Protein 9D2A (pdb70)

B-factor: mean 49.73, std 14.53, range [18.28, 163.55]

Solvent-accessible surface area: 85827 Å² total; per-residue (Å²): 138,119,196,136,79,58,138,51,65,105,76,7,104,129,6,27,31,50,0,70,89,42,10,80,95,19,38,80,111,97,44,61,8,0,60,99,23,0,37,29,0,16,27,0,43,17,0,4,0,48,52,45,0,129,102,18,12,49,100,2,2,66,28,0,79,168,84,33,108,40,0,16,148,30,0,26,2,0,0,6,0,0,21,6,0,6,38,59,60,39,112,16,56,6,82,15,0,109,152,23,66,21,96,99,30,87,9,101,38,53,121,104,47,57,79,60,98,17,6,25,1,1,4,17,0,12,10,0,4,17,1,6,32,41,157,29,83,4,1,72,53,0,91,61,25,0,47,97,74,0,60,43,17,33,111,111,59,104,49,54,82,42,18,19,84,30,0,118,13,6,41,104,41,20,36,36,24,4,0,45,6,2,20,0,34,36,0,1,48,8,20,30,88,28,68,82,32,29,143,109,62,20,3,76,57,3,1,26,0,0,27,10,7,5,38,31,16,11,67,48,4,82,127,30,7,82,67,2,65,138,29,30,51,90,24,83,1,82,75,6,98,36,26,60,73,13,6,32,37,14,0,0,0,0,2,0,20,1,15,41,51,135,18,124,12,0,0,57,0,0,0,23,0,6,4,0,6,49,13,1,40,40,10,11,85,56,104,25,76,118,60,6,6,58,70,1,40,102,4,1,56,120,36,62,69,69,18,56,122,103,25,57,123,65,10,26,33,2,0,124,5,2,13,100,2,0,32,46,0,5,127,24,0,32,91,55,17,68,83,102,2,45,82,53,0,66,39,2,1,59,74,7,7,96,0,7,27,83,40,17,86,17,70,66,112,35,99,75,0,47,12,139,69,7,23,125,13,0,2,47,2,24,4,0,24,2,4,0,1,1,0,0,1,8,0,83,12,61,0,57,78,121,34,2,49,45,2,0,104,90,15,111,8,3,41,2,0,2,14,1,18,37,1,48,21,27,15,107,136,16,18,24,0,39,22,0,23,52,55,61,84,123,82,24,57,70,79,46,0,50,77,96,0,100,102,27,15,52,44,58,20,45,46,4,2,82,32,19,12,95,107,55,125,8,38,45,57,0,8,44,14,0,4,16,0,2,12,0,14,4,0,12,83,65,18,147,78,25,73,90,6,19,51,62,5,2,91,79,79,6,105,95,135,116,198,133,80,58,131,54,64,105,80,7,107,129,4,28,32,52,0,73,89,44,8,90,98,13,41,78,48,54,24,89,18,0,71,103,17,0,41,25,0,15,32,0,45,16,0,4,0,46,52,49,0,127,106,22,10,50,106,0,1,81,45,0,55,76,93,31,94,78,4,13,47,23,0,27,8,0,0,9,0,0,20,7,0,6,41,60,48,39,93,13,54,7,81,24,0,81,43,0,56,16,97,94,39,87,8,59,30,17,104,100,46,58,77,88,90,16,5,25,1,1,3,17,0,11,10,1,4,17,1,5,31,40,161,28,91,4,1,74,65,0,74,64,29,0,44,94,74,0,68,59,12,54,91,89,51,113,50,46,89,28,10,16,84,28,0,117,12,6,41,99,34,19,37,31,20,4,1,44,6,2,19,0,32,35,0,1,42,7,22,28,90,26,67,70,32,29,142,112,74,15,4,78,58,2,0,25,0,0,25,7,6,5,35,31,15,11,69,45,5,84,133,31,6,81,71,2,51,130,33,23,135,90,23,73,0,79,70,8,90,35,20,75,76,16,6,32,34,18,1,0,0,0,1,0,19,1,15,38,51,127,19,125,12,0,0,54,2,0,0,23,0,6,5,1,5,54,9,1,47,44,7,8,102,86,107,31,75,94,65,24,19,61,76,0,39,95,3,0,49,120,32,64,72,58,15,69,112,114,20,59,126,63,6,27,28,1,0,120,5,1,11,98,3,0,39,45,0,5,126,26,0,28,87,43,6,65,73,104,1,40,81,68,0,66,44,3,0,56,68,7,5,105,0,8,42,76,36,35,99,17,94,87,104,51,100,53,1,31,12,139,58,5,23,121,9,0,1,46,2,22,4,0,22,2,4,0,0,1,0,0,1,10,0,82,11,79,0,36,77,52,0,2,87,50,1,0,98,95,17,102,8,3,41,2,0,2,13,1,18,36,0,49,19,28,15,103,132,60,19,29,1,48,26,0,26,48,103,51,89,117,90,27,60,130,68,44,0,46,81,96,0,94,100,28,10,98,46,59,10,46,44,3,1,83,45,19,9,105,59,39,43,5,41,48,51,0,9,41,14,0,3,16,0,3,12,0,16,4,0,12,81,62,21,150,75,27,68,88,4,18,43,67,6,1,96,91,81,6,107,89,135,120,197,132,73,57,133,51,70,102,75,8,99,125,6,27,31,53,0,71,92,44,5,78,100,16,41,86,118,137,39,72,12,0,71,100,14,0,43,25,0,15,27,0,46,17,0,4,0,48,56,48,0,133,110,19,11,48,98,0,1,53,46,0,51,145,50,36,98,69,2,16,162,38,0,28,4,0,0,7,0,1,18,8,0,6,39,48,30,11,92,17,59,6,83,14,0,105,147,21,74,23,100,115,39,36,8,100,36,52,124,105,49,56,76,92,88,16,2,28,1,1,4,16,0,12,10,0,4,16,0,6,32,43,160,29,85,3,2,70,60,0,85,64,43,0,47,93,68,0,54,47,5,54,154,80,87,110,48,51,89,24,10,21,88,29,0,121,13,5,43,100,35,17,36,32,20,3,0,46,6,5,19,0,25,35,0,2,43,6,19,27,89,25,69,71,30,30,146,121,79,19,2,77,60,2,1,26,0,0,22,3,7,4,28,31,15,12,69,47,4,85,128,33,6,80,64,3,47,126,32,29,128,92,15,78,0,78,70,4,94,29,24,69,67,13,7,30,34,17,1,0,0,0,2,0,20,2,14,43,48,130,18,126,11,0,0,55,1,0,0,7,0,6,4,0,5,51,5,1,40,37,0,10,75,94,96,28,72,87,66,28,11,58,82,1,40,97,4,2,44,124,33,62,70,56,19,65,113,108,16,59,127,44,6,27,31,0,0,110,3,1,19,86,1,0,45,85,0,6,125,23,0,31,84,51,15,67,65,108,1,44,79,63,0,67,44,2,1,58,65,7,6,106,0,6,25,89,32,23,96,22,96,83,116,59,106,68,1,32,14,143,59,5,23,137,15,0,15,44,2,24,4,0,23,3,4,0,0,1,0,0,1,10,0,73,16,75,0,42,84,71,34,2,50,71,0,0,109,97,16,125,6,4,40,3,0,3,28,0,15,37,0,47,24,25,14,64,147,126,30,24,28,1,38,24,0,24,49,104,52,89,127,85,24,57,113,68,44,0,40,85,93,0,98,99,30,6,87,45,65,5,47,34,3,1,79,23,18,14,104,90,56,70,6,40,49,56,0,10,42,13,0,3,16,0,2,10,0,14,4,0,10,78,65,21,162,74,13,75,94,8,15,48,57,5,2,96,85,80,6,106,102,134,124,193,134,76,58,133,54,70,103,78,8,99,129,6,23,31,52,0,72,88,41,6,65,90,17,44,165,116,137,37,71,13,0,69,103,19,0,38,31,0,14,33,0,43,16,0,4,0,50,52,47,0,124,108,22,14,49,110,0,1,82,48,0,81,182,55,34,109,70,2,19,160,37,0,28,4,0,0,8,0,1,19,6,0,8,36,55,58,39,110,14,56,5,82,20,0,97,155,25,72,22,147,103,36,97,8,103,40,48,119,104,47,59,74,87,89,16,5,26,1,2,4,17,0,11,10,0,4,21,2,4,30,44,164,29,86,2,1,74,65,0,89,63,42,0,44,99,73,0,70,57,18,40,86,80,75,95,50,49,83,25,10,22,79,29,0,94,12,6,42,88,37,20,36,34,20,4,1,42,6,3,19,0,32,37,0,3,47,6,22,28,90,27,66,72,27,30,145,111,72,16,4,77,61,2,1,30,0,0,26,9,5,5,35,30,15,11,69,47,4,84,129,34,6,77,71,2,52,129,32,20,136,91,21,83,0,80,63,4,74,46,0,68,42,45,10,28,10,15,1,0,0,0,1,0,18,1,18,39,51,127,18,122,11,0,0,49,0,0,0,8,0,5,0,0,4,30,0,0,39,25,2,12,90,71,81,16,75,91,68,19,12,61,74,1,40,98,5,2,52,120,34,63,66,67,19,52,94,99,15,60,108,48,7,47,28,0,0,117,4,1,17,95,1,0,43,84,0,5,126,25,0,35,91,57,17,70,67,103,2,40,79,57,0,61,42,3,0,57,69,7,6,105,0,7,25,71,36,31,88,19,94,50,34,12,22,21,0,32,15,146,64,6,21,130,11,0,0,46,2,23,5,0,24,3,5,0,0,2,0,0,0,11,0,82,14,59,0,63,64,89,48,1,79,70,1,0,96,92,16,112,5,2,42,2,0,2,15,1,15,35,1,47,20,26,8,51,84,104,121,45,22,26,0,44,24,0,25,46,43,60,80,100,83,28,59,111,70,41,0,41,92,93,0,91,91,26,12,106,44,57,18,48,45,3,2,80,30,18,12,105,106,52,109,5,39,50,58,0,11,42,12,0,3,16,0,2,10,0,12,3,1,9,40,50,36,24,68,20,72,51,67,23,64,77,93,5,63,116,6,14,48,50,6,1,92,87,81,7,102,96

InterPro domains:
  IPR001906 Terpene synthase, N-terminal domain [PF01397] (79-246)
  IPR005630 Terpene synthase, metal-binding domain [PF03936] (308-546)
  IPR008930 Terpenoid cyclases/protein prenyltransferase alpha-alpha toroid [SSF48239] (61-271)
  IPR008949 Isoprenoid synthase domain superfamily [G3DSA:1.10.600.10] (62-592)
  IPR008949 Isoprenoid synthase domain superfamily [SSF48576] (281-602)
  IPR034741 Terpene cyclase-like 1, C-terminal domain [SFLDG01019] (278-603)
  IPR036965 Terpene synthase, N-terminal domain superfamily [G3DSA:1.50.10.130] (103-272)
  IPR044814 Terpene cyclases, class 1, plant [cd00684] (55-601)
  IPR050148 Terpene synthase-like [PTHR31739] (109-601)

Organism: Thuja plicata (NCBI:txid3316)

Foldseek 3Di:
DPDDDDPLRVLLVVLLVVVLVVLVVCVVPDDQPLVVLLVSCVLLQLLPVCVSPVVSNVVSLVSCVVCVVVQLPFLQRVLSNLQVCLVVQHPDDPCSQVVQQDPPLEGDGPPPADPLRVLNSLLSLLLSLLLFAPPPVNSVSSVVNSVVVLVVCVVVPPDDDLSNLSSVVCVQCRDLLDFRNRSSLSVLSSQVVPVVNCPPPSNVSSSSSSLSLLQVQLVLLLVLVVVLVVLCVVLPVVVLVVADPCLLLQLLLLCRYVTDSLLSLLSNLLSQQVSLLVLVLCCLPPVDDPVVLVQLLVCLVVLPLFGPPPDDPSSGSSSNSNSVSLVVLQVLLCVQQVDRCSVVLSVLVSLQSVLSNVVSVCVVVVHAAALVVCLVSQLSPLVLQNSQPSSLSNDNFHQPPVNVCCCHPPHPLSSLLSSLSQLLVLLLPCHGSQNNHCVVPPPQDSVRSSVVSVVVNVNSVSNNSCSLSHDDDHPNVSSVSSSSSSSSSNNVSSPCCSVVSSCSNHNDRDDD/DVDDDDPLRVLLVVLLVVLLVVLVVVVVPPDLPLQVLLVSVVLLQLLVVCVSVVVSNVVSLVSCVVVVVVQLPFLQSVLSNLQVCLVVQNDDDPCSQVVQQDPPLAGDGPPPDDPLRVLNSLLSLCLSLLLFAPPNVNSVSSNVRSLVVLVCCLVPHDDDDLSNLSSVVCNQCHDLLDFSNRSSLSVLCSQVVPVVNCVPPSSVSSSSSSLSLLQVQLVLLLVLVVVVVVLCVVLCVVVQPQADPCLLLQLLLLCRYVGDNLLSLLSNLLSQQVSLLVLVLCCLPPNDDPVRLVQLLVCLVVLPQFGPPPDDDNSGSSSNSNSVSLVVLQVLLCVQQVDRCSVVLSVLVNLLSVLSNVQSVCLVVVHAAALVVLLVSQLSPLVLQNSQPSSLSSDNDHQPPVRVPCCHPPHLLSSLLSLLLQLLVLLLHSHGQQNNPCVVVPPADSVNRSVVSVVVNSNSVSNNSVSLSPDDPRDNVSSVSSSSSSSNSVNVSSPCCSVVSSCSNRNDRDDD/DVDDDDPLRVLLVVLLVVVLVVLVVVVPDPDQDLQVLLVSCVLLQLLPVCVSPVPSNVVSLVSCVVVVVVQLPFLQSVLSNLQVCLVVLHPDDPCSQVVAQDPVGAGDGDPPDDPLRVLNSLLSLCLSLLLFAPPPVNSVSSNVNSVVVLVCCVVVHDDDDLSVLSSVVCVQCRPLLDFSLRSSLSVLSSQVVPPVSCPPPSSVSSSSSSLSLLQVQLVLLLVLVVVVVVLCVVLCVVVQPPADPCLLLQLLLLCRYVGDNLLSLLSNLLSQQVSLLVLVLCCLPPNPDLVRLVQLLVCLVVLPCFTPPPDDPNSRSSSNSNSVSLVVLQVLLCVQQVDRCSVVLSVLVNLQSVLSNVQSVCQVVVHAAALVVLLVSQLSPLCLQNSQPSSLSNDNFYQPPVNVPCCHPPHPLSSLLSLLSQLLVLLFVGCYGQLNNHCVVPPPADSVNRSVVSVVVNVNSVSNNSCSLSHDDPHDNVSSVSSSSSSSSSSNVSSPCCSVVSSCSNHNDRDDD/DPDDDDPLRVLLVVLLVVVLVVLVVVVVDDDQDLQVLLVSCVLLQLLPVCVSPVVSNVVSLVSCVVVVVVQLPFLQSVLSNLQVCLVVLHPDDPCSQVVQADPPLAGDGDPPDDPLVVLNSLLSLLLSLLLFAPPPVNSVSSNVNSVVVLVVCVVVVPDDPLSNLVSVVCVQCHDLLDFRNRSSLSVLSSQVVDVVNCPPPSNVSSSSSSQSLLQVQLVLLLVLVVVVVVLCVVLVVVVVVVLPCQLLLQLLLLCRYVGDSLLSLLSSLLSQQVSLLVVLLCCLPPNPDPVVLVQLLVCLVVLPQFGDPPGDPNSRSSSNSNSVSLVVLQVLLCVQQVDRCSVVLSVLVNLQSVLSVVVSVCQVVVNADALVVLLVSQLSPLCLQNSQPSSLSSDNFHCPDVSCPCCHPPHLLSSLLSSLSQLLVQLFPPGCHGQLNNVCVVVPPDDSVRSSVVSVVVSVNSVSVNSCSLSHDDDHDNVSSVSSSSSSSSSSNQQSQCCDPVGNGRDNVVSSCSNHNDRDDD

Radius of gyration: 47.09 Å; Cα contacts (8 Å, |Δi|>4): 2721; chains: 4; bounding box: 127×117×117 Å

Nearest PDB structures (foldseek):
  9d28-assembly2_A  TM=9.984E-01  e=1.489E-62  Thuja plicata
  9d29-assembly4_D  TM=9.997E-01  e=2.055E-62  Thuja plicata
  9d29-assembly3_C  TM=9.969E-01  e=6.349E-62  Thuja plicata
  7e9r-assembly1_C  TM=9.040E-01  e=6.239E-24  Santalum album
  6a3x-assembly1_A  TM=9.077E-01  e=7.579E-23  Santalum album

Structure (mmCIF, N/CA/C/O backbone):
data_9D2A
#
_entry.id   9D2A
#
_cell.length_a   274.483
_cell.length_b   90.769
_cell.length_c   193.942
_cell.angle_alpha   90.000
_cell.angle_beta   134.790
_cell.angle_gamma   90.000
#
_symmetry.space_group_name_H-M   'C 1 2 1'
#
loop_
_entity.id
_entity.type
_entity.pdbx_description
1 polymer 'Sabinene synthase'
2 non-polymer 1,2-ETHANEDIOL
3 non-polymer 'COBALT (II) ION'
4 water water
#
loop_
_atom_site.group_PDB
_atom_site.id
_atom_site.type_symbol
_atom_site.label_atom_id
_atom_site.label_alt_id
_atom_site.label_comp_id
_atom_site.label_asym_id
_atom_site.label_entity_id
_atom_site.label_seq_id
_atom_site.pdbx_PDB_ins_code
_atom_site.Cartn_x
_atom_site.Cartn_y
_atom_site.Cartn_z
_atom_site.occupancy
_atom_site.B_iso_or_equiv
_atom_site.auth_seq_id
_atom_site.auth_comp_id
_atom_site.auth_asym_id
_atom_site.auth_atom_id
_atom_site.pdbx_PDB_model_num
ATOM 1 N N . GLN A 1 26 ? 67.08400 0.23000 -7.33700 1.000 74.12606 76 GLN C N 1
ATOM 2 C CA . GLN A 1 26 ? 66.97200 0.57800 -8.75600 1.000 76.06382 76 GLN C CA 1
ATOM 3 C C . GLN A 1 26 ? 67.02600 -0.64100 -9.70900 1.000 68.38720 76 GLN C C 1
ATOM 4 O O . GLN A 1 26 ? 66.09500 -0.83700 -10.49800 1.000 66.47368 76 GLN C O 1
ATOM 6 N N . PRO A 1 27 ? 68.08200 -1.47100 -9.64300 1.000 61.49206 77 PRO C N 1
ATOM 7 C CA . PRO A 1 27 ? 68.17400 -2.58600 -10.59900 1.000 57.88650 77 PRO C CA 1
ATOM 8 C C . PRO A 1 27 ? 67.26800 -3.76100 -10.26600 1.000 62.29076 77 PRO C C 1
ATOM 9 O O . PRO A 1 27 ? 66.92900 -4.53800 -11.17500 1.000 60.47677 77 PRO C O 1
ATOM 13 N N . TYR A 1 28 ? 66.89000 -3.93300 -9.00100 1.000 58.12916 78 TYR C N 1
ATOM 14 C CA . TYR A 1 28 ? 65.96000 -4.96500 -8.57900 1.000 48.97408 78 TYR C CA 1
ATOM 15 C C . TYR A 1 28 ? 64.67800 -4.30300 -8.09900 1.000 60.09569 78 TYR C C 1
ATOM 16 O O . TYR A 1 28 ? 64.71500 -3.36100 -7.30100 1.000 60.18961 78 TYR C O 1
ATOM 25 N N . ASP A 1 29 ? 63.55400 -4.76600 -8.62900 1.000 51.40195 79 ASP C N 1
ATOM 26 C CA . ASP A 1 29 ? 62.23900 -4.30900 -8.22200 1.000 52.39952 79 ASP C CA 1
ATOM 27 C C . ASP A 1 29 ? 61.75300 -5.07700 -6.99400 1.000 53.16923 79 ASP C C 1
ATOM 28 O O . ASP A 1 29 ? 62.17600 -6.20500 -6.73000 1.000 50.26076 79 ASP C O 1
ATOM 33 N N . ASP A 1 30 ? 60.81000 -4.47000 -6.27300 1.000 45.88663 80 ASP C N 1
ATOM 34 C CA . ASP A 1 30 ? 60.07900 -5.19800 -5.24700 1.000 49.05862 80 ASP C CA 1
ATOM 35 C C . ASP A 1 30 ? 59.28000 -6.32000 -5.88800 1.000 49.67252 80 ASP C C 1
ATOM 36 O O . ASP A 1 30 ? 58.62100 -6.12700 -6.90900 1.000 58.99302 80 ASP C O 1
ATOM 41 N N . SER A 1 31 ? 59.31800 -7.49200 -5.27200 1.000 46.99703 81 SER C N 1
ATOM 42 C CA . SER A 1 31 ? 58.52800 -8.60500 -5.75800 1.000 43.70524 81 SER C CA 1
ATOM 43 C C . SER A 1 31 ? 57.04200 -8.37200 -5.48600 1.000 56.68440 81 SER C C 1
ATOM 44 O O . SER A 1 31 ? 56.64100 -7.47000 -4.74200 1.000 49.03894 81 SER C O 1
ATOM 47 N N . HIS A 1 32 ? 56.21600 -9.22900 -6.08800 1.000 51.32394 82 HIS C N 1
ATOM 48 C CA . HIS A 1 32 ? 54.77700 -9.11100 -5.89300 1.000 60.13440 82 HIS C CA 1
ATOM 49 C C . HIS A 1 32 ? 54.40100 -9.29400 -4.42600 1.000 60.70943 82 HIS C C 1
ATOM 50 O O . HIS A 1 32 ? 53.53300 -8.58300 -3.90000 1.000 47.98610 82 HIS C O 1
ATOM 57 N N . CYS A 1 33 ? 55.05200 -10.23900 -3.75600 1.000 48.42772 83 CYS C N 1
ATOM 58 C CA . CYS A 1 33 ? 54.68900 -10.51600 -2.34600 1.000 43.93808 83 CYS C CA 1
ATOM 59 C C . CYS A 1 33 ? 55.13200 -9.34500 -1.45700 1.000 46.88601 83 CYS C C 1
ATOM 60 O O . CYS A 1 33 ? 54.40600 -9.03100 -0.51100 1.000 44.66778 83 CYS C O 1
ATOM 63 N N . MET A 1 34 ? 56.27200 -8.72900 -1.76800 1.000 39.78822 84 MET C N 1
ATOM 64 C CA . MET A 1 34 ? 56.72600 -7.60800 -0.95500 1.000 40.08740 84 MET C CA 1
ATOM 65 C C . MET A 1 34 ? 55.70200 -6.49300 -0.98400 1.000 47.57878 84 MET C C 1
ATOM 66 O O . MET A 1 34 ? 55.28700 -5.98400 0.06600 1.000 48.03931 84 MET C O 1
ATOM 71 N N . GLU A 1 35 ? 55.27700 -6.11800 -2.19500 1.000 49.04747 85 GLU C N 1
ATOM 72 C CA . GLU A 1 35 ? 54.27900 -5.07300 -2.37200 1.000 43.96066 85 GLU C CA 1
ATOM 73 C C . GLU A 1 35 ? 53.00100 -5.41600 -1.63300 1.000 40.28736 85 GLU C C 1
ATOM 74 O O . GLU A 1 35 ? 52.39600 -4.55700 -0.98600 1.000 41.88398 85 GLU C O 1
ATOM 80 N N . ARG A 1 36 ? 52.56500 -6.66700 -1.72800 1.000 43.43167 86 ARG C N 1
ATOM 81 C CA . ARG A 1 36 ? 51.37200 -7.07000 -1.00000 1.000 43.11862 86 ARG C CA 1
ATOM 82 C C . ARG A 1 36 ? 51.58700 -6.94200 0.50600 1.000 46.59299 86 ARG C C 1
ATOM 83 O O . ARG A 1 36 ? 50.76800 -6.34400 1.21600 1.000 41.80019 86 ARG C O 1
ATOM 91 N N . ALA A 1 37 ? 52.71100 -7.47300 1.00300 1.000 46.54862 87 ALA C N 1
ATOM 92 C CA . ALA A 1 37 ? 53.03900 -7.35600 2.41900 1.000 42.60897 87 ALA C CA 1
ATOM 93 C C . ALA A 1 37 ? 53.07100 -5.89500 2.85600 1.000 40.70028 87 ALA C C 1
ATOM 94 O O . ALA A 1 37 ? 52.46800 -5.53300 3.86900 1.000 40.65432 87 ALA C O 1
ATOM 96 N N . GLU A 1 38 ? 53.76000 -5.03300 2.09200 1.000 43.01519 88 GLU C N 1
ATOM 97 C CA . GLU A 1 38 ? 53.85500 -3.62500 2.48900 1.000 46.90121 88 GLU C CA 1
ATOM 98 C C . GLU A 1 38 ? 52.48800 -2.95900 2.51700 1.000 51.53831 88 GLU C C 1
ATOM 99 O O . GLU A 1 38 ? 52.22900 -2.10100 3.36900 1.000 49.53999 88 GLU C O 1
ATOM 105 N N . ARG A 1 39 ? 51.59300 -3.34600 1.60500 1.000 45.71263 89 ARG C N 1
ATOM 106 C CA . ARG A 1 39 ? 50.23300 -2.83000 1.67200 1.000 44.02035 89 ARG C CA 1
ATOM 107 C C . ARG A 1 39 ? 49.54200 -3.30400 2.93900 1.000 50.03858 89 ARG C C 1
ATOM 108 O O . ARG A 1 39 ? 48.90800 -2.51000 3.64400 1.000 58.89294 89 ARG C O 1
ATOM 116 N N . LEU A 1 40 ? 49.65800 -4.60000 3.25000 1.000 52.27603 90 LEU C N 1
ATOM 117 C CA . LEU A 1 40 ? 49.02900 -5.12500 4.45800 1.000 40.44743 90 LEU C CA 1
ATOM 118 C C . LEU A 1 40 ? 49.61300 -4.48500 5.71600 1.000 39.28147 90 LEU C C 1
ATOM 119 O O . LEU A 1 40 ? 48.87600 -4.17400 6.65800 1.000 44.50901 90 LEU C O 1
ATOM 124 N N . ILE A 1 41 ? 50.92100 -4.24000 5.74400 1.000 47.19452 91 ILE C N 1
ATOM 125 C CA . ILE A 1 41 ? 51.49600 -3.54300 6.89500 1.000 42.74022 91 ILE C CA 1
ATOM 126 C C . ILE A 1 41 ? 50.80400 -2.20200 7.08800 1.000 48.10158 91 ILE C C 1
ATOM 127 O O . ILE A 1 41 ? 50.40400 -1.84400 8.20000 1.000 54.24955 91 ILE C O 1
ATOM 132 N N . GLY A 1 42 ? 50.60000 -1.46700 5.99400 1.000 54.56918 92 GLY C N 1
ATOM 133 C CA . GLY A 1 42 ? 49.93700 -0.18000 6.09700 1.000 43.36181 92 GLY C CA 1
ATOM 134 C C . GLY A 1 42 ? 48.51600 -0.28500 6.61000 1.000 36.07000 92 GLY C C 1
ATOM 135 O O . GLY A 1 42 ? 48.11200 0.46400 7.49500 1.000 46.67981 92 GLY C O 1
ATOM 136 N N . GLU A 1 43 ? 47.73100 -1.21400 6.06000 1.000 43.04172 93 GLU C N 1
ATOM 137 C CA . GLU A 1 43 ? 46.36100 -1.36500 6.55000 1.000 43.31009 93 GLU C CA 1
ATOM 138 C C . GLU A 1 43 ? 46.32600 -1.74100 8.02600 1.000 52.00574 93 GLU C C 1
ATOM 139 O O . GLU A 1 43 ? 45.39600 -1.35800 8.74600 1.000 54.87955 93 GLU C O 1
ATOM 145 N N . ILE A 1 44 ? 47.30900 -2.50700 8.49500 1.000 51.82486 94 ILE C N 1
ATOM 146 C CA . ILE A 1 44 ? 47.24100 -2.94600 9.88000 1.000 51.46149 94 ILE C CA 1
ATOM 147 C C . ILE A 1 44 ? 47.65900 -1.82500 10.82000 1.000 43.57949 94 ILE C C 1
ATOM 148 O O . ILE A 1 44 ? 47.11200 -1.70400 11.91900 1.000 47.60152 94 ILE C O 1
ATOM 153 N N . LYS A 1 45 ? 48.61200 -0.98400 10.41600 1.000 38.85653 95 LYS C N 1
ATOM 154 C CA . LYS A 1 45 ? 48.92000 0.19700 11.21400 1.000 48.19588 95 LYS C CA 1
ATOM 155 C C . LYS A 1 45 ? 47.67900 1.06200 11.40500 1.000 55.75977 95 LYS C C 1
ATOM 156 O O . LYS A 1 45 ? 47.43100 1.56600 12.50500 1.000 59.39295 95 LYS C O 1
ATOM 162 N N . ASP A 1 46 ? 46.86700 1.21300 10.35000 1.000 59.93613 96 ASP C N 1
ATOM 163 C CA . ASP A 1 46 ? 45.60300 1.93800 10.46800 1.000 54.70765 96 ASP C CA 1
ATOM 164 C C . ASP A 1 46 ? 44.67800 1.26600 11.47200 1.000 58.13458 96 ASP C C 1
ATOM 165 O O . ASP A 1 46 ? 44.00600 1.94500 12.25800 1.000 60.31573 96 ASP C O 1
ATOM 170 N N . MET A 1 47 ? 44.60700 -0.06900 11.44400 1.000 53.17793 97 MET C N 1
ATOM 171 C CA . MET A 1 47 ? 43.82700 -0.77300 12.45600 1.000 52.97006 97 MET C CA 1
ATOM 172 C C . MET A 1 47 ? 44.31400 -0.41800 13.85400 1.000 48.54166 97 MET C C 1
ATOM 173 O O . MET A 1 47 ? 43.50500 -0.23000 14.76400 1.000 53.55118 97 MET C O 1
ATOM 178 N N . PHE A 1 48 ? 45.63200 -0.28900 14.03700 1.000 52.49481 98 PHE C N 1
ATOM 179 C CA . PHE A 1 48 ? 46.15900 0.10000 15.34700 1.000 62.28543 98 PHE C CA 1
ATOM 180 C C . PHE A 1 48 ? 45.77800 1.53600 15.68100 1.000 60.23957 98 PHE C C 1
ATOM 181 O O . PHE A 1 48 ? 45.39800 1.83700 16.81900 1.000 68.72530 98 PHE C O 1
ATOM 189 N N . ASN A 1 49 ? 45.87200 2.43100 14.69600 1.000 61.92190 99 ASN C N 1
ATOM 190 C CA . ASN A 1 49 ? 45.58000 3.84500 14.89700 1.000 59.54554 99 ASN C CA 1
ATOM 191 C C . ASN A 1 49 ? 44.08300 4.08500 15.06200 1.000 56.38979 99 ASN C C 1
ATOM 192 O O . ASN A 1 49 ? 43.66500 4.79100 15.98500 1.000 67.43441 99 ASN C O 1
ATOM 197 N N . GLU A 1 50 ? 43.25800 3.49600 14.18900 1.000 58.16634 100 GLU C N 1
ATOM 198 C CA . GLU A 1 50 ? 41.81000 3.59300 14.36700 1.000 58.55968 100 GLU C CA 1
ATOM 199 C C . GLU A 1 50 ? 41.41000 3.11300 15.74900 1.000 71.52789 100 GLU C C 1
ATOM 200 O O . GLU A 1 50 ? 40.61500 3.76300 16.44000 1.000 83.09630 100 GLU C O 1
ATOM 203 N N . SER A 1 51 ? 42.00700 2.01100 16.20000 1.000 71.48608 101 SER C N 1
ATOM 204 C CA . SER A 1 51 ? 41.69100 1.47600 17.54800 1.000 70.64085 101 SER C CA 1
ATOM 205 C C . SER A 1 51 ? 42.04200 2.51600 18.61300 1.000 73.25418 101 SER C C 1
ATOM 206 O O . SER A 1 51 ? 41.33700 2.58700 19.62600 1.000 74.77909 101 SER C O 1
ATOM 209 N N . GLY A 1 52 ? 43.10500 3.28000 18.38300 1.000 73.90304 102 GLY C N 1
ATOM 210 C CA . GLY A 1 52 ? 43.53600 4.28900 19.36200 1.000 70.17804 102 GLY C CA 1
ATOM 211 C C . GLY A 1 52 ? 42.69600 5.53900 19.25300 1.000 81.93235 102 GLY C C 1
ATOM 212 O O . GLY A 1 52 ? 42.90800 6.46000 20.05500 1.000 89.32406 102 GLY C O 1
ATOM 213 N N . LYS A 1 53 ? 41.79400 5.58500 18.27700 1.000 87.02299 103 LYS C N 1
ATOM 214 C CA . LYS A 1 53 ? 40.89400 6.75500 18.14100 1.000 88.83929 103 LYS C CA 1
ATOM 215 C C . LYS A 1 53 ? 39.59200 6.44400 18.88000 1.000 85.07203 103 LYS C C 1
ATOM 216 O O . LYS A 1 53 ? 38.85900 7.38500 19.21300 1.000 93.51962 103 LYS C O 1
ATOM 218 N N . PHE A 1 54 ? 39.33500 5.16700 19.14000 1.000 82.73492 104 PHE C N 1
ATOM 219 C CA . PHE A 1 54 ? 38.13500 4.79700 19.92200 1.000 76.66582 104 PHE C CA 1
ATOM 220 C C . PHE A 1 54 ? 38.06800 5.65500 21.17600 1.000 86.62126 104 PHE C C 1
ATOM 221 O O . PHE A 1 54 ? 39.02000 5.65300 21.97000 1.000 78.20088 104 PHE C O 1
ATOM 229 N N . CYS A 1 55 ? 36.97300 6.39200 21.32200 1.000 99.42102 105 CYS C N 1
ATOM 230 C CA . CYS A 1 55 ? 36.76900 7.15300 22.56600 1.000 93.65205 105 CYS C CA 1
ATOM 231 C C . CYS A 1 55 ? 36.24400 6.14800 23.57900 1.000 89.02897 105 CYS C C 1
ATOM 232 O O . CYS A 1 55 ? 35.14000 5.62100 23.37100 1.000 87.70793 105 CYS C O 1
ATOM 234 N N . GLY A 1 56 ? 37.03300 5.85400 24.60000 1.000 80.35107 106 GLY C N 1
ATOM 235 C CA . GLY A 1 56 ? 36.61000 4.84100 25.57500 1.000 79.97091 106 GLY C CA 1
ATOM 236 C C . GLY A 1 56 ? 37.73500 3.89600 25.90300 1.000 69.16447 106 GLY C C 1
ATOM 237 O O . GLY A 1 56 ? 38.75100 3.92600 25.19900 1.000 67.98896 106 GLY C O 1
ATOM 238 N N . GLU A 1 57 ? 37.54500 3.09500 26.94700 1.000 77.27505 107 GLU C N 1
ATOM 239 C CA . GLU A 1 57 ? 38.59800 2.13900 27.35900 1.000 74.35149 107 GLU C CA 1
ATOM 240 C C . GLU A 1 57 ? 38.50000 0.89700 26.48100 1.000 70.22777 107 GLU C C 1
ATOM 241 O O . GLU A 1 57 ? 37.58500 0.09100 26.70100 1.000 65.49630 107 GLU C O 1
ATOM 247 N N . ASN A 1 58 ? 39.37400 0.79700 25.48800 1.000 69.00363 108 ASN C N 1
ATOM 248 C CA . ASN A 1 58 ? 39.43400 -0.44600 24.68800 1.000 64.46467 108 ASN C CA 1
ATOM 249 C C . ASN A 1 58 ? 40.76500 -1.14800 24.95700 1.000 61.08597 108 ASN C C 1
ATOM 250 O O . ASN A 1 58 ? 41.38000 -1.60100 23.98600 1.000 58.23253 108 ASN C O 1
ATOM 255 N N . ALA A 1 59 ? 41.18800 -1.24100 26.22300 1.000 57.93216 109 ALA C N 1
ATOM 256 C CA . ALA A 1 59 ? 42.50900 -1.81200 26.47500 1.000 51.75206 109 ALA C CA 1
ATOM 257 C C . ALA A 1 59 ? 42.59600 -3.24200 25.95900 1.000 51.59726 109 ALA C C 1
ATOM 258 O O . ALA A 1 59 ? 43.60200 -3.64000 25.36200 1.000 47.64533 109 ALA C O 1
ATOM 260 N N . PHE A 1 60 ? 41.54200 -4.02400 26.15600 1.000 44.58828 110 PHE C N 1
ATOM 261 C CA . PHE A 1 60 ? 41.60300 -5.41400 25.74500 1.000 49.65723 110 PHE C CA 1
ATOM 262 C C . PHE A 1 60 ? 41.68600 -5.53700 24.22800 1.000 50.75399 110 PHE C C 1
ATOM 263 O O . PHE A 1 60 ? 42.48200 -6.33000 23.71100 1.000 46.60224 110 PHE C O 1
ATOM 271 N N . GLU A 1 61 ? 40.89600 -4.73900 23.50100 1.000 48.91140 111 GLU C N 1
ATOM 272 C CA . GLU A 1 61 ? 40.91300 -4.79200 22.04300 1.000 39.96663 111 GLU C CA 1
ATOM 273 C C . GLU A 1 61 ? 42.30600 -4.55100 21.50600 1.000 40.97946 111 GLU C C 1
ATOM 274 O O . GLU A 1 61 ? 42.73800 -5.20600 20.55000 1.000 47.62982 111 GLU C O 1
ATOM 280 N N . ARG A 1 62 ? 43.02100 -3.60600 22.09300 1.000 39.43302 112 ARG C N 1
ATOM 281 C CA . ARG A 1 62 ? 44.34100 -3.29200 21.57200 1.000 45.99543 112 ARG C CA 1
ATOM 282 C C . ARG A 1 62 ? 45.35700 -4.33800 22.00600 1.000 43.07396 112 ARG C C 1
ATOM 283 O O . ARG A 1 62 ? 46.30400 -4.63400 21.27400 1.000 41.93599 112 ARG C O 1
ATOM 291 N N . LEU A 1 63 ? 45.17100 -4.89400 23.19700 1.000 42.79671 113 LEU C N 1
ATOM 292 C CA . LEU A 1 63 ? 46.01800 -5.97700 23.66700 1.000 47.72478 113 LEU C CA 1
ATOM 293 C C . LEU A 1 63 ? 45.95300 -7.16300 22.71000 1.000 45.83776 113 LEU C C 1
ATOM 294 O O . LEU A 1 63 ? 46.97600 -7.66500 22.24100 1.000 44.11803 113 LEU C O 1
ATOM 299 N N . VAL A 1 64 ? 44.73600 -7.60800 22.41200 1.000 43.11663 114 VAL C N 1
ATOM 300 C CA . VAL A 1 64 ? 44.48200 -8.75200 21.55000 1.000 38.50864 114 VAL C CA 1
ATOM 301 C C . VAL A 1 64 ? 45.05900 -8.55100 20.15400 1.000 45.19055 114 VAL C C 1
ATOM 302 O O . VAL A 1 64 ? 45.56500 -9.50200 19.54300 1.000 45.62701 114 VAL C O 1
ATOM 306 N N . MET A 1 65 ? 45.04100 -7.31900 19.64200 1.000 40.55504 115 MET C N 1
ATOM 307 C CA . MET A 1 65 ? 45.67600 -7.06300 18.35300 1.000 37.30171 115 MET C CA 1
ATOM 308 C C . MET A 1 65 ? 47.18800 -7.21500 18.44300 1.000 47.22659 115 MET C C 1
ATOM 309 O O . MET A 1 65 ? 47.81500 -7.79000 17.54200 1.000 42.99644 115 MET C O 1
ATOM 314 N N . VAL A 1 66 ? 47.79500 -6.68200 19.50700 1.000 36.93454 116 VAL C N 1
ATOM 315 C CA . VAL A 1 66 ? 49.22100 -6.91500 19.74800 1.000 42.83599 116 VAL C CA 1
ATOM 316 C C . VAL A 1 66 ? 49.51500 -8.41000 19.79600 1.000 39.35422 116 VAL C C 1
ATOM 317 O O . VAL A 1 66 ? 50.42800 -8.90300 19.13300 1.000 38.85693 116 VAL C O 1
ATOM 321 N N . ASP A 1 67 ? 48.74500 -9.14300 20.60000 1.000 36.84655 117 ASP C N 1
ATOM 322 C CA . ASP A 1 67 ? 48.88400 -10.59100 20.70900 1.000 45.24789 117 ASP C CA 1
ATOM 323 C C . ASP A 1 67 ? 49.02200 -11.25600 19.34000 1.000 39.54660 117 ASP C C 1
ATOM 324 O O . ASP A 1 67 ? 49.97600 -12.00100 19.08800 1.000 41.60576 117 ASP C O 1
ATOM 329 N N . LYS A 1 68 ? 48.07000 -10.99100 18.44700 1.000 36.91062 118 LYS C N 1
ATOM 330 C CA . LYS A 1 68 ? 48.04200 -11.63600 17.14300 1.000 32.36468 118 LYS C CA 1
ATOM 331 C C . LYS A 1 68 ? 49.30000 -11.33300 16.35200 1.000 34.19841 118 LYS C C 1
ATOM 332 O O . LYS A 1 68 ? 49.94900 -12.23800 15.82700 1.000 36.93309 118 LYS C O 1
ATOM 338 N N . VAL A 1 69 ? 49.67000 -10.05800 16.24600 1.000 35.04237 119 VAL C N 1
ATOM 339 C CA . VAL A 1 69 ? 50.84700 -9.78000 15.44100 1.000 35.72540 119 VAL C CA 1
ATOM 340 C C . VAL A 1 69 ? 52.12100 -10.27600 16.12300 1.000 35.36631 119 VAL C C 1
ATOM 341 O O . VAL A 1 69 ? 53.13200 -10.51300 15.45000 1.000 37.53775 119 VAL C O 1
ATOM 345 N N . GLN A 1 70 ? 52.10300 -10.47800 17.43700 1.000 38.05913 120 GLN C N 1
ATOM 346 C CA . GLN A 1 70 ? 53.30200 -10.99700 18.08900 1.000 37.26260 120 GLN C CA 1
ATOM 347 C C . GLN A 1 70 ? 53.41200 -12.50600 17.92900 1.000 32.08020 120 GLN C C 1
ATOM 348 O O . GLN A 1 70 ? 54.47800 -13.00500 17.58500 1.000 38.19360 120 GLN C O 1
ATOM 354 N N . ARG A 1 71 ? 52.32600 -13.24400 18.17400 1.000 33.43278 121 ARG C N 1
ATOM 355 C CA . ARG A 1 71 ? 52.38400 -14.69100 18.01900 1.000 30.18612 121 ARG C CA 1
ATOM 356 C C . ARG A 1 71 ? 52.79600 -15.06700 16.60700 1.000 36.36452 121 ARG C C 1
ATOM 357 O O . ARG A 1 71 ? 53.52700 -16.04200 16.41400 1.000 34.09563 121 ARG C O 1
ATOM 365 N N . LEU A 1 72 ? 52.34000 -14.30100 15.60500 1.000 36.11308 122 LEU C N 1
ATOM 366 C CA . LEU A 1 72 ? 52.68800 -14.52800 14.21200 1.000 29.80108 122 LEU C CA 1
ATOM 367 C C . LEU A 1 72 ? 54.04400 -13.94300 13.82700 1.000 33.76308 122 LEU C C 1
ATOM 368 O O . LEU A 1 72 ? 54.39700 -13.96900 12.64300 1.000 32.99864 122 LEU C O 1
ATOM 373 N N . ALA A 1 73 ? 54.79800 -13.41700 14.79600 1.000 34.67780 123 ALA C N 1
ATOM 374 C CA . ALA A 1 73 ? 56.15200 -12.89900 14.58400 1.000 28.07925 123 ALA C CA 1
ATOM 375 C C . ALA A 1 73 ? 56.23400 -11.89900 13.43400 1.000 39.31898 123 ALA C C 1
ATOM 376 O O . ALA A 1 73 ? 57.25000 -11.82000 12.72700 1.000 34.03213 123 ALA C O 1
ATOM 378 N N . ILE A 1 74 ? 55.19300 -11.09400 13.24800 1.000 36.23878 124 ILE C N 1
ATOM 379 C CA . ILE A 1 74 ? 55.28700 -9.94500 12.35900 1.000 34.64242 124 ILE C CA 1
ATOM 380 C C . ILE A 1 74 ? 55.33000 -8.64500 13.13700 1.000 40.23537 124 ILE C C 1
ATOM 381 O O . ILE A 1 74 ? 55.14300 -7.57200 12.55600 1.000 44.28753 124 ILE C O 1
ATOM 386 N N . ASP A 1 75 ? 55.58100 -8.71500 14.44500 1.000 40.74797 125 ASP C N 1
ATOM 387 C CA . ASP A 1 75 ? 55.50900 -7.54200 15.29600 1.000 31.76301 125 ASP C CA 1
ATOM 388 C C . ASP A 1 75 ? 56.63000 -6.55000 15.03500 1.000 37.76611 125 ASP C C 1
ATOM 389 O O . ASP A 1 75 ? 56.53000 -5.41000 15.48300 1.000 45.23366 125 ASP C O 1
ATOM 394 N N . ARG A 1 76 ? 57.68700 -6.93400 14.31300 1.000 42.43728 126 ARG C N 1
ATOM 395 C CA . ARG A 1 76 ? 58.79600 -6.01000 14.07000 1.000 39.00747 126 ARG C CA 1
ATOM 396 C C . ARG A 1 76 ? 58.41400 -4.92500 13.07900 1.000 45.29167 126 ARG C C 1
ATOM 397 O O . ARG A 1 76 ? 59.14600 -3.94300 12.94000 1.000 45.27858 126 ARG C O 1
ATOM 405 N N . HIS A 1 77 ? 57.29600 -5.09400 12.38100 1.000 40.48402 127 HIS C N 1
ATOM 406 C CA . HIS A 1 77 ? 56.76800 -4.08300 11.47800 1.000 44.18513 127 HIS C CA 1
ATOM 407 C C . HIS A 1 77 ? 55.89100 -3.05900 12.18500 1.000 43.95167 127 HIS C C 1
ATOM 408 O O . HIS A 1 77 ? 55.45200 -2.10100 11.54800 1.000 48.06300 127 HIS C O 1
ATOM 415 N N . PHE A 1 78 ? 55.60800 -3.24500 13.47100 1.000 49.44178 128 PHE C N 1
ATOM 416 C CA . PHE A 1 78 ? 54.64900 -2.43000 14.20200 1.000 38.70598 128 PHE C CA 1
ATOM 417 C C . PHE A 1 78 ? 55.20200 -1.99200 15.54800 1.000 44.72803 128 PHE C C 1
ATOM 418 O O . PHE A 1 78 ? 54.49400 -2.00500 16.55100 1.000 53.89070 128 PHE C O 1
ATOM 426 N N . GLN A 1 79 ? 56.47100 -1.59300 15.61600 1.000 40.83280 129 GLN C N 1
ATOM 427 C CA . GLN A 1 79 ? 57.03900 -1.28700 16.92500 1.000 41.40773 129 GLN C CA 1
ATOM 428 C C . GLN A 1 79 ? 56.40700 -0.04500 17.54400 1.000 51.88073 129 GLN C C 1
ATOM 429 O O . GLN A 1 79 ? 56.13600 -0.02000 18.75000 1.000 52.69476 129 GLN C O 1
ATOM 435 N N . ASN A 1 80 ? 56.16700 0.99600 16.74300 1.000 56.84415 130 ASN C N 1
ATOM 436 C CA . ASN A 1 80 ? 55.56200 2.21000 17.27500 1.000 50.00204 130 ASN C CA 1
ATOM 437 C C . ASN A 1 80 ? 54.14300 1.94100 17.73600 1.000 47.88795 130 ASN C C 1
ATOM 438 O O . ASN A 1 80 ? 53.74600 2.35700 18.82900 1.000 54.60122 130 ASN C O 1
ATOM 443 N N . GLU A 1 81 ? 53.37000 1.22500 16.91500 1.000 42.04945 131 GLU C N 1
ATOM 444 C CA . GLU A 1 81 ? 51.97100 0.95700 17.22900 1.000 45.58871 131 GLU C CA 1
ATOM 445 C C . GLU A 1 81 ? 51.82800 0.04500 18.44000 1.000 51.36620 131 GLU C C 1
ATOM 446 O O . GLU A 1 81 ? 50.85200 0.16400 19.18900 1.000 55.86306 131 GLU C O 1
ATOM 452 N N . ILE A 1 82 ? 52.76300 -0.88800 18.63600 1.000 46.64442 132 ILE C N 1
ATOM 453 C CA . ILE A 1 82 ? 52.70800 -1.77100 19.80100 1.000 45.15533 132 ILE C CA 1
ATOM 454 C C . ILE A 1 82 ? 53.09300 -1.00500 21.06100 1.000 45.59510 132 ILE C C 1
ATOM 455 O O . ILE A 1 82 ? 52.42600 -1.11900 22.10000 1.000 43.97385 132 ILE C O 1
ATOM 460 N N . ALA A 1 83 ? 54.15200 -0.19300 20.97800 1.000 41.51224 133 ALA C N 1
ATOM 461 C CA . ALA A 1 83 ? 54.53300 0.66500 22.09500 1.000 42.27550 133 ALA C CA 1
ATOM 462 C C . ALA A 1 83 ? 53.36600 1.54400 22.54500 1.000 52.59639 133 ALA C C 1
ATOM 463 O O . ALA A 1 83 ? 53.06300 1.62900 23.74400 1.000 54.43929 133 ALA C O 1
ATOM 465 N N . GLN A 1 84 ? 52.67200 2.17800 21.59300 1.000 46.76958 134 GLN C N 1
ATOM 466 C CA . GLN A 1 84 ? 51.49600 2.97100 21.94100 1.000 49.44279 134 GLN C CA 1
ATOM 467 C C . GLN A 1 84 ? 50.41600 2.10600 22.57600 1.000 52.95254 134 GLN C C 1
ATOM 468 O O . GLN A 1 84 ? 49.85200 2.46200 23.62100 1.000 54.42453 134 GLN C O 1
ATOM 474 N N . ALA A 1 85 ? 50.11500 0.95800 21.96000 1.000 47.48375 135 ALA C N 1
ATOM 475 C CA . ALA A 1 85 ? 49.04000 0.11400 22.47000 1.000 45.44762 135 ALA C CA 1
ATOM 476 C C . ALA A 1 85 ? 49.36600 -0.44300 23.85700 1.000 51.42776 135 ALA C C 1
ATOM 477 O O . ALA A 1 85 ? 48.50000 -0.45500 24.74200 1.000 47.89737 135 ALA C O 1
ATOM 479 N N . LEU A 1 86 ? 50.60300 -0.90400 24.07800 1.000 42.66924 136 LEU C N 1
ATOM 480 C CA . LEU A 1 86 ? 50.91400 -1.44700 25.39800 1.000 48.97335 136 LEU C CA 1
ATOM 481 C C . LEU A 1 86 ? 51.06700 -0.34800 26.45400 1.000 50.25031 136 LEU C C 1
ATOM 482 O O . LEU A 1 86 ? 50.73600 -0.57400 27.62300 1.000 49.60670 136 LEU C O 1
ATOM 487 N N . ASP A 1 87 ? 51.57200 0.83300 26.07800 1.000 56.60047 137 ASP C N 1
ATOM 488 C CA . ASP A 1 87 ? 51.54000 1.97600 26.99200 1.000 51.56145 137 ASP C CA 1
ATOM 489 C C . ASP A 1 87 ? 50.12500 2.23000 27.48900 1.000 52.05121 137 ASP C C 1
ATOM 490 O O . ASP A 1 87 ? 49.89300 2.42500 28.68500 1.000 59.46630 137 ASP C O 1
ATOM 495 N N . TYR A 1 88 ? 49.15900 2.20200 26.57600 1.000 55.98547 138 TYR C N 1
ATOM 496 C CA . TYR A 1 88 ? 47.76000 2.40300 26.93300 1.000 45.35613 138 TYR C CA 1
ATOM 497 C C . TYR A 1 88 ? 47.22800 1.24800 27.77500 1.000 58.76451 138 TYR C C 1
ATOM 498 O O . TYR A 1 88 ? 46.50200 1.46500 28.75500 1.000 57.51719 138 TYR C O 1
ATOM 507 N N . VAL A 1 89 ? 47.54200 0.01000 27.39400 1.000 53.15261 139 VAL C N 1
ATOM 508 C CA . VAL A 1 89 ? 47.08600 -1.12800 28.18500 1.000 54.96371 139 VAL C CA 1
ATOM 509 C C . VAL A 1 89 ? 47.65900 -1.05400 29.59800 1.000 49.84573 139 VAL C C 1
ATOM 510 O O . VAL A 1 89 ? 46.96900 -1.35600 30.58000 1.000 50.21315 139 VAL C O 1
ATOM 514 N N . TYR A 1 90 ? 48.92200 -0.62900 29.72000 1.000 50.00775 140 TYR C N 1
ATOM 515 C CA . TYR A 1 90 ? 49.56600 -0.53400 31.03100 1.000 55.72970 140 TYR C CA 1
ATOM 516 C C . TYR A 1 90 ? 48.89900 0.52200 31.90700 1.000 57.89288 140 TYR C C 1
ATOM 517 O O . TYR A 1 90 ? 48.59800 0.26600 33.07800 1.000 58.90766 140 TYR C O 1
ATOM 526 N N . ARG A 1 91 ? 48.69000 1.72400 31.36000 1.000 56.18535 141 ARG C N 1
ATOM 527 C CA . ARG A 1 91 ? 47.92100 2.77100 32.02300 1.000 52.49390 141 ARG C CA 1
ATOM 528 C C . ARG A 1 91 ? 46.63800 2.22000 32.63300 1.000 66.41237 141 ARG C C 1
ATOM 529 O O . ARG A 1 91 ? 46.34700 2.44600 33.81400 1.000 65.75921 141 ARG C O 1
ATOM 537 N N . TYR A 1 92 ? 45.88400 1.44400 31.84900 1.000 58.14472 142 TYR C N 1
ATOM 538 C CA . TYR A 1 92 ? 44.58000 0.92500 32.24500 1.000 53.94502 142 TYR C CA 1
ATOM 539 C C . TYR A 1 92 ? 44.64900 -0.50100 32.76900 1.000 55.22709 142 TYR C C 1
ATOM 540 O O . TYR A 1 92 ? 43.64900 -1.22600 32.72200 1.000 59.01654 142 TYR C O 1
ATOM 549 N N . TRP A 1 93 ? 45.80500 -0.90600 33.29300 1.000 53.64101 143 TRP C N 1
ATOM 550 C CA . TRP A 1 93 ? 46.02000 -2.30800 33.62100 1.000 52.84585 143 TRP C CA 1
ATOM 551 C C . TRP A 1 93 ? 44.98100 -2.81600 34.62100 1.000 63.14185 143 TRP C C 1
ATOM 552 O O . TRP A 1 93 ? 44.50000 -3.94900 34.49800 1.000 67.36486 143 TRP C O 1
ATOM 563 N N . SER A 1 94 ? 44.57100 -1.97600 35.57800 1.000 66.12046 144 SER C N 1
ATOM 564 C CA . SER A 1 94 ? 43.55100 -2.40000 36.54000 1.000 66.21315 144 SER C CA 1
ATOM 565 C C . SER A 1 94 ? 42.17900 -2.56900 35.89000 1.000 62.33850 144 SER C C 1
ATOM 566 O O . SER A 1 94 ? 41.37300 -3.38400 36.35100 1.000 65.42797 144 SER C O 1
ATOM 569 N N . ASP A 1 95 ? 41.88800 -1.81300 34.83200 1.000 65.91899 145 ASP C N 1
ATOM 570 C CA . ASP A 1 95 ? 40.62600 -1.98000 34.12300 1.000 63.63722 145 ASP C CA 1
ATOM 571 C C . ASP A 1 95 ? 40.70900 -3.09000 33.08800 1.000 66.72011 145 ASP C C 1
ATOM 572 O O . ASP A 1 95 ? 39.69600 -3.73300 32.78800 1.000 71.31374 145 ASP C O 1
ATOM 574 N N . CYS A 1 96 ? 41.90000 -3.33000 32.53600 1.000 72.09211 146 CYS C N 1
ATOM 575 C CA . CYS A 1 96 ? 42.05400 -4.37100 31.52600 1.000 68.63654 146 CYS C CA 1
ATOM 576 C C . CYS A 1 96 ? 42.08800 -5.76400 32.14100 1.000 62.90339 146 CYS C C 1
ATOM 577 O O . CYS A 1 96 ? 41.62400 -6.71800 31.51600 1.000 69.85428 146 CYS C O 1
ATOM 580 N N . SER A 1 97 ? 42.61900 -5.89400 33.35200 1.000 64.14335 147 SER C N 1
ATOM 581 C CA . SER A 1 97 ? 42.77000 -7.23600 33.97100 1.000 57.57331 147 SER C CA 1
ATOM 582 C C . SER A 1 97 ? 41.46900 -7.65600 34.64900 1.000 57.56286 147 SER C C 1
ATOM 583 O O . SER A 1 97 ? 41.53000 -8.06300 35.81300 1.000 66.44899 147 SER C O 1
ATOM 586 N N . ARG A 1 98 ? 40.34900 -7.60800 33.93300 1.000 60.03303 148 ARG C N 1
ATOM 587 C CA . ARG A 1 98 ? 39.05300 -7.87300 34.54600 1.000 51.39730 148 ARG C CA 1
ATOM 588 C C . ARG A 1 98 ? 38.72100 -9.35900 34.67200 1.000 60.41476 148 ARG C C 1
ATOM 589 O O . ARG A 1 98 ? 37.85400 -9.71500 35.48300 1.000 58.89598 148 ARG C O 1
ATOM 597 N N . ASP A 1 99 ? 39.35100 -10.23700 33.89400 1.000 50.51188 149 ASP C N 1
ATOM 598 C CA . ASP A 1 99 ? 39.09000 -11.66200 34.03700 1.000 48.73410 149 ASP C CA 1
ATOM 599 C C . ASP A 1 99 ? 40.38200 -12.44700 33.84900 1.000 48.90765 149 ASP C C 1
ATOM 600 O O . ASP A 1 99 ? 41.43300 -11.89400 33.51200 1.000 45.62769 149 ASP C O 1
ATOM 605 N N . LEU A 1 100 ? 40.28400 -13.76000 34.07200 1.000 47.90234 150 LEU C N 1
ATOM 606 C CA . LEU A 1 100 ? 41.45500 -14.62600 33.98900 1.000 48.13292 150 LEU C CA 1
ATOM 607 C C . LEU A 1 100 ? 42.15800 -14.46600 32.65100 1.000 40.92162 150 LEU C C 1
ATOM 608 O O . LEU A 1 100 ? 43.37800 -14.28500 32.59500 1.000 43.02287 150 LEU C O 1
ATOM 613 N N . ASN A 1 101 ? 41.38700 -14.47500 31.56200 1.000 43.49914 151 ASN C N 1
ATOM 614 C CA . ASN A 1 101 ? 41.97300 -14.40100 30.23100 1.000 35.43998 151 ASN C CA 1
ATOM 615 C C . ASN A 1 101 ? 42.81700 -13.14500 30.04600 1.000 38.32283 151 ASN C C 1
ATOM 616 O O . ASN A 1 101 ? 43.99800 -13.22300 29.68700 1.000 47.70531 151 ASN C O 1
ATOM 621 N N . SER A 1 102 ? 42.21700 -11.96700 30.25200 1.000 47.62923 152 SER C N 1
ATOM 622 C CA . SER A 1 102 ? 42.92300 -10.71300 29.98200 1.000 39.70543 152 SER C CA 1
ATOM 623 C C . SER A 1 102 ? 44.01500 -10.45100 30.99900 1.000 35.42509 152 SER C C 1
ATOM 624 O O . SER A 1 102 ? 45.05600 -9.88100 30.65600 1.000 40.49594 152 SER C O 1
ATOM 627 N N . ALA A 1 103 ? 43.79900 -10.84500 32.25100 1.000 41.84096 153 ALA C N 1
ATOM 628 C CA . ALA A 1 103 ? 44.86100 -10.74100 33.24200 1.000 40.92411 153 ALA C CA 1
ATOM 629 C C . ALA A 1 103 ? 46.07300 -11.55700 32.81700 1.000 40.14390 153 ALA C C 1
ATOM 630 O O . ALA A 1 103 ? 47.20200 -11.05000 32.80400 1.000 43.42263 153 ALA C O 1
ATOM 632 N N . ALA A 1 104 ? 45.85400 -12.82800 32.46000 1.000 39.91285 154 ALA C N 1
ATOM 633 C CA . ALA A 1 104 ? 46.95800 -13.68400 32.01800 1.000 39.04003 154 ALA C CA 1
ATOM 634 C C . ALA A 1 104 ? 47.56000 -13.18000 30.71200 1.000 34.02487 154 ALA C C 1
ATOM 635 O O . ALA A 1 104 ? 48.78400 -13.13000 30.55400 1.000 37.31664 154 ALA C O 1
ATOM 637 N N . LEU A 1 105 ? 46.70800 -12.78200 29.76600 1.000 37.17183 155 LEU C N 1
ATOM 638 C CA . LEU A 1 105 ? 47.21100 -12.29300 28.48700 1.000 36.63088 155 LEU C CA 1
ATOM 639 C C . LEU A 1 105 ? 48.05100 -11.03500 28.67300 1.000 38.10155 155 LEU C C 1
ATOM 640 O O . LEU A 1 105 ? 49.17200 -10.94000 28.16000 1.000 46.03528 155 LEU C O 1
ATOM 645 N N . GLY A 1 106 ? 47.53100 -10.05100 29.40900 1.000 43.52859 156 GLY C N 1
ATOM 646 C CA . GLY A 1 106 ? 48.30000 -8.83800 29.63600 1.000 29.82961 156 GLY C CA 1
ATOM 647 C C . GLY A 1 106 ? 49.50900 -9.04200 30.52200 1.000 30.14021 156 GLY C C 1
ATOM 648 O O . GLY A 1 106 ? 50.52600 -8.36700 30.35100 1.000 35.57551 156 GLY C O 1
ATOM 649 N N . LEU A 1 107 ? 49.42000 -9.95400 31.49100 1.000 36.44098 157 LEU C N 1
ATOM 650 C CA . LEU A 1 107 ? 50.56800 -10.21100 32.35200 1.000 30.45249 157 LEU C CA 1
ATOM 651 C C . LEU A 1 107 ? 51.76500 -10.67600 31.53900 1.000 41.51452 157 LEU C C 1
ATOM 652 O O . LEU A 1 107 ? 52.88300 -10.17600 31.72000 1.000 43.74793 157 LEU C O 1
ATOM 657 N N . ARG A 1 108 ? 51.55100 -11.63500 30.63000 1.000 38.22625 158 ARG C N 1
ATOM 658 C CA . ARG A 1 108 ? 52.65000 -12.15100 29.81700 1.000 34.91657 158 ARG C CA 1
ATOM 659 C C . ARG A 1 108 ? 53.17100 -11.09500 28.86200 1.000 31.62827 158 ARG C C 1
ATOM 660 O O . ARG A 1 108 ? 54.38000 -10.85400 28.78300 1.000 39.65396 158 ARG C O 1
ATOM 668 N N . ILE A 1 109 ? 52.27100 -10.44700 28.12400 1.000 38.13643 159 ILE C N 1
ATOM 669 C CA . ILE A 1 109 ? 52.70400 -9.52200 27.07900 1.000 33.30161 159 ILE C CA 1
ATOM 670 C C . ILE A 1 109 ? 53.35800 -8.29000 27.67800 1.000 32.90360 159 ILE C C 1
ATOM 671 O O . ILE A 1 109 ? 54.37100 -7.80500 27.16900 1.000 42.88209 159 ILE C O 1
ATOM 676 N N . LEU A 1 110 ? 52.80700 -7.76000 28.76900 1.000 38.02276 160 LEU C N 1
ATOM 677 C CA . LEU A 1 110 ? 53.45300 -6.61300 29.40700 1.000 43.37401 160 LEU C CA 1
ATOM 678 C C . LEU A 1 110 ? 54.79200 -7.01000 30.01300 1.000 39.62898 160 LEU C C 1
ATOM 679 O O . LEU A 1 110 ? 55.78200 -6.27700 29.89600 1.000 40.59039 160 LEU C O 1
ATOM 684 N N . ARG A 1 111 ? 54.83800 -8.16400 30.68600 1.000 43.01267 161 ARG C N 1
ATOM 685 C CA . ARG A 1 111 ? 56.10300 -8.62400 31.25000 1.000 39.16231 161 ARG C CA 1
ATOM 686 C C . ARG A 1 111 ? 57.14000 -8.79600 30.15200 1.000 42.91753 161 ARG C C 1
ATOM 687 O O . ARG A 1 111 ? 58.24500 -8.24700 30.23800 1.000 45.21060 161 ARG C O 1
ATOM 695 N N . LEU A 1 112 ? 56.78400 -9.50800 29.07400 1.000 39.90065 162 LEU C N 1
ATOM 696 C CA . LEU A 1 112 ? 57.79400 -9.78700 28.05200 1.000 42.66373 162 LEU C CA 1
ATOM 697 C C . LEU A 1 112 ? 58.27500 -8.52000 27.37200 1.000 38.60430 162 LEU C C 1
ATOM 698 O O . LEU A 1 112 ? 59.38000 -8.51200 26.81600 1.000 39.94631 162 LEU C O 1
ATOM 703 N N . ASN A 1 113 ? 57.47900 -7.44800 27.41200 1.000 45.86731 163 ASN C N 1
ATOM 704 C CA . ASN A 1 113 ? 57.87700 -6.16000 26.85100 1.000 50.93178 163 ASN C CA 1
ATOM 705 C C . ASN A 1 113 ? 58.40400 -5.20600 27.90700 1.000 44.75214 163 ASN C C 1
ATOM 706 O O . ASN A 1 113 ? 58.48200 -4.00200 27.65100 1.000 47.00461 163 ASN C O 1
ATOM 711 N N . ARG A 1 114 ? 58.74600 -5.72500 29.08700 1.000 53.91442 164 ARG C N 1
ATOM 712 C CA . ARG A 1 114 ? 59.52200 -5.00000 30.09300 1.000 49.07111 164 ARG C CA 1
ATOM 713 C C . ARG A 1 114 ? 58.71500 -3.88900 30.77100 1.000 55.09798 164 ARG C C 1
ATOM 714 O O . ARG A 1 114 ? 59.24600 -2.83300 31.11000 1.000 65.72160 164 ARG C O 1
ATOM 722 N N . TYR A 1 115 ? 57.42400 -4.13300 30.97800 1.000 56.91279 165 TYR C N 1
ATOM 723 C CA . TYR A 1 115 ? 56.66400 -3.30400 31.90100 1.000 46.92052 165 TYR C CA 1
ATOM 724 C C . TYR A 1 115 ? 56.66600 -3.95500 33.27200 1.000 53.22863 165 TYR C C 1
ATOM 725 O O . TYR A 1 115 ? 56.57000 -5.17900 33.37600 1.000 56.76508 165 TYR C O 1
ATOM 734 N N . PRO A 1 116 ? 56.77800 -3.18600 34.32700 1.000 58.87809 166 PRO C N 1
ATOM 735 C CA . PRO A 1 116 ? 56.85300 -3.80500 35.66100 1.000 57.02794 166 PRO C CA 1
ATOM 736 C C . PRO A 1 116 ? 55.47700 -4.23600 36.15400 1.000 55.01441 166 PRO C C 1
ATOM 737 O O . PRO A 1 116 ? 54.78500 -3.54800 36.88400 1.000 71.41899 166 PRO C O 1
ATOM 741 N N . VAL A 1 117 ? 55.04000 -5.40600 35.71600 1.000 50.25087 167 VAL C N 1
ATOM 742 C CA . VAL A 1 117 ? 53.75000 -5.92700 36.11900 1.000 41.52327 167 VAL C CA 1
ATOM 743 C C . VAL A 1 117 ? 54.00600 -7.09700 37.04500 1.000 46.33856 167 VAL C C 1
ATOM 744 O O . VAL A 1 117 ? 55.06800 -7.73200 37.01000 1.000 48.35698 167 VAL C O 1
ATOM 748 N N . SER A 1 118 ? 53.02000 -7.38600 37.88200 1.000 40.16440 168 SER C N 1
ATOM 749 C CA . SER A 1 118 ? 53.19100 -8.33500 38.96400 1.000 39.27915 168 SER C CA 1
ATOM 750 C C . SER A 1 118 ? 52.31100 -9.54600 38.72800 1.000 38.45291 168 SER C C 1
ATOM 751 O O . SER A 1 118 ? 51.16500 -9.41000 38.30500 1.000 43.66746 168 SER C O 1
ATOM 754 N N . SER A 1 119 ? 52.84200 -10.72800 39.03200 1.000 42.21480 169 SER C N 1
ATOM 755 C CA . SER A 1 119 ? 52.06300 -11.95700 38.95800 1.000 45.26271 169 SER C CA 1
ATOM 756 C C . SER A 1 119 ? 50.94400 -11.94300 39.98600 1.000 50.31479 169 SER C C 1
ATOM 757 O O . SER A 1 119 ? 50.13400 -12.87300 40.03800 1.000 53.21207 169 SER C O 1
ATOM 760 N N . ASP A 1 120 ? 50.88800 -10.89000 40.80600 1.000 52.84291 170 ASP C N 1
ATOM 761 C CA . ASP A 1 120 ? 49.82000 -10.79200 41.79300 1.000 53.35478 170 ASP C CA 1
ATOM 762 C C . ASP A 1 120 ? 48.46900 -10.67000 41.13200 1.000 47.26320 170 ASP C C 1
ATOM 763 O O . ASP A 1 120 ? 47.47100 -11.14700 41.68800 1.000 51.37913 170 ASP C O 1
ATOM 768 N N . VAL A 1 121 ? 48.42700 -10.08600 39.93000 1.000 47.97744 171 VAL C N 1
ATOM 769 C CA . VAL A 1 121 ? 47.16000 -9.92800 39.22000 1.000 45.83676 171 VAL C CA 1
ATOM 770 C C . VAL A 1 121 ? 46.40700 -11.24300 39.16500 1.000 46.10546 171 VAL C C 1
ATOM 771 O O . VAL A 1 121 ? 45.17100 -11.26400 39.17600 1.000 57.72202 171 VAL C O 1
ATOM 775 N N . LEU A 1 122 ? 47.12800 -12.36200 39.16800 1.000 53.53512 172 LEU C N 1
ATOM 776 C CA . LEU A 1 122 ? 46.47100 -13.65600 39.10800 1.000 52.80574 172 LEU C CA 1
ATOM 777 C C . LEU A 1 122 ? 45.83600 -14.05600 40.43400 1.000 52.90276 172 LEU C C 1
ATOM 778 O O . LEU A 1 122 ? 45.01100 -14.97600 40.44300 1.000 43.05774 172 LEU C O 1
ATOM 783 N N . ARG A 1 123 ? 46.20500 -13.40200 41.54700 1.000 47.89119 173 ARG C N 1
ATOM 784 C CA . ARG A 1 123 ? 45.62600 -13.77700 42.83700 1.000 59.59307 173 ARG C CA 1
ATOM 785 C C . ARG A 1 123 ? 44.12700 -13.50100 42.86700 1.000 47.43462 173 ARG C C 1
ATOM 786 O O . ARG A 1 123 ? 43.36100 -14.28400 43.43100 1.000 53.35564 173 ARG C O 1
ATOM 794 N N . HIS A 1 124 ? 43.68500 -12.42900 42.21000 1.000 50.02670 174 HIS C N 1
ATOM 795 C CA . HIS A 1 124 ? 42.26500 -12.10300 42.09200 1.000 50.58551 174 HIS C CA 1
ATOM 796 C C . HIS A 1 124 ? 41.40700 -13.24100 41.55500 1.000 52.67729 174 HIS C C 1
ATOM 797 O O . HIS A 1 124 ? 40.17900 -13.14300 41.61800 1.000 62.33539 174 HIS C O 1
ATOM 804 N N . PHE A 1 125 ? 42.00200 -14.30100 40.99900 1.000 43.78385 175 PHE C N 1
ATOM 805 C CA . PHE A 1 125 ? 41.21800 -15.40000 40.43800 1.000 44.36744 175 PHE C CA 1
ATOM 806 C C . PHE A 1 125 ? 41.54000 -16.73700 41.07400 1.000 52.06315 175 PHE C C 1
ATOM 807 O O . PHE A 1 125 ? 40.90300 -17.74500 40.73400 1.000 51.38195 175 PHE C O 1
ATOM 815 N N . LYS A 1 126 ? 42.49100 -16.77700 41.99600 1.000 50.52318 176 LYS C N 1
ATOM 816 C CA . LYS A 1 126 ? 42.80200 -18.01500 42.68000 1.000 56.16924 176 LYS C CA 1
ATOM 817 C C . LYS A 1 126 ? 41.71100 -18.27800 43.70700 1.000 72.92181 176 LYS C C 1
ATOM 818 O O . LYS A 1 126 ? 41.52400 -17.48600 44.63800 1.000 69.58921 176 LYS C O 1
ATOM 824 N N . GLY A 1 127 ? 40.97100 -19.36300 43.51800 1.000 72.72392 177 GLY C N 1
ATOM 825 C CA . GLY A 1 127 ? 40.05600 -19.86200 44.52200 1.000 74.88151 177 GLY C CA 1
ATOM 826 C C . GLY A 1 127 ? 40.71100 -20.90900 45.40400 1.000 84.25986 177 GLY C C 1
ATOM 827 O O . GLY A 1 127 ? 41.93800 -20.98500 45.52400 1.000 77.53350 177 GLY C O 1
ATOM 828 N N . ASN A 1 128 ? 39.87000 -21.73000 46.02800 1.000 88.37851 178 ASN C N 1
ATOM 829 C CA . ASN A 1 128 ? 40.34000 -22.78300 46.91600 1.000 95.77743 178 ASN C CA 1
ATOM 830 C C . ASN A 1 128 ? 40.60000 -24.06700 46.13000 1.000 95.07058 178 ASN C C 1
ATOM 831 O O . ASN A 1 128 ? 40.13000 -24.24100 45.00200 1.000 95.14763 178 ASN C O 1
ATOM 836 N N . ASP A 1 129 ? 41.35600 -24.97400 46.75400 1.000 93.43213 179 ASP C N 1
ATOM 837 C CA . ASP A 1 129 ? 41.86800 -26.19200 46.11900 1.000 105.12315 179 ASP C CA 1
ATOM 838 C C . ASP A 1 129 ? 42.82800 -25.87400 44.97400 1.000 109.90236 179 ASP C C 1
ATOM 839 O O . ASP A 1 129 ? 42.99600 -26.68400 44.04800 1.000 99.07107 179 ASP C O 1
ATOM 841 N N . GLY A 1 130 ? 43.46700 -24.70300 45.03100 1.000 101.65930 180 GLY C N 1
ATOM 842 C CA . GLY A 1 130 ? 44.38900 -24.27300 43.99600 1.000 92.73281 180 GLY C CA 1
ATOM 843 C C . GLY A 1 130 ? 43.76600 -23.97800 42.64800 1.000 91.98773 180 GLY C C 1
ATOM 844 O O . GLY A 1 130 ? 44.49900 -23.85600 41.66200 1.000 88.16762 180 GLY C O 1
ATOM 845 N N . GLN A 1 131 ? 42.44600 -23.81300 42.62300 1.000 87.95131 181 GLN C N 1
ATOM 846 C CA . GLN A 1 131 ? 41.74800 -23.61700 41.33300 1.000 79.13568 181 GLN C CA 1
ATOM 847 C C . GLN A 1 131 ? 41.72900 -22.14900 40.92400 1.000 72.22891 181 GLN C C 1
ATOM 848 O O . GLN A 1 131 ? 41.80000 -21.28900 41.80800 1.000 76.18366 181 GLN C O 1
ATOM 854 N N . PHE A 1 132 ? 41.66500 -21.90000 39.62300 1.000 72.31532 182 PHE C N 1
ATOM 855 C CA . PHE A 1 132 ? 41.57400 -20.56200 39.06100 1.000 58.13984 182 PHE C CA 1
ATOM 856 C C . PHE A 1 132 ? 40.23600 -20.43300 38.35500 1.000 59.32027 182 PHE C C 1
ATOM 857 O O . PHE A 1 132 ? 39.76000 -21.38100 37.72500 1.000 54.82274 182 PHE C O 1
ATOM 865 N N . LEU A 1 133 ? 39.64800 -19.23900 38.44200 1.000 67.66017 183 LEU C N 1
ATOM 866 C CA . LEU A 1 133 ? 38.25500 -19.00900 38.07800 1.000 63.36747 183 LEU C CA 1
ATOM 867 C C . LEU A 1 133 ? 38.15200 -18.24400 36.76800 1.000 53.11243 183 LEU C C 1
ATOM 868 O O . LEU A 1 133 ? 38.78800 -17.19600 36.60300 1.000 48.93071 183 LEU C O 1
ATOM 873 N N . CYS A 1 134 ? 37.30000 -18.75800 35.84500 1.000 52.08820 184 CYS C N 1
ATOM 874 C CA . CYS A 1 134 ? 36.87100 -18.16900 34.58800 1.000 52.51437 184 CYS C CA 1
ATOM 875 C C . CYS A 1 134 ? 35.47200 -17.58200 34.73200 1.000 64.31905 184 CYS C C 1
ATOM 876 O O . CYS A 1 134 ? 34.69200 -18.03500 35.57500 1.000 52.67373 184 CYS C O 1
ATOM 879 N N . PRO A 1 135 ? 35.13100 -16.56300 33.94000 1.000 57.40665 185 PRO C N 1
ATOM 880 C CA . PRO A 1 135 ? 33.74600 -16.09100 33.91600 1.000 49.83602 185 PRO C CA 1
ATOM 881 C C . PRO A 1 135 ? 32.79400 -17.25500 33.72100 1.000 61.62208 185 PRO C C 1
ATOM 882 O O . PRO A 1 135 ? 32.98500 -18.09700 32.83800 1.000 63.91336 185 PRO C O 1
ATOM 886 N N . SER A 1 136 ? 31.76400 -17.30500 34.56800 1.000 59.91421 186 SER C N 1
ATOM 887 C CA . SER A 1 136 ? 30.83600 -18.42900 34.53900 1.000 63.96842 186 SER C CA 1
ATOM 888 C C . SER A 1 136 ? 30.10400 -18.53700 33.20600 1.000 58.56988 186 SER C C 1
ATOM 889 O O . SER A 1 136 ? 29.73000 -19.64000 32.79100 1.000 70.38419 186 SER C O 1
ATOM 892 N N . ALA A 1 137 ? 29.89200 -17.42000 32.52300 1.000 54.17743 187 ALA C N 1
ATOM 893 C CA . ALA A 1 137 ? 29.16300 -17.42900 31.25900 1.000 56.26095 187 ALA C CA 1
ATOM 894 C C . ALA A 1 137 ? 29.99300 -17.90600 30.07700 1.000 59.99131 187 ALA C C 1
ATOM 895 O O . ALA A 1 137 ? 29.47800 -17.92200 28.95300 1.000 63.81972 187 ALA C O 1
ATOM 897 N N . GLN A 1 138 ? 31.25800 -18.26800 30.27900 1.000 65.21258 188 GLN C N 1
ATOM 898 C CA . GLN A 1 138 ? 32.11600 -18.59600 29.14800 1.000 60.72220 188 GLN C CA 1
ATOM 899 C C . GLN A 1 138 ? 31.73900 -19.95300 28.56700 1.000 53.78046 188 GLN C C 1
ATOM 900 O O . GLN A 1 138 ? 31.38700 -20.88300 29.29800 1.000 60.20752 188 GLN C O 1
ATOM 906 N N . SER A 1 139 ? 31.78800 -20.05600 27.24100 1.000 52.85459 189 SER C N 1
ATOM 907 C CA . SER A 1 139 ? 31.63500 -21.35400 26.60000 1.000 52.40935 189 SER C CA 1
ATOM 908 C C . SER A 1 139 ? 32.80600 -22.26000 26.97500 1.000 52.39254 189 SER C C 1
ATOM 909 O O . SER A 1 139 ? 33.82100 -21.81900 27.53100 1.000 60.59202 189 SER C O 1
ATOM 912 N N . GLU A 1 140 ? 32.65000 -23.55600 26.70300 1.000 54.94867 190 GLU C N 1
ATOM 913 C CA . GLU A 1 140 ? 33.75800 -24.47400 26.95100 1.000 59.55585 190 GLU C CA 1
ATOM 914 C C . GLU A 1 140 ? 34.99200 -24.03900 26.17000 1.000 52.96661 190 GLU C C 1
ATOM 915 O O . GLU A 1 140 ? 36.09800 -23.97600 26.72000 1.000 56.35400 190 GLU C O 1
ATOM 917 N N . GLU A 1 141 ? 34.80800 -23.68800 24.89700 1.000 52.43914 191 GLU C N 1
ATOM 918 C CA . GLU A 1 141 ? 35.91200 -23.16900 24.09800 1.000 49.26575 191 GLU C CA 1
ATOM 919 C C . GLU A 1 141 ? 36.51500 -21.92200 24.73300 1.000 50.32242 191 GLU C C 1
ATOM 920 O O . GLU A 1 141 ? 37.74100 -21.81000 24.85600 1.000 55.13024 191 GLU C O 1
ATOM 922 N N . GLU A 1 142 ? 35.66600 -20.97800 25.15400 1.000 51.50691 192 GLU C N 1
ATOM 923 C CA . GLU A 1 142 ? 36.14500 -19.74200 25.76700 1.000 45.30070 192 GLU C CA 1
ATOM 924 C C . GLU A 1 142 ? 36.91300 -20.00800 27.05700 1.000 40.25187 192 GLU C C 1
ATOM 925 O O . GLU A 1 142 ? 37.96800 -19.40600 27.29200 1.000 40.68241 192 GLU C O 1
ATOM 931 N N . LYS A 1 143 ? 36.41100 -20.91200 27.89800 1.000 40.75859 193 LYS C N 1
ATOM 932 C CA . LYS A 1 143 ? 37.12200 -21.24100 29.12600 1.000 42.40831 193 LYS C CA 1
ATOM 933 C C . LYS A 1 143 ? 38.49700 -21.82800 28.82600 1.000 52.43396 193 LYS C C 1
ATOM 934 O O . LYS A 1 143 ? 39.48000 -21.50300 29.50600 1.000 45.64695 193 LYS C O 1
ATOM 936 N N . ILE A 1 144 ? 38.58800 -22.69500 27.81200 1.000 47.95521 194 ILE C N 1
ATOM 937 C CA . ILE A 1 144 ? 39.87200 -23.30700 27.46800 1.000 47.80907 194 ILE C CA 1
ATOM 938 C C . ILE A 1 144 ? 40.84600 -22.24300 26.99500 1.000 43.22030 194 ILE C C 1
ATOM 939 O O . ILE A 1 144 ? 42.02300 -22.24000 27.37800 1.000 43.00699 194 ILE C O 1
ATOM 944 N N . GLY A 1 145 ? 40.37300 -21.32400 26.14900 1.000 40.83418 195 GLY C N 1
ATOM 945 C CA . GLY A 1 145 ? 41.19500 -20.18500 25.77600 1.000 40.99079 195 GLY C CA 1
ATOM 946 C C . GLY A 1 145 ? 41.72300 -19.40500 26.96800 1.000 47.57687 195 GLY C C 1
ATOM 947 O O . GLY A 1 145 ? 42.87400 -18.95500 26.95100 1.000 47.26961 195 GLY C O 1
ATOM 948 N N . SER A 1 146 ? 40.90400 -19.24200 28.02000 1.000 36.99851 196 SER C N 1
ATOM 949 C CA . SER A 1 146 ? 41.35800 -18.52300 29.21000 1.000 39.44524 196 SER C CA 1
ATOM 950 C C . SER A 1 146 ? 42.46200 -19.28500 29.93100 1.000 38.27302 196 SER C C 1
ATOM 951 O O . SER A 1 146 ? 43.43900 -18.69000 30.40300 1.000 41.17654 196 SER C O 1
ATOM 954 N N . ILE A 1 147 ? 42.30200 -20.60100 30.06400 1.000 43.09048 197 ILE C N 1
ATOM 955 C CA . ILE A 1 147 ? 43.31000 -21.41200 30.74300 1.000 44.04247 197 ILE C CA 1
ATOM 956 C C . ILE A 1 147 ? 44.59100 -21.47800 29.91900 1.000 42.90297 197 ILE C C 1
ATOM 957 O O . ILE A 1 147 ? 45.69900 -21.53800 30.46900 1.000 43.63012 197 ILE C O 1
ATOM 962 N N . LEU A 1 148 ? 44.46400 -21.47800 28.58900 1.000 39.96601 198 LEU C N 1
ATOM 963 C CA . LEU A 1 148 ? 45.64200 -21.48800 27.72900 1.000 36.97340 198 LEU C CA 1
ATOM 964 C C . LEU A 1 148 ? 46.49300 -20.25600 27.96500 1.000 32.60196 198 LEU C C 1
ATOM 965 O O . LEU A 1 148 ? 47.70800 -20.34800 28.15200 1.000 41.53080 198 LEU C O 1
ATOM 970 N N . ASN A 1 149 ? 45.86200 -19.09000 27.98900 1.000 42.99458 199 ASN C N 1
ATOM 971 C CA . ASN A 1 149 ? 46.58800 -17.86200 28.29400 1.000 38.13692 199 ASN C CA 1
ATOM 972 C C . ASN A 1 149 ? 47.14600 -17.87700 29.71700 1.000 33.81912 199 ASN C C 1
ATOM 973 O O . ASN A 1 149 ? 48.21700 -17.31700 29.97800 1.000 33.14898 199 ASN C O 1
ATOM 978 N N . LEU A 1 150 ? 46.43600 -18.51200 30.65400 1.000 36.59031 200 LEU C N 1
ATOM 979 C CA . LEU A 1 150 ? 46.99000 -18.68100 31.99400 1.000 38.54931 200 LEU C CA 1
ATOM 980 C C . LEU A 1 150 ? 48.24500 -19.54400 31.94600 1.000 37.85543 200 LEU C C 1
ATOM 981 O O . LEU A 1 150 ? 49.30100 -19.17100 32.48200 1.000 37.52989 200 LEU C O 1
ATOM 986 N N . TYR A 1 151 ? 48.14600 -20.70400 31.28600 1.000 42.57050 201 TYR C N 1
ATOM 987 C CA . TYR A 1 151 ? 49.31100 -21.55600 31.07400 1.000 36.92618 201 TYR C CA 1
ATOM 988 C C . TYR A 1 151 ? 50.43900 -20.77800 30.42000 1.000 37.48820 201 TYR C C 1
ATOM 989 O O . TYR A 1 151 ? 51.57200 -20.76700 30.92000 1.000 41.14204 201 TYR C O 1
ATOM 998 N N . ARG A 1 152 ? 50.14000 -20.09400 29.31000 1.000 37.11048 202 ARG C N 1
ATOM 999 C CA . ARG A 1 152 ? 51.16500 -19.31700 28.62300 1.000 30.50635 202 ARG C CA 1
ATOM 1000 C C . ARG A 1 152 ? 51.80700 -18.28400 29.54200 1.000 32.49735 202 ARG C C 1
ATOM 1001 O O . ARG A 1 152 ? 53.01000 -18.03700 29.44400 1.000 38.48247 202 ARG C O 1
ATOM 1009 N N . ALA A 1 153 ? 51.03400 -17.68300 30.45200 1.000 39.27872 203 ALA C N 1
ATOM 1010 C CA . ALA A 1 153 ? 51.58100 -16.65800 31.34300 1.000 37.73337 203 ALA C CA 1
ATOM 1011 C C . ALA A 1 153 ? 52.43400 -17.27300 32.44400 1.000 36.19896 203 ALA C C 1
ATOM 1012 O O . ALA A 1 153 ? 53.47200 -16.72200 32.81200 1.000 37.70708 203 ALA C O 1
ATOM 1014 N N . SER A 1 154 ? 52.02300 -18.43000 32.97400 1.000 47.19837 204 SER C N 1
ATOM 1015 C CA . SER A 1 154 ? 52.76100 -19.06200 34.06900 1.000 36.73682 204 SER C CA 1
ATOM 1016 C C . SER A 1 154 ? 54.17900 -19.47200 33.69300 1.000 48.24182 204 SER C C 1
ATOM 1017 O O . SER A 1 154 ? 54.97100 -19.78900 34.59000 1.000 49.51627 204 SER C O 1
ATOM 1020 N N . LEU A 1 155 ? 54.51000 -19.52300 32.40000 1.000 38.42063 205 LEU C N 1
ATOM 1021 C CA . LEU A 1 155 ? 55.83600 -19.96400 31.97800 1.000 41.52966 205 LEU C CA 1
ATOM 1022 C C . LEU A 1 155 ? 56.88300 -18.87100 32.10900 1.000 40.06256 205 LEU C C 1
ATOM 1023 O O . LEU A 1 155 ? 58.08300 -19.17300 32.07600 1.000 40.45342 205 LEU C O 1
ATOM 1028 N N . ILE A 1 156 ? 56.46300 -17.61400 32.23200 1.000 39.31847 206 ILE C N 1
ATOM 1029 C CA . ILE A 1 156 ? 57.40500 -16.51300 32.38100 1.000 43.64813 206 ILE C CA 1
ATOM 1030 C C . ILE A 1 156 ? 57.43700 -16.10800 33.84800 1.000 46.72212 206 ILE C C 1
ATOM 1031 O O . ILE A 1 156 ? 56.92800 -15.04800 34.21900 1.000 49.84054 206 ILE C O 1
ATOM 1036 N N . ALA A 1 157 ? 58.03500 -16.94400 34.68700 1.000 46.17947 207 ALA C N 1
ATOM 1037 C CA . ALA A 1 157 ? 57.92600 -16.83400 36.13200 1.000 43.70219 207 ALA C CA 1
ATOM 1038 C C . ALA A 1 157 ? 59.22400 -16.29500 36.70800 1.000 44.01623 207 ALA C C 1
ATOM 1039 O O . ALA A 1 157 ? 60.31200 -16.67900 36.26600 1.000 50.95976 207 ALA C O 1
ATOM 1041 N N . PHE A 1 158 ? 59.11500 -15.39900 37.67200 1.000 44.36899 208 PHE C N 1
ATOM 1042 C CA . PHE A 1 158 ? 60.29100 -14.91500 38.37700 1.000 47.50923 208 PHE C CA 1
ATOM 1043 C C . PHE A 1 158 ? 60.47000 -15.71100 39.65800 1.000 42.76251 208 PHE C C 1
ATOM 1044 O O . PHE A 1 158 ? 59.56100 -16.44300 40.08100 1.000 43.49031 208 PHE C O 1
ATOM 1052 N N . PRO A 1 159 ? 61.64900 -15.64500 40.27700 1.000 40.69021 209 PRO C N 1
ATOM 1053 C CA . PRO A 1 159 ? 61.85800 -16.40800 41.51600 1.000 43.82746 209 PRO C CA 1
ATOM 1054 C C . PRO A 1 159 ? 60.88400 -15.96600 42.59400 1.000 48.90553 209 PRO C C 1
ATOM 1055 O O . PRO A 1 159 ? 60.62000 -14.77300 42.77600 1.000 54.22004 209 PRO C O 1
ATOM 1059 N N . GLU A 1 160 ? 60.31100 -16.95200 43.27400 1.000 48.68395 210 GLU C N 1
ATOM 1060 C CA . GLU A 1 160 ? 59.39500 -16.77600 44.39400 1.000 54.62047 210 GLU C CA 1
ATOM 1061 C C . GLU A 1 160 ? 58.02800 -16.23500 44.00500 1.000 60.42399 210 GLU C C 1
ATOM 1062 O O . GLU A 1 160 ? 57.27000 -15.82200 44.88300 1.000 55.10165 210 GLU C O 1
ATOM 1068 N N . GLU A 1 161 ? 57.67400 -16.24200 42.72100 1.000 62.93186 211 GLU C N 1
ATOM 1069 C CA . GLU A 1 161 ? 56.28100 -16.05400 42.33400 1.000 47.60944 211 GLU C CA 1
ATOM 1070 C C . GLU A 1 161 ? 55.61800 -17.42200 42.35800 1.000 59.02697 211 GLU C C 1
ATOM 1071 O O . GLU A 1 161 ? 55.54200 -18.13500 41.35400 1.000 62.15307 211 GLU C O 1
ATOM 1077 N N . ASN A 1 162 ? 55.14100 -17.79600 43.53700 1.000 52.06596 212 ASN C N 1
ATOM 1078 C CA . ASN A 1 162 ? 54.52900 -19.13500 43.70100 1.000 54.83050 212 ASN C CA 1
ATOM 1079 C C . ASN A 1 162 ? 53.18800 -19.18300 42.97500 1.000 53.89355 212 ASN C C 1
ATOM 1080 O O . ASN A 1 162 ? 52.79600 -20.27100 42.53600 1.000 58.09130 212 ASN C O 1
ATOM 1085 N N . ILE A 1 163 ? 52.52500 -18.03800 42.84700 1.000 50.91258 213 ILE C N 1
ATOM 1086 C CA . ILE A 1 163 ? 51.26500 -18.03600 42.10800 1.000 55.23453 213 ILE C CA 1
ATOM 1087 C C . ILE A 1 163 ? 51.48200 -18.59300 40.69600 1.000 52.59318 213 ILE C C 1
ATOM 1088 O O . ILE A 1 163 ? 50.61800 -19.28600 40.14500 1.000 46.65493 213 ILE C O 1
ATOM 1093 N N . MET A 1 164 ? 52.66200 -18.35300 40.12000 1.000 51.51948 214 MET C N 1
ATOM 1094 C CA . MET A 1 164 ? 52.96700 -18.86700 38.79000 1.000 49.00539 214 MET C CA 1
ATOM 1095 C C . MET A 1 164 ? 53.07600 -20.38600 38.80500 1.000 47.23751 214 MET C C 1
ATOM 1096 O O . MET A 1 164 ? 52.50700 -21.07500 37.94900 1.000 45.41613 214 MET C O 1
ATOM 1101 N N . ASP A 1 165 ? 53.77200 -20.93200 39.80200 1.000 56.35337 215 ASP C N 1
ATOM 1102 C CA . ASP A 1 165 ? 53.87400 -22.38300 39.90400 1.000 49.10195 215 ASP C CA 1
ATOM 1103 C C . ASP A 1 165 ? 52.49900 -23.01800 40.04100 1.000 48.36729 215 ASP C C 1
ATOM 1104 O O . ASP A 1 165 ? 52.23300 -24.07300 39.45400 1.000 53.50566 215 ASP C O 1
ATOM 1109 N N . GLU A 1 166 ? 51.59400 -22.36700 40.77700 1.000 50.56935 216 GLU C N 1
ATOM 1110 C CA . GLU A 1 166 ? 50.25700 -22.92500 40.96300 1.000 46.55345 216 GLU C CA 1
ATOM 1111 C C . GLU A 1 166 ? 49.42900 -22.81900 39.69000 1.000 53.41819 216 GLU C C 1
ATOM 1112 O O . GLU A 1 166 ? 48.65500 -23.73300 39.36200 1.000 50.86946 216 GLU C O 1
ATOM 1118 N N . ALA A 1 167 ? 49.55000 -21.69200 38.97800 1.000 52.16325 217 ALA C N 1
ATOM 1119 C CA . ALA A 1 167 ? 48.84100 -21.52500 37.71300 1.000 42.78131 217 ALA C CA 1
ATOM 1120 C C . ALA A 1 167 ? 49.28400 -22.57300 36.70400 1.000 40.72744 217 ALA C C 1
ATOM 1121 O O . ALA A 1 167 ? 48.45200 -23.24700 36.08800 1.000 43.99359 217 ALA C O 1
ATOM 1123 N N . LYS A 1 168 ? 50.60000 -22.73600 36.53700 1.000 43.17936 218 LYS C N 1
ATOM 1124 C CA . LYS A 1 168 ? 51.11200 -23.79500 35.67400 1.000 44.76097 218 LYS C CA 1
ATOM 1125 C C . LYS A 1 168 ? 50.49800 -25.14300 36.02800 1.000 46.27621 218 LYS C C 1
ATOM 1126 O O . LYS A 1 168 ? 49.97300 -25.84500 35.15500 1.000 50.37535 218 LYS C O 1
ATOM 1132 N N . ALA A 1 169 ? 50.54300 -25.51900 37.31200 1.000 45.45110 219 ALA C N 1
ATOM 1133 C CA . ALA A 1 169 ? 50.01700 -26.82100 37.72100 1.000 44.05873 219 ALA C CA 1
ATOM 1134 C C . ALA A 1 169 ? 48.53400 -26.95000 37.40200 1.000 42.94317 219 ALA C C 1
ATOM 1135 O O . ALA A 1 169 ? 48.09000 -27.95400 36.83600 1.000 53.76305 219 ALA C O 1
ATOM 1137 N N . PHE A 1 170 ? 47.74900 -25.93400 37.74700 1.000 50.92168 220 PHE C N 1
ATOM 1138 C CA . PHE A 1 170 ? 46.31800 -25.99000 37.47500 1.000 43.73316 220 PHE C CA 1
ATOM 1139 C C . PHE A 1 170 ? 46.04300 -26.10300 35.97600 1.000 44.39153 220 PHE C C 1
ATOM 1140 O O . PHE A 1 170 ? 45.21000 -26.91100 35.54000 1.000 45.50653 220 PHE C O 1
ATOM 1148 N N . ALA A 1 171 ? 46.74000 -25.30000 35.16800 1.000 45.19697 221 ALA C N 1
ATOM 1149 C CA . ALA A 1 171 ? 46.45600 -25.26300 33.73600 1.000 48.02736 221 ALA C CA 1
ATOM 1150 C C . ALA A 1 171 ? 46.91100 -26.54100 33.04300 1.000 49.24255 221 ALA C C 1
ATOM 1151 O O . ALA A 1 171 ? 46.23700 -27.03600 32.12700 1.000 48.49414 221 ALA C O 1
ATOM 1153 N N . THR A 1 172 ? 48.06000 -27.08200 33.45300 1.000 44.32177 222 THR C N 1
ATOM 1154 C CA . THR A 1 172 ? 48.52600 -28.34300 32.88800 1.000 43.67240 222 THR C CA 1
ATOM 1155 C C . THR A 1 172 ? 47.51000 -29.45600 33.12300 1.000 54.71408 222 THR C C 1
ATOM 1156 O O . THR A 1 172 ? 47.11300 -30.16700 32.19000 1.000 48.69126 222 THR C O 1
ATOM 1160 N N . THR A 1 173 ? 47.06200 -29.60400 34.37000 1.000 52.83351 223 THR C N 1
ATOM 1161 C CA . THR A 1 173 ? 46.03000 -30.58300 34.69000 1.000 50.46731 223 THR C CA 1
ATOM 1162 C C . THR A 1 173 ? 44.77100 -30.34700 33.87200 1.000 56.55603 223 THR C C 1
ATOM 1163 O O . THR A 1 173 ? 44.17900 -31.28500 33.32100 1.000 54.17913 223 THR C O 1
ATOM 1167 N N . TYR A 1 174 ? 44.33900 -29.08700 33.79400 1.000 57.17997 224 TYR C N 1
ATOM 1168 C CA . TYR A 1 174 ? 43.07900 -28.77900 33.13200 1.000 47.45653 224 TYR C CA 1
ATOM 1169 C C . TYR A 1 174 ? 43.15300 -29.08600 31.64400 1.000 47.14180 224 TYR C C 1
ATOM 1170 O O . TYR A 1 174 ? 42.25100 -29.71400 31.08100 1.000 49.34399 224 TYR C O 1
ATOM 1179 N N . LEU A 1 175 ? 44.21100 -28.62800 30.98100 1.000 47.53781 225 LEU C N 1
ATOM 1180 C CA . LEU A 1 175 ? 44.27600 -28.78700 29.53300 1.000 59.29739 225 LEU C CA 1
ATOM 1181 C C . LEU A 1 175 ? 44.47900 -30.24200 29.13700 1.000 53.87387 225 LEU C C 1
ATOM 1182 O O . LEU A 1 175 ? 43.96800 -30.67900 28.09600 1.000 50.84446 225 LEU C O 1
ATOM 1187 N N . ASN A 1 176 ? 45.21200 -31.00300 29.95000 1.000 50.54262 226 ASN C N 1
ATOM 1188 C CA . ASN A 1 176 ? 45.33200 -32.43600 29.71400 1.000 55.23744 226 ASN C CA 1
ATOM 1189 C C . ASN A 1 176 ? 43.98100 -33.12800 29.84000 1.000 62.52653 226 ASN C C 1
ATOM 1190 O O . ASN A 1 176 ? 43.60100 -33.93400 28.98000 1.000 62.89015 226 ASN C O 1
ATOM 1195 N N . GLN A 1 177 ? 43.23800 -32.82700 30.91200 1.000 53.77503 227 GLN C N 1
ATOM 1196 C CA . GLN A 1 177 ? 41.89900 -33.38700 31.04700 1.000 51.17621 227 GLN C CA 1
ATOM 1197 C C . GLN A 1 177 ? 41.05300 -33.05300 29.83000 1.000 61.38424 227 GLN C C 1
ATOM 1198 O O . GLN A 1 177 ? 40.28600 -33.89400 29.34800 1.000 68.84407 227 GLN C O 1
ATOM 1200 N N . VAL A 1 178 ? 41.19300 -31.83300 29.30900 1.000 53.62411 228 VAL C N 1
ATOM 1201 C CA . VAL A 1 178 ? 40.46600 -31.45100 28.10000 1.000 58.55399 228 VAL C CA 1
ATOM 1202 C C . VAL A 1 178 ? 40.86600 -32.35100 26.94100 1.000 60.89489 228 VAL C C 1
ATOM 1203 O O . VAL A 1 178 ? 40.01500 -32.84600 26.19000 1.000 60.42173 228 VAL C O 1
ATOM 1207 N N . LEU A 1 179 ? 42.17500 -32.56600 26.77400 1.000 58.56276 229 LEU C N 1
ATOM 1208 C CA . LEU A 1 179 ? 42.65700 -33.40000 25.67500 1.000 70.40312 229 LEU C CA 1
ATOM 1209 C C . LEU A 1 179 ? 42.20300 -34.84600 25.85700 1.000 76.11978 229 LEU C C 1
ATOM 1210 O O . LEU A 1 179 ? 41.75000 -35.49300 24.90200 1.000 67.83112 229 LEU C O 1
ATOM 1215 N N . GLN A 1 180 ? 42.29400 -35.35700 27.08800 1.000 64.59167 230 GLN C N 1
ATOM 1216 C CA . GLN A 1 180 ? 41.70200 -36.65300 27.40900 1.000 76.44011 230 GLN C CA 1
ATOM 1217 C C . GLN A 1 180 ? 40.23100 -36.70600 27.00700 1.000 75.04736 230 GLN C C 1
ATOM 1218 O O . GLN A 1 180 ? 39.81000 -37.59200 26.25300 1.000 73.57311 230 GLN C O 1
ATOM 1224 N N . ASN A 1 181 ? 39.43500 -35.79900 27.57400 1.000 80.47228 231 ASN C N 1
ATOM 1225 C CA . ASN A 1 181 ? 37.96600 -35.83600 27.35000 1.000 76.03628 231 ASN C CA 1
ATOM 1226 C C . ASN A 1 181 ? 37.63200 -35.55900 25.88600 1.000 79.31199 231 ASN C C 1
ATOM 1227 O O . ASN A 1 181 ? 36.46500 -35.72900 25.51300 1.000 88.37515 231 ASN C O 1
ATOM 1232 N N . ASN A 1 182 ? 38.62400 -35.14900 25.10000 1.000 87.20956 232 ASN C N 1
ATOM 1233 C CA . ASN A 1 182 ? 38.39300 -34.84500 23.66500 1.000 82.62024 232 ASN C CA 1
ATOM 1234 C C . ASN A 1 182 ? 37.13600 -33.98700 23.53700 1.000 87.17818 232 ASN C C 1
ATOM 1235 O O . ASN A 1 182 ? 36.90200 -33.14500 24.42300 1.000 88.98183 232 ASN C O 1
ATOM 1237 N N . ASN A 1 183 ? 36.37100 -34.18900 22.46800 1.000 70.39076 233 ASN C N 1
ATOM 1238 C CA . ASN A 1 183 ? 35.09600 -33.44700 22.29700 1.000 77.04206 233 ASN C CA 1
ATOM 1239 C C . ASN A 1 183 ? 35.38000 -31.96000 22.08200 1.000 70.76756 233 ASN C C 1
ATOM 1240 O O . ASN A 1 183 ? 34.53800 -31.14400 22.48000 1.000 71.91825 233 ASN C O 1
ATOM 1242 N N . ILE A 1 184 ? 36.52300 -31.62100 21.48600 1.000 74.73607 234 ILE C N 1
ATOM 1243 C CA . ILE A 1 184 ? 36.76100 -30.21800 21.17400 1.000 65.52288 234 ILE C CA 1
ATOM 1244 C C . ILE A 1 184 ? 37.20500 -30.14900 19.72400 1.000 59.66737 234 ILE C C 1
ATOM 1245 O O . ILE A 1 184 ? 37.60300 -31.15000 19.12100 1.000 62.10775 234 ILE C O 1
ATOM 1250 N N . SER A 1 185 ? 37.15700 -28.94000 19.17500 1.000 51.49872 235 SER C N 1
ATOM 1251 C CA . SER A 1 185 ? 37.44300 -28.76300 17.76800 1.000 44.48304 235 SER C CA 1
ATOM 1252 C C . SER A 1 185 ? 38.90200 -29.08600 17.45700 1.000 55.76315 235 SER C C 1
ATOM 1253 O O . SER A 1 185 ? 39.76500 -29.17600 18.33900 1.000 56.45405 235 SER C O 1
ATOM 1256 N N . SER A 1 186 ? 39.17000 -29.24900 16.16600 1.000 52.57945 236 SER C N 1
ATOM 1257 C CA . SER A 1 186 ? 40.49600 -29.65700 15.71800 1.000 47.16317 236 SER C CA 1
ATOM 1258 C C . SER A 1 186 ? 41.52500 -28.53600 15.89900 1.000 54.64255 236 SER C C 1
ATOM 1259 O O . SER A 1 186 ? 42.64700 -28.77100 16.36100 1.000 55.58907 236 SER C O 1
ATOM 1262 N N . HIS A 1 187 ? 41.17000 -27.30700 15.52800 1.000 48.50810 237 HIS C N 1
ATOM 1263 C CA . HIS A 1 187 ? 42.12200 -26.21200 15.66100 1.000 51.93939 237 HIS C CA 1
ATOM 1264 C C . HIS A 1 187 ? 42.40500 -25.87300 17.12600 1.000 56.32217 237 HIS C C 1
ATOM 1265 O O . HIS A 1 187 ? 43.53100 -25.48500 17.46000 1.000 53.57292 237 HIS C O 1
ATOM 1272 N N . LEU A 1 188 ? 41.42500 -26.02900 18.02000 1.000 45.63176 238 LEU C N 1
ATOM 1273 C CA . LEU A 1 188 ? 41.69000 -25.74900 19.42900 1.000 44.88594 238 LEU C CA 1
ATOM 1274 C C . LEU A 1 188 ? 42.51700 -26.86100 20.06400 1.000 43.81977 238 LEU C C 1
ATOM 1275 O O . LEU A 1 188 ? 43.40400 -26.59700 20.88900 1.000 41.70246 238 LEU C O 1
ATOM 1280 N N . SER A 1 189 ? 42.25100 -28.11400 19.68300 1.000 52.61134 239 SER C N 1
ATOM 1281 C CA . SER A 1 189 ? 43.10200 -29.22100 20.11000 1.000 45.96124 239 SER C CA 1
ATOM 1282 C C . SER A 1 189 ? 44.53600 -29.03100 19.63700 1.000 40.18586 239 SER C C 1
ATOM 1283 O O . SER A 1 189 ? 45.47900 -29.24500 20.40400 1.000 42.87152 239 SER C O 1
ATOM 1286 N N . LYS A 1 190 ? 44.72200 -28.62200 18.37900 1.000 37.97968 240 LYS C N 1
ATOM 1287 C CA . LYS A 1 190 ? 46.05900 -28.28500 17.90400 1.000 35.67538 240 LYS C CA 1
ATOM 1288 C C . LYS A 1 190 ? 46.72800 -27.27700 18.81500 1.000 40.79297 240 LYS C C 1
ATOM 1289 O O . LYS A 1 190 ? 47.89900 -27.44100 19.18400 1.000 44.21110 240 LYS C O 1
ATOM 1295 N N . GLU A 1 191 ? 45.99600 -26.21600 19.18500 1.000 42.56127 241 GLU C N 1
ATOM 1296 C CA . GLU A 1 191 ? 46.58900 -25.14500 19.98000 1.000 38.19090 241 GLU C CA 1
ATOM 1297 C C . GLU A 1 191 ? 47.02600 -25.64200 21.35500 1.000 37.44442 241 GLU C C 1
ATOM 1298 O O . GLU A 1 191 ? 48.11900 -25.29600 21.82500 1.000 41.18415 241 GLU C O 1
ATOM 1304 N N . ILE A 1 192 ? 46.18700 -26.44000 22.02400 1.000 46.27860 242 ILE C N 1
ATOM 1305 C CA . ILE A 1 192 ? 46.57300 -26.98200 23.32800 1.000 46.87960 242 ILE C CA 1
ATOM 1306 C C . ILE A 1 192 ? 47.83300 -27.82000 23.19600 1.000 45.15299 242 ILE C C 1
ATOM 1307 O O . ILE A 1 192 ? 48.79000 -27.66800 23.96800 1.000 45.49930 242 ILE C O 1
ATOM 1312 N N . LYS A 1 193 ? 47.84700 -28.72600 22.21700 1.000 49.50072 243 LYS C N 1
ATOM 1313 C CA . LYS A 1 193 ? 48.98300 -29.62100 22.04700 1.000 46.14894 243 LYS C CA 1
ATOM 1314 C C . LYS A 1 193 ? 50.26600 -28.84500 21.78900 1.000 40.55815 243 LYS C C 1
ATOM 1315 O O . LYS A 1 193 ? 51.28100 -29.08400 22.44900 1.000 43.36751 243 LYS C O 1
ATOM 1321 N N . TYR A 1 194 ? 50.23500 -27.88400 20.85700 1.000 43.78126 244 TYR C N 1
ATOM 1322 C CA . TYR A 1 194 ? 51.43100 -27.08900 20.59300 1.000 36.92560 244 TYR C CA 1
ATOM 1323 C C . TYR A 1 194 ? 51.91200 -26.38600 21.85800 1.000 41.80287 244 TYR C C 1
ATOM 1324 O O . TYR A 1 194 ? 53.09700 -26.43900 22.19900 1.000 46.67805 244 TYR C O 1
ATOM 1333 N N . ASN A 1 195 ? 51.00700 -25.70400 22.56300 1.000 39.79489 245 ASN C N 1
ATOM 1334 C CA . ASN A 1 195 ? 51.42800 -24.97600 23.75000 1.000 35.72690 245 ASN C CA 1
ATOM 1335 C C . ASN A 1 195 ? 51.95600 -25.92500 24.80800 1.000 37.44006 245 ASN C C 1
ATOM 1336 O O . ASN A 1 195 ? 52.96400 -25.63700 25.45900 1.000 40.95556 245 ASN C O 1
ATOM 1341 N N . LEU A 1 196 ? 51.30300 -27.07000 24.99300 1.000 42.41736 246 LEU C N 1
ATOM 1342 C CA . LEU A 1 196 ? 51.79500 -27.98200 26.01900 1.000 43.36227 246 LEU C CA 1
ATOM 1343 C C . LEU A 1 196 ? 53.15500 -28.55900 25.64400 1.000 43.09210 246 LEU C C 1
ATOM 1344 O O . LEU A 1 196 ? 54.00400 -28.77100 26.51400 1.000 40.93941 246 LEU C O 1
ATOM 1349 N N . GLU A 1 197 ? 53.41100 -28.76000 24.35900 1.000 42.97739 247 GLU C N 1
ATOM 1350 C CA . GLU A 1 197 ? 54.67800 -29.36600 23.98000 1.000 44.52558 247 GLU C CA 1
ATOM 1351 C C . GLU A 1 197 ? 55.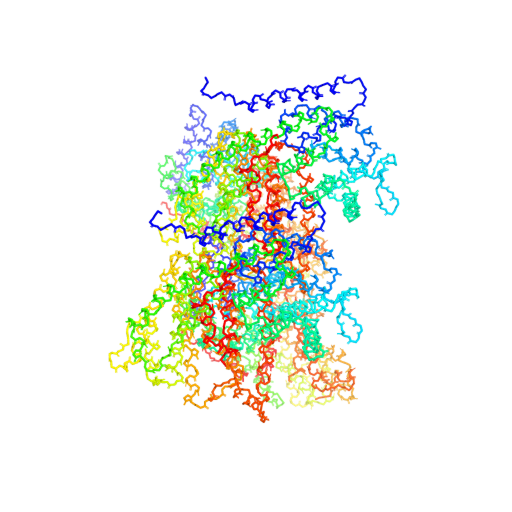82700 -28.36500 23.94800 1.000 45.45202 247 GLU C C 1
ATOM 1352 O O . GLU A 1 197 ? 56.95000 -28.69800 24.34800 1.000 45.89788 247 GLU C O 1
ATOM 1358 N N . TYR A 1 198 ? 55.59500 -27.14200 23.46600 1.000 41.66072 248 TYR C N 1
ATOM 1359 C CA . TYR A 1 198 ? 56.73200 -26.24100 23.31400 1.000 37.13875 248 TYR C CA 1
ATOM 1360 C C . TYR A 1 198 ? 56.97900 -25.34200 24.51000 1.000 41.18550 248 TYR C C 1
ATOM 1361 O O . TYR A 1 198 ? 58.14000 -25.00000 24.77900 1.000 35.88060 248 TYR C O 1
ATOM 1370 N N . GLY A 1 199 ? 55.93000 -24.95600 25.24000 1.000 41.13632 249 GLY C N 1
ATOM 1371 C CA . GLY A 1 199 ? 56.22500 -24.04000 26.32100 1.000 38.84022 249 GLY C CA 1
ATOM 1372 C C . GLY A 1 199 ? 56.93300 -22.81600 25.78400 1.000 30.29549 249 GLY C C 1
ATOM 1373 O O . GLY A 1 199 ? 56.77500 -22.44100 24.62600 1.000 41.13306 249 GLY C O 1
ATOM 1374 N N . TRP A 1 200 ? 57.76900 -22.21300 26.62200 1.000 37.68170 250 TRP C N 1
ATOM 1375 C CA . TRP A 1 200 ? 58.42700 -20.95600 26.28700 1.000 29.17878 250 TRP C CA 1
ATOM 1376 C C . TRP A 1 200 ? 59.92900 -21.09600 26.08600 1.000 36.41291 250 TRP C C 1
ATOM 1377 O O . TRP A 1 200 ? 60.46900 -20.59100 25.09300 1.000 36.74228 250 TRP C O 1
ATOM 1388 N N . HIS A 1 201 ? 60.64100 -21.75700 27.01200 1.000 37.65239 251 HIS C N 1
ATOM 1389 C CA . HIS A 1 201 ? 62.10200 -21.80900 26.92700 1.000 33.14037 251 HIS C CA 1
ATOM 1390 C C . HIS A 1 201 ? 62.60500 -22.72600 25.81500 1.000 35.15464 251 HIS C C 1
ATOM 1391 O O . HIS A 1 201 ? 63.67900 -22.47800 25.25100 1.000 41.74353 251 HIS C O 1
ATOM 1398 N N . THR A 1 202 ? 61.90500 -23.80500 25.51000 1.000 30.61207 252 THR C N 1
ATOM 1399 C CA . THR A 1 202 ? 62.25100 -24.59800 24.33400 1.000 33.86780 252 THR C CA 1
ATOM 1400 C C . THR A 1 202 ? 61.42300 -24.13300 23.13500 1.000 38.84442 252 THR C C 1
ATOM 1401 O O . THR A 1 202 ? 60.57500 -24.84600 22.62300 1.000 41.79829 252 THR C O 1
ATOM 1405 N N . ASN A 1 203 ? 61.64800 -22.89600 22.70500 1.000 33.32382 253 ASN C N 1
ATOM 1406 C CA . ASN A 1 203 ? 60.77300 -22.32000 21.69900 1.000 31.94890 253 ASN C CA 1
ATOM 1407 C C . ASN A 1 203 ? 61.45800 -21.09900 21.12200 1.000 30.54002 253 ASN C C 1
ATOM 1408 O O . ASN A 1 203 ? 62.43400 -20.59200 21.67900 1.000 36.43054 253 ASN C O 1
ATOM 1413 N N . LEU A 1 204 ? 60.93900 -20.63200 19.99000 1.000 30.57643 254 LEU C N 1
ATOM 1414 C CA . LEU A 1 204 ? 61.51400 -19.47800 19.30300 1.000 29.54058 254 LEU C CA 1
ATOM 1415 C C . LEU A 1 204 ? 60.39000 -18.76500 18.57200 1.000 34.46700 254 LEU C C 1
ATOM 1416 O O . LEU A 1 204 ? 59.36500 -19.39200 18.26900 1.000 37.47819 254 LEU C O 1
ATOM 1421 N N . PRO A 1 205 ? 60.53000 -17.45700 18.28600 1.000 30.54907 255 PRO C N 1
ATOM 1422 C CA . PRO A 1 205 ? 59.40500 -16.70400 17.70600 1.000 34.20909 255 PRO C CA 1
ATOM 1423 C C . PRO A 1 205 ? 58.84600 -17.28400 16.41900 1.000 30.57803 255 PRO C C 1
ATOM 1424 O O . PRO A 1 205 ? 57.63800 -17.50600 16.29600 1.000 32.76135 255 PRO C O 1
ATOM 1428 N N . ARG A 1 206 ? 59.70800 -17.56600 15.45100 1.000 37.42747 256 ARG C N 1
ATOM 1429 C CA . ARG A 1 206 ? 59.21200 -18.04600 14.13400 1.000 32.19626 256 ARG C CA 1
ATOM 1430 C C . ARG A 1 206 ? 58.64800 -19.46400 14.28400 1.000 35.98150 256 ARG C C 1
ATOM 1431 O O . ARG A 1 206 ? 57.76200 -19.81600 13.50400 1.000 35.36018 256 ARG C O 1
ATOM 1439 N N . VAL A 1 207 ? 59.13000 -20.23400 15.25600 1.000 31.99330 257 VAL C N 1
ATOM 1440 C CA . VAL A 1 207 ? 58.51400 -21.53300 15.50900 1.000 33.16821 257 VAL C CA 1
ATOM 1441 C C . VAL A 1 207 ? 57.07800 -21.35100 15.98600 1.000 42.29378 257 VAL C C 1
ATOM 1442 O O . VAL A 1 207 ? 56.15000 -22.00000 15.47800 1.000 35.11213 257 VAL C O 1
ATOM 1446 N N . GLU A 1 208 ? 56.86800 -20.47000 16.98200 1.000 41.60371 258 GLU C N 1
ATOM 1447 C CA . GLU A 1 208 ? 55.49800 -20.17100 17.40200 1.000 31.32948 258 GLU C CA 1
ATOM 1448 C C . GLU A 1 208 ? 54.67700 -19.63000 16.24000 1.000 32.72873 258 GLU C C 1
ATOM 1449 O O . GLU A 1 208 ? 53.52500 -20.03800 16.03500 1.000 33.63585 258 GLU C O 1
ATOM 1455 N N . ALA A 1 209 ? 55.24900 -18.68700 15.48600 1.000 30.26069 259 ALA C N 1
ATOM 1456 C CA . ALA A 1 209 ? 54.54800 -18.10600 14.35000 1.000 32.44949 259 ALA C CA 1
ATOM 1457 C C . ALA A 1 209 ? 54.09500 -19.18200 13.37000 1.000 40.06458 259 ALA C C 1
ATOM 1458 O O . ALA A 1 209 ? 52.94000 -19.17800 12.93100 1.000 38.12462 259 ALA C O 1
ATOM 1460 N N . ARG A 1 210 ? 54.98000 -20.13000 13.03400 1.000 36.36184 260 ARG C N 1
ATOM 1461 C CA . ARG A 1 210 ? 54.63000 -21.12700 12.02400 1.000 37.09265 260 ARG C CA 1
ATOM 1462 C C . ARG A 1 210 ? 53.46700 -21.99100 12.49200 1.000 36.83863 260 ARG C C 1
ATOM 1463 O O . ARG A 1 210 ? 52.62400 -22.40000 11.69200 1.000 38.61029 260 ARG C O 1
ATOM 1471 N N . ASN A 1 211 ? 53.39300 -22.26000 13.79300 1.000 37.76784 261 ASN C N 1
ATOM 1472 C CA . ASN A 1 211 ? 52.27800 -23.03400 14.32500 1.000 30.30865 261 ASN C CA 1
ATOM 1473 C C . ASN A 1 211 ? 51.00100 -22.21500 14.33700 1.000 37.48608 261 ASN C C 1
ATOM 1474 O O . ASN A 1 211 ? 49.92700 -22.73400 14.01600 1.000 42.82889 261 ASN C O 1
ATOM 1479 N N . TYR A 1 212 ? 51.08300 -20.94400 14.73400 1.000 34.35339 262 TYR C N 1
ATOM 1480 C CA . TYR A 1 212 ? 49.85900 -20.16500 14.81300 1.000 35.73451 262 TYR C CA 1
ATOM 1481 C C . TYR A 1 212 ? 49.30200 -19.85100 13.43900 1.000 36.99523 262 TYR C C 1
ATOM 1482 O O . TYR A 1 212 ? 48.08600 -19.66900 13.30400 1.000 42.28500 262 TYR C O 1
ATOM 1491 N N . MET A 1 213 ? 50.14900 -19.83500 12.40900 1.000 40.21641 263 MET C N 1
ATOM 1492 C CA . MET A 1 213 ? 49.62900 -19.76100 11.04400 1.000 48.38505 263 MET C CA 1
ATOM 1493 C C . MET A 1 213 ? 48.62200 -20.88200 10.76500 1.000 45.15917 263 MET C C 1
ATOM 1494 O O . MET A 1 213 ? 47.60800 -20.65000 10.09600 1.000 46.06391 263 MET C O 1
ATOM 1499 N N . ASP A 1 214 ? 48.84200 -22.08200 11.33100 1.000 40.12929 264 ASP C N 1
ATOM 1500 C CA . ASP A 1 214 ? 47.87900 -23.18100 11.19800 1.000 44.09654 264 ASP C CA 1
ATOM 1501 C C . ASP A 1 214 ? 46.76000 -23.08800 12.22000 1.000 45.55569 264 ASP C C 1
ATOM 1502 O O . ASP A 1 214 ? 45.60200 -23.38500 11.90900 1.000 46.14585 264 ASP C O 1
ATOM 1507 N N . ILE A 1 215 ? 47.09700 -22.74400 13.46100 1.000 44.01867 265 ILE C N 1
ATOM 1508 C CA . ILE A 1 215 ? 46.09500 -22.70200 14.52200 1.000 37.17135 265 ILE C CA 1
ATOM 1509 C C . ILE A 1 215 ? 45.04000 -21.64100 14.22400 1.000 42.98152 265 ILE C C 1
ATOM 1510 O O . ILE A 1 215 ? 43.83700 -21.87500 14.37600 1.000 40.40902 265 ILE C O 1
ATOM 1515 N N . TYR A 1 216 ? 45.46500 -20.47700 13.75500 1.000 36.20078 266 TYR C N 1
ATOM 1516 C CA . TYR A 1 216 ? 44.50600 -19.41300 13.39600 1.000 36.65245 266 TYR C CA 1
ATOM 1517 C C . TYR A 1 216 ? 43.89100 -19.69200 12.03100 1.000 46.79435 266 TYR C C 1
ATOM 1518 O O . TYR A 1 216 ? 42.67200 -19.54900 11.89800 1.000 43.41231 266 TYR C O 1
ATOM 1527 N N . GLY A 1 217 ? 44.70800 -20.09400 11.05600 1.000 41.08987 267 GLY C N 1
ATOM 1528 C CA . GLY A 1 217 ? 44.20000 -20.21400 9.69600 1.000 36.43537 267 GLY C CA 1
ATOM 1529 C C . GLY A 1 217 ? 43.11400 -21.26100 9.53500 1.000 44.61262 267 GLY C C 1
ATOM 1530 O O . GLY A 1 217 ? 42.25100 -21.13400 8.66100 1.000 52.20736 267 GLY C O 1
ATOM 1531 N N . GLU A 1 218 ? 43.13400 -22.29700 10.36900 1.000 44.79479 268 GLU C N 1
ATOM 1532 C CA . GLU A 1 218 ? 42.13900 -23.36000 10.35300 1.000 47.99349 268 GLU C CA 1
ATOM 1533 C C . GLU A 1 218 ? 40.92300 -23.04900 11.20700 1.000 47.35509 268 GLU C C 1
ATOM 1534 O O . GLU A 1 218 ? 40.01200 -23.87300 11.29600 1.000 55.30043 268 GLU C O 1
ATOM 1540 N N . ASN A 1 219 ? 40.88300 -21.89400 11.83800 1.000 55.68392 269 ASN C N 1
ATOM 1541 C CA . ASN A 1 219 ? 39.76500 -21.50500 12.68600 1.000 57.18132 269 ASN C CA 1
ATOM 1542 C C . ASN A 1 219 ? 38.88300 -20.57000 11.86800 1.000 55.30971 269 ASN C C 1
ATOM 1543 O O . ASN A 1 219 ? 39.17900 -19.37800 11.74400 1.000 55.40455 269 ASN C O 1
ATOM 1548 N N . ARG A 1 220 ? 37.78000 -21.11300 11.33900 1.000 53.64401 270 ARG C N 1
ATOM 1549 C CA . ARG A 1 220 ? 36.91700 -20.33200 10.45600 1.000 56.83256 270 ARG C CA 1
ATOM 1550 C C . ARG A 1 220 ? 36.37600 -19.09500 11.16200 1.000 56.87662 270 ARG C C 1
ATOM 1551 O O . ARG A 1 220 ? 36.35200 -18.00500 10.57900 1.000 58.90320 270 ARG C O 1
ATOM 1553 N N . SER A 1 221 ? 35.98000 -19.24400 12.41600 1.000 51.26369 271 SER C N 1
ATOM 1554 C CA . SER A 1 221 ? 35.42800 -18.09100 13.16000 1.000 53.84948 271 SER C CA 1
ATOM 1555 C C . SER A 1 221 ? 36.51500 -17.02700 13.29000 1.000 57.48218 271 SER C C 1
ATOM 1556 O O . SER A 1 221 ? 36.18000 -15.83800 13.25500 1.000 61.76885 271 SER C O 1
ATOM 1559 N N . TRP A 1 222 ? 37.76900 -17.45500 13.41900 1.000 55.81983 272 TRP C N 1
ATOM 1560 C CA . TRP A 1 222 ? 38.85700 -16.49800 13.58900 1.000 51.95175 272 TRP C CA 1
ATOM 1561 C C . TRP A 1 222 ? 39.11700 -15.74600 12.29000 1.000 44.53199 272 TRP C C 1
ATOM 1562 O O . TRP A 1 222 ? 39.22900 -14.51500 12.28300 1.000 45.41973 272 TRP C O 1
ATOM 1573 N N . THR A 1 223 ? 39.18100 -16.46700 11.17100 1.000 43.86255 273 THR C N 1
ATOM 1574 C CA . THR A 1 223 ? 39.50100 -15.82400 9.90000 1.000 46.43232 273 THR C CA 1
ATOM 1575 C C . THR A 1 223 ? 38.39900 -14.90100 9.41600 1.000 49.85986 273 THR C C 1
ATOM 1576 O O . THR A 1 223 ? 38.68000 -13.99900 8.61900 1.000 46.70670 273 THR C O 1
ATOM 1580 N N . GLU A 1 224 ? 37.16100 -15.09500 9.88200 1.000 47.39322 274 GLU C N 1
ATOM 1581 C CA . GLU A 1 224 ? 36.06200 -14.21400 9.49900 1.000 50.61904 274 GLU C CA 1
ATOM 1582 C C . GLU A 1 224 ? 35.95700 -12.98100 10.37800 1.000 49.48631 274 GLU C C 1
ATOM 1583 O O . GLU A 1 224 ? 35.28900 -12.02300 9.99100 1.000 59.57255 274 GLU C O 1
ATOM 1589 N N . MET A 1 225 ? 36.55600 -13.00100 11.56400 1.000 54.83883 275 MET C N 1
ATOM 1590 C CA . MET A 1 225 ? 36.60000 -11.81600 12.40600 1.000 51.34158 275 MET C CA 1
ATOM 1591 C C . MET A 1 225 ? 37.36800 -10.72200 11.68500 1.000 50.30410 275 MET C C 1
ATOM 1592 O O . MET A 1 225 ? 38.46200 -10.96100 11.17000 1.000 57.89724 275 MET C O 1
ATOM 1597 N N . GLY A 1 226 ? 36.79800 -9.52100 11.65300 1.000 55.59943 276 GLY C N 1
ATOM 1598 C CA . GLY A 1 226 ? 37.33100 -8.48700 10.78200 1.000 45.02175 276 GLY C CA 1
ATOM 1599 C C . GLY A 1 226 ? 38.78300 -8.18000 11.09300 1.000 55.02585 276 GLY C C 1
ATOM 1600 O O . GLY A 1 226 ? 39.19900 -8.13800 12.25300 1.000 73.44219 276 GLY C O 1
ATOM 1601 N N . GLY A 1 227 ? 39.57100 -7.98300 10.04400 1.000 47.06086 277 GLY C N 1
ATOM 1602 C CA . GLY A 1 227 ? 40.96600 -7.63400 10.19900 1.000 44.98158 277 GLY C CA 1
ATOM 1603 C C . GLY A 1 227 ? 41.92000 -8.81100 10.35300 1.000 46.29917 277 GLY C C 1
ATOM 1604 O O . GLY A 1 227 ? 43.08500 -8.69300 9.98200 1.000 47.42932 277 GLY C O 1
ATOM 1605 N N . ASN A 1 228 ? 41.45300 -9.94600 10.88700 1.000 45.94600 278 ASN C N 1
ATOM 1606 C CA . ASN A 1 228 ? 42.34800 -11.06500 11.16700 1.000 42.99902 278 ASN C CA 1
ATOM 1607 C C . ASN A 1 228 ? 42.97400 -11.62000 9.89300 1.000 51.65416 278 ASN C C 1
ATOM 1608 O O . ASN A 1 228 ? 44.15500 -11.98000 9.88400 1.000 43.18651 278 ASN C O 1
ATOM 1613 N N . MET A 1 229 ? 42.19700 -11.70400 8.80900 1.000 49.36115 279 MET C N 1
ATOM 1614 C CA . MET A 1 229 ? 42.71300 -12.29200 7.57900 1.000 37.99914 279 MET C CA 1
ATOM 1615 C C . MET A 1 229 ? 43.86300 -11.47400 7.01000 1.000 40.25526 279 MET C C 1
ATOM 1616 O O . MET A 1 229 ? 44.82300 -12.03300 6.47100 1.000 49.31196 279 MET C O 1
ATOM 1621 N N . GLN A 1 230 ? 43.80100 -10.15200 7.12300 1.000 38.23992 280 GLN C N 1
ATOM 1622 C CA . GLN A 1 230 ? 44.94800 -9.35400 6.70600 1.000 50.04928 280 GLN C CA 1
ATOM 1623 C C . GLN A 1 230 ? 46.14800 -9.63700 7.59000 1.000 46.96160 280 GLN C C 1
ATOM 1624 O O . GLN A 1 230 ? 47.29200 -9.59900 7.12800 1.000 46.82852 280 GLN C O 1
ATOM 1630 N N . ILE A 1 231 ? 45.90800 -9.90200 8.87500 1.000 41.75382 281 ILE C N 1
ATOM 1631 C CA . ILE A 1 231 ? 47.02000 -10.17000 9.77700 1.000 38.42317 281 ILE C CA 1
ATOM 1632 C C . ILE A 1 231 ? 47.66300 -11.50400 9.42800 1.000 37.57039 281 ILE C C 1
ATOM 1633 O O . ILE A 1 231 ? 48.88300 -11.59400 9.25700 1.000 40.18543 281 ILE C O 1
ATOM 1638 N N . LEU A 1 232 ? 46.84000 -12.53500 9.23500 1.000 36.66418 282 LEU C N 1
ATOM 1639 C CA . LEU A 1 232 ? 47.34700 -13.85900 8.90400 1.000 30.42982 282 LEU C CA 1
ATOM 1640 C C . LEU A 1 232 ? 48.06500 -13.86000 7.56500 1.000 44.49092 282 LEU C C 1
ATOM 1641 O O . LEU A 1 232 ? 49.12200 -14.48700 7.42200 1.000 42.59029 282 LEU C O 1
ATOM 1646 N N . ASN A 1 233 ? 47.50800 -13.15600 6.57000 1.000 42.79739 283 ASN C N 1
ATOM 1647 C CA . ASN A 1 233 ? 48.12800 -13.10100 5.25100 1.000 36.11398 283 ASN C CA 1
ATOM 1648 C C . ASN A 1 233 ? 49.46600 -12.39000 5.30500 1.000 34.81972 283 ASN C C 1
ATOM 1649 O O . ASN A 1 233 ? 50.44500 -12.84700 4.70900 1.000 43.50644 283 ASN C O 1
ATOM 1654 N N . LEU A 1 234 ? 49.52800 -11.25300 5.99400 1.000 34.78746 284 LEU C N 1
ATOM 1655 C CA . LEU A 1 234 ? 50.82200 -10.62000 6.22300 1.000 36.73271 284 LEU C CA 1
ATOM 1656 C C . LEU A 1 234 ? 51.81000 -11.59200 6.86200 1.000 37.98727 284 LEU C C 1
ATOM 1657 O O . LEU A 1 234 ? 52.98700 -11.62700 6.48700 1.000 39.76329 284 LEU C O 1
ATOM 1662 N N . ALA A 1 235 ? 51.34800 -12.40200 7.82000 1.000 33.36951 285 ALA C N 1
ATOM 1663 C CA . ALA A 1 235 ? 52.25600 -13.31500 8.50900 1.000 35.34912 285 ALA C CA 1
ATOM 1664 C C . ALA A 1 235 ? 52.79100 -14.37700 7.55800 1.000 39.08784 285 ALA C C 1
ATOM 1665 O O . ALA A 1 235 ? 53.99600 -14.64900 7.54200 1.000 34.80167 285 ALA C O 1
ATOM 1667 N N . LYS A 1 236 ? 51.90700 -14.97400 6.74600 1.000 40.33319 286 LYS C N 1
ATOM 1668 C CA . LYS A 1 236 ? 52.35100 -15.93000 5.73700 1.000 33.33535 286 LYS C CA 1
ATOM 1669 C C . LYS A 1 236 ? 53.28500 -15.26900 4.73800 1.000 38.53852 286 LYS C C 1
ATOM 1670 O O . LYS A 1 236 ? 54.36700 -15.79200 4.45400 1.000 41.06369 286 LYS C O 1
ATOM 1676 N N . LEU A 1 237 ? 52.90300 -14.09600 4.22400 1.000 36.08844 287 LEU C N 1
ATOM 1677 C CA . LEU A 1 237 ? 53.74900 -13.38600 3.27400 1.000 36.12772 287 LEU C CA 1
ATOM 1678 C C . LEU A 1 237 ? 55.12800 -13.09600 3.85700 1.000 40.20312 287 LEU C C 1
ATOM 1679 O O . LEU A 1 237 ? 56.15300 -13.36100 3.21900 1.000 38.29768 287 LEU C O 1
ATOM 1684 N N . ASP A 1 238 ? 55.17800 -12.53200 5.06700 1.000 38.37086 288 ASP C N 1
ATOM 1685 C CA . ASP A 1 238 ? 56.46700 -12.21800 5.67500 1.000 35.93049 288 ASP C CA 1
ATOM 1686 C C . ASP A 1 238 ? 57.29700 -13.47500 5.86300 1.000 40.25719 288 ASP C C 1
ATOM 1687 O O . ASP A 1 238 ? 58.51800 -13.46500 5.68500 1.000 41.23835 288 ASP C O 1
ATOM 1692 N N . PHE A 1 239 ? 56.64800 -14.56600 6.24700 1.000 39.49197 289 PHE C N 1
ATOM 1693 C CA . PHE A 1 239 ? 57.37200 -15.79700 6.48500 1.000 32.54772 289 PHE C CA 1
ATOM 1694 C C . PHE A 1 239 ? 57.98800 -16.32100 5.19600 1.000 39.78614 289 PHE C C 1
ATOM 1695 O O . PHE A 1 239 ? 59.12900 -16.80200 5.19000 1.000 35.83280 289 PHE C O 1
ATOM 1703 N N . ASN A 1 240 ? 57.23000 -16.26600 4.09800 1.000 42.22809 290 ASN C N 1
ATOM 1704 C CA . ASN A 1 240 ? 57.72400 -16.76700 2.82600 1.000 34.78615 290 ASN C CA 1
ATOM 1705 C C . ASN A 1 240 ? 58.75800 -15.80900 2.23900 1.000 32.81764 290 ASN C C 1
ATOM 1706 O O . ASN A 1 240 ? 59.79300 -16.24300 1.72100 1.000 38.32951 290 ASN C O 1
ATOM 1711 N N . ILE A 1 241 ? 58.52400 -14.50500 2.35700 1.000 34.07423 291 ILE C N 1
ATOM 1712 C CA . ILE A 1 241 ? 59.49900 -13.52800 1.86500 1.000 39.00897 291 ILE C CA 1
ATOM 1713 C C . ILE A 1 241 ? 60.84500 -13.70300 2.56400 1.000 39.94201 291 ILE C C 1
ATOM 1714 O O . ILE A 1 241 ? 61.88900 -13.83500 1.91700 1.000 48.04826 291 ILE C O 1
ATOM 1719 N N . MET A 1 242 ? 60.84700 -13.70900 3.89800 1.000 44.07537 292 MET C N 1
ATOM 1720 C CA . MET A 1 242 ? 62.11700 -13.77800 4.62200 1.000 37.68462 292 MET C CA 1
ATOM 1721 C C . MET A 1 242 ? 62.77000 -15.15600 4.51500 1.000 30.73828 292 MET C C 1
ATOM 1722 O O . MET A 1 242 ? 63.99600 -15.26600 4.48400 1.000 37.54950 292 MET C O 1
ATOM 1727 N N . GLN A 1 243 ? 61.98400 -16.21600 4.43500 1.000 35.01346 293 GLN C N 1
ATOM 1728 C CA . GLN A 1 243 ? 62.56100 -17.54600 4.25300 1.000 32.83980 293 GLN C CA 1
ATOM 1729 C C . GLN A 1 243 ? 63.37000 -17.65000 2.96100 1.000 44.89891 293 GLN C C 1
ATOM 1730 O O . GLN A 1 243 ? 64.39100 -18.34800 2.90700 1.000 45.16019 293 GLN C O 1
ATOM 1736 N N . SER A 1 244 ? 62.92500 -16.98300 1.89900 1.000 44.39635 294 SER C N 1
ATOM 1737 C CA . SER A 1 244 ? 63.70000 -17.04900 0.66800 1.000 49.03013 294 SER C CA 1
ATOM 1738 C C . SER A 1 244 ? 64.93400 -16.16400 0.73500 1.000 36.69516 294 SER C C 1
ATOM 1739 O O . SER A 1 244 ? 65.93400 -16.46900 0.08700 1.000 42.97005 294 SER C O 1
ATOM 1742 N N . VAL A 1 245 ? 64.90800 -15.08400 1.51400 1.000 40.30996 295 VAL C N 1
ATOM 1743 C CA . VAL A 1 245 ? 66.16300 -14.38600 1.79000 1.000 39.08963 295 VAL C CA 1
ATOM 1744 C C . VAL A 1 245 ? 67.10800 -15.27800 2.59100 1.000 45.20101 295 VAL C C 1
ATOM 1745 O O . VAL A 1 245 ? 68.31000 -15.33700 2.31000 1.000 46.96673 295 VAL C O 1
ATOM 1749 N N . HIS A 1 246 ? 66.57700 -16.00800 3.57900 1.000 41.33037 296 HIS C N 1
ATOM 1750 C CA . HIS A 1 246 ? 67.42100 -16.84100 4.43700 1.000 39.76228 296 HIS C CA 1
ATOM 1751 C C . HIS A 1 246 ? 67.95200 -18.05700 3.68800 1.000 44.93048 296 HIS C C 1
ATOM 1752 O O . HIS A 1 246 ? 69.11100 -18.44900 3.87500 1.000 40.07238 296 HIS C O 1
ATOM 1759 N N . ARG A 1 247 ? 67.10700 -18.68100 2.86000 1.000 43.33744 297 ARG C N 1
ATOM 1760 C CA . ARG A 1 247 ? 67.54900 -19.78600 2.02000 1.000 42.66303 297 ARG C CA 1
ATOM 1761 C C . ARG A 1 247 ? 68.65300 -19.34600 1.06000 1.000 50.97467 297 ARG C C 1
ATOM 1762 O O . ARG A 1 247 ? 69.55700 -20.12700 0.75000 1.000 50.05234 297 ARG C O 1
ATOM 1770 N N . LEU A 1 248 ? 68.62800 -18.08700 0.61900 1.000 51.02767 298 LEU C N 1
ATOM 1771 C CA . LEU A 1 248 ? 69.71400 -17.57700 -0.21500 1.000 51.73054 298 LEU C CA 1
ATOM 1772 C C . LEU A 1 248 ? 70.99000 -17.40200 0.59500 1.000 58.05577 298 LEU C C 1
ATOM 1773 O O . LEU A 1 248 ? 72.07400 -17.81700 0.16300 1.000 55.19748 298 LEU C O 1
ATOM 1778 N N . GLU A 1 249 ? 70.88200 -16.74500 1.75700 1.000 54.32881 299 GLU C N 1
ATOM 1779 C CA . GLU A 1 249 ? 72.03100 -16.58800 2.64400 1.000 46.37960 299 GLU C CA 1
ATOM 1780 C C . GLU A 1 249 ? 72.67000 -17.92900 2.95900 1.000 38.58511 299 GLU C C 1
ATOM 1781 O O . GLU A 1 249 ? 73.89500 -18.04500 3.00100 1.000 48.79914 299 GLU C O 1
ATOM 1787 N N . LEU A 1 250 ? 71.84800 -18.95300 3.18600 1.000 34.39308 300 LEU C N 1
ATOM 1788 C CA . LEU A 1 250 ? 72.35600 -20.28700 3.45700 1.000 37.28042 300 LEU C CA 1
ATOM 1789 C C . LEU A 1 250 ? 73.35300 -20.73700 2.39900 1.000 50.32965 300 LEU C C 1
ATOM 1790 O O . LEU A 1 250 ? 74.30300 -21.46800 2.71400 1.000 58.51274 300 LEU C O 1
ATOM 1795 N N . GLU A 1 251 ? 73.15300 -20.32600 1.14100 1.000 57.49334 301 GLU C N 1
ATOM 1796 C CA . GLU A 1 251 ? 74.09100 -20.70200 0.08500 1.000 58.60624 301 GLU C CA 1
ATOM 1797 C C . GLU A 1 251 ? 75.51300 -20.27600 0.43900 1.000 47.16804 301 GLU C C 1
ATOM 1798 O O . GLU A 1 251 ? 76.45100 -21.06300 0.29800 1.000 57.81118 301 GLU C O 1
ATOM 1804 N N . SER A 1 252 ? 75.69400 -19.03600 0.90900 1.000 39.90285 302 SER C N 1
ATOM 1805 C CA . SER A 1 252 ? 77.03800 -18.57700 1.25700 1.000 42.82117 302 SER C CA 1
ATOM 1806 C C . SER A 1 252 ? 77.63500 -19.38700 2.40600 1.000 49.68731 302 SER C C 1
ATOM 1807 O O . SER A 1 252 ? 78.86100 -19.48400 2.52400 1.000 56.73673 302 SER C O 1
ATOM 1809 N N . ILE A 1 253 ? 76.79400 -19.99900 3.24400 1.000 50.22194 303 ILE C N 1
ATOM 1810 C CA . ILE A 1 253 ? 77.29800 -20.82900 4.33800 1.000 48.38023 303 ILE C CA 1
ATOM 1811 C C . ILE A 1 253 ? 77.71500 -22.20000 3.82100 1.000 59.15096 303 ILE C C 1
ATOM 1812 O O . ILE A 1 253 ? 78.68800 -22.79500 4.30600 1.000 49.64942 303 ILE C O 1
ATOM 1817 N N . LEU A 1 254 ? 76.96700 -22.73800 2.85300 1.000 56.85867 304 LEU C N 1
ATOM 1818 C CA . LEU A 1 254 ? 77.36500 -23.99700 2.24000 1.000 49.05415 304 LEU C CA 1
ATOM 1819 C C . LEU A 1 254 ? 78.68200 -23.83600 1.49800 1.000 51.28788 304 LEU C C 1
ATOM 1820 O O . LEU A 1 254 ? 79.57400 -24.68900 1.59400 1.000 60.99348 304 LEU C O 1
ATOM 1825 N N . LYS A 1 255 ? 78.83100 -22.73300 0.76900 1.000 49.64211 305 LYS C N 1
ATOM 1826 C CA . LYS A 1 255 ? 80.10100 -22.45000 0.12000 1.000 56.56792 305 LYS C CA 1
ATOM 1827 C C . LYS A 1 255 ? 81.23700 -22.41100 1.14100 1.000 61.34870 305 LYS C C 1
ATOM 1828 O O . LYS A 1 255 ? 82.26900 -23.07300 0.96700 1.000 64.42518 305 LYS C O 1
ATOM 1834 N N . TRP A 1 256 ? 81.05400 -21.65100 2.23000 1.000 70.64319 306 TRP C N 1
ATOM 1835 C CA . TRP A 1 256 ? 82.09100 -21.56200 3.25700 1.000 57.85270 306 TRP C CA 1
ATOM 1836 C C . TRP A 1 256 ? 82.46400 -22.93700 3.79000 1.000 51.76540 306 TRP C C 1
ATOM 1837 O O . TRP A 1 256 ? 83.64400 -23.21300 4.01600 1.000 64.65812 306 TRP C O 1
ATOM 1848 N N . TRP A 1 257 ? 81.49000 -23.82700 3.94500 1.000 57.32658 307 TRP C N 1
ATOM 1849 C CA . TRP A 1 257 ? 81.78800 -25.16300 4.45400 1.000 54.31445 307 TRP C CA 1
ATOM 1850 C C . TRP A 1 257 ? 82.68900 -25.94600 3.51300 1.000 67.56387 307 TRP C C 1
ATOM 1851 O O . TRP A 1 257 ? 83.36200 -26.88800 3.95100 1.000 65.69310 307 TRP C O 1
ATOM 1862 N N . LYS A 1 258 ? 82.68500 -25.60800 2.21900 1.000 66.66112 308 LYS C N 1
ATOM 1863 C CA . LYS A 1 258 ? 83.49000 -26.34400 1.25100 1.000 55.68751 308 LYS C CA 1
ATOM 1864 C C . LYS A 1 258 ? 84.83400 -25.66800 1.02100 1.000 62.30406 308 LYS C C 1
ATOM 1865 O O . LYS A 1 258 ? 85.87300 -26.33700 1.00300 1.000 61.15180 308 LYS C O 1
ATOM 1867 N N . ASP A 1 259 ? 84.82600 -24.34200 0.86800 1.000 52.21108 309 ASP C N 1
ATOM 1868 C CA . ASP A 1 259 ? 86.06600 -23.59100 0.73200 1.000 49.63444 309 ASP C CA 1
ATOM 1869 C C . ASP A 1 259 ? 86.97500 -23.79300 1.94000 1.000 54.70337 309 ASP C C 1
ATOM 1870 O O . ASP A 1 259 ? 88.18000 -24.01800 1.79400 1.000 68.58919 309 ASP C O 1
ATOM 1875 N N . SER A 1 260 ? 86.42000 -23.70800 3.14500 1.000 62.58052 310 SER C N 1
ATOM 1876 C CA . SER A 1 260 ? 87.19400 -23.93500 4.36400 1.000 66.29967 310 SER C CA 1
ATOM 1877 C C . SER A 1 260 ? 87.60500 -25.39200 4.54600 1.000 59.19672 310 SER C C 1
ATOM 1878 O O . SER A 1 260 ? 88.24600 -25.71500 5.54600 1.000 68.35022 310 SER C O 1
ATOM 1881 N N . ASN A 1 261 ? 87.22100 -26.27700 3.63300 1.000 65.40384 311 ASN C N 1
ATOM 1882 C CA . ASN A 1 261 ? 87.58000 -27.69300 3.66400 1.000 62.16394 311 ASN C CA 1
ATOM 1883 C C . ASN A 1 261 ? 87.09900 -28.40300 4.92600 1.000 59.90628 311 ASN C C 1
ATOM 1884 O O . ASN A 1 261 ? 87.58800 -29.48700 5.25700 1.000 71.95016 311 ASN C O 1
ATOM 1889 N N . LEU A 1 262 ? 86.11700 -27.83800 5.63000 1.000 63.10759 312 LEU C N 1
ATOM 1890 C CA . LEU A 1 262 ? 85.58700 -28.51000 6.81000 1.000 53.10102 312 LEU C CA 1
ATOM 1891 C C . LEU A 1 262 ? 84.84500 -29.78800 6.45200 1.000 63.31216 312 LEU C C 1
ATOM 1892 O O . LEU A 1 262 ? 84.78200 -30.71100 7.26700 1.000 68.66818 312 LEU C O 1
ATOM 1897 N N . ASP A 1 263 ? 84.28300 -29.86500 5.24200 1.000 79.02350 313 ASP C N 1
ATOM 1898 C CA . ASP A 1 263 ? 83.62500 -31.08700 4.78400 1.000 73.75896 313 ASP C CA 1
ATOM 1899 C C . ASP A 1 263 ? 84.54600 -32.29700 4.85100 1.000 81.68338 313 ASP C C 1
ATOM 1900 O O . ASP A 1 263 ? 84.05900 -33.43200 4.93800 1.000 88.75095 313 ASP C O 1
ATOM 1905 N N . LYS A 1 264 ? 85.85300 -32.03900 4.89700 1.000 82.57822 314 LYS C N 1
ATOM 1906 C CA . LYS A 1 264 ? 86.84800 -33.13800 4.94800 1.000 82.76961 314 LYS C CA 1
ATOM 1907 C C . LYS A 1 264 ? 87.53000 -33.17400 6.31600 1.000 89.53577 314 LYS C C 1
ATOM 1908 O O . LYS A 1 264 ? 88.66800 -33.65800 6.37600 1.000 99.46324 314 LYS C O 1
ATOM 1910 N N . VAL A 1 265 ? 86.86900 -32.68300 7.36700 1.000 93.83605 315 VAL C N 1
ATOM 1911 C CA . VAL A 1 265 ? 87.45600 -32.76700 8.73900 1.000 85.23330 315 VAL C CA 1
ATOM 1912 C C . VAL A 1 265 ? 87.21000 -34.17600 9.26900 1.000 93.25505 315 VAL C C 1
ATOM 1913 O O . VAL A 1 265 ? 87.94000 -34.58700 10.18400 1.000 104.81708 315 VAL C O 1
ATOM 1915 N N . ASP A 1 266 ? 86.22600 -34.87400 8.71000 1.000 88.23810 316 ASP C N 1
ATOM 1916 C CA . ASP A 1 266 ? 85.94100 -36.28000 9.11100 1.000 88.14586 316 ASP C CA 1
ATOM 1917 C C . ASP A 1 266 ? 85.23200 -36.30500 10.47000 1.000 85.06338 316 ASP C C 1
ATOM 1918 O O . ASP A 1 266 ? 84.15800 -36.92100 10.55500 1.000 91.07348 316 ASP C O 1
ATOM 1920 N N . PHE A 1 267 ? 85.80600 -35.67000 11.48900 1.000 84.80594 317 PHE C N 1
ATOM 1921 C CA . PHE A 1 267 ? 85.19800 -35.74800 12.84300 1.000 92.62385 317 PHE C CA 1
ATOM 1922 C C . PHE A 1 267 ? 84.14300 -34.65400 13.01700 1.000 87.51230 317 PHE C C 1
ATOM 1923 O O . PHE A 1 267 ? 83.52500 -34.61200 14.08800 1.000 82.12175 317 PHE C O 1
ATOM 1925 N N . ALA A 1 268 ? 83.92900 -33.83000 11.99300 1.000 85.68213 318 ALA C N 1
ATOM 1926 C CA . ALA A 1 268 ? 82.99600 -32.68400 12.10700 1.000 86.87662 318 ALA C CA 1
ATOM 1927 C C . ALA A 1 268 ? 81.53700 -33.13900 12.04600 1.000 86.52327 318 ALA C C 1
ATOM 1928 O O . ALA A 1 268 ? 81.23400 -34.22900 12.55800 1.000 89.04995 318 ALA C O 1
ATOM 1930 N N . ARG A 1 269 ? 80.66900 -32.31800 11.45000 1.000 86.83243 319 ARG C N 1
ATOM 1931 C CA . ARG A 1 269 ? 79.23700 -32.69200 11.30200 1.000 81.66446 319 ARG C CA 1
ATOM 1932 C C . ARG A 1 269 ? 78.49900 -31.60300 10.52900 1.000 86.89283 319 ARG C C 1
ATOM 1933 O O . ARG A 1 269 ? 78.95800 -30.45100 10.57300 1.000 91.01927 319 ARG C O 1
ATOM 1935 N N . HIS A 1 270 ? 77.39100 -31.95700 9.87000 1.000 83.90847 320 HIS C N 1
ATOM 1936 C CA . HIS A 1 270 ? 76.59100 -30.97600 9.09100 1.000 82.61882 320 HIS C CA 1
ATOM 1937 C C . HIS A 1 270 ? 75.69500 -30.15100 10.02200 1.000 90.66704 320 HIS C C 1
ATOM 1938 O O . HIS A 1 270 ? 74.51800 -29.94500 9.67200 1.000 79.02606 320 HIS C O 1
ATOM 1940 N N . ARG A 1 271 ? 76.24100 -29.66500 11.13600 1.000 70.28812 321 ARG C N 1
ATOM 1941 C CA . ARG A 1 271 ? 75.42600 -28.93200 12.13500 1.000 67.14401 321 ARG C CA 1
ATOM 1942 C C . ARG A 1 271 ? 75.32900 -27.45100 11.75400 1.000 54.09283 321 ARG C C 1
ATOM 1943 O O . ARG A 1 271 ? 74.55800 -26.73300 12.39500 1.000 60.57540 321 ARG C O 1
ATOM 1945 N N . HIS A 1 272 ? 76.08600 -27.02600 10.74900 1.000 50.37270 322 HIS C N 1
ATOM 1946 C CA . HIS A 1 272 ? 76.09600 -25.59800 10.34900 1.000 49.26152 322 HIS C CA 1
ATOM 1947 C C . HIS A 1 272 ? 74.72100 -25.21200 9.80300 1.000 52.53314 322 HIS C C 1
ATOM 1948 O O . HIS A 1 272 ? 74.32200 -24.05900 9.98300 1.000 51.00315 322 HIS C O 1
ATOM 1955 N N . VAL A 1 273 ? 74.02700 -26.16600 9.18400 1.000 50.91140 323 VAL C N 1
ATOM 1956 C CA . VAL A 1 273 ? 72.70800 -25.85000 8.64400 1.000 50.20763 323 VAL C CA 1
ATOM 1957 C C . VAL A 1 273 ? 71.69800 -25.68900 9.77300 1.000 46.52781 323 VAL C C 1
ATOM 1958 O O . VAL A 1 273 ? 70.91400 -24.73100 9.79000 1.000 47.45232 323 VAL C O 1
ATOM 1962 N N . GLU A 1 274 ? 71.68600 -26.63300 10.72000 1.000 43.96159 324 GLU C N 1
ATOM 1963 C CA . GLU A 1 274 ? 70.81800 -26.52100 11.88600 1.000 40.72074 324 GLU C CA 1
ATOM 1964 C C . GLU A 1 274 ? 71.04900 -25.20100 12.61400 1.000 44.86439 324 GLU C C 1
ATOM 1965 O O . GLU A 1 274 ? 70.09900 -24.48500 12.94700 1.000 44.65142 324 GLU C O 1
ATOM 1971 N N . TYR A 1 275 ? 72.31200 -24.85900 12.86300 1.000 39.99369 325 TYR C N 1
ATOM 1972 C CA . TYR A 1 275 ? 72.61000 -23.65000 13.61600 1.000 39.38806 325 TYR C CA 1
ATOM 1973 C C . TYR A 1 275 ? 72.14900 -22.42000 12.86100 1.000 40.29012 325 TYR C C 1
ATOM 1974 O O . TYR A 1 275 ? 71.74600 -21.42300 13.47100 1.000 42.57890 325 TYR C O 1
ATOM 1983 N N . PHE A 1 276 ? 72.23900 -22.45700 11.53200 1.000 38.57722 326 PHE C N 1
ATOM 1984 C CA . PHE A 1 276 ? 71.73200 -21.35600 10.73100 1.000 33.38416 326 PHE C CA 1
ATOM 1985 C C . PHE A 1 276 ? 70.22200 -21.25000 10.86700 1.000 34.52945 326 PHE C C 1
ATOM 1986 O O . PHE A 1 276 ? 69.67600 -20.15900 11.08400 1.000 42.20003 326 PHE C O 1
ATOM 1994 N N . ALA A 1 277 ? 69.52900 -22.38800 10.78900 1.000 37.24531 327 ALA C N 1
ATOM 1995 C CA . ALA A 1 277 ? 68.07700 -22.37900 10.87800 1.000 39.18435 327 ALA C CA 1
ATOM 1996 C C . ALA A 1 277 ? 67.61000 -21.85600 12.23300 1.000 46.61033 327 ALA C C 1
ATOM 1997 O O . ALA A 1 277 ? 66.60800 -21.13100 12.31600 1.000 44.92573 327 ALA C O 1
ATOM 1999 N N . LEU A 1 278 ? 68.31300 -22.22500 13.30800 1.000 40.94398 328 LEU C N 1
ATOM 2000 C CA . LEU A 1 278 ? 67.97200 -21.72200 14.63600 1.000 35.52933 328 LEU C CA 1
ATOM 2001 C C . LEU A 1 278 ? 68.01000 -20.20200 14.67100 1.000 34.85358 328 LEU C C 1
ATOM 2002 O O . LEU A 1 278 ? 67.06600 -19.56200 15.14000 1.000 38.71656 328 LEU C O 1
ATOM 2007 N N . ALA A 1 279 ? 69.10100 -19.60500 14.18400 1.000 32.94477 329 ALA C N 1
ATOM 2008 C CA . ALA A 1 279 ? 69.22200 -18.15400 14.21200 1.000 28.39880 329 ALA C CA 1
ATOM 2009 C C . ALA A 1 279 ? 68.17200 -17.48200 13.32800 1.000 42.36900 329 ALA C C 1
ATOM 2010 O O . ALA A 1 279 ? 67.70100 -16.38200 13.64000 1.000 38.95539 329 ALA C O 1
ATOM 2012 N N . CYS A 1 280 ? 67.78800 -18.12500 12.22000 1.000 38.41431 330 CYS C N 1
ATOM 2013 C CA . CYS A 1 280 ? 66.71900 -17.57100 11.39200 1.000 37.89898 330 CYS C CA 1
ATOM 2014 C C . CYS A 1 280 ? 65.38000 -17.54200 12.12300 1.000 37.58705 330 CYS C C 1
ATOM 2015 O O . CYS A 1 280 ? 64.50000 -16.74200 11.77700 1.000 39.60744 330 CYS C O 1
ATOM 2018 N N . ALA A 1 281 ? 65.18900 -18.40500 13.11800 1.000 32.58239 331 ALA C N 1
ATOM 2019 C CA . ALA A 1 281 ? 63.87900 -18.44700 13.75300 1.000 31.64650 331 ALA C CA 1
ATOM 2020 C C . ALA A 1 281 ? 63.65000 -17.29600 14.72300 1.000 35.00367 331 ALA C C 1
ATOM 2021 O O . ALA A 1 281 ? 62.55300 -17.21000 15.29400 1.000 33.26154 331 ALA C O 1
ATOM 2023 N N . TYR A 1 282 ? 64.63400 -16.41100 14.92000 1.000 30.35165 332 TYR C N 1
ATOM 2024 C CA . TYR A 1 282 ? 64.37800 -15.19100 15.67800 1.000 31.89546 332 TYR C CA 1
ATOM 2025 C C . TYR A 1 282 ? 65.02500 -13.94700 15.06300 1.000 32.85313 332 TYR C C 1
ATOM 2026 O O . TYR A 1 282 ? 64.46100 -12.85500 15.15900 1.000 40.56508 332 TYR C O 1
ATOM 2035 N N . CYS A 1 283 ? 66.19100 -14.07100 14.43500 1.000 33.39273 333 CYS C N 1
ATOM 2036 C CA . CYS A 1 283 ? 66.85900 -12.92300 13.80700 1.000 34.72428 333 CYS C CA 1
ATOM 2037 C C . CYS A 1 283 ? 66.47200 -12.88100 12.33200 1.000 36.66306 333 CYS C C 1
ATOM 2038 O O . CYS A 1 283 ? 66.95300 -13.69100 11.53600 1.000 44.44107 333 CYS C O 1
ATOM 2041 N N . ILE A 1 284 ? 65.62200 -11.92700 11.95800 1.000 40.99412 334 ILE C N 1
ATOM 2042 C CA . ILE A 1 284 ? 64.81200 -12.02600 10.75100 1.000 32.97458 334 ILE C CA 1
ATOM 2043 C C . ILE A 1 284 ? 65.27500 -11.06200 9.66200 1.000 34.81990 334 ILE C C 1
ATOM 2044 O O . ILE A 1 284 ? 65.51300 -11.48200 8.53100 1.000 40.72920 334 ILE C O 1
ATOM 2049 N N . ASP A 1 285 ? 65.47700 -9.79300 9.99300 1.000 42.59472 335 ASP C N 1
ATOM 2050 C CA . ASP A 1 285 ? 65.68300 -8.76800 8.98000 1.000 42.31929 335 ASP C CA 1
ATOM 2051 C C . ASP A 1 285 ? 66.85900 -9.08900 8.07700 1.000 43.72905 335 ASP C C 1
ATOM 2052 O O . ASP A 1 285 ? 67.86200 -9.67100 8.50800 1.000 45.89036 335 ASP C O 1
ATOM 2057 N N . ALA A 1 286 ? 66.72800 -8.67800 6.81200 1.000 43.40109 336 ALA C N 1
ATOM 2058 C CA . ALA A 1 286 ? 67.74100 -8.99200 5.81500 1.000 44.78758 336 ALA C CA 1
ATOM 2059 C C . ALA A 1 286 ? 69.05300 -8.28300 6.10400 1.000 36.82732 336 ALA C C 1
ATOM 2060 O O . ALA A 1 286 ? 70.11000 -8.79700 5.75700 1.000 41.09362 336 ALA C O 1
ATOM 2062 N N . LYS A 1 287 ? 69.01600 -7.12100 6.75800 1.000 38.36732 337 LYS C N 1
ATOM 2063 C CA . LYS A 1 287 ? 70.25300 -6.41400 7.08000 1.000 46.46955 337 LYS C CA 1
ATOM 2064 C C . LYS A 1 287 ? 71.11600 -7.15700 8.09700 1.000 44.38165 337 LYS C C 1
ATOM 2065 O O . LYS A 1 287 ? 72.33000 -6.95200 8.11800 1.000 47.73667 337 LYS C O 1
ATOM 2071 N N . TYR A 1 288 ? 70.53100 -8.03200 8.91900 1.000 46.98442 338 TYR C N 1
ATOM 2072 C CA . TYR A 1 288 ? 71.28400 -8.80200 9.90500 1.000 42.17441 338 TYR C CA 1
ATOM 2073 C C . TYR A 1 288 ? 71.86700 -10.08700 9.34300 1.000 47.81270 338 TYR C C 1
ATOM 2074 O O . TYR A 1 288 ? 71.87300 -11.10200 10.05100 1.000 46.32031 338 TYR C O 1
ATOM 2083 N N . TYR A 1 289 ? 72.36900 -10.09000 8.10400 1.000 41.83503 339 TYR C N 1
ATOM 2084 C CA . TYR A 1 289 ? 72.89000 -11.34200 7.56500 1.000 45.12580 339 TYR C CA 1
ATOM 2085 C C . TYR A 1 289 ? 74.19300 -11.74400 8.24800 1.000 44.46714 339 TYR C C 1
ATOM 2086 O O . TYR A 1 289 ? 74.53000 -12.93100 8.28800 1.000 44.64235 339 TYR C O 1
ATOM 2095 N N . ALA A 1 290 ? 74.93700 -10.77400 8.78400 1.000 42.98021 340 ALA C N 1
ATOM 2096 C CA . ALA A 1 290 ? 76.15800 -11.08800 9.52400 1.000 48.73349 340 ALA C CA 1
ATOM 2097 C C . ALA A 1 290 ? 75.86100 -11.86300 10.80900 1.000 48.20996 340 ALA C C 1
ATOM 2098 O O . ALA A 1 290 ? 76.58900 -12.80500 11.15000 1.000 47.59215 340 ALA C O 1
ATOM 2100 N N . TYR A 1 291 ? 74.80500 -11.48200 11.54200 1.000 44.72189 341 TYR C N 1
ATOM 2101 C CA . TYR A 1 291 ? 74.45600 -12.21200 12.76000 1.000 41.39415 341 TYR C CA 1
ATOM 2102 C C . TYR A 1 291 ? 74.13600 -13.66400 12.45200 1.000 47.16798 341 TYR C C 1
ATOM 2103 O O . TYR A 1 291 ? 74.61000 -14.57900 13.14000 1.000 45.68950 341 TYR C O 1
ATOM 2112 N N . ARG A 1 292 ? 73.28400 -13.89900 11.45400 1.000 40.15060 342 ARG C N 1
ATOM 2113 C CA . ARG A 1 292 ? 72.90900 -15.26900 11.13800 1.000 36.33197 342 ARG C CA 1
ATOM 2114 C C . ARG A 1 292 ? 74.11100 -16.05500 10.63300 1.000 45.92051 342 ARG C C 1
ATOM 2115 O O . ARG A 1 292 ? 74.28400 -17.23400 10.97400 1.000 40.14460 342 ARG C O 1
ATOM 2123 N N . ARG A 1 293 ? 74.94700 -15.41900 9.80700 1.000 44.45916 343 ARG C N 1
ATOM 2124 C CA . ARG A 1 293 ? 76.10600 -16.10400 9.25100 1.000 48.21048 343 ARG C CA 1
ATOM 2125 C C . ARG A 1 293 ? 77.08000 -16.47700 10.35900 1.000 45.41473 343 ARG C C 1
ATOM 2126 O O . ARG A 1 293 ? 77.49900 -17.63300 10.48000 1.000 41.46317 343 ARG C O 1
ATOM 2134 N N . ASP A 1 294 ? 77.44500 -15.49800 11.18600 1.000 42.76292 344 ASP C N 1
ATOM 2135 C CA . ASP A 1 294 ? 78.47600 -15.74200 12.18400 1.000 45.43404 344 ASP C CA 1
ATOM 2136 C C . ASP A 1 294 ? 77.97400 -16.64100 13.30900 1.000 39.04485 344 ASP C C 1
ATOM 2137 O O . ASP A 1 294 ? 78.73600 -17.45200 13.83700 1.000 47.51056 344 ASP C O 1
ATOM 2142 N N . PHE A 1 295 ? 76.70000 -16.55800 13.68700 1.000 42.78516 345 PHE C N 1
ATOM 2143 C CA . PHE A 1 295 ? 76.24100 -17.53500 14.66500 1.000 39.41548 345 PHE C CA 1
ATOM 2144 C C . PHE A 1 295 ? 76.41600 -18.94700 14.12900 1.000 44.49936 345 PHE C C 1
ATOM 2145 O O . PHE A 1 295 ? 76.93300 -19.82200 14.82800 1.000 45.76254 345 PHE C O 1
ATOM 2153 N N . ALA A 1 296 ? 75.98900 -19.18500 12.88600 1.000 39.75714 346 ALA C N 1
ATOM 2154 C CA . ALA A 1 296 ? 76.15500 -20.50100 12.28200 1.000 38.82443 346 ALA C CA 1
ATOM 2155 C C . ALA A 1 296 ? 77.62100 -20.92500 12.24200 1.000 42.82295 346 ALA C C 1
ATOM 2156 O O . ALA A 1 296 ? 77.94300 -22.07600 12.55300 1.000 44.35590 346 ALA C O 1
ATOM 2158 N N . LYS A 1 297 ? 78.51900 -20.01100 11.86000 1.000 36.56403 347 LYS C N 1
ATOM 2159 C CA . LYS A 1 297 ? 79.93600 -20.34000 11.72600 1.000 46.54461 347 LYS C CA 1
ATOM 2160 C C . LYS A 1 297 ? 80.58600 -20.57400 13.08700 1.000 46.02040 347 LYS C C 1
ATOM 2161 O O . LYS A 1 297 ? 81.18600 -21.62400 13.34000 1.000 46.09438 347 LYS C O 1
ATOM 2167 N N . LEU A 1 298 ? 80.50700 -19.57700 13.96500 1.000 43.45967 348 LEU C N 1
ATOM 2168 C CA . LEU A 1 298 ? 81.22000 -19.65000 15.23000 1.000 40.01664 348 LEU C CA 1
ATOM 2169 C C . LEU A 1 298 ? 80.65700 -20.73600 16.13700 1.000 42.20732 348 LEU C C 1
ATOM 2170 O O . LEU A 1 298 ? 81.39100 -21.27000 16.97200 1.000 45.89166 348 LEU C O 1
ATOM 2175 N N . CYS A 1 299 ? 79.37700 -21.10500 15.97000 1.000 41.13657 349 CYS C N 1
ATOM 2176 C CA . CYS A 1 299 ? 78.80900 -22.19400 16.76000 1.000 34.28596 349 CYS C CA 1
ATOM 2177 C C . CYS A 1 299 ? 79.21700 -23.55700 16.20700 1.000 51.05247 349 CYS C C 1
ATOM 2178 O O . CYS A 1 299 ? 79.46900 -24.49900 16.97700 1.000 43.03434 349 CYS C O 1
ATOM 2181 N N . ALA A 1 300 ? 79.28400 -23.68900 14.87700 1.000 44.69016 350 ALA C N 1
ATOM 2182 C CA . ALA A 1 300 ? 79.82000 -24.91400 14.29300 1.000 43.54431 350 ALA C CA 1
ATOM 2183 C C . ALA A 1 300 ? 81.28400 -25.09700 14.68200 1.000 45.41661 350 ALA C C 1
ATOM 2184 O O . ALA A 1 300 ? 81.70500 -26.18800 15.08600 1.000 44.15581 350 ALA C O 1
ATOM 2186 N N . LEU A 1 301 ? 82.07300 -24.02700 14.56700 1.000 38.97193 351 LEU C N 1
ATOM 2187 C CA . LEU A 1 301 ? 83.47200 -24.05800 14.98900 1.000 47.68317 351 LEU C CA 1
ATOM 2188 C C . LEU A 1 301 ? 83.60800 -24.39200 16.47700 1.000 45.09645 351 LEU C C 1
ATOM 2189 O O . LEU A 1 301 ? 84.34600 -25.30600 16.84700 1.000 48.92049 351 LEU C O 1
ATOM 2194 N N . ALA A 1 302 ? 82.89600 -23.66300 17.34300 1.000 40.47811 352 ALA C N 1
ATOM 2195 C CA . ALA A 1 302 ? 82.94200 -23.94500 18.77600 1.000 44.29255 352 ALA C CA 1
ATOM 2196 C C . ALA A 1 302 ? 82.64300 -25.40700 19.07100 1.000 49.95317 352 ALA C C 1
ATOM 2197 O O . ALA A 1 302 ? 83.24200 -26.00300 19.97700 1.000 51.90875 352 ALA C O 1
ATOM 2199 N N . THR A 1 303 ? 81.70500 -25.99400 18.32200 1.000 53.07812 353 THR C N 1
ATOM 2200 C CA . THR A 1 303 ? 81.38600 -27.41200 18.45900 1.000 46.98596 353 THR C CA 1
ATOM 2201 C C . THR A 1 303 ? 82.56600 -28.27800 18.05100 1.000 61.61775 353 THR C C 1
ATOM 2202 O O . THR A 1 303 ? 82.85800 -29.30000 18.69000 1.000 59.71119 353 THR C O 1
ATOM 2206 N N . ILE A 1 304 ? 83.23800 -27.89600 16.96900 1.000 59.38218 354 ILE C N 1
ATOM 2207 C CA . ILE A 1 304 ? 84.36700 -28.66700 16.47300 1.000 55.74172 354 ILE C CA 1
ATOM 2208 C C . ILE A 1 304 ? 85.52900 -28.57700 17.45200 1.000 60.90124 354 ILE C C 1
ATOM 2209 O O . ILE A 1 304 ? 86.12600 -29.59200 17.83200 1.000 63.63340 354 ILE C O 1
ATOM 2214 N N . VAL A 1 305 ? 85.86100 -27.35800 17.87500 1.000 49.07756 355 VAL C N 1
ATOM 2215 C CA . VAL A 1 305 ? 86.91400 -27.15600 18.86400 1.000 58.70678 355 VAL C CA 1
ATOM 2216 C C . VAL A 1 305 ? 86.65900 -27.99300 20.11000 1.000 53.67348 355 VAL C C 1
ATOM 2217 O O . VAL A 1 305 ? 87.57000 -28.62500 20.65300 1.000 59.21900 355 VAL C O 1
ATOM 2221 N N . ASP A 1 306 ? 85.41400 -28.02300 20.57300 1.000 59.52030 356 ASP C N 1
ATOM 2222 C CA . ASP A 1 306 ? 85.09800 -28.80200 21.76100 1.000 55.62556 356 ASP C CA 1
ATOM 2223 C C . ASP A 1 306 ? 85.35700 -30.28900 21.53400 1.000 68.50723 356 ASP C C 1
ATOM 2224 O O . ASP A 1 306 ? 85.81500 -30.98200 22.45000 1.000 66.05805 356 ASP C O 1
ATOM 2229 N N . ASP A 1 307 ? 85.09600 -30.79200 20.32100 1.000 65.12155 357 ASP C N 1
ATOM 2230 C CA . ASP A 1 307 ? 85.41200 -32.18500 20.01100 1.000 61.44490 357 ASP C CA 1
ATOM 2231 C C . ASP A 1 307 ? 86.91700 -32.42000 19.99600 1.000 58.84693 357 ASP C C 1
ATOM 2232 O O . ASP A 1 307 ? 87.39600 -33.45600 20.47000 1.000 71.90639 357 ASP C O 1
ATOM 2237 N N . ILE A 1 308 ? 87.67400 -31.47500 19.44200 1.000 58.85663 358 ILE C N 1
ATOM 2238 C CA . ILE A 1 308 ? 89.12900 -31.56800 19.44800 1.000 57.95523 358 ILE C CA 1
ATOM 2239 C C . ILE A 1 308 ? 89.65300 -31.69500 20.87300 1.000 66.81774 358 ILE C C 1
ATOM 2240 O O . ILE A 1 308 ? 90.55700 -32.49100 21.14600 1.000 70.04959 358 ILE C O 1
ATOM 2245 N N . TYR A 1 309 ? 89.06500 -30.94900 21.81000 1.000 59.89899 359 TYR C N 1
ATOM 2246 C CA . TYR A 1 309 ? 89.61400 -30.89800 23.15900 1.000 61.39044 359 TYR C CA 1
ATOM 2247 C C . TYR A 1 309 ? 89.16800 -32.07500 24.02400 1.000 56.90770 359 TYR C C 1
ATOM 2248 O O . TYR A 1 309 ? 89.94000 -32.54600 24.86300 1.000 70.68617 359 TYR C O 1
ATOM 2257 N N . ASP A 1 310 ? 87.94000 -32.55500 23.81000 1.000 58.08347 360 ASP C N 1
ATOM 2258 C CA . ASP A 1 310 ? 87.36900 -33.62300 24.67300 1.000 57.73568 360 ASP C CA 1
ATOM 2259 C C . ASP A 1 310 ? 87.37000 -34.97900 23.97700 1.000 68.97257 360 ASP C C 1
ATOM 2260 O O . ASP A 1 310 ? 86.67100 -35.87500 24.47200 1.000 72.14771 360 ASP C O 1
ATOM 2265 N N . THR A 1 311 ? 88.03200 -35.10300 22.82600 1.000 74.26533 361 THR C N 1
ATOM 2266 C CA . THR A 1 311 ? 87.94500 -36.38600 22.08100 1.000 76.75058 361 THR C CA 1
ATOM 2267 C C . THR A 1 311 ? 89.10500 -36.51600 21.09800 1.000 72.92838 361 THR C C 1
ATOM 2268 O O . THR A 1 311 ? 90.02900 -37.30200 21.38000 1.000 77.03572 361 THR C O 1
ATOM 2272 N N . TYR A 1 312 ? 89.08700 -35.79400 19.98500 1.000 79.91469 362 TYR C N 1
ATOM 2273 C CA . TYR A 1 312 ? 90.12300 -36.00900 18.94400 1.000 72.29410 362 TYR C CA 1
ATOM 2274 C C . TYR A 1 312 ? 91.25400 -34.98600 19.04700 1.000 81.74806 362 TYR C C 1
ATOM 2275 O O . TYR A 1 312 ? 91.40800 -34.20000 18.10700 1.000 96.14096 362 TYR C O 1
ATOM 2284 N N . GLY A 1 313 ? 92.05400 -35.01900 20.10600 1.000 75.24348 363 GLY C N 1
ATOM 2285 C CA . GLY A 1 313 ? 93.18200 -34.07300 20.14600 1.000 73.39791 363 GLY C CA 1
ATOM 2286 C C . GLY A 1 313 ? 94.24500 -34.50700 21.13300 1.000 84.64471 363 GLY C C 1
ATOM 2287 O O . GLY A 1 313 ? 93.92500 -34.61400 22.32700 1.000 78.76448 363 GLY C O 1
ATOM 2288 N N . THR A 1 314 ? 95.47100 -34.71900 20.65100 1.000 87.60005 364 THR C N 1
ATOM 2289 C CA . THR A 1 314 ? 96.58500 -35.09900 21.55500 1.000 88.91942 364 THR C CA 1
ATOM 2290 C C . THR A 1 314 ? 96.86500 -33.94600 22.50900 1.000 90.15267 364 THR C C 1
ATOM 2291 O O . THR A 1 314 ? 96.77600 -32.78100 22.08300 1.000 88.67666 364 THR C O 1
ATOM 2295 N N . ILE A 1 315 ? 97.20400 -34.28100 23.74500 1.000 82.21608 365 ILE C N 1
ATOM 2296 C CA . ILE A 1 315 ? 97.42000 -33.25900 24.76100 1.000 81.52475 365 ILE C CA 1
ATOM 2297 C C . ILE A 1 315 ? 98.50500 -32.28700 24.29700 1.000 77.01552 365 ILE C C 1
ATOM 2298 O O . ILE A 1 315 ? 98.52500 -31.11900 24.70300 1.000 76.71796 365 ILE C O 1
ATOM 2303 N N . GLU A 1 316 ? 99.39300 -32.74800 23.41300 1.000 70.22772 366 GLU C N 1
ATOM 2304 C CA . GLU A 1 316 ? 100.37900 -31.84300 22.83200 1.000 74.67443 366 GLU C CA 1
ATOM 2305 C C . GLU A 1 316 ? 99.71100 -30.81000 21.92600 1.000 81.90739 366 GLU C C 1
ATOM 2306 O O . GLU A 1 316 ? 100.04600 -29.62000 21.98000 1.000 75.02016 366 GLU C O 1
ATOM 2308 N N . GLU A 1 317 ? 98.74300 -31.24200 21.10600 1.000 82.61688 367 GLU C N 1
ATOM 2309 C CA . GLU A 1 317 ? 98.09300 -30.33600 20.15600 1.000 80.28200 367 GLU C CA 1
ATOM 2310 C C . GLU A 1 317 ? 97.17000 -29.34600 20.86100 1.000 69.83247 367 GLU C C 1
ATOM 2311 O O . GLU A 1 317 ? 97.12000 -28.16400 20.49500 1.000 59.32647 367 GLU C O 1
ATOM 2317 N N . ILE A 1 318 ? 96.41600 -29.82100 21.86000 1.000 63.92028 368 ILE C N 1
ATOM 2318 C CA . ILE A 1 318 ? 95.65400 -28.92800 22.73000 1.000 58.64757 368 ILE C CA 1
ATOM 2319 C C . ILE A 1 318 ? 96.54600 -27.79900 23.24100 1.000 74.08876 368 ILE C C 1
ATOM 2320 O O . ILE A 1 318 ? 96.11600 -26.64100 23.35000 1.000 70.64419 368 ILE C O 1
ATOM 2324 N N . LYS A 1 319 ? 97.81500 -28.11100 23.53000 1.000 74.74250 369 LYS C N 1
ATOM 2325 C CA . LYS A 1 319 ? 98.76500 -27.07500 23.93000 1.000 66.12038 369 LYS C CA 1
ATOM 2326 C C . LYS A 1 319 ? 99.11900 -26.16500 22.75800 1.000 57.63881 369 LYS C C 1
ATOM 2327 O O . LYS A 1 319 ? 99.14900 -24.93700 22.89600 1.000 63.03533 369 LYS C O 1
ATOM 2329 N N . LEU A 1 320 ? 99.40500 -26.75200 21.59600 1.000 60.71629 370 LEU C N 1
ATOM 2330 C CA . LEU A 1 320 ? 99.75500 -25.95300 20.42400 1.000 63.65117 370 LEU C CA 1
ATOM 2331 C C . LEU A 1 320 ? 98.56700 -25.14900 19.91200 1.000 70.18649 370 LEU C C 1
ATOM 2332 O O . LEU A 1 320 ? 98.74700 -24.04600 19.38200 1.000 65.74288 370 LEU C O 1
ATOM 2337 N N . PHE A 1 321 ? 97.35400 -25.69500 20.03600 1.000 69.49266 371 PHE C N 1
ATOM 2338 C CA . PHE A 1 321 ? 96.14900 -24.92500 19.74400 1.000 64.88627 371 PHE C CA 1
ATOM 2339 C C . PHE A 1 321 ? 96.06900 -23.69100 20.63600 1.000 62.89717 371 PHE C C 1
ATOM 2340 O O . PHE A 1 321 ? 96.03100 -22.55500 20.14800 1.000 59.68602 371 PHE C O 1
ATOM 2348 N N . ASN A 1 322 ? 96.06600 -23.90100 21.96000 1.000 60.48825 372 ASN C N 1
ATOM 2349 C CA . ASN A 1 322 ? 96.00700 -22.78200 22.89600 1.000 57.45081 372 ASN C CA 1
ATOM 2350 C C . ASN A 1 322 ? 97.11400 -21.77700 22.62700 1.000 60.28633 372 ASN C C 1
ATOM 2351 O O . ASN A 1 322 ? 96.87200 -20.56300 22.60000 1.000 62.89573 372 ASN C O 1
ATOM 2356 N N . GLU A 1 323 ? 98.33600 -22.26300 22.41200 1.000 63.29017 373 GLU C N 1
ATOM 2357 C CA . GLU A 1 323 ? 99.43500 -21.35400 22.10300 1.000 69.58134 373 GLU C CA 1
ATOM 2358 C C . GLU A 1 323 ? 99.13700 -20.54900 20.84400 1.000 66.05424 373 GLU C C 1
ATOM 2359 O O . GLU A 1 323 ? 99.26800 -19.31800 20.83500 1.000 64.27301 373 GLU C O 1
ATOM 2365 N N . ALA A 1 324 ? 98.72100 -21.23900 19.77200 1.000 59.06394 374 ALA C N 1
ATOM 2366 C CA . ALA A 1 324 ? 98.38600 -20.57300 18.51300 1.000 59.40578 374 ALA C CA 1
ATOM 2367 C C . ALA A 1 324 ? 97.33800 -19.48500 18.71500 1.000 60.61377 374 ALA C C 1
ATOM 2368 O O . ALA A 1 324 ? 97.46000 -18.37700 18.17000 1.000 55.42075 374 ALA C O 1
ATOM 2370 N N . VAL A 1 325 ? 96.29700 -19.78800 19.48900 1.000 55.26959 375 VAL C N 1
ATOM 2371 C CA . VAL A 1 325 ? 95.26900 -18.79500 19.77300 1.000 56.59176 375 VAL C CA 1
ATOM 2372 C C . VAL A 1 325 ? 95.86700 -17.61800 20.52400 1.000 66.31741 375 VAL C C 1
ATOM 2373 O O . VAL A 1 325 ? 95.65300 -16.45500 20.15900 1.000 64.17934 375 VAL C O 1
ATOM 2377 N N . LYS A 1 326 ? 96.64000 -17.90700 21.58300 1.000 73.52886 376 LYS C N 1
ATOM 2378 C CA . LYS A 1 326 ? 97.25400 -16.84600 22.38100 1.000 62.80160 376 LYS C CA 1
ATOM 2379 C C . LYS A 1 326 ? 98.04000 -15.88100 21.50400 1.000 60.67067 376 LYS C C 1
ATOM 2380 O O . LYS A 1 326 ? 97.96300 -14.66000 21.68000 1.000 64.59184 376 LYS C O 1
ATOM 2382 N N . MET A 1 327 ? 98.77700 -16.41200 20.53100 1.000 66.56750 377 MET C N 1
ATOM 2383 C CA . MET A 1 327 ? 99.53700 -15.58900 19.59800 1.000 74.56118 377 MET C CA 1
ATOM 2384 C C . MET A 1 327 ? 98.71200 -15.07400 18.42100 1.000 76.41316 377 MET C C 1
ATOM 2385 O O . MET A 1 327 ? 99.10400 -14.08000 17.79600 1.000 73.61024 377 MET C O 1
ATOM 2390 N N . TRP A 1 328 ? 97.58400 -15.71100 18.11400 1.000 68.11195 378 TRP C N 1
ATOM 2391 C CA . TRP A 1 328 ? 96.81600 -15.42800 16.90200 1.000 68.29620 378 TRP C CA 1
ATOM 2392 C C . TRP A 1 328 ? 97.65900 -15.69800 15.66000 1.000 73.41083 378 TRP C C 1
ATOM 2393 O O . TRP A 1 328 ? 97.78200 -14.86000 14.76200 1.000 73.58846 378 TRP C O 1
ATOM 2404 N N . ASP A 1 329 ? 98.26000 -16.88800 15.63100 1.000 72.51955 379 ASP C N 1
ATOM 2405 C CA . ASP A 1 329 ? 98.80300 -17.42200 14.39200 1.000 69.31335 379 ASP C CA 1
ATOM 2406 C C . ASP A 1 329 ? 97.66700 -17.73700 13.43400 1.000 74.69702 379 ASP C C 1
ATOM 2407 O O . ASP A 1 329 ? 96.61900 -18.25600 13.83800 1.000 66.85324 379 ASP C O 1
ATOM 2412 N N . SER A 1 330 ? 97.88100 -17.43000 12.15400 1.000 75.79253 380 SER C N 1
ATOM 2413 C CA . SER A 1 330 ? 96.93000 -17.84500 11.13600 1.000 64.07349 380 SER C CA 1
ATOM 2414 C C . SER A 1 330 ? 97.00500 -19.33900 10.83800 1.000 69.97411 380 SER C C 1
ATOM 2415 O O . SER A 1 330 ? 96.12300 -19.86400 10.14600 1.000 62.99283 380 SER C O 1
ATOM 2418 N N . SER A 1 331 ? 98.00400 -20.04400 11.36600 1.000 65.98932 381 SER C N 1
ATOM 2419 C CA . SER A 1 331 ? 98.24300 -21.42500 10.97800 1.000 63.40054 381 SER C CA 1
ATOM 2420 C C . SER A 1 331 ? 98.78500 -22.21600 12.15400 1.000 68.38284 381 SER C C 1
ATOM 2421 O O . SER A 1 331 ? 99.45200 -21.67100 13.03700 1.000 68.97566 381 SER C O 1
ATOM 2424 N N . LEU A 1 332 ? 98.50000 -23.50900 12.15000 1.000 65.47848 382 LEU C N 1
ATOM 2425 C CA . LEU A 1 332 ? 99.13100 -24.42900 13.08000 1.000 67.36619 382 LEU C CA 1
ATOM 2426 C C . LEU A 1 332 ? 100.46600 -24.89300 12.50300 1.000 91.65858 382 LEU C C 1
ATOM 2427 O O . LEU A 1 332 ? 100.79500 -24.59700 11.34700 1.000 91.92916 382 LEU C O 1
ATOM 2432 N N . PRO A 1 333 ? 101.31000 -25.62400 13.27200 1.000 92.70525 383 PRO C N 1
ATOM 2433 C CA . PRO A 1 333 ? 102.54800 -26.15600 12.72000 1.000 87.71806 383 PRO C CA 1
ATOM 2434 C C . PRO A 1 333 ? 102.21900 -27.08900 11.54900 1.000 93.48102 383 PRO C C 1
ATOM 2435 O O . PRO A 1 333 ? 101.30200 -27.87100 11.68300 1.000 88.30605 383 PRO C O 1
ATOM 2439 N N . ASN A 1 334 ? 102.98800 -27.00500 10.46100 1.000 87.31985 384 ASN C N 1
ATOM 2440 C CA . ASN A 1 334 ? 102.69900 -27.79500 9.23400 1.000 88.87756 384 ASN C CA 1
ATOM 2441 C C . ASN A 1 334 ? 102.98100 -29.28600 9.44400 1.000 91.07483 384 ASN C C 1
ATOM 2442 O O . ASN A 1 334 ? 103.35200 -29.94300 8.46000 1.000 87.76106 384 ASN C O 1
ATOM 2444 N N . SER A 1 335 ? 102.77700 -29.80400 10.65500 1.000 88.00379 385 SER C N 1
ATOM 2445 C CA . SER A 1 335 ? 103.12400 -31.22000 10.93200 1.000 96.05643 385 SER C CA 1
ATOM 2446 C C . SER A 1 335 ? 101.96200 -31.93100 11.62000 1.000 100.66509 385 SER C C 1
ATOM 2447 O O . SER A 1 335 ? 101.98000 -33.17400 11.65900 1.000 93.12606 385 SER C O 1
ATOM 2450 N N . LEU A 1 336 ? 100.98900 -31.17700 12.13100 1.000 95.73280 386 LEU C N 1
ATOM 2451 C CA . LEU A 1 336 ? 99.90500 -31.78400 12.89200 1.000 96.46020 386 LEU C CA 1
ATOM 2452 C C . LEU A 1 336 ? 98.97900 -32.58100 11.96800 1.000 92.91837 386 LEU C C 1
ATOM 2453 O O . LEU A 1 336 ? 99.14500 -32.56200 10.74600 1.000 94.99758 386 LEU C O 1
ATOM 2458 N N . PRO A 1 337 ? 98.01000 -33.31900 12.52400 1.000 92.10265 387 PRO C N 1
ATOM 2459 C CA . PRO A 1 337 ? 96.98000 -33.93200 11.67000 1.000 92.27712 387 PRO C CA 1
ATOM 2460 C C . PRO A 1 337 ? 96.30700 -32.89600 10.77500 1.000 103.81243 387 PRO C C 1
ATOM 2461 O O . PRO A 1 337 ? 96.28800 -31.69800 11.07400 1.000 100.10467 387 PRO C O 1
ATOM 2465 N N . GLU A 1 338 ? 95.76900 -33.37100 9.64700 1.000 107.38605 388 GLU C N 1
ATOM 2466 C CA . GLU A 1 338 ? 95.02000 -32.48700 8.75700 1.000 93.44697 388 GLU C CA 1
ATOM 2467 C C . GLU A 1 338 ? 93.74300 -31.99900 9.42300 1.000 87.01853 388 GLU C C 1
ATOM 2468 O O . GLU A 1 338 ? 93.40100 -30.81300 9.33100 1.000 76.93103 388 GLU C O 1
ATOM 2474 N N . ASN A 1 339 ? 93.03700 -32.90600 10.10200 1.000 81.65209 389 ASN C N 1
ATOM 2475 C CA . ASN A 1 339 ? 91.79500 -32.56500 10.78300 1.000 73.35852 389 ASN C CA 1
ATOM 2476 C C . ASN A 1 339 ? 91.98400 -31.36000 11.69200 1.000 83.29015 389 ASN C C 1
ATOM 2477 O O . ASN A 1 339 ? 91.36100 -30.31000 11.50200 1.000 83.26508 389 ASN C O 1
ATOM 2482 N N . ILE A 1 340 ? 92.86600 -31.49200 12.68300 1.000 85.88443 390 ILE C N 1
ATOM 2483 C CA . ILE A 1 340 ? 93.14300 -30.38100 13.58500 1.000 77.73297 390 ILE C CA 1
ATOM 2484 C C . ILE A 1 340 ? 93.65100 -29.16400 12.81400 1.000 71.69169 390 ILE C C 1
ATOM 2485 O O . ILE A 1 340 ? 93.31500 -28.02200 13.14800 1.000 71.59193 390 ILE C O 1
ATOM 2490 N N . LYS A 1 341 ? 94.42900 -29.38100 11.75000 1.000 75.84997 391 LYS C N 1
ATOM 2491 C CA . LYS A 1 341 ? 95.02200 -28.25200 11.03900 1.000 73.06473 391 LYS C CA 1
ATOM 2492 C C . LYS A 1 341 ? 93.96300 -27.42400 10.31900 1.000 75.05860 391 LYS C C 1
ATOM 2493 O O . LYS A 1 341 ? 94.01800 -26.18700 10.34100 1.000 69.14975 391 LYS C O 1
ATOM 2495 N N . ILE A 1 342 ? 92.98400 -28.07700 9.68400 1.000 68.21525 392 ILE C N 1
ATOM 2496 C CA . ILE A 1 342 ? 92.00900 -27.32400 8.89800 1.000 74.07958 392 ILE C CA 1
ATOM 2497 C C . ILE A 1 342 ? 91.02200 -26.59300 9.81200 1.000 75.19988 392 ILE C C 1
ATOM 2498 O O . ILE A 1 342 ? 90.69100 -25.42100 9.57500 1.000 64.45659 392 ILE C O 1
ATOM 2503 N N . ALA A 1 343 ? 90.56000 -27.25700 10.88200 1.000 67.46536 393 ALA C N 1
ATOM 2504 C CA . ALA A 1 343 ? 89.68800 -26.60700 11.86100 1.000 59.78846 393 ALA C CA 1
ATOM 2505 C C . ALA A 1 343 ? 90.30100 -25.31300 12.39000 1.000 58.48615 393 ALA C C 1
ATOM 2506 O O . ALA A 1 343 ? 89.62300 -24.28200 12.48100 1.000 54.89085 393 ALA C O 1
ATOM 2508 N N . TYR A 1 344 ? 91.59000 -25.33700 12.73200 1.000 58.23458 394 TYR C N 1
ATOM 2509 C CA . TYR A 1 344 ? 92.21300 -24.12800 13.25900 1.000 53.17444 394 TYR C CA 1
ATOM 2510 C C . TYR A 1 344 ? 92.20000 -23.01400 12.22600 1.000 46.80315 394 TYR C C 1
ATOM 2511 O O . TYR A 1 344 ? 91.82300 -21.87600 12.52800 1.000 61.37258 394 TYR C O 1
ATOM 2520 N N . LYS A 1 345 ? 92.64000 -23.31700 11.00600 1.000 56.71038 395 LYS C N 1
ATOM 2521 C CA . LYS A 1 345 ? 92.65900 -22.30800 9.95000 1.000 61.68207 395 LYS C CA 1
ATOM 2522 C C . LYS A 1 345 ? 91.26600 -21.73000 9.72700 1.000 59.67749 395 LYS C C 1
ATOM 2523 O O . LYS A 1 345 ? 91.08700 -20.50600 9.70900 1.000 57.35662 395 LYS C O 1
ATOM 2529 N N . ALA A 1 346 ? 90.25900 -22.60500 9.58200 1.000 60.63293 396 ALA C N 1
ATOM 2530 C CA . ALA A 1 346 ? 88.87100 -22.15200 9.47900 1.000 53.45140 396 ALA C CA 1
ATOM 2531 C C . ALA A 1 346 ? 88.47600 -21.30200 10.68400 1.000 54.83148 396 ALA C C 1
ATOM 2532 O O . ALA A 1 346 ? 87.94200 -20.19600 10.52900 1.000 52.78400 396 ALA C O 1
ATOM 2534 N N . PHE A 1 347 ? 88.75600 -21.80000 11.89700 1.000 56.98878 397 PHE C N 1
ATOM 2535 C CA . PHE A 1 347 ? 88.46000 -21.05000 13.11500 1.000 46.08479 397 PHE C CA 1
ATOM 2536 C C . PHE A 1 347 ? 89.06900 -19.66200 13.05800 1.000 46.76097 397 PHE C C 1
ATOM 2537 O O . PHE A 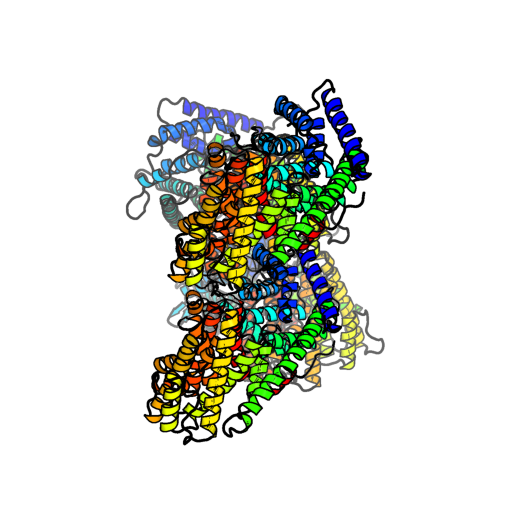1 347 ? 88.40300 -18.66100 13.34200 1.000 46.28924 397 PHE C O 1
ATOM 2545 N N . HIS A 1 348 ? 90.35200 -19.59000 12.70900 1.000 55.34566 398 HIS C N 1
ATOM 2546 C CA . HIS A 1 348 ? 91.03600 -18.30600 12.66800 1.000 49.36105 398 HIS C CA 1
ATOM 2547 C C . HIS A 1 348 ? 90.35200 -17.35200 11.70000 1.000 57.06883 398 HIS C C 1
ATOM 2548 O O . HIS A 1 348 ? 90.19000 -16.16000 11.98800 1.000 58.33791 398 HIS C O 1
ATOM 2555 N N . MET A 1 349 ? 89.94400 -17.85600 10.54100 1.000 53.34246 399 MET C N 1
ATOM 2556 C CA . MET A 1 349 ? 89.40800 -16.96600 9.52200 1.000 60.97319 399 MET C CA 1
ATOM 2557 C C . MET A 1 349 ? 88.04000 -16.43800 9.92500 1.000 55.52840 399 MET C C 1
ATOM 2558 O O . MET A 1 349 ? 87.78500 -15.23000 9.85700 1.000 51.95086 399 MET C O 1
ATOM 2563 N N . ALA A 1 350 ? 87.15600 -17.33200 10.37800 1.000 55.09165 400 ALA C N 1
ATOM 2564 C CA . ALA A 1 350 ? 85.79900 -16.92800 10.72700 1.000 44.59275 400 ALA C CA 1
ATOM 2565 C C . ALA A 1 350 ? 85.79500 -15.90100 11.85600 1.000 48.67649 400 ALA C C 1
ATOM 2566 O O . ALA A 1 350 ? 85.03900 -14.92300 11.81200 1.000 52.05705 400 ALA C O 1
ATOM 2568 N N . VAL A 1 351 ? 86.64800 -16.08800 12.86800 1.000 51.87911 401 VAL C N 1
ATOM 2569 C CA . VAL A 1 351 ? 86.73300 -15.10900 13.95100 1.000 45.86720 401 VAL C CA 1
ATOM 2570 C C . VAL A 1 351 ? 87.12900 -13.73400 13.41400 1.000 52.67278 401 VAL C C 1
ATOM 2571 O O . VAL A 1 351 ? 86.58700 -12.70600 13.84000 1.000 52.16797 401 VAL C O 1
ATOM 2575 N N . ASN A 1 352 ? 88.08400 -13.69100 12.47900 1.000 54.82980 402 ASN C N 1
ATOM 2576 C CA . ASN A 1 352 ? 88.51700 -12.41700 11.90300 1.000 56.24431 402 ASN C CA 1
ATOM 2577 C C . ASN A 1 352 ? 87.41000 -11.77100 11.08400 1.000 60.26865 402 ASN C C 1
ATOM 2578 O O . ASN A 1 352 ? 87.11000 -10.58100 11.25500 1.000 56.94281 402 ASN C O 1
ATOM 2583 N N . GLU A 1 353 ? 86.81200 -12.53500 10.16500 1.000 54.32057 403 GLU C N 1
ATOM 2584 C CA . GLU A 1 353 ? 85.73700 -11.98100 9.35300 1.000 53.58192 403 GLU C CA 1
ATOM 2585 C C . GLU A 1 353 ? 84.61300 -11.46400 10.23900 1.000 57.93446 403 GLU C C 1
ATOM 2586 O O . GLU A 1 353 ? 84.10300 -10.35700 10.02500 1.000 60.43273 403 GLU C O 1
ATOM 2588 N N . SER A 1 354 ? 84.24600 -12.22500 11.27400 1.000 56.61908 404 SER C N 1
ATOM 2589 C CA . SER A 1 354 ? 83.17300 -11.76700 12.15000 1.000 55.73509 404 SER C CA 1
ATOM 2590 C C . SER A 1 354 ? 83.54700 -10.45800 12.83000 1.000 53.37326 404 SER C C 1
ATOM 2591 O O . SER A 1 354 ? 82.72800 -9.53300 12.89600 1.000 50.01378 404 SER C O 1
ATOM 2594 N N . ALA A 1 355 ? 84.79100 -10.35200 13.31800 1.000 59.75083 405 ALA C N 1
ATOM 2595 C CA . ALA A 1 355 ? 85.22200 -9.11800 13.97100 1.000 58.78110 405 ALA C CA 1
ATOM 2596 C C . ALA A 1 355 ? 85.24600 -7.95300 12.99200 1.000 53.00373 405 ALA C C 1
ATOM 2597 O O . ALA A 1 355 ? 84.94500 -6.81700 13.36800 1.000 61.82340 405 ALA C O 1
ATOM 2599 N N . GLU A 1 356 ? 85.60300 -8.21300 11.73200 1.000 62.56007 406 GLU C N 1
ATOM 2600 C CA . GLU A 1 356 ? 85.53500 -7.17500 10.70700 1.000 61.06278 406 GLU C CA 1
ATOM 2601 C C . GLU A 1 356 ? 84.11900 -6.64600 10.57200 1.000 58.17244 406 GLU C C 1
ATOM 2602 O O . GLU A 1 356 ? 83.89800 -5.43500 10.49200 1.000 65.62300 406 GLU C O 1
ATOM 2608 N N . ALA A 1 357 ? 83.14200 -7.54800 10.55600 1.000 63.11363 407 ALA C N 1
ATOM 2609 C CA . ALA A 1 357 ? 81.74700 -7.12800 10.51800 1.000 52.07146 407 ALA C CA 1
ATOM 2610 C C . ALA A 1 357 ? 81.38300 -6.29400 11.74400 1.000 58.59539 407 ALA C C 1
ATOM 2611 O O . ALA A 1 357 ? 80.65400 -5.30100 11.63800 1.000 64.42160 407 ALA C O 1
ATOM 2613 N N . ALA A 1 358 ? 81.88900 -6.66700 12.91500 1.000 59.04385 408 ALA C N 1
ATOM 2614 C CA . ALA A 1 358 ? 81.53400 -5.91200 14.11200 1.000 58.46737 408 ALA C CA 1
ATOM 2615 C C . ALA A 1 358 ? 82.21700 -4.55100 14.14200 1.000 59.80604 408 ALA C C 1
ATOM 2616 O O . ALA A 1 358 ? 81.70200 -3.62100 14.76900 1.000 59.90348 408 ALA C O 1
ATOM 2618 N N . LYS A 1 359 ? 83.36400 -4.40300 13.47300 1.000 70.56733 409 LYS C N 1
ATOM 2619 C CA . LYS A 1 359 ? 83.97800 -3.08100 13.36300 1.000 68.73550 409 LYS C CA 1
ATOM 2620 C C . LYS A 1 359 ? 83.04500 -2.10400 12.64700 1.000 72.26207 409 LYS C C 1
ATOM 2621 O O . LYS A 1 359 ? 82.87200 -0.95800 13.08200 1.000 68.49320 409 LYS C O 1
ATOM 2623 N N . LYS A 1 360 ? 82.40500 -2.55600 11.55900 1.000 67.54349 410 LYS C N 1
ATOM 2624 C CA . LYS A 1 360 ? 81.57200 -1.65700 10.76200 1.000 63.93607 410 LYS C CA 1
ATOM 2625 C C . LYS A 1 360 ? 80.38500 -1.13800 11.56400 1.000 64.71626 410 LYS C C 1
ATOM 2626 O O . LYS A 1 360 ? 79.97800 0.01500 11.40000 1.000 83.66160 410 LYS C O 1
ATOM 2628 N N . THR A 1 361 ? 79.82300 -1.96100 12.44400 1.000 68.02659 411 THR C N 1
ATOM 2629 C CA . THR A 1 361 ? 78.65200 -1.55500 13.21100 1.000 65.03180 411 THR C CA 1
ATOM 2630 C C . THR A 1 361 ? 78.98400 -1.04800 14.60200 1.000 58.94796 411 THR C C 1
ATOM 2631 O O . THR A 1 361 ? 78.24800 -0.21500 15.13300 1.000 63.71808 411 THR C O 1
ATOM 2635 N N . GLN A 1 362 ? 80.05100 -1.54400 15.22300 1.000 61.20437 412 GLN C N 1
ATOM 2636 C CA . GLN A 1 362 ? 80.42400 -1.05900 16.54400 1.000 69.39914 412 GLN C CA 1
ATOM 2637 C C . GLN A 1 362 ? 81.33700 0.15300 16.48500 1.000 71.39535 412 GLN C C 1
ATOM 2638 O O . GLN A 1 362 ? 81.49400 0.84000 17.50100 1.000 73.93277 412 GLN C O 1
ATOM 2644 N N . GLY A 1 363 ? 81.93500 0.42600 15.32700 1.000 77.42688 413 GLY C N 1
ATOM 2645 C CA . GLY A 1 363 ? 82.72700 1.62600 15.15000 1.000 81.05119 413 GLY C CA 1
ATOM 2646 C C . GLY A 1 363 ? 84.02500 1.63000 15.91900 1.000 82.29951 413 GLY C C 1
ATOM 2647 O O . GLY A 1 363 ? 84.46500 2.69200 16.37400 1.000 84.39811 413 GLY C O 1
ATOM 2648 N N . ARG A 1 364 ? 84.64600 0.46600 16.08900 1.000 81.33278 414 ARG C N 1
ATOM 2649 C CA . ARG A 1 364 ? 85.93600 0.36100 16.75100 1.000 75.44652 414 ARG C CA 1
ATOM 2650 C C . ARG A 1 364 ? 86.50700 -1.01300 16.44000 1.000 74.27041 414 ARG C C 1
ATOM 2651 O O . ARG A 1 364 ? 85.89000 -1.82100 15.74000 1.000 74.22957 414 ARG C O 1
ATOM 2659 N N . ASP A 1 365 ? 87.71200 -1.25900 16.93400 1.000 65.71869 415 ASP C N 1
ATOM 2660 C CA . ASP A 1 365 ? 88.29000 -2.58700 16.84400 1.000 68.28384 415 ASP C CA 1
ATOM 2661 C C . ASP A 1 365 ? 87.65500 -3.46200 17.91200 1.000 66.46326 415 ASP C C 1
ATOM 2662 O O . ASP A 1 365 ? 87.46300 -3.03000 19.05000 1.000 66.05627 415 ASP C O 1
ATOM 2667 N N . ILE A 1 366 ? 87.28200 -4.68000 17.53900 1.000 63.10435 416 ILE C N 1
ATOM 2668 C CA . ILE A 1 366 ? 86.74100 -5.58100 18.54900 1.000 72.50497 416 ILE C CA 1
ATOM 2669 C C . ILE A 1 366 ? 87.46700 -6.92200 18.50700 1.000 63.47744 416 ILE C C 1
ATOM 2670 O O . ILE A 1 366 ? 87.25100 -7.77100 19.37900 1.000 62.20542 416 ILE C O 1
ATOM 2675 N N . LEU A 1 367 ? 88.32100 -7.13100 17.50400 1.000 56.29329 417 LEU C N 1
ATOM 2676 C CA . LEU A 1 367 ? 89.11400 -8.35800 17.46300 1.000 51.71467 417 LEU C CA 1
ATOM 2677 C C . LEU A 1 367 ? 89.92700 -8.57800 18.73300 1.000 60.60883 417 LEU C C 1
ATOM 2678 O O . LEU A 1 367 ? 89.97700 -9.72700 19.20200 1.000 61.08931 417 LEU C O 1
ATOM 2683 N N . PRO A 1 368 ? 90.56100 -7.54800 19.35400 1.000 67.08277 418 PRO C N 1
ATOM 2684 C CA . PRO A 1 368 ? 91.22500 -7.76900 20.65000 1.000 65.41386 418 PRO C CA 1
ATOM 2685 C C . PRO A 1 368 ? 90.31500 -8.42000 21.67800 1.000 61.47443 418 PRO C C 1
ATOM 2686 O O . PRO A 1 368 ? 90.62700 -9.49200 22.20800 1.000 62.24624 418 PRO C O 1
ATOM 2690 N N . TYR A 1 369 ? 89.17800 -7.77600 21.94900 1.000 62.65664 419 TYR C N 1
ATOM 2691 C CA . TYR A 1 369 ? 88.21000 -8.30200 22.90900 1.000 58.95594 419 TYR C CA 1
ATOM 2692 C C . TYR A 1 369 ? 87.74300 -9.70200 22.51800 1.000 57.23656 419 TYR C C 1
ATOM 2693 O O . TYR A 1 369 ? 87.61600 -10.58500 23.37400 1.000 58.45711 419 TYR C O 1
ATOM 2702 N N . ALA A 1 370 ? 87.51200 -9.93200 21.22200 1.000 56.02289 420 ALA C N 1
ATOM 2703 C CA . ALA A 1 370 ? 86.99200 -11.22500 20.79400 1.000 53.95255 420 ALA C CA 1
ATOM 2704 C C . ALA A 1 370 ? 87.98100 -12.33500 21.10300 1.000 50.52212 420 ALA C C 1
ATOM 2705 O O . ALA A 1 370 ? 87.58700 -13.41300 21.55800 1.000 58.01532 420 ALA C O 1
ATOM 2707 N N . ARG A 1 371 ? 89.27300 -12.08400 20.88600 1.000 61.72518 421 ARG C N 1
ATOM 2708 C CA . ARG A 1 371 ? 90.27700 -13.09200 21.20500 1.000 56.67009 421 ARG C CA 1
ATOM 2709 C C . ARG A 1 371 ? 90.22900 -13.46400 22.68000 1.000 53.94310 421 ARG C C 1
ATOM 2710 O O . ARG A 1 371 ? 90.39100 -14.63700 23.03900 1.000 52.77099 421 ARG C O 1
ATOM 2718 N N . LYS A 1 372 ? 89.99800 -12.48300 23.55000 1.000 48.80395 422 LYS C N 1
ATOM 2719 C CA . LYS A 1 372 ? 89.91500 -12.78700 24.97200 1.000 53.75550 422 LYS C CA 1
ATOM 2720 C C . LYS A 1 372 ? 88.73800 -13.70800 25.25300 1.000 62.48655 422 LYS C C 1
ATOM 2721 O O . LYS A 1 372 ? 88.84900 -14.63400 26.06800 1.000 60.10232 422 LYS C O 1
ATOM 2723 N N . VAL A 1 373 ? 87.61300 -13.49000 24.55300 1.000 61.95313 423 VAL C N 1
ATOM 2724 C CA . VAL A 1 373 ? 86.41600 -14.31300 24.73900 1.000 45.96873 423 VAL C CA 1
ATOM 2725 C C . VAL A 1 373 ? 86.71100 -15.76600 24.38700 1.000 47.41707 423 VAL C C 1
ATOM 2726 O O . VAL A 1 373 ? 86.33300 -16.69300 25.11500 1.000 46.06040 423 VAL C O 1
ATOM 2730 N N . TRP A 1 374 ? 87.38300 -15.98300 23.25100 1.000 47.86643 424 TRP C N 1
ATOM 2731 C CA . TRP A 1 374 ? 87.74200 -17.33600 22.83700 1.000 53.76159 424 TRP C CA 1
ATOM 2732 C C . TRP A 1 374 ? 88.81800 -17.93300 23.73400 1.000 48.64841 424 TRP C C 1
ATOM 2733 O O . TRP A 1 374 ? 88.86800 -19.15500 23.91900 1.000 49.51541 424 TRP C O 1
ATOM 2744 N N . GLU A 1 375 ? 89.69900 -17.09400 24.27700 1.000 55.60913 425 GLU C N 1
ATOM 2745 C CA . GLU A 1 375 ? 90.69200 -17.58200 25.22600 1.000 54.48328 425 GLU C CA 1
ATOM 2746 C C . GLU A 1 375 ? 90.01700 -18.12200 26.47900 1.000 51.18946 425 GLU C C 1
ATOM 2747 O O . GLU A 1 375 ? 90.30600 -19.24100 26.92000 1.000 51.72185 425 GLU C O 1
ATOM 2753 N N . HIS A 1 376 ? 89.08400 -17.35400 27.04900 1.000 44.67240 426 HIS C N 1
ATOM 2754 C CA . HIS A 1 376 ? 88.34900 -17.84400 28.21100 1.000 45.12715 426 HIS C CA 1
ATOM 2755 C C . HIS A 1 376 ? 87.60800 -19.13200 27.89800 1.000 47.45894 426 HIS C C 1
ATOM 2756 O O . HIS A 1 376 ? 87.40000 -19.96400 28.78800 1.000 55.30358 426 HIS C O 1
ATOM 2763 N N . TYR A 1 377 ? 87.19100 -19.31700 26.64900 1.000 49.02357 427 TYR C N 1
ATOM 2764 C CA . TYR A 1 377 ? 86.54500 -20.57000 26.28000 1.000 46.59516 427 TYR C CA 1
ATOM 2765 C C . TYR A 1 377 ? 87.55000 -21.70700 26.27300 1.000 46.15100 427 TYR C C 1
ATOM 2766 O O . TYR A 1 377 ? 87.27300 -22.80000 26.77500 1.000 51.72395 427 TYR C O 1
ATOM 2775 N N . LEU A 1 378 ? 88.72400 -21.46900 25.69800 1.000 41.02389 428 LEU C N 1
ATOM 2776 C CA . LEU A 1 378 ? 89.74200 -22.50900 25.66100 1.000 50.50334 428 LEU C CA 1
ATOM 2777 C C . LEU A 1 378 ? 90.24200 -22.84500 27.06300 1.000 56.66650 428 LEU C C 1
ATOM 2778 O O . LEU A 1 378 ? 90.43900 -24.02300 27.39000 1.000 49.74086 428 LEU C O 1
ATOM 2783 N N . ILE A 1 379 ? 90.44200 -21.82900 27.90800 1.000 46.50472 429 ILE C N 1
ATOM 2784 C CA . ILE A 1 379 ? 90.78800 -22.09000 29.30600 1.000 44.34758 429 ILE C CA 1
ATOM 2785 C C . ILE A 1 379 ? 89.81900 -23.09900 29.90400 1.000 56.11332 429 ILE C C 1
ATOM 2786 O O . ILE A 1 379 ? 90.22500 -24.10100 30.50200 1.000 58.76802 429 ILE C O 1
ATOM 2791 N N . GLY A 1 380 ? 88.51800 -22.86200 29.71800 1.000 51.89413 430 GLY C N 1
ATOM 2792 C CA . GLY A 1 380 ? 87.52700 -23.74800 30.29700 1.000 41.92477 430 GLY C CA 1
ATOM 2793 C C . GLY A 1 380 ? 87.60100 -25.15500 29.73900 1.000 53.09716 430 GLY C C 1
ATOM 2794 O O . GLY A 1 380 ? 87.43300 -26.12900 30.47800 1.000 54.28707 430 GLY C O 1
ATOM 2795 N N . LEU A 1 381 ? 87.83300 -25.28500 28.42700 1.000 47.88182 431 LEU C N 1
ATOM 2796 C CA . LEU A 1 381 ? 87.93600 -26.61900 27.83100 1.000 56.46337 431 LEU C CA 1
ATOM 2797 C C . LEU A 1 381 ? 89.20900 -27.32900 28.28100 1.000 50.81345 431 LEU C C 1
ATOM 2798 O O . LEU A 1 381 ? 89.20700 -28.54700 28.47700 1.000 50.67042 431 LEU C O 1
ATOM 2803 N N . THR A 1 382 ? 90.31000 -26.58700 28.42600 1.000 52.07333 432 THR C N 1
ATOM 2804 C CA . THR A 1 382 ? 91.56600 -27.19800 28.84900 1.000 56.55633 432 THR C CA 1
ATOM 2805 C C . THR A 1 382 ? 91.47600 -27.72800 30.27200 1.000 59.99122 432 THR C C 1
ATOM 2806 O O . THR A 1 382 ? 91.97000 -28.82500 30.56300 1.000 56.49388 432 THR C O 1
ATOM 2810 N N . LYS A 1 383 ? 90.83600 -26.96800 31.16800 1.000 54.12295 433 LYS C N 1
ATOM 2811 C CA . LYS A 1 383 ? 90.73000 -27.40400 32.55300 1.000 52.25495 433 LYS C CA 1
ATOM 2812 C C . LYS A 1 383 ? 89.94900 -28.70300 32.66300 1.000 57.56385 433 LYS C C 1
ATOM 2813 O O . LYS A 1 383 ? 90.28000 -29.56400 33.49100 1.000 60.03251 433 LYS C O 1
ATOM 2819 N N . GLU A 1 384 ? 88.90400 -28.86600 31.84400 1.000 46.43464 434 GLU C N 1
ATOM 2820 C CA . GLU A 1 384 ? 88.17900 -30.13100 31.85500 1.000 47.42779 434 GLU C CA 1
ATOM 2821 C C . GLU A 1 384 ? 89.04400 -31.25400 31.31500 1.000 53.46110 434 GLU C C 1
ATOM 2822 O O . GLU A 1 384 ? 88.85400 -32.41800 31.68200 1.000 49.15663 434 GLU C O 1
ATOM 2828 N N . ALA A 1 385 ? 89.99400 -30.92300 30.43600 1.000 55.19679 435 ALA C N 1
ATOM 2829 C CA . ALA A 1 385 ? 90.87400 -31.93700 29.87600 1.000 48.32398 435 ALA C CA 1
ATOM 2830 C C . ALA A 1 385 ? 91.87800 -32.39900 30.92100 1.000 58.35735 435 ALA C C 1
ATOM 2831 O O . ALA A 1 385 ? 92.02700 -33.60500 31.15400 1.000 60.18993 435 ALA C O 1
ATOM 2833 N N . GLU A 1 386 ? 92.55100 -31.44600 31.57900 1.000 52.64701 436 GLU C N 1
ATOM 2834 C CA . GLU A 1 386 ? 93.41500 -31.76000 32.71500 1.000 50.39320 436 GLU C CA 1
ATOM 2835 C C . GLU A 1 386 ? 92.69300 -32.61300 33.75000 1.000 58.78771 436 GLU C C 1
ATOM 2836 O O . GLU A 1 386 ? 93.23100 -33.62400 34.21900 1.000 56.54725 436 GLU C O 1
ATOM 2842 N N . TRP A 1 387 ? 91.47700 -32.20600 34.13400 1.000 52.07783 437 TRP C N 1
ATOM 2843 C CA . TRP A 1 387 ? 90.72500 -32.96800 35.12500 1.000 43.50979 437 TRP C CA 1
ATOM 2844 C C . TRP A 1 387 ? 90.57500 -34.41200 34.69700 1.000 50.61411 437 TRP C C 1
ATOM 2845 O O . TRP A 1 387 ? 90.78500 -35.33000 35.49500 1.000 56.14225 437 TRP C O 1
ATOM 2856 N N . LEU A 1 388 ? 90.15900 -34.63900 33.45000 1.000 52.92225 438 LEU C N 1
ATOM 2857 C CA . LEU A 1 388 ? 90.04500 -36.01300 32.98500 1.000 57.96159 438 LEU C CA 1
ATOM 2858 C C . LEU A 1 388 ? 91.41400 -36.67700 32.97900 1.000 48.93149 438 LEU C C 1
ATOM 2859 O O . LEU A 1 388 ? 91.55300 -37.84300 33.37000 1.000 50.10026 438 LEU C O 1
ATOM 2864 N N . ALA A 1 389 ? 92.44200 -35.92600 32.58400 1.000 42.52052 439 ALA C N 1
ATOM 2865 C CA . ALA A 1 389 ? 93.77400 -36.49100 32.45800 1.000 42.73079 439 ALA C CA 1
ATOM 2866 C C . ALA A 1 389 ? 94.36300 -36.83900 33.82500 1.000 52.83435 439 ALA C C 1
ATOM 2867 O O . ALA A 1 389 ? 95.07000 -37.84200 33.96400 1.000 58.55744 439 ALA C O 1
ATOM 2869 N N . ASN A 1 390 ? 94.07100 -36.03100 34.84600 1.000 47.29940 440 ASN C N 1
ATOM 2870 C CA . ASN A 1 390 ? 94.55900 -36.24000 36.20300 1.000 43.91554 440 ASN C CA 1
ATOM 2871 C C . ASN A 1 390 ? 93.63300 -37.09900 37.05900 1.000 50.12111 440 ASN C C 1
ATOM 2872 O O . ASN A 1 390 ? 93.93700 -37.32000 38.23300 1.000 54.37924 440 ASN C O 1
ATOM 2877 N N . GLY A 1 391 ? 92.52400 -37.59600 36.52400 1.000 42.30303 441 GLY C N 1
ATOM 2878 C CA . GLY A 1 391 ? 91.64800 -38.39700 37.36200 1.000 40.85668 441 GLY C CA 1
ATOM 2879 C C . GLY A 1 391 ? 90.95900 -37.60900 38.44800 1.000 51.65114 441 GLY C C 1
ATOM 2880 O O . GLY A 1 391 ? 90.57200 -38.17200 39.48000 1.000 50.00652 441 GLY C O 1
ATOM 2881 N N . TYR A 1 392 ? 90.78600 -36.31000 38.23300 1.000 53.13709 442 TYR C N 1
ATOM 2882 C CA . TYR A 1 392 ? 90.27500 -35.39400 39.23200 1.000 41.82616 442 TYR C CA 1
ATOM 2883 C C . TYR A 1 392 ? 88.79500 -35.13600 38.96800 1.000 52.36211 442 TYR C C 1
ATOM 2884 O O . TYR A 1 392 ? 88.42300 -34.70200 37.87100 1.000 49.83587 442 TYR C O 1
ATOM 2893 N N . ILE A 1 393 ? 87.95900 -35.42700 39.96100 1.000 44.53926 443 ILE C N 1
ATOM 2894 C CA . ILE A 1 393 ? 86.52000 -35.18200 39.90800 1.000 44.52152 443 ILE C CA 1
ATOM 2895 C C . ILE A 1 393 ? 86.20800 -33.95100 40.75300 1.000 58.66692 443 ILE C C 1
ATOM 2896 O O . ILE A 1 393 ? 86.20700 -34.04700 41.98800 1.000 49.72872 443 ILE C O 1
ATOM 2901 N N . PRO A 1 394 ? 85.94100 -32.78600 40.16000 1.000 51.81696 444 PRO C N 1
ATOM 2902 C CA . PRO A 1 394 ? 85.76200 -31.58100 40.97300 1.000 50.82602 444 PRO C CA 1
ATOM 2903 C C . PRO A 1 394 ? 84.42400 -31.59400 41.68400 1.000 47.68006 444 PRO C C 1
ATOM 2904 O O . PRO A 1 394 ? 83.52700 -32.37900 41.37000 1.000 51.59420 444 PRO C O 1
ATOM 2908 N N . SER A 1 395 ? 84.30700 -30.72200 42.67900 1.000 46.25850 445 SER C N 1
ATOM 2909 C CA . SER A 1 395 ? 83.00900 -30.49600 43.29300 1.000 47.70990 445 SER C CA 1
ATOM 2910 C C . SER A 1 395 ? 82.04200 -29.91300 42.26400 1.000 53.42996 445 SER C C 1
ATOM 2911 O O . SER A 1 395 ? 82.44400 -29.25900 41.30000 1.000 43.92628 445 SER C O 1
ATOM 2914 N N . LEU A 1 396 ? 80.74900 -30.15200 42.48400 1.000 47.36856 446 LEU C N 1
ATOM 2915 C CA . LEU A 1 396 ? 79.74700 -29.65100 41.55500 1.000 51.49811 446 LEU C CA 1
ATOM 2916 C C . LEU A 1 396 ? 79.84200 -28.13900 41.41300 1.000 55.01899 446 LEU C C 1
ATOM 2917 O O . LEU A 1 396 ? 79.68600 -27.59900 40.30900 1.000 51.07360 446 LEU C O 1
ATOM 2922 N N . GLU A 1 397 ? 80.11400 -27.44200 42.51800 1.000 47.62510 447 GLU C N 1
ATOM 2923 C CA . GLU A 1 397 ? 80.24300 -25.99300 42.46900 1.000 39.03117 447 GLU C CA 1
ATOM 2924 C C . GLU A 1 397 ? 81.39000 -25.57500 41.56700 1.000 48.12518 447 GLU C C 1
ATOM 2925 O O . GLU A 1 397 ? 81.27000 -24.60700 40.81000 1.000 53.81555 447 GLU C O 1
ATOM 2931 N N . GLU A 1 398 ? 82.51500 -26.28600 41.63800 1.000 53.00643 448 GLU C N 1
ATOM 2932 C CA . GLU A 1 398 ? 83.65700 -25.95900 40.78700 1.000 46.66471 448 GLU C CA 1
ATOM 2933 C C . GLU A 1 398 ? 83.37900 -26.34000 39.33900 1.000 50.68633 448 GLU C C 1
ATOM 2934 O O . GLU A 1 398 ? 83.82600 -25.65200 38.41500 1.000 50.57439 448 GLU C O 1
ATOM 2940 N N . TYR A 1 399 ? 82.61800 -27.41300 39.13600 1.000 44.80454 449 TYR C N 1
ATOM 2941 C CA . TYR A 1 399 ? 82.28600 -27.86400 37.76400 1.000 48.32568 449 TYR C CA 1
ATOM 2942 C C . TYR A 1 399 ? 81.39300 -26.82400 37.08900 1.000 51.26157 449 TYR C C 1
ATOM 2943 O O . TYR A 1 399 ? 81.66800 -26.47400 35.94700 1.000 52.62710 449 TYR C O 1
ATOM 2952 N N . LEU A 1 400 ? 80.36500 -26.35800 37.79600 1.000 49.40493 450 LEU C N 1
ATOM 2953 C CA . LEU A 1 400 ? 79.43600 -25.39000 37.21400 1.000 49.71622 450 LEU C CA 1
ATOM 2954 C C . LEU A 1 400 ? 80.12700 -24.06700 36.92300 1.000 53.89138 450 LEU C C 1
ATOM 2955 O O . LEU A 1 400 ? 79.89600 -23.45700 35.87300 1.000 49.86752 450 LEU C O 1
ATOM 2960 N N . GLU A 1 401 ? 80.99500 -23.62100 37.82700 1.000 43.85487 451 GLU C N 1
ATOM 2961 C CA . GLU A 1 401 ? 81.71400 -22.37600 37.60600 1.000 43.68615 451 GLU C CA 1
ATOM 2962 C C . GLU A 1 401 ? 82.57300 -22.45400 36.35400 1.000 49.44155 451 GLU C C 1
ATOM 2963 O O . GLU A 1 401 ? 82.60400 -21.52000 35.54700 1.000 54.23213 451 GLU C O 1
ATOM 2969 N N . ASN A 1 402 ? 83.30400 -23.55100 36.18400 1.000 48.95480 452 ASN C N 1
ATOM 2970 C CA . ASN A 1 402 ? 84.07300 -23.68100 34.95700 1.000 50.11885 452 ASN C CA 1
ATOM 2971 C C . ASN A 1 402 ? 83.17800 -24.08300 33.79600 1.000 49.18332 452 ASN C C 1
ATOM 2972 O O . ASN A 1 402 ? 83.50200 -23.79700 32.64300 1.000 44.49424 452 ASN C O 1
ATOM 2977 N N . GLY A 1 403 ? 82.05600 -24.74400 34.08600 1.000 51.25452 453 GLY C N 1
ATOM 2978 C CA . GLY A 1 403 ? 81.11900 -25.19300 33.07300 1.000 45.51431 453 GLY C CA 1
ATOM 2979 C C . GLY A 1 403 ? 80.42000 -24.06600 32.35600 1.000 51.32052 453 GLY C C 1
ATOM 2980 O O . GLY A 1 403 ? 79.80300 -24.30400 31.31100 1.000 48.04740 453 GLY C O 1
ATOM 2981 N N . ALA A 1 404 ? 80.50200 -22.85000 32.88400 1.000 42.74502 454 ALA C N 1
ATOM 2982 C CA . ALA A 1 404 ? 79.87100 -21.72900 32.21800 1.000 54.22678 454 ALA C CA 1
ATOM 2983 C C . ALA A 1 404 ? 80.73500 -21.33100 31.02300 1.000 42.79962 454 ALA C C 1
ATOM 2984 O O . ALA A 1 404 ? 80.26400 -21.44300 29.88400 1.000 50.19966 454 ALA C O 1
ATOM 2986 N N . PRO A 1 405 ? 81.99100 -20.89800 31.20100 1.000 48.24288 455 PRO C N 1
ATOM 2987 C CA . PRO A 1 405 ? 82.80300 -20.62600 30.00300 1.000 45.41614 455 PRO C CA 1
ATOM 2988 C C . PRO A 1 405 ? 82.93700 -21.83400 29.09600 1.000 51.63671 455 PRO C C 1
ATOM 2989 O O . PRO A 1 405 ? 82.92100 -21.68000 27.86900 1.000 52.42581 455 PRO C O 1
ATOM 2993 N N . SER A 1 406 ? 83.03200 -23.04200 29.66400 1.000 46.49603 456 SER C N 1
ATOM 2994 C CA . SER A 1 406 ? 83.31600 -24.22700 28.86300 1.000 48.66420 456 SER C CA 1
ATOM 2995 C C . SER A 1 406 ? 82.10600 -24.72000 28.08200 1.000 47.33658 456 SER C C 1
ATOM 2996 O O . SER A 1 406 ? 82.27600 -25.51100 27.15100 1.000 49.83991 456 SER C O 1
ATOM 2999 N N . SER A 1 407 ? 80.89200 -24.30400 28.45600 1.000 42.89347 457 SER C N 1
ATOM 3000 C CA . SER A 1 407 ? 79.71100 -24.69400 27.69500 1.000 43.64659 457 SER C CA 1
ATOM 3001 C C . SER A 1 407 ? 79.75000 -24.13500 26.28700 1.000 42.18835 457 SER C C 1
ATOM 3002 O O . SER A 1 407 ? 79.09900 -24.68800 25.40300 1.000 40.62111 457 SER C O 1
ATOM 3005 N N . GLY A 1 408 ? 80.49100 -23.05000 26.07100 1.000 39.66620 458 GLY C N 1
ATOM 3006 C CA . GLY A 1 408 ? 80.60500 -22.40300 24.78700 1.000 42.05486 458 GLY C CA 1
ATOM 3007 C C . GLY A 1 408 ? 79.47500 -21.46000 24.43600 1.000 42.95963 458 GLY C C 1
ATOM 3008 O O . GLY A 1 408 ? 79.45000 -20.95100 23.30800 1.000 52.84271 458 GLY C O 1
ATOM 3009 N N . TYR A 1 409 ? 78.53400 -21.21800 25.34800 1.000 40.62437 459 TYR C N 1
ATOM 3010 C CA . TYR A 1 409 ? 77.46800 -20.27200 25.06100 1.000 43.86189 459 TYR C CA 1
ATOM 3011 C C . TYR A 1 409 ? 78.04500 -18.93400 24.62700 1.000 41.95397 459 TYR C C 1
ATOM 3012 O O . TYR A 1 409 ? 77.67400 -18.38600 23.58700 1.000 39.86533 459 TYR C O 1
ATOM 3021 N N . ARG A 1 410 ? 78.95800 -18.39100 25.43100 1.000 40.24378 460 ARG C N 1
ATOM 3022 C CA . ARG A 1 410 ? 79.38500 -17.01100 25.23900 1.000 39.23203 460 ARG C CA 1
ATOM 3023 C C . ARG A 1 410 ? 80.05700 -16.80700 23.88800 1.000 42.13449 460 ARG C C 1
ATOM 3024 O O . ARG A 1 410 ? 79.85200 -15.77500 23.24400 1.000 48.09120 460 ARG C O 1
ATOM 3032 N N . VAL A 1 411 ? 80.88400 -17.75800 23.44200 1.000 49.08925 461 VAL C N 1
ATOM 3033 C CA . VAL A 1 411 ? 81.58000 -17.52800 22.18100 1.000 45.65399 461 VAL C CA 1
ATOM 3034 C C . VAL A 1 411 ? 80.62200 -17.57700 21.00500 1.000 53.23579 461 VAL C C 1
ATOM 3035 O O . VAL A 1 411 ? 80.90500 -16.97800 19.95700 1.000 40.35066 461 VAL C O 1
ATOM 3039 N N . THR A 1 412 ? 79.49800 -18.28500 21.13700 1.000 43.89921 462 THR C N 1
ATOM 3040 C CA . THR A 1 412 ? 78.51300 -18.20400 20.07200 1.000 47.64199 462 THR C CA 1
ATOM 3041 C C . THR A 1 412 ? 77.64400 -16.96700 20.19600 1.000 47.59035 462 THR C C 1
ATOM 3042 O O . THR A 1 412 ? 76.94000 -16.62600 19.24100 1.000 45.07350 462 THR C O 1
ATOM 3046 N N . MET A 1 413 ? 77.69600 -16.27500 21.33100 1.000 44.45564 463 MET C N 1
ATOM 3047 C CA . MET A 1 413 ? 76.83800 -15.12100 21.53500 1.000 38.32606 463 MET C CA 1
ATOM 3048 C C . MET A 1 413 ? 77.55500 -13.81400 21.24500 1.000 41.37225 463 MET C C 1
ATOM 3049 O O . MET A 1 413 ? 77.00100 -12.94600 20.57300 1.000 38.19870 463 MET C O 1
ATOM 3054 N N . LEU A 1 414 ? 78.71900 -13.62200 21.86100 1.000 46.28362 464 LEU C N 1
ATOM 3055 C CA . LEU A 1 414 ? 79.37000 -12.28800 21.77900 1.000 46.81737 464 LEU C CA 1
ATOM 3056 C C . LEU A 1 414 ? 79.57500 -11.77900 20.35600 1.000 44.57064 464 LEU C C 1
ATOM 3057 O O . LEU A 1 414 ? 78.95800 -10.75300 20.00600 1.000 45.87597 464 LEU C O 1
ATOM 3062 N N . GLN A 1 415 ? 80.40400 -12.46000 19.56500 1.000 46.15200 465 GLN C N 1
ATOM 3063 C CA . GLN A 1 415 ? 80.78100 -11.86600 18.28600 1.000 41.30712 465 GLN C CA 1
ATOM 3064 C C . GLN A 1 415 ? 79.58200 -11.67200 17.36400 1.000 47.65385 465 GLN C C 1
ATOM 3065 O O . GLN A 1 415 ? 79.45900 -10.58200 16.77300 1.000 43.70018 465 GLN C O 1
ATOM 3071 N N . PRO A 1 416 ? 78.67900 -12.65100 17.18100 1.000 44.70583 466 PRO C N 1
ATOM 3072 C CA . PRO A 1 416 ? 77.49700 -12.38000 16.34400 1.000 40.23607 466 PRO C CA 1
ATOM 3073 C C . PRO A 1 416 ? 76.64800 -11.23800 16.86100 1.000 36.88006 466 PRO C C 1
ATOM 3074 O O . PRO A 1 416 ? 76.15600 -10.44500 16.06600 1.000 47.50805 466 PRO C O 1
ATOM 3078 N N . THR A 1 417 ? 76.46600 -11.11100 18.16800 1.000 40.35209 467 THR C N 1
ATOM 3079 C CA . THR A 1 417 ? 75.63400 -10.02800 18.68400 1.000 48.06129 467 THR C CA 1
ATOM 3080 C C . THR A 1 417 ? 76.27500 -8.66400 18.44300 1.000 44.33989 467 THR C C 1
ATOM 3081 O O . THR A 1 417 ? 75.56700 -7.66200 18.27900 1.000 46.08259 467 THR C O 1
ATOM 3085 N N . LEU A 1 418 ? 77.60500 -8.59900 18.41500 1.000 49.02928 468 LEU C N 1
ATOM 3086 C CA . LEU A 1 418 ? 78.26700 -7.32800 18.14000 1.000 53.36351 468 LEU C CA 1
ATOM 3087 C C . LEU A 1 418 ? 78.06700 -6.86100 16.70100 1.000 59.50349 468 LEU C C 1
ATOM 3088 O O . LEU A 1 418 ? 78.30900 -5.67900 16.41600 1.000 50.97427 468 LEU C O 1
ATOM 3093 N N . THR A 1 419 ? 77.65100 -7.75300 15.79100 1.000 47.93063 469 THR C N 1
ATOM 3094 C CA . THR A 1 419 ? 77.43300 -7.37800 14.40000 1.000 53.31676 469 THR C CA 1
ATOM 3095 C C . THR A 1 419 ? 76.04200 -6.83500 14.14300 1.000 45.33165 469 THR C C 1
ATOM 3096 O O . THR A 1 419 ? 75.73000 -6.51900 12.99700 1.000 55.88136 469 THR C O 1
ATOM 3100 N N . LEU A 1 420 ? 75.18700 -6.77700 15.15600 1.000 51.89012 470 LEU C N 1
ATOM 3101 C CA . LEU A 1 420 ? 73.94100 -6.05200 15.02000 1.000 45.28241 470 LEU C CA 1
ATOM 3102 C C . LEU A 1 420 ? 74.22700 -4.55100 15.02400 1.000 54.25225 470 LEU C C 1
ATOM 3103 O O . LEU A 1 420 ? 75.35000 -4.10200 15.27100 1.000 62.48328 470 LEU C O 1
ATOM 3108 N N . ASP A 1 421 ? 73.19800 -3.76200 14.72900 1.000 55.68063 471 ASP C N 1
ATOM 3109 C CA . ASP A 1 421 ? 73.35500 -2.32000 14.64000 1.000 57.83311 471 ASP C CA 1
ATOM 3110 C C . ASP A 1 421 ? 73.04800 -1.62100 15.95400 1.000 52.89201 471 ASP C C 1
ATOM 3111 O O . ASP A 1 421 ? 72.86700 -0.40400 15.96700 1.000 72.67186 471 ASP C O 1
ATOM 3116 N N . ALA A 1 422 ? 72.98500 -2.35500 17.05400 1.000 54.28304 472 ALA C N 1
ATOM 3117 C CA . ALA A 1 422 ? 72.92600 -1.74400 18.37300 1.000 58.24928 472 ALA C CA 1
ATOM 3118 C C . ALA A 1 422 ? 74.34800 -1.62000 18.89900 1.000 54.18896 472 ALA C C 1
ATOM 3119 O O . ALA A 1 422 ? 75.06300 -2.62100 19.00400 1.000 58.95315 472 ALA C O 1
ATOM 3121 N N . LEU A 1 423 ? 74.76800 -0.39400 19.19400 1.000 62.69354 473 LEU C N 1
ATOM 3122 C CA . LEU A 1 423 ? 76.11400 -0.17300 19.69500 1.000 64.04894 473 LEU C CA 1
ATOM 3123 C C . LEU A 1 423 ? 76.22600 -0.71600 21.11200 1.000 58.22310 473 LEU C C 1
ATOM 3124 O O . LEU A 1 423 ? 75.29500 -0.59400 21.91300 1.000 65.05447 473 LEU C O 1
ATOM 3126 N N . LEU A 1 424 ? 77.36400 -1.33900 21.41700 1.000 62.45726 474 LEU C N 1
ATOM 3127 C CA . LEU A 1 424 ? 77.64200 -1.85900 22.75700 1.000 62.59700 474 LEU C CA 1
ATOM 3128 C C . LEU A 1 424 ? 79.03500 -1.42500 23.20200 1.000 72.05582 474 LEU C C 1
ATOM 3129 O O . LEU A 1 424 ? 80.01700 -2.16400 23.02800 1.000 65.74722 474 LEU C O 1
ATOM 3134 N N . PRO A 1 425 ? 79.15900 -0.23000 23.78900 1.000 81.56891 475 PRO C N 1
ATOM 3135 C CA . PRO A 1 425 ? 80.45300 0.18900 24.34500 1.000 67.44975 475 PRO C CA 1
ATOM 3136 C C . PRO A 1 425 ? 80.82500 -0.65600 25.55400 1.000 66.15785 475 PRO C C 1
ATOM 3137 O O . PRO A 1 425 ? 79.96000 -1.12200 26.30100 1.000 67.48133 475 PRO C O 1
ATOM 3141 N N . ASP A 1 426 ? 82.14000 -0.81900 25.75600 1.000 71.57691 476 ASP C N 1
ATOM 3142 C CA . ASP A 1 426 ? 82.65400 -1.76500 26.74900 1.000 68.22392 476 ASP C CA 1
ATOM 3143 C C . ASP A 1 426 ? 81.97500 -1.64400 28.10400 1.000 64.80591 476 ASP C C 1
ATOM 3144 O O . ASP A 1 426 ? 81.80900 -2.64900 28.80500 1.000 74.79096 476 ASP C O 1
ATOM 3149 N N . ASN A 1 427 ? 81.56400 -0.43800 28.49400 1.000 65.02273 477 ASN C N 1
ATOM 3150 C CA . ASN A 1 427 ? 80.89500 -0.30600 29.78300 1.000 70.83308 477 ASN C CA 1
ATOM 3151 C C . ASN A 1 427 ? 79.47700 -0.86200 29.73000 1.000 77.10340 477 ASN C C 1
ATOM 3152 O O . ASN A 1 427 ? 78.99000 -1.40400 30.73000 1.000 80.28676 477 ASN C O 1
ATOM 3157 N N . ILE A 1 428 ? 78.81300 -0.76000 28.57200 1.000 77.81954 478 ILE C N 1
ATOM 3158 C CA . ILE A 1 428 ? 77.51100 -1.40000 28.38700 1.000 69.49174 478 ILE C CA 1
ATOM 3159 C C . ILE A 1 428 ? 77.67200 -2.90300 28.19500 1.000 64.26043 478 ILE C C 1
ATOM 3160 O O . ILE A 1 428 ? 76.86500 -3.69900 28.69300 1.000 60.14442 478 ILE C O 1
ATOM 3165 N N . LEU A 1 429 ? 78.71000 -3.31200 27.46100 1.000 62.03924 479 LEU C N 1
ATOM 3166 C CA . LEU A 1 429 ? 78.94200 -4.73000 27.20400 1.000 66.70796 479 LEU C CA 1
ATOM 3167 C C . LEU A 1 429 ? 79.09500 -5.51100 28.50400 1.000 61.96229 479 LEU C C 1
ATOM 3168 O O . LEU A 1 429 ? 78.60900 -6.64400 28.61700 1.000 65.95734 479 LEU C O 1
ATOM 3173 N N . LEU A 1 430 ? 79.73500 -4.90400 29.50900 1.000 62.00331 480 LEU C N 1
ATOM 3174 C CA . LEU A 1 430 ? 79.98700 -5.58400 30.77300 1.000 58.11366 480 LEU C CA 1
ATOM 3175 C C . LEU A 1 430 ? 78.70200 -5.86300 31.54800 1.000 63.99775 480 LEU C C 1
ATOM 3176 O O . LEU A 1 430 ? 78.72500 -6.62400 32.52300 1.000 59.56686 480 LEU C O 1
ATOM 3178 N N . GLU A 1 431 ? 77.57900 -5.27200 31.14400 1.000 62.76480 481 GLU C N 1
ATOM 3179 C CA . GLU A 1 431 ? 76.29800 -5.60500 31.75100 1.000 62.76448 481 GLU C CA 1
ATOM 3180 C C . GLU A 1 431 ? 75.54700 -6.68600 30.97900 1.000 56.29877 481 GLU C C 1
ATOM 3181 O O . GLU A 1 431 ? 74.56200 -7.22600 31.49100 1.000 49.13840 481 GLU C O 1
ATOM 3183 N N . MET A 1 432 ? 75.99000 -7.01800 29.76900 1.000 56.17360 482 MET C N 1
ATOM 3184 C CA . MET A 1 432 ? 75.43500 -8.11900 28.99300 1.000 55.80952 482 MET C CA 1
ATOM 3185 C C . MET A 1 432 ? 76.39400 -9.29700 28.88100 1.000 58.40411 482 MET C C 1
ATOM 3186 O O . MET A 1 432 ? 76.01100 -10.44700 29.12300 1.000 44.30975 482 MET C O 1
ATOM 3191 N N . ASP A 1 433 ? 77.64400 -9.03400 28.52400 1.000 53.88127 483 ASP C N 1
ATOM 3192 C CA . ASP A 1 433 ? 78.62800 -10.08800 28.39100 1.000 51.21461 483 ASP C CA 1
ATOM 3193 C C . ASP A 1 433 ? 79.08900 -10.53600 29.77800 1.000 63.06447 483 ASP C C 1
ATOM 3194 O O . ASP A 1 433 ? 78.57800 -10.09500 30.81400 1.000 56.16869 483 ASP C O 1
ATOM 3199 N N . TYR A 1 434 ? 80.03500 -11.46100 29.78400 1.000 56.62733 484 TYR C N 1
ATOM 3200 C CA . TYR A 1 434 ? 80.81400 -11.73600 30.97500 1.000 54.43469 484 TYR C CA 1
ATOM 3201 C C . TYR A 1 434 ? 81.38300 -10.42600 31.51400 1.000 53.15537 484 TYR C C 1
ATOM 3202 O O . TYR A 1 434 ? 81.81900 -9.57800 30.72300 1.000 54.17445 484 TYR C O 1
ATOM 3211 N N . PRO A 1 435 ? 81.40700 -10.21900 32.85200 1.000 61.90857 485 PRO C N 1
ATOM 3212 C CA . PRO A 1 435 ? 81.02900 -11.13400 33.94600 1.000 55.57604 485 PRO C CA 1
ATOM 3213 C C . PRO A 1 435 ? 79.62800 -10.92400 34.49000 1.000 51.37096 485 PRO C C 1
ATOM 3214 O O . PRO A 1 435 ? 79.36700 -11.33900 35.61400 1.000 56.48637 485 PRO C O 1
ATOM 3218 N N . SER A 1 436 ? 78.71900 -10.32300 33.72400 1.000 51.93327 486 SER C N 1
ATOM 3219 C CA . SER A 1 436 ? 77.38700 -10.00500 34.20800 1.000 38.43423 486 SER C CA 1
ATOM 3220 C C . SER A 1 436 ? 76.63100 -11.25500 34.63300 1.000 44.49217 486 SER C C 1
ATOM 3221 O O . SER A 1 436 ? 76.86900 -12.36400 34.14300 1.000 50.91498 486 SER C O 1
ATOM 3224 N N . ARG A 1 437 ? 75.68600 -11.04400 35.55100 1.000 45.02015 487 ARG C N 1
ATOM 3225 C CA . ARG A 1 437 ? 74.73800 -12.08300 35.94000 1.000 50.08731 487 ARG C CA 1
ATOM 3226 C C . ARG A 1 437 ? 73.95600 -12.60600 34.73500 1.000 46.14570 487 ARG C C 1
ATOM 3227 O O . ARG A 1 437 ? 73.61600 -13.79500 34.67800 1.000 50.62277 487 ARG C O 1
ATOM 3235 N N . PHE A 1 438 ? 73.63100 -11.72700 33.78100 1.000 42.05324 488 PHE C N 1
ATOM 3236 C CA . PHE A 1 438 ? 72.88900 -12.14700 32.59100 1.000 45.66689 488 PHE C CA 1
ATOM 3237 C C . PHE A 1 438 ? 73.64600 -13.23700 31.84400 1.000 39.71985 488 PHE C C 1
ATOM 3238 O O . PHE A 1 438 ? 73.13500 -14.34400 31.64700 1.000 40.79618 488 PHE C O 1
ATOM 3246 N N . ASN A 1 439 ? 74.89300 -12.95300 31.46300 1.000 37.47415 489 ASN C N 1
ATOM 3247 C CA . ASN A 1 439 ? 75.68500 -13.94400 30.74800 1.000 38.27522 489 ASN C CA 1
ATOM 3248 C C . ASN A 1 439 ? 75.84700 -15.22500 31.55900 1.000 42.93531 489 ASN C C 1
ATOM 3249 O O . ASN A 1 439 ? 75.77600 -16.33400 31.01100 1.000 48.43495 489 ASN C O 1
ATOM 3254 N N . GLU A 1 440 ? 76.05400 -15.09400 32.86700 1.000 48.58827 490 GLU C N 1
ATOM 3255 C CA . GLU A 1 440 ? 76.25900 -16.27500 33.69800 1.000 39.52016 490 GLU C CA 1
ATOM 3256 C C . GLU A 1 440 ? 75.02900 -17.16400 33.69400 1.000 38.43684 490 GLU C C 1
ATOM 3257 O O . GLU A 1 440 ? 75.14000 -18.38500 33.55700 1.000 45.11121 490 GLU C O 1
ATOM 3263 N N . LEU A 1 441 ? 73.84300 -16.57500 33.83900 1.000 40.11048 491 LEU C N 1
ATOM 3264 C CA . LEU A 1 441 ? 72.62600 -17.38200 33.80200 1.000 39.97881 491 LEU C CA 1
ATOM 3265 C C . LEU A 1 441 ? 72.36500 -17.93900 32.40400 1.000 42.84276 491 LEU C C 1
ATOM 3266 O O . LEU A 1 441 ? 71.73200 -18.99300 32.26900 1.000 35.38457 491 LEU C O 1
ATOM 3271 N N . LEU A 1 442 ? 72.85900 -17.26100 31.36000 1.000 40.07268 492 LEU C N 1
ATOM 3272 C CA . LEU A 1 442 ? 72.71300 -17.78600 30.00400 1.000 44.63360 492 LEU C CA 1
ATOM 3273 C C . LEU A 1 442 ? 73.60200 -19.01000 29.80300 1.000 41.88411 492 LEU C C 1
ATOM 3274 O O . LEU A 1 442 ? 73.16400 -20.02100 29.25000 1.000 39.83168 492 LEU C O 1
ATOM 3279 N N . CYS A 1 443 ? 74.85200 -18.93200 30.26200 1.000 43.13176 493 CYS C N 1
ATOM 3280 C CA . CYS A 1 443 ? 75.76100 -20.07800 30.21800 1.000 42.74339 493 CYS C CA 1
ATOM 3281 C C . CYS A 1 443 ? 75.23600 -21.25300 31.03500 1.000 42.76996 493 CYS C C 1
ATOM 3282 O O . CYS A 1 443 ? 75.28000 -22.39900 30.57800 1.000 47.33016 493 CYS C O 1
ATOM 3285 N N . LEU A 1 444 ? 74.74400 -20.99400 32.25300 1.000 41.58592 494 LEU C N 1
ATOM 3286 C CA . LEU A 1 444 ? 74.24600 -22.08700 33.09100 1.000 37.22207 494 LEU C CA 1
ATOM 3287 C C . LEU A 1 444 ? 73.06500 -22.79200 32.45100 1.000 38.78102 494 LEU C C 1
ATOM 3288 O O . LEU A 1 444 ? 72.89800 -24.00400 32.62000 1.000 45.53994 494 LEU C O 1
ATOM 3293 N N . SER A 1 445 ? 72.21800 -22.05400 31.72700 1.000 44.86413 495 SER C N 1
ATOM 3294 C CA . SER A 1 445 ? 71.07400 -22.69800 31.08900 1.000 44.07996 495 SER C CA 1
ATOM 3295 C C . SER A 1 445 ? 71.53800 -23.75100 30.09400 1.000 39.36089 495 SER C C 1
ATOM 3296 O O . SER A 1 445 ? 70.98000 -24.85000 30.03900 1.000 40.84083 495 SER C O 1
ATOM 3299 N N . LEU A 1 446 ? 72.57700 -23.43900 29.32100 1.000 36.89685 496 LEU C N 1
ATOM 3300 C CA . LEU A 1 446 ? 73.14500 -24.40000 28.38000 1.000 39.98208 496 LEU C CA 1
ATOM 3301 C C . LEU A 1 446 ? 73.78500 -25.58200 29.10700 1.000 42.71293 496 LEU C C 1
ATOM 3302 O O . LEU A 1 446 ? 73.51200 -26.75000 28.79400 1.000 41.69552 496 LEU C O 1
ATOM 3307 N N . ARG A 1 447 ? 74.64300 -25.28800 30.08800 1.000 42.30705 497 ARG C N 1
ATOM 3308 C CA . ARG A 1 447 ? 75.33200 -26.32800 30.84000 1.000 31.79124 497 ARG C CA 1
ATOM 3309 C C . ARG A 1 447 ? 74.34600 -27.24900 31.54500 1.000 43.23439 497 ARG C C 1
ATOM 3310 O O . ARG A 1 447 ? 74.40800 -28.47600 31.39800 1.000 48.82626 497 ARG C O 1
ATOM 3318 N N . LEU A 1 448 ? 73.41600 -26.68200 32.30900 1.000 42.58292 498 LEU C N 1
ATOM 3319 C CA . LEU A 1 448 ? 72.52900 -27.53500 33.09500 1.000 43.26421 498 LEU C CA 1
ATOM 3320 C C . LEU A 1 448 ? 71.57100 -28.30100 32.20600 1.000 41.02295 498 LEU C C 1
ATOM 3321 O O . LEU A 1 448 ? 71.22600 -29.45100 32.49900 1.000 47.71105 498 LEU C O 1
ATOM 3326 N N . LYS A 1 449 ? 71.09800 -27.68000 31.12900 1.000 42.34646 499 LYS C N 1
ATOM 3327 C CA . LYS A 1 449 ? 70.22300 -28.41000 30.22500 1.000 44.01129 499 LYS C CA 1
ATOM 3328 C C . LYS A 1 449 ? 70.98200 -29.56400 29.59200 1.000 51.20125 499 LYS C C 1
ATOM 3329 O O . LYS A 1 449 ? 70.50100 -30.70500 29.56500 1.000 48.24531 499 LYS C O 1
ATOM 3335 N N . GLY A 1 450 ? 72.18200 -29.28000 29.08700 1.000 35.13330 500 GLY C N 1
ATOM 3336 C CA . GLY A 1 450 ? 72.97700 -30.33600 28.48700 1.000 49.41076 500 GLY C CA 1
ATOM 3337 C C . GLY A 1 450 ? 73.25500 -31.46000 29.46200 1.000 52.27954 500 GLY C C 1
ATOM 3338 O O . GLY A 1 450 ? 73.04200 -32.63200 29.15300 1.000 54.72496 500 GLY C O 1
ATOM 3339 N N . ASP A 1 451 ? 73.67900 -31.11300 30.67600 1.000 47.52711 501 ASP C N 1
ATOM 3340 C CA . ASP A 1 451 ? 74.07700 -32.12100 31.64500 1.000 48.81403 501 ASP C CA 1
ATOM 3341 C C . ASP A 1 451 ? 72.90100 -32.87300 32.24700 1.000 54.41811 501 ASP C C 1
ATOM 3342 O O . ASP A 1 451 ? 73.12300 -33.71400 33.12500 1.000 61.63531 501 ASP C O 1
ATOM 3347 N N . THR A 1 452 ? 71.67300 -32.60500 31.80800 1.000 56.51248 502 THR C N 1
ATOM 3348 C CA . THR A 1 452 ? 70.50900 -33.37500 32.22100 1.000 55.25715 502 THR C CA 1
ATOM 3349 C C . THR A 1 452 ? 69.85100 -34.12000 31.06400 1.000 54.26569 502 THR C C 1
ATOM 3350 O O . THR A 1 452 ? 68.86400 -34.82800 31.28400 1.000 59.12165 502 THR C O 1
ATOM 3354 N N . ARG A 1 453 ? 70.38200 -34.00700 29.85100 1.000 60.80941 503 ARG C N 1
ATOM 3355 C CA . ARG A 1 453 ? 69.75900 -34.57100 28.64500 1.000 66.92495 503 ARG C CA 1
ATOM 3356 C C . ARG A 1 453 ? 69.62900 -36.08500 28.73900 1.000 63.83422 503 ARG C C 1
ATOM 3357 O O . ARG A 1 453 ? 70.62700 -36.79500 28.86600 1.000 79.59380 503 ARG C O 1
ATOM 3359 N N . GLU A 1 463 ? 82.58600 -40.87400 30.34600 1.000 39.51262 513 GLU C N 1
ATOM 3360 C CA . GLU A 1 463 ? 82.33700 -39.59400 31.04100 1.000 55.92666 513 GLU C CA 1
ATOM 3361 C C . GLU A 1 463 ? 82.58500 -39.59100 32.55500 1.000 49.55503 513 GLU C C 1
ATOM 3362 O O . GLU A 1 463 ? 81.70800 -39.93000 33.34400 1.000 60.70902 513 GLU C O 1
ATOM 3368 N N . LEU A 1 464 ? 83.76400 -39.14800 32.96600 1.000 48.45112 514 LEU C N 1
ATOM 3369 C CA . LEU A 1 464 ? 84.11700 -39.14400 34.38100 1.000 60.02522 514 LEU C CA 1
ATOM 3370 C C . LEU A 1 464 ? 83.66500 -37.87400 35.09400 1.000 56.43579 514 LEU C C 1
ATOM 3371 O O . LEU A 1 464 ? 83.21300 -37.93700 36.24400 1.000 53.09113 514 LEU C O 1
ATOM 3376 N N . VAL A 1 465 ? 83.76700 -36.72900 34.42300 1.000 50.64055 515 VAL C N 1
ATOM 3377 C CA . VAL A 1 465 ? 83.47700 -35.41900 34.99500 1.000 45.68334 515 VAL C CA 1
ATOM 3378 C C . VAL A 1 465 ? 82.23900 -34.86900 34.28700 1.000 57.20985 515 VAL C C 1
ATOM 3379 O O . VAL A 1 465 ? 82.31900 -34.30500 33.19200 1.000 54.25448 515 VAL C O 1
ATOM 3383 N N . SER A 1 466 ? 81.08100 -35.03200 34.91000 1.000 53.81332 516 SER C N 1
ATOM 3384 C CA . SER A 1 466 ? 79.82800 -34.50700 34.41000 1.000 48.66170 516 SER C CA 1
ATOM 3385 C C . SER A 1 466 ? 79.13100 -33.77400 35.54800 1.000 54.91460 516 SER C C 1
ATOM 3386 O O . SER A 1 466 ? 79.64600 -33.69100 36.66600 1.000 60.13967 516 SER C O 1
ATOM 3389 N N . GLY A 1 467 ? 77.95300 -33.22100 35.27300 1.000 56.00177 517 GLY C N 1
ATOM 3390 C CA . GLY A 1 467 ? 77.17400 -32.64200 36.35100 1.000 41.29263 517 GLY C CA 1
ATOM 3391 C C . GLY A 1 467 ? 76.68300 -33.70500 37.31200 1.000 54.38264 517 GLY C C 1
ATOM 3392 O O . GLY A 1 467 ? 76.70600 -33.51800 38.53100 1.000 54.76319 517 GLY C O 1
ATOM 3393 N N . ILE A 1 468 ? 76.25100 -34.84600 36.77000 1.000 55.40468 518 ILE C N 1
ATOM 3394 C CA . ILE A 1 468 ? 75.73000 -35.93400 37.58700 1.000 45.45705 518 ILE C CA 1
ATOM 3395 C C . ILE A 1 468 ? 76.82400 -36.50000 38.48400 1.000 59.66725 518 ILE C C 1
ATOM 3396 O O . ILE A 1 468 ? 76.61700 -36.73800 39.68000 1.000 70.25258 518 ILE C O 1
ATOM 3401 N N . SER A 1 469 ? 78.00600 -36.73300 37.91400 1.000 58.00506 519 SER C N 1
ATOM 3402 C CA . SER A 1 469 ? 79.07500 -37.37500 38.66900 1.000 53.16790 519 SER C CA 1
ATOM 3403 C C . SER A 1 469 ? 79.61500 -36.45400 39.75700 1.000 54.07731 519 SER C C 1
ATOM 3404 O O . SER A 1 469 ? 79.84100 -36.88700 40.89200 1.000 63.52959 519 SER C O 1
ATOM 3407 N N . CYS A 1 470 ? 79.82000 -35.17300 39.43900 1.000 56.65979 520 CYS C N 1
ATOM 3408 C CA . CYS A 1 470 ? 80.25700 -34.22700 40.46000 1.000 50.48343 520 CYS C CA 1
ATOM 3409 C C . CYS A 1 470 ? 79.25900 -34.11400 41.59600 1.000 58.41547 520 CYS C C 1
ATOM 3410 O O . CYS A 1 470 ? 79.65400 -33.90800 42.75100 1.000 68.03365 520 CYS C O 1
ATOM 3413 N N . TYR A 1 471 ? 77.97100 -34.25400 41.30900 1.000 47.68645 521 TYR C N 1
ATOM 3414 C CA . TYR A 1 471 ? 77.01500 -34.18700 42.40100 1.000 58.13446 521 TYR C CA 1
ATOM 3415 C C . TYR A 1 471 ? 77.13500 -35.40800 43.30100 1.000 74.96592 521 TYR C C 1
ATOM 3416 O O . TYR A 1 471 ? 77.03100 -35.29400 44.53000 1.000 65.57177 521 TYR C O 1
ATOM 3425 N N . ILE A 1 472 ? 77.33500 -36.58800 42.70400 1.000 66.57566 522 ILE C N 1
ATOM 3426 C CA . ILE A 1 472 ? 77.46200 -37.80500 43.49700 1.000 66.97270 522 ILE C CA 1
ATOM 3427 C C . ILE A 1 472 ? 78.74700 -37.77200 44.32000 1.000 59.08199 522 ILE C C 1
ATOM 3428 O O . ILE A 1 472 ? 78.75100 -38.14700 45.49800 1.000 67.43528 522 ILE C O 1
ATOM 3433 N N . LYS A 1 473 ? 79.84100 -37.27300 43.73900 1.000 58.00224 523 LYS C N 1
ATOM 3434 C CA . LYS A 1 473 ? 81.05600 -37.04900 44.52000 1.000 65.05009 523 LYS C CA 1
ATOM 3435 C C . LYS A 1 473 ? 80.80100 -36.09700 45.68200 1.000 66.06352 523 LYS C C 1
ATOM 3436 O O . LYS A 1 473 ? 81.35900 -36.27500 46.76800 1.000 78.11965 523 LYS C O 1
ATOM 3438 N N . ASP A 1 474 ? 79.96100 -35.08000 45.47700 1.000 68.64115 524 ASP C N 1
ATOM 3439 C CA . ASP A 1 474 ? 79.65300 -34.13800 46.55100 1.000 69.21308 524 ASP C CA 1
ATOM 3440 C C . ASP A 1 474 ? 78.71900 -34.73900 47.59700 1.000 65.45257 524 ASP C C 1
ATOM 3441 O O . ASP A 1 474 ? 78.76000 -34.33500 48.76600 1.000 66.62933 524 ASP C O 1
ATOM 3446 N N . HIS A 1 475 ? 77.87600 -35.68900 47.20100 1.000 65.83398 525 HIS C N 1
ATOM 3447 C CA . HIS A 1 475 ? 76.87400 -36.28500 48.07900 1.000 67.40257 525 HIS C CA 1
ATOM 3448 C C . HIS A 1 475 ? 77.06700 -37.79700 48.03000 1.000 75.23918 525 HIS C C 1
ATOM 3449 O O . HIS A 1 475 ? 76.45800 -38.48500 47.19600 1.000 73.51785 525 HIS C O 1
ATOM 3456 N N . PRO A 1 476 ? 77.90300 -38.35000 48.91100 1.000 74.25873 526 PRO C N 1
ATOM 3457 C CA . PRO A 1 476 ? 78.20400 -39.79000 48.85100 1.000 75.93705 526 PRO C CA 1
ATOM 3458 C C . PRO A 1 476 ? 76.96100 -40.64800 49.05300 1.000 70.61576 526 PRO C C 1
ATOM 3459 O O . PRO A 1 476 ? 76.15300 -40.41000 49.95500 1.000 67.11336 526 PRO C O 1
ATOM 3463 N N . GLY A 1 477 ? 76.80800 -41.64900 48.18700 1.000 67.86489 527 GLY C N 1
ATOM 3464 C CA . GLY A 1 477 ? 75.66300 -42.53300 48.21000 1.000 70.30296 527 GLY C CA 1
ATOM 3465 C C . GLY A 1 477 ? 74.44400 -42.04300 47.45900 1.000 81.18951 527 GLY C C 1
ATOM 3466 O O . GLY A 1 477 ? 73.43900 -42.76900 47.40400 1.000 83.02539 527 GLY C O 1
ATOM 3467 N N . SER A 1 478 ? 74.48400 -40.83600 46.89600 1.000 76.36366 528 SER C N 1
ATOM 3468 C CA . SER A 1 478 ? 73.35100 -40.34400 46.12600 1.000 73.13321 528 SER C CA 1
ATOM 3469 C C . SER A 1 478 ? 73.18100 -41.18700 44.87000 1.000 65.71696 528 SER C C 1
ATOM 3470 O O . SER A 1 478 ? 74.15600 -41.52300 44.19900 1.000 65.24024 528 SER C O 1
ATOM 3472 N N . SER A 1 479 ? 71.94300 -41.54800 44.55400 1.000 68.61953 529 SER C N 1
ATOM 3473 C CA . SER A 1 479 ? 71.73100 -42.30000 43.32800 1.000 63.97303 529 SER C CA 1
ATOM 3474 C C . SER A 1 479 ? 71.88500 -41.38700 42.11500 1.000 69.19665 529 SER C C 1
ATOM 3475 O O . SER A 1 479 ? 72.07600 -40.17400 42.23000 1.000 77.14021 529 SER C O 1
ATOM 3478 N N . GLU A 1 480 ? 71.82200 -41.99200 40.92900 1.000 79.71482 530 GLU C N 1
ATOM 3479 C CA . GLU A 1 480 ? 71.73900 -41.20200 39.70300 1.000 73.87528 530 GLU C CA 1
ATOM 3480 C C . GLU A 1 480 ? 70.40200 -40.47500 39.62400 1.000 71.18604 530 GLU C C 1
ATOM 3481 O O . GLU A 1 480 ? 70.34400 -39.28500 39.30100 1.000 67.28282 530 GLU C O 1
ATOM 3487 N N . GLU A 1 481 ? 69.31400 -41.18600 39.91000 1.000 72.75142 531 GLU C N 1
ATOM 3488 C CA . GLU A 1 481 ? 67.99800 -40.56300 39.95100 1.000 75.69512 531 GLU C CA 1
ATOM 3489 C C . GLU A 1 481 ? 68.00200 -39.33000 40.85200 1.000 79.67276 531 GLU C C 1
ATOM 3490 O O . GLU A 1 481 ? 67.46100 -38.27800 40.49100 1.000 81.08574 531 GLU C O 1
ATOM 3496 N N . GLU A 1 482 ? 68.62400 -39.44200 42.03100 1.000 76.42652 532 GLU C N 1
ATOM 3497 C CA . GLU A 1 482 ? 68.67500 -38.30800 42.94800 1.000 68.00220 532 GLU C CA 1
ATOM 3498 C C . GLU A 1 482 ? 69.52600 -37.17400 42.37800 1.000 74.11165 532 GLU C C 1
ATOM 3499 O O . GLU A 1 482 ? 69.15800 -35.99800 42.49400 1.000 71.48756 532 GLU C O 1
ATOM 3501 N N . ALA A 1 483 ? 70.65500 -37.50400 41.74200 1.000 62.96152 533 ALA C N 1
ATOM 3502 C CA . ALA A 1 483 ? 71.48600 -36.47600 41.12100 1.000 53.68699 533 ALA C CA 1
ATOM 3503 C C . ALA A 1 483 ? 70.74800 -35.78800 39.98200 1.000 65.15323 533 ALA C C 1
ATOM 3504 O O . ALA A 1 483 ? 70.69600 -34.55400 39.91200 1.000 64.34593 533 ALA C O 1
ATOM 3506 N N . LEU A 1 484 ? 70.17500 -36.57600 39.07400 1.000 56.42662 534 LEU C N 1
ATOM 3507 C CA . LEU A 1 484 ? 69.50700 -36.00500 37.91200 1.000 62.69304 534 LEU C CA 1
ATOM 3508 C C . LEU A 1 484 ? 68.30000 -35.17300 38.32400 1.000 62.63632 534 LEU C C 1
ATOM 3509 O O . LEU A 1 484 ? 68.03000 -34.12200 37.73400 1.000 61.81537 534 LEU C O 1
ATOM 3514 N N . ASP A 1 485 ? 67.56200 -35.63200 39.33400 1.000 69.17712 535 ASP C N 1
ATOM 3515 C CA . ASP A 1 485 ? 66.43300 -34.86300 39.84200 1.000 62.62361 535 ASP C CA 1
ATOM 3516 C C . ASP A 1 485 ? 66.87500 -33.51300 40.39600 1.000 65.33368 535 ASP C C 1
ATOM 3517 O O . ASP A 1 485 ? 66.14500 -32.52000 40.28900 1.000 68.73391 535 ASP C O 1
ATOM 3522 N N . TYR A 1 486 ? 68.05700 -33.45500 41.01200 1.000 59.23220 536 TYR C N 1
ATOM 3523 C CA . TYR A 1 486 ? 68.52300 -32.19500 41.58300 1.000 52.96737 536 TYR C CA 1
ATOM 3524 C C . TYR A 1 486 ? 68.92900 -31.21900 40.49000 1.000 49.21056 536 TYR C C 1
ATOM 3525 O O . TYR A 1 486 ? 68.58800 -30.03900 40.54600 1.000 54.99757 536 TYR C O 1
ATOM 3534 N N . LEU A 1 487 ? 69.68200 -31.68500 39.49600 1.000 56.22676 537 LEU C N 1
ATOM 3535 C CA . LEU A 1 487 ? 70.13700 -30.77900 38.44800 1.000 55.96419 537 LEU C CA 1
ATOM 3536 C C . LEU A 1 487 ? 68.96700 -30.22300 37.63900 1.000 54.18382 537 LEU C C 1
ATOM 3537 O O . LEU A 1 487 ? 69.04400 -29.10800 37.11800 1.000 47.66482 537 LEU C O 1
ATOM 3542 N N . LYS A 1 488 ? 67.86600 -30.96600 37.55400 1.000 56.97714 538 LYS C N 1
ATOM 3543 C CA . LYS A 1 488 ? 66.69200 -30.46200 36.85300 1.000 51.73898 538 LYS C CA 1
ATOM 3544 C C . LYS A 1 488 ? 66.01900 -29.33700 37.63200 1.000 58.00381 538 LYS C C 1
ATOM 3545 O O . LYS A 1 488 ? 65.59800 -28.33900 37.03900 1.000 62.58460 538 LYS C O 1
ATOM 3551 N N . ASP A 1 489 ? 65.89600 -29.47500 38.95700 1.000 52.82744 539 ASP C N 1
ATOM 3552 C CA . ASP A 1 489 ? 65.35300 -28.37500 39.74900 1.000 53.79693 539 ASP C CA 1
ATOM 3553 C C . ASP A 1 489 ? 66.24400 -27.14700 39.64500 1.000 51.64450 539 ASP C C 1
ATOM 3554 O O . ASP A 1 489 ? 65.75800 -26.02300 39.48600 1.000 53.88366 539 ASP C O 1
ATOM 3559 N N . LEU A 1 490 ? 67.55400 -27.34800 39.71900 1.000 41.78003 540 LEU C N 1
ATOM 3560 C CA . LEU A 1 490 ? 68.47900 -26.23500 39.60400 1.000 44.45490 540 LEU C CA 1
ATOM 3561 C C . LEU A 1 490 ? 68.27700 -25.49100 38.28700 1.000 43.82957 540 LEU C C 1
ATOM 3562 O O . LEU A 1 490 ? 68.31000 -24.25700 38.25700 1.000 52.56370 540 LEU C O 1
ATOM 3567 N N . LEU A 1 491 ? 68.05300 -26.22500 37.19200 1.000 49.47732 541 LEU C N 1
ATOM 3568 C CA . LEU A 1 491 ? 67.82700 -25.58600 35.89900 1.000 45.61614 541 LEU C CA 1
ATOM 3569 C C . LEU A 1 491 ? 66.53800 -24.77900 35.91600 1.000 45.21525 541 LEU C C 1
ATOM 3570 O O . LEU A 1 491 ? 66.50200 -23.63800 35.43500 1.000 48.06302 541 LEU C O 1
ATOM 3575 N N . GLN A 1 492 ? 65.47900 -25.34600 36.49400 1.000 42.82657 542 GLN C N 1
ATOM 3576 C CA . GLN A 1 492 ? 64.21600 -24.63100 36.62100 1.000 46.43764 542 GLN C CA 1
ATOM 3577 C C . GLN A 1 492 ? 64.39200 -23.33600 37.39800 1.000 45.28108 542 GLN C C 1
ATOM 3578 O O . GLN A 1 492 ? 63.88300 -22.28400 36.98900 1.000 50.30513 542 GLN C O 1
ATOM 3580 N N . LYS A 1 493 ? 65.11300 -23.39000 38.51900 1.000 46.54939 543 LYS C N 1
ATOM 3581 C CA . LYS A 1 493 ? 65.36400 -22.17600 39.28200 1.000 42.23456 543 LYS C CA 1
ATOM 3582 C C . LYS A 1 493 ? 66.24500 -21.21100 38.50400 1.000 39.00404 543 LYS C C 1
ATOM 3583 O O . LYS A 1 493 ? 66.02500 -19.99700 38.53200 1.000 45.75237 543 LYS C O 1
ATOM 3585 N N . ARG A 1 494 ? 67.26700 -21.72200 37.82700 1.000 45.11974 544 ARG C N 1
ATOM 3586 C CA . ARG A 1 494 ? 68.14300 -20.83600 37.07100 1.000 41.38125 544 ARG C CA 1
ATOM 3587 C C . ARG A 1 494 ? 67.40800 -20.18800 35.90300 1.000 47.15694 544 ARG C C 1
ATOM 3588 O O . ARG A 1 494 ? 67.70700 -19.04900 35.53800 1.000 37.67815 544 ARG C O 1
ATOM 3596 N N . LEU A 1 495 ? 66.43800 -20.88900 35.30300 1.000 41.12478 545 LEU C N 1
ATOM 3597 C CA . LEU A 1 495 ? 65.68700 -20.26900 34.21400 1.000 47.06800 545 LEU C CA 1
ATOM 3598 C C . LEU A 1 495 ? 64.86500 -19.08900 34.72800 1.000 46.46464 545 LEU C C 1
ATOM 3599 O O . LEU A 1 495 ? 64.83100 -18.02900 34.09000 1.000 45.94011 545 LEU C O 1
ATOM 3604 N N . LYS A 1 496 ? 64.23200 -19.23900 35.89900 1.000 43.17982 546 LYS C N 1
ATOM 3605 C CA . LYS A 1 496 ? 63.46800 -18.13200 36.47800 1.000 40.03426 546 LYS C CA 1
ATOM 3606 C C . LYS A 1 496 ? 64.36700 -16.94200 36.77800 1.000 41.34238 546 LYS C C 1
ATOM 3607 O O . LYS A 1 496 ? 64.01700 -15.79600 36.47800 1.000 43.43299 546 LYS C O 1
ATOM 3613 N N . GLU A 1 497 ? 65.53000 -17.18900 37.37500 1.000 41.58124 547 GLU C N 1
ATOM 3614 C CA . GLU A 1 497 ? 66.48500 -16.10700 37.56000 1.000 38.16441 547 GLU C CA 1
ATOM 3615 C C . GLU A 1 497 ? 66.84700 -15.47500 36.22600 1.000 43.49289 547 GLU C C 1
ATOM 3616 O O . GLU A 1 497 ? 66.93300 -14.24500 36.11100 1.000 42.12952 547 GLU C O 1
ATOM 3622 N N . LEU A 1 498 ? 67.06100 -16.30500 35.20400 1.000 39.91677 548 LEU C N 1
ATOM 3623 C CA . LEU A 1 498 ? 67.41900 -15.78500 33.89300 1.000 38.29109 548 LEU C CA 1
ATOM 3624 C C . LEU A 1 498 ? 66.33200 -14.86500 33.36800 1.000 36.95554 548 LEU C C 1
ATOM 3625 O O . LEU A 1 498 ? 66.60600 -13.74100 32.94100 1.000 42.18619 548 LEU C O 1
ATOM 3630 N N . ASP A 1 499 ? 65.08100 -15.31200 33.43700 1.000 37.22040 549 ASP C N 1
ATOM 3631 C CA . ASP A 1 499 ? 63.99300 -14.51100 32.89000 1.000 47.04427 549 ASP C CA 1
ATOM 3632 C C . ASP A 1 499 ? 63.85600 -13.18800 33.63000 1.000 44.82967 549 ASP C C 1
ATOM 3633 O O . ASP A 1 499 ? 63.67600 -12.13800 33.00200 1.000 40.88804 549 ASP C O 1
ATOM 3638 N N . GLN A 1 500 ? 63.96900 -13.21500 34.96300 1.000 45.89132 550 GLN C N 1
ATOM 3639 C CA . GLN A 1 500 ? 63.92000 -11.97600 35.73300 1.000 40.86508 550 GLN C CA 1
ATOM 3640 C C . GLN A 1 500 ? 65.09800 -11.07400 35.39400 1.000 41.52647 550 GLN C C 1
ATOM 3641 O O . GLN A 1 500 ? 64.93000 -9.86900 35.19300 1.000 49.89704 550 GLN C O 1
ATOM 3647 N N . GLU A 1 501 ? 66.29300 -11.64100 35.28700 1.000 43.51059 551 GLU C N 1
ATOM 3648 C CA . GLU A 1 501 ? 67.43400 -10.84700 34.85000 1.000 47.80481 551 GLU C CA 1
ATOM 3649 C C . GLU A 1 501 ? 67.26200 -10.35200 33.41300 1.000 50.33893 551 GLU C C 1
ATOM 3650 O O . GLU A 1 501 ? 67.63700 -9.21800 33.09100 1.000 54.12464 551 GLU C O 1
ATOM 3656 N N . TYR A 1 502 ? 66.69200 -11.18100 32.53700 1.000 46.89122 552 TYR C N 1
ATOM 3657 C CA . TYR A 1 502 ? 66.52500 -10.79000 31.13900 1.000 37.30408 552 TYR C CA 1
ATOM 3658 C C . TYR A 1 502 ? 65.60700 -9.57600 31.00200 1.000 48.10791 552 TYR C C 1
ATOM 3659 O O . TYR A 1 502 ? 65.90600 -8.64700 30.24400 1.000 42.39006 552 TYR C O 1
ATOM 3668 N N . LEU A 1 503 ? 64.49300 -9.55500 31.73400 1.000 46.65902 553 LEU C N 1
ATOM 3669 C CA . LEU A 1 503 ? 63.52000 -8.47700 31.60100 1.000 45.68988 553 LEU C CA 1
ATOM 3670 C C . LEU A 1 503 ? 63.77600 -7.29300 32.52400 1.000 53.93326 553 LEU C C 1
ATOM 3671 O O . LEU A 1 503 ? 63.05400 -6.29700 32.43500 1.000 61.46938 553 LEU C O 1
ATOM 3676 N N . LYS A 1 504 ? 64.77400 -7.36400 33.39500 1.000 62.80223 554 LYS C N 1
ATOM 3677 C CA . LYS A 1 504 ? 65.09900 -6.22200 34.22700 1.000 51.43973 554 LYS C CA 1
ATOM 3678 C C . LYS A 1 504 ? 65.71800 -5.12600 33.36300 1.000 63.33748 554 LYS C C 1
ATOM 3679 O O . LYS A 1 504 ? 66.57600 -5.40700 32.52100 1.000 75.02419 554 LYS C O 1
ATOM 3685 N N . PRO A 1 505 ? 65.29700 -3.87800 33.53000 1.000 79.76047 555 PRO C N 1
ATOM 3686 C CA . PRO A 1 505 ? 65.75200 -2.82100 32.62500 1.000 67.23926 555 PRO C CA 1
ATOM 3687 C C . PRO A 1 505 ? 67.14100 -2.33600 32.99900 1.000 64.31500 555 PRO C C 1
ATOM 3688 O O . PRO A 1 505 ? 67.56000 -2.39700 34.15700 1.000 65.67660 555 PRO C O 1
ATOM 3692 N N . ASN A 1 506 ? 67.84800 -1.83600 31.99500 1.000 67.92175 556 ASN C N 1
ATOM 3693 C CA . ASN A 1 506 ? 69.20600 -1.32400 32.14700 1.000 52.25722 556 ASN C CA 1
ATOM 3694 C C . ASN A 1 506 ? 69.56700 -0.61700 30.85100 1.000 56.09785 556 ASN C C 1
ATOM 3695 O O . ASN A 1 506 ? 68.72000 -0.44400 29.96800 1.000 66.83151 556 ASN C O 1
ATOM 3700 N N . ASN A 1 507 ? 70.83000 -0.23200 30.71700 1.000 58.77143 557 ASN C N 1
ATOM 3701 C CA . ASN A 1 507 ? 71.25300 0.53200 29.55200 1.000 62.88768 557 ASN C CA 1
ATOM 3702 C C . ASN A 1 507 ? 71.58900 -0.33600 28.36000 1.000 66.00962 557 ASN C C 1
ATOM 3703 O O . ASN A 1 507 ? 72.17200 0.17000 27.39700 1.000 64.15809 557 ASN C O 1
ATOM 3708 N N . VAL A 1 508 ? 71.27200 -1.62500 28.39900 1.000 67.29580 558 VAL C N 1
ATOM 3709 C CA . VAL A 1 508 ? 71.65400 -2.49500 27.29500 1.000 58.29229 558 VAL C CA 1
ATOM 3710 C C . VAL A 1 508 ? 70.55100 -2.44500 26.24700 1.000 48.16008 558 VAL C C 1
ATOM 3711 O O . VAL A 1 508 ? 69.37000 -2.60500 26.58500 1.000 55.12450 558 VAL C O 1
ATOM 3715 N N . PRO A 1 509 ? 70.87800 -2.19900 24.98200 1.000 56.29964 559 PRO C N 1
ATOM 3716 C CA . PRO A 1 509 ? 69.85400 -2.24600 23.93500 1.000 48.02514 559 PRO C CA 1
ATOM 3717 C C . PRO A 1 509 ? 69.11600 -3.57300 23.96800 1.000 53.97140 559 PRO C C 1
ATOM 3718 O O . PRO A 1 509 ? 69.72900 -4.64500 23.97500 1.000 57.46723 559 PRO C O 1
ATOM 3722 N N . ALA A 1 510 ? 67.78600 -3.49000 24.01600 1.000 50.91802 560 ALA C N 1
ATOM 3723 C CA . ALA A 1 510 ? 66.95400 -4.68500 24.08000 1.000 51.77980 560 ALA C CA 1
ATOM 3724 C C . ALA A 1 510 ? 67.24800 -5.65300 22.94300 1.000 50.23219 560 ALA C C 1
ATOM 3725 O O . ALA A 1 510 ? 67.21600 -6.87300 23.14700 1.000 52.76747 560 ALA C O 1
ATOM 3727 N N . ILE A 1 511 ? 67.52400 -5.14300 21.74200 1.000 47.95532 561 ILE C N 1
ATOM 3728 C CA . ILE A 1 511 ? 67.73600 -6.06100 20.62700 1.000 54.05198 561 ILE C CA 1
ATOM 3729 C C . ILE A 1 511 ? 68.95300 -6.94500 20.88500 1.000 51.79350 561 ILE C C 1
ATOM 3730 O O . ILE A 1 511 ? 68.96900 -8.12000 20.49000 1.000 49.22459 561 ILE C O 1
ATOM 3735 N N . SER A 1 512 ? 69.96000 -6.42200 21.58400 1.000 49.53334 562 SER C N 1
ATOM 3736 C CA . SER A 1 512 ? 71.13400 -7.22200 21.90700 1.000 51.69528 562 SER C CA 1
ATOM 3737 C C . SER A 1 512 ? 70.80700 -8.28400 22.95000 1.000 45.18253 562 SER C C 1
ATOM 3738 O O . SER A 1 512 ? 71.20700 -9.44400 22.80800 1.000 49.65043 562 SER C O 1
ATOM 3741 N N . LYS A 1 513 ? 70.08400 -7.90100 24.00700 1.000 44.52549 563 LYS C N 1
ATOM 3742 C CA . LYS A 1 513 ? 69.64500 -8.85900 25.01700 1.000 40.28441 563 LYS C CA 1
ATOM 3743 C C . LYS A 1 513 ? 68.74700 -9.92500 24.41000 1.000 43.65703 563 LYS C C 1
ATOM 3744 O O . LYS A 1 513 ? 68.83200 -11.10300 24.78000 1.000 44.76527 563 LYS C O 1
ATOM 3750 N N . ASP A 1 514 ? 67.84300 -9.52100 23.50800 1.000 45.60255 564 ASP C N 1
ATOM 3751 C CA . ASP A 1 514 ? 66.88100 -10.45700 22.92600 1.000 32.78362 564 ASP C CA 1
ATOM 3752 C C . ASP A 1 514 ? 67.57400 -11.52900 22.10300 1.000 32.13515 564 ASP C C 1
ATOM 3753 O O . ASP A 1 514 ? 67.19500 -12.70200 22.15400 1.000 36.80434 564 ASP C O 1
ATOM 3758 N N . HIS A 1 515 ? 68.58600 -11.15100 21.33200 1.000 35.62028 565 HIS C N 1
ATOM 3759 C CA . HIS A 1 515 ? 69.31500 -12.13900 20.54700 1.000 34.65529 565 HIS C CA 1
ATOM 3760 C C . HIS A 1 515 ? 70.08500 -13.09400 21.45000 1.000 39.74793 565 HIS C C 1
ATOM 3761 O O . HIS A 1 515 ? 70.01600 -14.31500 21.27500 1.000 34.75851 565 HIS C O 1
ATOM 3768 N N . ALA A 1 516 ? 70.82200 -12.55100 22.42600 1.000 40.69899 566 ALA C N 1
ATOM 3769 C CA . ALA A 1 516 ? 71.50000 -13.39100 23.40600 1.000 36.16188 566 ALA C CA 1
ATOM 3770 C C . ALA A 1 516 ? 70.51200 -14.31200 24.10200 1.000 33.77905 566 ALA C C 1
ATOM 3771 O O . ALA A 1 516 ? 70.75300 -15.51600 24.23800 1.000 38.61357 566 ALA C O 1
ATOM 3773 N N . TYR A 1 517 ? 69.38100 -13.76900 24.54000 1.000 36.66274 567 TYR C N 1
ATOM 3774 C CA . TYR A 1 517 ? 68.40100 -14.61800 25.21200 1.000 34.78441 567 TYR C CA 1
ATOM 3775 C C . TYR A 1 517 ? 67.89700 -15.71200 24.28200 1.000 37.61322 567 TYR C C 1
ATOM 3776 O O . TYR A 1 517 ? 67.72500 -16.85700 24.70100 1.000 36.55344 567 TYR C O 1
ATOM 3785 N N . ASN A 1 518 ? 67.67100 -15.39100 23.00900 1.000 36.34825 568 ASN C N 1
ATOM 3786 C CA . ASN A 1 518 ? 67.13300 -16.40200 22.10800 1.000 35.46494 568 ASN C CA 1
ATOM 3787 C C . ASN A 1 518 ? 68.19400 -17.41100 21.67900 1.000 37.12198 568 ASN C C 1
ATOM 3788 O O . ASN A 1 518 ? 67.84100 -18.53200 21.29200 1.000 40.94138 568 ASN C O 1
ATOM 3793 N N . ILE A 1 519 ? 69.48300 -17.06000 21.73500 1.000 32.39801 569 ILE C N 1
ATOM 3794 C CA . ILE A 1 519 ? 70.51000 -18.08800 21.55900 1.000 36.05145 569 ILE C CA 1
ATOM 3795 C C . ILE A 1 519 ? 70.30500 -19.19400 22.57700 1.000 37.46636 569 ILE C C 1
ATOM 3796 O O . ILE A 1 519 ? 70.24800 -20.38100 22.22800 1.000 39.67175 569 ILE C O 1
ATOM 3801 N N . ALA A 1 520 ? 70.13400 -18.80900 23.85200 1.000 35.51298 570 ALA C N 1
ATOM 3802 C CA . ALA A 1 520 ? 69.94300 -19.78900 24.92100 1.000 32.21338 570 ALA C CA 1
ATOM 3803 C C . ALA A 1 520 ? 68.70000 -20.62100 24.68500 1.000 32.33724 570 ALA C C 1
ATOM 3804 O O . ALA A 1 520 ? 68.70500 -21.83300 24.92300 1.000 39.81510 570 ALA C O 1
ATOM 3806 N N . ARG A 1 521 ? 67.61600 -19.99200 24.22700 1.000 35.44128 571 ARG C N 1
ATOM 3807 C CA . ARG A 1 521 ? 66.40600 -20.75500 23.93500 1.000 35.74795 571 ARG C CA 1
ATOM 3808 C C . ARG A 1 521 ? 66.62100 -21.70100 22.78100 1.000 32.08371 571 ARG C C 1
ATOM 3809 O O . ARG A 1 521 ? 66.04100 -22.79000 22.75200 1.000 35.75365 571 ARG C O 1
ATOM 3817 N N . SER A 1 522 ? 67.40700 -21.29500 21.79100 1.000 34.36042 572 SER C N 1
ATOM 3818 C CA . SER A 1 522 ? 67.57400 -22.18400 20.65000 1.000 38.34627 572 SER C CA 1
ATOM 3819 C C . SER A 1 522 ? 68.29000 -23.45300 21.07900 1.000 33.55409 572 SER C C 1
ATOM 3820 O O . SER A 1 522 ? 67.93900 -24.54700 20.62700 1.000 38.20267 572 SER C O 1
ATOM 3823 N N . TYR A 1 523 ? 69.22900 -23.32800 22.02900 1.000 33.95263 573 TYR C N 1
ATOM 3824 C CA . TYR A 1 523 ? 69.91600 -24.49000 22.59700 1.000 32.12248 573 TYR C CA 1
ATOM 3825 C C . TYR A 1 523 ? 68.97300 -25.36000 23.41700 1.000 43.08369 573 TYR C C 1
ATOM 3826 O O . TYR A 1 523 ? 69.03800 -26.59100 23.34100 1.000 44.68382 573 TYR C O 1
ATOM 3835 N N . GLN A 1 524 ? 68.10100 -24.75300 24.22400 1.000 42.89633 574 GLN C N 1
ATOM 3836 C CA . GLN A 1 524 ? 67.07700 -25.54600 24.89600 1.000 32.28368 574 GLN C CA 1
ATOM 3837 C C . GLN A 1 524 ? 66.20800 -26.26400 23.88200 1.000 41.04449 574 GLN C C 1
ATOM 3838 O O . GLN A 1 524 ? 65.90900 -27.45600 24.03100 1.000 40.41988 574 GLN C O 1
ATOM 3844 N N . LEU A 1 525 ? 65.76600 -25.53800 22.85300 1.000 39.56360 575 LEU C N 1
ATOM 3845 C CA . LEU A 1 525 ? 64.94100 -26.15200 21.82100 1.000 34.00002 575 LEU C CA 1
ATOM 3846 C C . LEU A 1 525 ? 65.70700 -27.26100 21.11200 1.000 48.19258 575 LEU C C 1
ATOM 3847 O O . LEU A 1 525 ? 65.17000 -28.34700 20.88200 1.000 43.39757 575 LEU C O 1
ATOM 3852 N N . LEU A 1 526 ? 66.97600 -27.01500 20.79000 1.000 44.68820 576 LEU C N 1
ATOM 3853 C CA . LEU A 1 526 ? 67.79600 -28.04700 20.15700 1.000 48.82946 576 LEU C CA 1
ATOM 3854 C C . LEU A 1 526 ? 67.84300 -29.32400 20.99600 1.000 49.56089 576 LEU C C 1
ATOM 3855 O O . LEU A 1 526 ? 67.68700 -30.42700 20.46300 1.000 56.18219 576 LEU C O 1
ATOM 3860 N N . TYR A 1 527 ? 68.04100 -29.20200 22.31100 1.000 47.77487 577 TYR C N 1
ATOM 3861 C CA . TYR A 1 527 ? 68.07400 -30.40800 23.13500 1.000 44.04606 577 TYR C CA 1
ATOM 3862 C C . TYR A 1 527 ? 66.71000 -31.07800 23.18900 1.000 57.19341 577 TYR C C 1
ATOM 3863 O O . TYR A 1 527 ? 66.61900 -32.31100 23.12300 1.000 71.63242 577 TYR C O 1
ATOM 3872 N N . LYS A 1 528 ? 65.63700 -30.29300 23.30800 1.000 58.23921 578 LYS C N 1
ATOM 3873 C CA . LYS A 1 528 ? 64.30100 -30.86300 23.16400 1.000 57.31702 578 LYS C CA 1
ATOM 3874 C C . LYS A 1 528 ? 64.19100 -31.73800 21.90900 1.000 67.96655 578 LYS C C 1
ATOM 3875 O O . LYS A 1 528 ? 63.67900 -32.86000 21.97600 1.000 69.71347 578 LYS C O 1
ATOM 3881 N N . GLU A 1 529 ? 64.68800 -31.25100 20.75900 1.000 72.13587 579 GLU C N 1
ATOM 3882 C CA . GLU A 1 529 ? 64.45100 -31.93300 19.48200 1.000 72.52443 579 GLU C CA 1
ATOM 3883 C C . GLU A 1 529 ? 65.37000 -33.13900 19.27300 1.000 81.49010 579 GLU C C 1
ATOM 3884 O O . GLU A 1 529 ? 64.97100 -34.10600 18.61300 1.000 73.90301 579 GLU C O 1
ATOM 3890 N N . ARG A 1 530 ? 66.59000 -33.10200 19.80600 1.000 81.43373 580 ARG C N 1
ATOM 3891 C CA . ARG A 1 530 ? 67.45800 -34.28000 19.81000 1.000 82.03328 580 ARG C CA 1
ATOM 3892 C C . ARG A 1 530 ? 67.02400 -35.29500 20.87000 1.000 87.30247 580 ARG C C 1
ATOM 3893 O O . ARG A 1 530 ? 65.84300 -35.63800 20.98700 1.000 93.45631 580 ARG C O 1
ATOM 3901 N N . ASP A 1 539 ? 63.58900 -34.69100 15.54600 1.000 83.00068 589 ASP C N 1
ATOM 3902 C CA . ASP A 1 539 ? 62.59700 -33.73600 15.05600 1.000 83.24704 589 ASP C CA 1
ATOM 3903 C C . ASP A 1 539 ? 63.27400 -32.43000 14.60600 1.000 79.01191 589 ASP C C 1
ATOM 3904 O O . ASP A 1 539 ? 62.61400 -31.50300 14.13600 1.000 73.97243 589 ASP C O 1
ATOM 3906 N N . ILE A 1 540 ? 64.60200 -32.37600 14.74000 1.000 79.36300 590 ILE C N 1
ATOM 3907 C CA . ILE A 1 540 ? 65.36400 -31.18400 14.36600 1.000 71.70164 590 ILE C CA 1
ATOM 3908 C C . ILE A 1 540 ? 65.38500 -30.99000 12.84600 1.000 75.60468 590 ILE C C 1
ATOM 3909 O O . ILE A 1 540 ? 65.47200 -29.85700 12.35400 1.000 66.70367 590 ILE C O 1
ATOM 3914 N N . LYS A 1 541 ? 65.29700 -32.07400 12.07600 1.000 68.74088 591 LYS C N 1
ATOM 3915 C CA . LYS A 1 541 ? 65.19600 -31.93700 10.62800 1.000 63.08029 591 LYS C CA 1
ATOM 3916 C C . LYS A 1 541 ? 63.92600 -31.19400 10.22300 1.000 59.35446 591 LYS C C 1
ATOM 3917 O O . LYS A 1 541 ? 63.91500 -30.49600 9.20200 1.000 51.73197 591 LYS C O 1
ATOM 3919 N N . ASP A 1 542 ? 62.85200 -31.32100 11.01000 1.000 61.63417 592 ASP C N 1
ATOM 3920 C CA . ASP A 1 542 ? 61.62000 -30.59000 10.71700 1.000 59.81919 592 ASP C CA 1
ATOM 3921 C C . ASP A 1 542 ? 61.80700 -29.09100 10.89900 1.000 53.03944 592 ASP C C 1
ATOM 3922 O O . ASP A 1 542 ? 61.30500 -28.29400 10.09700 1.000 52.93495 592 ASP C O 1
ATOM 3927 N N . LEU A 1 543 ? 62.50200 -28.69900 11.96500 1.000 43.70083 593 LEU C N 1
ATOM 3928 C CA . LEU A 1 543 ? 62.81700 -27.30100 12.20000 1.000 44.88227 593 LEU C CA 1
ATOM 3929 C C . LEU A 1 543 ? 63.51500 -26.69300 10.99500 1.000 49.56297 593 LEU C C 1
ATOM 3930 O O . LEU A 1 543 ? 63.15300 -25.59700 10.55000 1.000 46.36916 593 LEU C O 1
ATOM 3935 N N . VAL A 1 544 ? 64.50500 -27.40000 10.43600 1.000 44.98940 594 VAL C N 1
ATOM 3936 C CA . VAL A 1 544 ? 65.23900 -26.86200 9.29000 1.000 41.51814 594 VAL C CA 1
ATOM 3937 C C . VAL A 1 544 ? 64.33200 -26.75100 8.07100 1.000 39.05584 594 VAL C C 1
ATOM 3938 O O . VAL A 1 544 ? 64.35000 -25.74100 7.36200 1.000 38.76620 594 VAL C O 1
ATOM 3942 N N . THR A 1 545 ? 63.50400 -27.77000 7.83000 1.000 44.64511 595 THR C N 1
ATOM 3943 C CA . THR A 1 545 ? 62.53700 -27.71400 6.73800 1.000 41.79218 595 THR C CA 1
ATOM 3944 C C . THR A 1 545 ? 61.58400 -26.53600 6.90500 1.000 46.71250 595 THR C C 1
ATOM 3945 O O . THR A 1 545 ? 61.37100 -25.75500 5.96500 1.000 41.56263 595 THR C O 1
ATOM 3949 N N . GLN A 1 546 ? 60.98200 -26.40900 8.09700 1.000 48.59840 596 GLN C N 1
ATOM 3950 C CA . GLN A 1 546 ? 59.98300 -25.36900 8.33200 1.000 38.37082 596 GLN C CA 1
ATOM 3951 C C . GLN A 1 546 ? 60.57500 -23.98700 8.12500 1.000 43.98261 596 GLN C C 1
ATOM 3952 O O . GLN A 1 546 ? 59.99800 -23.15200 7.41600 1.000 45.90113 596 GLN C O 1
ATOM 3958 N N . ILE A 1 547 ? 61.74500 -23.73700 8.71700 1.000 38.22643 597 ILE C N 1
ATOM 3959 C CA . ILE A 1 547 ? 62.30100 -22.39000 8.73800 1.000 37.08220 597 ILE C CA 1
ATOM 3960 C C . ILE A 1 547 ? 62.92400 -22.01800 7.39800 1.000 36.80270 597 ILE C C 1
ATOM 3961 O O . ILE A 1 547 ? 62.78600 -20.88100 6.94300 1.000 39.84461 597 ILE C O 1
ATOM 3966 N N . LEU A 1 548 ? 63.63800 -22.94100 6.75300 1.000 39.23918 598 LEU C N 1
ATOM 3967 C CA . LEU A 1 548 ? 64.45900 -22.59700 5.59500 1.000 41.04588 598 LEU C CA 1
ATOM 3968 C C . LEU A 1 548 ? 63.95300 -23.13400 4.26800 1.000 43.05691 598 LEU C C 1
ATOM 3969 O O . LEU A 1 548 ? 64.24900 -22.54000 3.24000 1.000 46.70400 598 LEU C O 1
ATOM 3974 N N . LEU A 1 549 ? 63.22200 -24.23700 4.23900 1.000 45.22582 599 LEU C N 1
ATOM 3975 C CA . LEU A 1 549 ? 63.02300 -24.93000 2.97000 1.000 47.36112 599 LEU C CA 1
ATOM 3976 C C . LEU A 1 549 ? 61.58700 -24.93000 2.46800 1.000 58.35181 599 LEU C C 1
ATOM 3977 O O . LEU A 1 549 ? 61.36500 -24.80300 1.25900 1.000 62.37886 599 LEU C O 1
ATOM 3982 N N . GLU A 1 550 ? 60.60600 -25.07900 3.35700 1.000 48.91095 600 GLU C N 1
ATOM 3983 C CA . GLU A 1 550 ? 59.22800 -25.30200 2.95300 1.000 44.94841 600 GLU C CA 1
ATOM 3984 C C . GLU A 1 550 ? 58.45600 -24.01300 3.16900 1.000 54.20090 600 GLU C C 1
ATOM 3985 O O . GLU A 1 550 ? 58.34500 -23.55400 4.31800 1.000 48.54780 600 GLU C O 1
ATOM 3989 N N . PRO A 1 551 ? 57.95800 -23.36900 2.11700 1.000 59.79829 601 PRO C N 1
ATOM 3990 C CA . PRO A 1 551 ? 57.08300 -22.20800 2.30300 1.000 48.49991 601 PRO C CA 1
ATOM 3991 C C . PRO A 1 551 ? 55.72000 -22.64200 2.81400 1.000 45.74054 601 PRO C C 1
ATOM 3992 O O . PRO A 1 551 ? 55.37500 -23.82600 2.81300 1.000 53.99954 601 PRO C O 1
ATOM 3996 N N . ILE A 1 552 ? 54.94100 -21.67400 3.27500 1.000 42.43846 602 ILE C N 1
ATOM 3997 C CA . ILE A 1 552 ? 53.59200 -21.92800 3.77400 1.000 39.95289 602 ILE C CA 1
ATOM 3998 C C . ILE A 1 552 ? 52.59600 -21.49900 2.70700 1.000 48.57040 602 ILE C C 1
ATOM 3999 O O . ILE A 1 552 ? 52.70000 -20.37600 2.19000 1.000 43.56991 602 ILE C O 1
ATOM 4004 N N . PRO A 1 553 ? 51.63400 -22.34600 2.34300 1.000 35.03173 603 PRO C N 1
ATOM 4005 C CA . PRO A 1 553 ? 50.65100 -21.96200 1.32700 1.000 35.79928 603 PRO C CA 1
ATOM 4006 C C . PRO A 1 553 ? 49.73100 -20.88000 1.85600 1.000 41.10548 603 PRO C C 1
ATOM 4007 O O . PRO A 1 553 ? 49.30800 -20.91800 3.01000 1.000 57.41282 603 PRO C O 1
ATOM 4011 N N . LEU A 1 554 ? 49.39700 -19.92900 0.99100 1.000 51.01973 604 LEU C N 1
ATOM 4012 C CA . LEU A 1 554 ? 48.60200 -18.76900 1.38900 1.000 60.39921 604 LEU C CA 1
ATOM 4013 C C . LEU A 1 554 ? 47.13300 -18.92000 1.00000 1.000 57.65999 604 LEU C C 1
ATOM 4014 O O . LEU A 1 554 ? 46.58900 -20.03700 0.96100 1.000 54.12145 604 LEU C O 1
ATOM 4016 N N . GLN B 1 26 ? 75.44900 -45.24800 -3.21200 1.000 71.86594 76 GLN D N 1
ATOM 4017 C CA . GLN B 1 26 ? 75.47500 -44.84000 -4.61600 1.000 74.06947 76 GLN D CA 1
ATOM 4018 C C . GLN B 1 26 ? 75.82200 -46.00200 -5.56200 1.000 76.30795 76 GLN D C 1
ATOM 4019 O O . GLN B 1 26 ? 75.16600 -46.15300 -6.59500 1.000 76.99708 76 GLN D O 1
ATOM 4021 N N . PRO B 1 27 ? 76.86300 -46.82400 -5.23500 1.000 67.80576 77 PRO D N 1
ATOM 4022 C CA . PRO B 1 27 ? 77.14300 -47.99600 -6.07500 1.000 53.58369 77 PRO D CA 1
ATOM 4023 C C . PRO B 1 27 ? 76.31800 -49.21300 -5.68000 1.000 57.37869 77 PRO D C 1
ATOM 4024 O O . PRO B 1 27 ? 76.04800 -50.09000 -6.50900 1.000 58.05660 77 PRO D O 1
ATOM 4028 N N . TYR B 1 28 ? 75.93800 -49.29400 -4.40900 1.000 56.41528 78 TYR D N 1
ATOM 4029 C CA . TYR B 1 28 ? 75.10800 -50.38000 -3.90200 1.000 56.82864 78 TYR D CA 1
ATOM 4030 C C . TYR B 1 28 ? 73.83200 -49.77700 -3.33700 1.000 57.88591 78 TYR D C 1
ATOM 4031 O O . TYR B 1 28 ? 73.88200 -48.98400 -2.39400 1.000 68.28784 78 TYR D O 1
ATOM 4040 N N . ASP B 1 29 ? 72.70100 -50.12900 -3.93700 1.000 62.44356 79 ASP D N 1
ATOM 4041 C CA . ASP B 1 29 ? 71.39800 -49.68300 -3.48000 1.000 54.87090 79 ASP D CA 1
ATOM 4042 C C . ASP B 1 29 ? 70.96600 -50.50200 -2.27500 1.000 56.57415 79 ASP D C 1
ATOM 4043 O O . ASP B 1 29 ? 71.49400 -51.58600 -2.00900 1.000 54.55834 79 ASP D O 1
ATOM 4048 N N . ASP B 1 30 ? 69.97100 -49.98400 -1.55800 1.000 51.08453 80 ASP D N 1
ATOM 4049 C CA . ASP B 1 30 ? 69.32400 -50.77500 -0.52400 1.000 47.05107 80 ASP D CA 1
ATOM 4050 C C . ASP B 1 30 ? 68.58800 -51.95300 -1.14900 1.000 42.82453 80 ASP D C 1
ATOM 4051 O O . ASP B 1 30 ? 67.91000 -51.80900 -2.16600 1.000 51.57978 80 ASP D O 1
ATOM 4056 N N . SER B 1 31 ? 68.70800 -53.12000 -0.53700 1.000 44.51855 81 SER D N 1
ATOM 4057 C CA . SER B 1 31 ? 67.92900 -54.24100 -1.01800 1.000 48.75706 81 SER D CA 1
ATOM 4058 C C . SER B 1 31 ? 66.44600 -54.03300 -0.70700 1.000 50.89512 81 SER D C 1
ATOM 4059 O O . SER B 1 31 ? 66.05900 -53.17400 0.09100 1.000 48.56963 81 SER D O 1
ATOM 4062 N N . HIS B 1 32 ? 65.60600 -54.84600 -1.34900 1.000 52.03603 82 HIS D N 1
ATOM 4063 C CA . HIS B 1 32 ? 64.16900 -54.71500 -1.13100 1.000 59.21479 82 HIS D CA 1
ATOM 4064 C C . HIS B 1 32 ? 63.79400 -55.04200 0.31300 1.000 57.59525 82 HIS D C 1
ATOM 4065 O O . HIS B 1 32 ? 62.90700 -54.39900 0.88600 1.000 52.28945 82 HIS D O 1
ATOM 4072 N N . CYS B 1 33 ? 64.45000 -56.03200 0.90800 1.000 49.32975 83 CYS D N 1
ATOM 4073 C CA . CYS B 1 33 ? 64.13500 -56.38400 2.31200 1.000 48.09712 83 CYS D CA 1
ATOM 4074 C C . CYS B 1 33 ? 64.53700 -55.22400 3.23600 1.000 46.60330 83 CYS D C 1
ATOM 4075 O O . CYS B 1 33 ? 63.82900 -54.99800 4.21900 1.000 51.61658 83 CYS D O 1
ATOM 4078 N N . MET B 1 34 ? 65.61300 -54.50500 2.91000 1.000 50.59333 84 MET D N 1
ATOM 4079 C CA . MET B 1 34 ? 65.99500 -53.35400 3.71700 1.000 49.21114 84 MET D CA 1
ATOM 4080 C C . MET B 1 34 ? 64.94900 -52.26100 3.61300 1.000 53.03092 84 MET D C 1
ATOM 4081 O O . MET B 1 34 ? 64.52200 -51.70100 4.62800 1.000 51.89801 84 MET D O 1
ATOM 4086 N N . GLU B 1 35 ? 64.53000 -51.94500 2.38400 1.000 48.08833 85 GLU D N 1
ATOM 4087 C CA . GLU B 1 35 ? 63.49200 -50.94200 2.18500 1.000 51.91715 85 GLU D CA 1
ATOM 4088 C C . GLU B 1 35 ? 62.25100 -51.27900 2.99200 1.000 43.39898 85 GLU D C 1
ATOM 4089 O O . GLU B 1 35 ? 61.64400 -50.40000 3.61100 1.000 45.42622 85 GLU D O 1
ATOM 4095 N N . ARG B 1 36 ? 61.87300 -52.55300 3.01600 1.000 41.04669 86 ARG D N 1
ATOM 4096 C CA . ARG B 1 36 ? 60.65400 -52.92700 3.71100 1.000 39.24858 86 ARG D CA 1
ATOM 4097 C C . ARG B 1 36 ? 60.83000 -52.81100 5.21900 1.000 47.28492 86 ARG D C 1
ATOM 4098 O O . ARG B 1 36 ? 59.93100 -52.33400 5.92000 1.000 51.35656 86 ARG D O 1
ATOM 4106 N N . ALA B 1 37 ? 61.99000 -53.21300 5.73500 1.000 44.26531 87 ALA D N 1
ATOM 4107 C CA . ALA B 1 37 ? 62.23800 -53.08200 7.16600 1.000 48.89587 87 ALA D CA 1
ATOM 4108 C C . ALA B 1 37 ? 62.24400 -51.61600 7.59600 1.000 42.44092 87 ALA D C 1
ATOM 4109 O O . ALA B 1 37 ? 61.61400 -51.26700 8.59500 1.000 48.11213 87 ALA D O 1
ATOM 4111 N N . GLU B 1 38 ? 62.92900 -50.74100 6.84800 1.000 42.90960 88 GLU D N 1
ATOM 4112 C CA . GLU B 1 38 ? 62.96200 -49.31900 7.19900 1.000 45.32523 88 GLU D CA 1
ATOM 4113 C C . GLU B 1 38 ? 61.56400 -48.71100 7.21800 1.000 58.27934 88 GLU D C 1
ATOM 4114 O O . GLU B 1 38 ? 61.26100 -47.85900 8.06100 1.000 62.05242 88 GLU D O 1
ATOM 4120 N N . ARG B 1 39 ? 60.71300 -49.10400 6.27100 1.000 53.18118 89 ARG D N 1
ATOM 4121 C CA . ARG B 1 39 ? 59.31600 -48.70900 6.33300 1.000 50.52800 89 ARG D CA 1
ATOM 4122 C C . ARG B 1 39 ? 58.67400 -49.20200 7.62200 1.000 54.22579 89 ARG D C 1
ATOM 4123 O O . ARG B 1 39 ? 58.10700 -48.41300 8.38700 1.000 54.19677 89 ARG D O 1
ATOM 4131 N N . LEU B 1 40 ? 58.74100 -50.51600 7.87000 1.000 53.01962 90 LEU D N 1
ATOM 4132 C CA . LEU B 1 40 ? 58.14600 -51.08600 9.07400 1.000 44.91854 90 LEU D CA 1
ATOM 4133 C C . LEU B 1 40 ? 58.67200 -50.41200 10.34200 1.000 51.32901 90 LEU D C 1
ATOM 4134 O O . LEU B 1 40 ? 57.93100 -50.26600 11.32200 1.000 51.83550 90 LEU D O 1
ATOM 4139 N N . ILE B 1 41 ? 59.92700 -49.96700 10.33900 1.000 43.82438 91 ILE D N 1
ATOM 4140 C CA . ILE B 1 41 ? 60.45600 -49.27800 11.50900 1.000 51.50957 91 ILE D CA 1
ATOM 4141 C C . ILE B 1 41 ? 59.70000 -47.97800 11.73600 1.000 57.07983 91 ILE D C 1
ATOM 4142 O O . ILE B 1 41 ? 59.27500 -47.67300 12.85800 1.000 53.32229 91 ILE D O 1
ATOM 4147 N N . GLY B 1 42 ? 59.50100 -47.20100 10.66800 1.000 57.28305 92 GLY D N 1
ATOM 4148 C CA . GLY B 1 42 ? 58.76800 -45.94900 10.80300 1.000 45.90309 92 GLY D CA 1
ATOM 4149 C C . GLY B 1 42 ? 57.34000 -46.15700 11.26400 1.000 42.15536 92 GLY D C 1
ATOM 4150 O O . GLY B 1 42 ? 56.83700 -45.42100 12.11200 1.000 50.54187 92 GLY D O 1
ATOM 4151 N N . GLU B 1 43 ? 56.66900 -47.17000 10.72500 1.000 43.59329 93 GLU D N 1
ATOM 4152 C CA . GLU B 1 43 ? 55.32400 -47.47800 11.19300 1.000 43.38682 93 GLU D CA 1
ATOM 4153 C C . GLU B 1 43 ? 55.33000 -47.83900 12.67400 1.000 58.92231 93 GLU D C 1
ATOM 4154 O O . GLU B 1 43 ? 54.49700 -47.35400 13.44900 1.000 59.56735 93 GLU D O 1
ATOM 4160 N N . ILE B 1 44 ? 56.27100 -48.68800 13.09100 1.000 58.63884 94 ILE D N 1
ATOM 4161 C CA . ILE B 1 44 ? 56.30600 -49.13000 14.48100 1.000 52.85946 94 ILE D CA 1
ATOM 4162 C C . ILE B 1 44 ? 56.71300 -47.98200 15.40600 1.000 50.73195 94 ILE D C 1
ATOM 4163 O O . ILE B 1 44 ? 56.24800 -47.89600 16.54900 1.000 51.19120 94 ILE D O 1
ATOM 4168 N N . LYS B 1 45 ? 57.57700 -47.08100 14.93500 1.000 48.75420 95 LYS D N 1
ATOM 4169 C CA . LYS B 1 45 ? 57.86500 -45.87700 15.70800 1.000 45.91502 95 LYS D CA 1
ATOM 4170 C C . LYS B 1 45 ? 56.60600 -45.03700 15.90700 1.000 61.01341 95 LYS D C 1
ATOM 4171 O O . LYS B 1 45 ? 56.36700 -44.51300 17.00400 1.000 51.47438 95 LYS D O 1
ATOM 4177 N N . ASP B 1 46 ? 55.79300 -44.89700 14.84700 1.000 62.87521 96 ASP D N 1
ATOM 4178 C CA . ASP B 1 46 ? 54.50700 -44.20900 14.95300 1.000 54.46402 96 ASP D CA 1
ATOM 4179 C C . ASP B 1 46 ? 53.62200 -44.85700 16.00700 1.000 55.52979 96 ASP D C 1
ATOM 4180 O O . ASP B 1 46 ? 52.93800 -44.15700 16.76300 1.000 55.85395 96 ASP D O 1
ATOM 4185 N N . MET B 1 47 ? 53.61000 -46.19700 16.05500 1.000 55.54904 97 MET D N 1
ATOM 4186 C CA . MET B 1 47 ? 52.84100 -46.90500 17.07500 1.000 53.28635 97 MET D CA 1
ATOM 4187 C C . MET B 1 47 ? 53.28400 -46.49200 18.47300 1.000 52.63392 97 MET D C 1
ATOM 4188 O O . MET B 1 47 ? 52.45400 -46.33500 19.37400 1.000 58.43793 97 MET D O 1
ATOM 4193 N N . PHE B 1 48 ? 54.58700 -46.29100 18.66800 1.000 51.31106 98 PHE D N 1
ATOM 4194 C CA . PHE B 1 48 ? 55.07600 -45.82500 19.96100 1.000 56.49304 98 PHE D CA 1
ATOM 4195 C C . PHE B 1 48 ? 54.62600 -44.39300 20.24000 1.000 66.11613 98 PHE D C 1
ATOM 4196 O O . PHE B 1 48 ? 54.31800 -44.04400 21.38500 1.000 64.98469 98 PHE D O 1
ATOM 4204 N N . ASN B 1 49 ? 54.60200 -43.54300 19.20900 1.000 68.10802 99 ASN D N 1
ATOM 4205 C CA . ASN B 1 49 ? 54.23500 -42.14500 19.39700 1.000 56.80541 99 ASN D CA 1
ATOM 4206 C C . ASN B 1 49 ? 52.73500 -41.98000 19.58500 1.000 58.07918 99 ASN D C 1
ATOM 4207 O O . ASN B 1 49 ? 52.31000 -41.19100 20.43000 1.000 69.58352 99 ASN D O 1
ATOM 4212 N N . GLU B 1 50 ? 51.91700 -42.70900 18.81500 1.000 58.45029 100 GLU D N 1
ATOM 4213 C CA . GLU B 1 50 ? 50.48800 -42.76200 19.11800 1.000 60.82988 100 GLU D CA 1
ATOM 4214 C C . GLU B 1 50 ? 50.24300 -43.21700 20.54900 1.000 71.10873 100 GLU D C 1
ATOM 4215 O O . GLU B 1 50 ? 49.24100 -42.83700 21.16000 1.000 86.18435 100 GLU D O 1
ATOM 4218 N N . SER B 1 51 ? 51.14500 -44.03000 21.09500 1.000 73.39669 101 SER D N 1
ATOM 4219 C CA . SER B 1 51 ? 51.00700 -44.48400 22.47300 1.000 75.14062 101 SER D CA 1
ATOM 4220 C C . SER B 1 51 ? 51.35100 -43.36500 23.45000 1.000 72.99769 101 SER D C 1
ATOM 4221 O O . SER B 1 51 ? 50.59900 -43.10000 24.39500 1.000 75.69880 101 SER D O 1
ATOM 4224 N N . GLY B 1 52 ? 52.49300 -42.70000 23.23900 1.000 70.31377 102 GLY D N 1
ATOM 4225 C CA . GLY B 1 52 ? 52.89600 -41.58500 24.08100 1.000 76.58318 102 GLY D CA 1
ATOM 4226 C C . GLY B 1 52 ? 51.98000 -40.38500 23.98400 1.000 77.54396 102 GLY D C 1
ATOM 4227 O O . GLY B 1 52 ? 51.95500 -39.56200 24.90500 1.000 73.48059 102 GLY D O 1
ATOM 4228 N N . LYS B 1 53 ? 51.19100 -40.32900 22.91200 1.000 94.64541 103 LYS D N 1
ATOM 4229 C CA . LYS B 1 53 ? 50.21600 -39.22500 22.73600 1.000 87.89942 103 LYS D CA 1
ATOM 4230 C C . LYS B 1 53 ? 48.94700 -39.56400 23.52000 1.000 94.72427 103 LYS D C 1
ATOM 4231 O O . LYS B 1 53 ? 48.34000 -38.63000 24.06400 1.000 104.64940 103 LYS D O 1
ATOM 4233 N N . PHE B 1 54 ? 48.56700 -40.84400 23.58300 1.000 89.25297 104 PHE D N 1
ATOM 4234 C CA . PHE B 1 54 ? 47.40200 -41.23100 24.42100 1.000 77.46176 104 PHE D CA 1
ATOM 4235 C C . PHE B 1 54 ? 47.46400 -40.43000 25.71900 1.000 88.92845 104 PHE D C 1
ATOM 4236 O O . PHE B 1 54 ? 48.37000 -40.68200 26.53200 1.000 87.61580 104 PHE D O 1
ATOM 4238 N N . CYS B 1 55 ? 46.54000 -39.48500 25.89300 1.000 96.48983 105 CYS D N 1
ATOM 4239 C CA . CYS B 1 55 ? 46.55800 -38.59700 27.07700 1.000 103.06646 105 CYS D CA 1
ATOM 4240 C C . CYS B 1 55 ? 46.30100 -39.39600 28.35700 1.000 107.67801 105 CYS D C 1
ATOM 4241 O O . CYS B 1 55 ? 46.72300 -38.93700 29.43200 1.000 103.19412 105 CYS D O 1
ATOM 4243 N N . GLY B 1 56 ? 45.63500 -40.54400 28.24000 1.000 86.99812 106 GLY D N 1
ATOM 4244 C CA . GLY B 1 56 ? 45.30200 -41.34200 29.43000 1.000 78.73568 106 GLY D CA 1
ATOM 4245 C C . GLY B 1 56 ? 46.48800 -42.09000 30.00400 1.000 77.06144 106 GLY D C 1
ATOM 4246 O O . GLY B 1 56 ? 47.59400 -41.93800 29.46800 1.000 78.72933 106 GLY D O 1
ATOM 4247 N N . GLU B 1 57 ? 46.26400 -42.85200 31.07400 1.000 74.47601 107 GLU D N 1
ATOM 4248 C CA . GLU B 1 57 ? 47.32300 -43.68200 31.70600 1.000 74.31671 107 GLU D CA 1
ATOM 4249 C C . GLU B 1 57 ? 47.37100 -45.03200 30.99100 1.000 72.23692 107 GLU D C 1
ATOM 4250 O O . GLU B 1 57 ? 46.50200 -45.86900 31.26900 1.000 69.90201 107 GLU D O 1
ATOM 4256 N N . ASN B 1 58 ? 48.35100 -45.21600 30.10800 1.000 63.09769 108 ASN D N 1
ATOM 4257 C CA . ASN B 1 58 ? 48.45200 -46.45500 29.30100 1.000 57.33802 108 ASN D CA 1
ATOM 4258 C C . ASN B 1 58 ? 49.79700 -47.11600 29.58200 1.000 61.00463 108 ASN D C 1
ATOM 4259 O O . ASN B 1 58 ? 50.39500 -47.64700 28.64400 1.000 59.42741 108 ASN D O 1
ATOM 4264 N N . ALA B 1 59 ? 50.24400 -47.08900 30.83500 1.000 61.50134 109 ALA D N 1
ATOM 4265 C CA . ALA B 1 59 ? 51.57500 -47.60600 31.13400 1.000 55.29231 109 ALA D CA 1
ATOM 4266 C C . ALA B 1 59 ? 51.73700 -49.03600 30.63600 1.000 52.50792 109 ALA D C 1
ATOM 4267 O O . ALA B 1 59 ? 52.70300 -49.35300 29.93400 1.000 54.39633 109 ALA D O 1
ATOM 4269 N N . PHE B 1 60 ? 50.77300 -49.90300 30.95500 1.000 46.27678 110 PHE D N 1
ATOM 4270 C CA . PHE B 1 60 ? 50.87400 -51.30500 30.56400 1.000 53.07796 110 PHE D CA 1
ATOM 4271 C C . PHE B 1 60 ? 50.94700 -51.46700 29.04600 1.000 51.82093 110 PHE D C 1
ATOM 4272 O O . PHE B 1 60 ? 51.78900 -52.21500 28.53700 1.000 55.55342 110 PHE D O 1
ATOM 4280 N N . GLU B 1 61 ? 50.07300 -50.77800 28.30600 1.000 47.07205 111 GLU D N 1
ATOM 4281 C CA . GLU B 1 61 ? 50.09800 -50.86700 26.84600 1.000 50.63857 111 GLU D CA 1
ATOM 4282 C C . GLU B 1 61 ? 51.46700 -50.51100 26.29400 1.000 48.30314 111 GLU D C 1
ATOM 4283 O O . GLU B 1 61 ? 51.92300 -51.09800 25.30700 1.000 45.60774 111 GLU D O 1
ATOM 4289 N N . ARG B 1 62 ? 52.11200 -49.51600 26.88900 1.000 49.27225 112 ARG D N 1
ATOM 4290 C CA . ARG B 1 62 ? 53.42700 -49.12700 26.42000 1.000 47.26408 112 ARG D CA 1
ATOM 4291 C C . ARG B 1 62 ? 54.46500 -50.15200 26.83300 1.000 44.99275 112 ARG D C 1
ATOM 4292 O O . ARG B 1 62 ? 55.42800 -50.38700 26.10200 1.000 45.25934 112 ARG D O 1
ATOM 4300 N N . LEU B 1 63 ? 54.26700 -50.78800 27.98400 1.000 44.13740 113 LEU D N 1
ATOM 4301 C CA . LEU B 1 63 ? 55.18900 -51.82100 28.42800 1.000 42.17756 113 LEU D CA 1
ATOM 4302 C C . LEU B 1 63 ? 55.07600 -53.06200 27.55100 1.000 44.60531 113 LEU D C 1
ATOM 4303 O O . LEU B 1 63 ? 56.07700 -53.70400 27.23200 1.000 42.68461 113 LEU D O 1
ATOM 4308 N N . VAL B 1 64 ? 53.86300 -53.41800 27.16000 1.000 45.64295 114 VAL D N 1
ATOM 4309 C CA . VAL B 1 64 ? 53.66600 -54.58800 26.31500 1.000 37.37106 114 VAL D CA 1
ATOM 4310 C C . VAL B 1 64 ? 54.36400 -54.40400 24.96900 1.000 44.09791 114 VAL D C 1
ATOM 4311 O O . VAL B 1 64 ? 55.04600 -55.31200 24.47800 1.000 43.67256 114 VAL D O 1
ATOM 4315 N N . MET B 1 65 ? 54.28700 -53.20100 24.39800 1.000 44.93463 115 MET D N 1
ATOM 4316 C CA . MET B 1 65 ? 54.93700 -52.94700 23.11500 1.000 38.71041 115 MET D CA 1
ATOM 4317 C C . MET B 1 65 ? 56.45200 -53.03000 23.22400 1.000 47.14801 115 MET D C 1
ATOM 4318 O O . MET B 1 65 ? 57.11000 -53.60900 22.34900 1.000 45.44040 115 MET D O 1
ATOM 4323 N N . VAL B 1 66 ? 57.02400 -52.44800 24.28200 1.000 50.42394 116 VAL D N 1
ATOM 4324 C CA . VAL B 1 66 ? 58.44500 -52.63200 24.57700 1.000 40.89246 116 VAL D CA 1
ATOM 4325 C C . VAL B 1 66 ? 58.79500 -54.11600 24.63000 1.000 39.81796 116 VAL D C 1
ATOM 4326 O O . VAL B 1 66 ? 59.75300 -54.57200 24.00000 1.000 40.96610 116 VAL D O 1
ATOM 4330 N N . ASP B 1 67 ? 58.02400 -54.88500 25.39700 1.000 37.84008 117 ASP D N 1
ATOM 4331 C CA . ASP B 1 67 ? 58.27500 -56.31500 25.55300 1.000 46.40222 117 ASP D CA 1
ATOM 4332 C C . ASP B 1 67 ? 58.46100 -57.00300 24.20200 1.000 42.82688 117 ASP D C 1
ATOM 4333 O O . ASP B 1 67 ? 59.49300 -57.63600 23.94800 1.000 39.78965 117 ASP D O 1
ATOM 4338 N N . LYS B 1 68 ? 57.47200 -56.85300 23.31100 1.000 46.36270 118 LYS D N 1
ATOM 4339 C CA . LYS B 1 68 ? 57.48400 -57.52500 22.01400 1.000 39.31334 118 LYS D CA 1
ATOM 4340 C C . LYS B 1 68 ? 58.72700 -57.17800 21.20600 1.000 44.55344 118 LYS D C 1
ATOM 4341 O O . LYS B 1 68 ? 59.43800 -58.07300 20.73600 1.000 36.53438 118 LYS D O 1
ATOM 4347 N N . VAL B 1 69 ? 58.99800 -55.88200 21.00000 1.000 37.17633 119 VAL D N 1
ATOM 4348 C CA . VAL B 1 69 ? 60.18500 -55.56600 20.22100 1.000 42.07510 119 VAL D CA 1
ATOM 4349 C C . VAL B 1 69 ? 61.46300 -55.93900 20.95900 1.000 43.30286 119 VAL D C 1
ATOM 4350 O O . VAL B 1 69 ? 62.51100 -56.09900 20.31200 1.000 45.56586 119 VAL D O 1
ATOM 4354 N N . GLN B 1 70 ? 61.40600 -56.14100 22.27900 1.000 36.74394 120 GLN D N 1
ATOM 4355 C CA . GLN B 1 70 ? 62.61200 -56.61400 22.95300 1.000 42.32171 120 GLN D CA 1
ATOM 4356 C C . GLN B 1 70 ? 62.81000 -58.11500 22.80700 1.000 34.97198 120 GLN D C 1
ATOM 4357 O O . GLN B 1 70 ? 63.90400 -58.54600 22.45700 1.000 37.56366 120 GLN D O 1
ATOM 4363 N N . ARG B 1 71 ? 61.78700 -58.92700 23.05500 1.000 31.76323 121 ARG D N 1
ATOM 4364 C CA . ARG B 1 71 ? 61.98000 -60.36300 22.91400 1.000 36.33136 121 ARG D CA 1
ATOM 4365 C C . ARG B 1 71 ? 62.39300 -60.71500 21.50200 1.000 38.34741 121 ARG D C 1
ATOM 4366 O O . ARG B 1 71 ? 63.11500 -61.69000 21.30000 1.000 38.58751 121 ARG D O 1
ATOM 4374 N N . LEU B 1 72 ? 61.95900 -59.92900 20.51900 1.000 39.72461 122 LEU D N 1
ATOM 4375 C CA . LEU B 1 72 ? 62.29500 -60.14800 19.12400 1.000 35.62810 122 LEU D CA 1
ATOM 4376 C C . LEU B 1 72 ? 63.59200 -59.46200 18.70700 1.000 42.35537 122 LEU D C 1
ATOM 4377 O O . LEU B 1 72 ? 63.89600 -59.43700 17.51300 1.000 39.15021 122 LEU D O 1
ATOM 4382 N N . ALA B 1 73 ? 64.33700 -58.89000 19.65500 1.000 37.12422 123 ALA D N 1
ATOM 4383 C CA . ALA B 1 73 ? 65.65100 -58.30300 19.43000 1.000 25.26514 123 ALA D CA 1
ATOM 4384 C C . ALA B 1 73 ? 65.66900 -57.29500 18.28500 1.000 42.26286 123 ALA D C 1
ATOM 4385 O O . ALA B 1 73 ? 66.69500 -57.10600 17.61400 1.000 41.15606 123 ALA D O 1
ATOM 4387 N N . ILE B 1 74 ? 64.56800 -56.59200 18.05600 1.000 36.47989 124 ILE D N 1
ATOM 4388 C CA . ILE B 1 74 ? 64.61700 -55.43500 17.17000 1.000 38.42556 124 ILE D CA 1
ATOM 4389 C C . ILE B 1 74 ? 64.61300 -54.13300 17.95800 1.000 45.02609 124 ILE D C 1
ATOM 4390 O O . ILE B 1 74 ? 64.41600 -53.05100 17.37800 1.000 37.54998 124 ILE D O 1
ATOM 4395 N N . ASP B 1 75 ? 64.84100 -54.21200 19.27500 1.000 41.04772 125 ASP D N 1
ATOM 4396 C CA . ASP B 1 75 ? 64.81100 -53.02600 20.11700 1.000 36.92236 125 ASP D CA 1
ATOM 4397 C C . ASP B 1 75 ? 65.90400 -52.02900 19.76500 1.000 39.69295 125 ASP D C 1
ATOM 4398 O O . ASP B 1 75 ? 65.77300 -50.85200 20.10800 1.000 43.29433 125 ASP D O 1
ATOM 4403 N N . ARG B 1 76 ? 66.95700 -52.43900 19.05300 1.000 41.63140 126 ARG D N 1
ATOM 4404 C CA . ARG B 1 76 ? 68.02400 -51.48300 18.75200 1.000 41.47405 126 ARG D CA 1
ATOM 4405 C C . ARG B 1 76 ? 67.57000 -50.38000 17.80200 1.000 45.10236 126 ARG D C 1
ATOM 4406 O O . ARG B 1 76 ? 68.23700 -49.34400 17.71300 1.000 44.31418 126 ARG D O 1
ATOM 4414 N N . HIS B 1 77 ? 66.45300 -50.57400 17.10200 1.000 40.39125 127 HIS D N 1
ATOM 4415 C CA . HIS B 1 77 ? 65.91300 -49.57400 16.18700 1.000 42.80662 127 HIS D CA 1
ATOM 4416 C C . HIS B 1 77 ? 64.96700 -48.58700 16.86000 1.000 55.32230 127 HIS D C 1
ATOM 4417 O O . HIS B 1 77 ? 64.53800 -47.63100 16.20800 1.000 43.99113 127 HIS D O 1
ATOM 4424 N N . PHE B 1 78 ? 64.59800 -48.81800 18.12100 1.000 51.92894 128 PHE D N 1
ATOM 4425 C CA . PHE B 1 78 ? 63.58000 -48.03700 18.80800 1.000 43.91109 128 PHE D CA 1
ATOM 4426 C C . PHE B 1 78 ? 64.08000 -47.57000 20.15900 1.000 46.55041 128 PHE D C 1
ATOM 4427 O O . PHE B 1 78 ? 63.35700 -47.63100 21.15100 1.000 56.45828 128 PHE D O 1
ATOM 4435 N N . GLN B 1 79 ? 65.31700 -47.08800 20.23400 1.000 45.95553 129 GLN D N 1
ATOM 4436 C CA . GLN B 1 79 ? 65.89000 -46.80500 21.54400 1.000 48.47971 129 GLN D CA 1
ATOM 4437 C C . GLN B 1 79 ? 65.36200 -45.51300 22.16600 1.000 47.40174 129 GLN D C 1
ATOM 4438 O O . GLN B 1 79 ? 65.29600 -45.40600 23.39100 1.000 58.07909 129 GLN D O 1
ATOM 4444 N N . ASN B 1 80 ? 64.95600 -44.53000 21.37400 1.000 60.30023 130 ASN D N 1
ATOM 4445 C CA . ASN B 1 80 ? 64.30700 -43.36900 21.97000 1.000 56.68658 130 ASN D CA 1
ATOM 4446 C C . ASN B 1 80 ? 62.89000 -43.70500 22.39700 1.000 47.08043 130 ASN D C 1
ATOM 4447 O O . ASN B 1 80 ? 62.46700 -43.34800 23.49800 1.000 59.57345 130 ASN D O 1
ATOM 4452 N N . GLU B 1 81 ? 62.14400 -44.39100 21.53400 1.000 45.27824 131 GLU D N 1
ATOM 4453 C CA . GLU B 1 81 ? 60.76900 -44.74300 21.85800 1.000 43.65469 131 GLU D CA 1
ATOM 4454 C C . GLU B 1 81 ? 60.71400 -45.58400 23.11500 1.000 42.46997 131 GLU D C 1
ATOM 4455 O O . GLU B 1 81 ? 59.83400 -45.39900 23.95500 1.000 56.27583 131 GLU D O 1
ATOM 4461 N N . ILE B 1 82 ? 61.65400 -46.51400 23.26500 1.000 50.33813 132 ILE D N 1
ATOM 4462 C CA . ILE B 1 82 ? 61.66400 -47.37300 24.44000 1.000 52.74710 132 ILE D CA 1
ATOM 4463 C C . ILE B 1 82 ? 62.07800 -46.58500 25.67500 1.000 45.54842 132 ILE D C 1
ATOM 4464 O O . ILE B 1 82 ? 61.52500 -46.77900 26.76300 1.000 52.15568 132 ILE D O 1
ATOM 4469 N N . ALA B 1 83 ? 63.03500 -45.67000 25.53000 1.000 49.80849 133 ALA D N 1
ATOM 4470 C CA . ALA B 1 83 ? 63.39900 -44.82200 26.66000 1.000 51.35471 133 ALA D CA 1
ATOM 4471 C C . ALA B 1 83 ? 62.20100 -44.00400 27.12900 1.000 54.05827 133 ALA D C 1
ATOM 4472 O O . ALA B 1 83 ? 61.88600 -43.98200 28.32400 1.000 54.67499 133 ALA D O 1
ATOM 4474 N N . GLN B 1 84 ? 61.48300 -43.37400 26.19200 1.000 45.78400 134 GLN D N 1
ATOM 4475 C CA . GLN B 1 84 ? 60.27900 -42.62800 26.55800 1.000 48.15110 134 GLN D CA 1
ATOM 4476 C C . GLN B 1 84 ? 59.23300 -43.52500 27.20000 1.000 53.01890 134 GLN D C 1
ATOM 4477 O O . GLN B 1 84 ? 58.63400 -43.15900 28.22000 1.000 58.47611 134 GLN D O 1
ATOM 4483 N N . ALA B 1 85 ? 58.99800 -44.70500 26.62600 1.000 51.75320 135 ALA D N 1
ATOM 4484 C CA . ALA B 1 85 ? 57.94000 -45.56400 27.14500 1.000 42.92052 135 ALA D CA 1
ATOM 4485 C C . ALA B 1 85 ? 58.27200 -46.07300 28.54100 1.000 41.71503 135 ALA D C 1
ATOM 4486 O O . ALA B 1 85 ? 57.39600 -46.14100 29.40600 1.000 51.29669 135 ALA D O 1
ATOM 4488 N N . LEU B 1 86 ? 59.52800 -46.44000 28.78500 1.000 44.61005 136 LEU D N 1
ATOM 4489 C CA . LEU B 1 86 ? 59.87800 -46.99700 30.08900 1.000 49.89349 136 LEU D CA 1
ATOM 4490 C C . LEU B 1 86 ? 60.00900 -45.90900 31.15900 1.000 48.10075 136 LEU D C 1
ATOM 4491 O O . LEU B 1 86 ? 59.72800 -46.17000 32.33600 1.000 50.41791 136 LEU D O 1
ATOM 4496 N N . ASP B 1 87 ? 60.41200 -44.69200 30.77800 1.000 45.30618 137 ASP D N 1
ATOM 4497 C CA . ASP B 1 87 ? 60.29700 -43.54400 31.68000 1.000 51.04226 137 ASP D CA 1
ATOM 4498 C C . ASP B 1 87 ? 58.85500 -43.33600 32.11400 1.000 45.82778 137 ASP D C 1
ATOM 4499 O O . ASP B 1 87 ? 58.57100 -43.09500 33.28700 1.000 50.88345 137 ASP D O 1
ATOM 4504 N N . TYR B 1 88 ? 57.92900 -43.44300 31.17400 1.000 44.71646 138 TYR D N 1
ATOM 4505 C CA . TYR B 1 88 ? 56.52500 -43.36000 31.52300 1.000 45.00347 138 TYR D CA 1
ATOM 4506 C C . TYR B 1 88 ? 56.13700 -44.50000 32.45100 1.000 56.70643 138 TYR D C 1
ATOM 4507 O O . TYR B 1 88 ? 55.50400 -44.28000 33.48800 1.000 63.00191 138 TYR D O 1
ATOM 4516 N N . VAL B 1 89 ? 56.52000 -45.73300 32.10100 1.000 57.07072 139 VAL D N 1
ATOM 4517 C CA . VAL B 1 89 ? 56.14200 -46.87700 32.92500 1.000 45.55379 139 VAL D CA 1
ATOM 4518 C C . VAL B 1 89 ? 56.76200 -46.75400 34.30400 1.000 47.97207 139 VAL D C 1
ATOM 4519 O O . VAL B 1 89 ? 56.16000 -47.14800 35.31000 1.000 43.79393 139 VAL D O 1
ATOM 4523 N N . TYR B 1 90 ? 57.97200 -46.19700 34.37700 1.000 40.35943 140 TYR D N 1
ATOM 4524 C CA . TYR B 1 90 ? 58.61200 -46.04100 35.67900 1.000 48.90878 140 TYR D CA 1
ATOM 4525 C C . TYR B 1 90 ? 57.90400 -44.98900 36.53300 1.000 51.82264 140 TYR D C 1
ATOM 4526 O O . TYR B 1 90 ? 57.78800 -45.15700 37.75000 1.000 54.62752 140 TYR D O 1
ATOM 4535 N N . ARG B 1 91 ? 57.42900 -43.89300 35.91700 1.000 58.29228 141 ARG D N 1
ATOM 4536 C CA . ARG B 1 91 ? 56.68800 -42.87600 36.66100 1.000 53.01143 141 ARG D CA 1
ATOM 4537 C C . ARG B 1 91 ? 55.41600 -43.45400 37.26500 1.000 53.54886 141 ARG D C 1
ATOM 4538 O O . ARG B 1 91 ? 55.09200 -43.18000 38.42300 1.000 63.11319 141 ARG D O 1
ATOM 4540 N N . TYR B 1 92 ? 54.69000 -44.26900 36.50700 1.000 51.79571 142 TYR D N 1
ATOM 4541 C CA . TYR B 1 92 ? 53.44000 -44.86300 36.97200 1.000 59.44957 142 TYR D CA 1
ATOM 4542 C C . TYR B 1 92 ? 53.63500 -46.30100 37.41100 1.000 63.54170 142 TYR D C 1
ATOM 4543 O O . TYR B 1 92 ? 52.75700 -47.15100 37.22000 1.000 66.92777 142 TYR D O 1
ATOM 4552 N N . TRP B 1 93 ? 54.79200 -46.59400 38.00700 1.000 59.47642 143 TRP D N 1
ATOM 4553 C CA . TRP B 1 93 ? 55.10200 -47.97400 38.35500 1.000 54.84477 143 TRP D CA 1
ATOM 4554 C C . TRP B 1 93 ? 54.04800 -48.55200 39.29100 1.000 63.07026 143 TRP D C 1
ATOM 4555 O O . TRP B 1 93 ? 53.65100 -49.71500 39.14500 1.000 61.02209 143 TRP D O 1
ATOM 4566 N N . SER B 1 94 ? 53.54200 -47.73200 40.22100 1.000 76.01723 144 SER D N 1
ATOM 4567 C CA . SER B 1 94 ? 52.44700 -48.14800 41.09900 1.000 73.41696 144 SER D CA 1
ATOM 4568 C C . SER B 1 94 ? 51.19300 -48.51500 40.30900 1.000 70.53890 144 SER D C 1
ATOM 4569 O O . SER B 1 94 ? 50.51800 -49.50100 40.62500 1.000 65.94312 144 SER D O 1
ATOM 4572 N N . ASP B 1 95 ? 50.84600 -47.72200 39.29500 1.000 71.49758 145 ASP D N 1
ATOM 4573 C CA . ASP B 1 95 ? 49.66800 -48.04400 38.49400 1.000 73.07373 145 ASP D CA 1
ATOM 4574 C C . ASP B 1 95 ? 49.87100 -49.29000 37.65900 1.000 69.65869 145 ASP D C 1
ATOM 4575 O O . ASP B 1 95 ? 48.89200 -49.90900 37.24000 1.000 82.80116 145 ASP D O 1
ATOM 4580 N N . CYS B 1 96 ? 51.11500 -49.66000 37.39700 1.000 76.43451 146 CYS D N 1
ATOM 4581 C CA . CYS B 1 96 ? 51.42900 -50.67100 36.40700 1.000 69.42996 146 CYS D CA 1
ATOM 4582 C C . CYS B 1 96 ? 51.76600 -52.02000 37.02600 1.000 58.77051 146 CYS D C 1
ATOM 4583 O O . CYS B 1 96 ? 52.06300 -52.96200 36.29600 1.000 72.04326 146 CYS D O 1
ATOM 4586 N N . SER B 1 97 ? 51.67300 -52.11800 38.34600 1.000 61.17312 147 SER D N 1
ATOM 4587 C CA . SER B 1 97 ? 51.95000 -53.38800 39.05800 1.000 53.20368 147 SER D CA 1
ATOM 4588 C C . SER B 1 97 ? 50.65400 -53.87000 39.69400 1.000 47.73548 147 SER D C 1
ATOM 4589 O O . SER B 1 97 ? 50.71100 -54.39200 40.81100 1.000 57.53238 147 SER D O 1
ATOM 4592 N N . ARG B 1 98 ? 49.53700 -53.71500 38.98900 1.000 52.77188 148 ARG D N 1
ATOM 4593 C CA . ARG B 1 98 ? 48.24400 -54.04500 39.57200 1.000 45.27051 148 ARG D CA 1
ATOM 4594 C C . ARG B 1 98 ? 48.02600 -55.55000 39.71700 1.000 44.64695 148 ARG D C 1
ATOM 4595 O O . ARG B 1 98 ? 47.33800 -55.96900 40.64900 1.000 58.24879 148 ARG D O 1
ATOM 4597 N N . ASP B 1 99 ? 48.60200 -56.38300 38.85300 1.000 39.90786 149 ASP D N 1
ATOM 4598 C CA . ASP B 1 99 ? 48.45800 -57.82400 39.02100 1.000 48.76888 149 ASP D CA 1
ATOM 4599 C C . ASP B 1 99 ? 49.79900 -58.51500 38.79800 1.000 44.93141 149 ASP D C 1
ATOM 4600 O O . ASP B 1 99 ? 50.79400 -57.89100 38.42200 1.000 47.39417 149 ASP D O 1
ATOM 4605 N N . LEU B 1 100 ? 49.81600 -59.82400 39.05700 1.000 48.00664 150 LEU D N 1
ATOM 4606 C CA . LEU B 1 100 ? 51.06100 -60.59000 38.97900 1.000 48.20912 150 LEU D CA 1
ATOM 4607 C C . LEU B 1 100 ? 51.76400 -60.38900 37.64800 1.000 38.00722 150 LEU D C 1
ATOM 4608 O O . LEU B 1 100 ? 52.98300 -60.20100 37.60900 1.000 43.60158 150 LEU D O 1
ATOM 4613 N N . ASN B 1 101 ? 51.00600 -60.41100 36.55000 1.000 41.65225 151 ASN D N 1
ATOM 4614 C CA . ASN B 1 101 ? 51.58800 -60.37900 35.21400 1.000 36.47554 151 ASN D CA 1
ATOM 4615 C C . ASN B 1 101 ? 52.32700 -59.07900 34.96200 1.000 42.09725 151 ASN D C 1
ATOM 4616 O O . ASN B 1 101 ? 53.48000 -59.07900 34.50500 1.000 38.67586 151 ASN D O 1
ATOM 4621 N N . SER B 1 102 ? 51.65500 -57.94800 35.20800 1.000 40.70624 152 SER D N 1
ATOM 4622 C CA . SER B 1 102 ? 52.29300 -56.66900 34.93000 1.000 40.66554 152 SER D CA 1
ATOM 4623 C C . SER B 1 102 ? 53.38300 -56.35900 35.94300 1.000 41.32784 152 SER D C 1
ATOM 4624 O O . SER B 1 102 ? 54.39200 -55.74400 35.58300 1.000 40.91955 152 SER D O 1
ATOM 4627 N N . ALA B 1 103 ? 53.21800 -56.79100 37.19800 1.000 35.97707 153 ALA D N 1
ATOM 4628 C CA . ALA B 1 103 ? 54.29800 -56.63000 38.16400 1.000 36.14946 153 ALA D CA 1
ATOM 4629 C C . ALA B 1 103 ? 55.54800 -57.34800 37.68600 1.000 45.07023 153 ALA D C 1
ATOM 4630 O O . ALA B 1 103 ? 56.63900 -56.75500 37.62300 1.000 42.03408 153 ALA D O 1
ATOM 4632 N N . ALA B 1 104 ? 55.39400 -58.62200 37.29800 1.000 40.23545 154 ALA D N 1
ATOM 4633 C CA . ALA B 1 104 ? 56.53700 -59.42500 36.87500 1.000 35.51583 154 ALA D CA 1
ATOM 4634 C C . ALA B 1 104 ? 57.11100 -58.91300 35.56700 1.000 31.93100 154 ALA D C 1
ATOM 4635 O O . ALA B 1 104 ? 58.32800 -58.78200 35.42000 1.000 37.63282 154 ALA D O 1
ATOM 4637 N N . LEU B 1 105 ? 56.24300 -58.59000 34.61300 1.000 34.19529 155 LEU D N 1
ATOM 4638 C CA . LEU B 1 105 ? 56.69700 -58.05800 33.33800 1.000 31.60164 155 LEU D CA 1
ATOM 4639 C C . LEU B 1 105 ? 57.51600 -56.79100 33.52200 1.000 37.32644 155 LEU D C 1
ATOM 4640 O O . LEU B 1 105 ? 58.63600 -56.68100 33.00900 1.000 39.70480 155 LEU D O 1
ATOM 4645 N N . GLY B 1 106 ? 56.95700 -55.79900 34.21900 1.000 41.23449 156 GLY D N 1
ATOM 4646 C CA . GLY B 1 106 ? 57.66500 -54.54500 34.40100 1.000 33.26336 156 GLY D CA 1
ATOM 4647 C C . GLY B 1 106 ? 58.85500 -54.64500 35.33800 1.000 38.86246 156 GLY D C 1
ATOM 4648 O O . GLY B 1 106 ? 59.82000 -53.89000 35.19400 1.000 37.25603 156 GLY D O 1
ATOM 4649 N N . LEU B 1 107 ? 58.82200 -55.57100 36.30300 1.000 30.29555 157 LEU D N 1
ATOM 4650 C CA . LEU B 1 107 ? 60.00200 -55.74100 37.14700 1.000 33.55432 157 LEU D CA 1
ATOM 4651 C C . LEU B 1 107 ? 61.21900 -56.13500 36.31000 1.000 42.63566 157 LEU D C 1
ATOM 4652 O O . LEU B 1 107 ? 62.27300 -55.49300 36.38400 1.000 40.46119 157 LEU D O 1
ATOM 4657 N N . ARG B 1 108 ? 61.07500 -57.16800 35.47000 1.000 44.10759 158 ARG D N 1
ATOM 4658 C CA . ARG B 1 108 ? 62.18500 -57.60900 34.62200 1.000 37.15547 158 ARG D CA 1
ATOM 4659 C C . ARG B 1 108 ? 62.59800 -56.53300 33.63200 1.000 30.71626 158 ARG D C 1
ATOM 4660 O O . ARG B 1 108 ? 63.78100 -56.19600 33.52400 1.000 38.93797 158 ARG D O 1
ATOM 4668 N N . ILE B 1 109 ? 61.64100 -55.96700 32.89900 1.000 34.04540 159 ILE D N 1
ATOM 4669 C CA . ILE B 1 109 ? 62.02100 -55.02700 31.84700 1.000 33.49661 159 ILE D CA 1
ATOM 4670 C C . ILE B 1 109 ? 62.63200 -53.75600 32.43300 1.000 37.94232 159 ILE D C 1
ATOM 4671 O O . ILE B 1 109 ? 63.62600 -53.23500 31.91300 1.000 40.67869 159 ILE D O 1
ATOM 4676 N N . LEU B 1 110 ? 62.06800 -53.23200 33.52300 1.000 36.55110 160 LEU D N 1
ATOM 4677 C CA . LEU B 1 110 ? 62.66800 -52.03500 34.10800 1.000 38.07491 160 LEU D CA 1
ATOM 4678 C C . LEU B 1 110 ? 64.02500 -52.35600 34.70900 1.000 35.13787 160 LEU D C 1
ATOM 4679 O O . LEU B 1 110 ? 64.97800 -51.58600 34.54300 1.000 43.61923 160 LEU D O 1
ATOM 4684 N N . ARG B 1 111 ? 64.13700 -53.48800 35.40200 1.000 33.25775 161 ARG D N 1
ATOM 4685 C CA . ARG B 1 111 ? 65.42200 -53.86300 35.98200 1.000 33.03516 161 ARG D CA 1
ATOM 4686 C C . ARG B 1 111 ? 66.47700 -54.06100 34.90500 1.000 35.93557 161 ARG D C 1
ATOM 4687 O O . ARG B 1 111 ? 67.61200 -53.59600 35.04500 1.000 41.96798 161 ARG D O 1
ATOM 4695 N N . LEU B 1 112 ? 66.12700 -54.74200 33.81200 1.000 34.69490 162 LEU D N 1
ATOM 4696 C CA . LEU B 1 112 ? 67.12600 -54.96800 32.77500 1.000 39.72437 162 LEU D CA 1
ATOM 4697 C C . LEU B 1 112 ? 67.57700 -53.66900 32.13200 1.000 39.93916 162 LEU D C 1
ATOM 4698 O O . LEU B 1 112 ? 68.71000 -53.59700 31.65300 1.000 37.21291 162 LEU D O 1
ATOM 4703 N N . ASN B 1 113 ? 66.73000 -52.63900 32.11800 1.000 39.18170 163 ASN D N 1
ATOM 4704 C CA . ASN B 1 113 ? 67.12900 -51.34600 31.57100 1.000 45.89021 163 ASN D CA 1
ATOM 4705 C C . ASN B 1 113 ? 67.62800 -50.39400 32.64500 1.000 34.25329 163 ASN D C 1
ATOM 4706 O O . ASN B 1 113 ? 67.63000 -49.18100 32.43400 1.000 50.29499 163 ASN D O 1
ATOM 4711 N N . ARG B 1 114 ? 68.04000 -50.92500 33.78900 1.000 45.87258 164 ARG D N 1
ATOM 4712 C CA . ARG B 1 114 ? 68.78900 -50.21500 34.83100 1.000 47.46268 164 ARG D CA 1
ATOM 4713 C C . ARG B 1 114 ? 67.96600 -49.18200 35.59800 1.000 42.79041 164 ARG D C 1
ATOM 4714 O O . ARG B 1 114 ? 68.53600 -48.32600 36.27600 1.000 49.53844 164 ARG D O 1
ATOM 4722 N N . TYR B 1 115 ? 66.64000 -49.24800 35.53700 1.000 47.90131 165 TYR D N 1
ATOM 4723 C CA . TYR B 1 115 ? 65.82900 -48.54600 36.52300 1.000 42.03664 165 TYR D CA 1
ATOM 4724 C C . TYR B 1 115 ? 65.95700 -49.24600 37.87600 1.000 50.62933 165 TYR D C 1
ATOM 4725 O O . TYR B 1 115 ? 66.10600 -50.47200 37.92500 1.000 46.18616 165 TYR D O 1
ATOM 4734 N N . PRO B 1 116 ? 65.93300 -48.49500 38.99100 1.000 47.08475 166 PRO D N 1
ATOM 4735 C CA . PRO B 1 116 ? 66.05900 -49.12500 40.31200 1.000 42.72108 166 PRO D CA 1
ATOM 4736 C C . PRO B 1 116 ? 64.72800 -49.57900 40.88200 1.000 46.27461 166 PRO D C 1
ATOM 4737 O O . PRO B 1 116 ? 64.09900 -48.85800 41.65600 1.000 67.84167 166 PRO D O 1
ATOM 4741 N N . VAL B 1 117 ? 64.28800 -50.76700 40.51500 1.000 44.92304 167 VAL D N 1
ATOM 4742 C CA . VAL B 1 117 ? 63.00400 -51.28700 40.94300 1.000 40.37005 167 VAL D CA 1
ATOM 4743 C C . VAL B 1 117 ? 63.27500 -52.41800 41.91500 1.000 38.20150 167 VAL D C 1
ATOM 4744 O O . VAL B 1 117 ? 64.29900 -53.09900 41.82800 1.000 46.93237 167 VAL D O 1
ATOM 4748 N N . SER B 1 118 ? 62.36300 -52.60500 42.85700 1.000 42.48065 168 SER D N 1
ATOM 4749 C CA . SER B 1 118 ? 62.50100 -53.59700 43.91100 1.000 38.32373 168 SER D CA 1
ATOM 4750 C C . SER B 1 118 ? 61.74000 -54.85700 43.53300 1.000 34.73794 168 SER D C 1
ATOM 4751 O O . SER B 1 118 ? 60.64400 -54.78800 42.97500 1.000 44.99129 168 SER D O 1
ATOM 4754 N N . SER B 1 119 ? 62.31800 -56.00800 43.83900 1.000 38.72836 169 SER D N 1
ATOM 4755 C CA . SER B 1 119 ? 61.56900 -57.25000 43.72200 1.000 40.73447 169 SER D CA 1
ATOM 4756 C C . SER B 1 119 ? 60.44400 -57.34200 44.74100 1.000 50.31430 169 SER D C 1
ATOM 4757 O O . SER B 1 119 ? 59.68300 -58.31900 44.71800 1.000 44.91286 169 SER D O 1
ATOM 4760 N N . ASP B 1 120 ? 60.33300 -56.35700 45.63800 1.000 44.16516 170 ASP D N 1
ATOM 4761 C CA . ASP B 1 120 ? 59.26000 -56.34800 46.61700 1.000 44.54862 170 ASP D CA 1
ATOM 4762 C C . ASP B 1 120 ? 57.88600 -56.25800 45.98200 1.000 42.64377 170 ASP D C 1
ATOM 4763 O O . ASP B 1 120 ? 56.91700 -56.69100 46.60200 1.000 48.38601 170 ASP D O 1
ATOM 4768 N N . VAL B 1 121 ? 57.76200 -55.70900 44.77300 1.000 41.10567 171 VAL D N 1
ATOM 4769 C CA . VAL B 1 121 ? 56.43500 -55.65800 44.16200 1.000 40.40209 171 VAL D CA 1
ATOM 4770 C C . VAL B 1 121 ? 55.82300 -57.05200 44.11700 1.000 47.64809 171 VAL D C 1
ATOM 4771 O O . VAL B 1 121 ? 54.60800 -57.21200 44.28500 1.000 52.11515 171 VAL D O 1
ATOM 4775 N N . LEU B 1 122 ? 56.65200 -58.08700 43.96200 1.000 46.52850 172 LEU D N 1
ATOM 4776 C CA . LEU B 1 122 ? 56.12500 -59.44400 43.93700 1.000 45.91556 172 LEU D CA 1
ATOM 4777 C C . LEU B 1 122 ? 55.57700 -59.89800 45.28700 1.000 48.23863 172 LEU D C 1
ATOM 4778 O O . LEU B 1 122 ? 54.79700 -60.85500 45.32600 1.000 53.98646 172 LEU D O 1
ATOM 4783 N N . ARG B 1 123 ? 55.93600 -59.23700 46.37500 1.000 43.06323 173 ARG D N 1
ATOM 4784 C CA . ARG B 1 123 ? 55.49500 -59.71300 47.70800 1.000 46.61045 173 ARG D CA 1
ATOM 4785 C C . ARG B 1 123 ? 53.96900 -59.59900 47.81300 1.000 45.81349 173 ARG D C 1
ATOM 4786 O O . ARG B 1 123 ? 53.35800 -60.47900 48.42500 1.000 40.43246 173 ARG D O 1
ATOM 4794 N N . HIS B 1 124 ? 53.39300 -58.56000 47.21300 1.000 47.88276 174 HIS D N 1
ATOM 4795 C CA . HIS B 1 124 ? 51.95100 -58.35600 47.25000 1.000 47.23328 174 HIS D CA 1
ATOM 4796 C C . HIS B 1 124 ? 51.13900 -59.50200 46.65100 1.000 54.20525 174 HIS D C 1
ATOM 4797 O O . HIS B 1 124 ? 49.92000 -59.52100 46.84000 1.000 58.93899 174 HIS D O 1
ATOM 4804 N N . PHE B 1 125 ? 51.75400 -60.46300 45.95700 1.000 49.07785 175 PHE D N 1
ATOM 4805 C CA . PHE B 1 125 ? 50.99100 -61.53600 45.32100 1.000 42.39540 175 PHE D CA 1
ATOM 4806 C C . PHE B 1 125 ? 51.30500 -62.90100 45.90100 1.000 45.36606 175 PHE D C 1
ATOM 4807 O O . PHE B 1 125 ? 50.80000 -63.90300 45.39100 1.000 51.62666 175 PHE D O 1
ATOM 4815 N N . LYS B 1 126 ? 52.12500 -62.97600 46.94100 1.000 45.98187 176 LYS D N 1
ATOM 4816 C CA . LYS B 1 126 ? 52.40500 -64.24100 47.60100 1.000 49.60903 176 LYS D CA 1
ATOM 4817 C C . LYS B 1 126 ? 51.35100 -64.45800 48.67700 1.000 67.33112 176 LYS D C 1
ATOM 4818 O O . LYS B 1 126 ? 51.33100 -63.75000 49.68900 1.000 73.11370 176 LYS D O 1
ATOM 4824 N N . GLY B 1 127 ? 50.47100 -65.42600 48.45600 1.000 71.32925 177 GLY D N 1
ATOM 4825 C CA . GLY B 1 127 ? 49.49200 -65.79300 49.45500 1.000 77.89420 177 GLY D CA 1
ATOM 4826 C C . GLY B 1 127 ? 50.05000 -66.80400 50.43800 1.000 87.14777 177 GLY D C 1
ATOM 4827 O O . GLY B 1 127 ? 51.26300 -67.00500 50.55400 1.000 78.52148 177 GLY D O 1
ATOM 4828 N N . ASN B 1 128 ? 49.13400 -67.44100 51.16700 1.000 102.43998 178 ASN D N 1
ATOM 4829 C CA . ASN B 1 128 ? 49.49500 -68.55100 52.03400 1.000 97.69973 178 ASN D CA 1
ATOM 4830 C C . ASN B 1 128 ? 49.80300 -69.79100 51.19500 1.000 97.82790 178 ASN D C 1
ATOM 4831 O O . ASN B 1 128 ? 49.38500 -69.91200 50.03700 1.000 98.21423 178 ASN D O 1
ATOM 4833 N N . ASP B 1 129 ? 50.55300 -70.71500 51.79900 1.000 91.94631 179 ASP D N 1
ATOM 4834 C CA . ASP B 1 129 ? 51.06800 -71.90900 51.12700 1.000 96.33029 179 ASP D CA 1
ATOM 4835 C C . ASP B 1 129 ? 52.12400 -71.56000 50.07900 1.000 96.31604 179 ASP D C 1
ATOM 4836 O O . ASP B 1 129 ? 52.32900 -72.31200 49.11900 1.000 101.97291 179 ASP D O 1
ATOM 4838 N N . GLY B 1 130 ? 52.79800 -70.42100 50.25500 1.000 91.70990 180 GLY D N 1
ATOM 4839 C CA . GLY B 1 130 ? 53.87600 -70.01800 49.36500 1.000 87.10526 180 GLY D CA 1
ATOM 4840 C C . GLY B 1 130 ? 53.50100 -69.90700 47.90400 1.000 84.53266 180 GLY D C 1
ATOM 4841 O O . GLY B 1 130 ? 54.37300 -70.01200 47.03900 1.000 81.63055 180 GLY D O 1
ATOM 4842 N N . GLN B 1 131 ? 52.22700 -69.70500 47.60000 1.000 80.50095 181 GLN D N 1
ATOM 4843 C CA . GLN B 1 131 ? 51.75300 -69.59700 46.23300 1.000 65.33874 181 GLN D CA 1
ATOM 4844 C C . GLN B 1 131 ? 51.80200 -68.14800 45.76400 1.000 66.40813 181 GLN D C 1
ATOM 4845 O O . GLN B 1 131 ? 51.90600 -67.21300 46.56300 1.000 75.84792 181 GLN D O 1
ATOM 4851 N N . PHE B 1 132 ? 51.71300 -67.96500 44.45000 1.000 61.83656 182 PHE D N 1
ATOM 4852 C CA . PHE B 1 132 ? 51.56900 -66.64300 43.86300 1.000 51.80672 182 PHE D CA 1
ATOM 4853 C C . PHE B 1 132 ? 50.24700 -66.58400 43.11900 1.000 59.47698 182 PHE D C 1
ATOM 4854 O O . PHE B 1 132 ? 49.87600 -67.53700 42.42900 1.000 61.77796 182 PHE D O 1
ATOM 4862 N N . LEU B 1 133 ? 49.54400 -65.45900 43.25900 1.000 57.49043 183 LEU D N 1
ATOM 4863 C CA . LEU B 1 133 ? 48.13500 -65.35300 42.90400 1.000 53.75620 183 LEU D CA 1
ATOM 4864 C C . LEU B 1 133 ? 47.94400 -64.58000 41.61000 1.000 47.69285 183 LEU D C 1
ATOM 4865 O O . LEU B 1 133 ? 48.50900 -63.49600 41.44500 1.000 49.94095 183 LEU D O 1
ATOM 4870 N N . CYS B 1 134 ? 47.10100 -65.10500 40.72700 1.000 46.32565 184 CYS D N 1
ATOM 4871 C CA . CYS B 1 134 ? 46.68200 -64.39200 39.52900 1.000 47.48887 184 CYS D CA 1
ATOM 4872 C C . CYS B 1 134 ? 45.25900 -63.87800 39.69100 1.000 49.42225 184 CYS D C 1
ATOM 4873 O O . CYS B 1 134 ? 44.50500 -64.36800 40.53100 1.000 54.24972 184 CYS D O 1
ATOM 4876 N N . PRO B 1 135 ? 44.84500 -62.88800 38.90800 1.000 50.51842 185 PRO D N 1
ATOM 4877 C CA . PRO B 1 135 ? 43.43300 -62.49000 38.93900 1.000 43.94567 185 PRO D CA 1
ATOM 4878 C C . PRO B 1 135 ? 42.53100 -63.69500 38.70900 1.000 61.01451 185 PRO D C 1
ATOM 4879 O O . PRO B 1 135 ? 42.75100 -64.48800 37.79200 1.000 60.78953 185 PRO D O 1
ATOM 4883 N N . SER B 1 136 ? 41.52600 -63.85800 39.57700 1.000 62.78175 186 SER D N 1
ATOM 4884 C CA . SER B 1 136 ? 40.64500 -65.02100 39.46700 1.000 62.31797 186 SER D CA 1
ATOM 4885 C C . SER B 1 136 ? 39.90400 -65.05600 38.13500 1.000 60.83976 186 SER D C 1
ATOM 4886 O O . SER B 1 136 ? 39.58600 -66.14000 37.63200 1.000 60.48430 186 SER D O 1
ATOM 4889 N N . ALA B 1 137 ? 39.63200 -63.89100 37.54500 1.000 60.28406 187 ALA D N 1
ATOM 4890 C CA . ALA B 1 137 ? 38.93500 -63.81200 36.27100 1.000 60.73751 187 ALA D CA 1
ATOM 4891 C C . ALA B 1 137 ? 39.79000 -64.23900 35.08000 1.000 69.67116 187 ALA D C 1
ATOM 4892 O O . ALA B 1 137 ? 39.33800 -64.10300 33.93800 1.000 75.57938 187 ALA D O 1
ATOM 4894 N N . GLN B 1 138 ? 41.00200 -64.72900 35.29200 1.000 65.73082 188 GLN D N 1
ATOM 4895 C CA . GLN B 1 138 ? 41.88400 -65.01900 34.17300 1.000 64.78673 188 GLN D CA 1
ATOM 4896 C C . GLN B 1 138 ? 41.61500 -66.41900 33.65600 1.000 57.75645 188 GLN D C 1
ATOM 4897 O O . GLN B 1 138 ? 41.39100 -67.34600 34.43800 1.000 59.50391 188 GLN D O 1
ATOM 4903 N N . SER B 1 139 ? 41.62800 -66.56500 32.33200 1.000 64.77166 189 SER D N 1
ATOM 4904 C CA . SER B 1 139 ? 41.56600 -67.88900 31.73100 1.000 52.38827 189 SER D CA 1
ATOM 4905 C C . SER B 1 139 ? 42.81200 -68.67100 32.10500 1.000 52.82701 189 SER D C 1
ATOM 4906 O O . SER B 1 139 ? 43.83200 -68.09900 32.48900 1.000 61.86856 189 SER D O 1
ATOM 4909 N N . GLU B 1 140 ? 42.71500 -70.00200 32.02100 1.000 60.61535 190 GLU D N 1
ATOM 4910 C CA . GLU B 1 140 ? 43.88500 -70.84100 32.28700 1.000 58.66161 190 GLU D CA 1
ATOM 4911 C C . GLU B 1 140 ? 45.05900 -70.42500 31.41800 1.000 53.98362 190 GLU D C 1
ATOM 4912 O O . GLU B 1 140 ? 46.20900 -70.46600 31.85900 1.000 61.50341 190 GLU D O 1
ATOM 4914 N N . GLU B 1 141 ? 44.78500 -69.98900 30.19100 1.000 56.99256 191 GLU D N 1
ATOM 4915 C CA . GLU B 1 141 ? 45.84700 -69.52500 29.31300 1.000 47.96310 191 GLU D CA 1
ATOM 4916 C C . GLU B 1 141 ? 46.43600 -68.21100 29.80800 1.000 60.95678 191 GLU D C 1
ATOM 4917 O O . GLU B 1 141 ? 47.65100 -67.98200 29.70700 1.000 52.68318 191 GLU D O 1
ATOM 4923 N N . GLU B 1 142 ? 45.58500 -67.32200 30.33200 1.000 62.97310 192 GLU D N 1
ATOM 4924 C CA . GLU B 1 142 ? 46.07500 -66.05000 30.85200 1.000 50.48826 192 GLU D CA 1
ATOM 4925 C C . GLU B 1 142 ? 46.82000 -66.23400 32.16900 1.000 46.11883 192 GLU D C 1
ATOM 4926 O O . GLU B 1 142 ? 47.80700 -65.53900 32.42600 1.000 45.02156 192 GLU D O 1
ATOM 4932 N N . LYS B 1 143 ? 46.37800 -67.16800 33.01100 1.000 41.78291 193 LYS D N 1
ATOM 4933 C CA . LYS B 1 143 ? 47.12000 -67.42500 34.23600 1.000 44.66860 193 LYS D CA 1
ATOM 4934 C C . LYS B 1 143 ? 48.48800 -68.02900 33.92800 1.000 56.23432 193 LYS D C 1
ATOM 4935 O O . LYS B 1 143 ? 49.46700 -67.73800 34.63300 1.000 51.64464 193 LYS D O 1
ATOM 4937 N N . ILE B 1 144 ? 48.58700 -68.83900 32.86800 1.000 50.29407 194 ILE D N 1
ATOM 4938 C CA . ILE B 1 144 ? 49.88400 -69.37900 32.46400 1.000 47.91587 194 ILE D CA 1
ATOM 4939 C C . ILE B 1 144 ? 50.79000 -68.26700 31.95900 1.000 41.73497 194 ILE D C 1
ATOM 4940 O O . ILE B 1 144 ? 51.98200 -68.23500 32.27300 1.000 47.39462 194 ILE D O 1
ATOM 4945 N N . GLY B 1 145 ? 50.24600 -67.33700 31.17600 1.000 42.69503 195 GLY D N 1
ATOM 4946 C CA . GLY B 1 145 ? 51.02900 -66.17600 30.78300 1.000 39.71050 195 GLY D CA 1
ATOM 4947 C C . GLY B 1 145 ? 51.56300 -65.38900 31.97100 1.000 51.82341 195 GLY D C 1
ATOM 4948 O O . GLY B 1 145 ? 52.71100 -64.94600 31.96300 1.000 55.02149 195 GLY D O 1
ATOM 4949 N N . SER B 1 146 ? 50.73800 -65.21100 33.01200 1.000 50.93890 196 SER D N 1
ATOM 4950 C CA . SER B 1 146 ? 51.17800 -64.51800 34.22300 1.000 46.20743 196 SER D CA 1
ATOM 4951 C C . SER B 1 146 ? 52.33200 -65.25600 34.89400 1.000 41.73546 196 SER D C 1
ATOM 4952 O O . SER B 1 146 ? 53.32800 -64.64500 35.30800 1.000 39.81442 196 SER D O 1
ATOM 4955 N N . ILE B 1 147 ? 52.20700 -66.57800 35.02200 1.000 44.44090 197 ILE D N 1
ATOM 4956 C CA . ILE B 1 147 ? 53.24000 -67.36900 35.68200 1.000 45.07845 197 ILE D CA 1
ATOM 4957 C C . ILE B 1 147 ? 54.51200 -67.42800 34.84200 1.000 42.57172 197 ILE D C 1
ATOM 4958 O O . ILE B 1 147 ? 55.62400 -67.51600 35.38100 1.000 43.55005 197 ILE D O 1
ATOM 4963 N N . LEU B 1 148 ? 54.38300 -67.36700 33.52200 1.000 36.41007 198 LEU D N 1
ATOM 4964 C CA . LEU B 1 148 ? 55.56900 -67.30900 32.68200 1.000 38.74412 198 LEU D CA 1
ATOM 4965 C C . LEU B 1 148 ? 56.34400 -66.02900 32.92800 1.000 34.13590 198 LEU D C 1
ATOM 4966 O O . LEU B 1 148 ? 57.56300 -66.04800 33.10400 1.000 38.58261 198 LEU D O 1
ATOM 4971 N N . ASN B 1 149 ? 55.64600 -64.89800 32.94700 1.000 42.00728 199 ASN D N 1
ATOM 4972 C CA . ASN B 1 149 ? 56.30600 -63.63300 33.22800 1.000 35.23614 199 ASN D CA 1
ATOM 4973 C C . ASN B 1 149 ? 56.86300 -63.58000 34.64500 1.000 32.41178 199 ASN D C 1
ATOM 4974 O O . ASN B 1 149 ? 57.91500 -62.97900 34.86800 1.000 32.19813 199 ASN D O 1
ATOM 4979 N N . LEU B 1 150 ? 56.18400 -64.20700 35.60900 1.000 35.35955 200 LEU D N 1
ATOM 4980 C CA . LEU B 1 150 ? 56.76500 -64.36700 36.93500 1.000 33.65144 200 LEU D CA 1
ATOM 4981 C C . LEU B 1 150 ? 58.07400 -65.13300 36.85000 1.000 43.84511 200 LEU D C 1
ATOM 4982 O O . LEU B 1 150 ? 59.10400 -64.69900 37.38600 1.000 44.93679 200 LEU D O 1
ATOM 4987 N N . TYR B 1 151 ? 58.05400 -66.27900 36.16300 1.000 45.76263 201 TYR D N 1
ATOM 4988 C CA . TYR B 1 151 ? 59.27100 -67.06200 35.98200 1.000 44.84199 201 TYR D CA 1
ATOM 4989 C C . TYR B 1 151 ? 60.36100 -66.23200 35.32100 1.000 38.00136 201 TYR D C 1
ATOM 4990 O O . TYR B 1 151 ? 61.49700 -66.18200 35.80600 1.000 35.53447 201 TYR D O 1
ATOM 4999 N N . ARG B 1 152 ? 60.02900 -65.54500 34.22600 1.000 37.86951 202 ARG D N 1
ATOM 5000 C CA . ARG B 1 152 ? 61.05800 -64.77700 33.52800 1.000 35.88646 202 ARG D CA 1
ATOM 5001 C C . ARG B 1 152 ? 61.64300 -63.69400 34.42300 1.000 37.37209 202 ARG D C 1
ATOM 5002 O O . ARG B 1 152 ? 62.84900 -63.43800 34.37100 1.000 39.12814 202 ARG D O 1
ATOM 5010 N N . ALA B 1 153 ? 60.82000 -63.08900 35.28600 1.000 42.15803 203 ALA D N 1
ATOM 5011 C CA . ALA B 1 153 ? 61.29500 -62.06500 36.21400 1.000 34.97656 203 ALA D CA 1
ATOM 5012 C C . ALA B 1 153 ? 62.21300 -62.64700 37.28300 1.000 39.36573 203 ALA D C 1
ATOM 5013 O O . ALA B 1 153 ? 63.24400 -62.05100 37.61600 1.000 35.63486 203 ALA D O 1
ATOM 5015 N N . SER B 1 154 ? 61.86200 -63.81400 37.83200 1.000 41.58760 204 SER D N 1
ATOM 5016 C CA . SER B 1 154 ? 62.61800 -64.36600 38.94900 1.000 35.53160 204 SER D CA 1
ATOM 5017 C C . SER B 1 154 ? 64.05700 -64.67900 38.58300 1.000 41.88823 204 SER D C 1
ATOM 5018 O O . SER B 1 154 ? 64.90200 -64.80600 39.48100 1.000 38.90761 204 SER D O 1
ATOM 5021 N N . LEU B 1 155 ? 64.35500 -64.79400 37.29400 1.000 38.04393 205 LEU D N 1
ATOM 5022 C CA . LEU B 1 155 ? 65.72000 -65.17000 36.83800 1.000 35.86085 205 LEU D CA 1
ATOM 5023 C C . LEU B 1 155 ? 66.70000 -63.98700 36.94300 1.000 41.37170 205 LEU D C 1
ATOM 5024 O O . LEU B 1 155 ? 67.90500 -64.23600 36.95300 1.000 37.14233 205 LEU D O 1
ATOM 5029 N N . ILE B 1 156 ? 66.19900 -62.75300 36.98200 1.000 35.13500 206 ILE D N 1
ATOM 5030 C CA . ILE B 1 156 ? 67.08100 -61.55900 37.13300 1.000 43.67581 206 ILE D CA 1
ATOM 5031 C C . ILE B 1 156 ? 67.10600 -61.20300 38.61700 1.000 44.06667 206 ILE D C 1
ATOM 5032 O O . ILE B 1 156 ? 66.59900 -60.14200 38.98400 1.000 43.04393 206 ILE D O 1
ATOM 5037 N N . ALA B 1 157 ? 67.72300 -62.06200 39.41800 1.000 42.61245 207 ALA D N 1
ATOM 5038 C CA . ALA B 1 157 ? 67.68000 -61.88700 40.88000 1.000 40.39385 207 ALA D CA 1
ATOM 5039 C C . ALA B 1 157 ? 68.96900 -61.31600 41.45200 1.000 43.87939 207 ALA D C 1
ATOM 5040 O O . ALA B 1 157 ? 70.04900 -61.74000 41.04500 1.000 43.40872 207 ALA D O 1
ATOM 5042 N N . PHE B 1 158 ? 68.82400 -60.39000 42.38600 1.000 43.18098 208 PHE D N 1
ATOM 5043 C CA . PHE B 1 158 ? 69.96800 -59.84800 43.09800 1.000 35.07041 208 PHE D CA 1
ATOM 5044 C C . PHE B 1 158 ? 70.15900 -60.59100 44.41300 1.000 34.53775 208 PHE D C 1
ATOM 5045 O O . PHE B 1 158 ? 69.24600 -61.27600 44.87900 1.000 38.40385 208 PHE D O 1
ATOM 5053 N N . PRO B 1 159 ? 71.33400 -60.51000 45.04200 1.000 41.29522 209 PRO D N 1
ATOM 5054 C CA . PRO B 1 159 ? 71.52400 -61.23500 46.30900 1.000 40.93642 209 PRO D CA 1
ATOM 5055 C C . PRO B 1 159 ? 70.55900 -60.74100 47.37600 1.000 46.18828 209 PRO D C 1
ATOM 5056 O O . PRO B 1 159 ? 70.22400 -59.55500 47.44300 1.000 48.74307 209 PRO D O 1
ATOM 5060 N N . GLU B 1 160 ? 70.09200 -61.68300 48.19300 1.000 48.79550 210 GLU D N 1
ATOM 5061 C CA . GLU B 1 160 ? 69.19100 -61.42100 49.31500 1.000 54.94292 210 GLU D CA 1
ATOM 5062 C C . GLU B 1 160 ? 67.79300 -61.01000 48.86500 1.000 49.90574 210 GLU D C 1
ATOM 5063 O O . GLU B 1 160 ? 67.03400 -60.43900 49.64700 1.000 52.89248 210 GLU D O 1
ATOM 5069 N N . GLU B 1 161 ? 67.42800 -61.29000 47.61700 1.000 49.74788 211 GLU D N 1
ATOM 5070 C CA . GLU B 1 161 ? 66.04400 -61.14800 47.16800 1.000 46.01743 211 GLU D CA 1
ATOM 5071 C C . GLU B 1 161 ? 65.39800 -62.52400 47.22600 1.000 44.37953 211 GLU D C 1
ATOM 5072 O O . GLU B 1 161 ? 65.31600 -63.22600 46.22200 1.000 45.43785 211 GLU D O 1
ATOM 5078 N N . ASN B 1 162 ? 64.92600 -62.90700 48.41600 1.000 43.91799 212 ASN D N 1
ATOM 5079 C CA . ASN B 1 162 ? 64.38700 -64.25000 48.60200 1.000 40.05691 212 ASN D CA 1
ATOM 5080 C C . ASN B 1 162 ? 63.05000 -64.42900 47.91100 1.000 41.58173 212 ASN D C 1
ATOM 5081 O O . ASN B 1 162 ? 62.70800 -65.55200 47.52200 1.000 55.00274 212 ASN D O 1
ATOM 5086 N N . ILE B 1 163 ? 62.28800 -63.35100 47.72000 1.000 42.90460 213 ILE D N 1
ATOM 5087 C CA . ILE B 1 163 ? 61.05100 -63.48400 46.95500 1.000 49.51080 213 ILE D CA 1
ATOM 5088 C C . ILE B 1 163 ? 61.35100 -64.00500 45.55500 1.000 44.05125 213 ILE D C 1
ATOM 5089 O O . ILE B 1 163 ? 60.51400 -64.66300 44.93000 1.000 43.74070 213 ILE D O 1
ATOM 5094 N N . MET B 1 164 ? 62.55300 -63.73800 45.04500 1.000 46.48388 214 MET D N 1
ATOM 5095 C CA . MET B 1 164 ? 62.90500 -64.19700 43.70900 1.000 41.49443 214 MET D CA 1
ATOM 5096 C C . MET B 1 164 ? 63.15400 -65.69700 43.71500 1.000 45.05060 214 MET D C 1
ATOM 5097 O O . MET B 1 164 ? 62.70700 -66.40900 42.81500 1.000 44.60297 214 MET D O 1
ATOM 5102 N N . ASP B 1 165 ? 63.84000 -66.20200 44.74700 1.000 45.77256 215 ASP D N 1
ATOM 5103 C CA . ASP B 1 165 ? 63.95300 -67.64800 44.91700 1.000 46.56503 215 ASP D CA 1
ATOM 5104 C C . ASP B 1 165 ? 62.58000 -68.29200 45.04700 1.000 44.53963 215 ASP D C 1
ATOM 5105 O O . ASP B 1 165 ? 62.32300 -69.35000 44.46300 1.000 50.51033 215 ASP D O 1
ATOM 5110 N N . GLU B 1 166 ? 61.67300 -67.65800 45.79900 1.000 49.81953 216 GLU D N 1
ATOM 5111 C CA . GLU B 1 166 ? 60.33900 -68.22900 45.97800 1.000 47.73866 216 GLU D CA 1
ATOM 5112 C C . GLU B 1 166 ? 59.55700 -68.21800 44.67700 1.000 45.91936 216 GLU D C 1
ATOM 5113 O O . GLU B 1 166 ? 58.89900 -69.20700 44.32100 1.000 48.54867 216 GLU D O 1
ATOM 5119 N N . ALA B 1 167 ? 59.60300 -67.09500 43.95800 1.000 45.84264 217 ALA D N 1
ATOM 5120 C CA . ALA B 1 167 ? 58.88800 -66.99400 42.69200 1.000 39.90188 217 ALA D CA 1
ATOM 5121 C C . ALA B 1 167 ? 59.36400 -68.05500 41.71500 1.000 44.58302 217 ALA D C 1
ATOM 5122 O O . ALA B 1 167 ? 58.55600 -68.68700 41.02700 1.000 44.43356 217 ALA D O 1
ATOM 5124 N N . LYS B 1 168 ? 60.68100 -68.27600 41.64700 1.000 45.06151 218 LYS D N 1
ATOM 5125 C CA . LYS B 1 168 ? 61.20500 -69.24100 40.68800 1.000 45.80448 218 LYS D CA 1
ATOM 5126 C C . LYS B 1 168 ? 60.70300 -70.64200 41.00500 1.000 48.64932 218 LYS D C 1
ATOM 5127 O O . LYS B 1 168 ? 60.11200 -71.31100 40.14900 1.000 48.00992 218 LYS D O 1
ATOM 5133 N N . ALA B 1 169 ? 60.92100 -71.09600 42.24500 1.000 45.22376 219 ALA D N 1
ATOM 5134 C CA . ALA B 1 169 ? 60.43800 -72.41400 42.65200 1.000 42.48315 219 ALA D CA 1
ATOM 5135 C C . ALA B 1 169 ? 58.95400 -72.57300 42.34500 1.000 43.08855 219 ALA D C 1
ATOM 5136 O O . ALA B 1 169 ? 58.55100 -73.52800 41.67400 1.000 57.41101 219 ALA D O 1
ATOM 5138 N N . PHE B 1 170 ? 58.12400 -71.62700 42.78600 1.000 41.75553 220 PHE D N 1
ATOM 5139 C CA . PHE B 1 170 ? 56.68900 -71.76600 42.55600 1.000 37.80761 220 PHE D CA 1
ATOM 5140 C C . PHE B 1 170 ? 56.36800 -71.82800 41.07000 1.000 40.53709 220 PHE D C 1
ATOM 5141 O O . PHE B 1 170 ? 55.60700 -72.69100 40.62500 1.000 52.39521 220 PHE D O 1
ATOM 5149 N N . ALA B 1 171 ? 56.92500 -70.91500 40.27900 1.000 51.14340 221 ALA D N 1
ATOM 5150 C CA . ALA B 1 171 ? 56.57800 -70.89800 38.85800 1.000 44.83808 221 ALA D CA 1
ATOM 5151 C C . ALA B 1 171 ? 57.16500 -72.09000 38.11100 1.000 44.86547 221 ALA D C 1
ATOM 5152 O O . ALA B 1 171 ? 56.60700 -72.51900 37.09700 1.000 50.26283 221 ALA D O 1
ATOM 5154 N N . THR B 1 172 ? 58.30500 -72.60700 38.56100 1.000 43.95490 222 THR D N 1
ATOM 5155 C CA . THR B 1 172 ? 58.88400 -73.77900 37.91700 1.000 46.33254 222 THR D CA 1
ATOM 5156 C C . THR B 1 172 ? 57.98400 -74.99000 38.10600 1.000 57.86072 222 THR D C 1
ATOM 5157 O O . THR B 1 172 ? 57.61700 -75.66900 37.13700 1.000 52.96226 222 THR D O 1
ATOM 5161 N N . THR B 1 173 ? 57.60700 -75.25400 39.36000 1.000 63.28861 223 THR D N 1
ATOM 5162 C CA . THR B 1 173 ? 56.64000 -76.29800 39.68000 1.000 50.99188 223 THR D CA 1
ATOM 5163 C C . THR B 1 173 ? 55.33800 -76.11100 38.91100 1.000 55.76704 223 THR D C 1
ATOM 5164 O O . THR B 1 173 ? 54.87500 -77.02100 38.21200 1.000 64.06972 223 THR D O 1
ATOM 5168 N N . TYR B 1 174 ? 54.73300 -74.93200 39.02000 1.000 52.21627 224 TYR D N 1
ATOM 5169 C CA . TYR B 1 174 ? 53.47600 -74.68100 38.33000 1.000 44.53283 224 TYR D CA 1
ATOM 5170 C C . TYR B 1 174 ? 53.59400 -74.94200 36.83400 1.000 51.51679 224 TYR D C 1
ATOM 5171 O O . TYR B 1 174 ? 52.75500 -75.62700 36.24100 1.000 57.06352 224 TYR D O 1
ATOM 5180 N N . LEU B 1 175 ? 54.62500 -74.38500 36.19800 1.000 53.24720 225 LEU D N 1
ATOM 5181 C CA . LEU B 1 175 ? 54.72600 -74.50200 34.74800 1.000 48.74425 225 LEU D CA 1
ATOM 5182 C C . LEU B 1 175 ? 54.97300 -75.94200 34.31100 1.000 55.33710 225 LEU D C 1
ATOM 5183 O O . LEU B 1 175 ? 54.54400 -76.33900 33.22200 1.000 56.74694 225 LEU D O 1
ATOM 5188 N N . ASN B 1 176 ? 55.65200 -76.73900 35.13800 1.000 54.59145 226 ASN D N 1
ATOM 5189 C CA . ASN B 1 176 ? 55.87000 -78.13800 34.78700 1.000 55.33390 226 ASN D CA 1
ATOM 5190 C C . ASN B 1 176 ? 54.57400 -78.93600 34.89300 1.000 61.24234 226 ASN D C 1
ATOM 5191 O O . ASN B 1 176 ? 54.20600 -79.66000 33.96200 1.000 65.72373 226 ASN D O 1
ATOM 5196 N N . GLN B 1 177 ? 53.85100 -78.79000 36.00700 1.000 62.37198 227 GLN D N 1
ATOM 5197 C CA . GLN B 1 177 ? 52.54800 -79.43600 36.13800 1.000 49.71450 227 GLN D CA 1
ATOM 5198 C C . GLN B 1 177 ? 51.60900 -79.03300 35.01000 1.000 55.00316 227 GLN D C 1
ATOM 5199 O O . GLN B 1 177 ? 50.73900 -79.81700 34.61900 1.000 68.68454 227 GLN D O 1
ATOM 5201 N N . VAL B 1 178 ? 51.76000 -77.82300 34.47300 1.000 59.45241 228 VAL D N 1
ATOM 5202 C CA . VAL B 1 178 ? 50.98700 -77.45200 33.29000 1.000 59.57784 228 VAL D CA 1
ATOM 5203 C C . VAL B 1 178 ? 51.31600 -78.37900 32.13000 1.000 60.20310 228 VAL D C 1
ATOM 5204 O O . VAL B 1 178 ? 50.42800 -78.81500 31.39200 1.000 65.37115 228 VAL D O 1
ATOM 5208 N N . LEU B 1 179 ? 52.60800 -78.58100 31.89900 1.000 63.13607 229 LEU D N 1
ATOM 5209 C CA . LEU B 1 179 ? 53.03600 -79.37100 30.71900 1.000 66.67176 229 LEU D CA 1
ATOM 5210 C C . LEU B 1 179 ? 52.57400 -80.81500 30.90300 1.000 68.37062 229 LEU D C 1
ATOM 5211 O O . LEU B 1 179 ? 52.04400 -81.39400 29.94700 1.000 68.33345 229 LEU D O 1
ATOM 5216 N N . GLN B 1 180 ? 52.75000 -81.34400 32.10300 1.000 58.96544 230 GLN D N 1
ATOM 5217 C CA . GLN B 1 180 ? 52.36700 -82.74600 32.36400 1.000 71.86129 230 GLN D CA 1
ATOM 5218 C C . GLN B 1 180 ? 50.84700 -82.86500 32.26400 1.000 75.98207 230 GLN D C 1
ATOM 5219 O O . GLN B 1 180 ? 50.36700 -83.40500 31.26100 1.000 83.86286 230 GLN D O 1
ATOM 5221 N N . ASN B 1 181 ? 50.12200 -82.33200 33.24100 1.000 73.32158 231 ASN D N 1
ATOM 5222 C CA . ASN B 1 181 ? 48.65300 -82.52800 33.27000 1.000 74.37629 231 ASN D CA 1
ATOM 5223 C C . ASN B 1 181 ? 47.91000 -81.28500 32.79200 1.000 74.52532 231 ASN D C 1
ATOM 5224 O O . ASN B 1 181 ? 47.42200 -80.54500 33.65800 1.000 86.51022 231 ASN D O 1
ATOM 5226 N N . ASN B 1 182 ? 47.81100 -81.07800 31.47900 1.000 78.47908 232 ASN D N 1
ATOM 5227 C CA . ASN B 1 182 ? 46.97500 -79.95200 30.98500 1.000 82.01410 232 ASN D CA 1
ATOM 5228 C C . ASN B 1 182 ? 46.87200 -79.93600 29.45800 1.000 82.82356 232 ASN D C 1
ATOM 5229 O O . ASN B 1 182 ? 47.91700 -80.03900 28.80000 1.000 82.57698 232 ASN D O 1
ATOM 5231 N N . ASN B 1 183 ? 45.65100 -79.84600 28.92900 1.000 79.30327 233 ASN D N 1
ATOM 5232 C CA . ASN B 1 183 ? 45.44100 -79.68500 27.49100 1.000 70.08002 233 ASN D CA 1
ATOM 5233 C C . ASN B 1 183 ? 45.77900 -78.23900 27.17900 1.000 73.22179 233 ASN D C 1
ATOM 5234 O O . ASN B 1 183 ? 45.00000 -77.33000 27.47600 1.000 69.76859 233 ASN D O 1
ATOM 5236 N N . ILE B 1 184 ? 46.95400 -78.01400 26.60500 1.000 77.94836 234 ILE D N 1
ATOM 5237 C CA . ILE B 1 184 ? 47.42600 -76.66400 26.33000 1.000 73.73713 234 ILE D CA 1
ATOM 5238 C C . ILE B 1 184 ? 47.67200 -76.52900 24.83400 1.000 60.38818 234 ILE D C 1
ATOM 5239 O O . ILE B 1 184 ? 48.00600 -77.50200 24.15200 1.000 75.32926 234 ILE D O 1
ATOM 5244 N N . SER B 1 185 ? 47.47700 -75.31800 24.32000 1.000 62.82419 235 SER D N 1
ATOM 5245 C CA . SER B 1 185 ? 47.67100 -75.07100 22.90200 1.000 49.60032 235 SER D CA 1
ATOM 5246 C C . SER B 1 185 ? 49.13200 -75.27300 22.51900 1.000 58.28463 235 SER D C 1
ATOM 5247 O O . SER B 1 185 ? 50.02800 -75.35600 23.36400 1.000 59.52022 235 SER D O 1
ATOM 5250 N N . SER B 1 186 ? 49.36900 -75.32500 21.20900 1.000 62.51633 236 SER D N 1
ATOM 5251 C CA . SER B 1 186 ? 50.69700 -75.66800 20.71500 1.000 61.72269 236 SER D CA 1
ATOM 5252 C C . SER B 1 186 ? 51.70300 -74.54900 20.97600 1.000 58.53524 236 SER D C 1
ATOM 5253 O O . SER B 1 186 ? 52.82300 -74.80800 21.43300 1.000 53.92226 236 SER D O 1
ATOM 5256 N N . HIS B 1 187 ? 51.32900 -73.29800 20.67500 1.000 57.15354 237 HIS D N 1
ATOM 5257 C CA . HIS B 1 187 ? 52.26300 -72.19000 20.85000 1.000 54.22677 237 HIS D CA 1
ATOM 5258 C C . HIS B 1 187 ? 52.59200 -71.97000 22.32300 1.000 53.42947 237 HIS D C 1
ATOM 5259 O O . HIS B 1 187 ? 53.75300 -71.74800 22.67800 1.000 52.54506 237 HIS D O 1
ATOM 5266 N N . LEU B 1 188 ? 51.59700 -72.06600 23.20100 1.000 49.59171 238 LEU D N 1
ATOM 5267 C CA . LEU B 1 188 ? 51.85900 -71.85200 24.61700 1.000 44.06045 238 LEU D CA 1
ATOM 5268 C C . LEU B 1 188 ? 52.78100 -72.92900 25.16400 1.000 50.76251 238 LEU D C 1
ATOM 5269 O O . LEU B 1 188 ? 53.71300 -72.63200 25.92000 1.000 53.87769 238 LEU D O 1
ATOM 5274 N N . SER B 1 189 ? 52.55900 -74.18700 24.77300 1.000 60.26993 239 SER D N 1
ATOM 5275 C CA . SER B 1 189 ? 53.46700 -75.25200 25.18900 1.000 52.79544 239 SER D CA 1
ATOM 5276 C C . SER B 1 189 ? 54.87000 -75.00600 24.66100 1.000 43.89577 239 SER D C 1
ATOM 5277 O O . SER B 1 189 ? 55.85900 -75.29300 25.34000 1.000 43.68156 239 SER D O 1
ATOM 5280 N N . LYS B 1 190 ? 54.96900 -74.50000 23.43600 1.000 44.37410 240 LYS D N 1
ATOM 5281 C CA . LYS B 1 190 ? 56.26500 -74.12100 22.89100 1.000 47.69071 240 LYS D CA 1
ATOM 5282 C C . LYS B 1 190 ? 56.93700 -73.09700 23.79000 1.000 56.98574 240 LYS D C 1
ATOM 5283 O O . LYS B 1 190 ? 58.12500 -73.22800 24.11600 1.000 51.99284 240 LYS D O 1
ATOM 5289 N N . GLU B 1 191 ? 56.16500 -72.09700 24.24500 1.000 49.44907 241 GLU D N 1
ATOM 5290 C CA . GLU B 1 191 ? 56.71700 -71.00500 25.03400 1.000 39.82448 241 GLU D CA 1
ATOM 5291 C C . GLU B 1 191 ? 57.16500 -71.47800 26.40700 1.000 37.14765 241 GLU D C 1
ATOM 5292 O O . GLU B 1 191 ? 58.21500 -71.05400 26.90000 1.000 42.46967 241 GLU D O 1
ATOM 5298 N N . ILE B 1 192 ? 56.37600 -72.34000 27.05000 1.000 45.23008 242 ILE D N 1
ATOM 5299 C CA . ILE B 1 192 ? 56.77000 -72.88000 28.34700 1.000 42.18632 242 ILE D CA 1
ATOM 5300 C C . ILE B 1 192 ? 58.07700 -73.64300 28.22300 1.000 42.80911 242 ILE D C 1
ATOM 5301 O O . ILE B 1 192 ? 59.00300 -73.45300 29.02000 1.000 48.03246 242 ILE D O 1
ATOM 5306 N N . LYS B 1 193 ? 58.17300 -74.51900 27.22100 1.000 49.26096 243 LYS D N 1
ATOM 5307 C CA . LYS B 1 193 ? 59.34800 -75.37500 27.10300 1.000 52.56458 243 LYS D CA 1
ATOM 5308 C C . LYS B 1 193 ? 60.59100 -74.55600 26.79500 1.000 44.14513 243 LYS D C 1
ATOM 5309 O O . LYS B 1 193 ? 61.64300 -74.76900 27.40100 1.000 49.01600 243 LYS D O 1
ATOM 5315 N N . TYR B 1 194 ? 60.47700 -73.58700 25.89100 1.000 40.69531 244 TYR D N 1
ATOM 5316 C CA . TYR B 1 194 ? 61.60500 -72.71400 25.60200 1.000 39.96068 244 TYR D CA 1
ATOM 5317 C C . TYR B 1 194 ? 62.08100 -71.96400 26.84800 1.000 46.55619 244 TYR D C 1
ATOM 5318 O O . TYR B 1 194 ? 63.28700 -71.86300 27.10200 1.000 50.78459 244 TYR D O 1
ATOM 5327 N N . ASN B 1 195 ? 61.14800 -71.37700 27.60800 1.000 45.91551 245 ASN D N 1
ATOM 5328 C CA . ASN B 1 195 ? 61.53900 -70.61600 28.79100 1.000 38.94172 245 ASN D CA 1
ATOM 5329 C C . ASN B 1 195 ? 62.11500 -71.52500 29.86700 1.000 36.96229 245 ASN D C 1
ATOM 5330 O O . ASN B 1 195 ? 63.08400 -71.16900 30.53600 1.000 43.00664 245 ASN D O 1
ATOM 5335 N N . LEU B 1 196 ? 61.52400 -72.69600 30.07200 1.000 43.71160 246 LEU D N 1
ATOM 5336 C CA . LEU B 1 196 ? 62.06500 -73.58800 31.08800 1.000 39.07796 246 LEU D CA 1
ATOM 5337 C C . LEU B 1 196 ? 63.45400 -74.07000 30.70000 1.000 48.40038 246 LEU D C 1
ATOM 5338 O O . LEU B 1 196 ? 64.32300 -74.23800 31.56300 1.000 48.79808 246 LEU D O 1
ATOM 5343 N N . GLU B 1 197 ? 63.70400 -74.24600 29.40300 1.000 44.42618 247 GLU D N 1
ATOM 5344 C CA . GLU B 1 197 ? 64.97800 -74.82200 28.98300 1.000 44.05567 247 GLU D CA 1
ATOM 5345 C C . GLU B 1 197 ? 66.10700 -73.79500 29.02500 1.000 50.12652 247 GLU D C 1
ATOM 5346 O O . GLU B 1 197 ? 67.17600 -74.05800 29.58200 1.000 44.87446 247 GLU D O 1
ATOM 5352 N N . TYR B 1 198 ? 65.89900 -72.62800 28.41900 1.000 37.93163 248 TYR D N 1
ATOM 5353 C CA . TYR B 1 198 ? 66.98000 -71.66900 28.26200 1.000 42.07486 248 TYR D CA 1
ATOM 5354 C C . TYR B 1 198 ? 67.17200 -70.74600 29.46300 1.000 50.76918 248 TYR D C 1
ATOM 5355 O O . TYR B 1 198 ? 68.31800 -70.45700 29.83800 1.000 39.86842 248 TYR D O 1
ATOM 5364 N N . GLY B 1 199 ? 66.08500 -70.27000 30.07500 1.000 42.50015 249 GLY D N 1
ATOM 5365 C CA . GLY B 1 199 ? 66.35500 -69.39100 31.18600 1.000 37.79450 249 GLY D CA 1
ATOM 5366 C C . GLY B 1 199 ? 66.96100 -68.08600 30.69600 1.000 39.04246 249 GLY D C 1
ATOM 5367 O O . GLY B 1 199 ? 66.80900 -67.67400 29.54400 1.000 43.55941 249 GLY D O 1
ATOM 5368 N N . TRP B 1 200 ? 67.65600 -67.40800 31.59800 1.000 41.41557 250 TRP D N 1
ATOM 5369 C CA . TRP B 1 200 ? 68.21900 -66.11800 31.21300 1.000 36.79446 250 TRP D CA 1
ATOM 5370 C C . TRP B 1 200 ? 69.72100 -66.19600 30.99000 1.000 35.27815 250 TRP D C 1
ATOM 5371 O O . TRP B 1 200 ? 70.23200 -65.66800 29.99500 1.000 35.46333 250 TRP D O 1
ATOM 5382 N N . HIS B 1 201 ? 70.43500 -66.85700 31.90500 1.000 35.48825 251 HIS D N 1
ATOM 5383 C CA . HIS B 1 201 ? 71.89200 -66.81100 31.89500 1.000 35.39527 251 HIS D CA 1
ATOM 5384 C C . HIS B 1 201 ? 72.47800 -67.67900 30.78800 1.000 34.37195 251 HIS D C 1
ATOM 5385 O O . HIS B 1 201 ? 73.54200 -67.35900 30.26000 1.000 40.17770 251 HIS D O 1
ATOM 5392 N N . THR B 1 202 ? 71.81100 -68.76400 30.42900 1.000 32.28945 252 THR D N 1
ATOM 5393 C CA . THR B 1 202 ? 72.22500 -69.60900 29.30300 1.000 37.24221 252 THR D CA 1
ATOM 5394 C C . THR B 1 202 ? 71.42000 -69.25100 28.05600 1.000 37.56672 252 THR D C 1
ATOM 5395 O O . THR B 1 202 ? 70.68200 -70.06000 27.50600 1.000 37.20510 252 THR D O 1
ATOM 5399 N N . ASN B 1 203 ? 71.57500 -68.01200 27.60200 1.000 36.19804 253 ASN D N 1
ATOM 5400 C CA . ASN B 1 203 ? 70.66600 -67.50100 26.59100 1.000 32.96390 253 ASN D CA 1
ATOM 5401 C C . ASN B 1 203 ? 71.27700 -66.25300 25.98400 1.000 31.96812 253 ASN D C 1
ATOM 5402 O O . ASN B 1 203 ? 72.20000 -65.66000 26.54800 1.000 34.01013 253 ASN D O 1
ATOM 5407 N N . LEU B 1 204 ? 70.77800 -65.87100 24.81500 1.000 29.73495 254 LEU D N 1
ATOM 5408 C CA . LEU B 1 204 ? 71.28800 -64.69000 24.13100 1.000 31.02787 254 LEU D CA 1
ATOM 5409 C C . LEU B 1 204 ? 70.14000 -64.02600 23.40800 1.000 38.58583 254 LEU D C 1
ATOM 5410 O O . LEU B 1 204 ? 69.13600 -64.68500 23.09500 1.000 37.94156 254 LEU D O 1
ATOM 5415 N N . PRO B 1 205 ? 70.21700 -62.72300 23.14700 1.000 29.48259 255 PRO D N 1
ATOM 5416 C CA . PRO B 1 205 ? 69.06900 -62.00900 22.58300 1.000 31.80521 255 PRO D CA 1
ATOM 5417 C C . PRO B 1 205 ? 68.53000 -62.63300 21.29900 1.000 37.16500 255 PRO D C 1
ATOM 5418 O O . PRO B 1 205 ? 67.33900 -62.94400 21.22300 1.000 40.17487 255 PRO D O 1
ATOM 5422 N N . ARG B 1 206 ? 69.38000 -62.85300 20.28600 1.000 42.00777 256 ARG D N 1
ATOM 5423 C CA . ARG B 1 206 ? 68.87700 -63.38400 19.01400 1.000 40.56528 256 ARG D CA 1
ATOM 5424 C C . ARG B 1 206 ? 68.39100 -64.82100 19.13200 1.000 38.32155 256 ARG D C 1
ATOM 5425 O O . ARG B 1 206 ? 67.56800 -65.25900 18.31900 1.000 33.27730 256 ARG D O 1
ATOM 5433 N N . VAL B 1 207 ? 68.87900 -65.56500 20.12200 1.000 35.38141 257 VAL D N 1
ATOM 5434 C CA . VAL B 1 207 ? 68.32400 -66.88600 20.37000 1.000 34.92033 257 VAL D CA 1
ATOM 5435 C C . VAL B 1 207 ? 66.88200 -66.75600 20.83300 1.000 41.09785 257 VAL D C 1
ATOM 5436 O O . VAL B 1 207 ? 65.97800 -67.40200 20.28700 1.000 37.53396 257 VAL D O 1
ATOM 5440 N N . GLU B 1 208 ? 66.64100 -65.90200 21.84500 1.000 40.03887 258 GLU D N 1
ATOM 5441 C CA . GLU B 1 208 ? 65.26200 -65.63800 22.24800 1.000 38.89425 258 GLU D CA 1
ATOM 5442 C C . GLU B 1 208 ? 64.44000 -65.12500 21.07200 1.000 34.56208 258 GLU D C 1
ATOM 5443 O O . GLU B 1 208 ? 63.30300 -65.56300 20.86800 1.000 33.69176 258 GLU D O 1
ATOM 5449 N N . ALA B 1 209 ? 64.99800 -64.19400 20.29500 1.000 27.68383 259 ALA D N 1
ATOM 5450 C CA . ALA B 1 209 ? 64.27300 -63.66000 19.15000 1.000 38.40623 259 ALA D CA 1
ATOM 5451 C C . ALA B 1 209 ? 63.87100 -64.76700 18.17300 1.000 44.59157 259 ALA D C 1
ATOM 5452 O O . ALA B 1 209 ? 62.73600 -64.78300 17.68500 1.000 45.09780 259 ALA D O 1
ATOM 5454 N N . ARG B 1 210 ? 64.77900 -65.70900 17.88900 1.000 41.88863 260 ARG D N 1
ATOM 5455 C CA . ARG B 1 210 ? 64.48100 -66.75200 16.90800 1.000 38.64207 260 ARG D CA 1
ATOM 5456 C C . ARG B 1 210 ? 63.36600 -67.66600 17.39700 1.000 43.40043 260 ARG D C 1
ATOM 5457 O O . ARG B 1 210 ? 62.53500 -68.12300 16.60600 1.000 42.32902 260 ARG D O 1
ATOM 5465 N N . ASN B 1 211 ? 63.32100 -67.93200 18.70000 1.000 39.96626 261 ASN D N 1
ATOM 5466 C CA . ASN B 1 211 ? 62.22100 -68.70900 19.25800 1.000 38.36183 261 ASN D CA 1
ATOM 5467 C C . ASN B 1 211 ? 60.91000 -67.93400 19.25200 1.000 41.89599 261 ASN D C 1
ATOM 5468 O O . ASN B 1 211 ? 59.85400 -68.49400 18.94400 1.000 48.00692 261 ASN D O 1
ATOM 5473 N N . TYR B 1 212 ? 60.94000 -66.66000 19.62100 1.000 41.34236 262 TYR D N 1
ATOM 5474 C CA . TYR B 1 212 ? 59.69000 -65.93500 19.72100 1.000 36.81245 262 TYR D CA 1
ATOM 5475 C C . TYR B 1 212 ? 59.13200 -65.58300 18.35700 1.000 41.22712 262 TYR D C 1
ATOM 5476 O O . TYR B 1 212 ? 57.92700 -65.33500 18.24600 1.000 48.60726 262 TYR D O 1
ATOM 5485 N N . MET B 1 213 ? 59.96200 -65.58700 17.31100 1.000 43.50052 263 MET D N 1
ATOM 5486 C CA . MET B 1 213 ? 59.41100 -65.53700 15.95600 1.000 42.42731 263 MET D CA 1
ATOM 5487 C C . MET B 1 213 ? 58.41500 -66.66800 15.72500 1.000 47.32103 263 MET D C 1
ATOM 5488 O O . MET B 1 213 ? 57.38800 -66.46200 15.06600 1.000 47.23733 263 MET D O 1
ATOM 5493 N N . ASP B 1 214 ? 58.67700 -67.85100 16.29100 1.000 44.00758 264 ASP D N 1
ATOM 5494 C CA . ASP B 1 214 ? 57.76800 -68.97700 16.15100 1.000 38.79345 264 ASP D CA 1
ATOM 5495 C C . ASP B 1 214 ? 56.67900 -68.98500 17.21100 1.000 46.87889 264 ASP D C 1
ATOM 5496 O O . ASP B 1 214 ? 55.54100 -69.35900 16.91600 1.000 51.93286 264 ASP D O 1
ATOM 5501 N N . ILE B 1 215 ? 57.00600 -68.60800 18.44900 1.000 47.21619 265 ILE D N 1
ATOM 5502 C CA . ILE B 1 215 ? 56.01600 -68.64100 19.52300 1.000 43.96373 265 ILE D CA 1
ATOM 5503 C C . ILE B 1 215 ? 54.91600 -67.61900 19.26600 1.000 40.82998 265 ILE D C 1
ATOM 5504 O O . ILE B 1 215 ? 53.74700 -67.85400 19.57700 1.000 44.94244 265 ILE D O 1
ATOM 5509 N N . TYR B 1 216 ? 55.27100 -66.48000 18.67600 1.000 36.92723 266 TYR D N 1
ATOM 5510 C CA . TYR B 1 216 ? 54.29800 -65.46000 18.31100 1.000 37.27750 266 TYR D CA 1
ATOM 5511 C C . TYR B 1 216 ? 53.64100 -65.77100 16.96500 1.000 47.59608 266 TYR D C 1
ATOM 5512 O O . TYR B 1 216 ? 52.42900 -65.60500 16.80500 1.000 44.62678 266 TYR D O 1
ATOM 5521 N N . GLY B 1 217 ? 54.45000 -66.15600 15.96400 1.000 41.96153 267 GLY D N 1
ATOM 5522 C CA . GLY B 1 217 ? 53.94400 -66.32700 14.61300 1.000 42.80571 267 GLY D CA 1
ATOM 5523 C C . GLY B 1 217 ? 52.89500 -67.41700 14.49100 1.000 49.40282 267 GLY D C 1
ATOM 5524 O O . GLY B 1 217 ? 51.95500 -67.29000 13.70800 1.000 60.05635 267 GLY D O 1
ATOM 5525 N N . GLU B 1 218 ? 53.03600 -68.49200 15.26400 1.000 48.69628 268 GLU D N 1
ATOM 5526 C CA . GLU B 1 218 ? 52.10800 -69.61200 15.30000 1.000 49.82395 268 GLU D CA 1
ATOM 5527 C C . GLU B 1 218 ? 50.95800 -69.39300 16.26600 1.000 59.34485 268 GLU D C 1
ATOM 5528 O O . GLU B 1 218 ? 50.31700 -70.36700 16.68800 1.000 55.87279 268 GLU D O 1
ATOM 5534 N N . ASN B 1 219 ? 50.69400 -68.15000 16.64200 1.000 59.52710 269 ASN D N 1
ATOM 5535 C CA . ASN B 1 219 ? 49.58300 -67.81900 17.52600 1.000 53.90814 269 ASN D CA 1
ATOM 5536 C C . ASN B 1 219 ? 48.63600 -66.94600 16.71900 1.000 64.72369 269 ASN D C 1
ATOM 5537 O O . ASN B 1 219 ? 48.94300 -65.77400 16.46900 1.000 59.86318 269 ASN D O 1
ATOM 5542 N N . ARG B 1 220 ? 47.49400 -67.51600 16.30600 1.000 61.65915 270 ARG D N 1
ATOM 5543 C CA . ARG B 1 220 ? 46.57500 -66.76300 15.45600 1.000 62.92603 270 ARG D CA 1
ATOM 5544 C C . ARG B 1 220 ? 46.07800 -65.52200 16.17500 1.000 57.71810 270 ARG D C 1
ATOM 5545 O O . ARG B 1 220 ? 46.03700 -64.43200 15.59000 1.000 56.43586 270 ARG D O 1
ATOM 5547 N N . SER B 1 221 ? 45.71900 -65.65800 17.45400 1.000 55.87434 271 SER D N 1
ATOM 5548 C CA . SER B 1 221 ? 45.20400 -64.50500 18.18000 1.000 51.65689 271 SER D CA 1
ATOM 5549 C C . SER B 1 221 ? 46.25000 -63.40200 18.24600 1.000 60.69967 271 SER D C 1
ATOM 5550 O O . SER B 1 221 ? 45.92600 -62.21500 18.11400 1.000 63.42681 271 SER D O 1
ATOM 5553 N N . TRP B 1 222 ? 47.51900 -63.77800 18.40900 1.000 55.79515 272 TRP D N 1
ATOM 5554 C CA . TRP B 1 222 ? 48.56700 -62.77200 18.50900 1.000 50.50122 272 TRP D CA 1
ATOM 5555 C C . TRP B 1 222 ? 48.75700 -62.05300 17.18500 1.000 43.16725 272 TRP D C 1
ATOM 5556 O O . TRP B 1 222 ? 48.80500 -60.82000 17.13700 1.000 50.76919 272 TRP D O 1
ATOM 5567 N N . THR B 1 223 ? 48.86400 -62.80800 16.09700 1.000 43.77817 273 THR D N 1
ATOM 5568 C CA . THR B 1 223 ? 49.12400 -62.18800 14.80300 1.000 51.36477 273 THR D CA 1
ATOM 5569 C C . THR B 1 223 ? 47.98500 -61.28400 14.36000 1.000 58.68313 273 THR D C 1
ATOM 5570 O O . THR B 1 223 ? 48.22000 -60.34900 13.58500 1.000 57.99761 273 THR D O 1
ATOM 5574 N N . GLU B 1 224 ? 46.76700 -61.50800 14.87100 1.000 58.70520 274 GLU D N 1
ATOM 5575 C CA . GLU B 1 224 ? 45.62200 -60.70700 14.44100 1.000 63.98544 274 GLU D CA 1
ATOM 5576 C C . GLU B 1 224 ? 45.53600 -59.37600 15.17800 1.000 62.31515 274 GLU D C 1
ATOM 5577 O O . GLU B 1 224 ? 44.97600 -58.42100 14.63100 1.000 68.57803 274 GLU D O 1
ATOM 5583 N N . MET B 1 225 ? 46.09300 -59.28500 16.39000 1.000 57.70102 275 MET D N 1
ATOM 5584 C CA . MET B 1 225 ? 46.10700 -58.02800 17.13900 1.000 56.82646 275 MET D CA 1
ATOM 5585 C C . MET B 1 225 ? 46.86100 -56.94000 16.38800 1.000 56.49390 275 MET D C 1
ATOM 5586 O O . MET B 1 225 ? 47.88400 -57.19700 15.75000 1.000 71.15193 275 MET D O 1
ATOM 5591 N N . GLY B 1 226 ? 46.38100 -55.70600 16.51000 1.000 55.11961 276 GLY D N 1
ATOM 5592 C CA . GLY B 1 226 ? 46.83100 -54.64500 15.61600 1.000 53.43366 276 GLY D CA 1
ATOM 5593 C C . GLY B 1 226 ? 48.29200 -54.29400 15.83200 1.000 60.62897 276 GLY D C 1
ATOM 5594 O O . GLY B 1 226 ? 48.73300 -54.06000 16.96200 1.000 67.57767 276 GLY D O 1
ATOM 5595 N N . GLY B 1 227 ? 49.05200 -54.25500 14.74400 1.000 63.71304 277 GLY D N 1
ATOM 5596 C CA . GLY B 1 227 ? 50.45600 -53.93000 14.80500 1.000 57.66626 277 GLY D CA 1
ATOM 5597 C C . GLY B 1 227 ? 51.37500 -55.10100 15.08100 1.000 51.60113 277 GLY D C 1
ATOM 5598 O O . GLY B 1 227 ? 52.55400 -55.04000 14.72000 1.000 60.83136 277 GLY D O 1
ATOM 5599 N N . ASN B 1 228 ? 50.87100 -56.16100 15.71900 1.000 45.45551 278 ASN D N 1
ATOM 5600 C CA . ASN B 1 228 ? 51.72700 -57.29200 16.07000 1.000 48.22591 278 ASN D CA 1
ATOM 5601 C C . ASN B 1 228 ? 52.38600 -57.89100 14.83500 1.000 52.97245 278 ASN D C 1
ATOM 5602 O O . ASN B 1 228 ? 53.54000 -58.33600 14.88900 1.000 50.90614 278 ASN D O 1
ATOM 5607 N N . MET B 1 229 ? 51.66900 -57.90100 13.71000 1.000 48.14716 279 MET D N 1
ATOM 5608 C CA . MET B 1 229 ? 52.19700 -58.50500 12.49800 1.000 44.12318 279 MET D CA 1
ATOM 5609 C C . MET B 1 229 ? 53.27700 -57.64000 11.87100 1.000 44.35467 279 MET D C 1
ATOM 5610 O O . MET B 1 229 ? 54.22900 -58.16700 11.28500 1.000 48.38368 279 MET D O 1
ATOM 5615 N N . GLN B 1 230 ? 53.15900 -56.31900 11.97400 1.000 44.88564 280 GLN D N 1
ATOM 5616 C CA . GLN B 1 230 ? 54.26200 -55.48200 11.51800 1.000 50.53153 280 GLN D CA 1
ATOM 5617 C C . GLN B 1 230 ? 55.48700 -55.68900 12.39100 1.000 48.68869 280 GLN D C 1
ATOM 5618 O O . GLN B 1 230 ? 56.61700 -55.67500 11.89600 1.000 55.30790 280 GLN D O 1
ATOM 5624 N N . ILE B 1 231 ? 55.28400 -55.87100 13.69400 1.000 44.87244 281 ILE D N 1
ATOM 5625 C CA . ILE B 1 231 ? 56.41700 -56.08900 14.58300 1.000 43.95884 281 ILE D CA 1
ATOM 5626 C C . ILE B 1 231 ? 57.12000 -57.38900 14.22600 1.000 40.23089 281 ILE D C 1
ATOM 5627 O O . ILE B 1 231 ? 58.34000 -57.41800 14.05700 1.000 44.41398 281 ILE D O 1
ATOM 5632 N N . LEU B 1 232 ? 56.35200 -58.47000 14.06300 1.000 43.57757 282 LEU D N 1
ATOM 5633 C CA . LEU B 1 232 ? 56.93000 -59.77900 13.76800 1.000 32.42321 282 LEU D CA 1
ATOM 5634 C C . LEU B 1 232 ? 57.66400 -59.77600 12.44000 1.000 39.99762 282 LEU D C 1
ATOM 5635 O O . LEU B 1 232 ? 58.76100 -60.33900 12.31800 1.000 49.07910 282 LEU D O 1
ATOM 5640 N N . ASN B 1 233 ? 57.07400 -59.14100 11.43100 1.000 45.69053 283 ASN D N 1
ATOM 5641 C CA . ASN B 1 233 ? 57.67900 -59.12100 10.11000 1.000 38.47690 283 ASN D CA 1
ATOM 5642 C C . ASN B 1 233 ? 58.95000 -58.30000 10.10500 1.000 38.69071 283 ASN D C 1
ATOM 5643 O O . ASN B 1 233 ? 59.92500 -58.67600 9.45100 1.000 46.02157 283 ASN D O 1
ATOM 5648 N N . LEU B 1 234 ? 58.96300 -57.16500 10.80400 1.000 40.89496 284 LEU D N 1
ATOM 5649 C CA . LEU B 1 234 ? 60.22500 -56.45300 10.98000 1.000 43.12999 284 LEU D CA 1
ATOM 5650 C C . LEU B 1 234 ? 61.27300 -57.35600 11.62100 1.000 41.43721 284 LEU D C 1
ATOM 5651 O O . LEU B 1 234 ? 62.44200 -57.34100 11.22100 1.000 41.92926 284 LEU D O 1
ATOM 5656 N N . ALA B 1 235 ? 60.87500 -58.15600 12.60900 1.000 32.43793 285 ALA D N 1
ATOM 5657 C CA . ALA B 1 235 ? 61.85300 -58.98700 13.30100 1.000 35.13059 285 ALA D CA 1
ATOM 5658 C C . ALA B 1 235 ? 62.43600 -60.02300 12.35600 1.000 41.87694 285 ALA D C 1
ATOM 5659 O O . ALA B 1 235 ? 63.66100 -60.15800 12.24700 1.000 43.03697 285 ALA D O 1
ATOM 5661 N N . LYS B 1 236 ? 61.56200 -60.75100 11.64500 1.000 46.59111 286 LYS D N 1
ATOM 5662 C CA . LYS B 1 236 ? 62.01400 -61.68900 10.62200 1.000 38.12719 286 LYS D CA 1
ATOM 5663 C C . LYS B 1 236 ? 62.89000 -60.99200 9.59900 1.000 37.17792 286 LYS D C 1
ATOM 5664 O O . LYS B 1 236 ? 63.99700 -61.44900 9.29400 1.000 43.87833 286 LYS D O 1
ATOM 5670 N N . LEU B 1 237 ? 62.41400 -59.87400 9.06000 1.000 39.26815 287 LEU D N 1
ATOM 5671 C CA . LEU B 1 237 ? 63.20500 -59.13800 8.08400 1.000 36.62625 287 LEU D CA 1
ATOM 5672 C C . LEU B 1 237 ? 64.56500 -58.76500 8.65100 1.000 41.58372 287 LEU D C 1
ATOM 5673 O O . LEU B 1 237 ? 65.60100 -58.99700 8.01900 1.000 44.42646 287 LEU D O 1
ATOM 5678 N N . ASP B 1 238 ? 64.58600 -58.19400 9.85200 1.000 39.92418 288 ASP D N 1
ATOM 5679 C CA . ASP B 1 238 ? 65.85500 -57.78200 10.44000 1.000 39.99421 288 ASP D CA 1
ATOM 5680 C C . ASP B 1 238 ? 66.76100 -58.97900 10.68600 1.000 35.87367 288 ASP D C 1
ATOM 5681 O O . ASP B 1 238 ? 67.97200 -58.90500 10.46900 1.000 39.64117 288 ASP D O 1
ATOM 5686 N N . PHE B 1 239 ? 66.19000 -60.09000 11.13500 1.000 36.95902 289 PHE D N 1
ATOM 5687 C CA . PHE B 1 239 ? 66.97700 -61.30000 11.33800 1.000 35.58599 289 PHE D CA 1
ATOM 5688 C C . PHE B 1 239 ? 67.63400 -61.76800 10.04100 1.000 44.55610 289 PHE D C 1
ATOM 5689 O O . PHE B 1 239 ? 68.81600 -62.13600 10.02600 1.000 39.57277 289 PHE D O 1
ATOM 5697 N N . ASN B 1 240 ? 66.88600 -61.76900 8.94000 1.000 43.24119 290 ASN D N 1
ATOM 5698 C CA . ASN B 1 240 ? 67.44000 -62.24300 7.68000 1.000 44.25623 290 ASN D CA 1
ATOM 5699 C C . ASN B 1 240 ? 68.42900 -61.26400 7.08300 1.000 36.79399 290 ASN D C 1
ATOM 5700 O O . ASN B 1 240 ? 69.43400 -61.69500 6.51300 1.000 45.95029 290 ASN D O 1
ATOM 5705 N N . ILE B 1 241 ? 68.16100 -59.96200 7.19300 1.000 43.74152 291 ILE D N 1
ATOM 5706 C CA . ILE B 1 241 ? 69.07200 -58.96100 6.64700 1.000 36.47772 291 ILE D CA 1
ATOM 5707 C C . ILE B 1 241 ? 70.43000 -59.03200 7.33800 1.000 41.02124 291 ILE D C 1
ATOM 5708 O O . ILE B 1 241 ? 71.48000 -58.94600 6.69300 1.000 45.47121 291 ILE D O 1
ATOM 5713 N N . MET B 1 242 ? 70.43200 -59.18600 8.66600 1.000 47.79842 292 MET D N 1
ATOM 5714 C CA . MET B 1 242 ? 71.69900 -59.16700 9.39700 1.000 39.93027 292 MET D CA 1
ATOM 5715 C C . MET B 1 242 ? 72.38500 -60.52800 9.36000 1.000 36.22764 292 MET D C 1
ATOM 5716 O O . MET B 1 242 ? 73.61700 -60.60200 9.33800 1.000 41.71585 292 MET D O 1
ATOM 5721 N N . GLN B 1 243 ? 71.61700 -61.61500 9.34200 1.000 33.19543 293 GLN D N 1
ATOM 5722 C CA . GLN B 1 243 ? 72.22400 -62.92700 9.14400 1.000 34.52139 293 GLN D CA 1
ATOM 5723 C C . GLN B 1 243 ? 73.02000 -62.97800 7.84300 1.000 47.02592 293 GLN D C 1
ATOM 5724 O O . GLN B 1 243 ? 74.05800 -63.64900 7.75800 1.000 42.60151 293 GLN D O 1
ATOM 5730 N N . SER B 1 244 ? 72.55500 -62.28200 6.81000 1.000 39.59794 294 SER D N 1
ATOM 5731 C CA . SER B 1 244 ? 73.29700 -62.36300 5.56000 1.000 47.04353 294 SER D CA 1
ATOM 5732 C C . SER B 1 244 ? 74.51600 -61.45300 5.59200 1.000 37.49186 294 SER D C 1
ATOM 5733 O O . SER B 1 244 ? 75.52600 -61.77500 4.96600 1.000 48.05871 294 SER D O 1
ATOM 5736 N N . VAL B 1 245 ? 74.46700 -60.34500 6.33500 1.000 37.91656 295 VAL D N 1
ATOM 5737 C CA . VAL B 1 245 ? 75.69100 -59.60200 6.63400 1.000 34.40934 295 VAL D CA 1
ATOM 5738 C C . VAL B 1 245 ? 76.67000 -60.47200 7.43000 1.000 42.06940 295 VAL D C 1
ATOM 5739 O O . VAL B 1 245 ? 77.86000 -60.54900 7.10600 1.000 40.40825 295 VAL D O 1
ATOM 5743 N N . HIS B 1 246 ? 76.18300 -61.15100 8.47200 1.000 34.59437 296 HIS D N 1
ATOM 5744 C CA . HIS B 1 246 ? 77.06400 -61.99800 9.27700 1.000 43.72918 296 HIS D CA 1
ATOM 5745 C C . HIS B 1 246 ? 77.58500 -63.18000 8.47500 1.000 41.87937 296 HIS D C 1
ATOM 5746 O O . HIS B 1 246 ? 78.70100 -63.65300 8.71500 1.000 42.65985 296 HIS D O 1
ATOM 5753 N N . ARG B 1 247 ? 76.78500 -63.72000 7.56700 1.000 51.58875 297 ARG D N 1
ATOM 5754 C CA . ARG B 1 247 ? 77.25600 -64.85600 6.73300 1.000 47.65538 297 ARG D CA 1
ATOM 5755 C C . ARG B 1 247 ? 78.41400 -64.37200 5.86600 1.000 45.81246 297 ARG D C 1
ATOM 5756 O O . ARG B 1 247 ? 79.42200 -65.07200 5.79600 1.000 49.70021 297 ARG D O 1
ATOM 5764 N N . LEU B 1 248 ? 78.26200 -63.20800 5.24500 1.000 41.02907 298 LEU D N 1
ATOM 5765 C CA . LEU B 1 248 ? 79.38800 -62.66000 4.49900 1.000 48.00373 298 LEU D CA 1
ATOM 5766 C C . LEU B 1 248 ? 80.61500 -62.53100 5.38800 1.000 44.58512 298 LEU D C 1
ATOM 5767 O O . LEU B 1 248 ? 81.69200 -63.02100 5.04100 1.000 55.42967 298 LEU D O 1
ATOM 5772 N N . GLU B 1 249 ? 80.46500 -61.88400 6.54800 1.000 49.81545 299 GLU D N 1
ATOM 5773 C CA . GLU B 1 249 ? 81.61000 -61.64100 7.42500 1.000 51.76689 299 GLU D CA 1
ATOM 5774 C C . GLU B 1 249 ? 82.30600 -62.94100 7.78200 1.000 38.10115 299 GLU D C 1
ATOM 5775 O O . GLU B 1 249 ? 83.53400 -62.99500 7.85700 1.000 44.37860 299 GLU D O 1
ATOM 5781 N N . LEU B 1 250 ? 81.53200 -64.00500 7.97600 1.000 35.75033 300 LEU D N 1
ATOM 5782 C CA . LEU B 1 250 ? 82.10600 -65.30600 8.27600 1.000 36.38398 300 LEU D CA 1
ATOM 5783 C C . LEU B 1 250 ? 83.15800 -65.71600 7.24900 1.000 55.74477 300 LEU D C 1
ATOM 5784 O O . LEU B 1 250 ? 84.09600 -66.45000 7.59100 1.000 59.10776 300 LEU D O 1
ATOM 5789 N N . GLU B 1 251 ? 83.03500 -65.25100 5.99400 1.000 54.19658 301 GLU D N 1
ATOM 5790 C CA . GLU B 1 251 ? 83.99900 -65.65200 4.97000 1.000 50.76302 301 GLU D CA 1
ATOM 5791 C C . GLU B 1 251 ? 85.40200 -65.16000 5.31000 1.000 45.53539 301 GLU D C 1
ATOM 5792 O O . GLU B 1 251 ? 86.38400 -65.87100 5.08300 1.000 56.36651 301 GLU D O 1
ATOM 5798 N N . SER B 1 252 ? 85.52200 -63.94700 5.84700 1.000 45.34314 302 SER D N 1
ATOM 5799 C CA . SER B 1 252 ? 86.83300 -63.48200 6.30200 1.000 40.89151 302 SER D CA 1
ATOM 5800 C C . SER B 1 252 ? 87.36700 -64.32900 7.44700 1.000 41.00443 302 SER D C 1
ATOM 5801 O O . SER B 1 252 ? 88.57300 -64.54100 7.54400 1.000 48.74065 302 SER D O 1
ATOM 5804 N N . ILE B 1 253 ? 86.49500 -64.82700 8.32200 1.000 52.30919 303 ILE D N 1
ATOM 5805 C CA . ILE B 1 253 ? 86.96600 -65.72400 9.37300 1.000 48.87143 303 ILE D CA 1
ATOM 5806 C C . ILE B 1 253 ? 87.47900 -67.02100 8.76000 1.000 57.04942 303 ILE D C 1
ATOM 5807 O O . ILE B 1 253 ? 88.52800 -67.54500 9.15700 1.000 56.28121 303 ILE D O 1
ATOM 5812 N N . LEU B 1 254 ? 86.74700 -67.56300 7.78400 1.000 57.36371 304 LEU D N 1
ATOM 5813 C CA . LEU B 1 254 ? 87.18500 -68.79200 7.13300 1.000 48.97166 304 LEU D CA 1
ATOM 5814 C C . LEU B 1 254 ? 88.47800 -68.57300 6.35900 1.000 49.58098 304 LEU D C 1
ATOM 5815 O O . LEU B 1 254 ? 89.37300 -69.42500 6.37400 1.000 48.62774 304 LEU D O 1
ATOM 5820 N N . LYS B 1 255 ? 88.59300 -67.43100 5.68000 1.000 43.26408 305 LYS D N 1
ATOM 5821 C CA . LYS B 1 255 ? 89.83400 -67.08400 5.00500 1.000 46.25708 305 LYS D CA 1
ATOM 5822 C C . LYS B 1 255 ? 90.98700 -67.00700 5.99700 1.000 59.41735 305 LYS D C 1
ATOM 5823 O O . LYS B 1 255 ? 92.04700 -67.60500 5.77800 1.000 59.57597 305 LYS D O 1
ATOM 5829 N N . TRP B 1 256 ? 90.78800 -66.27600 7.10400 1.000 64.14241 306 TRP D N 1
ATOM 5830 C CA . TRP B 1 256 ? 91.83200 -66.12200 8.11700 1.000 47.80076 306 TRP D CA 1
ATOM 5831 C C . TRP B 1 256 ? 92.31100 -67.47200 8.63900 1.000 46.34404 306 TRP D C 1
ATOM 5832 O O . TRP B 1 256 ? 93.50900 -67.66400 8.86400 1.000 50.85813 306 TRP D O 1
ATOM 5843 N N . TRP B 1 257 ? 91.39600 -68.42700 8.81900 1.000 46.98850 307 TRP D N 1
ATOM 5844 C CA . TRP B 1 257 ? 91.78000 -69.73800 9.33000 1.000 44.34619 307 TRP D CA 1
ATOM 5845 C C . TRP B 1 257 ? 92.61100 -70.52600 8.32700 1.000 59.70730 307 TRP D C 1
ATOM 5846 O O . TRP B 1 257 ? 93.38900 -71.39700 8.73500 1.000 61.49012 307 TRP D O 1
ATOM 5857 N N . LYS B 1 258 ? 92.46500 -70.24100 7.03000 1.000 68.50061 308 LYS D N 1
ATOM 5858 C CA . LYS B 1 258 ? 93.30000 -70.87300 6.00900 1.000 63.48119 308 LYS D CA 1
ATOM 5859 C C . LYS B 1 258 ? 94.67800 -70.22300 5.95800 1.000 51.80034 308 LYS D C 1
ATOM 5860 O O . LYS B 1 258 ? 95.69700 -70.89500 6.13900 1.000 56.02354 308 LYS D O 1
ATOM 5866 N N . ASP B 1 259 ? 94.71700 -68.90600 5.72800 1.000 42.48054 309 ASP D N 1
ATOM 5867 C CA . ASP B 1 259 ? 95.98600 -68.19200 5.60500 1.000 55.20287 309 ASP D CA 1
ATOM 5868 C C . ASP B 1 259 ? 96.87000 -68.35700 6.84000 1.000 67.20251 309 ASP D C 1
ATOM 5869 O O . ASP B 1 259 ? 98.08600 -68.53000 6.71900 1.000 77.81399 309 ASP D O 1
ATOM 5874 N N . SER B 1 260 ? 96.28900 -68.28300 8.03600 1.000 66.35008 310 SER D N 1
ATOM 5875 C CA . SER B 1 260 ? 97.07100 -68.40800 9.25800 1.000 59.28444 310 SER D CA 1
ATOM 5876 C C . SER B 1 260 ? 97.60700 -69.81900 9.48100 1.000 56.94993 310 SER D C 1
ATOM 5877 O O . SER B 1 260 ? 98.38400 -70.02200 10.41700 1.000 69.72894 310 SER D O 1
ATOM 5880 N N . ASN B 1 261 ? 97.20400 -70.79100 8.66700 1.000 61.01418 311 ASN D N 1
ATOM 5881 C CA . ASN B 1 261 ? 97.65800 -72.18000 8.71600 1.000 51.81992 311 ASN D CA 1
ATOM 5882 C C . ASN B 1 261 ? 97.13300 -72.92300 9.93000 1.000 54.65646 311 ASN D C 1
ATOM 5883 O O . ASN B 1 261 ? 97.57000 -74.05000 10.19700 1.000 65.65462 311 ASN D O 1
ATOM 5888 N N . LEU B 1 262 ? 96.17300 -72.34200 10.65000 1.000 58.36335 312 LEU D N 1
ATOM 5889 C CA . LEU B 1 262 ? 95.58900 -73.00300 11.81300 1.000 55.04344 312 LEU D CA 1
ATOM 5890 C C . LEU B 1 262 ? 94.84400 -74.28100 11.43900 1.000 59.71538 312 LEU D C 1
ATOM 5891 O O . LEU B 1 262 ? 94.69700 -75.17800 12.27600 1.000 61.89074 312 LEU D O 1
ATOM 5896 N N . ASP B 1 263 ? 94.37200 -74.39600 10.19500 1.000 70.76334 313 ASP D N 1
ATOM 5897 C CA . ASP B 1 263 ? 93.75700 -75.65100 9.76900 1.000 74.33951 313 ASP D CA 1
ATOM 5898 C C . ASP B 1 263 ? 94.74700 -76.80600 9.80300 1.000 76.86100 313 ASP D C 1
ATOM 5899 O O . ASP B 1 263 ? 94.32700 -77.96600 9.89300 1.000 81.06160 313 ASP D O 1
ATOM 5904 N N . LYS B 1 264 ? 96.05100 -76.50600 9.75800 1.000 74.16810 314 LYS D N 1
ATOM 5905 C CA . LYS B 1 264 ? 97.09200 -77.52800 9.78600 1.000 79.16261 314 LYS D CA 1
ATOM 5906 C C . LYS B 1 264 ? 97.44500 -77.97000 11.20100 1.000 84.70735 314 LYS D C 1
ATOM 5907 O O . LYS B 1 264 ? 98.05200 -79.03300 11.37100 1.000 90.94791 314 LYS D O 1
ATOM 5909 N N . VAL B 1 265 ? 97.09700 -77.18200 12.21600 1.000 84.89577 315 VAL D N 1
ATOM 5910 C CA . VAL B 1 265 ? 97.37200 -77.58900 13.58900 1.000 82.09795 315 VAL D CA 1
ATOM 5911 C C . VAL B 1 265 ? 96.51700 -78.80700 13.89800 1.000 85.59188 315 VAL D C 1
ATOM 5912 O O . VAL B 1 265 ? 95.28200 -78.73700 13.86600 1.000 86.16149 315 VAL D O 1
ATOM 5916 N N . ASP B 1 266 ? 97.17100 -79.94000 14.17000 1.000 85.89338 316 ASP D N 1
ATOM 5917 C CA . ASP B 1 266 ? 96.42500 -81.14300 14.52400 1.000 85.62817 316 ASP D CA 1
ATOM 5918 C C . ASP B 1 266 ? 95.64900 -80.93000 15.81600 1.000 85.71595 316 ASP D C 1
ATOM 5919 O O . ASP B 1 266 ? 94.46100 -81.26300 15.90000 1.000 84.14998 316 ASP D O 1
ATOM 5921 N N . PHE B 1 267 ? 96.30400 -80.33700 16.82400 1.000 99.47278 317 PHE D N 1
ATOM 5922 C CA . PHE B 1 267 ? 95.68100 -80.14100 18.13400 1.000 96.70883 317 PHE D CA 1
ATOM 5923 C C . PHE B 1 267 ? 94.36000 -79.38300 18.02200 1.000 87.60010 317 PHE D C 1
ATOM 5924 O O . PHE B 1 267 ? 93.35400 -79.78300 18.62200 1.000 76.17988 317 PHE D O 1
ATOM 5926 N N . ALA B 1 268 ? 94.33900 -78.31500 17.22300 1.000 88.02367 318 ALA D N 1
ATOM 5927 C CA . ALA B 1 268 ? 93.20100 -77.40400 17.17900 1.000 88.93466 318 ALA D CA 1
ATOM 5928 C C . ALA B 1 268 ? 91.92500 -78.10900 16.74000 1.000 87.24759 318 ALA D C 1
ATOM 5929 O O . ALA B 1 268 ? 91.94100 -78.97000 15.85200 1.000 89.75350 318 ALA D O 1
ATOM 5931 N N . ARG B 1 269 ? 90.82100 -77.74600 17.38800 1.000 84.23114 319 ARG D N 1
ATOM 5932 C CA . ARG B 1 269 ? 89.48300 -78.03800 16.90300 1.000 83.11866 319 ARG D CA 1
ATOM 5933 C C . ARG B 1 269 ? 88.99500 -76.87000 16.05000 1.000 76.81173 319 ARG D C 1
ATOM 5934 O O . ARG B 1 269 ? 89.49500 -75.74600 16.15100 1.000 75.60905 319 ARG D O 1
ATOM 5936 N N . HIS B 1 270 ? 88.02800 -77.15200 15.17900 1.000 73.49863 320 HIS D N 1
ATOM 5937 C CA . HIS B 1 270 ? 87.45600 -76.11500 14.31700 1.000 71.56953 320 HIS D CA 1
ATOM 5938 C C . HIS B 1 270 ? 86.24800 -75.48900 15.02200 1.000 87.54312 320 HIS D C 1
ATOM 5939 O O . HIS B 1 270 ? 85.08400 -75.71500 14.66400 1.000 90.37737 320 HIS D O 1
ATOM 5941 N N . ARG B 1 271 ? 86.55400 -74.67000 16.04100 1.000 71.44083 321 ARG D N 1
ATOM 5942 C CA . ARG B 1 271 ? 85.55900 -74.05400 16.91400 1.000 61.42492 321 ARG D CA 1
ATOM 5943 C C . ARG B 1 271 ? 85.38800 -72.55000 16.68800 1.000 61.91041 321 ARG D C 1
ATOM 5944 O O . ARG B 1 271 ? 84.52500 -71.93500 17.32500 1.000 57.83716 321 ARG D O 1
ATOM 5946 N N . HIS B 1 272 ? 86.16500 -71.94700 15.78800 1.000 53.93622 322 HIS D N 1
ATOM 5947 C CA . HIS B 1 272 ? 86.06100 -70.52100 15.50500 1.000 46.04392 322 HIS D CA 1
ATOM 5948 C C . HIS B 1 272 ? 84.72500 -70.12800 14.87900 1.000 55.24783 322 HIS D C 1
ATOM 5949 O O . HIS B 1 272 ? 84.36300 -68.95000 14.91300 1.000 52.16450 322 HIS D O 1
ATOM 5956 N N . VAL B 1 273 ? 83.99600 -71.06500 14.27700 1.000 50.28282 323 VAL D N 1
ATOM 5957 C CA . VAL B 1 273 ? 82.72400 -70.69200 13.68300 1.000 44.52120 323 VAL D CA 1
ATOM 5958 C C . VAL B 1 273 ? 81.66600 -70.60500 14.75900 1.000 50.79520 323 VAL D C 1
ATOM 5959 O O . VAL B 1 273 ? 80.80800 -69.71400 14.73000 1.000 49.72730 323 VAL D O 1
ATOM 5963 N N . GLU B 1 274 ? 81.72100 -71.51900 15.72800 1.000 44.35962 324 GLU D N 1
ATOM 5964 C CA . GLU B 1 274 ? 80.85700 -71.42500 16.89500 1.000 48.25957 324 GLU D CA 1
ATOM 5965 C C . GLU B 1 274 ? 81.03400 -70.09100 17.60100 1.000 42.95492 324 GLU D C 1
ATOM 5966 O O . GLU B 1 274 ? 80.05400 -69.41300 17.92000 1.000 46.73166 324 GLU D O 1
ATOM 5972 N N . TYR B 1 275 ? 82.28100 -69.69600 17.85700 1.000 45.25559 325 TYR D N 1
ATOM 5973 C CA . TYR B 1 275 ? 82.51200 -68.45600 18.58700 1.000 40.17946 325 TYR D CA 1
ATOM 5974 C C . TYR B 1 275 ? 82.00300 -67.26100 17.80700 1.000 44.33892 325 TYR D C 1
ATOM 5975 O O . TYR B 1 275 ? 81.55200 -66.27200 18.39800 1.000 42.28798 325 TYR D O 1
ATOM 5984 N N . PHE B 1 276 ? 82.12600 -67.30400 16.47800 1.000 44.13373 326 PHE D N 1
ATOM 5985 C CA . PHE B 1 276 ? 81.63200 -66.19300 15.67700 1.000 39.66728 326 PHE D CA 1
ATOM 5986 C C . PHE B 1 276 ? 80.11600 -66.13500 15.73500 1.000 38.74942 326 PHE D C 1
ATOM 5987 O O . PHE B 1 276 ? 79.53400 -65.05200 15.87100 1.000 39.50106 326 PHE D O 1
ATOM 5995 N N . ALA B 1 277 ? 79.46600 -67.30200 15.67500 1.000 36.65017 327 ALA D N 1
ATOM 5996 C CA . ALA B 1 277 ? 78.01500 -67.37600 15.78500 1.000 37.82940 327 ALA D CA 1
ATOM 5997 C C . ALA B 1 277 ? 77.51700 -66.83800 17.13000 1.000 40.16796 327 ALA D C 1
ATOM 5998 O O . ALA B 1 277 ? 76.49700 -66.14200 17.18500 1.000 43.40475 327 ALA D O 1
ATOM 6000 N N . LEU B 1 278 ? 78.21300 -67.15400 18.22600 1.000 43.51268 328 LEU D N 1
ATOM 6001 C CA . LEU B 1 278 ? 77.81200 -66.63000 19.53200 1.000 37.81321 328 LEU D CA 1
ATOM 6002 C C . LEU B 1 278 ? 77.83700 -65.10500 19.54500 1.000 33.88751 328 LEU D C 1
ATOM 6003 O O . LEU B 1 278 ? 76.91300 -64.46300 20.05100 1.000 40.92400 328 LEU D O 1
ATOM 6008 N N . ALA B 1 279 ? 78.89800 -64.50600 19.00200 1.000 30.10377 329 ALA D N 1
ATOM 6009 C CA . ALA B 1 279 ? 78.98600 -63.04900 18.98400 1.000 31.49162 329 ALA D CA 1
ATOM 6010 C C . ALA B 1 279 ? 77.86800 -62.43700 18.15000 1.000 36.09555 329 ALA D C 1
ATOM 6011 O O . ALA B 1 279 ? 77.35800 -61.36100 18.48400 1.000 39.08448 329 ALA D O 1
ATOM 6013 N N . CYS B 1 280 ? 77.49600 -63.09600 17.04300 1.000 36.96416 330 CYS D N 1
ATOM 6014 C CA . CYS B 1 280 ? 76.42200 -62.61100 16.17900 1.000 40.06174 330 CYS D CA 1
ATOM 6015 C C . CYS B 1 280 ? 75.06500 -62.61200 16.87800 1.000 31.69461 330 CYS D C 1
ATOM 6016 O O . CYS B 1 280 ? 74.21100 -61.78800 16.55200 1.000 38.30086 330 CYS D O 1
ATOM 6019 N N . ALA B 1 281 ? 74.83200 -63.54000 17.79900 1.000 26.62617 331 ALA D N 1
ATOM 6020 C CA . ALA B 1 281 ? 73.56000 -63.62500 18.51500 1.000 32.59365 331 ALA D CA 1
ATOM 6021 C C . ALA B 1 281 ? 73.32600 -62.47800 19.51700 1.000 32.96447 331 ALA D C 1
ATOM 6022 O O . ALA B 1 281 ? 72.30400 -62.50800 20.20300 1.000 34.83870 331 ALA D O 1
ATOM 6024 N N . TYR B 1 282 ? 74.24100 -61.50900 19.65700 1.000 29.97263 332 TYR D N 1
ATOM 6025 C CA . TYR B 1 282 ? 73.95700 -60.26600 20.37600 1.000 31.53647 332 TYR D CA 1
ATOM 6026 C C . TYR B 1 282 ? 74.62200 -59.03000 19.78200 1.000 28.65727 332 TYR D C 1
ATOM 6027 O O . TYR B 1 282 ? 74.08200 -57.93600 19.93900 1.000 39.48327 332 TYR D O 1
ATOM 6036 N N . CYS B 1 283 ? 75.78000 -59.13500 19.14300 1.000 32.61571 333 CYS D N 1
ATOM 6037 C CA . CYS B 1 283 ? 76.43700 -57.97600 18.53300 1.000 34.54549 333 CYS D CA 1
ATOM 6038 C C . CYS B 1 283 ? 76.00800 -57.93800 17.07400 1.000 45.25138 333 CYS D C 1
ATOM 6039 O O . CYS B 1 283 ? 76.56700 -58.64300 16.22800 1.000 41.84882 333 CYS D O 1
ATOM 6042 N N . ILE B 1 284 ? 75.01600 -57.11100 16.77300 1.000 41.02495 334 ILE D N 1
ATOM 6043 C CA . ILE B 1 284 ? 74.24300 -57.25300 15.55200 1.000 38.59778 334 ILE D CA 1
ATOM 6044 C C . ILE B 1 284 ? 74.70900 -56.30800 14.46100 1.000 40.32278 334 ILE D C 1
ATOM 6045 O O . ILE B 1 284 ? 74.97100 -56.73800 13.34000 1.000 41.08371 334 ILE D O 1
ATOM 6050 N N . ASP B 1 285 ? 74.84400 -55.02400 14.78200 1.000 44.20742 335 ASP D N 1
ATOM 6051 C CA . ASP B 1 285 ? 75.01200 -53.99300 13.76700 1.000 35.45461 335 ASP D CA 1
ATOM 6052 C C . ASP B 1 285 ? 76.20500 -54.27800 12.87900 1.000 44.02043 335 ASP D C 1
ATOM 6053 O O . ASP B 1 285 ? 77.21900 -54.83400 13.31400 1.000 42.65443 335 ASP D O 1
ATOM 6058 N N . ALA B 1 286 ? 76.06900 -53.84600 11.62700 1.000 40.17557 336 ALA D N 1
ATOM 6059 C CA . ALA B 1 286 ? 77.07900 -54.09400 10.61800 1.000 42.39628 336 ALA D CA 1
ATOM 6060 C C . ALA B 1 286 ? 78.35200 -53.31800 10.90500 1.000 37.54496 336 ALA D C 1
ATOM 6061 O O . ALA B 1 286 ? 79.44200 -53.79000 10.58000 1.000 39.55717 336 ALA D O 1
ATOM 6063 N N . LYS B 1 287 ? 78.24400 -52.14700 11.53000 1.000 40.20985 337 LYS D N 1
ATOM 6064 C CA . LYS B 1 287 ? 79.44500 -51.37700 11.83400 1.000 38.55622 337 LYS D CA 1
ATOM 6065 C C . LYS B 1 287 ? 80.36300 -52.08400 12.82700 1.000 42.81631 337 LYS D C 1
ATOM 6066 O O . LYS B 1 287 ? 81.56000 -51.78200 12.84500 1.000 46.86090 337 LYS D O 1
ATOM 6072 N N . TYR B 1 288 ? 79.85600 -53.04600 13.60700 1.000 38.28203 338 TYR D N 1
ATOM 6073 C CA . TYR B 1 288 ? 80.65400 -53.76100 14.60900 1.000 42.49343 338 TYR D CA 1
ATOM 6074 C C . TYR B 1 288 ? 81.25200 -55.04400 14.07200 1.000 48.18260 338 TYR D C 1
ATOM 6075 O O . TYR B 1 288 ? 81.18900 -56.08300 14.74200 1.000 44.71802 338 TYR D O 1
ATOM 6084 N N . TYR B 1 289 ? 81.84400 -55.02200 12.87600 1.000 44.72482 339 TYR D N 1
ATOM 6085 C CA . TYR B 1 289 ? 82.42600 -56.24800 12.34000 1.000 41.41715 339 TYR D CA 1
ATOM 6086 C C . TYR B 1 289 ? 83.74500 -56.60300 13.03200 1.000 39.82976 339 TYR D C 1
ATOM 6087 O O . TYR B 1 289 ? 84.07300 -57.78900 13.17400 1.000 39.65635 339 TYR D O 1
ATOM 6096 N N . ALA B 1 290 ? 84.50700 -55.60100 13.47300 1.000 37.89987 340 ALA D N 1
ATOM 6097 C CA . ALA B 1 290 ? 85.70700 -55.87400 14.25900 1.000 40.99583 340 ALA D CA 1
ATOM 6098 C C . ALA B 1 290 ? 85.37400 -56.67900 15.51100 1.000 47.05680 340 ALA D C 1
ATOM 6099 O O . ALA B 1 290 ? 86.01900 -57.69600 15.79700 1.000 38.51117 340 ALA D O 1
ATOM 6101 N N . TYR B 1 291 ? 84.35100 -56.24900 16.26100 1.000 41.16973 341 TYR D N 1
ATOM 6102 C CA . TYR B 1 291 ? 83.98300 -56.96100 17.48000 1.000 41.09365 341 TYR D CA 1
ATOM 6103 C C . TYR B 1 291 ? 83.72400 -58.44200 17.20700 1.000 40.39126 341 TYR D C 1
ATOM 6104 O O . TYR B 1 291 ? 84.31300 -59.31400 17.85700 1.000 44.77811 341 TYR D O 1
ATOM 6113 N N . ARG B 1 292 ? 82.81000 -58.74800 16.28300 1.000 36.53526 342 ARG D N 1
ATOM 6114 C CA . ARG B 1 292 ? 82.52900 -60.14600 15.94300 1.000 43.28537 342 ARG D CA 1
ATOM 6115 C C . ARG B 1 292 ? 83.77400 -60.87700 15.43300 1.000 39.88326 342 ARG D C 1
ATOM 6116 O O . ARG B 1 292 ? 83.98900 -62.05300 15.75300 1.000 42.51848 342 ARG D O 1
ATOM 6124 N N . ARG B 1 293 ? 84.57800 -60.22300 14.59400 1.000 38.90663 343 ARG D N 1
ATOM 6125 C CA . ARG B 1 293 ? 85.78000 -60.86900 14.08100 1.000 39.25928 343 ARG D CA 1
ATOM 6126 C C . ARG B 1 293 ? 86.76000 -61.15900 15.20800 1.000 40.92154 343 ARG D C 1
ATOM 6127 O O . ARG B 1 293 ? 87.18000 -62.30300 15.41000 1.000 42.52283 343 ARG D O 1
ATOM 6135 N N . ASP B 1 294 ? 87.13500 -60.12100 15.95700 1.000 38.13263 344 ASP D N 1
ATOM 6136 C CA . ASP B 1 294 ? 88.16500 -60.27500 16.97800 1.000 31.89578 344 ASP D CA 1
ATOM 6137 C C . ASP B 1 294 ? 87.70200 -61.15300 18.12600 1.000 34.60100 344 ASP D C 1
ATOM 6138 O O . ASP B 1 294 ? 88.51800 -61.85000 18.73000 1.000 43.35477 344 ASP D O 1
ATOM 6143 N N . PHE B 1 295 ? 86.40700 -61.17700 18.43400 1.000 40.30215 345 PHE D N 1
ATOM 6144 C CA . PHE B 1 295 ? 85.96300 -62.14900 19.42200 1.000 30.86024 345 PHE D CA 1
ATOM 6145 C C . PHE B 1 295 ? 86.22000 -63.56700 18.93100 1.000 46.54332 345 PHE D C 1
ATOM 6146 O O . PHE B 1 295 ? 86.76000 -64.40700 19.66400 1.000 40.29466 345 PHE D O 1
ATOM 6154 N N . ALA B 1 296 ? 85.82000 -63.85700 17.68900 1.000 39.13305 346 ALA D N 1
ATOM 6155 C CA . ALA B 1 296 ? 86.00000 -65.20000 17.15300 1.000 38.27615 346 ALA D CA 1
ATOM 6156 C C . ALA B 1 296 ? 87.47600 -65.57900 17.08000 1.000 36.44251 346 ALA D C 1
ATOM 6157 O O . ALA B 1 296 ? 87.84900 -66.71300 17.40600 1.000 40.05327 346 ALA D O 1
ATOM 6159 N N . LYS B 1 297 ? 88.33000 -64.64700 16.65300 1.000 34.17681 347 LYS D N 1
ATOM 6160 C CA . LYS B 1 297 ? 89.75400 -64.94300 16.51000 1.000 45.72299 347 LYS D CA 1
ATOM 6161 C C . LYS B 1 297 ? 90.41800 -65.13100 17.87500 1.000 51.15462 347 LYS D C 1
ATOM 6162 O O . LYS B 1 297 ? 91.03100 -66.17400 18.15100 1.000 40.34055 347 LYS D O 1
ATOM 6168 N N . LEU B 1 298 ? 90.31700 -64.10900 18.73800 1.000 43.14692 348 LEU D N 1
ATOM 6169 C CA . LEU B 1 298 ? 90.97400 -64.15300 20.04000 1.000 38.55789 348 LEU D CA 1
ATOM 6170 C C . LEU B 1 298 ? 90.40800 -65.25500 20.91900 1.000 41.98471 348 LEU D C 1
ATOM 6171 O O . LEU B 1 298 ? 91.15300 -65.85100 21.70500 1.000 44.10278 348 LEU D O 1
ATOM 6176 N N . CYS B 1 299 ? 89.11300 -65.57200 20.78600 1.000 36.52791 349 CYS D N 1
ATOM 6177 C CA . CYS B 1 299 ? 88.57300 -66.66600 21.57600 1.000 30.29537 349 CYS D CA 1
ATOM 6178 C C . CYS B 1 299 ? 89.10100 -68.00600 21.09200 1.000 40.21597 349 CYS D C 1
ATOM 6179 O O . CYS B 1 299 ? 89.44000 -68.87400 21.90400 1.000 45.67781 349 CYS D O 1
ATOM 6182 N N . ALA B 1 300 ? 89.17400 -68.20300 19.77400 1.000 49.12767 350 ALA D N 1
ATOM 6183 C CA . ALA B 1 300 ? 89.74300 -69.44400 19.24900 1.000 41.60197 350 ALA D CA 1
ATOM 6184 C C . ALA B 1 300 ? 91.22600 -69.56000 19.60200 1.000 40.42256 350 ALA D C 1
ATOM 6185 O O . ALA B 1 300 ? 91.68900 -70.60900 20.05600 1.000 42.94745 350 ALA D O 1
ATOM 6187 N N . LEU B 1 301 ? 91.99000 -68.48600 19.39900 1.000 40.64740 351 LEU D N 1
ATOM 6188 C CA . LEU B 1 301 ? 93.39700 -68.49800 19.79600 1.000 44.79078 351 LEU D CA 1
ATOM 6189 C C . LEU B 1 301 ? 93.55400 -68.77900 21.29000 1.000 44.54325 351 LEU D C 1
ATOM 6190 O O . LEU B 1 301 ? 94.34400 -69.64100 21.68500 1.000 52.08311 351 LEU D O 1
ATOM 6195 N N . ALA B 1 302 ? 92.79200 -68.08300 22.13600 1.000 38.07005 352 ALA D N 1
ATOM 6196 C CA . ALA B 1 302 ? 92.89800 -68.31000 23.57400 1.000 37.93832 352 ALA D CA 1
ATOM 6197 C C . ALA B 1 302 ? 92.63700 -69.76600 23.92200 1.000 41.53281 352 ALA D C 1
ATOM 6198 O O . ALA B 1 302 ? 93.25300 -70.31500 24.84500 1.000 43.90469 352 ALA D O 1
ATOM 6200 N N . THR B 1 303 ? 91.70700 -70.39900 23.20700 1.000 43.46566 353 THR D N 1
ATOM 6201 C CA . THR B 1 303 ? 91.43800 -71.81900 23.39300 1.000 44.48000 353 THR D CA 1
ATOM 6202 C C . THR B 1 303 ? 92.63700 -72.65900 22.98700 1.000 51.07184 353 THR D C 1
ATOM 6203 O O . THR B 1 303 ? 92.96000 -73.65700 23.63700 1.000 53.28221 353 THR D O 1
ATOM 6207 N N . ILE B 1 304 ? 93.30200 -72.26900 21.90600 1.000 49.22679 354 ILE D N 1
ATOM 6208 C CA . ILE B 1 304 ? 94.48700 -72.98400 21.45800 1.000 49.66521 354 ILE D CA 1
ATOM 6209 C C . ILE B 1 304 ? 95.63600 -72.79200 22.44200 1.000 61.13106 354 ILE D C 1
ATOM 6210 O O . ILE B 1 304 ? 96.32800 -73.75400 22.80200 1.000 57.80964 354 ILE D O 1
ATOM 6215 N N . VAL B 1 305 ? 95.86300 -71.55100 22.89100 1.000 50.10816 355 VAL D N 1
ATOM 6216 C CA . VAL B 1 305 ? 96.90300 -71.30500 23.88500 1.000 47.11930 355 VAL D CA 1
ATOM 6217 C C . VAL B 1 305 ? 96.62700 -72.08800 25.16300 1.000 45.43106 355 VAL D C 1
ATOM 6218 O O . VAL B 1 305 ? 97.54300 -72.65500 25.76700 1.000 59.03393 355 VAL D O 1
ATOM 6222 N N . ASP B 1 306 ? 95.36900 -72.13800 25.60200 1.000 51.39948 356 ASP D N 1
ATOM 6223 C CA . ASP B 1 306 ? 95.02600 -73.00400 26.72900 1.000 47.36646 356 ASP D CA 1
ATOM 6224 C C . ASP B 1 306 ? 95.49300 -74.43600 26.47700 1.000 59.84450 356 ASP D C 1
ATOM 6225 O O . ASP B 1 306 ? 96.22300 -75.01200 27.29200 1.000 62.38894 356 ASP D O 1
ATOM 6230 N N . ASP B 1 307 ? 95.10300 -75.01400 25.33100 1.000 56.43322 357 ASP D N 1
ATOM 6231 C CA . ASP B 1 307 ? 95.46900 -76.39500 25.00300 1.000 55.48919 357 ASP D CA 1
ATOM 6232 C C . ASP B 1 307 ? 96.97700 -76.58300 24.95700 1.000 53.78942 357 ASP D C 1
ATOM 6233 O O . ASP B 1 307 ? 97.48400 -77.66400 25.27200 1.000 65.41039 357 ASP D O 1
ATOM 6238 N N . ILE B 1 308 ? 97.71200 -75.55800 24.54100 1.000 53.67284 358 ILE D N 1
ATOM 6239 C CA . ILE B 1 308 ? 99.16500 -75.67900 24.51000 1.000 51.90414 358 ILE D CA 1
ATOM 6240 C C . ILE B 1 308 ? 99.72700 -75.68800 25.92700 1.000 67.53046 358 ILE D C 1
ATOM 6241 O O . ILE B 1 308 ? 100.48200 -76.58900 26.30200 1.000 73.56562 358 ILE D O 1
ATOM 6246 N N . TYR B 1 309 ? 99.34300 -74.70700 26.75000 1.000 59.00504 359 TYR D N 1
ATOM 6247 C CA . TYR B 1 309 ? 99.84800 -74.66800 28.11700 1.000 53.84925 359 TYR D CA 1
ATOM 6248 C C . TYR B 1 309 ? 99.35200 -75.83100 28.95500 1.000 54.59661 359 TYR D C 1
ATOM 6249 O O . TYR B 1 309 ? 99.95200 -76.13100 29.98900 1.000 64.91011 359 TYR D O 1
ATOM 6258 N N . ASP B 1 310 ? 98.28800 -76.49800 28.53500 1.000 58.02523 360 ASP D N 1
ATOM 6259 C CA . ASP B 1 310 ? 97.70900 -77.58300 29.31700 1.000 59.76155 360 ASP D CA 1
ATOM 6260 C C . ASP B 1 310 ? 98.20400 -78.91900 28.78100 1.000 72.62513 360 ASP D C 1
ATOM 6261 O O . ASP B 1 310 ? 99.06100 -79.57400 29.38200 1.000 76.63494 360 ASP D O 1
ATOM 6266 N N . THR B 1 311 ? 97.66200 -79.32600 27.64400 1.000 75.69311 361 THR D N 1
ATOM 6267 C CA . THR B 1 311 ? 97.85000 -80.68700 27.14300 1.000 71.89969 361 THR D CA 1
ATOM 6268 C C . THR B 1 311 ? 99.15400 -80.81700 26.36200 1.000 65.91236 361 THR D C 1
ATOM 6269 O O . THR B 1 311 ? 100.06700 -81.53300 26.77900 1.000 79.88382 361 THR D O 1
ATOM 6273 N N . TYR B 1 312 ? 99.25600 -80.12700 25.23400 1.000 66.94476 362 TYR D N 1
ATOM 6274 C CA . TYR B 1 312 ? 100.39800 -80.27300 24.34200 1.000 62.16899 362 TYR D CA 1
ATOM 6275 C C . TYR B 1 312 ? 101.52800 -79.39800 24.87200 1.000 68.88304 362 TYR D C 1
ATOM 6276 O O . TYR B 1 312 ? 101.49800 -78.96100 26.02400 1.000 83.38647 362 TYR D O 1
ATOM 6285 N N . GLY B 1 313 ? 102.55500 -79.15500 24.06300 1.000 65.07563 363 GLY D N 1
ATOM 6286 C CA . GLY B 1 313 ? 103.62300 -78.25300 24.46500 1.000 69.70620 363 GLY D CA 1
ATOM 6287 C C . GLY B 1 313 ? 104.47100 -78.66900 25.65900 1.000 73.28508 363 GLY D C 1
ATOM 6288 O O . GLY B 1 313 ? 103.95500 -79.02500 26.72500 1.000 68.63962 363 GLY D O 1
ATOM 6289 N N . THR B 1 314 ? 105.78900 -78.58600 25.50200 1.000 77.85268 364 THR D N 1
ATOM 6290 C CA . THR B 1 314 ? 106.70100 -78.97300 26.56800 1.000 81.98904 364 THR D CA 1
ATOM 6291 C C . THR B 1 314 ? 106.91100 -77.82200 27.54700 1.000 79.44127 364 THR D C 1
ATOM 6292 O O . THR B 1 314 ? 106.70200 -76.64500 27.22400 1.000 76.69148 364 THR D O 1
ATOM 6296 N N . ILE B 1 315 ? 107.34500 -78.18100 28.76300 1.000 78.82474 365 ILE D N 1
ATOM 6297 C CA . ILE B 1 315 ? 107.73600 -77.17900 29.75300 1.000 63.13787 365 ILE D CA 1
ATOM 6298 C C . ILE B 1 315 ? 108.70600 -76.18600 29.13900 1.000 63.27890 365 ILE D C 1
ATOM 6299 O O . ILE B 1 315 ? 108.68600 -74.99200 29.46800 1.000 69.07147 365 ILE D O 1
ATOM 6301 N N . GLU B 1 316 ? 109.54600 -76.64900 28.21300 1.000 62.02216 366 GLU D N 1
ATOM 6302 C CA . GLU B 1 316 ? 110.49300 -75.75800 27.55300 1.000 73.79406 366 GLU D CA 1
ATOM 6303 C C . GLU B 1 316 ? 109.79000 -74.85100 26.54800 1.000 82.72186 366 GLU D C 1
ATOM 6304 O O . GLU B 1 316 ? 110.14600 -73.67300 26.40200 1.000 79.69914 366 GLU D O 1
ATOM 6306 N N . GLU B 1 317 ? 108.79600 -75.38600 25.83400 1.000 82.90417 367 GLU D N 1
ATOM 6307 C CA . GLU B 1 317 ? 108.06800 -74.57400 24.86500 1.000 77.43800 367 GLU D CA 1
ATOM 6308 C C . GLU B 1 317 ? 107.22000 -73.51800 25.56400 1.000 65.73357 367 GLU D C 1
ATOM 6309 O O . GLU B 1 317 ? 107.12000 -72.37900 25.09100 1.000 65.45335 367 GLU D O 1
ATOM 6315 N N . ILE B 1 318 ? 106.61900 -73.87500 26.70000 1.000 64.01041 368 ILE D N 1
ATOM 6316 C CA . ILE B 1 318 ? 105.83000 -72.91600 27.46700 1.000 62.39737 368 ILE D CA 1
ATOM 6317 C C . ILE B 1 318 ? 106.69600 -71.74600 27.91700 1.000 70.22012 368 ILE D C 1
ATOM 6318 O O . ILE B 1 318 ? 106.30400 -70.57600 27.78900 1.000 75.08914 368 ILE D O 1
ATOM 6322 N N . LYS B 1 319 ? 107.88700 -72.03700 28.45500 1.000 72.08556 369 LYS D N 1
ATOM 6323 C CA . LYS B 1 319 ? 108.77900 -70.95700 28.86800 1.000 62.65825 369 LYS D CA 1
ATOM 6324 C C . LYS B 1 319 ? 109.14200 -70.08000 27.68200 1.000 57.95377 369 LYS D C 1
ATOM 6325 O O . LYS B 1 319 ? 109.17600 -68.84700 27.79300 1.000 61.47508 369 LYS D O 1
ATOM 6327 N N . LEU B 1 320 ? 109.38700 -70.69800 26.52800 1.000 65.11244 370 LEU D N 1
ATOM 6328 C CA . LEU B 1 320 ? 109.68400 -69.92700 25.32400 1.000 69.90355 370 LEU D CA 1
ATOM 6329 C C . LEU B 1 320 ? 108.48100 -69.11200 24.86500 1.000 60.62997 370 LEU D C 1
ATOM 6330 O O . LEU B 1 320 ? 108.63300 -67.96700 24.41900 1.000 59.33159 370 LEU D O 1
ATOM 6335 N N . PHE B 1 321 ? 107.28000 -69.68500 24.95500 1.000 58.15596 371 PHE D N 1
ATOM 6336 C CA . PHE B 1 321 ? 106.07700 -68.94000 24.59300 1.000 58.50655 371 PHE D CA 1
ATOM 6337 C C . PHE B 1 321 ? 105.90400 -67.72700 25.50100 1.000 58.54107 371 PHE D C 1
ATOM 6338 O O . PHE B 1 321 ? 105.76000 -66.59200 25.02700 1.000 55.76154 371 PHE D O 1
ATOM 6346 N N . ASN B 1 322 ? 105.96100 -67.94600 26.81700 1.000 56.87042 372 ASN D N 1
ATOM 6347 C CA . ASN B 1 322 ? 105.90100 -66.83800 27.76400 1.000 49.10962 372 ASN D CA 1
ATOM 6348 C C . ASN B 1 322 ? 106.96100 -65.78300 27.47000 1.000 57.67781 372 ASN D C 1
ATOM 6349 O O . ASN B 1 322 ? 106.69200 -64.57700 27.55100 1.000 62.72221 372 ASN D O 1
ATOM 6354 N N . GLU B 1 323 ? 108.17000 -66.21300 27.09900 1.000 65.32884 373 GLU D N 1
ATOM 6355 C CA . GLU B 1 323 ? 109.24400 -65.25500 26.85400 1.000 56.82117 373 GLU D CA 1
ATOM 6356 C C . GLU B 1 323 ? 108.96000 -64.41600 25.62100 1.000 53.46963 373 GLU D C 1
ATOM 6357 O O . GLU B 1 323 ? 109.12800 -63.19100 25.63400 1.000 56.94949 373 GLU D O 1
ATOM 6363 N N . ALA B 1 324 ? 108.52200 -65.06800 24.53900 1.000 68.29423 374 ALA D N 1
ATOM 6364 C CA . ALA B 1 324 ? 108.17600 -64.35400 23.31300 1.000 54.39320 374 ALA D CA 1
ATOM 6365 C C . ALA B 1 324 ? 107.07500 -63.33400 23.55800 1.000 53.98602 374 ALA D C 1
ATOM 6366 O O . ALA B 1 324 ? 107.14700 -62.20100 23.07000 1.000 57.96647 374 ALA D O 1
ATOM 6368 N N . VAL B 1 325 ? 106.04800 -63.71500 24.31900 1.000 58.86721 375 VAL D N 1
ATOM 6369 C CA . VAL B 1 325 ? 104.97500 -62.77700 24.63400 1.000 53.39121 375 VAL D CA 1
ATOM 6370 C C . VAL B 1 325 ? 105.52300 -61.58400 25.39900 1.000 61.50969 375 VAL D C 1
ATOM 6371 O O . VAL B 1 325 ? 105.19300 -60.43000 25.09700 1.000 55.53628 375 VAL D O 1
ATOM 6375 N N . LYS B 1 326 ? 106.37500 -61.84400 26.40200 1.000 60.47855 376 LYS D N 1
ATOM 6376 C CA . LYS B 1 326 ? 106.95400 -60.75900 27.18400 1.000 48.23389 376 LYS D CA 1
ATOM 6377 C C . LYS B 1 326 ? 107.75300 -59.81000 26.30000 1.000 56.03878 376 LYS D C 1
ATOM 6378 O O . LYS B 1 326 ? 107.66700 -58.58500 26.44700 1.000 57.96273 376 LYS D O 1
ATOM 6380 N N . MET B 1 327 ? 108.52300 -60.35200 25.36400 1.000 58.78973 377 MET D N 1
ATOM 6381 C CA . MET B 1 327 ? 109.28300 -59.52900 24.43300 1.000 59.33797 377 MET D CA 1
ATOM 6382 C C . MET B 1 327 ? 108.46600 -59.08500 23.23000 1.000 56.20825 377 MET D C 1
ATOM 6383 O O . MET B 1 327 ? 108.89700 -58.18200 22.51000 1.000 59.41561 377 MET D O 1
ATOM 6388 N N . TRP B 1 328 ? 107.29900 -59.68700 23.01200 1.000 59.82897 378 TRP D N 1
ATOM 6389 C CA . TRP B 1 328 ? 106.46800 -59.43900 21.83300 1.000 59.38079 378 TRP D CA 1
ATOM 6390 C C . TRP B 1 328 ? 107.24900 -59.71400 20.54800 1.000 64.97468 378 TRP D C 1
ATOM 6391 O O . TRP B 1 328 ? 107.21500 -58.94000 19.58900 1.000 58.20583 378 TRP D O 1
ATOM 6402 N N . ASP B 1 329 ? 107.96200 -60.84200 20.54300 1.000 65.37736 379 ASP D N 1
ATOM 6403 C CA . ASP B 1 329 ? 108.54400 -61.36100 19.31400 1.000 60.82856 379 ASP D CA 1
ATOM 6404 C C . ASP B 1 329 ? 107.43700 -61.69100 18.31900 1.000 59.35414 379 ASP D C 1
ATOM 6405 O O . ASP B 1 329 ? 106.29600 -61.96100 18.70000 1.000 60.03606 379 ASP D O 1
ATOM 6410 N N . SER B 1 330 ? 107.79100 -61.70200 17.03300 1.000 67.53463 380 SER D N 1
ATOM 6411 C CA . SER B 1 330 ? 106.84700 -62.05300 15.98200 1.000 54.69994 380 SER D CA 1
ATOM 6412 C C . SER B 1 330 ? 106.86200 -63.53700 15.63900 1.000 61.30447 380 SER D C 1
ATOM 6413 O O . SER B 1 330 ? 105.93100 -64.02000 14.98600 1.000 71.73738 380 SER D O 1
ATOM 6416 N N . SER B 1 331 ? 107.87000 -64.28100 16.08000 1.000 66.50697 381 SER D N 1
ATOM 6417 C CA . SER B 1 331 ? 107.92600 -65.71300 15.82500 1.000 51.72000 381 SER D CA 1
ATOM 6418 C C . SER B 1 331 ? 108.50200 -66.40400 17.04400 1.000 59.64115 381 SER D C 1
ATOM 6419 O O . SER B 1 331 ? 109.08000 -65.77100 17.93000 1.000 65.24893 381 SER D O 1
ATOM 6421 N N . LEU B 1 332 ? 108.31500 -67.70700 17.09000 1.000 64.16900 382 LEU D N 1
ATOM 6422 C CA . LEU B 1 332 ? 109.07300 -68.54600 18.00400 1.000 69.88361 382 LEU D CA 1
ATOM 6423 C C . LEU B 1 332 ? 110.37000 -68.94300 17.29400 1.000 85.29412 382 LEU D C 1
ATOM 6424 O O . LEU B 1 332 ? 110.54500 -68.60500 16.11300 1.000 87.09237 382 LEU D O 1
ATOM 6429 N N . PRO B 1 333 ? 111.31800 -69.61300 17.95800 1.000 82.01924 383 PRO D N 1
ATOM 6430 C CA . PRO B 1 333 ? 112.54600 -69.99900 17.25300 1.000 86.51058 383 PRO D CA 1
ATOM 6431 C C . PRO B 1 333 ? 112.26900 -71.11100 16.25300 1.000 87.99512 383 PRO D C 1
ATOM 6432 O O . PRO B 1 333 ? 111.48400 -72.02500 16.52200 1.000 79.96246 383 PRO D O 1
ATOM 6436 N N . ASN B 1 334 ? 112.93500 -71.02300 15.09100 1.000 94.05898 384 ASN D N 1
ATOM 6437 C CA . ASN B 1 334 ? 112.66300 -71.91800 13.96400 1.000 87.68035 384 ASN D CA 1
ATOM 6438 C C . ASN B 1 334 ? 112.75000 -73.39300 14.34100 1.000 85.46647 384 ASN D C 1
ATOM 6439 O O . ASN B 1 334 ? 112.21500 -74.24400 13.61600 1.000 77.40483 384 ASN D O 1
ATOM 6441 N N . SER B 1 335 ? 113.34200 -73.67300 15.49800 1.000 85.04700 385 SER D N 1
ATOM 6442 C CA . SER B 1 335 ? 113.55900 -75.07600 15.91900 1.000 89.07649 385 SER D CA 1
ATOM 6443 C C . SER B 1 335 ? 112.31000 -75.66600 16.56900 1.000 89.05914 385 SER D C 1
ATOM 6444 O O . SER B 1 335 ? 112.14900 -76.89600 16.51000 1.000 85.03872 385 SER D O 1
ATOM 6447 N N . LEU B 1 336 ? 111.47100 -74.83500 17.18400 1.000 87.63507 386 LEU D N 1
ATOM 6448 C CA . LEU B 1 336 ? 110.31900 -75.40300 17.93300 1.000 78.97834 386 LEU D CA 1
ATOM 6449 C C . LEU B 1 336 ? 109.36200 -76.06300 16.94300 1.000 79.13630 386 LEU D C 1
ATOM 6450 O O . LEU B 1 336 ? 109.50800 -75.82600 15.73300 1.000 79.51630 386 LEU D O 1
ATOM 6452 N N . PRO B 1 337 ? 108.41000 -76.89700 17.40300 1.000 83.63717 387 PRO D N 1
ATOM 6453 C CA . PRO B 1 337 ? 107.51700 -77.61300 16.49800 1.000 79.89388 387 PRO D CA 1
ATOM 6454 C C . PRO B 1 337 ? 106.70300 -76.68700 15.58700 1.000 86.79528 387 PRO D C 1
ATOM 6455 O O . PRO B 1 337 ? 106.75800 -75.48800 15.75600 1.000 81.46344 387 PRO D O 1
ATOM 6459 N N . GLU B 1 338 ? 105.95200 -77.27700 14.65900 1.000 93.19299 388 GLU D N 1
ATOM 6460 C CA . GLU B 1 338 ? 105.11400 -76.48200 13.72700 1.000 92.31938 388 GLU D CA 1
ATOM 6461 C C . GLU B 1 338 ? 103.78200 -76.14700 14.40600 1.000 85.16357 388 GLU D C 1
ATOM 6462 O O . GLU B 1 338 ? 103.41900 -74.96200 14.40500 1.000 71.76296 388 GLU D O 1
ATOM 6468 N N . ASN B 1 339 ? 103.09600 -77.14200 14.98200 1.000 83.53981 389 ASN D N 1
ATOM 6469 C CA . ASN B 1 339 ? 101.86500 -76.79500 15.68700 1.000 86.03589 389 ASN D CA 1
ATOM 6470 C C . ASN B 1 339 ? 102.03800 -75.53200 16.52900 1.000 86.80282 389 ASN D C 1
ATOM 6471 O O . ASN B 1 339 ? 101.23900 -74.59400 16.43300 1.000 83.94447 389 ASN D O 1
ATOM 6476 N N . ILE B 1 340 ? 103.09000 -75.48300 17.35100 1.000 79.11464 390 ILE D N 1
ATOM 6477 C CA . ILE B 1 340 ? 103.23100 -74.37300 18.28700 1.000 66.62289 390 ILE D CA 1
ATOM 6478 C C . ILE B 1 340 ? 103.66400 -73.10400 17.56500 1.000 66.31862 390 ILE D C 1
ATOM 6479 O O . ILE B 1 340 ? 103.22300 -72.00100 17.90700 1.000 71.68722 390 ILE D O 1
ATOM 6484 N N . LYS B 1 341 ? 104.53100 -73.23000 16.55900 1.000 72.22857 391 LYS D N 1
ATOM 6485 C CA . LYS B 1 341 ? 105.06800 -72.04200 15.90300 1.000 58.96519 391 LYS D CA 1
ATOM 6486 C C . LYS B 1 341 ? 103.99800 -71.29100 15.11500 1.000 68.91932 391 LYS D C 1
ATOM 6487 O O . LYS B 1 341 ? 104.05300 -70.05900 15.03200 1.000 66.15827 391 LYS D O 1
ATOM 6489 N N . ILE B 1 342 ? 103.02200 -71.99500 14.53200 1.000 61.28331 392 ILE D N 1
ATOM 6490 C CA . ILE B 1 342 ? 102.00500 -71.28900 13.75400 1.000 68.75559 392 ILE D CA 1
ATOM 6491 C C . ILE B 1 342 ? 100.92400 -70.72700 14.67100 1.000 71.99992 392 ILE D C 1
ATOM 6492 O O . ILE B 1 342 ? 100.43200 -69.61300 14.44800 1.000 62.83141 392 ILE D O 1
ATOM 6497 N N . ALA B 1 343 ? 100.54900 -71.46900 15.72100 1.000 59.80644 393 ALA D N 1
ATOM 6498 C CA . ALA B 1 343 ? 99.71200 -70.88500 16.76500 1.000 56.11285 393 ALA D CA 1
ATOM 6499 C C . ALA B 1 343 ? 100.29300 -69.55700 17.23800 1.000 55.52905 393 ALA D C 1
ATOM 6500 O O . ALA B 1 343 ? 99.60500 -68.53000 17.22800 1.000 54.90984 393 ALA D O 1
ATOM 6502 N N . TYR B 1 344 ? 101.58200 -69.54300 17.59300 1.000 48.98669 394 TYR D N 1
ATOM 6503 C CA . TYR B 1 344 ? 102.18000 -68.30700 18.08700 1.000 52.33101 394 TYR D CA 1
ATOM 6504 C C . TYR B 1 344 ? 102.08300 -67.19500 17.05400 1.000 49.70490 394 TYR D C 1
ATOM 6505 O O . TYR B 1 344 ? 101.74700 -66.05000 17.38700 1.000 52.11988 394 TYR D O 1
ATOM 6514 N N . LYS B 1 345 ? 102.42000 -67.49800 15.80000 1.000 60.25370 395 LYS D N 1
ATOM 6515 C CA . LYS B 1 345 ? 102.42100 -66.46100 14.77400 1.000 52.30285 395 LYS D CA 1
ATOM 6516 C C . LYS B 1 345 ? 101.02600 -65.87500 14.60600 1.000 53.35176 395 LYS D C 1
ATOM 6517 O O . LYS B 1 345 ? 100.84100 -64.65300 14.63100 1.000 50.18735 395 LYS D O 1
ATOM 6523 N N . ALA B 1 346 ? 100.02300 -66.73800 14.46600 1.000 50.76484 396 ALA D N 1
ATOM 6524 C CA . ALA B 1 346 ? 98.65300 -66.25800 14.30700 1.000 51.22167 396 ALA D CA 1
ATOM 6525 C C . ALA B 1 346 ? 98.21100 -65.45700 15.53000 1.000 47.57987 396 ALA D C 1
ATOM 6526 O O . ALA B 1 346 ? 97.62700 -64.37100 15.40200 1.000 43.67966 396 ALA D O 1
ATOM 6528 N N . PHE B 1 347 ? 98.49200 -65.98400 16.72700 1.000 45.53368 397 PHE D N 1
ATOM 6529 C CA . PHE B 1 347 ? 98.22800 -65.25900 17.96600 1.000 42.74224 397 PHE D CA 1
ATOM 6530 C C . PHE B 1 347 ? 98.78900 -63.84700 17.90900 1.000 37.93686 397 PHE D C 1
ATOM 6531 O O . PHE B 1 347 ? 98.07300 -62.86600 18.11500 1.000 49.27186 397 PHE D O 1
ATOM 6539 N N . HIS B 1 348 ? 100.08000 -63.73300 17.60900 1.000 48.61409 398 HIS D N 1
ATOM 6540 C CA . HIS B 1 348 ? 100.73100 -62.43100 17.55300 1.000 44.38329 398 HIS D CA 1
ATOM 6541 C C . HIS B 1 348 ? 100.08800 -61.53700 16.49800 1.000 49.36634 398 HIS D C 1
ATOM 6542 O O . HIS B 1 348 ? 100.00700 -60.31600 16.67300 1.000 49.52066 398 HIS D O 1
ATOM 6549 N N . MET B 1 349 ? 99.64500 -62.12500 15.38400 1.000 50.28121 399 MET D N 1
ATOM 6550 C CA . MET B 1 349 ? 99.03500 -61.32600 14.32600 1.000 54.17149 399 MET D CA 1
ATOM 6551 C C . MET B 1 349 ? 97.65000 -60.85800 14.73800 1.000 41.45233 399 MET D C 1
ATOM 6552 O O . MET B 1 349 ? 97.30700 -59.68500 14.57500 1.000 40.91001 399 MET D O 1
ATOM 6557 N N . ALA B 1 350 ? 96.84200 -61.76600 15.28400 1.000 46.39022 400 ALA D N 1
ATOM 6558 C CA . ALA B 1 350 ? 95.47400 -61.41300 15.64500 1.000 37.10019 400 ALA D CA 1
ATOM 6559 C C . ALA B 1 350 ? 95.44300 -60.32700 16.71200 1.000 45.20344 400 ALA D C 1
ATOM 6560 O O . ALA B 1 350 ? 94.66100 -59.37400 16.61800 1.000 50.20156 400 ALA D O 1
ATOM 6562 N N . VAL B 1 351 ? 96.30400 -60.43700 17.72600 1.000 53.64235 401 VAL D N 1
ATOM 6563 C CA . VAL B 1 351 ? 96.33000 -59.42500 18.77900 1.000 35.81090 401 VAL D CA 1
ATOM 6564 C C . VAL B 1 351 ? 96.66700 -58.05400 18.20100 1.000 48.57081 401 VAL D C 1
ATOM 6565 O O . VAL B 1 351 ? 96.04100 -57.04400 18.55900 1.000 50.69513 401 VAL D O 1
ATOM 6569 N N . ASN B 1 352 ? 97.65600 -57.99400 17.29300 1.000 46.81054 402 ASN D N 1
ATOM 6570 C CA . ASN B 1 352 ? 98.09700 -56.71300 16.73100 1.000 48.58101 402 ASN D CA 1
ATOM 6571 C C . ASN B 1 352 ? 97.00400 -56.06100 15.89000 1.000 52.30582 402 ASN D C 1
ATOM 6572 O O . ASN B 1 352 ? 96.78600 -54.84400 15.96700 1.000 49.15253 402 ASN D O 1
ATOM 6577 N N . GLU B 1 353 ? 96.33700 -56.85200 15.04100 1.000 50.22855 403 GLU D N 1
ATOM 6578 C CA . GLU B 1 353 ? 95.29600 -56.30200 14.18000 1.000 47.36349 403 GLU D CA 1
ATOM 6579 C C . GLU B 1 353 ? 94.12500 -55.79100 15.00500 1.000 47.22375 403 GLU D C 1
ATOM 6580 O O . GLU B 1 353 ? 93.54400 -54.75000 14.68300 1.000 56.11819 403 GLU D O 1
ATOM 6582 N N . SER B 1 354 ? 93.77900 -56.49000 16.08900 1.000 45.93956 404 SER D N 1
ATOM 6583 C CA . SER B 1 354 ? 92.70200 -56.01100 16.95100 1.000 39.58664 404 SER D CA 1
ATOM 6584 C C . SER B 1 354 ? 93.08600 -54.71000 17.64200 1.000 48.89817 404 SER D C 1
ATOM 6585 O O . SER B 1 354 ? 92.26000 -53.80000 17.75900 1.000 45.75070 404 SER D O 1
ATOM 6588 N N . ALA B 1 355 ? 94.33800 -54.60000 18.10200 1.000 50.12074 405 ALA D N 1
ATOM 6589 C CA . ALA B 1 355 ? 94.79100 -53.35800 18.71600 1.000 46.59367 405 ALA D CA 1
ATOM 6590 C C . ALA B 1 355 ? 94.69200 -52.20000 17.73600 1.000 55.55883 405 ALA D C 1
ATOM 6591 O O . ALA B 1 355 ? 94.25100 -51.10200 18.10000 1.000 59.03406 405 ALA D O 1
ATOM 6593 N N . GLU B 1 356 ? 95.09400 -52.42600 16.48400 1.000 56.70343 406 GLU D N 1
ATOM 6594 C CA . GLU B 1 356 ? 94.96600 -51.38100 15.47600 1.000 58.61065 406 GLU D CA 1
ATOM 6595 C C . GLU B 1 356 ? 93.51100 -50.96700 15.30000 1.000 53.40227 406 GLU D C 1
ATOM 6596 O O . GLU B 1 356 ? 93.20100 -49.77500 15.22900 1.000 62.77586 406 GLU D O 1
ATOM 6602 N N . ALA B 1 357 ? 92.59900 -51.93100 15.25900 1.000 60.34773 407 ALA D N 1
ATOM 6603 C CA . ALA B 1 357 ? 91.19000 -51.58900 15.12000 1.000 54.68405 407 ALA D CA 1
ATOM 6604 C C . ALA B 1 357 ? 90.69400 -50.79000 16.32600 1.000 59.67701 407 ALA D C 1
ATOM 6605 O O . ALA B 1 357 ? 89.90900 -49.84600 16.17500 1.000 60.97074 407 ALA D O 1
ATOM 6607 N N . ALA B 1 358 ? 91.16400 -51.13200 17.53000 1.000 56.19607 408 ALA D N 1
ATOM 6608 C CA . ALA B 1 358 ? 90.78400 -50.36600 18.71600 1.000 50.52216 408 ALA D CA 1
ATOM 6609 C C . ALA B 1 358 ? 91.45400 -49.00000 18.73300 1.000 59.08441 408 ALA D C 1
ATOM 6610 O O . ALA B 1 358 ? 90.88700 -48.03300 19.25700 1.000 55.04131 408 ALA D O 1
ATOM 6612 N N . LYS B 1 359 ? 92.67400 -48.90200 18.18900 1.000 68.15884 409 LYS D N 1
ATOM 6613 C CA . LYS B 1 359 ? 93.30300 -47.59500 18.04100 1.000 58.31825 409 LYS D CA 1
ATOM 6614 C C . LYS B 1 359 ? 92.38400 -46.64300 17.29100 1.000 58.36462 409 LYS D C 1
ATOM 6615 O O . LYS B 1 359 ? 92.19000 -45.49600 17.70500 1.000 64.19945 409 LYS D O 1
ATOM 6617 N N . LYS B 1 360 ? 91.77000 -47.12300 16.20700 1.000 65.53661 410 LYS D N 1
ATOM 6618 C CA . LYS B 1 360 ? 90.89100 -46.27600 15.40800 1.000 59.88654 410 LYS D CA 1
ATOM 6619 C C . LYS B 1 360 ? 89.79500 -45.65900 16.26600 1.000 65.50451 410 LYS D C 1
ATOM 6620 O O . LYS B 1 360 ? 89.60700 -44.43900 16.26400 1.000 76.08938 410 LYS D O 1
ATOM 6622 N N . THR B 1 361 ? 89.08000 -46.48400 17.03300 1.000 67.38247 411 THR D N 1
ATOM 6623 C CA . THR B 1 361 ? 87.89300 -46.01700 17.74000 1.000 62.45901 411 THR D CA 1
ATOM 6624 C C . THR B 1 361 ? 88.17600 -45.52100 19.15000 1.000 58.78338 411 THR D C 1
ATOM 6625 O O . THR B 1 361 ? 87.36200 -44.76900 19.69500 1.000 69.20527 411 THR D O 1
ATOM 6629 N N . GLN B 1 362 ? 89.28600 -45.92900 19.76900 1.000 64.54044 412 GLN D N 1
ATOM 6630 C CA . GLN B 1 362 ? 89.60000 -45.45600 21.11400 1.000 67.37102 412 GLN D CA 1
ATOM 6631 C C . GLN B 1 362 ? 90.40900 -44.16800 21.12600 1.000 62.64260 412 GLN D C 1
ATOM 6632 O O . GLN B 1 362 ? 90.42100 -43.47200 22.14900 1.000 67.13398 412 GLN D O 1
ATOM 6638 N N . GLY B 1 363 ? 91.09700 -43.84600 20.03300 1.000 63.54288 413 GLY D N 1
ATOM 6639 C CA . GLY B 1 363 ? 91.89800 -42.63900 19.97800 1.000 62.89087 413 GLY D CA 1
ATOM 6640 C C . GLY B 1 363 ? 93.23400 -42.71100 20.68100 1.000 65.61875 413 GLY D C 1
ATOM 6641 O O . GLY B 1 363 ? 93.79500 -41.66400 21.02100 1.000 66.50861 413 GLY D O 1
ATOM 6642 N N . ARG B 1 364 ? 93.76200 -43.91000 20.92400 1.000 60.81014 414 ARG D N 1
ATOM 6643 C CA . ARG B 1 364 ? 95.05900 -44.04900 21.57200 1.000 46.85937 414 ARG D CA 1
ATOM 6644 C C . ARG B 1 364 ? 95.62200 -45.41900 21.24100 1.000 56.69966 414 ARG D C 1
ATOM 6645 O O . ARG B 1 364 ? 94.93100 -46.29200 20.71700 1.000 67.40517 414 ARG D O 1
ATOM 6653 N N . ASP B 1 365 ? 96.90100 -45.59100 21.53500 1.000 61.59111 415 ASP D N 1
ATOM 6654 C CA . ASP B 1 365 ? 97.49300 -46.90200 21.38400 1.000 62.70279 415 ASP D CA 1
ATOM 6655 C C . ASP B 1 365 ? 96.97700 -47.77300 22.50600 1.000 52.12126 415 ASP D C 1
ATOM 6656 O O . ASP B 1 365 ? 97.02300 -47.38000 23.67200 1.000 64.38142 415 ASP D O 1
ATOM 6661 N N . ILE B 1 366 ? 96.45600 -48.94300 22.16500 1.000 51.32320 416 ILE D N 1
ATOM 6662 C CA . ILE B 1 366 ? 96.01500 -49.88400 23.18500 1.000 55.77177 416 ILE D CA 1
ATOM 6663 C C . ILE B 1 366 ? 96.81200 -51.17900 23.18000 1.000 43.65849 416 ILE D C 1
ATOM 6664 O O . ILE B 1 366 ? 96.61600 -52.00300 24.08200 1.000 57.05446 416 ILE D O 1
ATOM 6669 N N . LEU B 1 367 ? 97.72300 -51.38600 22.22900 1.000 45.24779 417 LEU D N 1
ATOM 6670 C CA . LEU B 1 367 ? 98.52100 -52.61100 22.24200 1.000 48.97609 417 LEU D CA 1
ATOM 6671 C C . LEU B 1 367 ? 99.33300 -52.77700 23.52300 1.000 53.47647 417 LEU D C 1
ATOM 6672 O O . LEU B 1 367 ? 99.41600 -53.91100 24.02300 1.000 52.12783 417 LEU D O 1
ATOM 6677 N N . PRO B 1 368 ? 99.94700 -51.74100 24.10000 1.000 50.98535 418 PRO D N 1
ATOM 6678 C CA . PRO B 1 368 ? 100.60700 -51.95600 25.39900 1.000 54.77772 418 PRO D CA 1
ATOM 6679 C C . PRO B 1 368 ? 99.64900 -52.47700 26.45900 1.000 51.05766 418 PRO D C 1
ATOM 6680 O O . PRO B 1 368 ? 99.96700 -53.44300 27.15900 1.000 56.51376 418 PRO D O 1
ATOM 6684 N N . TYR B 1 369 ? 98.46100 -51.88300 26.57000 1.000 53.97991 419 TYR D N 1
ATOM 6685 C CA . TYR B 1 369 ? 97.46000 -52.38500 27.50900 1.000 50.63798 419 TYR D CA 1
ATOM 6686 C C . TYR B 1 369 ? 97.09000 -53.83500 27.19600 1.000 49.59627 419 TYR D C 1
ATOM 6687 O O . TYR B 1 369 ? 97.09400 -54.69100 28.08400 1.000 50.08465 419 TYR D O 1
ATOM 6696 N N . ALA B 1 370 ? 96.79900 -54.13000 25.92500 1.000 44.62321 420 ALA D N 1
ATOM 6697 C CA . ALA B 1 370 ? 96.37400 -55.47300 25.54500 1.000 49.10713 420 ALA D CA 1
ATOM 6698 C C . ALA B 1 370 ? 97.43800 -56.51100 25.86300 1.000 40.15656 420 ALA D C 1
ATOM 6699 O O . ALA B 1 370 ? 97.12000 -57.63800 26.25700 1.000 45.42979 420 ALA D O 1
ATOM 6701 N N . ARG B 1 371 ? 98.70700 -56.16200 25.68700 1.000 50.75298 421 ARG D N 1
ATOM 6702 C CA . ARG B 1 371 ? 99.76200 -57.12300 25.99100 1.000 57.13828 421 ARG D CA 1
ATOM 6703 C C . ARG B 1 371 ? 99.74800 -57.50700 27.46200 1.000 54.57187 421 ARG D C 1
ATOM 6704 O O . ARG B 1 371 ? 99.91400 -58.68500 27.80500 1.000 53.78624 421 ARG D O 1
ATOM 6712 N N . LYS B 1 372 ? 99.52100 -56.53500 28.34600 1.000 49.26713 422 LYS D N 1
ATOM 6713 C CA . LYS B 1 372 ? 99.45400 -56.85700 29.76500 1.000 47.69903 422 LYS D CA 1
ATOM 6714 C C . LYS B 1 372 ? 98.25900 -57.76000 30.04900 1.000 45.65079 422 LYS D C 1
ATOM 6715 O O . LYS B 1 372 ? 98.34100 -58.69500 30.85700 1.000 45.42430 422 LYS D O 1
ATOM 6717 N N . VAL B 1 373 ? 97.14500 -57.50300 29.37000 1.000 47.91635 423 VAL D N 1
ATOM 6718 C CA . VAL B 1 373 ? 95.96500 -58.35500 29.49500 1.000 42.40952 423 VAL D CA 1
ATOM 6719 C C . VAL B 1 373 ? 96.31600 -59.80300 29.17000 1.000 41.27488 423 VAL D C 1
ATOM 6720 O O . VAL B 1 373 ? 96.00800 -60.72700 29.93600 1.000 40.70101 423 VAL D O 1
ATOM 6724 N N . TRP B 1 374 ? 96.99500 -60.01400 28.03500 1.000 42.44230 424 TRP D N 1
ATOM 6725 C CA . TRP B 1 374 ? 97.39500 -61.35700 27.61200 1.000 44.67949 424 TRP D CA 1
ATOM 6726 C C . TRP B 1 374 ? 98.46400 -61.94900 28.53300 1.000 52.85090 424 TRP D C 1
ATOM 6727 O O . TRP B 1 374 ? 98.42900 -63.15100 28.85000 1.000 45.91844 424 TRP D O 1
ATOM 6738 N N . GLU B 1 375 ? 99.39600 -61.12100 28.99000 1.000 41.38418 425 GLU D N 1
ATOM 6739 C CA . GLU B 1 375 ? 100.42700 -61.61300 29.93500 1.000 38.16508 425 GLU D CA 1
ATOM 6740 C C . GLU B 1 375 ? 99.75200 -62.18100 31.18700 1.000 47.77867 425 GLU D C 1
ATOM 6741 O O . GLU B 1 375 ? 100.20700 -63.22200 31.67100 1.000 54.35390 425 GLU D O 1
ATOM 6747 N N . HIS B 1 376 ? 98.70100 -61.52600 31.67700 1.000 42.76111 426 HIS D N 1
ATOM 6748 C CA . HIS B 1 376 ? 98.01300 -61.98300 32.91100 1.000 38.73715 426 HIS D CA 1
ATOM 6749 C C . HIS B 1 376 ? 97.33600 -63.32800 32.65600 1.000 39.95732 426 HIS D C 1
ATOM 6750 O O . HIS B 1 376 ? 97.28200 -64.13500 33.58000 1.000 44.39419 426 HIS D O 1
ATOM 6757 N N . TYR B 1 377 ? 96.83300 -63.54100 31.44200 1.000 44.89044 427 TYR D N 1
ATOM 6758 C CA . TYR B 1 377 ? 96.21600 -64.84500 31.08900 1.000 48.84443 427 TYR D CA 1
ATOM 6759 C C . TYR B 1 377 ? 97.30300 -65.91300 31.16200 1.000 41.41066 427 TYR D C 1
ATOM 6760 O O . TYR B 1 377 ? 97.07400 -66.95900 31.77100 1.000 42.14421 427 TYR D O 1
ATOM 6769 N N . LEU B 1 378 ? 98.45800 -65.62900 30.56000 1.000 46.04163 428 LEU D N 1
ATOM 6770 C CA . LEU B 1 378 ? 99.48600 -66.66300 30.55200 1.000 44.98795 428 LEU D CA 1
ATOM 6771 C C . LEU B 1 378 ? 99.99400 -66.94200 31.95900 1.000 48.03607 428 LEU D C 1
ATOM 6772 O O . LEU B 1 378 ? 100.19400 -68.10300 32.32800 1.000 50.16950 428 LEU D O 1
ATOM 6777 N N . ILE B 1 379 ? 100.18400 -65.89500 32.76800 1.000 44.96621 429 ILE D N 1
ATOM 6778 C CA . ILE B 1 379 ? 100.56100 -66.09300 34.17200 1.000 43.80145 429 ILE D CA 1
ATOM 6779 C C . ILE B 1 379 ? 99.61600 -67.06800 34.84900 1.000 45.90611 429 ILE D C 1
ATOM 6780 O O . ILE B 1 379 ? 100.04100 -67.93500 35.62100 1.000 51.35907 429 ILE D O 1
ATOM 6785 N N . GLY B 1 380 ? 98.31700 -66.94800 34.56800 1.000 49.92635 430 GLY D N 1
ATOM 6786 C CA . GLY B 1 380 ? 97.35300 -67.84200 35.19000 1.000 43.63983 430 GLY D CA 1
ATOM 6787 C C . GLY B 1 380 ? 97.42400 -69.26100 34.65400 1.000 42.33548 430 GLY D C 1
ATOM 6788 O O . GLY B 1 380 ? 97.31200 -70.22500 35.41300 1.000 44.46546 430 GLY D O 1
ATOM 6789 N N . LEU B 1 381 ? 97.59100 -69.41300 33.33600 1.000 44.29099 431 LEU D N 1
ATOM 6790 C CA . LEU B 1 381 ? 97.75700 -70.75000 32.76600 1.000 47.45468 431 LEU D CA 1
ATOM 6791 C C . LEU B 1 381 ? 99.05200 -71.39500 33.24700 1.000 48.05131 431 LEU D C 1
ATOM 6792 O O . LEU B 1 381 ? 99.07500 -72.58700 33.58000 1.000 43.88217 431 LEU D O 1
ATOM 6797 N N . THR B 1 382 ? 100.13500 -70.60700 33.29000 1.000 44.65701 432 THR D N 1
ATOM 6798 C CA . THR B 1 382 ? 101.42600 -71.06900 33.79700 1.000 51.16856 432 THR D CA 1
ATOM 6799 C C . THR B 1 382 ? 101.31800 -71.55200 35.23800 1.000 56.28426 432 THR D C 1
ATOM 6800 O O . THR B 1 382 ? 101.73800 -72.66900 35.57200 1.000 47.47854 432 THR D O 1
ATOM 6804 N N . LYS B 1 383 ? 100.75100 -70.71600 36.10900 1.000 53.06130 433 LYS D N 1
ATOM 6805 C CA . LYS B 1 383 ? 100.58800 -71.09900 37.50400 1.000 49.55209 433 LYS D CA 1
ATOM 6806 C C . LYS B 1 383 ? 99.82600 -72.41100 37.63900 1.000 48.73618 433 LYS D C 1
ATOM 6807 O O . LYS B 1 383 ? 100.08600 -73.18700 38.56600 1.000 51.33412 433 LYS D O 1
ATOM 6813 N N . GLU B 1 384 ? 98.88200 -72.67700 36.73600 1.000 47.87579 434 GLU D N 1
ATOM 6814 C CA . GLU B 1 384 ? 98.12200 -73.92300 36.81900 1.000 48.74502 434 GLU D CA 1
ATOM 6815 C C . GLU B 1 384 ? 98.95500 -75.10600 36.34400 1.000 48.69633 434 GLU D C 1
ATOM 6816 O O . GLU B 1 384 ? 98.80200 -76.22400 36.84700 1.000 44.71481 434 GLU D O 1
ATOM 6822 N N . ALA B 1 385 ? 99.83200 -74.88200 35.36600 1.000 45.87360 435 ALA D N 1
ATOM 6823 C CA . ALA B 1 385 ? 100.70500 -75.95100 34.90500 1.000 44.30756 435 ALA D CA 1
ATOM 6824 C C . ALA B 1 385 ? 101.77400 -76.25100 35.94300 1.000 46.14595 435 ALA D C 1
ATOM 6825 O O . ALA B 1 385 ? 102.08900 -77.41700 36.20300 1.000 49.89176 435 ALA D O 1
ATOM 6827 N N . GLU B 1 386 ? 102.32100 -75.20500 36.55700 1.000 45.88194 436 GLU D N 1
ATOM 6828 C CA . GLU B 1 386 ? 103.23900 -75.34500 37.67900 1.000 44.70254 436 GLU D CA 1
ATOM 6829 C C . GLU B 1 386 ? 102.64100 -76.19800 38.79300 1.000 56.71966 436 GLU D C 1
ATOM 6830 O O . GLU B 1 386 ? 103.23700 -77.19300 39.22700 1.000 58.81274 436 GLU D O 1
ATOM 6836 N N . TRP B 1 387 ? 101.46000 -75.81000 39.28100 1.000 54.50893 437 TRP D N 1
ATOM 6837 C CA . TRP B 1 387 ? 100.78200 -76.60000 40.30200 1.000 53.98627 437 TRP D CA 1
ATOM 6838 C C . TRP B 1 387 ? 100.67600 -78.06100 39.89200 1.000 55.59276 437 TRP D C 1
ATOM 6839 O O . TRP B 1 387 ? 100.95000 -78.96800 40.69100 1.000 59.23363 437 TRP D O 1
ATOM 6850 N N . LEU B 1 388 ? 100.24200 -78.30800 38.65500 1.000 54.21920 438 LEU D N 1
ATOM 6851 C CA . LEU B 1 388 ? 100.08900 -79.68700 38.19600 1.000 65.15350 438 LEU D CA 1
ATOM 6852 C C . LEU B 1 388 ? 101.42500 -80.41000 38.21600 1.000 49.69497 438 LEU D C 1
ATOM 6853 O O . LEU B 1 388 ? 101.51600 -81.56200 38.65200 1.000 48.24501 438 LEU D O 1
ATOM 6858 N N . ALA B 1 389 ? 102.47000 -79.73800 37.73400 1.000 45.05375 439 ALA D N 1
ATOM 6859 C CA . ALA B 1 389 ? 103.79700 -80.32600 37.71800 1.000 48.80148 439 ALA D CA 1
ATOM 6860 C C . ALA B 1 389 ? 104.21000 -80.77100 39.11500 1.000 48.93248 439 ALA D C 1
ATOM 6861 O O . ALA B 1 389 ? 104.74300 -81.87000 39.29500 1.000 52.72395 439 ALA D O 1
ATOM 6863 N N . ASN B 1 390 ? 103.92400 -79.95000 40.12300 1.000 48.19387 440 ASN D N 1
ATOM 6864 C CA . ASN B 1 390 ? 104.39700 -80.19300 41.48500 1.000 47.48816 440 ASN D CA 1
ATOM 6865 C C . ASN B 1 390 ? 103.47300 -81.07700 42.30900 1.000 52.50656 440 ASN D C 1
ATOM 6866 O O . ASN B 1 390 ? 103.80000 -81.35900 43.46300 1.000 47.76945 440 ASN D O 1
ATOM 6871 N N . GLY B 1 391 ? 102.33500 -81.51200 41.77300 1.000 41.07412 441 GLY D N 1
ATOM 6872 C CA . GLY B 1 391 ? 101.40700 -82.22600 42.62200 1.000 33.57029 441 GLY D CA 1
ATOM 6873 C C . GLY B 1 391 ? 100.76000 -81.36900 43.68200 1.000 43.83481 441 GLY D C 1
ATOM 6874 O O . GLY B 1 391 ? 100.25500 -81.89800 44.67200 1.000 54.70070 441 GLY D O 1
ATOM 6875 N N . TYR B 1 392 ? 100.72300 -80.05600 43.47500 1.000 48.62008 442 TYR D N 1
ATOM 6876 C CA . TYR B 1 392 ? 100.20400 -79.09500 44.44000 1.000 44.24617 442 TYR D CA 1
ATOM 6877 C C . TYR B 1 392 ? 98.72400 -78.81300 44.16100 1.000 48.53569 442 TYR D C 1
ATOM 6878 O O . TYR B 1 392 ? 98.37500 -78.27700 43.10000 1.000 43.31938 442 TYR D O 1
ATOM 6887 N N . ILE B 1 393 ? 97.86300 -79.14800 45.11800 1.000 49.99946 443 ILE D N 1
ATOM 6888 C CA . ILE B 1 393 ? 96.43300 -78.85200 45.04500 1.000 47.95636 443 ILE D CA 1
ATOM 6889 C C . ILE B 1 393 ? 96.15900 -77.61600 45.89400 1.000 49.21844 443 ILE D C 1
ATOM 6890 O O . ILE B 1 393 ? 96.15200 -77.71700 47.13500 1.000 45.01006 443 ILE D O 1
ATOM 6895 N N . PRO B 1 394 ? 95.86400 -76.45900 45.29600 1.000 48.49168 444 PRO D N 1
ATOM 6896 C CA . PRO B 1 394 ? 95.66900 -75.24000 46.08400 1.000 58.83709 444 PRO D CA 1
ATOM 6897 C C . PRO B 1 394 ? 94.32600 -75.22400 46.80300 1.000 59.08057 444 PRO D C 1
ATOM 6898 O O . PRO B 1 394 ? 93.40800 -75.99100 46.50200 1.000 49.79426 444 PRO D O 1
ATOM 6902 N N . SER B 1 395 ? 94.24500 -74.35700 47.81200 1.000 57.80265 445 SER D N 1
ATOM 6903 C CA . SER B 1 395 ? 92.96500 -74.08700 48.45500 1.000 53.37508 445 SER D CA 1
ATOM 6904 C C . SER B 1 395 ? 92.00700 -73.47200 47.44300 1.000 53.89088 445 SER D C 1
ATOM 6905 O O . SER B 1 395 ? 92.42100 -72.73700 46.54400 1.000 54.46092 445 SER D O 1
ATOM 6908 N N . LEU B 1 396 ? 90.71500 -73.77600 47.59600 1.000 51.01442 446 LEU D N 1
ATOM 6909 C CA . LEU B 1 396 ? 89.71900 -73.26100 46.66100 1.000 49.44598 446 LEU D CA 1
ATOM 6910 C C . LEU B 1 396 ? 89.85400 -71.75700 46.48100 1.000 51.54555 446 LEU D C 1
ATOM 6911 O O . LEU B 1 396 ? 89.80000 -71.25200 45.35600 1.000 56.05001 446 LEU D O 1
ATOM 6916 N N . GLU B 1 397 ? 90.08300 -71.02900 47.57000 1.000 53.73082 447 GLU D N 1
ATOM 6917 C CA . GLU B 1 397 ? 90.20700 -69.58100 47.46700 1.000 59.16155 447 GLU D CA 1
ATOM 6918 C C . GLU B 1 397 ? 91.36000 -69.19100 46.55000 1.000 57.72764 447 GLU D C 1
ATOM 6919 O O . GLU B 1 397 ? 91.23200 -68.27800 45.72100 1.000 53.60229 447 GLU D O 1
ATOM 6925 N N . GLU B 1 398 ? 92.49500 -69.87300 46.69300 1.000 48.77345 448 GLU D N 1
ATOM 6926 C CA . GLU B 1 398 ? 93.66200 -69.59300 45.86800 1.000 48.93432 448 GLU D CA 1
ATOM 6927 C C . GLU B 1 398 ? 93.40800 -69.98000 44.41700 1.000 47.21229 448 GLU D C 1
ATOM 6928 O O . GLU B 1 398 ? 93.85500 -69.29100 43.49300 1.000 41.29132 448 GLU D O 1
ATOM 6934 N N . TYR B 1 399 ? 92.69000 -71.08500 44.21200 1.000 40.19104 449 TYR D N 1
ATOM 6935 C CA . TYR B 1 399 ? 92.37200 -71.56600 42.87700 1.000 48.06547 449 TYR D CA 1
ATOM 6936 C C . TYR B 1 399 ? 91.51700 -70.55800 42.11300 1.000 43.39012 449 TYR D C 1
ATOM 6937 O O . TYR B 1 399 ? 91.88100 -70.11400 41.01900 1.000 46.70821 449 TYR D O 1
ATOM 6946 N N . LEU B 1 400 ? 90.36900 -70.18900 42.68200 1.000 44.57072 450 LEU D N 1
ATOM 6947 C CA . LEU B 1 400 ? 89.48700 -69.21800 42.04100 1.000 48.53558 450 LEU D CA 1
ATOM 6948 C C . LEU B 1 400 ? 90.17500 -67.88000 41.83200 1.000 45.07964 450 LEU D C 1
ATOM 6949 O O . LEU B 1 400 ? 89.90000 -67.18900 40.84200 1.000 50.11588 450 LEU D O 1
ATOM 6954 N N . GLU B 1 401 ? 91.09400 -67.50800 42.72100 1.000 42.32098 451 GLU D N 1
ATOM 6955 C CA . GLU B 1 401 ? 91.81100 -66.25500 42.51800 1.000 46.29846 451 GLU D CA 1
ATOM 6956 C C . GLU B 1 401 ? 92.70800 -66.32600 41.28500 1.000 52.66459 451 GLU D C 1
ATOM 6957 O O . GLU B 1 401 ? 92.79000 -65.36300 40.50800 1.000 46.23496 451 GLU D O 1
ATOM 6963 N N . ASN B 1 402 ? 93.39300 -67.45200 41.08500 1.000 44.59818 452 ASN D N 1
ATOM 6964 C CA . ASN B 1 402 ? 94.12200 -67.62000 39.83600 1.000 46.97571 452 ASN D CA 1
ATOM 6965 C C . ASN B 1 402 ? 93.18100 -67.97100 38.69300 1.000 44.81176 452 ASN D C 1
ATOM 6966 O O . ASN B 1 402 ? 93.46500 -67.63700 37.54000 1.000 45.30212 452 ASN D O 1
ATOM 6971 N N . GLY B 1 403 ? 92.06100 -68.63000 39.00000 1.000 44.62296 453 GLY D N 1
ATOM 6972 C CA . GLY B 1 403 ? 91.15000 -69.11900 37.98200 1.000 41.77815 453 GLY D CA 1
ATOM 6973 C C . GLY B 1 403 ? 90.39100 -68.03300 37.26600 1.000 42.98970 453 GLY D C 1
ATOM 6974 O O . GLY B 1 403 ? 89.89900 -68.26400 36.15400 1.000 46.26273 453 GLY D O 1
ATOM 6975 N N . ALA B 1 404 ? 90.29100 -66.84600 37.86800 1.000 49.27413 454 ALA D N 1
ATOM 6976 C CA . ALA B 1 404 ? 89.70800 -65.71600 37.14300 1.000 51.43892 454 ALA D CA 1
ATOM 6977 C C . ALA B 1 404 ? 90.53300 -65.38200 35.91000 1.000 46.18207 454 ALA D C 1
ATOM 6978 O O . ALA B 1 404 ? 90.03000 -65.58700 34.78900 1.000 47.48769 454 ALA D O 1
ATOM 6980 N N . PRO B 1 405 ? 91.80000 -64.94100 36.01100 1.000 45.54406 455 PRO D N 1
ATOM 6981 C CA . PRO B 1 405 ? 92.56100 -64.71800 34.77100 1.000 38.33823 455 PRO D CA 1
ATOM 6982 C C . PRO B 1 405 ? 92.81000 -65.98900 33.97200 1.000 50.43629 455 PRO D C 1
ATOM 6983 O O . PRO B 1 405 ? 92.88400 -65.92000 32.73600 1.000 50.54648 455 PRO D O 1
ATOM 6987 N N . SER B 1 406 ? 92.91300 -67.15400 34.61900 1.000 43.96752 456 SER D N 1
ATOM 6988 C CA . SER B 1 406 ? 93.26000 -68.35300 33.86400 1.000 40.92006 456 SER D CA 1
ATOM 6989 C C . SER B 1 406 ? 92.09400 -68.88200 33.03900 1.000 49.62783 456 SER D C 1
ATOM 6990 O O . SER B 1 406 ? 92.32100 -69.66400 32.10800 1.000 52.55021 456 SER D O 1
ATOM 6993 N N . SER B 1 407 ? 90.85800 -68.49000 33.35900 1.000 44.38547 457 SER D N 1
ATOM 6994 C CA . SER B 1 407 ? 89.71800 -68.91000 32.55300 1.000 39.04071 457 SER D CA 1
ATOM 6995 C C . SER B 1 407 ? 89.76900 -68.31600 31.15700 1.000 37.29881 457 SER D C 1
ATOM 6996 O O . SER B 1 407 ? 89.10000 -68.82500 30.25600 1.000 38.03003 457 SER D O 1
ATOM 6999 N N . GLY B 1 408 ? 90.54000 -67.25300 30.96300 1.000 38.33714 458 GLY D N 1
ATOM 7000 C CA . GLY B 1 408 ? 90.59400 -66.61000 29.66900 1.000 42.32103 458 GLY D CA 1
ATOM 7001 C C . GLY B 1 408 ? 89.37800 -65.79900 29.28900 1.000 42.95966 458 GLY D C 1
ATOM 7002 O O . GLY B 1 408 ? 89.31300 -65.32000 28.15200 1.000 46.18358 458 GLY D O 1
ATOM 7003 N N . TYR B 1 409 ? 88.40400 -65.63400 30.18800 1.000 41.21519 459 TYR D N 1
ATOM 7004 C CA . TYR B 1 409 ? 87.31000 -64.71000 29.91400 1.000 35.82119 459 TYR D CA 1
ATOM 7005 C C . TYR B 1 409 ? 87.85600 -63.37300 29.44600 1.000 40.02380 459 TYR D C 1
ATOM 7006 O O . TYR B 1 409 ? 87.53400 -62.88900 28.35300 1.000 43.34613 459 TYR D O 1
ATOM 7015 N N . ARG B 1 410 ? 88.71300 -62.77400 30.26600 1.000 33.91998 460 ARG D N 1
ATOM 7016 C CA . ARG B 1 410 ? 89.10700 -61.39100 30.04200 1.000 34.92680 460 ARG D CA 1
ATOM 7017 C C . ARG B 1 410 ? 89.79700 -61.18600 28.70100 1.000 34.89741 460 ARG D C 1
ATOM 7018 O O . ARG B 1 410 ? 89.59200 -60.15300 28.05300 1.000 34.42617 460 ARG D O 1
ATOM 7026 N N . VAL B 1 411 ? 90.66500 -62.11600 28.28600 1.000 33.63883 461 VAL D N 1
ATOM 7027 C CA . VAL B 1 411 ? 91.34400 -61.88300 27.00700 1.000 33.11962 461 VAL D CA 1
ATOM 7028 C C . VAL B 1 411 ? 90.36600 -61.93500 25.83100 1.000 41.19151 461 VAL D C 1
ATOM 7029 O O . VAL B 1 411 ? 90.60400 -61.28700 24.79900 1.000 39.14337 461 VAL D O 1
ATOM 7033 N N . THR B 1 412 ? 89.25100 -62.66000 25.95900 1.000 40.23870 462 THR D N 1
ATOM 7034 C CA . THR B 1 412 ? 88.25300 -62.61000 24.89700 1.000 4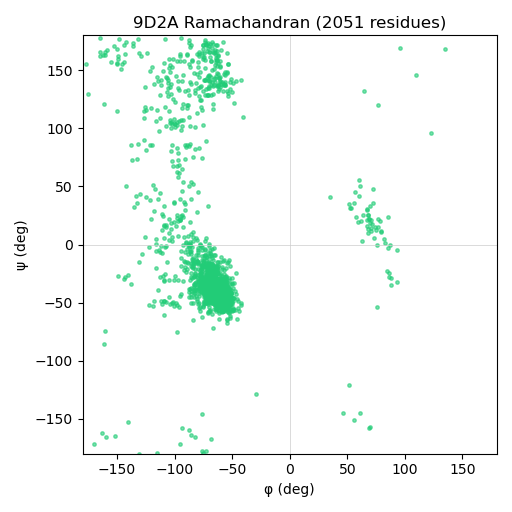3.69694 462 THR D CA 1
ATOM 7035 C C . THR B 1 412 ? 87.36000 -61.37500 24.97300 1.000 39.16070 462 THR D C 1
ATOM 7036 O O . THR B 1 412 ? 86.68800 -61.06800 23.98300 1.000 39.85711 462 THR D O 1
ATOM 7040 N N . MET B 1 413 ? 87.35800 -60.64700 26.09400 1.000 34.19647 463 MET D N 1
ATOM 7041 C CA . MET B 1 413 ? 86.46300 -59.50600 26.28200 1.000 35.39427 463 MET D CA 1
ATOM 7042 C C . MET B 1 413 ? 87.11200 -58.16500 25.96200 1.000 42.03239 463 MET D C 1
ATOM 7043 O O . MET B 1 413 ? 86.50600 -57.33400 25.27000 1.000 39.43001 463 MET D O 1
ATOM 7048 N N . LEU B 1 414 ? 88.25800 -57.88600 26.57800 1.000 34.15218 464 LEU D N 1
ATOM 7049 C CA . LEU B 1 414 ? 88.82700 -56.51600 26.45600 1.000 43.97198 464 LEU D CA 1
ATOM 7050 C C . LEU B 1 414 ? 89.02100 -56.05700 25.01300 1.000 34.20997 464 LEU D C 1
ATOM 7051 O O . LEU B 1 414 ? 88.35200 -55.08200 24.61500 1.000 50.03856 464 LEU D O 1
ATOM 7056 N N . GLN B 1 415 ? 89.89200 -56.72500 24.25900 1.000 44.95430 465 GLN D N 1
ATOM 7057 C CA . GLN B 1 415 ? 90.24900 -56.18800 22.95100 1.000 38.35823 465 GLN D CA 1
ATOM 7058 C C . GLN B 1 415 ? 89.04600 -56.07800 22.03000 1.000 41.54570 465 GLN D C 1
ATOM 7059 O O . GLN B 1 415 ? 88.89100 -55.02700 21.38300 1.000 40.36818 465 GLN D O 1
ATOM 7065 N N . PRO B 1 416 ? 88.16700 -57.08300 21.91700 1.000 35.54855 466 PRO D N 1
ATOM 7066 C CA . PRO B 1 416 ? 86.94600 -56.87300 21.11800 1.000 40.99512 466 PRO D CA 1
ATOM 7067 C C . PRO B 1 416 ? 86.10800 -55.69600 21.59400 1.000 43.77429 466 PRO D C 1
ATOM 7068 O O . PRO B 1 416 ? 85.68300 -54.88500 20.76700 1.000 40.38215 466 PRO D O 1
ATOM 7072 N N . THR B 1 417 ? 85.87500 -55.55800 22.90600 1.000 44.59674 467 THR D N 1
ATOM 7073 C CA . THR B 1 417 ? 84.99700 -54.49400 23.38300 1.000 35.86504 467 THR D CA 1
ATOM 7074 C C . THR B 1 417 ? 85.59100 -53.12600 23.06500 1.000 44.65868 467 THR D C 1
ATOM 7075 O O . THR B 1 417 ? 84.85600 -52.15900 22.83800 1.000 38.48710 467 THR D O 1
ATOM 7079 N N . LEU B 1 418 ? 86.91400 -53.02600 23.00300 1.000 39.46428 468 LEU D N 1
ATOM 7080 C CA . LEU B 1 418 ? 87.50500 -51.74400 22.64700 1.000 40.81981 468 LEU D CA 1
ATOM 7081 C C . LEU B 1 418 ? 87.32400 -51.40500 21.17700 1.000 42.55197 468 LEU D C 1
ATOM 7082 O O . LEU B 1 418 ? 87.48700 -50.23700 20.81000 1.000 50.02453 468 LEU D O 1
ATOM 7087 N N . THR B 1 419 ? 86.99300 -52.38000 20.32200 1.000 39.16344 469 THR D N 1
ATOM 7088 C CA . THR B 1 419 ? 86.72800 -52.03700 18.92400 1.000 43.13044 469 THR D CA 1
ATOM 7089 C C . THR B 1 419 ? 85.36200 -51.38700 18.72200 1.000 40.26798 469 THR D C 1
ATOM 7090 O O . THR B 1 419 ? 85.11100 -50.82300 17.65300 1.000 50.10894 469 THR D O 1
ATOM 7094 N N . LEU B 1 420 ? 84.48000 -51.45000 19.71300 1.000 43.04138 470 LEU D N 1
ATOM 7095 C CA . LEU B 1 420 ? 83.19700 -50.77500 19.63900 1.000 39.86096 470 LEU D CA 1
ATOM 7096 C C . LEU B 1 420 ? 83.39600 -49.26500 19.70700 1.000 45.86553 470 LEU D C 1
ATOM 7097 O O . LEU B 1 420 ? 84.43500 -48.76400 20.14100 1.000 48.85673 470 LEU D O 1
ATOM 7102 N N . ASP B 1 421 ? 82.38100 -48.52800 19.27100 1.000 40.69231 471 ASP D N 1
ATOM 7103 C CA . ASP B 1 421 ? 82.48800 -47.07900 19.19300 1.000 46.41913 471 ASP D CA 1
ATOM 7104 C C . ASP B 1 421 ? 82.01600 -46.39900 20.47100 1.000 47.61444 471 ASP D C 1
ATOM 7105 O O . ASP B 1 421 ? 81.42400 -45.31900 20.42400 1.000 57.01457 471 ASP D O 1
ATOM 7110 N N . ALA B 1 422 ? 82.25700 -47.01800 21.61400 1.000 46.47524 472 ALA D N 1
ATOM 7111 C CA . ALA B 1 422 ? 82.10000 -46.35300 22.89100 1.000 43.19791 472 ALA D CA 1
ATOM 7112 C C . ALA B 1 422 ? 83.49900 -46.12800 23.43700 1.000 46.31056 472 ALA D C 1
ATOM 7113 O O . ALA B 1 422 ? 84.25000 -47.08800 23.62200 1.000 44.18995 472 ALA D O 1
ATOM 7115 N N . LEU B 1 423 ? 83.86100 -44.86000 23.63600 1.000 54.68333 473 LEU D N 1
ATOM 7116 C CA . LEU B 1 423 ? 85.17700 -44.53200 24.17400 1.000 59.34173 473 LEU D CA 1
ATOM 7117 C C . LEU B 1 423 ? 85.25900 -44.91400 25.63900 1.000 48.43751 473 LEU D C 1
ATOM 7118 O O . LEU B 1 423 ? 84.39200 -44.54700 26.43800 1.000 52.39477 473 LEU D O 1
ATOM 7123 N N . LEU B 1 424 ? 86.30700 -45.65400 25.99000 1.000 52.20534 474 LEU D N 1
ATOM 7124 C CA . LEU B 1 424 ? 86.55900 -46.06800 27.36800 1.000 47.06535 474 LEU D CA 1
ATOM 7125 C C . LEU B 1 424 ? 87.90700 -45.49700 27.78700 1.000 57.89371 474 LEU D C 1
ATOM 7126 O O . LEU B 1 424 ? 88.94400 -46.17000 27.66200 1.000 59.64654 474 LEU D O 1
ATOM 7131 N N . PRO B 1 425 ? 87.94900 -44.24800 28.26500 1.000 54.75556 475 PRO D N 1
ATOM 7132 C CA . PRO B 1 425 ? 89.19700 -43.72400 28.83300 1.000 51.19868 475 PRO D CA 1
ATOM 7133 C C . PRO B 1 425 ? 89.72600 -44.64700 29.91300 1.000 50.19925 475 PRO D C 1
ATOM 7134 O O . PRO B 1 425 ? 88.95200 -45.40900 30.49700 1.000 54.58223 475 PRO D O 1
ATOM 7138 N N . ASP B 1 426 ? 91.03500 -44.60800 30.17600 1.000 55.64284 476 ASP D N 1
ATOM 7139 C CA . ASP B 1 426 ? 91.61000 -45.50500 31.17200 1.000 57.63221 476 ASP D CA 1
ATOM 7140 C C . ASP B 1 426 ? 90.87800 -45.40000 32.49900 1.000 58.49837 476 ASP D C 1
ATOM 7141 O O . ASP B 1 426 ? 90.59300 -46.42000 33.14300 1.000 58.20715 476 ASP D O 1
ATOM 7146 N N . ASN B 1 427 ? 90.54400 -44.18300 32.92000 1.000 53.70676 477 ASN D N 1
ATOM 7147 C CA . ASN B 1 427 ? 89.92600 -44.05000 34.23300 1.000 60.28018 477 ASN D CA 1
ATOM 7148 C C . ASN B 1 427 ? 88.44000 -44.39100 34.22500 1.000 58.12223 477 ASN D C 1
ATOM 7149 O O . ASN B 1 427 ? 87.84200 -44.49700 35.29900 1.000 68.45122 477 ASN D O 1
ATOM 7154 N N . ILE B 1 428 ? 87.84400 -44.58500 33.05100 1.000 48.83719 478 ILE D N 1
ATOM 7155 C CA . ILE B 1 428 ? 86.56600 -45.27800 32.93200 1.000 51.67995 478 ILE D CA 1
ATOM 7156 C C . ILE B 1 428 ? 86.77300 -46.78000 32.80300 1.000 54.24322 478 ILE D C 1
ATOM 7157 O O . ILE B 1 428 ? 86.09000 -47.57700 33.44500 1.000 45.59675 478 ILE D O 1
ATOM 7162 N N . LEU B 1 429 ? 87.72000 -47.17900 31.95200 1.000 50.47911 479 LEU D N 1
ATOM 7163 C CA . LEU B 1 429 ? 87.87700 -48.58100 31.59800 1.000 53.99657 479 LEU D CA 1
ATOM 7164 C C . LEU B 1 429 ? 88.07200 -49.46400 32.82300 1.000 43.69015 479 LEU D C 1
ATOM 7165 O O . LEU B 1 429 ? 87.70800 -50.64500 32.80800 1.000 44.76091 479 LEU D O 1
ATOM 7170 N N . LEU B 1 430 ? 88.61100 -48.90700 33.90000 1.000 53.40116 480 LEU D N 1
ATOM 7171 C CA . LEU B 1 430 ? 88.96100 -49.71100 35.06300 1.000 47.09410 480 LEU D CA 1
ATOM 7172 C C . LEU B 1 430 ? 87.77800 -50.04300 35.96100 1.000 50.08346 480 LEU D C 1
ATOM 7173 O O . LEU B 1 430 ? 87.96700 -50.75900 36.95000 1.000 50.50373 480 LEU D O 1
ATOM 7178 N N . GLU B 1 431 ? 86.57300 -49.54300 35.67800 1.000 45.14763 481 GLU D N 1
ATOM 7179 C CA . GLU B 1 431 ? 85.39700 -50.00200 36.40600 1.000 45.19733 481 GLU D CA 1
ATOM 7180 C C . GLU B 1 431 ? 84.57500 -50.99100 35.60300 1.000 40.15078 481 GLU D C 1
ATOM 7181 O O . GLU B 1 431 ? 83.48800 -51.37800 36.04300 1.000 41.64733 481 GLU D O 1
ATOM 7187 N N . MET B 1 432 ? 85.07400 -51.40700 34.43800 1.000 44.12718 482 MET D N 1
ATOM 7188 C CA . MET B 1 432 ? 84.51800 -52.51700 33.67100 1.000 50.16893 482 MET D CA 1
ATOM 7189 C C . MET B 1 432 ? 85.52000 -53.64500 33.48400 1.000 42.75151 482 MET D C 1
ATOM 7190 O O . MET B 1 432 ? 85.21200 -54.79600 33.79400 1.000 35.75877 482 MET D O 1
ATOM 7195 N N . ASP B 1 433 ? 86.70800 -53.33800 32.97300 1.000 41.47286 483 ASP D N 1
ATOM 7196 C CA . ASP B 1 433 ? 87.81600 -54.27300 32.90400 1.000 40.56809 483 ASP D CA 1
ATOM 7197 C C . ASP B 1 433 ? 88.32400 -54.59600 34.31300 1.000 47.05276 483 ASP D C 1
ATOM 7198 O O . ASP B 1 433 ? 87.87600 -54.03400 35.32000 1.000 45.41314 483 ASP D O 1
ATOM 7203 N N . TYR B 1 434 ? 89.26000 -55.52800 34.36900 1.000 49.82430 484 TYR D N 1
ATOM 7204 C CA . TYR B 1 434 ? 90.06500 -55.74200 35.55800 1.000 41.36840 484 TYR D CA 1
ATOM 7205 C C . TYR B 1 434 ? 90.66900 -54.41500 36.01000 1.000 42.15307 484 TYR D C 1
ATOM 7206 O O . TYR B 1 434 ? 91.07400 -53.60700 35.16500 1.000 48.83386 484 TYR D O 1
ATOM 7215 N N . PRO B 1 435 ? 90.77800 -54.15800 37.32300 1.000 44.38801 485 PRO D N 1
ATOM 7216 C CA . PRO B 1 435 ? 90.45000 -55.03700 38.45600 1.000 47.36145 485 PRO D CA 1
ATOM 7217 C C . PRO B 1 435 ? 89.06000 -54.85700 39.01700 1.000 42.67049 485 PRO D C 1
ATOM 7218 O O . PRO B 1 435 ? 88.86500 -55.20000 40.16500 1.000 44.54586 485 PRO D O 1
ATOM 7222 N N . SER B 1 436 ? 88.07900 -54.36100 38.26100 1.000 45.29501 486 SER D N 1
ATOM 7223 C CA . SER B 1 436 ? 86.75900 -54.11500 38.81800 1.000 34.82855 486 SER D CA 1
ATOM 7224 C C . SER B 1 436 ? 86.09900 -55.41400 39.27000 1.000 40.23474 486 SER D C 1
ATOM 7225 O O . SER B 1 436 ? 86.46300 -56.51200 38.84300 1.000 44.34226 486 SER D O 1
ATOM 7228 N N . ARG B 1 437 ? 85.10000 -55.27000 40.14000 1.000 36.97459 487 ARG D N 1
ATOM 7229 C CA . ARG B 1 437 ? 84.30900 -56.41800 40.56900 1.000 36.93679 487 ARG D CA 1
ATOM 7230 C C . ARG B 1 437 ? 83.53600 -57.00600 39.40100 1.000 41.77405 487 ARG D C 1
ATOM 7231 O O . ARG B 1 437 ? 83.29800 -58.22200 39.34600 1.000 41.82338 487 ARG D O 1
ATOM 7239 N N . PHE B 1 438 ? 83.08800 -56.14400 38.48200 1.000 42.90677 488 PHE D N 1
ATOM 7240 C CA . PHE B 1 438 ? 82.35600 -56.60300 37.30700 1.000 37.93958 488 PHE D CA 1
ATOM 7241 C C . PHE B 1 438 ? 83.16500 -57.66400 36.57600 1.000 35.71295 488 PHE D C 1
ATOM 7242 O O . PHE B 1 438 ? 82.73200 -58.81200 36.44500 1.000 37.13739 488 PHE D O 1
ATOM 7250 N N . ASN B 1 439 ? 84.38500 -57.30800 36.16100 1.000 39.55813 489 ASN D N 1
ATOM 7251 C CA . ASN B 1 439 ? 85.25700 -58.26000 35.48400 1.000 35.32900 489 ASN D CA 1
ATOM 7252 C C . ASN B 1 439 ? 85.44600 -59.53100 36.30600 1.000 42.29781 489 ASN D C 1
ATOM 7253 O O . ASN B 1 439 ? 85.33200 -60.64300 35.77600 1.000 42.26466 489 ASN D O 1
ATOM 7258 N N . GLU B 1 440 ? 85.71400 -59.39500 37.60800 1.000 41.79463 490 GLU D N 1
ATOM 7259 C CA . GLU B 1 440 ? 85.96400 -60.58600 38.41700 1.000 38.27350 490 GLU D CA 1
ATOM 7260 C C . GLU B 1 440 ? 84.76300 -61.50900 38.42500 1.000 36.53484 490 GLU D C 1
ATOM 7261 O O . GLU B 1 440 ? 84.91400 -62.73100 38.34400 1.000 46.45126 490 GLU D O 1
ATOM 7267 N N . LEU B 1 441 ? 83.55800 -60.94900 38.54300 1.000 40.25437 491 LEU D N 1
ATOM 7268 C CA . LEU B 1 441 ? 82.36800 -61.79400 38.52900 1.000 39.23365 491 LEU D CA 1
ATOM 7269 C C . LEU B 1 441 ? 82.13600 -62.40800 37.14800 1.000 34.90572 491 LEU D C 1
ATOM 7270 O O . LEU B 1 441 ? 81.66900 -63.54500 37.04100 1.000 36.92351 491 LEU D O 1
ATOM 7275 N N . LEU B 1 442 ? 82.46900 -61.69100 36.07300 1.000 36.22903 492 LEU D N 1
ATOM 7276 C CA . LEU B 1 442 ? 82.35200 -62.29900 34.74600 1.000 37.99144 492 LEU D CA 1
ATOM 7277 C C . LEU B 1 442 ? 83.31700 -63.46900 34.59700 1.000 36.52901 492 LEU D C 1
ATOM 7278 O O . LEU B 1 442 ? 82.93200 -64.53400 34.11400 1.000 37.58972 492 LEU D O 1
ATOM 7283 N N . CYS B 1 443 ? 84.57900 -63.28900 35.01300 1.000 44.63788 493 CYS D N 1
ATOM 7284 C CA . CYS B 1 443 ? 85.55500 -64.38300 34.98700 1.000 38.61107 493 CYS D CA 1
ATOM 7285 C C . CYS B 1 443 ? 85.07800 -65.57200 35.80800 1.000 39.10009 493 CYS D C 1
ATOM 7286 O O . CYS B 1 443 ? 85.12800 -66.71900 35.35400 1.000 40.74608 493 CYS D O 1
ATOM 7289 N N . LEU B 1 444 ? 84.62300 -65.30800 37.03300 1.000 41.37613 494 LEU D N 1
ATOM 7290 C CA . LEU B 1 444 ? 84.17200 -66.37300 37.91700 1.000 41.55793 494 LEU D CA 1
ATOM 7291 C C . LEU B 1 444 ? 83.01900 -67.15400 37.30900 1.000 44.53722 494 LEU D C 1
ATOM 7292 O O . LEU B 1 444 ? 82.89900 -68.36500 37.52700 1.000 45.26750 494 LEU D O 1
ATOM 7297 N N . SER B 1 445 ? 82.14500 -66.47900 36.55900 1.000 42.52830 495 SER D N 1
ATOM 7298 C CA . SER B 1 445 ? 80.99300 -67.17400 35.99600 1.000 46.15122 495 SER D CA 1
ATOM 7299 C C . SER B 1 445 ? 81.43000 -68.19200 34.95800 1.000 37.11130 495 SER D C 1
ATOM 7300 O O . SER B 1 445 ? 80.87600 -69.29200 34.89800 1.000 44.40048 495 SER D O 1
ATOM 7303 N N . LEU B 1 446 ? 82.43000 -67.84400 34.14100 1.000 37.27949 496 LEU D N 1
ATOM 7304 C CA . LEU B 1 446 ? 83.04400 -68.80800 33.22300 1.000 39.16827 496 LEU D CA 1
ATOM 7305 C C . LEU B 1 446 ? 83.75200 -69.93000 33.98100 1.000 44.03810 496 LEU D C 1
ATOM 7306 O O . LEU B 1 446 ? 83.51600 -71.12000 33.72100 1.000 41.76274 496 LEU D O 1
ATOM 7311 N N . ARG B 1 447 ? 84.63500 -69.55900 34.92100 1.000 43.11426 497 ARG D N 1
ATOM 7312 C CA . ARG B 1 447 ? 85.39600 -70.53300 35.70400 1.000 37.02452 497 ARG D CA 1
ATOM 7313 C C . ARG B 1 447 ? 84.48200 -71.52800 36.40500 1.000 43.02201 497 ARG D C 1
ATOM 7314 O O . ARG B 1 447 ? 84.67100 -72.74800 36.29600 1.000 44.52542 497 ARG D O 1
ATOM 7322 N N . LEU B 1 448 ? 83.47900 -71.02500 37.12600 1.000 39.73369 498 LEU D N 1
ATOM 7323 C CA . LEU B 1 448 ? 82.64500 -71.90900 37.92900 1.000 42.50755 498 LEU D CA 1
ATOM 7324 C C . LEU B 1 448 ? 81.72100 -72.75200 37.06600 1.000 41.97036 498 LEU D C 1
ATOM 7325 O O . LEU B 1 448 ? 81.39100 -73.88500 37.43200 1.000 51.50492 498 LEU D O 1
ATOM 7330 N N . LYS B 1 449 ? 81.24900 -72.21200 35.94200 1.000 42.54067 499 LYS D N 1
ATOM 7331 C CA . LYS B 1 449 ? 80.38500 -73.01100 35.08000 1.000 48.45071 499 LYS D CA 1
ATOM 7332 C C . LYS B 1 449 ? 81.17300 -74.14100 34.43500 1.000 42.56828 499 LYS D C 1
ATOM 7333 O O . LYS B 1 449 ? 80.73200 -75.29500 34.43500 1.000 50.13650 499 LYS D O 1
ATOM 7339 N N . GLY B 1 450 ? 82.34500 -73.82200 33.88200 1.000 44.94809 500 GLY D N 1
ATOM 7340 C CA . GLY B 1 450 ? 83.20400 -74.86300 33.34100 1.000 48.53720 500 GLY D CA 1
ATOM 7341 C C . GLY B 1 450 ? 83.53500 -75.92400 34.37300 1.000 53.97847 500 GLY D C 1
ATOM 7342 O O . GLY B 1 450 ? 83.37000 -77.12000 34.12500 1.000 53.37292 500 GLY D O 1
ATOM 7343 N N . ASP B 1 451 ? 83.94600 -75.49600 35.57200 1.000 56.83422 501 ASP D N 1
ATOM 7344 C CA . ASP B 1 451 ? 84.36100 -76.44500 36.59800 1.000 50.37125 501 ASP D CA 1
ATOM 7345 C C . ASP B 1 451 ? 83.22300 -77.29300 37.13700 1.000 53.33513 501 ASP D C 1
ATOM 7346 O O . ASP B 1 451 ? 83.49000 -78.23000 37.89500 1.000 54.73325 501 ASP D O 1
ATOM 7351 N N . THR B 1 452 ? 81.97600 -76.99400 36.77600 1.000 57.45952 502 THR D N 1
ATOM 7352 C CA . THR B 1 452 ? 80.84000 -77.84500 37.09700 1.000 50.10445 502 THR D CA 1
ATOM 7353 C C . THR B 1 452 ? 80.24800 -78.50400 35.85600 1.000 58.88196 502 THR D C 1
ATOM 7354 O O . THR B 1 452 ? 79.16000 -79.08000 35.93500 1.000 62.77559 502 THR D O 1
ATOM 7358 N N . ARG B 1 453 ? 80.94600 -78.45200 34.72000 1.000 59.91774 503 ARG D N 1
ATOM 7359 C CA . ARG B 1 453 ? 80.43400 -78.99000 33.45500 1.000 60.53472 503 ARG D CA 1
ATOM 7360 C C . ARG B 1 453 ? 80.32000 -80.50400 33.50600 1.000 58.74604 503 ARG D C 1
ATOM 7361 O O . ARG B 1 453 ? 80.60700 -81.11500 34.53500 1.000 65.69750 503 ARG D O 1
ATOM 7363 N N . GLU B 1 463 ? 91.68600 -83.77900 35.67800 1.000 89.15269 513 GLU D N 1
ATOM 7364 C CA . GLU B 1 463 ? 92.82400 -82.97900 36.11300 1.000 82.74210 513 GLU D CA 1
ATOM 7365 C C . GLU B 1 463 ? 93.00200 -83.06700 37.63200 1.000 77.89451 513 GLU D C 1
ATOM 7366 O O . GLU B 1 463 ? 92.14300 -83.58900 38.34400 1.000 72.09468 513 GLU D O 1
ATOM 7368 N N . LEU B 1 464 ? 94.13600 -82.56000 38.11600 1.000 69.78035 514 LEU D N 1
ATOM 7369 C CA . LEU B 1 464 ? 94.45200 -82.54600 39.54100 1.000 71.47692 514 LEU D CA 1
ATOM 7370 C C . LEU B 1 464 ? 94.05800 -81.23400 40.19900 1.000 69.13960 514 LEU D C 1
ATOM 7371 O O . LEU B 1 464 ? 93.55100 -81.23500 41.32400 1.000 67.49123 514 LEU D O 1
ATOM 7376 N N . VAL B 1 465 ? 94.33100 -80.11600 39.52400 1.000 64.01204 515 VAL D N 1
ATOM 7377 C CA . VAL B 1 465 ? 93.92400 -78.78800 39.96800 1.000 55.12474 515 VAL D CA 1
ATOM 7378 C C . VAL B 1 465 ? 92.58800 -78.49400 39.28500 1.000 65.76186 515 VAL D C 1
ATOM 7379 O O . VAL B 1 465 ? 92.52300 -78.18300 38.09600 1.000 56.31100 515 VAL D O 1
ATOM 7381 N N . SER B 1 466 ? 91.50800 -78.62800 40.03500 1.000 61.47215 516 SER D N 1
ATOM 7382 C CA . SER B 1 466 ? 90.18800 -78.32800 39.51800 1.000 53.30436 516 SER D CA 1
ATOM 7383 C C . SER B 1 466 ? 89.38600 -77.71700 40.65300 1.000 57.32533 516 SER D C 1
ATOM 7384 O O . SER B 1 466 ? 89.82900 -77.69000 41.80300 1.000 58.43924 516 SER D O 1
ATOM 7387 N N . GLY B 1 467 ? 88.19700 -77.21800 40.32300 1.000 55.40962 517 GLY D N 1
ATOM 7388 C CA . GLY B 1 467 ? 87.34000 -76.67700 41.35900 1.000 45.08453 517 GLY D CA 1
ATOM 7389 C C . GLY B 1 467 ? 86.91700 -77.73900 42.35200 1.000 49.65890 517 GLY D C 1
ATOM 7390 O O . GLY B 1 467 ? 86.86600 -77.49300 43.55900 1.000 55.72042 517 GLY D O 1
ATOM 7391 N N . ILE B 1 468 ? 86.62000 -78.94000 41.85600 1.000 54.97580 518 ILE D N 1
ATOM 7392 C CA . ILE B 1 468 ? 86.17900 -80.02400 42.72600 1.000 62.10576 518 ILE D CA 1
ATOM 7393 C C . ILE B 1 468 ? 87.29200 -80.40600 43.70000 1.000 65.59564 518 ILE D C 1
ATOM 7394 O O . ILE B 1 468 ? 87.12400 -80.34100 44.92400 1.000 65.37531 518 ILE D O 1
ATOM 7399 N N . SER B 1 469 ? 88.45600 -80.77900 43.17300 1.000 56.78847 519 SER D N 1
ATOM 7400 C CA . SER B 1 469 ? 89.50200 -81.29400 44.04800 1.000 57.80685 519 SER D CA 1
ATOM 7401 C C . SER B 1 469 ? 89.97500 -80.23500 45.04100 1.000 65.13868 519 SER D C 1
ATOM 7402 O O . SER B 1 469 ? 90.20600 -80.54400 46.21600 1.000 72.18892 519 SER D O 1
ATOM 7405 N N . CYS B 1 470 ? 90.10800 -78.97800 44.60100 1.000 58.00145 520 CYS D N 1
ATOM 7406 C CA . CYS B 1 470 ? 90.50300 -77.91300 45.52300 1.000 61.44661 520 CYS D CA 1
ATOM 7407 C C . CYS B 1 470 ? 89.50800 -77.74200 46.66300 1.000 72.14932 520 CYS D C 1
ATOM 7408 O O . CYS B 1 470 ? 89.89600 -77.36200 47.77600 1.000 68.34296 520 CYS D O 1
ATOM 7411 N N . TYR B 1 471 ? 88.22200 -77.98000 46.40600 1.000 64.54271 521 TYR D N 1
ATOM 7412 C CA . TYR B 1 471 ? 87.25900 -77.92800 47.49600 1.000 60.30892 521 TYR D CA 1
ATOM 7413 C C . TYR B 1 471 ? 87.48500 -79.08200 48.45200 1.000 70.29922 521 TYR D C 1
ATOM 7414 O O . TYR B 1 471 ? 87.42900 -78.90500 49.67400 1.000 71.08132 521 TYR D O 1
ATOM 7423 N N . ILE B 1 472 ? 87.75300 -80.26900 47.90200 1.000 67.29823 522 ILE D N 1
ATOM 7424 C CA . ILE B 1 472 ? 87.92300 -81.46900 48.71300 1.000 70.72969 522 ILE D CA 1
ATOM 7425 C C . ILE B 1 472 ? 89.19600 -81.38300 49.55500 1.000 59.94114 522 ILE D C 1
ATOM 7426 O O . ILE B 1 472 ? 89.21300 -81.79600 50.71700 1.000 66.63420 522 ILE D O 1
ATOM 7431 N N . LYS B 1 473 ? 90.27100 -80.82700 48.99500 1.000 60.38147 523 LYS D N 1
ATOM 7432 C CA . LYS B 1 473 ? 91.43700 -80.50700 49.80800 1.000 59.94698 523 LYS D CA 1
ATOM 7433 C C . LYS B 1 473 ? 91.07300 -79.55800 50.93400 1.000 64.78122 523 LYS D C 1
ATOM 7434 O O . LYS B 1 473 ? 91.66100 -79.62700 52.01800 1.000 78.41972 523 LYS D O 1
ATOM 7440 N N . ASP B 1 474 ? 90.11900 -78.65700 50.68800 1.000 77.98656 524 ASP D N 1
ATOM 7441 C CA . ASP B 1 474 ? 89.73600 -77.63900 51.66500 1.000 80.14484 524 ASP D CA 1
ATOM 7442 C C . ASP B 1 474 ? 88.83600 -78.22000 52.75100 1.000 80.07828 524 ASP D C 1
ATOM 7443 O O . ASP B 1 474 ? 88.93400 -77.82700 53.92000 1.000 75.52567 524 ASP D O 1
ATOM 7448 N N . HIS B 1 475 ? 87.95600 -79.15400 52.37700 1.000 75.68467 525 HIS D N 1
ATOM 7449 C CA . HIS B 1 475 ? 87.00600 -79.79400 53.28300 1.000 69.36106 525 HIS D CA 1
ATOM 7450 C C . HIS B 1 475 ? 87.28400 -81.28800 53.22600 1.000 77.30978 525 HIS D C 1
ATOM 7451 O O . HIS B 1 475 ? 86.63900 -82.02100 52.45500 1.000 70.08311 525 HIS D O 1
ATOM 7458 N N . PRO B 1 476 ? 88.23900 -81.78000 54.02200 1.000 83.35293 526 PRO D N 1
ATOM 7459 C CA . PRO B 1 476 ? 88.64700 -83.19000 53.91500 1.000 76.93181 526 PRO D CA 1
ATOM 7460 C C . PRO B 1 476 ? 87.50900 -84.12900 54.29000 1.000 72.03941 526 PRO D C 1
ATOM 7461 O O . PRO B 1 476 ? 86.69000 -83.83100 55.16100 1.000 84.07723 526 PRO D O 1
ATOM 7465 N N . GLY B 1 477 ? 87.45200 -85.26500 53.61000 1.000 63.21264 527 GLY D N 1
ATOM 7466 C CA . GLY B 1 477 ? 86.33800 -86.17700 53.78300 1.000 62.73966 527 GLY D CA 1
ATOM 7467 C C . GLY B 1 477 ? 85.06800 -85.64500 53.15400 1.000 77.40313 527 GLY D C 1
ATOM 7468 O O . GLY B 1 477 ? 84.00800 -85.65100 53.79000 1.000 83.56776 527 GLY D O 1
ATOM 7469 N N . SER B 1 478 ? 85.16900 -85.17100 51.90900 1.000 73.74114 528 SER D N 1
ATOM 7470 C CA . SER B 1 478 ? 84.05300 -84.60000 51.16900 1.000 67.94841 528 SER D CA 1
ATOM 7471 C C . SER B 1 478 ? 83.68100 -85.50800 50.00700 1.000 66.74447 528 SER D C 1
ATOM 7472 O O . SER B 1 478 ? 84.55300 -86.02800 49.31200 1.000 71.57948 528 SER D O 1
ATOM 7474 N N . SER B 1 479 ? 82.38600 -85.71100 49.79700 1.000 77.84247 529 SER D N 1
ATOM 7475 C CA . SER B 1 479 ? 81.96000 -86.42400 48.60400 1.000 66.20602 529 SER D CA 1
ATOM 7476 C C . SER B 1 479 ? 82.35900 -85.62800 47.36600 1.000 86.63476 529 SER D C 1
ATOM 7477 O O . SER B 1 479 ? 82.61300 -84.42100 47.42600 1.000 85.87257 529 SER D O 1
ATOM 7479 N N . GLU B 1 480 ? 82.44900 -86.32300 46.23100 1.000 93.15350 530 GLU D N 1
ATOM 7480 C CA . GLU B 1 480 ? 82.67400 -85.61800 44.97300 1.000 79.32316 530 GLU D CA 1
ATOM 7481 C C . GLU B 1 480 ? 81.41300 -84.89700 44.53100 1.000 84.73214 530 GLU D C 1
ATOM 7482 O O . GLU B 1 480 ? 81.47600 -83.75600 44.05800 1.000 90.27896 530 GLU D O 1
ATOM 7488 N N . GLU B 1 481 ? 80.25700 -85.55200 44.67000 1.000 92.57519 531 GLU D N 1
ATOM 7489 C CA . GLU B 1 481 ? 78.98900 -84.85400 44.48700 1.000 87.93951 531 GLU D CA 1
ATOM 7490 C C . GLU B 1 481 ? 78.88300 -83.66200 45.43200 1.000 79.61856 531 GLU D C 1
ATOM 7491 O O . GLU B 1 481 ? 78.51600 -82.56200 45.01000 1.000 83.41511 531 GLU D O 1
ATOM 7493 N N . GLU B 1 482 ? 79.23200 -83.85300 46.70900 1.000 74.79622 532 GLU D N 1
ATOM 7494 C CA . GLU B 1 482 ? 79.14300 -82.76800 47.68000 1.000 78.46840 532 GLU D CA 1
ATOM 7495 C C . GLU B 1 482 ? 79.98700 -81.55800 47.29300 1.000 86.49373 532 GLU D C 1
ATOM 7496 O O . GLU B 1 482 ? 79.73800 -80.45400 47.79300 1.000 81.87585 532 GLU D O 1
ATOM 7498 N N . ALA B 1 483 ? 80.98800 -81.73600 46.43100 1.000 86.92529 533 ALA D N 1
ATOM 7499 C CA . ALA B 1 483 ? 81.78000 -80.60400 45.96900 1.000 74.88177 533 ALA D CA 1
ATOM 7500 C C . ALA B 1 483 ? 81.12100 -79.93400 44.77400 1.000 69.95879 533 ALA D C 1
ATOM 7501 O O . ALA B 1 483 ? 81.02600 -78.70400 44.72500 1.000 76.78777 533 ALA D O 1
ATOM 7503 N N . LEU B 1 484 ? 80.65800 -80.73000 43.80900 1.000 67.18612 534 LEU D N 1
ATOM 7504 C CA . LEU B 1 484 ? 79.94000 -80.16900 42.67300 1.000 69.04083 534 LEU D CA 1
ATOM 7505 C C . LEU B 1 484 ? 78.75600 -79.32800 43.13900 1.000 75.84147 534 LEU D C 1
ATOM 7506 O O . LEU B 1 484 ? 78.47800 -78.26000 42.57600 1.000 61.65039 534 LEU D O 1
ATOM 7511 N N . ASP B 1 485 ? 78.06800 -79.77900 44.19300 1.000 82.60567 535 ASP D N 1
ATOM 7512 C CA . ASP B 1 485 ? 76.91700 -79.04100 44.70400 1.000 75.61220 535 ASP D CA 1
ATOM 7513 C C . ASP B 1 485 ? 77.33500 -77.70300 45.29400 1.000 69.45045 535 ASP D C 1
ATOM 7514 O O . ASP B 1 485 ? 76.69400 -76.67900 45.03700 1.000 71.66314 535 ASP D O 1
ATOM 7519 N N . TYR B 1 486 ? 78.40500 -77.68800 46.09600 1.000 60.82248 536 TYR D N 1
ATOM 7520 C CA . TYR B 1 486 ? 78.88600 -76.41100 46.61300 1.000 62.13320 536 TYR D CA 1
ATOM 7521 C C . TYR B 1 486 ? 79.29800 -75.48100 45.47900 1.000 68.09085 536 TYR D C 1
ATOM 7522 O O . TYR B 1 486 ? 79.04900 -74.26900 45.54100 1.000 70.29367 536 TYR D O 1
ATOM 7531 N N . LEU B 1 487 ? 79.92200 -76.02400 44.42900 1.000 62.78078 537 LEU D N 1
ATOM 7532 C CA . LEU B 1 487 ? 80.36500 -75.16600 43.33500 1.000 59.54412 537 LEU D CA 1
ATOM 7533 C C . LEU B 1 487 ? 79.19700 -74.71400 42.46600 1.000 61.05985 537 LEU D C 1
ATOM 7534 O O . LEU B 1 487 ? 79.23600 -73.61600 41.89900 1.000 54.02634 537 LEU D O 1
ATOM 7539 N N . LYS B 1 488 ? 78.14400 -75.52300 42.36800 1.000 56.02642 538 LYS D N 1
ATOM 7540 C CA . LYS B 1 488 ? 76.94900 -75.07600 41.66200 1.000 58.59553 538 LYS D CA 1
ATOM 7541 C C . LYS B 1 488 ? 76.23000 -73.97800 42.43500 1.000 58.55967 538 LYS D C 1
ATOM 7542 O O . LYS B 1 488 ? 75.70700 -73.03000 41.83600 1.000 65.22658 538 LYS D O 1
ATOM 7548 N N . ASP B 1 489 ? 76.19300 -74.08100 43.76400 1.000 54.90766 539 ASP D N 1
ATOM 7549 C CA . ASP B 1 489 ? 75.57600 -73.01800 44.54700 1.000 55.28998 539 ASP D CA 1
ATOM 7550 C C . ASP B 1 489 ? 76.43600 -71.76700 44.53800 1.000 53.41776 539 ASP D C 1
ATOM 7551 O O . ASP B 1 489 ? 75.91900 -70.64200 44.53000 1.000 58.72596 539 ASP D O 1
ATOM 7556 N N . LEU B 1 490 ? 77.75100 -71.93800 44.53500 1.000 49.81321 540 LEU D N 1
ATOM 7557 C CA . LEU B 1 490 ? 78.61800 -70.77600 44.46700 1.000 50.98860 540 LEU D CA 1
ATOM 7558 C C . LEU B 1 490 ? 78.40000 -70.01400 43.16000 1.000 46.40249 540 LEU D C 1
ATOM 7559 O O . LEU B 1 490 ? 78.38200 -68.77700 43.15400 1.000 53.39473 540 LEU D O 1
ATOM 7564 N N . LEU B 1 491 ? 78.20500 -70.73200 42.04700 1.000 47.76144 541 LEU D N 1
ATOM 7565 C CA . LEU B 1 491 ? 77.93700 -70.06400 40.77000 1.000 52.89724 541 LEU D CA 1
ATOM 7566 C C . LEU B 1 491 ? 76.63400 -69.26900 40.82700 1.000 49.96040 541 LEU D C 1
ATOM 7567 O O . LEU B 1 491 ? 76.59600 -68.09000 40.45100 1.000 41.34601 541 LEU D O 1
ATOM 7572 N N . GLN B 1 492 ? 75.56200 -69.89400 41.32900 1.000 49.94637 542 GLN D N 1
ATOM 7573 C CA . GLN B 1 492 ? 74.27300 -69.21500 41.42200 1.000 48.24692 542 GLN D CA 1
ATOM 7574 C C . GLN B 1 492 ? 74.38200 -67.93600 42.24100 1.000 50.72914 542 GLN D C 1
ATOM 7575 O O . GLN B 1 492 ? 73.82000 -66.89300 41.86900 1.000 45.31873 542 GLN D O 1
ATOM 7581 N N . LYS B 1 493 ? 75.12300 -67.98800 43.35100 1.000 46.95283 543 LYS D N 1
ATOM 7582 C CA . LYS B 1 493 ? 75.32400 -66.78800 44.15800 1.000 37.98127 543 LYS D CA 1
ATOM 7583 C C . LYS B 1 493 ? 76.14100 -65.76100 43.39900 1.000 38.89326 543 LYS D C 1
ATOM 7584 O O . LYS B 1 493 ? 75.86900 -64.55600 43.46900 1.000 43.05450 543 LYS D O 1
ATOM 7586 N N . ARG B 1 494 ? 77.12900 -66.21600 42.64600 1.000 49.44786 544 ARG D N 1
ATOM 7587 C CA . ARG B 1 494 ? 78.00100 -65.24500 41.94600 1.000 44.31761 544 ARG D CA 1
ATOM 7588 C C . ARG B 1 494 ? 77.24500 -64.66800 40.74800 1.000 41.45763 544 ARG D C 1
ATOM 7589 O O . ARG B 1 494 ? 77.52700 -63.52000 40.39100 1.000 45.30354 544 ARG D O 1
ATOM 7597 N N . LEU B 1 495 ? 76.31000 -65.43200 40.17300 1.000 42.06175 545 LEU D N 1
ATOM 7598 C CA . LEU B 1 495 ? 75.50600 -64.90200 39.07200 1.000 42.19258 545 LEU D CA 1
ATOM 7599 C C . LEU B 1 495 ? 74.58800 -63.78200 39.55100 1.000 37.18909 545 LEU D C 1
ATOM 7600 O O . LEU B 1 495 ? 74.40300 -62.78000 38.85000 1.000 38.10198 545 LEU D O 1
ATOM 7605 N N . LYS B 1 496 ? 74.03100 -63.91800 40.75600 1.000 40.31703 546 LYS D N 1
ATOM 7606 C CA . LYS B 1 496 ? 73.20700 -62.84600 41.31500 1.000 38.65768 546 LYS D CA 1
ATOM 7607 C C . LYS B 1 496 ? 74.03100 -61.59100 41.56200 1.000 43.55641 546 LYS D C 1
ATOM 7608 O O . LYS B 1 496 ? 73.60200 -60.47900 41.23300 1.000 43.75414 546 LYS D O 1
ATOM 7614 N N . GLU B 1 497 ? 75.22700 -61.74600 42.14100 1.000 41.03576 547 GLU D N 1
ATOM 7615 C CA . GLU B 1 497 ? 76.09600 -60.59100 42.31000 1.000 37.79277 547 GLU D CA 1
ATOM 7616 C C . GLU B 1 497 ? 76.48700 -60.00500 40.96600 1.000 42.32215 547 GLU D C 1
ATOM 7617 O O . GLU B 1 497 ? 76.62500 -58.78300 40.82800 1.000 36.96619 547 GLU D O 1
ATOM 7623 N N . LEU B 1 498 ? 76.72100 -60.86900 39.97500 1.000 48.24879 548 LEU D N 1
ATOM 7624 C CA . LEU B 1 498 ? 77.03400 -60.37900 38.63600 1.000 42.70579 548 LEU D CA 1
ATOM 7625 C C . LEU B 1 498 ? 75.90000 -59.51800 38.11300 1.000 38.86557 548 LEU D C 1
ATOM 7626 O O . LEU B 1 498 ? 76.11800 -58.37300 37.69500 1.000 39.33054 548 LEU D O 1
ATOM 7631 N N . ASP B 1 499 ? 74.66600 -60.03100 38.19300 1.000 37.82442 549 ASP D N 1
ATOM 7632 C CA . ASP B 1 499 ? 73.53100 -59.27800 37.67700 1.000 39.49265 549 ASP D CA 1
ATOM 7633 C C . ASP B 1 499 ? 73.36200 -57.96200 38.41700 1.000 39.86295 549 ASP D C 1
ATOM 7634 O O . ASP B 1 499 ? 73.15000 -56.91600 37.78700 1.000 39.63584 549 ASP D O 1
ATOM 7639 N N . GLN B 1 500 ? 73.50100 -57.98100 39.74900 1.000 44.93638 550 GLN D N 1
ATOM 7640 C CA . GLN B 1 500 ? 73.41200 -56.73800 40.51100 1.000 35.94691 550 GLN D CA 1
ATOM 7641 C C . GLN B 1 500 ? 74.48300 -55.75400 40.06500 1.000 37.97477 550 GLN D C 1
ATOM 7642 O O . GLN B 1 500 ? 74.20600 -54.56800 39.85400 1.000 46.96374 550 GLN D O 1
ATOM 7648 N N . GLU B 1 501 ? 75.71300 -56.24200 39.89400 1.000 41.28882 551 GLU D N 1
ATOM 7649 C CA . GLU B 1 501 ? 76.82300 -55.39700 39.46400 1.000 45.43107 551 GLU D CA 1
ATOM 7650 C C . GLU B 1 501 ? 76.61800 -54.89400 38.03900 1.000 47.27773 551 GLU D C 1
ATOM 7651 O O . GLU B 1 501 ? 76.76400 -53.69800 37.76400 1.000 44.41774 551 GLU D O 1
ATOM 7657 N N . TYR B 1 502 ? 76.28300 -55.80900 37.12200 1.000 48.44428 552 TYR D N 1
ATOM 7658 C CA . TYR B 1 502 ? 75.99400 -55.46000 35.73300 1.000 34.34256 552 TYR D CA 1
ATOM 7659 C C . TYR B 1 502 ? 74.96600 -54.34300 35.63200 1.000 39.45768 552 TYR D C 1
ATOM 7660 O O . TYR B 1 502 ? 75.11000 -53.43400 34.81100 1.000 40.42024 552 TYR D O 1
ATOM 7669 N N . LEU B 1 503 ? 73.92200 -54.38100 36.45800 1.000 38.06401 553 LEU D N 1
ATOM 7670 C CA . LEU B 1 503 ? 72.83600 -53.42100 36.30100 1.000 41.65707 553 LEU D CA 1
ATOM 7671 C C . LEU B 1 503 ? 72.98200 -52.18100 37.18500 1.000 49.95248 553 LEU D C 1
ATOM 7672 O O . LEU B 1 503 ? 72.17200 -51.25400 37.06400 1.000 48.76504 553 LEU D O 1
ATOM 7677 N N . LYS B 1 504 ? 73.98100 -52.14500 38.06200 1.000 55.19952 554 LYS D N 1
ATOM 7678 C CA . LYS B 1 504 ? 74.23400 -50.96300 38.87800 1.000 56.57156 554 LYS D CA 1
ATOM 7679 C C . LYS B 1 504 ? 74.71600 -49.83100 37.98400 1.000 61.36885 554 LYS D C 1
ATOM 7680 O O . LYS B 1 504 ? 75.63300 -50.03300 37.18000 1.000 64.52222 554 LYS D O 1
ATOM 7686 N N . PRO B 1 505 ? 74.12400 -48.64700 38.06300 1.000 77.13031 555 PRO D N 1
ATOM 7687 C CA . PRO B 1 505 ? 74.57400 -47.56400 37.18500 1.000 71.22340 555 PRO D CA 1
ATOM 7688 C C . PRO B 1 505 ? 75.99400 -47.16000 37.52800 1.000 63.63610 555 PRO D C 1
ATOM 7689 O O . PRO B 1 505 ? 76.46100 -47.34000 38.65600 1.000 61.41422 555 PRO D O 1
ATOM 7693 N N . ASN B 1 506 ? 76.69700 -46.67300 36.51200 1.000 50.74159 556 ASN D N 1
ATOM 7694 C CA . ASN B 1 506 ? 78.00900 -46.06600 36.65400 1.000 43.96372 556 ASN D CA 1
ATOM 7695 C C . ASN B 1 506 ? 78.24100 -45.28300 35.36700 1.000 50.37227 556 ASN D C 1
ATOM 7696 O O . ASN B 1 506 ? 77.28800 -44.98500 34.64200 1.000 60.19987 556 ASN D O 1
ATOM 7701 N N . ASN B 1 507 ? 79.49000 -44.93900 35.07300 1.000 45.58141 557 ASN D N 1
ATOM 7702 C CA . ASN B 1 507 ? 79.73500 -44.13700 33.88300 1.000 50.97908 557 ASN D CA 1
ATOM 7703 C C . ASN B 1 507 ? 80.43000 -44.92100 32.78500 1.000 48.23978 557 ASN D C 1
ATOM 7704 O O . ASN B 1 507 ? 80.98000 -44.31400 31.85900 1.000 51.04406 557 ASN D O 1
ATOM 7709 N N . VAL B 1 508 ? 80.41400 -46.24800 32.87000 1.000 55.26593 558 VAL D N 1
ATOM 7710 C CA . VAL B 1 508 ? 80.77100 -47.08600 31.72300 1.000 44.54663 558 VAL D CA 1
ATOM 7711 C C . VAL B 1 508 ? 79.59600 -47.10300 30.74400 1.000 47.52525 558 VAL D C 1
ATOM 7712 O O . VAL B 1 508 ? 78.46800 -47.42300 31.15300 1.000 48.88161 558 VAL D O 1
ATOM 7716 N N . PRO B 1 509 ? 79.81400 -46.74200 29.48000 1.000 39.99386 559 PRO D N 1
ATOM 7717 C CA . PRO B 1 509 ? 78.75200 -46.84800 28.47900 1.000 34.69935 559 PRO D CA 1
ATOM 7718 C C . PRO B 1 509 ? 78.08800 -48.21100 28.50700 1.000 41.36818 559 PRO D C 1
ATOM 7719 O O . PRO B 1 509 ? 78.75500 -49.24100 28.63000 1.000 46.60526 559 PRO D O 1
ATOM 7723 N N . ALA B 1 510 ? 76.75800 -48.21000 28.36800 1.000 37.10807 560 ALA D N 1
ATOM 7724 C CA . ALA B 1 510 ? 76.00200 -49.45300 28.47200 1.000 44.38179 560 ALA D CA 1
ATOM 7725 C C . ALA B 1 510 ? 76.40400 -50.46600 27.40600 1.000 39.18644 560 ALA D C 1
ATOM 7726 O O . ALA B 1 510 ? 76.38300 -51.67300 27.67100 1.000 46.71408 560 ALA D O 1
ATOM 7728 N N . ILE B 1 511 ? 76.76600 -50.01400 26.20800 1.000 36.82153 561 ILE D N 1
ATOM 7729 C CA . ILE B 1 511 ? 77.01400 -50.95800 25.13300 1.000 35.78408 561 ILE D CA 1
ATOM 7730 C C . ILE B 1 511 ? 78.24000 -51.81900 25.44200 1.000 45.75660 561 ILE D C 1
ATOM 7731 O O . ILE B 1 511 ? 78.23800 -53.03800 25.20700 1.000 42.22733 561 ILE D O 1
ATOM 7736 N N . SER B 1 512 ? 79.28500 -51.21700 26.01500 1.000 43.61047 562 SER D N 1
ATOM 7737 C CA . SER B 1 512 ? 80.45500 -51.98900 26.42900 1.000 37.64837 562 SER D CA 1
ATOM 7738 C C . SER B 1 512 ? 80.10200 -53.00700 27.51400 1.000 36.63918 562 SER D C 1
ATOM 7739 O O . SER B 1 512 ? 80.49600 -54.17600 27.42900 1.000 42.31966 562 SER D O 1
ATOM 7742 N N . LYS B 1 513 ? 79.35400 -52.59200 28.53400 1.000 34.85923 563 LYS D N 1
ATOM 7743 C CA . LYS B 1 513 ? 78.96600 -53.52700 29.58700 1.000 38.54046 563 LYS D CA 1
ATOM 7744 C C . LYS B 1 513 ? 78.10900 -54.66000 29.03400 1.000 35.31989 563 LYS D C 1
ATOM 7745 O O . LYS B 1 513 ? 78.25900 -55.82400 29.43600 1.000 40.39276 563 LYS D O 1
ATOM 7751 N N . ASP B 1 514 ? 77.20000 -54.33700 28.11200 1.000 37.14485 564 ASP D N 1
ATOM 7752 C CA . ASP B 1 514 ? 76.28300 -55.33400 27.57300 1.000 29.98868 564 ASP D CA 1
ATOM 7753 C C . ASP B 1 514 ? 77.01900 -56.39700 26.76300 1.000 34.36100 564 ASP D C 1
ATOM 7754 O O . ASP B 1 514 ? 76.67700 -57.58500 26.83500 1.000 31.84068 564 ASP D O 1
ATOM 7759 N N . HIS B 1 515 ? 78.03400 -55.99800 25.99100 1.000 28.53417 565 HIS D N 1
ATOM 7760 C CA . HIS B 1 515 ? 78.83000 -56.98100 25.26000 1.000 30.85224 565 HIS D CA 1
ATOM 7761 C C . HIS B 1 515 ? 79.63600 -57.85200 26.21800 1.000 36.21852 565 HIS D C 1
ATOM 7762 O O . HIS B 1 515 ? 79.61000 -59.08500 26.13000 1.000 37.07087 565 HIS D O 1
ATOM 7769 N N . ALA B 1 516 ? 80.33300 -57.23000 27.16900 1.000 35.82917 566 ALA D N 1
ATOM 7770 C CA . ALA B 1 516 ? 81.03700 -58.01100 28.17800 1.000 31.80345 566 ALA D CA 1
ATOM 7771 C C . ALA B 1 516 ? 80.08400 -58.97500 28.87800 1.000 31.50154 566 ALA D C 1
ATOM 7772 O O . ALA B 1 516 ? 80.40300 -60.15300 29.06200 1.000 34.69592 566 ALA D O 1
ATOM 7774 N N . TYR B 1 517 ? 78.89400 -58.50500 29.24500 1.000 34.16275 567 TYR D N 1
ATOM 7775 C CA . TYR B 1 517 ? 77.94400 -59.39400 29.91200 1.000 29.60310 567 TYR D CA 1
ATOM 7776 C C . TYR B 1 517 ? 77.49600 -60.52200 28.99000 1.000 32.13963 567 TYR D C 1
ATOM 7777 O O . TYR B 1 517 ? 77.34900 -61.66800 29.43200 1.000 35.15821 567 TYR D O 1
ATOM 7786 N N . ASN B 1 518 ? 77.29000 -60.23000 27.70000 1.000 36.38750 568 ASN D N 1
ATOM 7787 C CA . ASN B 1 518 ? 76.76100 -61.25700 26.80800 1.000 35.52929 568 ASN D CA 1
ATOM 7788 C C . ASN B 1 518 ? 77.84600 -62.24500 26.38600 1.000 33.73225 568 ASN D C 1
ATOM 7789 O O . ASN B 1 518 ? 77.52900 -63.39700 26.07100 1.000 39.59907 568 ASN D O 1
ATOM 7794 N N . ILE B 1 519 ? 79.12300 -61.84600 26.41100 1.000 34.72964 569 ILE D N 1
ATOM 7795 C CA . ILE B 1 519 ? 80.20200 -62.83500 26.33000 1.000 33.53093 569 ILE D CA 1
ATOM 7796 C C . ILE B 1 519 ? 80.01400 -63.90800 27.39200 1.000 36.01128 569 ILE D C 1
ATOM 7797 O O . ILE B 1 519 ? 80.00300 -65.10700 27.09400 1.000 38.48705 569 ILE D O 1
ATOM 7802 N N . ALA B 1 520 ? 79.84100 -63.49100 28.65000 1.000 32.51508 570 ALA D N 1
ATOM 7803 C CA . ALA B 1 520 ? 79.72500 -64.45500 29.74400 1.000 36.92882 570 ALA D CA 1
ATOM 7804 C C . ALA B 1 520 ? 78.50400 -65.34700 29.58200 1.000 33.56336 570 ALA D C 1
ATOM 7805 O O . ALA B 1 520 ? 78.56500 -66.54800 29.87100 1.000 38.04611 570 ALA D O 1
ATOM 7807 N N . ARG B 1 521 ? 77.37600 -64.78500 29.13800 1.000 38.81334 571 ARG D N 1
ATOM 7808 C CA . ARG B 1 521 ? 76.21400 -65.63800 28.87000 1.000 40.59874 571 ARG D CA 1
ATOM 7809 C C . ARG B 1 521 ? 76.47800 -66.60200 27.72900 1.000 36.55063 571 ARG D C 1
ATOM 7810 O O . ARG B 1 521 ? 75.99700 -67.73900 27.75700 1.000 41.98459 571 ARG D O 1
ATOM 7818 N N . SER B 1 522 ? 77.20300 -66.16500 26.69500 1.000 33.04952 572 SER D N 1
ATOM 7819 C CA . SER B 1 522 ? 77.41400 -67.05800 25.56000 1.000 40.35650 572 SER D CA 1
ATOM 7820 C C . SER B 1 522 ? 78.21100 -68.28400 25.97900 1.000 35.44972 572 SER D C 1
ATOM 7821 O O . SER B 1 522 ? 77.89000 -69.40300 25.56900 1.000 41.91950 572 SER D O 1
ATOM 7824 N N . TYR B 1 523 ? 79.21000 -68.09900 26.84900 1.000 34.83827 573 TYR D N 1
ATOM 7825 C CA . TYR B 1 523 ? 79.91300 -69.22700 27.44800 1.000 31.58835 573 TYR D CA 1
ATOM 7826 C C . TYR B 1 523 ? 78.97300 -70.11200 28.26400 1.000 40.10873 573 TYR D C 1
ATOM 7827 O O . TYR B 1 523 ? 79.09900 -71.34100 28.24200 1.000 42.31935 573 TYR D O 1
ATOM 7836 N N . GLN B 1 524 ? 78.04600 -69.50800 29.01800 1.000 37.01957 574 GLN D N 1
ATOM 7837 C CA . GLN B 1 524 ? 77.06700 -70.29900 29.75200 1.000 35.17942 574 GLN D CA 1
ATOM 7838 C C . GLN B 1 524 ? 76.16300 -71.05800 28.80400 1.000 35.51947 574 GLN D C 1
ATOM 7839 O O . GLN B 1 524 ? 75.79500 -72.20300 29.07800 1.000 40.16470 574 GLN D O 1
ATOM 7845 N N . LEU B 1 525 ? 75.73100 -70.40500 27.72400 1.000 36.07779 575 LEU D N 1
ATOM 7846 C CA . LEU B 1 525 ? 74.94800 -71.08700 26.70100 1.000 36.17559 575 LEU D CA 1
ATOM 7847 C C . LEU B 1 525 ? 75.77700 -72.17300 26.03500 1.000 48.47156 575 LEU D C 1
ATOM 7848 O O . LEU B 1 525 ? 75.29100 -73.28800 25.79700 1.000 45.23964 575 LEU D O 1
ATOM 7853 N N . LEU B 1 526 ? 77.03700 -71.86800 25.73300 1.000 38.95971 576 LEU D N 1
ATOM 7854 C CA . LEU B 1 526 ? 77.87900 -72.85600 25.07300 1.000 49.61730 576 LEU D CA 1
ATOM 7855 C C . LEU B 1 526 ? 78.03700 -74.10500 25.93800 1.000 47.79072 576 LEU D C 1
ATOM 7856 O O . LEU B 1 526 ? 77.89200 -75.22700 25.44700 1.000 57.65845 576 LEU D O 1
ATOM 7861 N N . TYR B 1 527 ? 78.28600 -73.93100 27.23700 1.000 46.07294 577 TYR D N 1
ATOM 7862 C CA . TYR B 1 527 ? 78.37100 -75.08400 28.12100 1.000 47.13281 577 TYR D CA 1
ATOM 7863 C C . TYR B 1 527 ? 77.04100 -75.81100 28.21200 1.000 56.83572 577 TYR D C 1
ATOM 7864 O O . TYR B 1 527 ? 77.01300 -77.04500 28.26200 1.000 69.82177 577 TYR D O 1
ATOM 7873 N N . LYS B 1 528 ? 75.92700 -75.07500 28.23800 1.000 56.23673 578 LYS D N 1
ATOM 7874 C CA . LYS B 1 528 ? 74.62900 -75.74500 28.24300 1.000 62.29566 578 LYS D CA 1
ATOM 7875 C C . LYS B 1 528 ? 74.45100 -76.62000 27.00000 1.000 65.34578 578 LYS D C 1
ATOM 7876 O O . LYS B 1 528 ? 74.04300 -77.78200 27.10900 1.000 74.27670 578 LYS D O 1
ATOM 7882 N N . GLU B 1 529 ? 74.77300 -76.09000 25.81300 1.000 62.29676 579 GLU D N 1
ATOM 7883 C CA . GLU B 1 529 ? 74.50100 -76.78300 24.55200 1.000 72.40171 579 GLU D CA 1
ATOM 7884 C C . GLU B 1 529 ? 75.46500 -77.93500 24.25900 1.000 77.63960 579 GLU D C 1
ATOM 7885 O O . GLU B 1 529 ? 75.16600 -78.75200 23.38000 1.000 76.97045 579 GLU D O 1
ATOM 7891 N N . ARG B 1 530 ? 76.59300 -78.03700 24.96400 1.000 81.61522 580 ARG D N 1
ATOM 7892 C CA . ARG B 1 530 ? 77.51200 -79.17300 24.78700 1.000 73.38795 580 ARG D CA 1
ATOM 7893 C C . ARG B 1 530 ? 77.10500 -80.42500 25.58000 1.000 77.12986 580 ARG D C 1
ATOM 7894 O O . ARG B 1 530 ? 76.25100 -80.38400 26.48000 1.000 86.07242 580 ARG D O 1
ATOM 7902 N N . ASP B 1 539 ? 73.51400 -79.92200 19.44500 1.000 86.63744 589 ASP D N 1
ATOM 7903 C CA . ASP B 1 539 ? 72.81000 -78.73500 19.91800 1.000 87.87385 589 ASP D CA 1
ATOM 7904 C C . ASP B 1 539 ? 73.60300 -77.45900 19.60300 1.000 85.17568 589 ASP D C 1
ATOM 7905 O O . ASP B 1 539 ? 73.01900 -76.38700 19.41800 1.000 77.50601 589 ASP D O 1
ATOM 7907 N N . ILE B 1 540 ? 74.93200 -77.56900 19.53200 1.000 88.85933 590 ILE D N 1
ATOM 7908 C CA . ILE B 1 540 ? 75.72900 -76.38500 19.22000 1.000 79.51261 590 ILE D CA 1
ATOM 7909 C C . ILE B 1 540 ? 75.79100 -76.14300 17.71300 1.000 81.40896 590 ILE D C 1
ATOM 7910 O O . ILE B 1 540 ? 75.96900 -74.99900 17.27500 1.000 73.89447 590 ILE D O 1
ATOM 7915 N N . LYS B 1 541 ? 75.65400 -77.19500 16.89600 1.000 84.07952 591 LYS D N 1
ATOM 7916 C CA . LYS B 1 541 ? 75.54800 -76.98600 15.45300 1.000 66.71458 591 LYS D CA 1
ATOM 7917 C C . LYS B 1 541 ? 74.20800 -76.35300 15.10100 1.000 52.69193 591 LYS D C 1
ATOM 7918 O O . LYS B 1 541 ? 74.12800 -75.53200 14.18000 1.000 51.30040 591 LYS D O 1
ATOM 7920 N N . ASP B 1 542 ? 73.15100 -76.71300 15.83900 1.000 58.89130 592 ASP D N 1
ATOM 7921 C CA . ASP B 1 542 ? 71.87000 -76.01200 15.74600 1.000 60.26349 592 ASP D CA 1
ATOM 7922 C C . ASP B 1 542 ? 72.04100 -74.50800 15.90700 1.000 58.72208 592 ASP D C 1
ATOM 7923 O O . ASP B 1 542 ? 71.46200 -73.72400 15.14700 1.000 62.03382 592 ASP D O 1
ATOM 7928 N N . LEU B 1 543 ? 72.84200 -74.09000 16.88600 1.000 48.70840 593 LEU D N 1
ATOM 7929 C CA . LEU B 1 543 ? 73.06400 -72.66900 17.12900 1.000 47.14660 593 LEU D CA 1
ATOM 7930 C C . LEU B 1 543 ? 73.66000 -71.99000 15.90200 1.000 48.97239 593 LEU D C 1
ATOM 7931 O O . LEU B 1 543 ? 73.18000 -70.93700 15.46400 1.000 43.96752 593 LEU D O 1
ATOM 7936 N N . VAL B 1 544 ? 74.72800 -72.57000 15.34800 1.000 46.37914 594 VAL D N 1
ATOM 7937 C CA . VAL B 1 544 ? 75.35600 -71.99300 14.16300 1.000 46.71235 594 VAL D CA 1
ATOM 7938 C C . VAL B 1 544 ? 74.37800 -71.98900 12.99200 1.000 46.26861 594 VAL D C 1
ATOM 7939 O O . VAL B 1 544 ? 74.32000 -71.03400 12.21200 1.000 39.90404 594 VAL D O 1
ATOM 7943 N N . THR B 1 545 ? 73.57400 -73.04200 12.87800 1.000 40.25343 595 THR D N 1
ATOM 7944 C CA . THR B 1 545 ? 72.59500 -73.11600 11.80200 1.000 51.74397 595 THR D CA 1
ATOM 7945 C C . THR B 1 545 ? 71.57500 -71.99400 11.91500 1.000 48.25846 595 THR D C 1
ATOM 7946 O O . THR B 1 545 ? 71.33300 -71.25600 10.95100 1.000 43.98903 595 THR D O 1
ATOM 7950 N N . GLN B 1 546 ? 70.96600 -71.85700 13.09600 1.000 46.42557 596 GLN D N 1
ATOM 7951 C CA . GLN B 1 546 ? 69.92600 -70.85500 13.29100 1.000 40.21478 596 GLN D CA 1
ATOM 7952 C C . GLN B 1 546 ? 70.46900 -69.44800 13.12300 1.000 44.27708 596 GLN D C 1
ATOM 7953 O O . GLN B 1 546 ? 69.83600 -68.61300 12.46400 1.000 47.76578 596 GLN D O 1
ATOM 7959 N N . ILE B 1 547 ? 71.64400 -69.16600 13.69600 1.000 36.55056 597 ILE D N 1
ATOM 7960 C CA . ILE B 1 547 ? 72.12500 -67.78800 13.72800 1.000 34.39521 597 ILE D CA 1
ATOM 7961 C C . ILE B 1 547 ? 72.72400 -67.37900 12.38600 1.000 36.28071 597 ILE D C 1
ATOM 7962 O O . ILE B 1 547 ? 72.49600 -66.25800 11.91900 1.000 39.81224 597 ILE D O 1
ATOM 7967 N N . LEU B 1 548 ? 73.49900 -68.25900 11.74500 1.000 35.62612 598 LEU D N 1
ATOM 7968 C CA . LEU B 1 548 ? 74.25400 -67.88200 10.55000 1.000 38.49722 598 LEU D CA 1
ATOM 7969 C C . LEU B 1 548 ? 73.75000 -68.48800 9.25200 1.000 46.28070 598 LEU D C 1
ATOM 7970 O O . LEU B 1 548 ? 73.90500 -67.86200 8.20400 1.000 42.18361 598 LEU D O 1
ATOM 7975 N N . LEU B 1 549 ? 73.16600 -69.68200 9.27700 1.000 40.99033 599 LEU D N 1
ATOM 7976 C CA . LEU B 1 549 ? 73.02000 -70.43300 8.03600 1.000 45.36075 599 LEU D CA 1
ATOM 7977 C C . LEU B 1 549 ? 71.61400 -70.43800 7.46700 1.000 49.97483 599 LEU D C 1
ATOM 7978 O O . LEU B 1 549 ? 71.45600 -70.51600 6.24700 1.000 55.73957 599 LEU D O 1
ATOM 7983 N N . GLU B 1 550 ? 70.59800 -70.36200 8.30600 1.000 48.49444 600 GLU D N 1
ATOM 7984 C CA . GLU B 1 550 ? 69.22000 -70.58500 7.87900 1.000 49.47977 600 GLU D CA 1
ATOM 7985 C C . GLU B 1 550 ? 68.37800 -69.32500 8.03200 1.000 55.11404 600 GLU D C 1
ATOM 7986 O O . GLU B 1 550 ? 68.18100 -68.85200 9.16700 1.000 51.96190 600 GLU D O 1
ATOM 7992 N N . PRO B 1 551 ? 67.86900 -68.73200 6.95600 1.000 49.33639 601 PRO D N 1
ATOM 7993 C CA . PRO B 1 551 ? 66.94100 -67.61400 7.11600 1.000 39.34293 601 PRO D CA 1
ATOM 7994 C C . PRO B 1 551 ? 65.62200 -68.10000 7.68500 1.000 50.22902 601 PRO D C 1
ATOM 7995 O O . PRO B 1 551 ? 65.33300 -69.30000 7.73900 1.000 48.11637 601 PRO D O 1
ATOM 7999 N N . ILE B 1 552 ? 64.82000 -67.14800 8.14600 1.000 49.53903 602 ILE D N 1
ATOM 8000 C CA . ILE B 1 552 ? 63.51200 -67.54300 8.65900 1.000 45.81701 602 ILE D CA 1
ATOM 8001 C C . ILE B 1 552 ? 62.46600 -67.18600 7.61200 1.000 45.92983 602 ILE D C 1
ATOM 8002 O O . ILE B 1 552 ? 62.53100 -66.09900 7.02500 1.000 52.43616 602 ILE D O 1
ATOM 8007 N N . PRO B 1 553 ? 61.51500 -68.07000 7.31300 1.000 42.11737 603 PRO D N 1
ATOM 8008 C CA . PRO B 1 553 ? 60.51100 -67.75500 6.28700 1.000 45.08452 603 PRO D CA 1
ATOM 8009 C C . PRO B 1 553 ? 59.53500 -66.70800 6.79500 1.000 46.88014 603 PRO D C 1
ATOM 8010 O O . PRO B 1 553 ? 58.95400 -66.86100 7.87400 1.000 56.21344 603 PRO D O 1
ATOM 8014 N N . LEU B 1 554 ? 59.35200 -65.65100 6.00500 1.000 58.14652 604 LEU D N 1
ATOM 8015 C CA . LEU B 1 554 ? 58.45100 -64.53300 6.33700 1.000 68.42743 604 LEU D CA 1
ATOM 8016 C C . LEU B 1 554 ? 57.02500 -64.80400 5.85800 1.000 57.75004 604 LEU D C 1
ATOM 8017 O O . LEU B 1 554 ? 56.55100 -65.94100 5.89400 1.000 58.03476 604 LEU D O 1
ATOM 8019 N N . GLN C 1 26 ? -10.59800 -67.72200 63.51800 1.000 66.01800 76 GLN A N 1
ATOM 8020 C CA . GLN C 1 26 ? -12.05900 -67.71800 63.61600 1.000 69.53344 76 GLN A CA 1
ATOM 8021 C C . GLN C 1 26 ? -12.69600 -69.10000 63.33300 1.000 64.19165 76 GLN A C 1
ATOM 8022 O O . GLN C 1 26 ? -13.49700 -69.57700 64.14100 1.000 64.36264 76 GLN A O 1
ATOM 8024 N N . PRO C 1 27 ? -12.35900 -69.74500 62.20400 1.000 56.36631 77 PRO A N 1
ATOM 8025 C CA . PRO C 1 27 ? -13.02900 -71.01800 61.88700 1.000 47.80166 77 PRO A CA 1
ATOM 8026 C C . PRO C 1 27 ? -12.64300 -72.14200 62.82900 1.000 56.59166 77 PRO A C 1
ATOM 8027 O O . PRO C 1 27 ? -13.46400 -73.03400 63.08700 1.000 47.13113 77 PRO A O 1
ATOM 8031 N N . TYR C 1 28 ? -11.41400 -72.12200 63.34500 1.000 51.79963 78 TYR A N 1
ATOM 8032 C CA . TYR C 1 28 ? -10.88100 -73.17200 64.19900 1.000 46.27478 78 TYR A CA 1
ATOM 8033 C C . TYR C 1 28 ? -10.36900 -72.52600 65.48000 1.000 56.05371 78 TYR A C 1
ATOM 8034 O O . TYR C 1 28 ? -9.42500 -71.73000 65.44800 1.000 62.99743 78 TYR A O 1
ATOM 8043 N N . ASP C 1 29 ? -11.01100 -72.84800 66.59600 1.000 45.00795 79 ASP A N 1
ATOM 8044 C CA . ASP C 1 29 ? -10.56700 -72.38800 67.89700 1.000 45.07880 79 ASP A CA 1
ATOM 8045 C C . ASP C 1 29 ? -9.33600 -73.16200 68.35000 1.000 47.16656 79 ASP A C 1
ATOM 8046 O O . ASP C 1 29 ? -9.06100 -74.27900 67.89900 1.000 48.62279 79 ASP A O 1
ATOM 8051 N N . ASP C 1 30 ? -8.61500 -72.56800 69.29100 1.000 43.93359 80 ASP A N 1
ATOM 8052 C CA . ASP C 1 30 ? -7.60500 -73.30500 70.03300 1.000 46.62748 80 ASP A CA 1
ATOM 8053 C C . ASP C 1 30 ? -8.25500 -74.4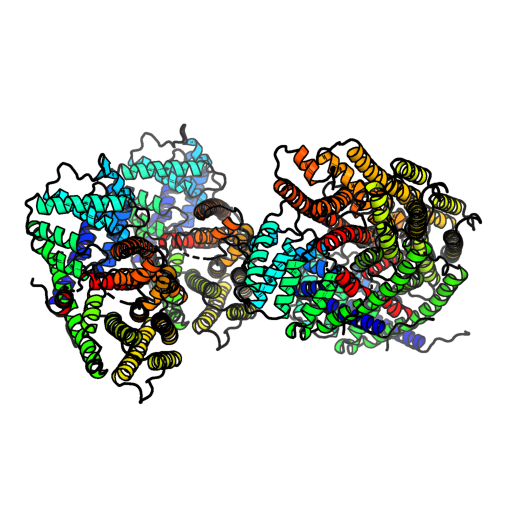0200 70.86300 1.000 49.11014 80 ASP A C 1
ATOM 8054 O O . ASP C 1 30 ? -9.30400 -74.19800 71.47800 1.000 47.68495 80 ASP A O 1
ATOM 8059 N N . SER C 1 31 ? -7.60500 -75.55900 70.90000 1.000 36.92730 81 SER A N 1
ATOM 8060 C CA . SER C 1 31 ? -8.10400 -76.67900 71.66600 1.000 41.36045 81 SER A CA 1
ATOM 8061 C C . SER C 1 31 ? -7.86200 -76.45800 73.15200 1.000 42.86820 81 SER A C 1
ATOM 8062 O O . SER C 1 31 ? -7.16600 -75.53000 73.57100 1.000 48.28308 81 SER A O 1
ATOM 8065 N N . HIS C 1 32 ? -8.42000 -77.33400 73.96700 1.000 40.32953 82 HIS A N 1
ATOM 8066 C CA . HIS C 1 32 ? -8.20100 -77.22400 75.42600 1.000 49.12189 82 HIS A CA 1
ATOM 8067 C C . HIS C 1 32 ? -6.72400 -77.45600 75.72800 1.000 45.70368 82 HIS A C 1
ATOM 8068 O O . HIS C 1 32 ? -6.17600 -76.74000 76.56900 1.000 45.42665 82 HIS A O 1
ATOM 8075 N N . CYS C 1 33 ? -6.11700 -78.42000 75.04400 1.000 45.06943 83 CYS A N 1
ATOM 8076 C CA . CYS C 1 33 ? -4.70800 -78.75000 75.37100 1.000 37.05584 83 CYS A CA 1
ATOM 8077 C C . CYS C 1 33 ? -3.79500 -77.58200 74.97700 1.000 32.89739 83 CYS A C 1
ATOM 8078 O O . CYS C 1 33 ? -2.88600 -77.27800 75.75000 1.000 37.48390 83 CYS A O 1
ATOM 8081 N N . MET C 1 34 ? -4.06000 -76.92700 73.84700 1.000 38.34291 84 MET A N 1
ATOM 8082 C CA . MET C 1 34 ? -3.27300 -75.75500 73.48500 1.000 37.07356 84 MET A CA 1
ATOM 8083 C C . MET C 1 34 ? -3.41000 -74.66100 74.53500 1.000 44.58550 84 MET A C 1
ATOM 8084 O O . MET C 1 34 ? -2.40900 -74.06000 74.94400 1.000 48.17859 84 MET A O 1
ATOM 8089 N N . GLU C 1 35 ? -4.63900 -74.41100 75.00400 1.000 43.97563 85 GLU A N 1
ATOM 8090 C CA . GLU C 1 35 ? -4.86800 -73.36600 76.00200 1.000 38.37720 85 GLU A CA 1
ATOM 8091 C C . GLU C 1 35 ? -4.12100 -73.66000 77.29400 1.000 34.45698 85 GLU A C 1
ATOM 8092 O O . GLU C 1 35 ? -3.48900 -72.77300 77.87400 1.000 35.02911 85 GLU A O 1
ATOM 8098 N N . ARG C 1 36 ? -4.20100 -74.90100 77.77000 1.000 30.60049 86 ARG A N 1
ATOM 8099 C CA . ARG C 1 36 ? -3.44600 -75.29700 78.95000 1.000 31.29136 86 ARG A CA 1
ATOM 8100 C C . ARG C 1 36 ? -1.94000 -75.10300 78.73800 1.000 40.74445 86 ARG A C 1
ATOM 8101 O O . ARG C 1 36 ? -1.22600 -74.65000 79.64200 1.000 37.15298 86 ARG A O 1
ATOM 8109 N N . ALA C 1 37 ? -1.44500 -75.43500 77.54200 1.000 36.60477 87 ALA A N 1
ATOM 8110 C CA . ALA C 1 37 ? -0.01900 -75.34000 77.25900 1.000 33.58548 87 ALA A CA 1
ATOM 8111 C C . ALA C 1 37 ? 0.42700 -73.88900 77.20400 1.000 35.65644 87 ALA A C 1
ATOM 8112 O O . ALA C 1 37 ? 1.44600 -73.52700 77.79400 1.000 41.99726 87 ALA A O 1
ATOM 8114 N N . GLU C 1 38 ? -0.31700 -73.04100 76.48900 1.000 37.20277 88 GLU A N 1
ATOM 8115 C CA . GLU C 1 38 ? 0.03800 -71.62600 76.45800 1.000 36.44559 88 GLU A CA 1
ATOM 8116 C C . GLU C 1 38 ? 0.07300 -71.04100 77.86700 1.000 44.08866 88 GLU A C 1
ATOM 8117 O O . GLU C 1 38 ? 1.03000 -70.34600 78.23000 1.000 46.49161 88 GLU A O 1
ATOM 8123 N N . ARG C 1 39 ? -0.92300 -71.35700 78.69900 1.000 39.89059 89 ARG A N 1
ATOM 8124 C CA . ARG C 1 39 ? -0.88000 -70.88100 80.07600 1.000 33.93650 89 ARG A CA 1
ATOM 8125 C C . ARG C 1 39 ? 0.38000 -71.36100 80.78300 1.000 37.00416 89 ARG A C 1
ATOM 8126 O O . ARG C 1 39 ? 1.05200 -70.58600 81.46100 1.000 49.16671 89 ARG A O 1
ATOM 8134 N N . LEU C 1 40 ? 0.71900 -72.64000 80.64600 1.000 47.25683 90 LEU A N 1
ATOM 8135 C CA . LEU C 1 40 ? 1.92000 -73.14000 81.30300 1.000 38.36895 90 LEU A CA 1
ATOM 8136 C C . LEU C 1 40 ? 3.17600 -72.46100 80.77000 1.000 40.67672 90 LEU A C 1
ATOM 8137 O O . LEU C 1 40 ? 4.11900 -72.21300 81.53400 1.000 41.27382 90 LEU A O 1
ATOM 8142 N N . ILE C 1 41 ? 3.20600 -72.13900 79.47400 1.000 39.79638 91 ILE A N 1
ATOM 8143 C CA . ILE C 1 41 ? 4.35400 -71.42500 78.92200 1.000 38.18677 91 ILE A CA 1
ATOM 8144 C C . ILE C 1 41 ? 4.54400 -70.09600 79.65000 1.000 45.65890 91 ILE A C 1
ATOM 8145 O O . ILE C 1 41 ? 5.66000 -69.73900 80.04400 1.000 39.96066 91 ILE A O 1
ATOM 8150 N N . GLY C 1 42 ? 3.45300 -69.35400 79.85300 1.000 44.35526 92 GLY A N 1
ATOM 8151 C CA . GLY C 1 42 ? 3.52800 -68.13800 80.64200 1.000 39.89095 92 GLY A CA 1
ATOM 8152 C C . GLY C 1 42 ? 4.06500 -68.38500 82.03900 1.000 41.35084 92 GLY A C 1
ATOM 8153 O O . GLY C 1 42 ? 5.01100 -67.72800 82.47700 1.000 47.15023 92 GLY A O 1
ATOM 8154 N N . GLU C 1 43 ? 3.48700 -69.35200 82.75000 1.000 35.28347 93 GLU A N 1
ATOM 8155 C CA . GLU C 1 43 ? 3.90700 -69.57200 84.12900 1.000 41.21782 93 GLU A CA 1
ATOM 8156 C C . GLU C 1 43 ? 5.37400 -69.97700 84.22100 1.000 44.41258 93 GLU A C 1
ATOM 8157 O O . GLU C 1 43 ? 6.03500 -69.69300 85.22600 1.000 47.92419 93 GLU A O 1
ATOM 8163 N N . ILE C 1 44 ? 5.90500 -70.64300 83.19700 1.000 46.33522 94 ILE A N 1
ATOM 8164 C CA . ILE C 1 44 ? 7.30200 -71.06200 83.25400 1.000 43.92686 94 ILE A CA 1
ATOM 8165 C C . ILE C 1 44 ? 8.21600 -69.90200 82.85000 1.000 42.08949 94 ILE A C 1
ATOM 8166 O O . ILE C 1 44 ? 9.31300 -69.73600 83.38900 1.000 38.79127 94 ILE A O 1
ATOM 8171 N N . LYS C 1 45 ? 7.76700 -69.07400 81.90800 1.000 37.01250 95 LYS A N 1
ATOM 8172 C CA . LYS C 1 45 ? 8.44700 -67.81400 81.65100 1.000 38.67701 95 LYS A CA 1
ATOM 8173 C C . LYS C 1 45 ? 8.58900 -66.99700 82.92800 1.000 52.97120 95 LYS A C 1
ATOM 8174 O O . LYS C 1 45 ? 9.68800 -66.52300 83.24500 1.000 54.61129 95 LYS A O 1
ATOM 8180 N N . ASP C 1 46 ? 7.50000 -66.85300 83.69800 1.000 44.62561 96 ASP A N 1
ATOM 8181 C CA . ASP C 1 46 ? 7.59200 -66.14000 84.96600 1.000 44.39969 96 ASP A CA 1
ATOM 8182 C C . ASP C 1 46 ? 8.59300 -66.80500 85.90100 1.000 42.47575 96 ASP A C 1
ATOM 8183 O O . ASP C 1 46 ? 9.30400 -66.12000 86.64200 1.000 51.24702 96 ASP A O 1
ATOM 8188 N N . MET C 1 47 ? 8.67800 -68.13700 85.87100 1.000 44.48251 97 MET A N 1
ATOM 8189 C CA . MET C 1 47 ? 9.69200 -68.82500 86.66500 1.000 47.34147 97 MET A CA 1
ATOM 8190 C C . MET C 1 47 ? 11.09400 -68.39700 86.24700 1.000 48.25967 97 MET A C 1
ATOM 8191 O O . MET C 1 47 ? 11.99300 -68.27500 87.08900 1.000 46.87940 97 MET A O 1
ATOM 8196 N N . PHE C 1 48 ? 11.30300 -68.18500 84.94500 1.000 43.03445 98 PHE A N 1
ATOM 8197 C CA . PHE C 1 48 ? 12.62000 -67.79800 84.45900 1.000 49.95006 98 PHE A CA 1
ATOM 8198 C C . PHE C 1 48 ? 12.94300 -66.37400 84.87200 1.000 57.22085 98 PHE A C 1
ATOM 8199 O O . PHE C 1 48 ? 14.09200 -66.05800 85.20100 1.000 56.43264 98 PHE A O 1
ATOM 8207 N N . ASN C 1 49 ? 11.93300 -65.50300 84.83900 1.000 53.20324 99 ASN A N 1
ATOM 8208 C CA . ASN C 1 49 ? 12.07900 -64.08700 85.15100 1.000 60.41523 99 ASN A CA 1
ATOM 8209 C C . ASN C 1 49 ? 12.26400 -63.84900 86.64600 1.000 54.35834 99 ASN A C 1
ATOM 8210 O O . ASN C 1 49 ? 13.04500 -62.97700 87.04400 1.000 54.12991 99 ASN A O 1
ATOM 8215 N N . GLU C 1 50 ? 11.55200 -64.60300 87.48600 1.000 51.51317 100 GLU A N 1
ATOM 8216 C CA . GLU C 1 50 ? 11.82700 -64.55200 88.91600 1.000 51.74163 100 GLU A CA 1
ATOM 8217 C C . GLU C 1 50 ? 13.27700 -64.92400 89.19700 1.000 59.98036 100 GLU A C 1
ATOM 8218 O O . GLU C 1 50 ? 13.89200 -64.37900 90.11800 1.000 68.95327 100 GLU A O 1
ATOM 8221 N N . SER C 1 51 ? 13.83700 -65.81100 88.38800 1.000 60.68654 101 SER A N 1
ATOM 8222 C CA . SER C 1 51 ? 15.25200 -66.20000 88.57800 1.000 67.76445 101 SER A CA 1
ATOM 8223 C C . SER C 1 51 ? 16.16200 -65.03000 88.18100 1.000 64.80596 101 SER A C 1
ATOM 8224 O O . SER C 1 51 ? 17.07700 -64.71700 88.95000 1.000 66.16710 101 SER A O 1
ATOM 8227 N N . GLY C 1 52 ? 15.90500 -64.40600 87.03300 1.000 56.88009 102 GLY A N 1
ATOM 8228 C CA . GLY C 1 52 ? 16.74600 -63.29700 86.61500 1.000 69.47955 102 GLY A CA 1
ATOM 8229 C C . GLY C 1 52 ? 16.78800 -62.17400 87.63100 1.000 74.85864 102 GLY A C 1
ATOM 8230 O O . GLY C 1 52 ? 17.80400 -61.48700 87.76400 1.000 78.08856 102 GLY A O 1
ATOM 8231 N N . LYS C 1 53 ? 15.69300 -61.98200 88.36900 1.000 78.52318 103 LYS A N 1
ATOM 8232 C CA . LYS C 1 53 ? 15.56300 -60.93300 89.37100 1.000 76.41456 103 LYS A CA 1
ATOM 8233 C C . LYS C 1 53 ? 15.96600 -61.40300 90.77200 1.000 70.05100 103 LYS A C 1
ATOM 8234 O O . LYS C 1 53 ? 15.51300 -60.82900 91.76500 1.000 81.34146 103 LYS A O 1
ATOM 8236 N N . PHE C 1 54 ? 16.80000 -62.43000 90.87700 1.000 73.39234 104 PHE A N 1
ATOM 8237 C CA . PHE C 1 54 ? 17.35500 -62.82300 92.16800 1.000 75.97299 104 PHE A CA 1
ATOM 8238 C C . PHE C 1 54 ? 18.51000 -61.89100 92.53600 1.000 85.62336 104 PHE A C 1
ATOM 8239 O O . PHE C 1 54 ? 19.43200 -61.68500 91.73700 1.000 79.65652 104 PHE A O 1
ATOM 8247 N N . CYS C 1 55 ? 18.46000 -61.31700 93.73600 1.000 88.87336 105 CYS A N 1
ATOM 8248 C CA . CYS C 1 55 ? 19.54100 -60.40100 94.18200 1.000 91.88523 105 CYS A CA 1
ATOM 8249 C C . CYS C 1 55 ? 20.87200 -61.15500 94.17400 1.000 77.11943 105 CYS A C 1
ATOM 8250 O O . CYS C 1 55 ? 21.82600 -60.65900 93.55800 1.000 84.73971 105 CYS A O 1
ATOM 8253 N N . GLY C 1 56 ? 20.92000 -62.31600 94.82000 1.000 72.47781 106 GLY A N 1
ATOM 8254 C CA . GLY C 1 56 ? 22.14900 -63.07900 94.85000 1.000 75.59652 106 GLY A CA 1
ATOM 8255 C C . GLY C 1 56 ? 22.53900 -63.66500 93.49400 1.000 79.46904 106 GLY A C 1
ATOM 8256 O O . GLY C 1 56 ? 22.02300 -63.30900 92.43200 1.000 83.75485 106 GLY A O 1
ATOM 8257 N N . GLU C 1 57 ? 23.50100 -64.58400 93.55500 1.000 72.31726 107 GLU A N 1
ATOM 8258 C CA . GLU C 1 57 ? 24.05400 -65.25400 92.38500 1.000 68.20367 107 GLU A CA 1
ATOM 8259 C C . GLU C 1 57 ? 23.47100 -66.65900 92.32800 1.000 68.17656 107 GLU A C 1
ATOM 8260 O O . GLU C 1 57 ? 23.84600 -67.52800 93.12400 1.000 70.42704 107 GLU A O 1
ATOM 8266 N N . ASN C 1 58 ? 22.55800 -66.88500 91.38900 1.000 60.23784 108 ASN A N 1
ATOM 8267 C CA . ASN C 1 58 ? 21.91600 -68.18700 91.28700 1.000 63.96444 108 ASN A CA 1
ATOM 8268 C C . ASN C 1 58 ? 22.19300 -68.83300 89.93400 1.000 55.13933 108 ASN A C 1
ATOM 8269 O O . ASN C 1 58 ? 21.25700 -69.26100 89.25900 1.000 53.40540 108 ASN A O 1
ATOM 8274 N N . ALA C 1 59 ? 23.46300 -68.90700 89.51700 1.000 51.62527 109 ALA A N 1
ATOM 8275 C CA . ALA C 1 59 ? 23.76200 -69.39200 88.17300 1.000 52.13213 109 ALA A CA 1
ATOM 8276 C C . ALA C 1 59 ? 23.30400 -70.83400 87.99800 1.000 52.83527 109 ALA A C 1
ATOM 8277 O O . ALA C 1 59 ? 22.71000 -71.18600 86.97700 1.000 47.36576 109 ALA A O 1
ATOM 8279 N N . PHE C 1 60 ? 23.55100 -71.67700 88.99900 1.000 45.70551 110 PHE A N 1
ATOM 8280 C CA . PHE C 1 60 ? 23.18800 -73.08100 88.87100 1.000 46.16205 110 PHE A CA 1
ATOM 8281 C C . PHE C 1 60 ? 21.67900 -73.26700 88.77000 1.000 53.23766 110 PHE A C 1
ATOM 8282 O O . PHE C 1 60 ? 21.19500 -74.09000 87.98300 1.000 45.84773 110 PHE A O 1
ATOM 8290 N N . GLU C 1 61 ? 20.91900 -72.52400 89.57000 1.000 46.83392 111 GLU A N 1
ATOM 8291 C CA . GLU C 1 61 ? 19.47300 -72.65800 89.51600 1.000 40.76099 111 GLU A CA 1
ATOM 8292 C C . GLU C 1 61 ? 18.94300 -72.28800 88.13900 1.000 42.85956 111 GLU A C 1
ATOM 8293 O O . GLU C 1 61 ? 18.03800 -72.94700 87.61700 1.000 41.92330 111 GLU A O 1
ATOM 8299 N N . ARG C 1 62 ? 19.48400 -71.22900 87.53800 1.000 44.84059 112 ARG A N 1
ATOM 8300 C CA . ARG C 1 62 ? 19.03800 -70.84700 86.20900 1.000 44.68417 112 ARG A CA 1
ATOM 8301 C C . ARG C 1 62 ? 19.46800 -71.88300 85.18800 1.000 40.51359 112 ARG A C 1
ATOM 8302 O O . ARG C 1 62 ? 18.78300 -72.08800 84.18200 1.000 41.03541 112 ARG A O 1
ATOM 8310 N N . LEU C 1 63 ? 20.60200 -72.53300 85.43500 1.000 37.86304 113 LEU A N 1
ATOM 8311 C CA . LEU C 1 63 ? 21.12400 -73.53300 84.51600 1.000 37.96514 113 LEU A CA 1
ATOM 8312 C C . LEU C 1 63 ? 20.31900 -74.82500 84.59600 1.000 39.12518 113 LEU A C 1
ATOM 8313 O O . LEU C 1 63 ? 20.13000 -75.51100 83.59300 1.000 37.88750 113 LEU A O 1
ATOM 8318 N N . VAL C 1 64 ? 19.86300 -75.18200 85.79000 1.000 40.11570 114 VAL A N 1
ATOM 8319 C CA . VAL C 1 64 ? 19.07100 -76.39000 85.98000 1.000 39.13828 114 VAL A CA 1
ATOM 8320 C C . VAL C 1 64 ? 17.69100 -76.23400 85.34900 1.000 37.46507 114 VAL A C 1
ATOM 8321 O O . VAL C 1 64 ? 17.11400 -77.19500 84.83800 1.000 43.17601 114 VAL A O 1
ATOM 8325 N N . MET C 1 65 ? 17.15400 -75.02600 85.33300 1.000 42.31308 115 MET A N 1
ATOM 8326 C CA . MET C 1 65 ? 15.86300 -74.82000 84.70800 1.000 33.15400 115 MET A CA 1
ATOM 8327 C C . MET C 1 65 ? 15.97400 -74.91000 83.19300 1.000 42.05091 115 MET A C 1
ATOM 8328 O O . MET C 1 65 ? 15.08900 -75.46900 82.53600 1.000 34.17291 115 MET A O 1
ATOM 8333 N N . VAL C 1 66 ? 17.05400 -74.36500 82.62100 1.000 37.42012 116 VAL A N 1
ATOM 8334 C CA . VAL C 1 66 ? 17.32900 -74.56400 81.19800 1.000 37.99274 116 VAL A CA 1
ATOM 8335 C C . VAL C 1 66 ? 17.44400 -76.04800 80.88200 1.000 32.52614 116 VAL A C 1
ATOM 8336 O O . VAL C 1 66 ? 16.91800 -76.52300 79.86900 1.000 39.18987 116 VAL A O 1
ATOM 8340 N N . ASP C 1 67 ? 18.16200 -76.79100 81.72200 1.000 31.49094 117 ASP A N 1
ATOM 8341 C CA . ASP C 1 67 ? 18.36000 -78.22200 81.50900 1.000 34.69996 117 ASP A CA 1
ATOM 8342 C C . ASP C 1 67 ? 17.02700 -78.94600 81.32300 1.000 31.36056 117 ASP A C 1
ATOM 8343 O O . ASP C 1 67 ? 16.84000 -79.67400 80.34600 1.000 35.73959 117 ASP A O 1
ATOM 8348 N N . LYS C 1 68 ? 16.08300 -78.72300 82.23600 1.000 32.37003 118 LYS A N 1
ATOM 8349 C CA . LYS C 1 68 ? 14.81300 -79.44000 82.22400 1.000 28.60682 118 LYS A CA 1
ATOM 8350 C C . LYS C 1 68 ? 14.01400 -79.14300 80.97200 1.000 37.78257 118 LYS A C 1
ATOM 8351 O O . LYS C 1 68 ? 13.50000 -80.06200 80.32600 1.000 37.25295 118 LYS A O 1
ATOM 8357 N N . VAL C 1 69 ? 13.87300 -77.86400 80.61300 1.000 28.95076 119 VAL A N 1
ATOM 8358 C CA . VAL C 1 69 ? 13.04200 -77.59300 79.46100 1.000 35.57879 119 VAL A CA 1
ATOM 8359 C C . VAL C 1 69 ? 13.73400 -78.04600 78.19000 1.000 29.73658 119 VAL A C 1
ATOM 8360 O O . VAL C 1 69 ? 13.07100 -78.24800 77.16800 1.000 34.89874 119 VAL A O 1
ATOM 8364 N N . GLN C 1 70 ? 15.05000 -78.21900 78.21900 1.000 31.13880 120 GLN A N 1
ATOM 8365 C CA . GLN C 1 70 ? 15.77500 -78.70600 77.05200 1.000 32.76491 120 GLN A CA 1
ATOM 8366 C C . GLN C 1 70 ? 15.65300 -80.22300 76.90000 1.000 31.61274 120 GLN A C 1
ATOM 8367 O O . GLN C 1 70 ? 15.29000 -80.69600 75.82600 1.000 32.09860 120 GLN A O 1
ATOM 8373 N N . ARG C 1 71 ? 15.93300 -80.99900 77.95600 1.000 31.27975 121 ARG A N 1
ATOM 8374 C CA . ARG C 1 71 ? 15.78900 -82.44500 77.84500 1.000 27.47294 121 ARG A CA 1
ATOM 8375 C C . ARG C 1 71 ? 14.36600 -82.83000 77.44800 1.000 36.07150 121 ARG A C 1
ATOM 8376 O O . ARG C 1 71 ? 14.17200 -83.81500 76.72500 1.000 30.85755 121 ARG A O 1
ATOM 8384 N N . LEU C 1 72 ? 13.34700 -82.06600 77.91600 1.000 35.99419 122 LEU A N 1
ATOM 8385 C CA . LEU C 1 72 ? 11.94000 -82.28800 77.56600 1.000 32.21676 122 LEU A CA 1
ATOM 8386 C C . LEU C 1 72 ? 11.54300 -81.63300 76.24900 1.000 33.44273 122 LEU A C 1
ATOM 8387 O O . LEU C 1 72 ? 10.35300 -81.64000 75.90100 1.000 29.61923 122 LEU A O 1
ATOM 8392 N N . ALA C 1 73 ? 12.51600 -81.06600 75.53000 1.000 30.80098 123 ALA A N 1
ATOM 8393 C CA . ALA C 1 73 ? 12.33900 -80.51900 74.18600 1.000 25.10751 123 ALA A CA 1
ATOM 8394 C C . ALA C 1 73 ? 11.19200 -79.51800 74.08700 1.000 34.46409 123 ALA A C 1
ATOM 8395 O O . ALA C 1 73 ? 10.58100 -79.35700 73.01600 1.000 34.32406 123 ALA A O 1
ATOM 8397 N N . ILE C 1 74 ? 10.92200 -78.78200 75.16400 1.000 32.08454 124 ILE A N 1
ATOM 8398 C CA . ILE C 1 74 ? 10.01600 -77.64300 75.08400 1.000 32.27901 124 ILE A CA 1
ATOM 8399 C C . ILE C 1 74 ? 10.77800 -76.32000 75.07900 1.000 35.77176 124 ILE A C 1
ATOM 8400 O O . ILE C 1 74 ? 10.19400 -75.27600 75.35100 1.000 40.71993 124 ILE A O 1
ATOM 8405 N N . ASP C 1 75 ? 12.08000 -76.34600 74.77300 1.000 35.69178 125 ASP A N 1
ATOM 8406 C CA . ASP C 1 75 ? 12.88900 -75.13800 74.84000 1.000 31.12611 125 ASP A CA 1
ATOM 8407 C C . ASP C 1 75 ? 12.59200 -74.14500 73.72600 1.000 38.02778 125 ASP A C 1
ATOM 8408 O O . ASP C 1 75 ? 12.91700 -72.96200 73.89400 1.000 34.36551 125 ASP A O 1
ATOM 8413 N N . ARG C 1 76 ? 11.94300 -74.56100 72.62800 1.000 30.43745 126 ARG A N 1
ATOM 8414 C CA . ARG C 1 76 ? 11.62300 -73.60100 71.57300 1.000 31.18983 126 ARG A CA 1
ATOM 8415 C C . ARG C 1 76 ? 10.66800 -72.51400 72.04600 1.000 38.74842 126 ARG A C 1
ATOM 8416 O O . ARG C 1 76 ? 10.60500 -71.45600 71.41000 1.000 36.77522 126 ARG A O 1
ATOM 8424 N N . HIS C 1 77 ? 9.92700 -72.74500 73.14100 1.000 33.78185 127 HIS A N 1
ATOM 8425 C CA . HIS C 1 77 ? 8.99700 -71.75600 73.67800 1.000 38.57917 127 HIS A CA 1
ATOM 8426 C C . HIS C 1 77 ? 9.66800 -70.75300 74.61000 1.000 42.58829 127 HIS A C 1
ATOM 8427 O O . HIS C 1 77 ? 8.99900 -69.84300 75.09600 1.000 41.19302 127 HIS A O 1
ATOM 8434 N N . PHE C 1 78 ? 10.96500 -70.89400 74.86800 1.000 38.81561 128 PHE A N 1
ATOM 8435 C CA . PHE C 1 78 ? 11.62400 -70.09400 75.88300 1.000 36.47364 128 PHE A CA 1
ATOM 8436 C C . PHE C 1 78 ? 12.96300 -69.55200 75.39800 1.000 36.92338 128 PHE A C 1
ATOM 8437 O O . PHE C 1 78 ? 13.88600 -69.38600 76.19700 1.000 40.73427 128 PHE A O 1
ATOM 8445 N N . GLN C 1 79 ? 13.08100 -69.26100 74.10200 1.000 40.13771 129 GLN A N 1
ATOM 8446 C CA . GLN C 1 79 ? 14.37100 -68.87100 73.53200 1.000 44.58666 129 GLN A CA 1
ATOM 8447 C C . GLN C 1 79 ? 14.96200 -67.63700 74.21000 1.000 43.07055 129 GLN A C 1
ATOM 8448 O O . GLN C 1 79 ? 16.15900 -67.61100 74.51200 1.000 46.31865 129 GLN A O 1
ATOM 8454 N N . ASN C 1 80 ? 14.15000 -66.60500 74.45300 1.000 44.53736 130 ASN A N 1
ATOM 8455 C CA . ASN C 1 80 ? 14.66000 -65.40900 75.12100 1.000 41.03911 130 ASN A CA 1
ATOM 8456 C C . ASN C 1 80 ? 15.06100 -65.70300 76.55500 1.000 36.18096 130 ASN A C 1
ATOM 8457 O O . ASN C 1 80 ? 16.12300 -65.27400 77.00400 1.000 47.77077 130 ASN A O 1
ATOM 8462 N N . GLU C 1 81 ? 14.21600 -66.41900 77.29900 1.000 41.48123 131 GLU A N 1
ATOM 8463 C CA . GLU C 1 81 ? 14.52600 -66.70400 78.69500 1.000 35.42204 131 GLU A CA 1
ATOM 8464 C C . GLU C 1 81 ? 15.78300 -67.55000 78.82000 1.000 38.62935 131 GLU A C 1
ATOM 8465 O O . GLU C 1 81 ? 16.55500 -67.39200 79.76800 1.000 47.37281 131 GLU A O 1
ATOM 8471 N N . ILE C 1 82 ? 15.98600 -68.47500 77.88500 1.000 41.39891 132 ILE A N 1
ATOM 8472 C CA . ILE C 1 82 ? 17.14700 -69.35300 77.93200 1.000 45.85074 132 ILE A CA 1
ATOM 8473 C C . ILE C 1 82 ? 18.40900 -68.57200 77.59500 1.000 40.40635 132 ILE A C 1
ATOM 8474 O O . ILE C 1 82 ? 19.45700 -68.75400 78.22200 1.000 40.06756 132 ILE A O 1
ATOM 8479 N N . ALA C 1 83 ? 18.32500 -67.70500 76.58500 1.000 37.03380 133 ALA A N 1
ATOM 8480 C CA . ALA C 1 83 ? 19.47300 -66.90000 76.19300 1.000 38.72648 133 ALA A CA 1
ATOM 8481 C C . ALA C 1 83 ? 19.93300 -66.01900 77.34600 1.000 49.15024 133 ALA A C 1
ATOM 8482 O O . ALA C 1 83 ? 21.13500 -65.90600 77.61100 1.000 45.85235 133 ALA A O 1
ATOM 8484 N N . GLN C 1 84 ? 18.98000 -65.42200 78.07400 1.000 47.04947 134 GLN A N 1
ATOM 8485 C CA . GLN C 1 84 ? 19.33000 -64.61300 79.23600 1.000 40.54440 134 GLN A CA 1
ATOM 8486 C C . GLN C 1 84 ? 19.92800 -65.45800 80.33900 1.000 49.05171 134 GLN A C 1
ATOM 8487 O O . GLN C 1 84 ? 20.85000 -65.01800 81.04600 1.000 51.04412 134 GLN A O 1
ATOM 8493 N N . ALA C 1 85 ? 19.36500 -66.64500 80.55500 1.000 41.00889 135 ALA A N 1
ATOM 8494 C CA . ALA C 1 85 ? 19.84300 -67.49200 81.63200 1.000 40.02452 135 ALA A CA 1
ATOM 8495 C C . ALA C 1 85 ? 21.23600 -68.02400 81.33100 1.000 43.79408 135 ALA A C 1
ATOM 8496 O O . ALA C 1 85 ? 22.09800 -68.05800 82.21800 1.000 39.28462 135 ALA A O 1
ATOM 8498 N N . LEU C 1 86 ? 21.48100 -68.43400 80.08400 1.000 36.43145 136 LEU A N 1
ATOM 8499 C CA . LEU C 1 86 ? 22.79400 -68.96200 79.72500 1.000 43.27044 136 LEU A CA 1
ATOM 8500 C C . LEU C 1 86 ? 23.84900 -67.85800 79.58600 1.000 46.60344 136 LEU A C 1
ATOM 8501 O O . LEU C 1 86 ? 25.03100 -68.10100 79.86400 1.000 36.12627 136 LEU A O 1
ATOM 8506 N N . ASP C 1 87 ? 23.45200 -66.65200 79.14300 1.000 42.77685 137 ASP A N 1
ATOM 8507 C CA . ASP C 1 87 ? 24.37300 -65.51500 79.13100 1.000 35.38618 137 ASP A CA 1
ATOM 8508 C C . ASP C 1 87 ? 24.84200 -65.18300 80.53700 1.000 35.74343 137 ASP A C 1
ATOM 8509 O O . ASP C 1 87 ? 25.99600 -64.80700 80.74200 1.000 42.72548 137 ASP A O 1
ATOM 8514 N N . TYR C 1 88 ? 23.95500 -65.31200 81.51700 1.000 35.23465 138 TYR A N 1
ATOM 8515 C CA . TYR C 1 88 ? 24.32100 -65.09100 82.90800 1.000 34.65328 138 TYR A CA 1
ATOM 8516 C C . TYR C 1 88 ? 25.17600 -66.23100 83.43600 1.000 45.93582 138 TYR A C 1
ATOM 8517 O O . TYR C 1 88 ? 26.11100 -66.00100 84.20800 1.000 43.58362 138 TYR A O 1
ATOM 8526 N N . VAL C 1 89 ? 24.85800 -67.47500 83.05500 1.000 42.61028 139 VAL A N 1
ATOM 8527 C CA . VAL C 1 89 ? 25.67900 -68.60500 83.48300 1.000 44.48621 139 VAL A CA 1
ATOM 8528 C C . VAL C 1 89 ? 27.05900 -68.49200 82.86600 1.000 41.36014 139 VAL A C 1
ATOM 8529 O O . VAL C 1 89 ? 28.06800 -68.81900 83.49200 1.000 44.06261 139 VAL A O 1
ATOM 8533 N N . TYR C 1 90 ? 27.12500 -68.01600 81.62800 1.000 42.81312 140 TYR A N 1
ATOM 8534 C CA . TYR C 1 90 ? 28.41500 -67.81600 80.98400 1.000 46.50189 140 TYR A CA 1
ATOM 8535 C C . TYR C 1 90 ? 29.21200 -66.71000 81.67100 1.000 51.13035 140 TYR A C 1
ATOM 8536 O O . TYR C 1 90 ? 30.41900 -66.84500 81.91100 1.000 37.45648 140 TYR A O 1
ATOM 8545 N N . ARG C 1 91 ? 28.55000 -65.58600 81.95900 1.000 54.94731 141 ARG A N 1
ATOM 8546 C CA . ARG C 1 91 ? 29.23500 -64.46600 82.58400 1.000 43.94110 141 ARG A CA 1
ATOM 8547 C C . ARG C 1 91 ? 29.82500 -64.88000 83.92500 1.000 50.82627 141 ARG A C 1
ATOM 8548 O O . ARG C 1 91 ? 30.94400 -64.48200 84.26200 1.000 46.13197 141 ARG A O 1
ATOM 8556 N N . TYR C 1 92 ? 29.11800 -65.73900 84.66900 1.000 49.67100 142 TYR A N 1
ATOM 8557 C CA . TYR C 1 92 ? 29.51300 -66.19900 86.00000 1.000 47.42857 142 TYR A CA 1
ATOM 8558 C C . TYR C 1 92 ? 29.94800 -67.66400 85.99600 1.000 46.78552 142 TYR A C 1
ATOM 8559 O O . TYR C 1 92 ? 29.76000 -68.39500 86.96900 1.000 49.48233 142 TYR A O 1
ATOM 8568 N N . TRP C 1 93 ? 30.55400 -68.10100 84.89400 1.000 45.91860 143 TRP A N 1
ATOM 8569 C CA . TRP C 1 93 ? 30.89500 -69.50600 84.71900 1.000 42.99106 143 TRP A CA 1
ATOM 8570 C C . TRP C 1 93 ? 31.96200 -69.97900 85.70900 1.000 58.13747 143 TRP A C 1
ATOM 8571 O O . TRP C 1 93 ? 31.98300 -71.16200 86.06700 1.000 58.47261 143 TRP A O 1
ATOM 8582 N N . SER C 1 94 ? 32.82300 -69.08300 86.19500 1.000 58.28092 144 SER A N 1
ATOM 8583 C CA . SER C 1 94 ? 33.83200 -69.49600 87.17000 1.000 55.98596 144 SER A CA 1
ATOM 8584 C C . SER C 1 94 ? 33.19300 -69.91900 88.49200 1.000 55.77152 144 SER A C 1
ATOM 8585 O O . SER C 1 94 ? 33.62600 -70.89600 89.11300 1.000 55.16846 144 SER A O 1
ATOM 8588 N N . ASP C 1 95 ? 32.16600 -69.19100 88.93800 1.000 59.26075 145 ASP A N 1
ATOM 8589 C CA . ASP C 1 95 ? 31.46400 -69.51200 90.17700 1.000 60.57164 145 ASP A CA 1
ATOM 8590 C C . ASP C 1 95 ? 30.51300 -70.68000 89.98500 1.000 65.14631 145 ASP A C 1
ATOM 8591 O O . ASP C 1 95 ? 30.32600 -71.48900 90.90000 1.000 64.19889 145 ASP A O 1
ATOM 8596 N N . CYS C 1 96 ? 29.89800 -70.77100 88.80300 1.000 66.33991 146 CYS A N 1
ATOM 8597 C CA . CYS C 1 96 ? 28.92000 -71.82100 88.54500 1.000 57.48018 146 CYS A CA 1
ATOM 8598 C C . CYS C 1 96 ? 29.56800 -73.20100 88.47900 1.000 52.17009 146 CYS A C 1
ATOM 8599 O O . CYS C 1 96 ? 28.98000 -74.18200 88.93500 1.000 60.85533 146 CYS A O 1
ATOM 8602 N N . SER C 1 97 ? 30.77400 -73.30500 87.93000 1.000 50.04539 147 SER A N 1
ATOM 8603 C CA . SER C 1 97 ? 31.38900 -74.61600 87.70300 1.000 46.74998 147 SER A CA 1
ATOM 8604 C C . SER C 1 97 ? 32.13600 -75.12000 88.92900 1.000 49.52176 147 SER A C 1
ATOM 8605 O O . SER C 1 97 ? 33.30500 -75.49100 88.84400 1.000 51.29831 147 SER A O 1
ATOM 8608 N N . ARG C 1 98 ? 31.45900 -75.17100 90.07900 1.000 48.60829 148 ARG A N 1
ATOM 8609 C CA . ARG C 1 98 ? 32.14300 -75.42200 91.34100 1.000 53.80777 148 ARG A CA 1
ATOM 8610 C C . ARG C 1 98 ? 32.23900 -76.89700 91.72600 1.000 54.36932 148 ARG A C 1
ATOM 8611 O O . ARG C 1 98 ? 33.08500 -77.23900 92.55400 1.000 58.77727 148 ARG A O 1
ATOM 8619 N N . ASP C 1 99 ? 31.42100 -77.78600 91.16900 1.000 50.56254 149 ASP A N 1
ATOM 8620 C CA . ASP C 1 99 ? 31.60200 -79.21400 91.40600 1.000 41.78265 149 ASP A CA 1
ATOM 8621 C C . ASP C 1 99 ? 31.44400 -79.95000 90.08500 1.000 49.92336 149 ASP A C 1
ATOM 8622 O O . ASP C 1 99 ? 31.05500 -79.35700 89.07300 1.000 43.97164 149 ASP A O 1
ATOM 8627 N N . LEU C 1 100 ? 31.76100 -81.25100 90.09700 1.000 39.22608 150 LEU A N 1
ATOM 8628 C CA . LEU C 1 100 ? 31.68800 -82.04300 88.86700 1.000 44.28208 150 LEU A CA 1
ATOM 8629 C C . LEU C 1 100 ? 30.33400 -81.89500 88.18100 1.000 39.60792 150 LEU A C 1
ATOM 8630 O O . LEU C 1 100 ? 30.26500 -81.65600 86.96600 1.000 39.08443 150 LEU A O 1
ATOM 8635 N N . ASN C 1 101 ? 29.25000 -82.00600 88.94600 1.000 35.16630 151 ASN A N 1
ATOM 8636 C CA . ASN C 1 101 ? 27.91800 -81.94800 88.35900 1.000 38.22136 151 ASN A CA 1
ATOM 8637 C C . ASN C 1 101 ? 27.69900 -80.64100 87.60400 1.000 42.34028 151 ASN A C 1
ATOM 8638 O O . ASN C 1 101 ? 27.37200 -80.64400 86.40400 1.000 34.87961 151 ASN A O 1
ATOM 8643 N N . SER C 1 102 ? 27.85700 -79.50600 88.29100 1.000 31.45695 152 SER A N 1
ATOM 8644 C CA . SER C 1 102 ? 27.56300 -78.24000 87.62200 1.000 40.34791 152 SER A CA 1
ATOM 8645 C C . SER C 1 102 ? 28.56500 -77.94200 86.51400 1.000 37.82655 152 SER A C 1
ATOM 8646 O O . SER C 1 102 ? 28.18300 -77.40000 85.47400 1.000 37.64250 152 SER A O 1
ATOM 8649 N N . ALA C 1 103 ? 29.83300 -78.31700 86.69800 1.000 36.08425 153 ALA A N 1
ATOM 8650 C CA . ALA C 1 103 ? 30.82100 -78.16400 85.63300 1.000 36.23992 153 ALA A CA 1
ATOM 8651 C C . ALA C 1 103 ? 30.41900 -78.93900 84.39000 1.000 33.73446 153 ALA A C 1
ATOM 8652 O O . ALA C 1 103 ? 30.49000 -78.42200 83.26300 1.000 38.90882 153 ALA A O 1
ATOM 8654 N N . ALA C 1 104 ? 30.03800 -80.20200 84.57500 1.000 35.22622 154 ALA A N 1
ATOM 8655 C CA . ALA C 1 104 ? 29.70300 -81.05900 83.44500 1.000 34.72013 154 ALA A CA 1
ATOM 8656 C C . ALA C 1 104 ? 28.37700 -80.64600 82.82200 1.000 31.95821 154 ALA A C 1
ATOM 8657 O O . ALA C 1 104 ? 28.22200 -80.68700 81.60000 1.000 34.96989 154 ALA A O 1
ATOM 8659 N N . LEU C 1 105 ? 27.41300 -80.23900 83.64400 1.000 27.86141 155 LEU A N 1
ATOM 8660 C CA . LEU C 1 105 ? 26.13800 -79.78300 83.11400 1.000 27.20063 155 LEU A CA 1
ATOM 8661 C C . LEU C 1 105 ? 26.32600 -78.53000 82.29400 1.000 31.83588 155 LEU A C 1
ATOM 8662 O O . LEU C 1 105 ? 25.81900 -78.42500 81.17100 1.000 37.15124 155 LEU A O 1
ATOM 8667 N N . GLY C 1 106 ? 27.04400 -77.55200 82.85200 1.000 35.15461 156 GLY A N 1
ATOM 8668 C CA . GLY C 1 106 ? 27.24100 -76.29300 82.15100 1.000 24.93114 156 GLY A CA 1
ATOM 8669 C C . GLY C 1 106 ? 28.11700 -76.43900 80.92800 1.000 27.83292 156 GLY A C 1
ATOM 8670 O O . GLY C 1 106 ? 27.87000 -75.79500 79.90400 1.000 35.37701 156 GLY A O 1
ATOM 8671 N N . LEU C 1 107 ? 29.14300 -77.29400 81.00100 1.000 29.73717 157 LEU A N 1
ATOM 8672 C CA . LEU C 1 107 ? 29.97500 -77.52300 79.82200 1.000 30.07520 157 LEU A CA 1
ATOM 8673 C C . LEU C 1 107 ? 29.13900 -77.99400 78.64100 1.000 32.84077 157 LEU A C 1
ATOM 8674 O O . LEU C 1 107 ? 29.25700 -77.45400 77.53600 1.000 33.66811 157 LEU A O 1
ATOM 8679 N N . ARG C 1 108 ? 28.24500 -78.96900 78.85700 1.000 33.83821 158 ARG A N 1
ATOM 8680 C CA . ARG C 1 108 ? 27.45500 -79.49800 77.73900 1.000 31.63235 158 ARG A CA 1
ATOM 8681 C C . ARG C 1 108 ? 26.47300 -78.46100 77.20000 1.000 33.13198 158 ARG A C 1
ATOM 8682 O O . ARG C 1 108 ? 26.38600 -78.23900 75.98700 1.000 35.33055 158 ARG A O 1
ATOM 8690 N N . ILE C 1 109 ? 25.71300 -77.82700 78.09600 1.000 31.63399 159 ILE A N 1
ATOM 8691 C CA . ILE C 1 109 ? 24.63300 -76.92400 77.70100 1.000 26.62100 159 ILE A CA 1
ATOM 8692 C C . ILE C 1 109 ? 25.17800 -75.63800 77.08700 1.000 35.15270 159 ILE A C 1
ATOM 8693 O O . ILE C 1 109 ? 24.65100 -75.14100 76.07600 1.000 38.74649 159 ILE A O 1
ATOM 8698 N N . LEU C 1 110 ? 26.23400 -75.07300 77.68100 1.000 35.51303 160 LEU A N 1
ATOM 8699 C CA . LEU C 1 110 ? 26.87600 -73.90200 77.08700 1.000 33.61914 160 LEU A CA 1
ATOM 8700 C C . LEU C 1 110 ? 27.51100 -74.25600 75.75000 1.000 30.43996 160 LEU A C 1
ATOM 8701 O O . LEU C 1 110 ? 27.40600 -73.49700 74.78000 1.000 35.14011 160 LEU A O 1
ATOM 8706 N N . ARG C 1 111 ? 28.17800 -75.41000 75.67600 1.000 28.81049 161 ARG A N 1
ATOM 8707 C CA . ARG C 1 111 ? 28.78400 -75.81500 74.40900 1.000 32.03241 161 ARG A CA 1
ATOM 8708 C C . ARG C 1 111 ? 27.72900 -75.99900 73.32800 1.000 33.40554 161 ARG A C 1
ATOM 8709 O O . ARG C 1 111 ? 27.84700 -75.43400 72.22800 1.000 37.13723 161 ARG A O 1
ATOM 8717 N N . LEU C 1 112 ? 26.66600 -76.75400 73.62900 1.000 30.61265 162 LEU A N 1
ATOM 8718 C CA . LEU C 1 112 ? 25.64900 -77.00000 72.60800 1.000 31.45046 162 LEU A CA 1
ATOM 8719 C C . LEU C 1 112 ? 24.90300 -75.73100 72.23400 1.000 32.02097 162 LEU A C 1
ATOM 8720 O O . LEU C 1 112 ? 24.29800 -75.67400 71.16200 1.000 31.59436 162 LEU A O 1
ATOM 8725 N N . ASN C 1 113 ? 24.93100 -74.70500 73.08700 1.000 42.57272 163 ASN A N 1
ATOM 8726 C CA . ASN C 1 113 ? 24.32000 -73.42500 72.75500 1.000 33.46677 163 ASN A CA 1
ATOM 8727 C C . ASN C 1 113 ? 25.32000 -72.43900 72.21900 1.000 33.63413 163 ASN A C 1
ATOM 8728 O O . ASN C 1 113 ? 25.06600 -71.23500 72.25300 1.000 47.69020 163 ASN A O 1
ATOM 8733 N N . ARG C 1 114 ? 26.45200 -72.92500 71.73500 1.000 36.11521 164 ARG A N 1
ATOM 8734 C CA . ARG C 1 114 ? 27.43800 -72.13200 71.01400 1.000 45.06787 164 ARG A CA 1
ATOM 8735 C C . ARG C 1 114 ? 28.16000 -71.12100 71.89200 1.000 40.93948 164 ARG A C 1
ATOM 8736 O O . ARG C 1 114 ? 28.72200 -70.15400 71.38000 1.000 47.21706 164 ARG A O 1
ATOM 8744 N N . TYR C 1 115 ? 28.19600 -71.33100 73.19500 1.000 38.93778 165 TYR A N 1
ATOM 8745 C CA . TYR C 1 115 ? 29.14400 -70.50400 73.92900 1.000 39.44248 165 TYR A CA 1
ATOM 8746 C C . TYR C 1 115 ? 30.54100 -71.10600 73.82100 1.000 45.97508 165 TYR A C 1
ATOM 8747 O O . TYR C 1 115 ? 30.70300 -72.32500 73.89000 1.000 45.22213 165 TYR A O 1
ATOM 8756 N N . PRO C 1 116 ? 31.55300 -70.28700 73.64500 1.000 50.95434 166 PRO A N 1
ATOM 8757 C CA . PRO C 1 116 ? 32.92700 -70.80600 73.63900 1.000 48.68837 166 PRO A CA 1
ATOM 8758 C C . PRO C 1 116 ? 33.39100 -71.20100 75.02900 1.000 54.47410 166 PRO A C 1
ATOM 8759 O O . PRO C 1 116 ? 33.93700 -70.37400 75.76900 1.000 61.75641 166 PRO A O 1
ATOM 8763 N N . VAL C 1 117 ? 33.15100 -72.45100 75.41400 1.000 52.96423 167 VAL A N 1
ATOM 8764 C CA . VAL C 1 117 ? 33.56200 -72.94200 76.72000 1.000 43.40393 167 VAL A CA 1
ATOM 8765 C C . VAL C 1 117 ? 34.52500 -74.09500 76.50600 1.000 35.44895 167 VAL A C 1
ATOM 8766 O O . VAL C 1 117 ? 34.48500 -74.78000 75.48000 1.000 40.79185 167 VAL A O 1
ATOM 8770 N N . SER C 1 118 ? 35.41100 -74.29100 77.47300 1.000 35.85529 168 SER A N 1
ATOM 8771 C CA . SER C 1 118 ? 36.53300 -75.19800 77.32600 1.000 39.86100 168 SER A CA 1
ATOM 8772 C C . SER C 1 118 ? 36.28700 -76.46600 78.12900 1.000 34.98039 168 SER A C 1
ATOM 8773 O O . SER C 1 118 ? 35.74300 -76.41400 79.23100 1.000 43.31068 168 SER A O 1
ATOM 8776 N N . SER C 1 119 ? 36.68400 -77.61200 77.57700 1.000 38.81966 169 SER A N 1
ATOM 8777 C CA . SER C 1 119 ? 36.57200 -78.84200 78.35300 1.000 43.66551 169 SER A CA 1
ATOM 8778 C C . SER C 1 119 ? 37.55700 -78.87100 79.50600 1.000 51.46814 169 SER A C 1
ATOM 8779 O O . SER C 1 119 ? 37.52400 -79.81400 80.31200 1.000 42.90445 169 SER A O 1
ATOM 8782 N N . ASP C 1 120 ? 38.42500 -77.85900 79.60400 1.000 46.26799 170 ASP A N 1
ATOM 8783 C CA . ASP C 1 120 ? 39.41200 -77.81800 80.67300 1.000 46.42289 170 ASP A CA 1
ATOM 8784 C C . ASP C 1 120 ? 38.78000 -77.65600 82.03700 1.000 42.03297 170 ASP A C 1
ATOM 8785 O O . ASP C 1 120 ? 39.42500 -77.96900 83.04200 1.000 54.08001 170 ASP A O 1
ATOM 8790 N N . VAL C 1 121 ? 37.53600 -77.18500 82.10300 1.000 39.71954 171 VAL A N 1
ATOM 8791 C CA . VAL C 1 121 ? 36.86400 -77.08100 83.39500 1.000 37.34894 171 VAL A CA 1
ATOM 8792 C C . VAL C 1 121 ? 36.82700 -78.43400 84.08900 1.000 37.43840 171 VAL A C 1
ATOM 8793 O O . VAL C 1 121 ? 36.85400 -78.50500 85.31800 1.000 48.54056 171 VAL A O 1
ATOM 8797 N N . LEU C 1 122 ? 36.81000 -79.53000 83.32100 1.000 44.48454 172 LEU A N 1
ATOM 8798 C CA . LEU C 1 122 ? 36.76300 -80.86700 83.90000 1.000 37.23609 172 LEU A CA 1
ATOM 8799 C C . LEU C 1 122 ? 38.08000 -81.28300 84.55700 1.000 47.71447 172 LEU A C 1
ATOM 8800 O O . LEU C 1 122 ? 38.07300 -82.19600 85.39100 1.000 41.77652 172 LEU A O 1
ATOM 8805 N N . ARG C 1 123 ? 39.21200 -80.66700 84.18400 1.000 48.13899 173 ARG A N 1
ATOM 8806 C CA . ARG C 1 123 ? 40.47900 -81.01900 84.81900 1.000 46.32187 173 ARG A CA 1
ATOM 8807 C C . ARG C 1 123 ? 40.50500 -80.66000 86.29400 1.000 48.52357 173 ARG A C 1
ATOM 8808 O O . ARG C 1 123 ? 41.22700 -81.30600 87.06000 1.000 56.31442 173 ARG A O 1
ATOM 8816 N N . HIS C 1 124 ? 39.71900 -79.66200 86.70800 1.000 48.63800 174 HIS A N 1
ATOM 8817 C CA . HIS C 1 124 ? 39.59300 -79.31400 88.11600 1.000 41.38007 174 HIS A CA 1
ATOM 8818 C C . HIS C 1 124 ? 39.12500 -80.46900 88.98000 1.000 51.57889 174 HIS A C 1
ATOM 8819 O O . HIS C 1 124 ? 39.18400 -80.34400 90.20400 1.000 52.70125 174 HIS A O 1
ATOM 8826 N N . PHE C 1 125 ? 38.62300 -81.56900 88.39200 1.000 50.88750 175 PHE A N 1
ATOM 8827 C CA . PHE C 1 125 ? 38.06200 -82.67100 89.17200 1.000 46.07890 175 PHE A CA 1
ATOM 8828 C C . PHE C 1 125 ? 38.68700 -84.01500 88.86000 1.000 46.13923 175 PHE A C 1
ATOM 8829 O O . PHE C 1 125 ? 38.19300 -85.03100 89.35200 1.000 50.39083 175 PHE A O 1
ATOM 8837 N N . LYS C 1 126 ? 39.73200 -84.06000 88.04600 1.000 54.81160 176 LYS A N 1
ATOM 8838 C CA . LYS C 1 126 ? 40.40900 -85.31100 87.75100 1.000 63.09404 176 LYS A CA 1
ATOM 8839 C C . LYS C 1 126 ? 41.49600 -85.51900 88.79500 1.000 66.05226 176 LYS A C 1
ATOM 8840 O O . LYS C 1 126 ? 42.40000 -84.68700 88.93000 1.000 76.17747 176 LYS A O 1
ATOM 8846 N N . GLY C 1 127 ? 41.40300 -86.62000 89.53700 1.000 67.68903 177 GLY A N 1
ATOM 8847 C CA . GLY C 1 127 ? 42.36100 -86.93400 90.57000 1.000 74.27326 177 GLY A CA 1
ATOM 8848 C C . GLY C 1 127 ? 43.45900 -87.86600 90.08300 1.000 89.02083 177 GLY A C 1
ATOM 8849 O O . GLY C 1 127 ? 43.60000 -88.15500 88.89100 1.000 74.36240 177 GLY A O 1
ATOM 8850 N N . ASN C 1 128 ? 44.27200 -88.31700 91.04300 1.000 102.98631 178 ASN A N 1
ATOM 8851 C CA . ASN C 1 128 ? 45.18500 -89.42400 90.80800 1.000 82.02972 178 ASN A CA 1
ATOM 8852 C C . ASN C 1 128 ? 44.38400 -90.67300 90.46800 1.000 83.98553 178 ASN A C 1
ATOM 8853 O O . ASN C 1 128 ? 43.17400 -90.74700 90.69800 1.000 86.49850 178 ASN A O 1
ATOM 8855 N N . ASP C 1 129 ? 45.06900 -91.65200 89.87900 1.000 90.20860 179 ASP A N 1
ATOM 8856 C CA . ASP C 1 129 ? 44.44100 -92.88100 89.40100 1.000 100.59523 179 ASP A CA 1
ATOM 8857 C C . ASP C 1 129 ? 43.41800 -92.60800 88.29200 1.000 97.95575 179 ASP A C 1
ATOM 8858 O O . ASP C 1 129 ? 42.76500 -93.53700 87.80000 1.000 98.77283 179 ASP A O 1
ATOM 8860 N N . GLY C 1 130 ? 43.27800 -91.34600 87.87800 1.000 92.86015 180 GLY A N 1
ATOM 8861 C CA . GLY C 1 130 ? 42.45300 -91.00100 86.73400 1.000 90.82415 180 GLY A CA 1
ATOM 8862 C C . GLY C 1 130 ? 40.96000 -91.00000 86.97200 1.000 90.45661 180 GLY A C 1
ATOM 8863 O O . GLY C 1 130 ? 40.19200 -91.00100 86.00200 1.000 80.53316 180 GLY A O 1
ATOM 8864 N N . GLN C 1 131 ? 40.52100 -91.00800 88.22200 1.000 84.37712 181 GLN A N 1
ATOM 8865 C CA . GLN C 1 131 ? 39.10700 -90.93300 88.53500 1.000 69.00699 181 GLN A CA 1
ATOM 8866 C C . GLN C 1 131 ? 38.67600 -89.46900 88.62700 1.000 71.21924 181 GLN A C 1
ATOM 8867 O O . GLN C 1 131 ? 39.48300 -88.56700 88.87700 1.000 73.33459 181 GLN A O 1
ATOM 8869 N N . PHE C 1 132 ? 37.38800 -89.23900 88.40800 1.000 58.66678 182 PHE A N 1
ATOM 8870 C CA . PHE C 1 132 ? 36.79400 -87.92100 88.58200 1.000 54.51308 182 PHE A CA 1
ATOM 8871 C C . PHE C 1 132 ? 36.10600 -87.86600 89.93500 1.000 49.88155 182 PHE A C 1
ATOM 8872 O O . PHE C 1 132 ? 35.57100 -88.87000 90.40600 1.000 58.44635 182 PHE A O 1
ATOM 8880 N N . LEU C 1 133 ? 36.14400 -86.69900 90.56800 1.000 53.46569 183 LEU A N 1
ATOM 8881 C CA . LEU C 1 133 ? 35.75800 -86.55000 91.96700 1.000 51.17630 183 LEU A CA 1
ATOM 8882 C C . LEU C 1 133 ? 34.39800 -85.87500 92.09500 1.000 46.53891 183 LEU A C 1
ATOM 8883 O O . LEU C 1 133 ? 34.18800 -84.78600 91.54800 1.000 44.90020 183 LEU A O 1
ATOM 8888 N N . CYS C 1 134 ? 33.49300 -86.50400 92.85700 1.000 44.12457 184 CYS A N 1
ATOM 8889 C CA . CYS C 1 134 ? 32.26000 -85.89700 93.33400 1.000 44.23873 184 CYS A CA 1
ATOM 8890 C C . CYS C 1 134 ? 32.44700 -85.34700 94.73100 1.000 51.28133 184 CYS A C 1
ATOM 8891 O O . CYS C 1 134 ? 33.35500 -85.76100 95.45600 1.000 42.94169 184 CYS A O 1
ATOM 8894 N N . PRO C 1 135 ? 31.60800 -84.39800 95.13700 1.000 46.62367 185 PRO A N 1
ATOM 8895 C CA . PRO C 1 135 ? 31.62200 -83.95000 96.53400 1.000 44.90873 185 PRO A CA 1
ATOM 8896 C C . PRO C 1 135 ? 31.41600 -85.11600 97.49700 1.000 51.92840 185 PRO A C 1
ATOM 8897 O O . PRO C 1 135 ? 30.54900 -85.96900 97.29600 1.000 57.40497 185 PRO A O 1
ATOM 8901 N N . SER C 1 136 ? 32.20500 -85.12300 98.57400 1.000 61.44563 186 SER A N 1
ATOM 8902 C CA . SER C 1 136 ? 32.19800 -86.23800 99.52400 1.000 60.95588 186 SER A CA 1
ATOM 8903 C C . SER C 1 136 ? 30.85600 -86.41200 100.22000 1.000 56.46339 186 SER A C 1
ATOM 8904 O O . SER C 1 136 ? 30.45800 -87.54700 100.51200 1.000 63.30575 186 SER A O 1
ATOM 8907 N N . ALA C 1 137 ? 30.16200 -85.31700 100.51500 1.000 47.24765 187 ALA A N 1
ATOM 8908 C CA . ALA C 1 137 ? 28.89100 -85.37900 101.22000 1.000 48.52572 187 ALA A CA 1
ATOM 8909 C C . ALA C 1 137 ? 27.72300 -85.79700 100.33900 1.000 64.49402 187 ALA A C 1
ATOM 8910 O O . ALA C 1 137 ? 26.59600 -85.86800 100.84000 1.000 67.74116 187 ALA A O 1
ATOM 8912 N N . GLN C 1 138 ? 27.93700 -86.04800 99.04600 1.000 71.95791 188 GLN A N 1
ATOM 8913 C CA . GLN C 1 138 ? 26.82300 -86.41200 98.17700 1.000 58.42975 188 GLN A CA 1
ATOM 8914 C C . GLN C 1 138 ? 26.31700 -87.80500 98.52200 1.000 55.10273 188 GLN A C 1
ATOM 8915 O O . GLN C 1 138 ? 27.08400 -88.70000 98.88700 1.000 59.82050 188 GLN A O 1
ATOM 8921 N N . SER C 1 139 ? 25.01000 -87.98900 98.40700 1.000 53.90195 189 SER A N 1
ATOM 8922 C CA . SER C 1 139 ? 24.47600 -89.34000 98.46600 1.000 53.48851 189 SER A CA 1
ATOM 8923 C C . SER C 1 139 ? 24.91200 -90.13700 97.23700 1.000 52.73020 189 SER A C 1
ATOM 8924 O O . SER C 1 139 ? 25.47100 -89.60300 96.26800 1.000 57.40643 189 SER A O 1
ATOM 8927 N N . GLU C 1 140 ? 24.66900 -91.44800 97.30800 1.000 57.78800 190 GLU A N 1
ATOM 8928 C CA . GLU C 1 140 ? 24.94900 -92.33300 96.18400 1.000 50.65760 190 GLU A CA 1
ATOM 8929 C C . GLU C 1 140 ? 24.16900 -91.90900 94.95700 1.000 50.88272 190 GLU A C 1
ATOM 8930 O O . GLU C 1 140 ? 24.72400 -91.83600 93.85400 1.000 54.18809 190 GLU A O 1
ATOM 8932 N N . GLU C 1 141 ? 22.87200 -91.63600 95.13200 1.000 44.10808 191 GLU A N 1
ATOM 8933 C CA . GLU C 1 141 ? 22.05200 -91.18900 94.02000 1.000 38.56786 191 GLU A CA 1
ATOM 8934 C C . GLU C 1 141 ? 22.58000 -89.88000 93.44600 1.000 50.17583 191 GLU A C 1
ATOM 8935 O O . GLU C 1 141 ? 22.56900 -89.66900 92.22700 1.000 46.32395 191 GLU A O 1
ATOM 8941 N N . GLU C 1 142 ? 23.04000 -88.98200 94.31700 1.000 55.88167 192 GLU A N 1
ATOM 8942 C CA . GLU C 1 142 ? 23.55300 -87.69600 93.86500 1.000 51.91130 192 GLU A CA 1
ATOM 8943 C C . GLU C 1 142 ? 24.88300 -87.85700 93.14600 1.000 46.79762 192 GLU A C 1
ATOM 8944 O O . GLU C 1 142 ? 25.13100 -87.18300 92.14000 1.000 43.87869 192 GLU A O 1
ATOM 8950 N N . LYS C 1 143 ? 25.74900 -88.74100 93.64300 1.000 41.96539 193 LYS A N 1
ATOM 8951 C CA . LYS C 1 143 ? 26.99600 -89.00600 92.94100 1.000 35.89993 193 LYS A CA 1
ATOM 8952 C C . LYS C 1 143 ? 26.72400 -89.56800 91.55000 1.000 47.38430 193 LYS A C 1
ATOM 8953 O O . LYS C 1 143 ? 27.38800 -89.18700 90.57400 1.000 43.74980 193 LYS A O 1
ATOM 8955 N N . ILE C 1 144 ? 25.72700 -90.45000 91.43100 1.000 42.32644 194 ILE A N 1
ATOM 8956 C CA . ILE C 1 144 ? 25.37900 -91.00600 90.12400 1.000 48.94806 194 ILE A CA 1
ATOM 8957 C C . ILE C 1 144 ? 24.86100 -89.90700 89.20300 1.000 39.42478 194 ILE A C 1
ATOM 8958 O O . ILE C 1 144 ? 25.17900 -89.87900 88.00900 1.000 36.37907 194 ILE A O 1
ATOM 8963 N N . GLY C 1 145 ? 24.02900 -89.01000 89.73400 1.000 35.97877 195 GLY A N 1
ATOM 8964 C CA . GLY C 1 145 ? 23.62600 -87.85400 88.95800 1.000 32.53983 195 GLY A CA 1
ATOM 8965 C C . GLY C 1 145 ? 24.81600 -87.08600 88.41400 1.000 49.12290 195 GLY A C 1
ATOM 8966 O O . GLY C 1 145 ? 24.82900 -86.69700 87.24000 1.000 43.36941 195 GLY A O 1
ATOM 8967 N N . SER C 1 146 ? 25.84800 -86.88300 89.24900 1.000 33.77255 196 SER A N 1
ATOM 8968 C CA . SER C 1 146 ? 27.00900 -86.12500 88.80300 1.000 35.86795 196 SER A CA 1
ATOM 8969 C C . SER C 1 146 ? 27.73600 -86.84400 87.67500 1.000 32.94690 196 SER A C 1
ATOM 8970 O O . SER C 1 146 ? 28.19500 -86.21300 86.71500 1.000 40.08511 196 SER A O 1
ATOM 8973 N N . ILE C 1 147 ? 27.90400 -88.15900 87.80400 1.000 37.57591 197 ILE A N 1
ATOM 8974 C CA . ILE C 1 147 ? 28.62200 -88.91700 86.79300 1.000 37.40630 197 ILE A CA 1
ATOM 8975 C C . ILE C 1 147 ? 27.78100 -89.04400 85.53400 1.000 32.19023 197 ILE A C 1
ATOM 8976 O O . ILE C 1 147 ? 28.31400 -89.13000 84.42400 1.000 34.97973 197 ILE A O 1
ATOM 8981 N N . LEU C 1 148 ? 26.46100 -89.06400 85.66900 1.000 30.26180 198 LEU A N 1
ATOM 8982 C CA . LEU C 1 148 ? 25.62300 -89.07400 84.47800 1.000 29.85338 198 LEU A CA 1
ATOM 8983 C C . LEU C 1 148 ? 25.82900 -87.79500 83.67400 1.000 35.11566 198 LEU A C 1
ATOM 8984 O O . LEU C 1 148 ? 26.03300 -87.83300 82.45400 1.000 40.13278 198 LEU A O 1
ATOM 8989 N N . ASN C 1 149 ? 25.85400 -86.64800 84.35400 1.000 35.09065 199 ASN A N 1
ATOM 8990 C CA . ASN C 1 149 ? 26.14400 -85.39200 83.67300 1.000 36.99135 199 ASN A CA 1
ATOM 8991 C C . ASN C 1 149 ? 27.56500 -85.37000 83.12600 1.000 33.87673 199 ASN A C 1
ATOM 8992 O O . ASN C 1 149 ? 27.80900 -84.85600 82.02700 1.000 35.20645 199 ASN A O 1
ATOM 8997 N N . LEU C 1 150 ? 28.52500 -85.90400 83.87500 1.000 36.15776 200 LEU A N 1
ATOM 8998 C CA . LEU C 1 150 ? 29.86000 -86.06500 83.30300 1.000 36.99246 200 LEU A CA 1
ATOM 8999 C C . LEU C 1 150 ? 29.80300 -86.89700 82.02700 1.000 39.57780 200 LEU A C 1
ATOM 9000 O O . LEU C 1 150 ? 30.36100 -86.51000 80.98800 1.000 37.42660 200 LEU A O 1
ATOM 9005 N N . TYR C 1 151 ? 29.12600 -88.05300 82.08800 1.000 38.61106 201 TYR A N 1
ATOM 9006 C CA . TYR C 1 151 ? 28.93500 -88.86100 80.88400 1.000 42.62589 201 TYR A CA 1
ATOM 9007 C C . TYR C 1 151 ? 28.34100 -88.02500 79.75600 1.000 35.20010 201 TYR A C 1
ATOM 9008 O O . TYR C 1 151 ? 28.88400 -87.97200 78.64500 1.000 39.00356 201 TYR A O 1
ATOM 9017 N N . ARG C 1 152 ? 27.22100 -87.35400 80.03100 1.000 35.83526 202 ARG A N 1
ATOM 9018 C CA . ARG C 1 152 ? 26.54300 -86.59400 78.99000 1.000 28.60118 202 ARG A CA 1
ATOM 9019 C C . ARG C 1 152 ? 27.41700 -85.46800 78.45300 1.000 34.04712 202 ARG A C 1
ATOM 9020 O O . ARG C 1 152 ? 27.32900 -85.12700 77.26800 1.000 35.67006 202 ARG A O 1
ATOM 9028 N N . ALA C 1 153 ? 28.27000 -84.87700 79.29200 1.000 38.19708 203 ALA A N 1
ATOM 9029 C CA . ALA C 1 153 ? 29.19100 -83.85600 78.79800 1.000 30.69952 203 ALA A CA 1
ATOM 9030 C C . ALA C 1 153 ? 30.22200 -84.44800 77.84600 1.000 36.57691 203 ALA A C 1
ATOM 9031 O O . ALA C 1 153 ? 30.54300 -83.84800 76.81500 1.000 39.78552 203 ALA A O 1
ATOM 9033 N N . SER C 1 154 ? 30.74200 -85.64300 78.15700 1.000 41.57452 204 SER A N 1
ATOM 9034 C CA . SER C 1 154 ? 31.88700 -86.16300 77.40100 1.000 33.87360 204 SER A CA 1
ATOM 9035 C C . SER C 1 154 ? 31.52300 -86.56700 75.98800 1.000 31.06143 204 SER A C 1
ATOM 9036 O O . SER C 1 154 ? 32.42100 -86.69200 75.15300 1.000 39.42943 204 SER A O 1
ATOM 9039 N N . LEU C 1 155 ? 30.23200 -86.74900 75.68700 1.000 33.72833 205 LEU A N 1
ATOM 9040 C CA . LEU C 1 155 ? 29.81600 -87.13700 74.34300 1.000 34.88660 205 LEU A CA 1
ATOM 9041 C C . LEU C 1 155 ? 29.96400 -86.00600 73.34100 1.000 36.87512 205 LEU A C 1
ATOM 9042 O O . LEU C 1 155 ? 30.02300 -86.27100 72.13800 1.000 40.62704 205 LEU A O 1
ATOM 9047 N N . ILE C 1 156 ? 29.98100 -84.75600 73.80100 1.000 35.17138 206 ILE A N 1
ATOM 9048 C CA . ILE C 1 156 ? 30.10900 -83.60800 72.91300 1.000 42.23221 206 ILE A CA 1
ATOM 9049 C C . ILE C 1 156 ? 31.56600 -83.18000 72.88000 1.000 38.13001 206 ILE A C 1
ATOM 9050 O O . ILE C 1 156 ? 31.92300 -82.12600 73.41300 1.000 41.08738 206 ILE A O 1
ATOM 9055 N N . ALA C 1 157 ? 32.41100 -83.95000 72.22100 1.000 44.88762 207 ALA A N 1
ATOM 9056 C CA . ALA C 1 157 ? 33.85200 -83.79600 72.37200 1.000 45.03229 207 ALA A CA 1
ATOM 9057 C C . ALA C 1 157 ? 34.45900 -83.26700 71.08500 1.000 36.68431 207 ALA A C 1
ATOM 9058 O O . ALA C 1 157 ? 34.03800 -83.63900 69.98400 1.000 41.59340 207 ALA A O 1
ATOM 9060 N N . PHE C 1 158 ? 35.42600 -82.38800 71.22900 1.000 38.42569 208 PHE A N 1
ATOM 9061 C CA . PHE C 1 158 ? 36.15500 -81.86400 70.09200 1.000 38.42832 208 PHE A CA 1
ATOM 9062 C C . PHE C 1 158 ? 37.46600 -82.62300 69.92200 1.000 45.49759 208 PHE A C 1
ATOM 9063 O O . PHE C 1 158 ? 37.95100 -83.26600 70.86800 1.000 38.25775 208 PHE A O 1
ATOM 9071 N N . PRO C 1 159 ? 38.05300 -82.61100 68.72000 1.000 38.22266 209 PRO A N 1
ATOM 9072 C CA . PRO C 1 159 ? 39.33700 -83.29700 68.53800 1.000 39.08483 209 PRO A CA 1
ATOM 9073 C C . PRO C 1 159 ? 40.36800 -82.76600 69.52500 1.000 56.12993 209 PRO A C 1
ATOM 9074 O O . PRO C 1 159 ? 40.40900 -81.56800 69.82800 1.000 52.33547 209 PRO A O 1
ATOM 9078 N N . GLU C 1 160 ? 41.16900 -83.68400 70.06100 1.000 48.21950 210 GLU A N 1
ATOM 9079 C CA . GLU C 1 160 ? 42.29200 -83.37500 70.93800 1.000 55.58378 210 GLU A CA 1
ATOM 9080 C C . GLU C 1 160 ? 41.87000 -82.95000 72.33700 1.000 49.40970 210 GLU A C 1
ATOM 9081 O O . GLU C 1 160 ? 42.68700 -82.42000 73.08700 1.000 61.64110 210 GLU A O 1
ATOM 9087 N N . GLU C 1 161 ? 40.62300 -83.19000 72.73100 1.000 48.78325 211 GLU A N 1
ATOM 9088 C CA . GLU C 1 161 ? 40.20700 -82.96600 74.11200 1.000 47.56285 211 GLU A CA 1
ATOM 9089 C C . GLU C 1 161 ? 40.27500 -84.30300 74.84500 1.000 55.06379 211 GLU A C 1
ATOM 9090 O O . GLU C 1 161 ? 39.26700 -84.97400 75.08300 1.000 49.35261 211 GLU A O 1
ATOM 9096 N N . ASN C 1 162 ? 41.50500 -84.68200 75.21800 1.000 54.80190 212 ASN A N 1
ATOM 9097 C CA . ASN C 1 162 ? 41.72800 -85.97500 75.85800 1.000 51.63281 212 ASN A CA 1
ATOM 9098 C C . ASN C 1 162 ? 40.94900 -86.10200 77.15500 1.000 41.93254 212 ASN A C 1
ATOM 9099 O O . ASN C 1 162 ? 40.61300 -87.21700 77.56500 1.000 47.27744 212 ASN A O 1
ATOM 9104 N N . ILE C 1 163 ? 40.67800 -84.98600 77.83400 1.000 42.11352 213 ILE A N 1
ATOM 9105 C CA . ILE C 1 163 ? 39.90500 -85.08700 79.06700 1.000 43.28376 213 ILE A CA 1
ATOM 9106 C C . ILE C 1 163 ? 38.53100 -85.66400 78.77500 1.000 44.15061 213 ILE A C 1
ATOM 9107 O O . ILE C 1 163 ? 37.97700 -86.40600 79.59400 1.000 46.50823 213 ILE A O 1
ATOM 9112 N N . MET C 1 164 ? 37.97500 -85.38200 77.59100 1.000 46.02573 214 MET A N 1
ATOM 9113 C CA . MET C 1 164 ? 36.65800 -85.91800 77.26700 1.000 40.40836 214 MET A CA 1
ATOM 9114 C C . MET C 1 164 ? 36.72900 -87.42200 77.06700 1.000 44.22461 214 MET A C 1
ATOM 9115 O O . MET C 1 164 ? 35.86800 -88.16100 77.55900 1.000 40.81525 214 MET A O 1
ATOM 9120 N N . ASP C 1 165 ? 37.76800 -87.90100 76.38000 1.000 42.41605 215 ASP A N 1
ATOM 9121 C CA . ASP C 1 165 ? 37.94400 -89.34700 76.26400 1.000 48.05238 215 ASP A CA 1
ATOM 9122 C C . ASP C 1 165 ? 38.10200 -89.97600 77.63600 1.000 41.40979 215 ASP A C 1
ATOM 9123 O O . ASP C 1 165 ? 37.50800 -91.02200 77.91800 1.000 52.32925 215 ASP A O 1
ATOM 9128 N N . GLU C 1 166 ? 38.87100 -89.32900 78.51900 1.000 45.37269 216 GLU A N 1
ATOM 9129 C CA . GLU C 1 166 ? 39.02200 -89.83700 79.88000 1.000 40.14293 216 GLU A CA 1
ATOM 9130 C C . GLU C 1 166 ? 37.70300 -89.78400 80.64600 1.000 44.36049 216 GLU A C 1
ATOM 9131 O O . GLU C 1 166 ? 37.36200 -90.71600 81.38900 1.000 49.61556 216 GLU A O 1
ATOM 9137 N N . ALA C 1 167 ? 36.95700 -88.69100 80.50300 1.000 44.73888 217 ALA A N 1
ATOM 9138 C CA . ALA C 1 167 ? 35.67600 -88.58100 81.19400 1.000 38.21813 217 ALA A CA 1
ATOM 9139 C C . ALA C 1 167 ? 34.71500 -89.67500 80.73800 1.000 38.67824 217 ALA A C 1
ATOM 9140 O O . ALA C 1 167 ? 34.05500 -90.31500 81.55900 1.000 46.91182 217 ALA A O 1
ATOM 9142 N N . LYS C 1 168 ? 34.63500 -89.92200 79.42800 1.000 44.19101 218 LYS A N 1
ATOM 9143 C CA . LYS C 1 168 ? 33.73200 -90.96100 78.94200 1.000 45.90019 218 LYS A CA 1
ATOM 9144 C C . LYS C 1 168 ? 34.13100 -92.33000 79.48100 1.000 44.86775 218 LYS A C 1
ATOM 9145 O O . LYS C 1 168 ? 33.28500 -93.09700 79.95300 1.000 46.42909 218 LYS A O 1
ATOM 9151 N N . ALA C 1 169 ? 35.42300 -92.65500 79.42500 1.000 49.60231 219 ALA A N 1
ATOM 9152 C CA . ALA C 1 169 ? 35.86500 -93.96900 79.89300 1.000 53.55204 219 ALA A CA 1
ATOM 9153 C C . ALA C 1 169 ? 35.59100 -94.14500 81.38300 1.000 48.34757 219 ALA A C 1
ATOM 9154 O O . ALA C 1 169 ? 35.02100 -95.15800 81.80200 1.000 56.20085 219 ALA A O 1
ATOM 9156 N N . PHE C 1 170 ? 35.95400 -93.15100 82.19900 1.000 45.06010 220 PHE A N 1
ATOM 9157 C CA . PHE C 1 170 ? 35.66900 -93.24900 83.63100 1.000 41.38292 220 PHE A CA 1
ATOM 9158 C C . PHE C 1 170 ? 34.17900 -93.35500 83.89400 1.000 43.53649 220 PHE A C 1
ATOM 9159 O O . PHE C 1 170 ? 33.74300 -94.14400 84.74500 1.000 56.85275 220 PHE A O 1
ATOM 9167 N N . ALA C 1 171 ? 33.37500 -92.54400 83.20900 1.000 45.60486 221 ALA A N 1
ATOM 9168 C CA . ALA C 1 171 ? 31.95000 -92.53300 83.53800 1.000 50.78762 221 ALA A CA 1
ATOM 9169 C C . ALA C 1 171 ? 31.26000 -93.80200 83.04700 1.000 49.63295 221 ALA A C 1
ATOM 9170 O O . ALA C 1 171 ? 30.35200 -94.31900 83.71000 1.000 49.46930 221 ALA A O 1
ATOM 9172 N N . THR C 1 172 ? 31.67700 -94.32100 81.89100 1.000 43.13344 222 THR A N 1
ATOM 9173 C CA . THR C 1 172 ? 31.08600 -95.55700 81.39400 1.000 51.07596 222 THR A CA 1
ATOM 9174 C C . THR C 1 172 ? 31.31900 -96.70100 82.37100 1.000 52.12308 222 THR A C 1
ATOM 9175 O O . THR C 1 172 ? 30.39700 -97.46000 82.70100 1.000 46.52483 222 THR A O 1
ATOM 9179 N N . THR C 1 173 ? 32.55700 -96.82300 82.85800 1.000 55.18018 223 THR A N 1
ATOM 9180 C CA . THR C 1 173 ? 32.90000 -97.87700 83.80200 1.000 43.75502 223 THR A CA 1
ATOM 9181 C C . THR C 1 173 ? 32.10500 -97.73200 85.08000 1.000 49.47616 223 THR A C 1
ATOM 9182 O O . THR C 1 173 ? 31.52400 -98.69900 85.58700 1.000 55.41258 223 THR A O 1
ATOM 9186 N N . TYR C 1 174 ? 32.06900 -96.51300 85.61100 1.000 55.24817 224 TYR A N 1
ATOM 9187 C CA . TYR C 1 174 ? 31.34500 -96.23900 86.84300 1.000 42.18280 224 TYR A CA 1
ATOM 9188 C C . TYR C 1 174 ? 29.85900 -96.57600 86.70800 1.000 52.67819 224 TYR A C 1
ATOM 9189 O O . TYR C 1 174 ? 29.27700 -97.24100 87.57500 1.000 45.72809 224 TYR A O 1
ATOM 9198 N N . LEU C 1 175 ? 29.21700 -96.11600 85.63100 1.000 46.03407 225 LEU A N 1
ATOM 9199 C CA . LEU C 1 175 ? 27.76900 -96.29900 85.55600 1.000 57.21801 225 LEU A CA 1
ATOM 9200 C C . LEU C 1 175 ? 27.39400 -97.75800 85.32100 1.000 50.30451 225 LEU A C 1
ATOM 9201 O O . LEU C 1 175 ? 26.34800 -98.21000 85.79400 1.000 47.71666 225 LEU A O 1
ATOM 9206 N N . ASN C 1 176 ? 28.22100 -98.50000 84.58500 1.000 58.02286 226 ASN A N 1
ATOM 9207 C CA . ASN C 1 176 ? 28.02100 -99.94100 84.45900 1.000 56.33140 226 ASN A CA 1
ATOM 9208 C C . ASN C 1 176 ? 28.24500 -100.63500 85.79300 1.000 55.49555 226 ASN A C 1
ATOM 9209 O O . ASN C 1 176 ? 27.43100 -101.46600 86.22000 1.000 50.81401 226 ASN A O 1
ATOM 9214 N N . GLN C 1 177 ? 29.33500 -100.28000 86.48200 1.000 51.68729 227 GLN A N 1
ATOM 9215 C CA . GLN C 1 177 ? 29.56300 -100.83700 87.80800 1.000 50.43310 227 GLN A CA 1
ATOM 9216 C C . GLN C 1 177 ? 28.40200 -100.52600 88.74200 1.000 52.43551 227 GLN A C 1
ATOM 9217 O O . GLN C 1 177 ? 28.10300 -101.32500 89.63100 1.000 73.16471 227 GLN A O 1
ATOM 9219 N N . VAL C 1 178 ? 27.70300 -99.40400 88.53400 1.000 61.12837 228 VAL A N 1
ATOM 9220 C CA . VAL C 1 178 ? 26.54400 -99.08600 89.37000 1.000 56.76187 228 VAL A CA 1
ATOM 9221 C C . VAL C 1 178 ? 25.39000 -100.03600 89.07100 1.000 61.61943 228 VAL A C 1
ATOM 9222 O O . VAL C 1 178 ? 24.73500 -100.54500 89.98600 1.000 65.56366 228 VAL A O 1
ATOM 9226 N N . LEU C 1 179 ? 25.11100 -100.27700 87.78500 1.000 58.00738 229 LEU A N 1
ATOM 9227 C CA . LEU C 1 179 ? 24.01300 -101.17200 87.41900 1.000 59.61321 229 LEU A CA 1
ATOM 9228 C C . LEU C 1 179 ? 24.24500 -102.59400 87.94300 1.000 71.84307 229 LEU A C 1
ATOM 9229 O O . LEU C 1 179 ? 23.31700 -103.22900 88.45900 1.000 71.13688 229 LEU A O 1
ATOM 9234 N N . GLN C 1 180 ? 25.48200 -103.09900 87.84400 1.000 74.52878 230 GLN A N 1
ATOM 9235 C CA . GLN C 1 180 ? 25.79900 -104.44900 88.32100 1.000 73.25224 230 GLN A CA 1
ATOM 9236 C C . GLN C 1 180 ? 25.88800 -104.49900 89.83900 1.000 74.50245 230 GLN A C 1
ATOM 9237 O O . GLN C 1 180 ? 25.25300 -105.33800 90.48800 1.000 75.17722 230 GLN A O 1
ATOM 9243 N N . ASN C 1 181 ? 26.71300 -103.62700 90.41600 1.000 79.40863 231 ASN A N 1
ATOM 9244 C CA . ASN C 1 181 ? 27.19100 -103.77600 91.78300 1.000 75.69020 231 ASN A CA 1
ATOM 9245 C C . ASN C 1 181 ? 26.43900 -102.90000 92.77900 1.000 70.71309 231 ASN A C 1
ATOM 9246 O O . ASN C 1 181 ? 26.94700 -102.68000 93.88400 1.000 85.59834 231 ASN A O 1
ATOM 9248 N N . ASN C 1 182 ? 25.23500 -102.42600 92.43900 1.000 71.14149 232 ASN A N 1
ATOM 9249 C CA . ASN C 1 182 ? 24.50100 -101.51900 93.32500 1.000 81.93959 232 ASN A CA 1
ATOM 9250 C C . ASN C 1 182 ? 22.99100 -101.69800 93.18200 1.000 72.75035 232 ASN A C 1
ATOM 9251 O O . ASN C 1 182 ? 22.49000 -102.19300 92.16700 1.000 75.96323 232 ASN A O 1
ATOM 9256 N N . ASN C 1 183 ? 22.27100 -101.25700 94.21500 1.000 57.93678 233 ASN A N 1
ATOM 9257 C CA . ASN C 1 183 ? 20.81000 -101.26200 94.25100 1.000 65.81884 233 ASN A CA 1
ATOM 9258 C C . ASN C 1 183 ? 20.32900 -99.81100 94.23800 1.000 69.95102 233 ASN A C 1
ATOM 9259 O O . ASN C 1 183 ? 20.49800 -99.07900 95.22200 1.000 66.38604 233 ASN A O 1
ATOM 9261 N N . ILE C 1 184 ? 19.74300 -99.39100 93.11800 1.000 72.72565 234 ILE A N 1
ATOM 9262 C CA . ILE C 1 184 ? 19.28600 -98.02000 92.94100 1.000 59.17628 234 ILE A CA 1
ATOM 9263 C C . ILE C 1 184 ? 17.80900 -98.06500 92.59700 1.000 48.46064 234 ILE A C 1
ATOM 9264 O O . ILE C 1 184 ? 17.27000 -99.10300 92.21500 1.000 62.24544 234 ILE A O 1
ATOM 9269 N N . SER C 1 185 ? 17.16400 -96.90900 92.70800 1.000 54.65857 235 SER A N 1
ATOM 9270 C CA . SER C 1 185 ? 15.74600 -96.79900 92.41900 1.000 48.75923 235 SER A CA 1
ATOM 9271 C C . SER C 1 185 ? 15.44500 -97.12400 90.95500 1.000 58.40778 235 SER A C 1
ATOM 9272 O O . SER C 1 185 ? 16.33000 -97.28400 90.11200 1.000 52.76791 235 SER A O 1
ATOM 9275 N N . SER C 1 186 ? 14.16000 -97.22300 90.63200 1.000 55.05307 236 SER A N 1
ATOM 9276 C CA . SER C 1 186 ? 13.76900 -97.63000 89.26000 1.000 54.84724 236 SER A CA 1
ATOM 9277 C C . SER C 1 186 ? 14.03500 -96.49300 88.28400 1.000 52.55299 236 SER A C 1
ATOM 9278 O O . SER C 1 186 ? 14.57700 -96.75300 87.20400 1.000 56.53984 236 SER A O 1
ATOM 9281 N N . HIS C 1 187 ? 13.64500 -95.28200 88.65900 1.000 50.98427 237 HIS A N 1
ATOM 9282 C CA . HIS C 1 187 ? 13.78500 -94.18400 87.71600 1.000 50.01082 237 HIS A CA 1
ATOM 9283 C C . HIS C 1 187 ? 15.25500 -93.88700 87.41900 1.000 53.43731 237 HIS A C 1
ATOM 9284 O O . HIS C 1 187 ? 15.60600 -93.54600 86.28400 1.000 46.08892 237 HIS A O 1
ATOM 9291 N N . LEU C 1 188 ? 16.13500 -94.02000 88.41700 1.000 44.16989 238 LEU A N 1
ATOM 9292 C CA . LEU C 1 188 ? 17.54500 -93.73000 88.18200 1.000 40.72499 238 LEU A CA 1
ATOM 9293 C C . LEU C 1 188 ? 18.17100 -94.76000 87.25600 1.000 43.48333 238 LEU A C 1
ATOM 9294 O O . LEU C 1 188 ? 18.93400 -94.40700 86.34900 1.000 50.56177 238 LEU A O 1
ATOM 9299 N N . SER C 1 189 ? 17.86000 -96.04300 87.47100 1.000 51.05983 239 SER A N 1
ATOM 9300 C CA . SER C 1 189 ? 18.33900 -97.10300 86.58600 1.000 46.50080 239 SER A CA 1
ATOM 9301 C C . SER C 1 189 ? 17.79500 -96.93400 85.17200 1.000 43.38992 239 SER A C 1
ATOM 9302 O O . SER C 1 189 ? 18.48000 -97.24100 84.19400 1.000 44.01995 239 SER A O 1
ATOM 9305 N N . LYS C 1 190 ? 16.55400 -96.47200 85.04800 1.000 39.33160 240 LYS A N 1
ATOM 9306 C CA . LYS C 1 190 ? 16.02200 -96.10100 83.74600 1.000 33.96452 240 LYS A CA 1
ATOM 9307 C C . LYS C 1 190 ? 16.90700 -95.04400 83.08800 1.000 51.15267 240 LYS A C 1
ATOM 9308 O O . LYS C 1 190 ? 17.27000 -95.16500 81.90800 1.000 48.89395 240 LYS A O 1
ATOM 9314 N N . GLU C 1 191 ? 17.29400 -94.01300 83.85700 1.000 37.44343 241 GLU A N 1
ATOM 9315 C CA . GLU C 1 191 ? 18.07100 -92.91000 83.30300 1.000 32.96703 241 GLU A CA 1
ATOM 9316 C C . GLU C 1 191 ? 19.46200 -93.36400 82.88500 1.000 37.28093 241 GLU A C 1
ATOM 9317 O O . GLU C 1 191 ? 19.97500 -92.92400 81.84900 1.000 32.90195 241 GLU A O 1
ATOM 9323 N N . ILE C 1 192 ? 20.10400 -94.22000 83.68800 1.000 34.09026 242 ILE A N 1
ATOM 9324 C CA . ILE C 1 192 ? 21.41100 -94.74500 83.29700 1.000 39.66471 242 ILE A CA 1
ATOM 9325 C C . ILE C 1 192 ? 21.29400 -95.54300 82.01200 1.000 40.42687 242 ILE A C 1
ATOM 9326 O O . ILE C 1 192 ? 22.04000 -95.32400 81.05000 1.000 45.28157 242 ILE A O 1
ATOM 9331 N N . LYS C 1 193 ? 20.34500 -96.47600 81.97100 1.000 41.68916 243 LYS A N 1
ATOM 9332 C CA . LYS C 1 193 ? 20.20100 -97.31400 80.79000 1.000 41.84637 243 LYS A CA 1
ATOM 9333 C C . LYS C 1 193 ? 19.90900 -96.47000 79.55400 1.000 38.75823 243 LYS A C 1
ATOM 9334 O O . LYS C 1 193 ? 20.54700 -96.64400 78.51200 1.000 41.55950 243 LYS A O 1
ATOM 9340 N N . TYR C 1 194 ? 18.97400 -95.52300 79.66700 1.000 35.82592 244 TYR A N 1
ATOM 9341 C CA . TYR C 1 194 ? 18.68500 -94.63100 78.55000 1.000 38.02786 244 TYR A CA 1
ATOM 9342 C C . TYR C 1 194 ? 19.94300 -93.91100 78.06900 1.000 43.91443 244 TYR A C 1
ATOM 9343 O O . TYR C 1 194 ? 20.23800 -93.88000 76.86600 1.000 42.67002 244 TYR A O 1
ATOM 9352 N N . ASN C 1 195 ? 20.70200 -93.32300 79.00000 1.000 40.02997 245 ASN A N 1
ATOM 9353 C CA . ASN C 1 195 ? 21.84200 -92.52300 78.58900 1.000 34.76243 245 ASN A CA 1
ATOM 9354 C C . ASN C 1 195 ? 22.92300 -93.39600 77.98300 1.000 42.44040 245 ASN A C 1
ATOM 9355 O O . ASN C 1 195 ? 23.52100 -93.03100 76.96100 1.000 41.84374 245 ASN A O 1
ATOM 9360 N N . LEU C 1 196 ? 23.18400 -94.55800 78.59000 1.000 38.11820 246 LEU A N 1
ATOM 9361 C CA . LEU C 1 196 ? 24.20500 -95.44100 78.03400 1.000 41.97885 246 LEU A CA 1
ATOM 9362 C C . LEU C 1 196 ? 23.81500 -95.95600 76.65500 1.000 37.31416 246 LEU A C 1
ATOM 9363 O O . LEU C 1 196 ? 24.67700 -96.09600 75.78800 1.000 37.06205 246 LEU A O 1
ATOM 9368 N N . GLU C 1 197 ? 22.52300 -96.17900 76.41000 1.000 41.74101 247 GLU A N 1
ATOM 9369 C CA . GLU C 1 197 ? 22.09600 -96.75600 75.13600 1.000 46.89353 247 GLU A CA 1
ATOM 9370 C C . GLU C 1 197 ? 22.14700 -95.73200 74.00100 1.000 51.74352 247 GLU A C 1
ATOM 9371 O O . GLU C 1 197 ? 22.74000 -95.98900 72.94400 1.000 45.29088 247 GLU A O 1
ATOM 9377 N N . TYR C 1 198 ? 21.51800 -94.56900 74.18800 1.000 42.60510 248 TYR A N 1
ATOM 9378 C CA . TYR C 1 198 ? 21.41000 -93.62300 73.08300 1.000 40.15408 248 TYR A CA 1
ATOM 9379 C C . TYR C 1 198 ? 22.60500 -92.69800 72.94100 1.000 35.33535 248 TYR A C 1
ATOM 9380 O O . TYR C 1 198 ? 23.02700 -92.43400 71.80900 1.000 40.07037 248 TYR A O 1
ATOM 9389 N N . GLY C 1 199 ? 23.20400 -92.25100 74.04100 1.000 35.63905 249 GLY A N 1
ATOM 9390 C CA . GLY C 1 199 ? 24.27400 -91.28400 73.90100 1.000 34.85980 249 GLY A CA 1
ATOM 9391 C C . GLY C 1 199 ? 23.75800 -90.03100 73.24000 1.000 34.59776 249 GLY A C 1
ATOM 9392 O O . GLY C 1 199 ? 22.61400 -89.62700 73.44200 1.000 40.29364 249 GLY A O 1
ATOM 9393 N N . TRP C 1 200 ? 24.59500 -89.40600 72.42100 1.000 39.46611 250 TRP A N 1
ATOM 9394 C CA . TRP C 1 200 ? 24.24400 -88.14100 71.77000 1.000 36.26984 250 TRP A CA 1
ATOM 9395 C C . TRP C 1 200 ? 24.05300 -88.28200 70.26800 1.000 37.50162 250 TRP A C 1
ATOM 9396 O O . TRP C 1 200 ? 23.02000 -87.86800 69.73800 1.000 37.73361 250 TRP A O 1
ATOM 9407 N N . HIS C 1 201 ? 25.01700 -88.88300 69.56400 1.000 37.20782 251 HIS A N 1
ATOM 9408 C CA . HIS C 1 201 ? 24.99400 -88.88900 68.10900 1.000 30.94562 251 HIS A CA 1
ATOM 9409 C C . HIS C 1 201 ? 23.88100 -89.77000 67.55000 1.000 34.14852 251 HIS A C 1
ATOM 9410 O O . HIS C 1 201 ? 23.33100 -89.46000 66.48800 1.000 35.81626 251 HIS A O 1
ATOM 9417 N N . THR C 1 202 ? 23.53800 -90.85900 68.23500 1.000 34.56695 252 THR A N 1
ATOM 9418 C CA . THR C 1 202 ? 22.43200 -91.72700 67.82100 1.000 35.20899 252 THR A CA 1
ATOM 9419 C C . THR C 1 202 ? 21.15800 -91.37300 68.58400 1.000 39.49246 252 THR A C 1
ATOM 9420 O O . THR C 1 202 ? 20.54400 -92.21100 69.24400 1.000 34.35396 252 THR A O 1
ATOM 9424 N N . ASN C 1 203 ? 20.74300 -90.11200 68.45500 1.000 35.74545 253 ASN A N 1
ATOM 9425 C CA . ASN C 1 203 ? 19.69300 -89.58900 69.31400 1.000 29.49948 253 ASN A CA 1
ATOM 9426 C C . ASN C 1 203 ? 19.10500 -88.34800 68.66000 1.000 28.71455 253 ASN A C 1
ATOM 9427 O O . ASN C 1 203 ? 19.69500 -87.77200 67.74000 1.000 30.15621 253 ASN A O 1
ATOM 9432 N N . LEU C 1 204 ? 17.91800 -87.95900 69.12200 1.000 32.28695 254 LEU A N 1
ATOM 9433 C CA . LEU C 1 204 ? 17.21000 -86.79300 68.59000 1.000 26.88116 254 LEU A CA 1
ATOM 9434 C C . LEU C 1 204 ? 16.50200 -86.11700 69.75000 1.000 27.54453 254 LEU A C 1
ATOM 9435 O O . LEU C 1 204 ? 16.25200 -86.77000 70.76400 1.000 28.73180 254 LEU A O 1
ATOM 9440 N N . PRO C 1 205 ? 16.17900 -84.82900 69.64800 1.000 23.12392 255 PRO A N 1
ATOM 9441 C CA . PRO C 1 205 ? 15.59400 -84.12800 70.80100 1.000 24.85766 255 PRO A CA 1
ATOM 9442 C C . PRO C 1 205 ? 14.31100 -84.76600 71.32100 1.000 31.85537 255 PRO A C 1
ATOM 9443 O O . PRO C 1 205 ? 14.16400 -85.02300 72.51600 1.000 35.74174 255 PRO A O 1
ATOM 9447 N N . ARG C 1 206 ? 13.36300 -85.04100 70.43400 1.000 31.62628 256 ARG A N 1
ATOM 9448 C CA . ARG C 1 206 ? 12.08100 -85.55400 70.90100 1.000 34.68287 256 ARG A CA 1
ATOM 9449 C C . ARG C 1 206 ? 12.19200 -86.99300 71.39000 1.000 33.57204 256 ARG A C 1
ATOM 9450 O O . ARG C 1 206 ? 11.38400 -87.41700 72.21700 1.000 36.55717 256 ARG A O 1
ATOM 9458 N N . VAL C 1 207 ? 13.21300 -87.72600 70.95500 1.000 26.95161 257 VAL A N 1
ATOM 9459 C CA . VAL C 1 207 ? 13.48500 -89.02700 71.54500 1.000 32.63979 257 VAL A CA 1
ATOM 9460 C C . VAL C 1 207 ? 13.95300 -88.86100 72.98600 1.000 38.97655 257 VAL A C 1
ATOM 9461 O O . VAL C 1 207 ? 13.42200 -89.49700 73.91400 1.000 34.78812 257 VAL A O 1
ATOM 9465 N N . GLU C 1 208 ? 14.94000 -87.98400 73.20800 1.000 32.24629 258 GLU A N 1
ATOM 9466 C CA . GLU C 1 208 ? 15.37100 -87.75300 74.58800 1.000 32.27526 258 GLU A CA 1
ATOM 9467 C C . GLU C 1 208 ? 14.20800 -87.26400 75.44200 1.000 30.17693 258 GLU A C 1
ATOM 9468 O O . GLU C 1 208 ? 14.04900 -87.68500 76.59200 1.000 33.22606 258 GLU A O 1
ATOM 9474 N N . ALA C 1 209 ? 13.35700 -86.41200 74.87900 1.000 31.75562 259 ALA A N 1
ATOM 9475 C CA . ALA C 1 209 ? 12.24700 -85.84600 75.64500 1.000 33.10676 259 ALA A CA 1
ATOM 9476 C C . ALA C 1 209 ? 11.24300 -86.91500 76.05000 1.000 38.91925 259 ALA A C 1
ATOM 9477 O O . ALA C 1 209 ? 10.73600 -86.91100 77.18100 1.000 36.96037 259 ALA A O 1
ATOM 9479 N N . ARG C 1 210 ? 10.91700 -87.82600 75.12200 1.000 38.67030 260 ARG A N 1
ATOM 9480 C CA . ARG C 1 210 ? 9.94600 -88.87000 75.42100 1.000 33.62000 260 ARG A CA 1
ATOM 9481 C C . ARG C 1 210 ? 10.45100 -89.78800 76.52200 1.000 31.62990 260 ARG A C 1
ATOM 9482 O O . ARG C 1 210 ? 9.66100 -90.30000 77.31900 1.000 35.36455 260 ARG A O 1
ATOM 9490 N N . ASN C 1 211 ? 11.76200 -89.97700 76.60800 1.000 32.60824 261 ASN A N 1
ATOM 9491 C CA . ASN C 1 211 ? 12.33100 -90.75600 77.69700 1.000 32.09472 261 ASN A CA 1
ATOM 9492 C C . ASN C 1 211 ? 12.31900 -89.98000 79.00700 1.000 43.30258 261 ASN A C 1
ATOM 9493 O O . ASN C 1 211 ? 12.06900 -90.56300 80.07300 1.000 38.61034 261 ASN A O 1
ATOM 9498 N N . TYR C 1 212 ? 12.58800 -88.66900 78.95900 1.000 35.81841 262 TYR A N 1
ATOM 9499 C CA . TYR C 1 212 ? 12.67400 -87.94300 80.21400 1.000 33.10111 262 TYR A CA 1
ATOM 9500 C C . TYR C 1 212 ? 11.30700 -87.65100 80.79400 1.000 34.92381 262 TYR A C 1
ATOM 9501 O O . TYR C 1 212 ? 11.19700 -87.46300 82.00700 1.000 38.90741 262 TYR A O 1
ATOM 9510 N N . MET C 1 213 ? 10.25400 -87.66600 79.97400 1.000 35.56826 263 MET A N 1
ATOM 9511 C CA . MET C 1 213 ? 8.91000 -87.67500 80.54200 1.000 37.40100 263 MET A CA 1
ATOM 9512 C C . MET C 1 213 ? 8.73100 -88.85100 81.51000 1.000 38.07569 263 MET A C 1
ATOM 9513 O O . MET C 1 213 ? 8.10500 -88.70300 82.56200 1.000 44.16055 263 MET A O 1
ATOM 9518 N N . ASP C 1 214 ? 9.32200 -90.01200 81.20600 1.000 36.97541 264 ASP A N 1
ATOM 9519 C CA . ASP C 1 214 ? 9.22900 -91.15100 82.12100 1.000 38.69461 264 ASP A CA 1
ATOM 9520 C C . ASP C 1 214 ? 10.25700 -91.07600 83.24000 1.000 46.11145 264 ASP A C 1
ATOM 9521 O O . ASP C 1 214 ? 9.95400 -91.39900 84.39500 1.000 47.78812 264 ASP A O 1
ATOM 9526 N N . ILE C 1 215 ? 11.48400 -90.68600 82.91600 1.000 39.61192 265 ILE A N 1
ATOM 9527 C CA . ILE C 1 215 ? 12.53400 -90.62700 83.92500 1.000 38.12676 265 ILE A CA 1
ATOM 9528 C C . ILE C 1 215 ? 12.18600 -89.60900 85.00700 1.000 44.19210 265 ILE A C 1
ATOM 9529 O O . ILE C 1 215 ? 12.32400 -89.87500 86.20800 1.000 39.89405 265 ILE A O 1
ATOM 9534 N N . TYR C 1 216 ? 11.74600 -88.42100 84.59800 1.000 32.67070 266 TYR A N 1
ATOM 9535 C CA . TYR C 1 216 ? 11.32000 -87.42700 85.56700 1.000 35.66420 266 TYR A CA 1
ATOM 9536 C C . TYR C 1 216 ? 9.94700 -87.76700 86.13900 1.000 45.38830 266 TYR A C 1
ATOM 9537 O O . TYR C 1 216 ? 9.71200 -87.58900 87.34100 1.000 44.00574 266 TYR A O 1
ATOM 9546 N N . GLY C 1 217 ? 9.01700 -88.20500 85.27400 1.000 38.68523 267 GLY A N 1
ATOM 9547 C CA . GLY C 1 217 ? 7.64600 -88.43600 85.70300 1.000 39.53603 267 GLY A CA 1
ATOM 9548 C C . GLY C 1 217 ? 7.53500 -89.46600 86.81400 1.000 51.79584 267 GLY A C 1
ATOM 9549 O O . GLY C 1 217 ? 6.74500 -89.30200 87.75100 1.000 48.18311 267 GLY A O 1
ATOM 9550 N N . GLU C 1 218 ? 8.32800 -90.53000 86.73700 1.000 45.04886 268 GLU A N 1
ATOM 9551 C CA . GLU C 1 218 ? 8.28700 -91.59500 87.72500 1.000 52.23109 268 GLU A CA 1
ATOM 9552 C C . GLU C 1 218 ? 9.17200 -91.31700 88.93400 1.000 57.51446 268 GLU A C 1
ATOM 9553 O O . GLU C 1 218 ? 9.36500 -92.21000 89.76900 1.000 69.04751 268 GLU A O 1
ATOM 9559 N N . ASN C 1 219 ? 9.71000 -90.10900 89.05500 1.000 47.38852 269 ASN A N 1
ATOM 9560 C CA . ASN C 1 219 ? 10.53100 -89.72100 90.19900 1.000 45.48932 269 ASN A CA 1
ATOM 9561 C C . ASN C 1 219 ? 9.67300 -88.85200 91.11300 1.000 55.04427 269 ASN A C 1
ATOM 9562 O O . ASN C 1 219 ? 9.43200 -87.67800 90.81100 1.000 48.34487 269 ASN A O 1
ATOM 9567 N N . ARG C 1 220 ? 9.23500 -89.42000 92.24600 1.000 62.32081 270 ARG A N 1
ATOM 9568 C CA . ARG C 1 220 ? 8.30900 -88.70200 93.12200 1.000 50.75684 270 ARG A CA 1
ATOM 9569 C C . ARG C 1 220 ? 8.94200 -87.42500 93.64900 1.000 47.47615 270 ARG A C 1
ATOM 9570 O O . ARG C 1 220 ? 8.32600 -86.35800 93.61800 1.000 49.65652 270 ARG A O 1
ATOM 9572 N N . SER C 1 221 ? 10.18200 -87.51700 94.13200 1.000 53.35828 271 SER A N 1
ATOM 9573 C CA . SER C 1 221 ? 10.85200 -86.33700 94.66600 1.000 47.77834 271 SER A CA 1
ATOM 9574 C C . SER C 1 221 ? 10.97800 -85.25900 93.60300 1.000 51.12031 271 SER A C 1
ATOM 9575 O O . SER C 1 221 ? 10.75000 -84.07500 93.87800 1.000 50.62013 271 SER A O 1
ATOM 9578 N N . TRP C 1 222 ? 11.30300 -85.65300 92.37000 1.000 51.01701 272 TRP A N 1
ATOM 9579 C CA . TRP C 1 222 ? 11.39500 -84.68400 91.28500 1.000 44.18241 272 TRP A CA 1
ATOM 9580 C C . TRP C 1 222 ? 10.05100 -84.01500 91.03400 1.000 40.92122 272 TRP A C 1
ATOM 9581 O O . TRP C 1 222 ? 9.96600 -82.78500 90.94800 1.000 42.84417 272 TRP A O 1
ATOM 9592 N N . THR C 1 223 ? 8.98600 -84.80700 90.89800 1.000 41.01441 273 THR A N 1
ATOM 9593 C CA . THR C 1 223 ? 7.68700 -84.21900 90.57000 1.000 45.27406 273 THR A CA 1
ATOM 9594 C C . THR C 1 223 ? 7.15700 -83.32300 91.68100 1.000 43.95413 273 THR A C 1
ATOM 9595 O O . THR C 1 223 ? 6.36500 -82.41600 91.40400 1.000 51.14920 273 THR A O 1
ATOM 9599 N N . GLU C 1 224 ? 7.59600 -83.53400 92.92500 1.000 48.90353 274 GLU A N 1
ATOM 9600 C CA . GLU C 1 224 ? 7.11700 -82.75500 94.06300 1.000 50.65039 274 GLU A CA 1
ATOM 9601 C C . GLU C 1 224 ? 7.84600 -81.43600 94.24000 1.000 48.71060 274 GLU A C 1
ATOM 9602 O O . GLU C 1 224 ? 7.35400 -80.57900 94.98200 1.000 49.95957 274 GLU A O 1
ATOM 9608 N N . MET C 1 225 ? 9.00000 -81.26900 93.59100 1.000 45.74044 275 MET A N 1
ATOM 9609 C CA . MET C 1 225 ? 9.77600 -80.03400 93.67200 1.000 46.92953 275 MET A CA 1
ATOM 9610 C C . MET C 1 225 ? 9.11300 -78.91800 92.88600 1.000 51.62180 275 MET A C 1
ATOM 9611 O O . MET C 1 225 ? 8.74300 -79.10800 91.72300 1.000 53.98812 275 MET A O 1
ATOM 9616 N N . GLY C 1 226 ? 9.02600 -77.73500 93.49600 1.000 51.48048 276 GLY A N 1
ATOM 9617 C CA . GLY C 1 226 ? 8.20700 -76.67200 92.94400 1.000 47.75225 276 GLY A CA 1
ATOM 9618 C C . GLY C 1 226 ? 8.54500 -76.33200 91.51600 1.000 44.91722 276 GLY A C 1
ATOM 9619 O O . GLY C 1 226 ? 9.71600 -76.16100 91.18100 1.000 62.69335 276 GLY A O 1
ATOM 9620 N N . GLY C 1 227 ? 7.53700 -76.23500 90.66100 1.000 48.85784 277 GLY A N 1
ATOM 9621 C CA . GLY C 1 227 ? 7.72800 -75.88600 89.26700 1.000 44.36855 277 GLY A CA 1
ATOM 9622 C C . GLY C 1 227 ? 7.87400 -77.07300 88.33000 1.000 41.46090 277 GLY A C 1
ATOM 9623 O O . GLY C 1 227 ? 7.47000 -76.98700 87.17000 1.000 43.30920 277 GLY A O 1
ATOM 9624 N N . ASN C 1 228 ? 8.45300 -78.17400 88.80800 1.000 32.39148 278 ASN A N 1
ATOM 9625 C CA . ASN C 1 228 ? 8.76100 -79.30400 87.94100 1.000 42.12629 278 ASN A CA 1
ATOM 9626 C C . ASN C 1 228 ? 7.50900 -79.93100 87.33300 1.000 51.64687 278 ASN A C 1
ATOM 9627 O O . ASN C 1 228 ? 7.55400 -80.43800 86.20500 1.000 47.33956 278 ASN A O 1
ATOM 9632 N N . MET C 1 229 ? 6.39000 -79.92600 88.05800 1.000 51.73143 279 MET A N 1
ATOM 9633 C CA . MET C 1 229 ? 5.18600 -80.53800 87.50700 1.000 42.15841 279 MET A CA 1
ATOM 9634 C C . MET C 1 229 ? 4.58800 -79.67600 86.41300 1.000 39.35862 279 MET A C 1
ATOM 9635 O O . MET C 1 229 ? 4.02200 -80.20700 85.45100 1.000 49.96851 279 MET A O 1
ATOM 9640 N N . GLN C 1 230 ? 4.71900 -78.35400 86.51900 1.000 40.08921 280 GLN A N 1
ATOM 9641 C CA . GLN C 1 230 ? 4.33200 -77.50600 85.39600 1.000 39.58031 280 GLN A CA 1
ATOM 9642 C C . GLN C 1 230 ? 5.20800 -77.77200 84.18700 1.000 44.28121 280 GLN A C 1
ATOM 9643 O O . GLN C 1 230 ? 4.72100 -77.79200 83.04900 1.000 44.17549 280 GLN A O 1
ATOM 9649 N N . ILE C 1 231 ? 6.51100 -77.94300 84.41300 1.000 37.73677 281 ILE A N 1
ATOM 9650 C CA . ILE C 1 231 ? 7.41900 -78.17900 83.29900 1.000 37.45627 281 ILE A CA 1
ATOM 9651 C C . ILE C 1 231 ? 7.07400 -79.49400 82.61400 1.000 30.19355 281 ILE A C 1
ATOM 9652 O O . ILE C 1 231 ? 6.94600 -79.55900 81.39200 1.000 35.91362 281 ILE A O 1
ATOM 9657 N N . LEU C 1 232 ? 6.87800 -80.54600 83.40300 1.000 32.56363 282 LEU A N 1
ATOM 9658 C CA . LEU C 1 232 ? 6.61900 -81.87000 82.85400 1.000 32.30451 282 LEU A CA 1
ATOM 9659 C C . LEU C 1 232 ? 5.28600 -81.91500 82.11200 1.000 44.66118 282 LEU A C 1
ATOM 9660 O O . LEU C 1 232 ? 5.19800 -82.45200 80.99300 1.000 39.68174 282 LEU A O 1
ATOM 9665 N N . ASN C 1 233 ? 4.23900 -81.34100 82.71000 1.000 31.93185 283 ASN A N 1
ATOM 9666 C CA . ASN C 1 233 ? 2.93600 -81.35900 82.06400 1.000 34.53061 283 ASN A CA 1
ATOM 9667 C C . ASN C 1 233 ? 2.95200 -80.55900 80.77300 1.000 34.74295 283 ASN A C 1
ATOM 9668 O O . ASN C 1 233 ? 2.33600 -80.97100 79.78300 1.000 35.90446 283 ASN A O 1
ATOM 9673 N N . LEU C 1 234 ? 3.63300 -79.40900 80.75200 1.000 34.51448 284 LEU A N 1
ATOM 9674 C CA . LEU C 1 234 ? 3.78900 -78.71100 79.47000 1.000 39.53586 284 LEU A CA 1
ATOM 9675 C C . LEU C 1 234 ? 4.46700 -79.61400 78.44600 1.000 28.78549 284 LEU A C 1
ATOM 9676 O O . LEU C 1 234 ? 4.07500 -79.63900 77.27900 1.000 33.38922 284 LEU A O 1
ATOM 9681 N N . ALA C 1 235 ? 5.45100 -80.40300 78.87600 1.000 26.99636 285 ALA A N 1
ATOM 9682 C CA . ALA C 1 235 ? 6.17000 -81.25200 77.92600 1.000 35.37344 285 ALA A CA 1
ATOM 9683 C C . ALA C 1 235 ? 5.24400 -82.30700 77.33500 1.000 33.30945 285 ALA A C 1
ATOM 9684 O O . ALA C 1 235 ? 5.21000 -82.51200 76.11400 1.000 33.07572 285 ALA A O 1
ATOM 9686 N N . LYS C 1 236 ? 4.46500 -82.96300 78.19800 1.000 34.18161 286 LYS A N 1
ATOM 9687 C CA . LYS C 1 236 ? 3.46400 -83.92600 77.75500 1.000 30.01536 286 LYS A CA 1
ATOM 9688 C C . LYS C 1 236 ? 2.46600 -83.28300 76.80600 1.000 31.40627 286 LYS A C 1
ATOM 9689 O O . LYS C 1 236 ? 2.20700 -83.80000 75.71200 1.000 38.60747 286 LYS A O 1
ATOM 9695 N N . LEU C 1 237 ? 1.89500 -82.14900 77.20700 1.000 32.14001 287 LEU A N 1
ATOM 9696 C CA . LEU C 1 237 ? 0.94100 -81.45300 76.35600 1.000 27.57573 287 LEU A CA 1
ATOM 9697 C C . LEU C 1 237 ? 1.55900 -81.08100 75.02100 1.000 32.48210 287 LEU A C 1
ATOM 9698 O O . LEU C 1 237 ? 0.92900 -81.23000 73.97300 1.000 32.31450 287 LEU A O 1
ATOM 9703 N N . ASP C 1 238 ? 2.78500 -80.55800 75.03800 1.000 35.65393 288 ASP A N 1
ATOM 9704 C CA . ASP C 1 238 ? 3.39400 -80.13400 73.78500 1.000 29.10406 288 ASP A CA 1
ATOM 9705 C C . ASP C 1 238 ? 3.68500 -81.34200 72.91100 1.000 31.55938 288 ASP A C 1
ATOM 9706 O O . ASP C 1 238 ? 3.50600 -81.30200 71.69200 1.000 32.08146 288 ASP A O 1
ATOM 9711 N N . PHE C 1 239 ? 4.12200 -82.43700 73.52700 1.000 35.64818 289 PHE A N 1
ATOM 9712 C CA . PHE C 1 239 ? 4.37400 -83.64000 72.75800 1.000 29.83817 289 PHE A CA 1
ATOM 9713 C C . PHE C 1 239 ? 3.09100 -84.15700 72.12300 1.000 32.45975 289 PHE A C 1
ATOM 9714 O O . PHE C 1 239 ? 3.08400 -84.53100 70.94700 1.000 34.85998 289 PHE A O 1
ATOM 9722 N N . ASN C 1 240 ? 1.98800 -84.16500 72.87600 1.000 34.12788 290 ASN A N 1
ATOM 9723 C CA . ASN C 1 240 ? 0.74100 -84.69100 72.33500 1.000 30.81082 290 ASN A CA 1
ATOM 9724 C C . ASN C 1 240 ? 0.14000 -83.73000 71.32000 1.000 34.69976 290 ASN A C 1
ATOM 9725 O O . ASN C 1 240 ? -0.36700 -84.15900 70.27900 1.000 37.70639 290 ASN A O 1
ATOM 9730 N N . ILE C 1 241 ? 0.21400 -82.42300 71.57200 1.000 36.02039 291 ILE A N 1
ATOM 9731 C CA . ILE C 1 241 ? -0.33200 -81.47400 70.60200 1.000 30.93024 291 ILE A CA 1
ATOM 9732 C C . ILE C 1 241 ? 0.35600 -81.63400 69.25100 1.000 36.34127 291 ILE A C 1
ATOM 9733 O O . ILE C 1 241 ? -0.30000 -81.85200 68.22300 1.000 43.62448 291 ILE A O 1
ATOM 9738 N N . MET C 1 242 ? 1.69200 -81.55300 69.22800 1.000 36.24222 292 MET A N 1
ATOM 9739 C CA . MET C 1 242 ? 2.39200 -81.57100 67.94300 1.000 29.00249 292 MET A CA 1
ATOM 9740 C C . MET C 1 242 ? 2.34600 -82.94800 67.29000 1.000 27.48863 292 MET A C 1
ATOM 9741 O O . MET C 1 242 ? 2.24800 -83.04000 66.06800 1.000 32.78367 292 MET A O 1
ATOM 9746 N N . GLN C 1 243 ? 2.43400 -84.02300 68.07000 1.000 27.72687 293 GLN A N 1
ATOM 9747 C CA . GLN C 1 243 ? 2.23600 -85.35400 67.50700 1.000 27.88200 293 GLN A CA 1
ATOM 9748 C C . GLN C 1 243 ? 0.93300 -85.42700 66.72700 1.000 38.23471 293 GLN A C 1
ATOM 9749 O O . GLN C 1 243 ? 0.87500 -86.03100 65.65200 1.000 40.60311 293 GLN A O 1
ATOM 9755 N N . SER C 1 244 ? -0.12700 -84.80100 67.23000 1.000 38.41990 294 SER A N 1
ATOM 9756 C CA . SER C 1 244 ? -1.37900 -84.90000 66.49600 1.000 40.99019 294 SER A CA 1
ATOM 9757 C C . SER C 1 244 ? -1.33000 -84.07400 65.21500 1.000 30.57615 294 SER A C 1
ATOM 9758 O O . SER C 1 244 ? -1.93800 -84.46200 64.21500 1.000 40.11067 294 SER A O 1
ATOM 9761 N N . VAL C 1 245 ? -0.58400 -82.96900 65.20100 1.000 33.14313 295 VAL A N 1
ATOM 9762 C CA . VAL C 1 245 ? -0.36400 -82.23800 63.95100 1.000 26.62944 295 VAL A CA 1
ATOM 9763 C C . VAL C 1 245 ? 0.46800 -83.07100 62.98200 1.000 34.20308 295 VAL A C 1
ATOM 9764 O O . VAL C 1 245 ? 0.17800 -83.12800 61.78400 1.000 38.18598 295 VAL A O 1
ATOM 9768 N N . HIS C 1 246 ? 1.53200 -83.70300 63.47500 1.000 35.08635 296 HIS A N 1
ATOM 9769 C CA . HIS C 1 246 ? 2.39500 -84.49000 62.60300 1.000 38.22007 296 HIS A CA 1
ATOM 9770 C C . HIS C 1 246 ? 1.65600 -85.70400 62.05900 1.000 39.21738 296 HIS A C 1
ATOM 9771 O O . HIS C 1 246 ? 1.91300 -86.13600 60.93100 1.000 36.31831 296 HIS A O 1
ATOM 9778 N N . ARG C 1 247 ? 0.76600 -86.29200 62.86600 1.000 38.08682 297 ARG A N 1
ATOM 9779 C CA . ARG C 1 247 ? 0.02500 -87.46200 62.41800 1.000 39.98010 297 ARG A CA 1
ATOM 9780 C C . ARG C 1 247 ? -0.94500 -87.07600 61.31300 1.000 34.05326 297 ARG A C 1
ATOM 9781 O O . ARG C 1 247 ? -1.16600 -87.82900 60.36800 1.000 41.91212 297 ARG A O 1
ATOM 9789 N N . LEU C 1 248 ? -1.49600 -85.88300 61.39700 1.000 35.17856 298 LEU A N 1
ATOM 9790 C CA . LEU C 1 248 ? -2.35400 -85.37900 60.34600 1.000 37.86274 298 LEU A CA 1
ATOM 9791 C C . LEU C 1 248 ? -1.55300 -85.05500 59.08900 1.000 49.91497 298 LEU A C 1
ATOM 9792 O O . LEU C 1 248 ? -2.05900 -85.20400 57.97000 1.000 42.34005 298 LEU A O 1
ATOM 9797 N N . GLU C 1 249 ? -0.30900 -84.57800 59.25700 1.000 45.98593 299 GLU A N 1
ATOM 9798 C CA . GLU C 1 249 ? 0.55300 -84.30400 58.10700 1.000 39.38261 299 GLU A CA 1
ATOM 9799 C C . GLU C 1 249 ? 0.95000 -85.59000 57.39300 1.000 35.26730 299 GLU A C 1
ATOM 9800 O O . GLU C 1 249 ? 1.03200 -85.61200 56.16200 1.000 38.71054 299 GLU A O 1
ATOM 9806 N N . LEU C 1 250 ? 1.20200 -86.66000 58.14500 1.000 30.85653 300 LEU A N 1
ATOM 9807 C CA . LEU C 1 250 ? 1.46400 -87.95400 57.53200 1.000 31.85270 300 LEU A CA 1
ATOM 9808 C C . LEU C 1 250 ? 0.40600 -88.31000 56.49900 1.000 40.55990 300 LEU A C 1
ATOM 9809 O O . LEU C 1 250 ? 0.72600 -88.92700 55.47900 1.000 42.76954 300 LEU A O 1
ATOM 9814 N N . GLU C 1 251 ? -0.84900 -87.89800 56.71700 1.000 39.62445 301 GLU A N 1
ATOM 9815 C CA . GLU C 1 251 ? -1.90400 -88.26400 55.77300 1.000 45.76355 301 GLU A CA 1
ATOM 9816 C C . GLU C 1 251 ? -1.58100 -87.78500 54.36500 1.000 38.61301 301 GLU A C 1
ATOM 9817 O O . GLU C 1 251 ? -1.82900 -88.50700 53.39300 1.000 48.86611 301 GLU A O 1
ATOM 9823 N N . SER C 1 252 ? -1.03900 -86.57300 54.22400 1.000 38.68863 302 SER A N 1
ATOM 9824 C CA . SER C 1 252 ? -0.65000 -86.11200 52.89100 1.000 44.73107 302 SER A CA 1
ATOM 9825 C C . SER C 1 252 ? 0.54100 -86.90700 52.35400 1.000 43.19575 302 SER A C 1
ATOM 9826 O O . SER C 1 252 ? 0.64900 -87.12300 51.14400 1.000 43.99649 302 SER A O 1
ATOM 9828 N N . ILE C 1 253 ? 1.42100 -87.38400 53.23500 1.000 46.97685 303 ILE A N 1
ATOM 9829 C CA . ILE C 1 253 ? 2.50500 -88.25300 52.78900 1.000 39.82934 303 ILE A CA 1
ATOM 9830 C C . ILE C 1 253 ? 1.94500 -89.58600 52.30500 1.000 53.56822 303 ILE A C 1
ATOM 9831 O O . ILE C 1 253 ? 2.41100 -90.14900 51.30400 1.000 47.31757 303 ILE A O 1
ATOM 9836 N N . LEU C 1 254 ? 0.96100 -90.13500 53.02800 1.000 46.79211 304 LEU A N 1
ATOM 9837 C CA . LEU C 1 254 ? 0.39400 -91.41600 52.62200 1.000 44.40988 304 LEU A CA 1
ATOM 9838 C C . LEU C 1 254 ? -0.35700 -91.28800 51.30200 1.000 52.15553 304 LEU A C 1
ATOM 9839 O O . LEU C 1 254 ? -0.26900 -92.16400 50.43500 1.000 49.31084 304 LEU A O 1
ATOM 9844 N N . LYS C 1 255 ? -1.10900 -90.20200 51.15100 1.000 45.13643 305 LYS A N 1
ATOM 9845 C CA . LYS C 1 255 ? -1.72300 -89.88700 49.87400 1.000 49.86734 305 LYS A CA 1
ATOM 9846 C C . LYS C 1 255 ? -0.68600 -89.89500 48.75600 1.000 58.75266 305 LYS A C 1
ATOM 9847 O O . LYS C 1 255 ? -0.82800 -90.63200 47.77100 1.000 60.58812 305 LYS A O 1
ATOM 9853 N N . TRP C 1 256 ? 0.38400 -89.10000 48.90900 1.000 51.77714 306 TRP A N 1
ATOM 9854 C CA . TRP C 1 256 ? 1.39000 -88.96700 47.85700 1.000 43.77580 306 TRP A CA 1
ATOM 9855 C C . TRP C 1 256 ? 1.93500 -90.31900 47.43400 1.000 46.12188 306 TRP A C 1
ATOM 9856 O O . TRP C 1 256 ? 2.14100 -90.56300 46.24100 1.000 50.17896 306 TRP A O 1
ATOM 9867 N N . TRP C 1 257 ? 2.15000 -91.21700 48.39500 1.000 48.31541 307 TRP A N 1
ATOM 9868 C CA . TRP C 1 257 ? 2.63400 -92.55900 48.08000 1.000 46.65327 307 TRP A CA 1
ATOM 9869 C C . TRP C 1 257 ? 1.70100 -93.26700 47.10800 1.000 53.63421 307 TRP A C 1
ATOM 9870 O O . TRP C 1 257 ? 2.15800 -93.89400 46.14500 1.000 55.62224 307 TRP A O 1
ATOM 9881 N N . LYS C 1 258 ? 0.38500 -93.14600 47.33000 1.000 60.19280 308 LYS A N 1
ATOM 9882 C CA . LYS C 1 258 ? -0.60600 -93.73500 46.43100 1.000 57.33481 308 LYS A CA 1
ATOM 9883 C C . LYS C 1 258 ? -0.65600 -93.00100 45.09500 1.000 53.50940 308 LYS A C 1
ATOM 9884 O O . LYS C 1 258 ? -0.54100 -93.62400 44.03900 1.000 55.39796 308 LYS A O 1
ATOM 9890 N N . ASP C 1 259 ? -0.83900 -91.68100 45.11700 1.000 42.37937 309 ASP A N 1
ATOM 9891 C CA . ASP C 1 259 ? -1.01300 -90.94600 43.87100 1.000 48.37519 309 ASP A CA 1
ATOM 9892 C C . ASP C 1 259 ? 0.19300 -91.09000 42.95300 1.000 54.95043 309 ASP A C 1
ATOM 9893 O O . ASP C 1 259 ? 0.04200 -91.16800 41.72900 1.000 60.13483 309 ASP A O 1
ATOM 9898 N N . SER C 1 260 ? 1.39500 -91.11300 43.51400 1.000 51.59841 310 SER A N 1
ATOM 9899 C CA . SER C 1 260 ? 2.58600 -91.27500 42.68800 1.000 51.21411 310 SER A CA 1
ATOM 9900 C C . SER C 1 260 ? 2.79600 -92.71100 42.22300 1.000 53.64961 310 SER A C 1
ATOM 9901 O O . SER C 1 260 ? 3.73900 -92.96000 41.47100 1.000 69.83098 310 SER A O 1
ATOM 9904 N N . ASN C 1 261 ? 1.96800 -93.65700 42.66400 1.000 60.06685 311 ASN A N 1
ATOM 9905 C CA . ASN C 1 261 ? 2.04400 -95.06700 42.27200 1.000 52.53992 311 ASN A CA 1
ATOM 9906 C C . ASN C 1 261 ? 3.28900 -95.75400 42.79900 1.000 54.85767 311 ASN A C 1
ATOM 9907 O O . ASN C 1 261 ? 3.61700 -96.86000 42.35800 1.000 65.20494 311 ASN A O 1
ATOM 9912 N N . LEU C 1 262 ? 3.99700 -95.12600 43.74000 1.000 52.69986 312 LEU A N 1
ATOM 9913 C CA . LEU C 1 262 ? 5.15700 -95.77100 44.33900 1.000 53.43687 312 LEU A CA 1
ATOM 9914 C C . LEU C 1 262 ? 4.79100 -97.03200 45.11400 1.000 61.18279 312 LEU A C 1
ATOM 9915 O O . LEU C 1 262 ? 5.67400 -97.84700 45.39600 1.000 68.95266 312 LEU A O 1
ATOM 9920 N N . ASP C 1 263 ? 3.52100 -97.20900 45.48700 1.000 68.71632 313 ASP A N 1
ATOM 9921 C CA . ASP C 1 263 ? 3.12700 -98.46600 46.11500 1.000 65.05633 313 ASP A CA 1
ATOM 9922 C C . ASP C 1 263 ? 3.20100 -99.61300 45.12100 1.000 71.36790 313 ASP A C 1
ATOM 9923 O O . ASP C 1 263 ? 3.53400 -100.73800 45.50100 1.000 78.45471 313 ASP A O 1
ATOM 9928 N N . LYS C 1 264 ? 2.92200 -99.33700 43.84300 1.000 76.12438 314 LYS A N 1
ATOM 9929 C CA . LYS C 1 264 ? 3.04500 -100.32800 42.78200 1.000 74.68752 314 LYS A CA 1
ATOM 9930 C C . LYS C 1 264 ? 4.49600 -100.65900 42.45000 1.000 78.32610 314 LYS A C 1
ATOM 9931 O O . LYS C 1 264 ? 4.73300 -101.63000 41.72300 1.000 92.12760 314 LYS A O 1
ATOM 9933 N N . VAL C 1 265 ? 5.46800 -99.89800 42.95200 1.000 78.28958 315 VAL A N 1
ATOM 9934 C CA . VAL C 1 265 ? 6.87600 -100.21600 42.71000 1.000 81.43685 315 VAL A CA 1
ATOM 9935 C C . VAL C 1 265 ? 7.28000 -101.37800 43.61200 1.000 90.30827 315 VAL A C 1
ATOM 9936 O O . VAL C 1 265 ? 7.24400 -101.26800 44.84300 1.000 81.79060 315 VAL A O 1
ATOM 9940 N N . ASP C 1 266 ? 7.68300 -102.49300 42.99500 1.000 94.05281 316 ASP A N 1
ATOM 9941 C CA . ASP C 1 266 ? 7.91300 -103.72500 43.74200 1.000 83.33992 316 ASP A CA 1
ATOM 9942 C C . ASP C 1 266 ? 9.16600 -103.67200 44.60600 1.000 85.79088 316 ASP A C 1
ATOM 9943 O O . ASP C 1 266 ? 9.23600 -104.39900 45.60100 1.000 102.42008 316 ASP A O 1
ATOM 9945 N N . PHE C 1 267 ? 10.15200 -102.83300 44.27200 1.000 94.93423 317 PHE A N 1
ATOM 9946 C CA . PHE C 1 267 ? 11.38400 -102.75700 45.05700 1.000 94.01130 317 PHE A CA 1
ATOM 9947 C C . PHE C 1 267 ? 11.45700 -101.51000 45.93500 1.000 88.79645 317 PHE A C 1
ATOM 9948 O O . PHE C 1 267 ? 12.55100 -101.11000 46.34300 1.000 82.19010 317 PHE A O 1
ATOM 9956 N N . ALA C 1 268 ? 10.31500 -100.90200 46.24700 1.000 93.50441 318 ALA A N 1
ATOM 9957 C CA . ALA C 1 268 ? 10.23200 -99.80200 47.19700 1.000 81.96786 318 ALA A CA 1
ATOM 9958 C C . ALA C 1 268 ? 9.65100 -100.30900 48.50900 1.000 86.44842 318 ALA A C 1
ATOM 9959 O O . ALA C 1 268 ? 8.82800 -101.22800 48.52200 1.000 98.19694 318 ALA A O 1
ATOM 9961 N N . ARG C 1 269 ? 10.07900 -99.70400 49.61500 1.000 84.48079 319 ARG A N 1
ATOM 9962 C CA . ARG C 1 269 ? 9.62800 -100.09700 50.94500 1.000 75.47807 319 ARG A CA 1
ATOM 9963 C C . ARG C 1 269 ? 8.70000 -99.03000 51.51800 1.000 76.87906 319 ARG A C 1
ATOM 9964 O O . ARG C 1 269 ? 8.47100 -97.98400 50.90500 1.000 77.47266 319 ARG A O 1
ATOM 9966 N N . HIS C 1 270 ? 8.16300 -99.31000 52.71400 1.000 71.96543 320 HIS A N 1
ATOM 9967 C CA . HIS C 1 270 ? 7.36100 -98.36100 53.48100 1.000 77.13832 320 HIS A CA 1
ATOM 9968 C C . HIS C 1 270 ? 8.22000 -97.35700 54.25900 1.000 81.71520 320 HIS A C 1
ATOM 9969 O O . HIS C 1 270 ? 7.78000 -96.82400 55.30300 1.000 68.86675 320 HIS A O 1
ATOM 9971 N N . ARG C 1 271 ? 9.42600 -97.06300 53.75800 1.000 65.05845 321 ARG A N 1
ATOM 9972 C CA . ARG C 1 271 ? 10.41500 -96.31800 54.52100 1.000 56.12313 321 ARG A CA 1
ATOM 9973 C C . ARG C 1 271 ? 10.05700 -94.83800 54.66100 1.000 52.92567 321 ARG A C 1
ATOM 9974 O O . ARG C 1 271 ? 10.61200 -94.16400 55.53400 1.000 48.85393 321 ARG A O 1
ATOM 9976 N N . HIS C 1 272 ? 9.12500 -94.33100 53.85000 1.000 46.69522 322 HIS A N 1
ATOM 9977 C CA . HIS C 1 272 ? 8.75500 -92.91900 53.90100 1.000 43.16482 322 HIS A CA 1
ATOM 9978 C C . HIS C 1 272 ? 8.05400 -92.53800 55.21200 1.000 49.74376 322 HIS A C 1
ATOM 9979 O O . HIS C 1 272 ? 8.09300 -91.37400 55.61400 1.000 47.25380 322 HIS A O 1
ATOM 9986 N N . VAL C 1 273 ? 7.39400 -93.48100 55.88400 1.000 46.69382 323 VAL A N 1
ATOM 9987 C CA . VAL C 1 273 ? 6.78900 -93.15900 57.16700 1.000 34.76284 323 VAL A CA 1
ATOM 9988 C C . VAL C 1 273 ? 7.86400 -93.04200 58.24400 1.000 37.60206 323 VAL A C 1
ATOM 9989 O O . VAL C 1 273 ? 7.75400 -92.21800 59.15600 1.000 40.68564 323 VAL A O 1
ATOM 9993 N N . GLU C 1 274 ? 8.92900 -93.83800 58.14500 1.000 47.07275 324 GLU A N 1
ATOM 9994 C CA . GLU C 1 274 ? 10.04000 -93.73600 59.08600 1.000 45.86893 324 GLU A CA 1
ATOM 9995 C C . GLU C 1 274 ? 10.82100 -92.45200 58.88900 1.000 43.45126 324 GLU A C 1
ATOM 9996 O O . GLU C 1 274 ? 11.21900 -91.80400 59.86100 1.000 40.87700 324 GLU A O 1
ATOM 10002 N N . TYR C 1 275 ? 11.12400 -92.11700 57.64400 1.000 43.74408 325 TYR A N 1
ATOM 10003 C CA . TYR C 1 275 ? 11.83600 -90.88000 57.38400 1.000 36.29102 325 TYR A CA 1
ATOM 10004 C C . TYR C 1 275 ? 11.02800 -89.70500 57.88800 1.000 43.93562 325 TYR A C 1
ATOM 10005 O O . TYR C 1 275 ? 11.58600 -88.74500 58.43900 1.000 39.98638 325 TYR A O 1
ATOM 10014 N N . PHE C 1 276 ? 9.70200 -89.77500 57.73400 1.000 38.50807 326 PHE A N 1
ATOM 10015 C CA . PHE C 1 276 ? 8.85600 -88.69300 58.22800 1.000 40.04584 326 PHE A CA 1
ATOM 10016 C C . PHE C 1 276 ? 8.92000 -88.59600 59.75000 1.000 31.10240 326 PHE A C 1
ATOM 10017 O O . PHE C 1 276 ? 9.00500 -87.49800 60.30300 1.000 35.05991 326 PHE A O 1
ATOM 10025 N N . ALA C 1 277 ? 8.90800 -89.73600 60.44000 1.000 33.10955 327 ALA A N 1
ATOM 10026 C CA . ALA C 1 277 ? 8.93700 -89.73700 61.89400 1.000 30.03548 327 ALA A CA 1
ATOM 10027 C C . ALA C 1 277 ? 10.26300 -89.22900 62.43000 1.000 42.05443 327 ALA A C 1
ATOM 10028 O O . ALA C 1 277 ? 10.30400 -88.63300 63.51900 1.000 41.92371 327 ALA A O 1
ATOM 10030 N N . LEU C 1 278 ? 11.35800 -89.50300 61.71300 1.000 32.46141 328 LEU A N 1
ATOM 10031 C CA . LEU C 1 278 ? 12.66400 -88.99900 62.11600 1.000 32.61732 328 LEU A CA 1
ATOM 10032 C C . LEU C 1 278 ? 12.69800 -87.48000 62.06000 1.000 29.88814 328 LEU A C 1
ATOM 10033 O O . LEU C 1 278 ? 13.21500 -86.82900 62.96900 1.000 36.18969 328 LEU A O 1
ATOM 10038 N N . ALA C 1 279 ? 12.17200 -86.90500 60.98100 1.000 29.84147 329 ALA A N 1
ATOM 10039 C CA . ALA C 1 279 ? 12.11300 -85.45600 60.85000 1.000 27.30704 329 ALA A CA 1
ATOM 10040 C C . ALA C 1 279 ? 11.26500 -84.83000 61.95000 1.000 38.30605 329 ALA A C 1
ATOM 10041 O O . ALA C 1 279 ? 11.56800 -83.72600 62.41900 1.000 38.31536 329 ALA A O 1
ATOM 10043 N N . CYS C 1 280 ? 10.18200 -85.51000 62.35700 1.000 35.72218 330 CYS A N 1
ATOM 10044 C CA . CYS C 1 280 ? 9.30200 -84.98200 63.39400 1.000 29.32078 330 CYS A CA 1
ATOM 10045 C C . CYS C 1 280 ? 9.98200 -84.99600 64.75200 1.000 27.95979 330 CYS A C 1
ATOM 10046 O O . CYS C 1 280 ? 9.57600 -84.27300 65.66700 1.000 35.06784 330 CYS A O 1
ATOM 10049 N N . ALA C 1 281 ? 10.99200 -85.82300 64.91600 1.000 28.49029 331 ALA A N 1
ATOM 10050 C CA . ALA C 1 281 ? 11.69300 -85.89700 66.18600 1.000 30.95960 331 ALA A CA 1
ATOM 10051 C C . ALA C 1 281 ? 12.64600 -84.72400 66.43400 1.000 31.73454 331 ALA A C 1
ATOM 10052 O O . ALA C 1 281 ? 13.21700 -84.64800 67.51700 1.000 29.59161 331 ALA A O 1
ATOM 10054 N N . TYR C 1 282 ? 12.79500 -83.78300 65.50100 1.000 32.10909 332 TYR A N 1
ATOM 10055 C CA . TYR C 1 282 ? 13.52900 -82.55100 65.79700 1.000 30.18730 332 TYR A CA 1
ATOM 10056 C C . TYR C 1 282 ? 12.94000 -81.30800 65.14100 1.000 29.19072 332 TYR A C 1
ATOM 10057 O O . TYR C 1 282 ? 13.09700 -80.21100 65.68400 1.000 34.04445 332 TYR A O 1
ATOM 10066 N N . CYS C 1 283 ? 12.27100 -81.41800 64.00900 1.000 28.83943 333 CYS A N 1
ATOM 10067 C CA . CYS C 1 283 ? 11.62300 -80.27300 63.38000 1.000 27.27707 333 CYS A CA 1
ATOM 10068 C C . CYS C 1 283 ? 10.15100 -80.30800 63.76000 1.000 35.23899 333 CYS A C 1
ATOM 10069 O O . CYS C 1 283 ? 9.38900 -81.13200 63.24300 1.000 38.15666 333 CYS A O 1
ATOM 10072 N N . ILE C 1 284 ? 9.75200 -79.42500 64.66400 1.000 34.12251 334 ILE A N 1
ATOM 10073 C CA . ILE C 1 284 ? 8.53600 -79.59100 65.44500 1.000 32.48248 334 ILE A CA 1
ATOM 10074 C C . ILE C 1 284 ? 7.43600 -78.63700 64.99300 1.000 36.91008 334 ILE A C 1
ATOM 10075 O O . ILE C 1 284 ? 6.29800 -79.05300 64.76700 1.000 35.02788 334 ILE A O 1
ATOM 10080 N N . ASP C 1 285 ? 7.76100 -77.35700 64.85500 1.000 33.13535 335 ASP A N 1
ATOM 10081 C CA . ASP C 1 285 ? 6.75300 -76.33500 64.61100 1.000 35.92481 335 ASP A CA 1
ATOM 10082 C C . ASP C 1 285 ? 5.91500 -76.67100 63.40100 1.000 36.42288 335 ASP A C 1
ATOM 10083 O O . ASP C 1 285 ? 6.39800 -77.25900 62.42300 1.000 38.67548 335 ASP A O 1
ATOM 10088 N N . ALA C 1 286 ? 4.64800 -76.26400 63.47500 1.000 32.29281 336 ALA A N 1
ATOM 10089 C CA . ALA C 1 286 ? 3.68900 -76.63100 62.44100 1.000 41.27739 336 ALA A CA 1
ATOM 10090 C C . ALA C 1 286 ? 3.93100 -75.86300 61.15200 1.000 34.31956 336 ALA A C 1
ATOM 10091 O O . ALA C 1 286 ? 3.60600 -76.36400 60.07800 1.000 36.44076 336 ALA A O 1
ATOM 10093 N N . LYS C 1 287 ? 4.50900 -74.66400 61.22600 1.000 31.01541 337 LYS A N 1
ATOM 10094 C CA . LYS C 1 287 ? 4.79000 -73.91800 60.00300 1.000 36.12579 337 LYS A CA 1
ATOM 10095 C C . LYS C 1 287 ? 5.86600 -74.57700 59.14400 1.000 37.78887 337 LYS A C 1
ATOM 10096 O O . LYS C 1 287 ? 5.98100 -74.24600 57.96300 1.000 40.09500 337 LYS A O 1
ATOM 10102 N N . TYR C 1 288 ? 6.65100 -75.50400 59.69600 1.000 36.63857 338 TYR A N 1
ATOM 10103 C CA . TYR C 1 288 ? 7.67600 -76.19500 58.92600 1.000 38.51713 338 TYR A CA 1
ATOM 10104 C C . TYR C 1 288 ? 7.16500 -77.48000 58.30700 1.000 34.77473 338 TYR A C 1
ATOM 10105 O O . TYR C 1 288 ? 7.92000 -78.45000 58.21700 1.000 36.68992 338 TYR A O 1
ATOM 10114 N N . TYR C 1 289 ? 5.90900 -77.50700 57.84700 1.000 36.97360 339 TYR A N 1
ATOM 10115 C CA . TYR C 1 289 ? 5.39700 -78.73600 57.25500 1.000 39.06774 339 TYR A CA 1
ATOM 10116 C C . TYR C 1 289 ? 6.17600 -79.11300 56.00400 1.000 37.88527 339 TYR A C 1
ATOM 10117 O O . TYR C 1 289 ? 6.37700 -80.30300 55.74100 1.000 34.87264 339 TYR A O 1
ATOM 10126 N N . ALA C 1 290 ? 6.64400 -78.12400 55.23500 1.000 39.73615 340 ALA A N 1
ATOM 10127 C CA . ALA C 1 290 ? 7.41300 -78.43400 54.03200 1.000 36.41666 340 ALA A CA 1
ATOM 10128 C C . ALA C 1 290 ? 8.69700 -79.18900 54.37200 1.000 41.55037 340 ALA A C 1
ATOM 10129 O O . ALA C 1 290 ? 9.02100 -80.19800 53.73100 1.000 40.22306 340 ALA A O 1
ATOM 10131 N N . TYR C 1 291 ? 9.44400 -78.71600 55.38000 1.000 35.91400 341 TYR A N 1
ATOM 10132 C CA . TYR C 1 291 ? 10.66900 -79.40800 55.77200 1.000 31.61920 341 TYR A CA 1
ATOM 10133 C C . TYR C 1 291 ? 10.40700 -80.88100 56.04900 1.000 33.88585 341 TYR A C 1
ATOM 10134 O O . TYR C 1 291 ? 11.11300 -81.75300 55.54100 1.000 32.64225 341 TYR A O 1
ATOM 10143 N N . ARG C 1 292 ? 9.41400 -81.17200 56.89300 1.000 34.48696 342 ARG A N 1
ATOM 10144 C CA . ARG C 1 292 ? 9.09200 -82.55600 57.21400 1.000 32.69623 342 ARG A CA 1
ATOM 10145 C C . ARG C 1 292 ? 8.62000 -83.32600 55.97900 1.000 37.71450 342 ARG A C 1
ATOM 10146 O O . ARG C 1 292 ? 8.95600 -84.50600 55.80600 1.000 36.26108 342 ARG A O 1
ATOM 10154 N N . ARG C 1 293 ? 7.80100 -82.69000 55.13800 1.000 32.31943 343 ARG A N 1
ATOM 10155 C CA . ARG C 1 293 ? 7.28500 -83.35400 53.95000 1.000 34.05462 343 ARG A CA 1
ATOM 10156 C C . ARG C 1 293 ? 8.40900 -83.63700 52.96900 1.000 36.11602 343 ARG A C 1
ATOM 10157 O O . ARG C 1 293 ? 8.56200 -84.76500 52.49000 1.000 36.97558 343 ARG A O 1
ATOM 10165 N N . ASP C 1 294 ? 9.22900 -82.62800 52.68200 1.000 32.25608 344 ASP A N 1
ATOM 10166 C CA . ASP C 1 294 ? 10.24800 -82.80200 51.65500 1.000 36.16449 344 ASP A CA 1
ATOM 10167 C C . ASP C 1 294 ? 11.41200 -83.65800 52.13500 1.000 37.03507 344 ASP A C 1
ATOM 10168 O O . ASP C 1 294 ? 12.05400 -84.31800 51.32000 1.000 43.46561 344 ASP A O 1
ATOM 10173 N N . PHE C 1 295 ? 11.69800 -83.70100 53.43600 1.000 36.21621 345 PHE A N 1
ATOM 10174 C CA . PHE C 1 295 ? 12.67700 -84.68000 53.87500 1.000 33.58936 345 PHE A CA 1
ATOM 10175 C C . PHE C 1 295 ? 12.14100 -86.10400 53.69100 1.000 39.56025 345 PHE A C 1
ATOM 10176 O O . PHE C 1 295 ? 12.83600 -86.97700 53.16000 1.000 34.05514 345 PHE A O 1
ATOM 10184 N N . ALA C 1 296 ? 10.91200 -86.36200 54.13900 1.000 34.68866 346 ALA A N 1
ATOM 10185 C CA . ALA C 1 296 ? 10.33400 -87.69500 53.97800 1.000 35.78424 346 ALA A CA 1
ATOM 10186 C C . ALA C 1 296 ? 10.33600 -88.13000 52.51600 1.000 33.60540 346 ALA A C 1
ATOM 10187 O O . ALA C 1 296 ? 10.74000 -89.25300 52.19800 1.000 35.75787 346 ALA A O 1
ATOM 10189 N N . LYS C 1 297 ? 9.91800 -87.24000 51.60700 1.000 36.31393 347 LYS A N 1
ATOM 10190 C CA . LYS C 1 297 ? 9.79500 -87.60200 50.19400 1.000 34.41260 347 LYS A CA 1
ATOM 10191 C C . LYS C 1 297 ? 11.16400 -87.78300 49.53800 1.000 42.00676 347 LYS A C 1
ATOM 10192 O O . LYS C 1 297 ? 11.46700 -88.84300 48.97400 1.000 38.78648 347 LYS A O 1
ATOM 10198 N N . LEU C 1 298 ? 11.98900 -86.73000 49.56500 1.000 41.40773 348 LEU A N 1
ATOM 10199 C CA . LEU C 1 298 ? 13.27800 -86.75100 48.88000 1.000 36.35497 348 LEU A CA 1
ATOM 10200 C C . LEU C 1 298 ? 14.19000 -87.82900 49.43800 1.000 34.07518 348 LEU A C 1
ATOM 10201 O O . LEU C 1 298 ? 14.99000 -88.40100 48.69600 1.000 42.33193 348 LEU A O 1
ATOM 10206 N N . CYS C 1 299 ? 14.07800 -88.14100 50.73000 1.000 37.62889 349 CYS A N 1
ATOM 10207 C CA . CYS C 1 299 ? 14.88900 -89.22200 51.28000 1.000 35.18712 349 CYS A CA 1
ATOM 10208 C C . CYS C 1 299 ? 14.36200 -90.57900 50.82400 1.000 42.81270 349 CYS A C 1
ATOM 10209 O O . CYS C 1 299 ? 15.14300 -91.50200 50.56000 1.000 40.79296 349 CYS A O 1
ATOM 10212 N N . ALA C 1 300 ? 13.04000 -90.72200 50.71900 1.000 40.30984 350 ALA A N 1
ATOM 10213 C CA . ALA C 1 300 ? 12.50200 -91.96700 50.19100 1.000 42.89167 350 ALA A CA 1
ATOM 10214 C C . ALA C 1 300 ? 12.82500 -92.10100 48.70900 1.000 41.23459 350 ALA A C 1
ATOM 10215 O O . ALA C 1 300 ? 13.22900 -93.17400 48.25100 1.000 41.54889 350 ALA A O 1
ATOM 10217 N N . LEU C 1 301 ? 12.69400 -91.01600 47.94900 1.000 39.18156 351 LEU A N 1
ATOM 10218 C CA . LEU C 1 301 ? 13.08100 -91.06900 46.54000 1.000 41.74988 351 LEU A CA 1
ATOM 10219 C C . LEU C 1 301 ? 14.57400 -91.35300 46.38100 1.000 44.86849 351 LEU A C 1
ATOM 10220 O O . LEU C 1 301 ? 14.96100 -92.25500 45.63300 1.000 49.20468 351 LEU A O 1
ATOM 10225 N N . ALA C 1 302 ? 15.42900 -90.61200 47.09500 1.000 42.62993 352 ALA A N 1
ATOM 10226 C CA . ALA C 1 302 ? 16.86700 -90.89500 47.04900 1.000 42.10803 352 ALA A CA 1
ATOM 10227 C C . ALA C 1 302 ? 17.17200 -92.36800 47.31100 1.000 39.55284 352 ALA A C 1
ATOM 10228 O O . ALA C 1 302 ? 18.07100 -92.94700 46.68800 1.000 39.38912 352 ALA A O 1
ATOM 10230 N N . THR C 1 303 ? 16.45000 -92.98000 48.24600 1.000 40.51662 353 THR A N 1
ATOM 10231 C CA . THR C 1 303 ? 16.64500 -94.39200 48.56800 1.000 38.25046 353 THR A CA 1
ATOM 10232 C C . THR C 1 303 ? 16.27100 -95.29100 47.39500 1.000 52.70229 353 THR A C 1
ATOM 10233 O O . THR C 1 303 ? 16.97300 -96.26300 47.09000 1.000 54.57894 353 THR A O 1
ATOM 10237 N N . ILE C 1 304 ? 15.16000 -94.98100 46.73200 1.000 47.38542 354 ILE A N 1
ATOM 10238 C CA . ILE C 1 304 ? 14.72500 -95.73600 45.56600 1.000 43.27998 354 ILE A CA 1
ATOM 10239 C C . ILE C 1 304 ? 15.71100 -95.56300 44.41600 1.000 58.04327 354 ILE A C 1
ATOM 10240 O O . ILE C 1 304 ? 16.11800 -96.54100 43.77100 1.000 55.31024 354 ILE A O 1
ATOM 10245 N N . VAL C 1 305 ? 16.11800 -94.32100 44.15100 1.000 47.53571 355 VAL A N 1
ATOM 10246 C CA . VAL C 1 305 ? 17.12100 -94.05700 43.12800 1.000 42.74039 355 VAL A CA 1
ATOM 10247 C C . VAL C 1 305 ? 18.39700 -94.83500 43.41300 1.000 51.98041 355 VAL A C 1
ATOM 10248 O O . VAL C 1 305 ? 18.99400 -95.44100 42.51500 1.000 53.11292 355 VAL A O 1
ATOM 10252 N N . ASP C 1 306 ? 18.84100 -94.82600 44.66600 1.000 56.72660 356 ASP A N 1
ATOM 10253 C CA . ASP C 1 306 ? 20.03600 -95.58000 45.01300 1.000 45.86346 356 ASP A CA 1
ATOM 10254 C C . ASP C 1 306 ? 19.86700 -97.05800 44.66300 1.000 51.17783 356 ASP A C 1
ATOM 10255 O O . ASP C 1 306 ? 20.81300 -97.70500 44.20500 1.000 52.94115 356 ASP A O 1
ATOM 10260 N N . ASP C 1 307 ? 18.65500 -97.59800 44.83200 1.000 60.57042 357 ASP A N 1
ATOM 10261 C CA . ASP C 1 307 ? 18.40500 -99.00000 44.49600 1.000 62.40857 357 ASP A CA 1
ATOM 10262 C C . ASP C 1 307 ? 18.42300 -99.22400 42.98700 1.000 66.04343 357 ASP A C 1
ATOM 10263 O O . ASP C 1 307 ? 18.99300 -100.21000 42.50400 1.000 75.47156 357 ASP A O 1
ATOM 10268 N N . ILE C 1 308 ? 17.79300 -98.32700 42.22800 1.000 54.46572 358 ILE A N 1
ATOM 10269 C CA . ILE C 1 308 ? 17.83700 -98.39200 40.77400 1.000 54.78111 358 ILE A CA 1
ATOM 10270 C C . ILE C 1 308 ? 19.26500 -98.36600 40.24200 1.000 62.79589 358 ILE A C 1
ATOM 10271 O O . ILE C 1 308 ? 19.51600 -98.81900 39.12400 1.000 75.76524 358 ILE A O 1
ATOM 10276 N N . TYR C 1 309 ? 20.22300 -97.86800 41.01500 1.000 59.62340 359 TYR A N 1
ATOM 10277 C CA . TYR C 1 309 ? 21.57500 -97.75900 40.48800 1.000 53.86973 359 TYR A CA 1
ATOM 10278 C C . TYR C 1 309 ? 22.49900 -98.86800 40.95600 1.000 54.36853 359 TYR A C 1
ATOM 10279 O O . TYR C 1 309 ? 23.41100 -99.23300 40.21400 1.000 70.16761 359 TYR A O 1
ATOM 10288 N N . ASP C 1 310 ? 22.30600 -99.41800 42.15400 1.000 55.01233 360 ASP A N 1
ATOM 10289 C CA . ASP C 1 310 ? 23.20000 -100.45200 42.66800 1.000 66.47119 360 ASP A CA 1
ATOM 10290 C C . ASP C 1 310 ? 22.47700 -101.76900 42.91500 1.000 75.30257 360 ASP A C 1
ATOM 10291 O O . ASP C 1 310 ? 22.86100 -102.53400 43.80300 1.000 90.36092 360 ASP A O 1
ATOM 10296 N N . THR C 1 311 ? 21.41800 -102.04000 42.15700 1.000 65.86016 361 THR A N 1
ATOM 10297 C CA . THR C 1 311 ? 20.73400 -103.32400 42.25300 1.000 71.13982 361 THR A CA 1
ATOM 10298 C C . THR C 1 311 ? 19.88500 -103.54200 41.01000 1.000 68.62821 361 THR A C 1
ATOM 10299 O O . THR C 1 311 ? 20.32000 -104.20300 40.06400 1.000 83.46691 361 THR A O 1
ATOM 10303 N N . TYR C 1 312 ? 18.67200 -103.01000 41.03900 1.000 76.25882 362 TYR A N 1
ATOM 10304 C CA . TYR C 1 312 ? 17.79000 -103.07900 39.85800 1.000 70.54128 362 TYR A CA 1
ATOM 10305 C C . TYR C 1 312 ? 18.35000 -102.09800 38.83800 1.000 64.22488 362 TYR A C 1
ATOM 10306 O O . TYR C 1 312 ? 19.39400 -101.49300 39.10800 1.000 81.50170 362 TYR A O 1
ATOM 10315 N N . GLY C 1 313 ? 17.68600 -101.95100 37.70200 1.000 61.21500 363 GLY A N 1
ATOM 10316 C CA . GLY C 1 313 ? 18.13900 -100.94900 36.72700 1.000 69.24382 363 GLY A CA 1
ATOM 10317 C C . GLY C 1 313 ? 19.35800 -101.39600 35.94400 1.000 81.71064 363 GLY A C 1
ATOM 10318 O O . GLY C 1 313 ? 20.41200 -101.62200 36.56100 1.000 63.74387 363 GLY A O 1
ATOM 10319 N N . THR C 1 314 ? 19.22300 -101.47800 34.62300 1.000 78.71352 364 THR A N 1
ATOM 10320 C CA . THR C 1 314 ? 20.35600 -101.85200 33.74900 1.000 81.55430 364 THR A CA 1
ATOM 10321 C C . THR C 1 314 ? 21.30500 -100.67500 33.59000 1.000 82.35713 364 THR A C 1
ATOM 10322 O O . THR C 1 314 ? 20.89100 -99.54700 33.90600 1.000 80.62711 364 THR A O 1
ATOM 10326 N N . ILE C 1 315 ? 22.51800 -100.93200 33.09700 1.000 82.51586 365 ILE A N 1
ATOM 10327 C CA . ILE C 1 315 ? 23.44500 -99.83500 32.81600 1.000 73.51640 365 ILE A CA 1
ATOM 10328 C C . ILE C 1 315 ? 22.86000 -98.90800 31.76000 1.000 74.28787 365 ILE A C 1
ATOM 10329 O O . ILE C 1 315 ? 23.14400 -97.70000 31.75400 1.000 66.59323 365 ILE A O 1
ATOM 10331 N N . GLU C 1 316 ? 22.03100 -99.44700 30.85900 1.000 73.41256 366 GLU A N 1
ATOM 10332 C CA . GLU C 1 316 ? 21.45300 -98.62300 29.80500 1.000 71.02174 366 GLU A CA 1
ATOM 10333 C C . GLU C 1 316 ? 20.34200 -97.73800 30.35300 1.000 73.05044 366 GLU A C 1
ATOM 10334 O O . GLU C 1 316 ? 20.18800 -96.59000 29.92200 1.000 73.98935 366 GLU A O 1
ATOM 10336 N N . GLU C 1 317 ? 19.56400 -98.25100 31.31200 1.000 76.86260 367 GLU A N 1
ATOM 10337 C CA . GLU C 1 317 ? 18.56500 -97.42500 31.98800 1.000 76.99895 367 GLU A CA 1
ATOM 10338 C C . GLU C 1 317 ? 19.22600 -96.36400 32.86600 1.000 69.32252 367 GLU A C 1
ATOM 10339 O O . GLU C 1 317 ? 18.78700 -95.20600 32.89200 1.000 59.88806 367 GLU A O 1
ATOM 10345 N N . ILE C 1 318 ? 20.28500 -96.74100 33.59200 1.000 60.92888 368 ILE A N 1
ATOM 10346 C CA . ILE C 1 318 ? 21.09000 -95.75200 34.30500 1.000 52.29256 368 ILE A CA 1
ATOM 10347 C C . ILE C 1 318 ? 21.52300 -94.64100 33.35600 1.000 66.66850 368 ILE A C 1
ATOM 10348 O O . ILE C 1 318 ? 21.50400 -93.45500 33.71500 1.000 72.79128 368 ILE A O 1
ATOM 10352 N N . LYS C 1 319 ? 21.90100 -95.00100 32.12200 1.000 73.91271 369 LYS A N 1
ATOM 10353 C CA . LYS C 1 319 ? 22.33400 -93.99500 31.15200 1.000 69.95147 369 LYS A CA 1
ATOM 10354 C C . LYS C 1 319 ? 21.21900 -92.99900 30.85100 1.000 62.80309 369 LYS A C 1
ATOM 10355 O O . LYS C 1 319 ? 21.45000 -91.78400 30.81000 1.000 55.09344 369 LYS A O 1
ATOM 10357 N N . LEU C 1 320 ? 19.99700 -93.49900 30.65800 1.000 64.05400 370 LEU A N 1
ATOM 10358 C CA . LEU C 1 320 ? 18.87200 -92.64300 30.29900 1.000 64.75852 370 LEU A CA 1
ATOM 10359 C C . LEU C 1 320 ? 18.36300 -91.82900 31.48600 1.000 62.86954 370 LEU A C 1
ATOM 10360 O O . LEU C 1 320 ? 17.97500 -90.66500 31.32300 1.000 62.86976 370 LEU A O 1
ATOM 10365 N N . PHE C 1 321 ? 18.33700 -92.42800 32.68100 1.000 63.68464 371 PHE A N 1
ATOM 10366 C CA . PHE C 1 321 ? 18.00000 -91.67800 33.88800 1.000 55.50072 371 PHE A CA 1
ATOM 10367 C C . PHE C 1 321 ? 18.88000 -90.43700 34.00100 1.000 57.29044 371 PHE A C 1
ATOM 10368 O O . PHE C 1 321 ? 18.38200 -89.31100 34.13700 1.000 53.06915 371 PHE A O 1
ATOM 10376 N N . ASN C 1 322 ? 20.19900 -90.62400 33.87600 1.000 51.56158 372 ASN A N 1
ATOM 10377 C CA . ASN C 1 322 ? 21.12500 -89.50500 33.99000 1.000 53.80002 372 ASN A CA 1
ATOM 10378 C C . ASN C 1 322 ? 20.90500 -88.48200 32.89100 1.000 58.90345 372 ASN A C 1
ATOM 10379 O O . ASN C 1 322 ? 21.09900 -87.28100 33.11400 1.000 69.14576 372 ASN A O 1
ATOM 10384 N N . GLU C 1 323 ? 20.51400 -88.93100 31.69700 1.000 67.34247 373 GLU A N 1
ATOM 10385 C CA . GLU C 1 323 ? 20.22600 -87.99400 30.62000 1.000 60.20531 373 GLU A CA 1
ATOM 10386 C C . GLU C 1 323 ? 18.96100 -87.20800 30.92600 1.000 60.33633 373 GLU A C 1
ATOM 10387 O O . GLU C 1 323 ? 18.93500 -85.97500 30.80600 1.000 59.58108 373 GLU A O 1
ATOM 10393 N N . ALA C 1 324 ? 17.90300 -87.91700 31.33600 1.000 64.65672 374 ALA A N 1
ATOM 10394 C CA . ALA C 1 324 ? 16.64300 -87.27000 31.69100 1.000 58.56693 374 ALA A CA 1
ATOM 10395 C C . ALA C 1 324 ? 16.84900 -86.22400 32.77100 1.000 50.72949 374 ALA A C 1
ATOM 10396 O O . ALA C 1 324 ? 16.29300 -85.12600 32.69000 1.000 50.21961 374 ALA A O 1
ATOM 10398 N N . VAL C 1 325 ? 17.64900 -86.55000 33.78900 1.000 51.58030 375 VAL A N 1
ATOM 10399 C CA . VAL C 1 325 ? 17.95300 -85.58700 34.84100 1.000 48.15094 375 VAL A CA 1
ATOM 10400 C C . VAL C 1 325 ? 18.71800 -84.40600 34.26900 1.000 54.61033 375 VAL A C 1
ATOM 10401 O O . VAL C 1 325 ? 18.41300 -83.24300 34.57100 1.000 47.41004 375 VAL A O 1
ATOM 10405 N N . LYS C 1 326 ? 19.73200 -84.69500 33.43500 1.000 59.01476 376 LYS A N 1
ATOM 10406 C CA . LYS C 1 326 ? 20.57400 -83.64800 32.86200 1.000 51.15503 376 LYS A CA 1
ATOM 10407 C C . LYS C 1 326 ? 19.74200 -82.64900 32.07700 1.000 53.22045 376 LYS A C 1
ATOM 10408 O O . LYS C 1 326 ? 19.98200 -81.43900 32.14200 1.000 49.18712 376 LYS A O 1
ATOM 10410 N N . MET C 1 327 ? 18.74100 -83.13500 31.35400 1.000 50.67792 377 MET A N 1
ATOM 10411 C CA . MET C 1 327 ? 17.83700 -82.27200 30.60700 1.000 56.42084 377 MET A CA 1
ATOM 10412 C C . MET C 1 327 ? 16.61700 -81.85600 31.40800 1.000 60.45902 377 MET A C 1
ATOM 10413 O O . MET C 1 327 ? 15.91000 -80.93200 30.99200 1.000 62.78908 377 MET A O 1
ATOM 10418 N N . TRP C 1 328 ? 16.34700 -82.52800 32.52800 1.000 57.84689 378 TRP A N 1
ATOM 10419 C CA . TRP C 1 328 ? 15.16300 -82.28300 33.36000 1.000 64.64332 378 TRP A CA 1
ATOM 10420 C C . TRP C 1 328 ? 13.86900 -82.52500 32.57400 1.000 57.90641 378 TRP A C 1
ATOM 10421 O O . TRP C 1 328 ? 12.99200 -81.66700 32.47900 1.000 53.67327 378 TRP A O 1
ATOM 10432 N N . ASP C 1 329 ? 13.76000 -83.73200 32.02400 1.000 59.97650 379 ASP A N 1
ATOM 10433 C CA . ASP C 1 329 ? 12.52900 -84.16300 31.37200 1.000 64.72389 379 ASP A CA 1
ATOM 10434 C C . ASP C 1 329 ? 11.48600 -84.57600 32.40600 1.000 59.57935 379 ASP A C 1
ATOM 10435 O O . ASP C 1 329 ? 11.81700 -85.11400 33.46400 1.000 56.49784 379 ASP A O 1
ATOM 10440 N N . SER C 1 330 ? 10.21200 -84.36300 32.05500 1.000 58.29868 380 SER A N 1
ATOM 10441 C CA . SER C 1 330 ? 9.08800 -84.79700 32.88300 1.000 50.65033 380 SER A CA 1
ATOM 10442 C C . SER C 1 330 ? 9.02300 -86.31400 33.03100 1.000 60.47576 380 SER A C 1
ATOM 10443 O O . SER C 1 330 ? 8.52700 -86.80500 34.05000 1.000 70.57675 380 SER A O 1
ATOM 10445 N N . SER C 1 331 ? 9.48400 -87.07500 32.03800 1.000 55.11633 381 SER A N 1
ATOM 10446 C CA . SER C 1 331 ? 9.35800 -88.52900 32.07700 1.000 53.53807 381 SER A CA 1
ATOM 10447 C C . SER C 1 331 ? 10.51900 -89.16500 31.32700 1.000 59.61849 381 SER A C 1
ATOM 10448 O O . SER C 1 331 ? 11.27600 -88.49900 30.61300 1.000 64.68067 381 SER A O 1
ATOM 10450 N N . LEU C 1 332 ? 10.64600 -90.47200 31.50100 1.000 59.55970 382 LEU A N 1
ATOM 10451 C CA . LEU C 1 332 ? 11.59100 -91.30100 30.76700 1.000 66.08673 382 LEU A CA 1
ATOM 10452 C C . LEU C 1 332 ? 10.92500 -91.75200 29.46500 1.000 76.04661 382 LEU A C 1
ATOM 10453 O O . LEU C 1 332 ? 9.75400 -91.41600 29.23300 1.000 74.65126 382 LEU A O 1
ATOM 10458 N N . PRO C 1 333 ? 11.62900 -92.46100 28.57300 1.000 90.96611 383 PRO A N 1
ATOM 10459 C CA . PRO C 1 333 ? 10.95200 -93.03300 27.39600 1.000 87.51154 383 PRO A CA 1
ATOM 10460 C C . PRO C 1 333 ? 9.98400 -94.15700 27.76100 1.000 80.83294 383 PRO A C 1
ATOM 10461 O O . PRO C 1 333 ? 10.29600 -95.04100 28.56500 1.000 72.63309 383 PRO A O 1
ATOM 10465 N N . ASN C 1 334 ? 8.81000 -94.13400 27.11400 1.000 79.12206 384 ASN A N 1
ATOM 10466 C CA . ASN C 1 334 ? 7.67300 -95.00400 27.42600 1.000 83.70581 384 ASN A CA 1
ATOM 10467 C C . ASN C 1 334 ? 8.03200 -96.48700 27.40200 1.000 86.74596 384 ASN A C 1
ATOM 10468 O O . ASN C 1 334 ? 7.28300 -97.32300 27.91900 1.000 82.54919 384 ASN A O 1
ATOM 10470 N N . SER C 1 335 ? 9.17800 -96.82000 26.80900 1.000 92.92811 385 SER A N 1
ATOM 10471 C CA . SER C 1 335 ? 9.58900 -98.21100 26.67200 1.000 89.31730 385 SER A CA 1
ATOM 10472 C C . SER C 1 335 ? 10.31600 -98.74500 27.90000 1.000 87.05982 385 SER A C 1
ATOM 10473 O O . SER C 1 335 ? 10.39900 -99.96700 28.06400 1.000 95.24089 385 SER A O 1
ATOM 10476 N N . LEU C 1 336 ? 10.84100 -97.87000 28.76000 1.000 86.37744 386 LEU A N 1
ATOM 10477 C CA . LEU C 1 336 ? 11.58900 -98.32400 29.92400 1.000 85.92579 386 LEU A CA 1
ATOM 10478 C C . LEU C 1 336 ? 10.65800 -99.10100 30.86000 1.000 83.25020 386 LEU A C 1
ATOM 10479 O O . LEU C 1 336 ? 9.43200 -99.01500 30.73100 1.000 84.29777 386 LEU A O 1
ATOM 10481 N N . PRO C 1 337 ? 11.22000 -99.90000 31.81100 1.000 75.34101 387 PRO A N 1
ATOM 10482 C CA . PRO C 1 337 ? 10.35300 -100.66200 32.73200 1.000 81.95871 387 PRO A CA 1
ATOM 10483 C C . PRO C 1 337 ? 9.34000 -99.79000 33.47400 1.000 91.56918 387 PRO A C 1
ATOM 10484 O O . PRO C 1 337 ? 9.45400 -98.55700 33.50300 1.000 87.19565 387 PRO A O 1
ATOM 10488 N N . GLU C 1 338 ? 8.32900 -100.42700 34.07300 1.000 97.31415 388 GLU A N 1
ATOM 10489 C CA . GLU C 1 338 ? 7.29700 -99.67600 34.78800 1.000 92.91959 388 GLU A CA 1
ATOM 10490 C C . GLU C 1 338 ? 7.84500 -99.09900 36.08100 1.000 79.71200 388 GLU A C 1
ATOM 10491 O O . GLU C 1 338 ? 7.61700 -97.92700 36.40000 1.000 71.81197 388 GLU A O 1
ATOM 10497 N N . ASN C 1 339 ? 8.56600 -99.91800 36.83900 1.000 83.62215 389 ASN A N 1
ATOM 10498 C CA . ASN C 1 339 ? 9.11800 -99.46500 38.10600 1.000 81.62821 389 ASN A CA 1
ATOM 10499 C C . ASN C 1 339 ? 9.99000 -98.22900 37.91900 1.000 81.97703 389 ASN A C 1
ATOM 10500 O O . ASN C 1 339 ? 9.80600 -97.21400 38.60200 1.000 83.04472 389 ASN A O 1
ATOM 10505 N N . ILE C 1 340 ? 10.92700 -98.28300 36.97500 1.000 77.26126 390 ILE A N 1
ATOM 10506 C CA . ILE C 1 340 ? 11.86100 -97.17700 36.81000 1.000 70.81861 390 ILE A CA 1
ATOM 10507 C C . ILE C 1 340 ? 11.14500 -95.93100 36.28900 1.000 68.38531 390 ILE A C 1
ATOM 10508 O O . ILE C 1 340 ? 11.43900 -94.80600 36.71600 1.000 61.68869 390 ILE A O 1
ATOM 10513 N N . LYS C 1 341 ? 10.18900 -96.10300 35.37500 1.000 61.22492 391 LYS A N 1
ATOM 10514 C CA . LYS C 1 341 ? 9.48900 -94.93800 34.84000 1.000 64.23963 391 LYS A CA 1
ATOM 10515 C C . LYS C 1 341 ? 8.68200 -94.23400 35.93000 1.000 68.68850 391 LYS A C 1
ATOM 10516 O O . LYS C 1 341 ? 8.60900 -92.99800 35.95700 1.000 62.13988 391 LYS A O 1
ATOM 10518 N N . ILE C 1 342 ? 8.09100 -95.00600 36.84700 1.000 65.89830 392 ILE A N 1
ATOM 10519 C CA . ILE C 1 342 ? 7.31300 -94.43500 37.94700 1.000 67.02236 392 ILE A CA 1
ATOM 10520 C C . ILE C 1 342 ? 8.21500 -93.63600 38.88300 1.000 69.08738 392 ILE A C 1
ATOM 10521 O O . ILE C 1 342 ? 7.96000 -92.45800 39.17400 1.000 56.57178 392 ILE A O 1
ATOM 10526 N N . ALA C 1 343 ? 9.26600 -94.28700 39.39300 1.000 60.75333 393 ALA A N 1
ATOM 10527 C CA . ALA C 1 343 ? 10.19900 -93.62600 40.29400 1.000 46.31756 393 ALA A CA 1
ATOM 10528 C C . ALA C 1 343 ? 10.68700 -92.31300 39.70400 1.000 52.16028 393 ALA A C 1
ATOM 10529 O O . ALA C 1 343 ? 10.70700 -91.28500 40.39200 1.000 53.15186 393 ALA A O 1
ATOM 10531 N N . TYR C 1 344 ? 11.06100 -92.32200 38.41800 1.000 51.84811 394 TYR A N 1
ATOM 10532 C CA . TYR C 1 344 ? 11.57800 -91.10400 37.80500 1.000 47.07119 394 TYR A CA 1
ATOM 10533 C C . TYR C 1 344 ? 10.51700 -90.01700 37.80100 1.000 47.30485 394 TYR A C 1
ATOM 10534 O O . TYR C 1 344 ? 10.81100 -88.84100 38.05100 1.000 48.99128 394 TYR A O 1
ATOM 10543 N N . LYS C 1 345 ? 9.27300 -90.39000 37.50000 1.000 48.42628 395 LYS A N 1
ATOM 10544 C CA . LYS C 1 345 ? 8.20900 -89.39500 37.44800 1.000 45.06191 395 LYS A CA 1
ATOM 10545 C C . LYS C 1 345 ? 7.92900 -88.83500 38.83200 1.000 50.33513 395 LYS A C 1
ATOM 10546 O O . LYS C 1 345 ? 7.78100 -87.62100 39.00700 1.000 45.49802 395 LYS A O 1
ATOM 10552 N N . ALA C 1 346 ? 7.84300 -89.71200 39.83200 1.000 42.26488 396 ALA A N 1
ATOM 10553 C CA . ALA C 1 346 ? 7.67300 -89.24000 41.20000 1.000 46.98364 396 ALA A CA 1
ATOM 10554 C C . ALA C 1 346 ? 8.82200 -88.32400 41.59400 1.000 43.67209 396 ALA A C 1
ATOM 10555 O O . ALA C 1 346 ? 8.61000 -87.23600 42.14000 1.000 41.68640 396 ALA A O 1
ATOM 10557 N N . PHE C 1 347 ? 10.05000 -88.74600 41.28800 1.000 45.92043 397 PHE A N 1
ATOM 10558 C CA . PHE C 1 347 ? 11.23900 -87.97500 41.63100 1.000 41.13914 397 PHE A CA 1
ATOM 10559 C C . PHE C 1 347 ? 11.16900 -86.57300 41.06700 1.000 38.39079 397 PHE A C 1
ATOM 10560 O O . PHE C 1 347 ? 11.42800 -85.59200 41.76600 1.000 46.69133 397 PHE A O 1
ATOM 10568 N N . HIS C 1 348 ? 10.83200 -86.46800 39.78600 1.000 48.40569 398 HIS A N 1
ATOM 10569 C CA . HIS C 1 348 ? 10.83200 -85.18200 39.10500 1.000 42.14103 398 HIS A CA 1
ATOM 10570 C C . HIS C 1 348 ? 9.83600 -84.21800 39.74000 1.000 51.02258 398 HIS A C 1
ATOM 10571 O O . HIS C 1 348 ? 10.13000 -83.02800 39.92200 1.000 47.95833 398 HIS A O 1
ATOM 10578 N N . MET C 1 349 ? 8.66300 -84.71600 40.08900 1.000 43.16116 399 MET A N 1
ATOM 10579 C CA . MET C 1 349 ? 7.62400 -83.81900 40.63600 1.000 48.16511 399 MET A CA 1
ATOM 10580 C C . MET C 1 349 ? 7.99400 -83.41500 42.06700 1.000 44.07242 399 MET A C 1
ATOM 10581 O O . MET C 1 349 ? 7.79800 -82.24600 42.40400 1.000 44.78933 399 MET A O 1
ATOM 10586 N N . ALA C 1 350 ? 8.52000 -84.34900 42.86200 1.000 40.34615 400 ALA A N 1
ATOM 10587 C CA . ALA C 1 350 ? 8.83700 -84.03400 44.25100 1.000 42.18906 400 ALA A CA 1
ATOM 10588 C C . ALA C 1 350 ? 9.93100 -82.98000 44.34100 1.000 38.05548 400 ALA A C 1
ATOM 10589 O O . ALA C 1 350 ? 9.85100 -82.06800 45.16800 1.000 44.37705 400 ALA A O 1
ATOM 10591 N N . VAL C 1 351 ? 10.94600 -83.06800 43.48100 1.000 43.71088 401 VAL A N 1
ATOM 10592 C CA . VAL C 1 351 ? 12.00000 -82.05000 43.44800 1.000 40.29354 401 VAL A CA 1
ATOM 10593 C C . VAL C 1 351 ? 11.43600 -80.69500 43.03000 1.000 45.46203 401 VAL A C 1
ATOM 10594 O O . VAL C 1 351 ? 11.75800 -79.65600 43.62700 1.000 39.69372 401 VAL A O 1
ATOM 10598 N N . ASN C 1 352 ? 10.59300 -80.68400 41.99200 1.000 42.03665 402 ASN A N 1
ATOM 10599 C CA . ASN C 1 352 ? 9.96600 -79.44200 41.54600 1.000 47.95513 402 ASN A CA 1
ATOM 10600 C C . ASN C 1 352 ? 9.12500 -78.81600 42.65000 1.000 47.97971 402 ASN A C 1
ATOM 10601 O O . ASN C 1 352 ? 9.20600 -77.60700 42.90100 1.000 48.17632 402 ASN A O 1
ATOM 10606 N N . GLU C 1 353 ? 8.29000 -79.62700 43.30200 1.000 42.05673 403 GLU A N 1
ATOM 10607 C CA . GLU C 1 353 ? 7.46400 -79.14500 44.40300 1.000 43.52455 403 GLU A CA 1
ATOM 10608 C C . GLU C 1 353 ? 8.31100 -78.53400 45.50700 1.000 43.51999 403 GLU A C 1
ATOM 10609 O O . GLU C 1 353 ? 8.07100 -77.40200 45.94400 1.000 45.19741 403 GLU A O 1
ATOM 10615 N N . SER C 1 354 ? 9.29700 -79.28700 45.98800 1.000 39.26898 404 SER A N 1
ATOM 10616 C CA . SER C 1 354 ? 10.11800 -78.80900 47.08800 1.000 37.84755 404 SER A CA 1
ATOM 10617 C C . SER C 1 354 ? 10.79200 -77.49500 46.72900 1.000 42.89119 404 SER A C 1
ATOM 10618 O O . SER C 1 354 ? 10.85900 -76.58200 47.55600 1.000 49.64917 404 SER A O 1
ATOM 10621 N N . ALA C 1 355 ? 11.25800 -77.36500 45.48100 1.000 43.92584 405 ALA A N 1
ATOM 10622 C CA . ALA C 1 355 ? 11.88200 -76.12000 45.04600 1.000 45.72199 405 ALA A CA 1
ATOM 10623 C C . ALA C 1 355 ? 10.88200 -74.96900 45.05200 1.000 50.69277 405 ALA A C 1
ATOM 10624 O O . ALA C 1 355 ? 11.25100 -73.82400 45.33800 1.000 58.30452 405 ALA A O 1
ATOM 10626 N N . GLU C 1 356 ? 9.61500 -75.25100 44.72800 1.000 49.17138 406 GLU A N 1
ATOM 10627 C CA . GLU C 1 356 ? 8.57000 -74.23200 44.83400 1.000 57.11845 406 GLU A CA 1
ATOM 10628 C C . GLU C 1 356 ? 8.41500 -73.76600 46.26800 1.000 46.01105 406 GLU A C 1
ATOM 10629 O O . GLU C 1 356 ? 8.31900 -72.56800 46.53500 1.000 58.44427 406 GLU A O 1
ATOM 10635 N N . ALA C 1 357 ? 8.35500 -74.70500 47.20400 1.000 45.12530 407 ALA A N 1
ATOM 10636 C CA . ALA C 1 357 ? 8.33500 -74.32700 48.60900 1.000 52.45440 407 ALA A CA 1
ATOM 10637 C C . ALA C 1 357 ? 9.51600 -73.42600 48.94400 1.000 50.07807 407 ALA A C 1
ATOM 10638 O O . ALA C 1 357 ? 9.37600 -72.45200 49.68800 1.000 60.60102 407 ALA A O 1
ATOM 10640 N N . ALA C 1 358 ? 10.68200 -73.71100 48.37000 1.000 54.96013 408 ALA A N 1
ATOM 10641 C CA . ALA C 1 358 ? 11.87700 -72.94800 48.71200 1.000 52.90889 408 ALA A CA 1
ATOM 10642 C C . ALA C 1 358 ? 11.93700 -71.61200 47.98900 1.000 47.57822 408 ALA A C 1
ATOM 10643 O O . ALA C 1 358 ? 12.57700 -70.67900 48.48400 1.000 52.80314 408 ALA A O 1
ATOM 10645 N N . LYS C 1 359 ? 11.30600 -71.49000 46.82000 1.000 55.41032 409 LYS A N 1
ATOM 10646 C CA . LYS C 1 359 ? 11.21100 -70.17400 46.19400 1.000 57.13830 409 LYS A CA 1
ATOM 10647 C C . LYS C 1 359 ? 10.39300 -69.21700 47.06100 1.000 63.19603 409 LYS A C 1
ATOM 10648 O O . LYS C 1 359 ? 10.72800 -68.03100 47.17000 1.000 58.37361 409 LYS A O 1
ATOM 10650 N N . LYS C 1 360 ? 9.33600 -69.72000 47.70900 1.000 53.94291 410 LYS A N 1
ATOM 10651 C CA . LYS C 1 360 ? 8.51200 -68.87800 48.57600 1.000 53.45628 410 LYS A CA 1
ATOM 10652 C C . LYS C 1 360 ? 9.33800 -68.27000 49.70100 1.000 58.06371 410 LYS A C 1
ATOM 10653 O O . LYS C 1 360 ? 9.39000 -67.04600 49.85400 1.000 61.67441 410 LYS A O 1
ATOM 10655 N N . THR C 1 361 ? 9.99400 -69.11100 50.50900 1.000 61.27107 411 THR A N 1
ATOM 10656 C CA . THR C 1 361 ? 10.68300 -68.59100 51.68300 1.000 49.96419 411 THR A CA 1
ATOM 10657 C C . THR C 1 361 ? 12.06000 -68.02900 51.36900 1.000 50.04441 411 THR A C 1
ATOM 10658 O O . THR C 1 361 ? 12.55100 -67.19400 52.13200 1.000 63.85029 411 THR A O 1
ATOM 10662 N N . GLN C 1 362 ? 12.71400 -68.46500 50.29300 1.000 50.18589 412 GLN A N 1
ATOM 10663 C CA . GLN C 1 362 ? 14.04500 -67.93300 50.00100 1.000 54.42065 412 GLN A CA 1
ATOM 10664 C C . GLN C 1 362 ? 14.01400 -66.69600 49.12400 1.000 55.63398 412 GLN A C 1
ATOM 10665 O O . GLN C 1 362 ? 14.96000 -65.89900 49.17100 1.000 57.08596 412 GLN A O 1
ATOM 10671 N N . GLY C 1 363 ? 12.95300 -66.50900 48.34400 1.000 56.83110 413 GLY A N 1
ATOM 10672 C CA . GLY C 1 363 ? 12.83700 -65.33000 47.52100 1.000 50.86319 413 GLY A CA 1
ATOM 10673 C C . GLY C 1 363 ? 13.69000 -65.36000 46.28400 1.000 56.46800 413 GLY A C 1
ATOM 10674 O O . GLY C 1 363 ? 14.01600 -64.29700 45.74300 1.000 71.38908 413 GLY A O 1
ATOM 10675 N N . ARG C 1 364 ? 14.08200 -66.54700 45.82600 1.000 57.02315 414 ARG A N 1
ATOM 10676 C CA . ARG C 1 364 ? 14.81200 -66.68300 44.57800 1.000 47.54574 414 ARG A CA 1
ATOM 10677 C C . ARG C 1 364 ? 14.46300 -68.02300 43.96900 1.000 60.39612 414 ARG A C 1
ATOM 10678 O O . ARG C 1 364 ? 13.93300 -68.91100 44.64300 1.000 60.33651 414 ARG A O 1
ATOM 10686 N N . ASP C 1 365 ? 14.74500 -68.14900 42.67700 1.000 53.02108 415 ASP A N 1
ATOM 10687 C CA . ASP C 1 365 ? 14.66300 -69.44800 42.03100 1.000 62.54882 415 ASP A CA 1
ATOM 10688 C C . ASP C 1 365 ? 15.75400 -70.33500 42.61600 1.000 63.50898 415 ASP A C 1
ATOM 10689 O O . ASP C 1 365 ? 16.93800 -69.98400 42.57900 1.000 69.65855 415 ASP A O 1
ATOM 10694 N N . ILE C 1 366 ? 15.37300 -71.46300 43.20200 1.000 56.47728 416 ILE A N 1
ATOM 10695 C CA . ILE C 1 366 ? 16.37300 -72.41200 43.66900 1.000 55.40473 416 ILE A CA 1
ATOM 10696 C C . ILE C 1 366 ? 16.39200 -73.69700 42.84800 1.000 47.70258 416 ILE A C 1
ATOM 10697 O O . ILE C 1 366 ? 17.31500 -74.50900 43.03400 1.000 51.80096 416 ILE A O 1
ATOM 10702 N N . LEU C 1 367 ? 15.44100 -73.89900 41.93000 1.000 41.87103 417 LEU A N 1
ATOM 10703 C CA . LEU C 1 367 ? 15.42200 -75.14600 41.16200 1.000 49.28264 417 LEU A CA 1
ATOM 10704 C C . LEU C 1 367 ? 16.69500 -75.38500 40.34600 1.000 56.60213 417 LEU A C 1
ATOM 10705 O O . LEU C 1 367 ? 17.15600 -76.54000 40.30700 1.000 56.84386 417 LEU A O 1
ATOM 10710 N N . PRO C 1 368 ? 17.30500 -74.39000 39.68500 1.000 51.13566 418 PRO A N 1
ATOM 10711 C CA . PRO C 1 368 ? 18.59200 -74.66400 39.01200 1.000 46.22171 418 PRO A CA 1
ATOM 10712 C C . PRO C 1 368 ? 19.66400 -75.18300 39.95600 1.000 51.91437 418 PRO A C 1
ATOM 10713 O O . PRO C 1 368 ? 20.36500 -76.15100 39.63400 1.000 53.65417 418 PRO A O 1
ATOM 10717 N N . TYR C 1 369 ? 19.81000 -74.55400 41.12200 1.000 51.96742 419 TYR A N 1
ATOM 10718 C CA . TYR C 1 369 ? 20.76500 -75.02100 42.12100 1.000 47.19099 419 TYR A CA 1
ATOM 10719 C C . TYR C 1 369 ? 20.42400 -76.43500 42.58600 1.000 53.51339 419 TYR A C 1
ATOM 10720 O O . TYR C 1 369 ? 21.30600 -77.29500 42.69900 1.000 47.01662 419 TYR A O 1
ATOM 10729 N N . ALA C 1 370 ? 19.14500 -76.69200 42.86900 1.000 43.31800 420 ALA A N 1
ATOM 10730 C CA . ALA C 1 370 ? 18.76300 -78.00300 43.37700 1.000 41.35217 420 ALA A CA 1
ATOM 10731 C C . ALA C 1 370 ? 19.09500 -79.09400 42.37800 1.000 51.12537 420 ALA A C 1
ATOM 10732 O O . ALA C 1 370 ? 19.53200 -80.18400 42.76700 1.000 49.70885 420 ALA A O 1
ATOM 10734 N N . ARG C 1 371 ? 18.92000 -78.81000 41.08600 1.000 52.05914 421 ARG A N 1
ATOM 10735 C CA . ARG C 1 371 ? 19.23400 -79.80000 40.06500 1.000 47.55781 421 ARG A CA 1
ATOM 10736 C C . ARG C 1 371 ? 20.69700 -80.18500 40.10500 1.000 46.77656 421 ARG A C 1
ATOM 10737 O O . ARG C 1 371 ? 21.03500 -81.37500 40.01500 1.000 48.44162 421 ARG A O 1
ATOM 10745 N N . LYS C 1 372 ? 21.58000 -79.19200 40.23900 1.000 46.16897 422 LYS A N 1
ATOM 10746 C CA . LYS C 1 372 ? 22.99800 -79.50000 40.34300 1.000 43.35684 422 LYS A CA 1
ATOM 10747 C C . LYS C 1 372 ? 23.26800 -80.40200 41.54500 1.000 44.60738 422 LYS A C 1
ATOM 10748 O O . LYS C 1 372 ? 24.06500 -81.34500 41.45100 1.000 47.43877 422 LYS A O 1
ATOM 10750 N N . VAL C 1 373 ? 22.57200 -80.16500 42.66800 1.000 46.24058 423 VAL A N 1
ATOM 10751 C CA . VAL C 1 373 ? 22.73700 -81.01500 43.84800 1.000 40.22116 423 VAL A CA 1
ATOM 10752 C C . VAL C 1 373 ? 22.38300 -82.45500 43.51300 1.000 40.67213 423 VAL A C 1
ATOM 10753 O O . VAL C 1 373 ? 23.12300 -83.39100 43.83600 1.000 43.47744 423 VAL A O 1
ATOM 10757 N N . TRP C 1 374 ? 21.24500 -82.65500 42.85200 1.000 38.57230 424 TRP A N 1
ATOM 10758 C CA . TRP C 1 374 ? 20.84600 -84.00800 42.48400 1.000 46.56305 424 TRP A CA 1
ATOM 10759 C C . TRP C 1 374 ? 21.75900 -84.58900 41.40400 1.000 51.99563 424 TRP A C 1
ATOM 10760 O O . TRP C 1 374 ? 22.02000 -85.80100 41.39200 1.000 44.06446 424 TRP A O 1
ATOM 10771 N N . GLU C 1 375 ? 22.24800 -83.75100 40.48500 1.000 38.43695 425 GLU A N 1
ATOM 10772 C CA . GLU C 1 375 ? 23.21700 -84.24200 39.50600 1.000 47.80706 425 GLU A CA 1
ATOM 10773 C C . GLU C 1 375 ? 24.44800 -84.79900 40.20200 1.000 44.34413 425 GLU A C 1
ATOM 10774 O O . GLU C 1 375 ? 24.90700 -85.90400 39.88200 1.000 43.45129 425 GLU A O 1
ATOM 10780 N N . HIS C 1 376 ? 24.98300 -84.05300 41.17700 1.000 43.65033 426 HIS A N 1
ATOM 10781 C CA . HIS C 1 376 ? 26.13500 -84.53300 41.93600 1.000 42.99209 426 HIS A CA 1
ATOM 10782 C C . HIS C 1 376 ? 25.85800 -85.89200 42.55200 1.000 48.63020 426 HIS A C 1
ATOM 10783 O O . HIS C 1 376 ? 26.71400 -86.78300 42.53100 1.000 55.77389 426 HIS A O 1
ATOM 10790 N N . TYR C 1 377 ? 24.67300 -86.05200 43.14100 1.000 43.62629 427 TYR A N 1
ATOM 10791 C CA . TYR C 1 377 ? 24.29500 -87.33100 43.71900 1.000 47.24085 427 TYR A CA 1
ATOM 10792 C C . TYR C 1 377 ? 24.43200 -88.44100 42.69300 1.000 47.85094 427 TYR A C 1
ATOM 10793 O O . TYR C 1 377 ? 25.01300 -89.49400 42.97600 1.000 46.16439 427 TYR A O 1
ATOM 10802 N N . LEU C 1 378 ? 23.88400 -88.22000 41.49300 1.000 45.32171 428 LEU A N 1
ATOM 10803 C CA . LEU C 1 378 ? 23.82500 -89.27900 40.49100 1.000 50.10811 428 LEU A CA 1
ATOM 10804 C C . LEU C 1 378 ? 25.21300 -89.60800 39.95400 1.000 46.43916 428 LEU A C 1
ATOM 10805 O O . LEU C 1 378 ? 25.51500 -90.77100 39.67100 1.000 48.03250 428 LEU A O 1
ATOM 10810 N N . ILE C 1 379 ? 26.07400 -88.59900 39.82800 1.000 47.34432 429 ILE A N 1
ATOM 10811 C CA . ILE C 1 379 ? 27.46700 -88.84100 39.46500 1.000 44.24703 429 ILE A CA 1
ATOM 10812 C C . ILE C 1 379 ? 28.10800 -89.83700 40.42700 1.000 56.06494 429 ILE A C 1
ATOM 10813 O O . ILE C 1 379 ? 28.76200 -90.80400 40.01400 1.000 59.58223 429 ILE A O 1
ATOM 10818 N N . GLY C 1 380 ? 27.93200 -89.61800 41.72800 1.000 52.75407 430 GLY A N 1
ATOM 10819 C CA . GLY C 1 380 ? 28.56900 -90.49800 42.69000 1.000 42.23681 430 GLY A CA 1
ATOM 10820 C C . GLY C 1 380 ? 27.99500 -91.89900 42.64500 1.000 50.22189 430 GLY A C 1
ATOM 10821 O O . GLY C 1 380 ? 28.71700 -92.88300 42.81100 1.000 52.77223 430 GLY A O 1
ATOM 10822 N N . LEU C 1 381 ? 26.68300 -92.00800 42.41800 1.000 50.76653 431 LEU A N 1
ATOM 10823 C CA . LEU C 1 381 ? 26.05200 -93.31800 42.27800 1.000 50.54183 431 LEU A CA 1
ATOM 10824 C C . LEU C 1 381 ? 26.49900 -94.02500 41.00600 1.000 56.54841 431 LEU A C 1
ATOM 10825 O O . LEU C 1 381 ? 26.63000 -95.25600 40.99500 1.000 49.39868 431 LEU A O 1
ATOM 10830 N N . THR C 1 382 ? 26.72600 -93.26100 39.93300 1.000 53.06847 432 THR A N 1
ATOM 10831 C CA . THR C 1 382 ? 27.14900 -93.84700 38.66700 1.000 54.06037 432 THR A CA 1
ATOM 10832 C C . THR C 1 382 ? 28.57200 -94.38400 38.76300 1.000 58.74425 432 THR A C 1
ATOM 10833 O O . THR C 1 382 ? 28.83200 -95.53300 38.38200 1.000 52.62890 432 THR A O 1
ATOM 10837 N N . LYS C 1 383 ? 29.50100 -93.56900 39.28800 1.000 51.27502 433 LYS A N 1
ATOM 10838 C CA . LYS C 1 383 ? 30.85700 -94.03700 39.56000 1.000 42.26910 433 LYS A CA 1
ATOM 10839 C C . LYS C 1 383 ? 30.85100 -95.39200 40.25600 1.000 51.77123 433 LYS A C 1
ATOM 10840 O O . LYS C 1 383 ? 31.61100 -96.29300 39.88900 1.000 64.22033 433 LYS A O 1
ATOM 10846 N N . GLU C 1 384 ? 30.01900 -95.55100 41.28300 1.000 49.79968 434 GLU A N 1
ATOM 10847 C CA . GLU C 1 384 ? 30.01300 -96.82000 42.00000 1.000 51.76196 434 GLU A CA 1
ATOM 10848 C C . GLU C 1 384 ? 29.42800 -97.93000 41.14600 1.000 43.11725 434 GLU A C 1
ATOM 10849 O O . GLU C 1 384 ? 29.84100 -99.08400 41.27100 1.000 51.80353 434 GLU A O 1
ATOM 10855 N N . ALA C 1 385 ? 28.47700 -97.60600 40.27000 1.000 50.96943 435 ALA A N 1
ATOM 10856 C CA . ALA C 1 385 ? 27.95500 -98.60500 39.34500 1.000 47.87281 435 ALA A CA 1
ATOM 10857 C C . ALA C 1 385 ? 29.02300 -99.02500 38.34300 1.000 54.79524 435 ALA A C 1
ATOM 10858 O O . ALA C 1 385 ? 29.18600 -100.21900 38.06700 1.000 50.27397 435 ALA A O 1
ATOM 10860 N N . GLU C 1 386 ? 29.76900 -98.05000 37.81000 1.000 46.99728 436 GLU A N 1
ATOM 10861 C CA . GLU C 1 386 ? 30.85900 -98.33300 36.88100 1.000 52.57141 436 GLU A CA 1
ATOM 10862 C C . GLU C 1 386 ? 31.94500 -99.18200 37.53100 1.000 54.10076 436 GLU A C 1
ATOM 10863 O O . GLU C 1 386 ? 32.37100 -100.20200 36.97000 1.000 58.68496 436 GLU A O 1
ATOM 10869 N N . TRP C 1 387 ? 32.43500 -98.75700 38.69900 1.000 50.75660 437 TRP A N 1
ATOM 10870 C CA . TRP C 1 387 ? 33.39400 -99.57300 39.43500 1.000 50.70942 437 TRP A CA 1
ATOM 10871 C C . TRP C 1 387 ? 32.90000 -101.00600 39.56300 1.000 50.91172 437 TRP A C 1
ATOM 10872 O O . TRP C 1 387 ? 33.63600 -101.96100 39.29900 1.000 61.02455 437 TRP A O 1
ATOM 10883 N N . LEU C 1 388 ? 31.65200 -101.17400 39.98300 1.000 56.23434 438 LEU A N 1
ATOM 10884 C CA . LEU C 1 388 ? 31.12600 -102.51600 40.18200 1.000 51.43973 438 LEU A CA 1
ATOM 10885 C C . LEU C 1 388 ? 31.04300 -103.26500 38.85900 1.000 62.74938 438 LEU A C 1
ATOM 10886 O O . LEU C 1 388 ? 31.31900 -104.46900 38.79500 1.000 61.86798 438 LEU A O 1
ATOM 10891 N N . ALA C 1 389 ? 30.66800 -102.56200 37.78900 1.000 55.72576 439 ALA A N 1
ATOM 10892 C CA . ALA C 1 389 ? 30.54700 -103.19000 36.48400 1.000 57.70990 439 ALA A CA 1
ATOM 10893 C C . ALA C 1 389 ? 31.90800 -103.59600 35.94100 1.000 56.21398 439 ALA A C 1
ATOM 10894 O O . ALA C 1 389 ? 32.00700 -104.57000 35.19100 1.000 57.70034 439 ALA A O 1
ATOM 10896 N N . ASN C 1 390 ? 32.95900 -102.86800 36.30200 1.000 53.64826 440 ASN A N 1
ATOM 10897 C CA . ASN C 1 390 ? 34.30200 -103.13900 35.81500 1.000 48.66043 440 ASN A CA 1
ATOM 10898 C C . ASN C 1 390 ? 35.12900 -103.95900 36.78500 1.000 49.59394 440 ASN A C 1
ATOM 10899 O O . ASN C 1 390 ? 36.32700 -104.13300 36.55400 1.000 58.52994 440 ASN A O 1
ATOM 10904 N N . GLY C 1 391 ? 34.53300 -104.46200 37.86300 1.000 50.73273 441 GLY A N 1
ATOM 10905 C CA . GLY C 1 391 ? 35.29800 -105.22400 38.83400 1.000 40.60427 441 GLY A CA 1
ATOM 10906 C C . GLY C 1 391 ? 36.40100 -104.45000 39.50800 1.000 42.37076 441 GLY A C 1
ATOM 10907 O O . GLY C 1 391 ? 37.32200 -105.05600 40.05100 1.000 51.21271 441 GLY A O 1
ATOM 10908 N N . TYR C 1 392 ? 36.31600 -103.11800 39.49700 1.000 50.12974 442 TYR A N 1
ATOM 10909 C CA . TYR C 1 392 ? 37.32800 -102.21800 40.04500 1.000 43.20433 442 TYR A CA 1
ATOM 10910 C C . TYR C 1 392 ? 37.04700 -101.92800 41.52100 1.000 60.58995 442 TYR A C 1
ATOM 10911 O O . TYR C 1 392 ? 36.02000 -101.32700 41.85800 1.000 59.00123 442 TYR A O 1
ATOM 10920 N N . ILE C 1 393 ? 37.96500 -102.32700 42.39600 1.000 53.12133 443 ILE A N 1
ATOM 10921 C CA . ILE C 1 393 ? 37.86600 -102.00100 43.81500 1.000 48.55612 443 ILE A CA 1
ATOM 10922 C C . ILE C 1 393 ? 38.78300 -100.82500 44.13000 1.000 55.41567 443 ILE A C 1
ATOM 10923 O O . ILE C 1 393 ? 40.00400 -101.00700 44.20900 1.000 54.14464 443 ILE A O 1
ATOM 10928 N N . PRO C 1 394 ? 38.25400 -99.61600 44.32900 1.000 62.23018 444 PRO A N 1
ATOM 10929 C CA . PRO C 1 394 ? 39.12700 -98.44800 44.51000 1.000 52.66109 444 PRO A CA 1
ATOM 10930 C C . PRO C 1 394 ? 39.81200 -98.45300 45.87100 1.000 57.13572 444 PRO A C 1
ATOM 10931 O O . PRO C 1 394 ? 39.54200 -99.27400 46.75500 1.000 56.48790 444 PRO A O 1
ATOM 10935 N N . SER C 1 395 ? 40.73600 -97.50900 46.02000 1.000 50.51434 445 SER A N 1
ATOM 10936 C CA . SER C 1 395 ? 41.34200 -97.24900 47.31700 1.000 59.29476 445 SER A CA 1
ATOM 10937 C C . SER C 1 395 ? 40.32800 -96.60700 48.25800 1.000 60.59332 445 SER A C 1
ATOM 10938 O O . SER C 1 395 ? 39.46800 -95.83300 47.82800 1.000 51.71059 445 SER A O 1
ATOM 10941 N N . LEU C 1 396 ? 40.43700 -96.93300 49.55100 1.000 62.50775 446 LEU A N 1
ATOM 10942 C CA . LEU C 1 396 ? 39.54900 -96.34500 50.55300 1.000 57.87447 446 LEU A CA 1
ATOM 10943 C C . LEU C 1 396 ? 39.44800 -94.83200 50.39800 1.000 53.63440 446 LEU A C 1
ATOM 10944 O O . LEU C 1 396 ? 38.35700 -94.26400 50.50900 1.000 54.27542 446 LEU A O 1
ATOM 10949 N N . GLU C 1 397 ? 40.56500 -94.16600 50.10300 1.000 47.19719 447 GLU A N 1
ATOM 10950 C CA . GLU C 1 397 ? 40.53500 -92.71500 49.96400 1.000 47.81747 447 GLU A CA 1
ATOM 10951 C C . GLU C 1 397 ? 39.64100 -92.28700 48.81300 1.000 56.08199 447 GLU A C 1
ATOM 10952 O O . GLU C 1 397 ? 38.80800 -91.39000 48.97300 1.000 60.57030 447 GLU A O 1
ATOM 10958 N N . GLU C 1 398 ? 39.81800 -92.89700 47.63500 1.000 55.04518 448 GLU A N 1
ATOM 10959 C CA . GLU C 1 398 ? 38.96700 -92.56700 46.49300 1.000 48.25955 448 GLU A CA 1
ATOM 10960 C C . GLU C 1 398 ? 37.51600 -92.91800 46.78200 1.000 55.17704 448 GLU A C 1
ATOM 10961 O O . GLU C 1 398 ? 36.59600 -92.20900 46.35600 1.000 52.59320 448 GLU A O 1
ATOM 10967 N N . TYR C 1 399 ? 37.30300 -94.01900 47.50400 1.000 47.21626 449 TYR A N 1
ATOM 10968 C CA . TYR C 1 399 ? 35.96200 -94.47300 47.82600 1.000 44.05146 449 TYR A CA 1
ATOM 10969 C C . TYR C 1 399 ? 35.24200 -93.48500 48.73400 1.000 51.32943 449 TYR A C 1
ATOM 10970 O O . TYR C 1 399 ? 34.05800 -93.20100 48.54200 1.000 51.73268 449 TYR A O 1
ATOM 10979 N N . LEU C 1 400 ? 35.93300 -92.96600 49.74500 1.000 47.11326 450 LEU A N 1
ATOM 10980 C CA . LEU C 1 400 ? 35.29900 -91.99800 50.63400 1.000 51.63787 450 LEU A CA 1
ATOM 10981 C C . LEU C 1 400 ? 35.07900 -90.65800 49.94400 1.000 44.03455 450 LEU A C 1
ATOM 10982 O O . LEU C 1 400 ? 34.05500 -90.00800 50.16800 1.000 56.33463 450 LEU A O 1
ATOM 10987 N N . GLU C 1 401 ? 36.00900 -90.22000 49.09700 1.000 45.99459 451 GLU A N 1
ATOM 10988 C CA . GLU C 1 401 ? 35.80900 -88.93600 48.43300 1.000 48.00001 451 GLU A CA 1
ATOM 10989 C C . GLU C 1 401 ? 34.53900 -88.95400 47.59100 1.000 53.44472 451 GLU A C 1
ATOM 10990 O O . GLU C 1 401 ? 33.73400 -88.01600 47.63600 1.000 58.67270 451 GLU A O 1
ATOM 10996 N N . ASN C 1 402 ? 34.34600 -90.02300 46.81400 1.000 55.27243 452 ASN A N 1
ATOM 10997 C CA . ASN C 1 402 ? 33.13100 -90.18600 46.02800 1.000 45.07545 452 ASN A CA 1
ATOM 10998 C C . ASN C 1 402 ? 31.97400 -90.62800 46.90300 1.000 47.71272 452 ASN A C 1
ATOM 10999 O O . ASN C 1 402 ? 30.80900 -90.40700 46.55500 1.000 51.08890 452 ASN A O 1
ATOM 11004 N N . GLY C 1 403 ? 32.27700 -91.28200 48.01900 1.000 42.89388 453 GLY A N 1
ATOM 11005 C CA . GLY C 1 403 ? 31.26200 -91.81500 48.89600 1.000 41.39102 453 GLY A CA 1
ATOM 11006 C C . GLY C 1 403 ? 30.55100 -90.77000 49.71000 1.000 49.30815 453 GLY A C 1
ATOM 11007 O O . GLY C 1 403 ? 29.54900 -91.09400 50.35500 1.000 47.69471 453 GLY A O 1
ATOM 11008 N N . ALA C 1 404 ? 31.04000 -89.52700 49.70100 1.000 45.10195 454 ALA A N 1
ATOM 11009 C CA . ALA C 1 404 ? 30.33600 -88.44700 50.37700 1.000 52.52525 454 ALA A CA 1
ATOM 11010 C C . ALA C 1 404 ? 29.16400 -87.96900 49.52000 1.000 39.04571 454 ALA A C 1
ATOM 11011 O O . ALA C 1 404 ? 28.02600 -87.98700 50.00100 1.000 47.30018 454 ALA A O 1
ATOM 11013 N N . PRO C 1 405 ? 29.35000 -87.58000 48.25600 1.000 40.55241 455 PRO A N 1
ATOM 11014 C CA . PRO C 1 405 ? 28.16100 -87.28600 47.44400 1.000 42.18031 455 PRO A CA 1
ATOM 11015 C C . PRO C 1 405 ? 27.28700 -88.50500 47.20100 1.000 51.47061 455 PRO A C 1
ATOM 11016 O O . PRO C 1 405 ? 26.05700 -88.37000 47.11300 1.000 53.53603 455 PRO A O 1
ATOM 11020 N N . SER C 1 406 ? 27.87100 -89.70200 47.11800 1.000 44.35694 456 SER A N 1
ATOM 11021 C CA . SER C 1 406 ? 27.06900 -90.87700 46.81400 1.000 41.27677 456 SER A CA 1
ATOM 11022 C C . SER C 1 406 ? 26.24900 -91.35700 48.00000 1.000 42.45359 456 SER A C 1
ATOM 11023 O O . SER C 1 406 ? 25.30900 -92.12900 47.80600 1.000 46.51860 456 SER A O 1
ATOM 11026 N N . SER C 1 407 ? 26.59700 -90.96700 49.22700 1.000 40.23679 457 SER A N 1
ATOM 11027 C CA . SER C 1 407 ? 25.80700 -91.42600 50.36600 1.000 41.05993 457 SER A CA 1
ATOM 11028 C C . SER C 1 407 ? 24.38300 -90.92100 50.29900 1.000 36.79502 457 SER A C 1
ATOM 11029 O O . SER C 1 407 ? 23.50800 -91.51600 50.92100 1.000 40.14642 457 SER A O 1
ATOM 11032 N N . GLY C 1 408 ? 24.15000 -89.82500 49.57400 1.000 36.36397 458 GLY A N 1
ATOM 11033 C CA . GLY C 1 408 ? 22.87000 -89.17300 49.48400 1.000 38.21647 458 GLY A CA 1
ATOM 11034 C C . GLY C 1 408 ? 22.50300 -88.28600 50.65700 1.000 33.25724 458 GLY A C 1
ATOM 11035 O O . GLY C 1 408 ? 21.35600 -87.84000 50.73300 1.000 37.55141 458 GLY A O 1
ATOM 11036 N N . TYR C 1 409 ? 23.43300 -88.00000 51.56300 1.000 35.56152 459 TYR A N 1
ATOM 11037 C CA . TYR C 1 409 ? 23.13600 -87.08700 52.65500 1.000 33.62865 459 TYR A CA 1
ATOM 11038 C C . TYR C 1 409 ? 22.67200 -85.75100 52.10700 1.000 34.72295 459 TYR A C 1
ATOM 11039 O O . TYR C 1 409 ? 21.61600 -85.24000 52.49300 1.000 39.13275 459 TYR A O 1
ATOM 11048 N N . ARG C 1 410 ? 23.44300 -85.19300 51.17200 1.000 34.50865 460 ARG A N 1
ATOM 11049 C CA . ARG C 1 410 ? 23.25200 -83.81800 50.72600 1.000 28.05905 460 ARG A CA 1
ATOM 11050 C C . ARG C 1 410 ? 21.91000 -83.61700 50.04600 1.000 29.37222 460 ARG A C 1
ATOM 11051 O O . ARG C 1 410 ? 21.27200 -82.57700 50.23700 1.000 40.89371 460 ARG A O 1
ATOM 11059 N N . VAL C 1 411 ? 21.46500 -84.57200 49.22100 1.000 36.48931 461 VAL A N 1
ATOM 11060 C CA . VAL C 1 411 ? 20.18300 -84.36300 48.55000 1.000 33.82289 461 VAL A CA 1
ATOM 11061 C C . VAL C 1 411 ? 19.00400 -84.48800 49.50800 1.000 36.83077 461 VAL A C 1
ATOM 11062 O O . VAL C 1 411 ? 17.90300 -84.01600 49.19200 1.000 39.74239 461 VAL A O 1
ATOM 11066 N N . THR C 1 412 ? 19.18300 -85.12000 50.66800 1.000 35.12624 462 THR A N 1
ATOM 11067 C CA . THR C 1 412 ? 18.10700 -85.11000 51.65000 1.000 41.17705 462 THR A CA 1
ATOM 11068 C C . THR C 1 412 ? 18.13000 -83.86800 52.53000 1.000 40.87836 462 THR A C 1
ATOM 11069 O O . THR C 1 412 ? 17.14800 -83.62300 53.24800 1.000 33.42693 462 THR A O 1
ATOM 11073 N N . MET C 1 413 ? 19.22500 -83.10000 52.49400 1.000 36.70566 463 MET A N 1
ATOM 11074 C CA . MET C 1 413 ? 19.42200 -81.96100 53.37500 1.000 29.35055 463 MET A CA 1
ATOM 11075 C C . MET C 1 413 ? 19.12700 -80.64700 52.67600 1.000 37.33741 463 MET A C 1
ATOM 11076 O O . MET C 1 413 ? 18.43900 -79.78400 53.23400 1.000 37.09375 463 MET A O 1
ATOM 11081 N N . LEU C 1 414 ? 19.76500 -80.44100 51.52300 1.000 38.98902 464 LEU A N 1
ATOM 11082 C CA . LEU C 1 414 ? 19.69800 -79.12200 50.83600 1.000 39.93441 464 LEU A CA 1
ATOM 11083 C C . LEU C 1 414 ? 18.27800 -78.60300 50.61900 1.000 39.25824 464 LEU A C 1
ATOM 11084 O O . LEU C 1 414 ? 17.95100 -77.54700 51.19500 1.000 39.38210 464 LEU A O 1
ATOM 11089 N N . GLN C 1 415 ? 17.46400 -79.30700 49.83400 1.000 40.72325 465 GLN A N 1
ATOM 11090 C CA . GLN C 1 415 ? 16.18100 -78.73500 49.45000 1.000 36.22114 465 GLN A CA 1
ATOM 11091 C C . GLN C 1 415 ? 15.22600 -78.58600 50.63100 1.000 40.67323 465 GLN A C 1
ATOM 11092 O O . GLN C 1 415 ? 14.51700 -77.57100 50.70400 1.000 38.21510 465 GLN A O 1
ATOM 11098 N N . PRO C 1 416 ? 15.14600 -79.55400 51.56200 1.000 35.71301 466 PRO A N 1
ATOM 11099 C CA . PRO C 1 416 ? 14.30400 -79.33500 52.75600 1.000 31.56637 466 PRO A CA 1
ATOM 11100 C C . PRO C 1 416 ? 14.76400 -78.18400 53.64200 1.000 34.43706 466 PRO A C 1
ATOM 11101 O O . PRO C 1 416 ? 13.92000 -77.45100 54.16200 1.000 34.33079 466 PRO A O 1
ATOM 11105 N N . THR C 1 417 ? 16.06900 -78.01200 53.86400 1.000 35.94518 467 THR A N 1
ATOM 11106 C CA . THR C 1 417 ? 16.52200 -76.89500 54.68600 1.000 32.90237 467 THR A CA 1
ATOM 11107 C C . THR C 1 417 ? 16.21400 -75.54900 54.03000 1.000 39.58239 467 THR A C 1
ATOM 11108 O O . THR C 1 417 ? 15.97700 -74.55200 54.72800 1.000 41.72155 467 THR A O 1
ATOM 11112 N N . LEU C 1 418 ? 16.18200 -75.49700 52.70200 1.000 38.45570 468 LEU A N 1
ATOM 11113 C CA . LEU C 1 418 ? 15.82000 -74.25500 52.03400 1.000 40.32123 468 LEU A CA 1
ATOM 11114 C C . LEU C 1 418 ? 14.35000 -73.88900 52.20500 1.000 44.73307 468 LEU A C 1
ATOM 11115 O O . LEU C 1 418 ? 13.99200 -72.74300 51.92000 1.000 42.05645 468 LEU A O 1
ATOM 11120 N N . THR C 1 419 ? 13.48600 -74.83000 52.63600 1.000 41.52249 469 THR A N 1
ATOM 11121 C CA . THR C 1 419 ? 12.07100 -74.52000 52.85600 1.000 37.96416 469 THR A CA 1
ATOM 11122 C C . THR C 1 419 ? 11.81300 -73.90000 54.22400 1.000 43.51135 469 THR A C 1
ATOM 11123 O O . THR C 1 419 ? 10.72300 -73.35800 54.45100 1.000 40.14226 469 THR A O 1
ATOM 11127 N N . LEU C 1 420 ? 12.76000 -74.01900 55.15100 1.000 37.05882 470 LEU A N 1
ATOM 11128 C CA . LEU C 1 420 ? 12.67700 -73.28500 56.39800 1.000 39.74539 470 LEU A CA 1
ATOM 11129 C C . LEU C 1 420 ? 12.71300 -71.78100 56.11500 1.000 45.57432 470 LEU A C 1
ATOM 11130 O O . LEU C 1 420 ? 13.09500 -71.34200 55.02800 1.000 49.23611 470 LEU A O 1
ATOM 11135 N N . ASP C 1 421 ? 12.29400 -70.98100 57.10400 1.000 43.40725 471 ASP A N 1
ATOM 11136 C CA . ASP C 1 421 ? 12.18500 -69.54400 56.88100 1.000 48.18655 471 ASP A CA 1
ATOM 11137 C C . ASP C 1 421 ? 13.48400 -68.78200 57.12500 1.000 51.41291 471 ASP A C 1
ATOM 11138 O O . ASP C 1 421 ? 13.54000 -67.59000 56.80900 1.000 69.58075 471 ASP A O 1
ATOM 11143 N N . ALA C 1 422 ? 14.53600 -69.43100 57.61900 1.000 44.88845 472 ALA A N 1
ATOM 11144 C CA . ALA C 1 422 ? 15.84700 -68.79400 57.64800 1.000 44.63871 472 ALA A CA 1
ATOM 11145 C C . ALA C 1 422 ? 16.41400 -68.68300 56.24000 1.000 45.62842 472 ALA A C 1
ATOM 11146 O O . ALA C 1 422 ? 16.37900 -69.64700 55.46400 1.000 45.41697 472 ALA A O 1
ATOM 11148 N N . LEU C 1 423 ? 16.95900 -67.50800 55.92200 1.000 47.11539 473 LEU A N 1
ATOM 11149 C CA . LEU C 1 423 ? 17.42100 -67.21800 54.57100 1.000 49.77511 473 LEU A CA 1
ATOM 11150 C C . LEU C 1 423 ? 18.84200 -67.70700 54.35300 1.000 50.70177 473 LEU A C 1
ATOM 11151 O O . LEU C 1 423 ? 19.71800 -67.53600 55.21300 1.000 53.18291 473 LEU A O 1
ATOM 11156 N N . LEU C 1 424 ? 19.07400 -68.30000 53.18300 1.000 45.89450 474 LEU A N 1
ATOM 11157 C CA . LEU C 1 424 ? 20.37800 -68.85200 52.82100 1.000 51.14351 474 LEU A CA 1
ATOM 11158 C C . LEU C 1 424 ? 20.73700 -68.37500 51.42100 1.000 49.02645 474 LEU A C 1
ATOM 11159 O O . LEU C 1 424 ? 20.70200 -69.16100 50.46400 1.000 44.96120 474 LEU A O 1
ATOM 11164 N N . PRO C 1 425 ? 21.10100 -67.09900 51.26600 1.000 65.16552 475 PRO A N 1
ATOM 11165 C CA . PRO C 1 425 ? 21.60300 -66.63300 49.96900 1.000 47.87370 475 PRO A CA 1
ATOM 11166 C C . PRO C 1 425 ? 22.89400 -67.34700 49.61700 1.000 46.70082 475 PRO A C 1
ATOM 11167 O O . PRO C 1 425 ? 23.58900 -67.88700 50.48100 1.000 51.68020 475 PRO A O 1
ATOM 11171 N N . ASP C 1 426 ? 23.20700 -67.34300 48.31600 1.000 51.47582 476 ASP A N 1
ATOM 11172 C CA . ASP C 1 426 ? 24.25100 -68.22000 47.79300 1.000 51.39952 476 ASP A CA 1
ATOM 11173 C C . ASP C 1 426 ? 25.55100 -68.07600 48.56500 1.000 52.13429 476 ASP A C 1
ATOM 11174 O O . ASP C 1 426 ? 26.26100 -69.06300 48.78600 1.000 55.66296 476 ASP A O 1
ATOM 11179 N N . ASN C 1 427 ? 25.88900 -66.85700 48.98300 1.000 61.32211 477 ASN A N 1
ATOM 11180 C CA . ASN C 1 427 ? 27.17200 -66.65200 49.64200 1.000 56.87074 477 ASN A CA 1
ATOM 11181 C C . ASN C 1 427 ? 27.18000 -67.20000 51.06000 1.000 56.37485 477 ASN A C 1
ATOM 11182 O O . ASN C 1 427 ? 28.25000 -67.52100 51.58200 1.000 56.39604 477 ASN A O 1
ATOM 11187 N N . ILE C 1 428 ? 26.01500 -67.33800 51.68300 1.000 54.60836 478 ILE A N 1
ATOM 11188 C CA . ILE C 1 428 ? 25.93400 -67.99800 52.98100 1.000 50.83642 478 ILE A CA 1
ATOM 11189 C C . ILE C 1 428 ? 25.77200 -69.50600 52.82600 1.000 53.50820 478 ILE A C 1
ATOM 11190 O O . ILE C 1 428 ? 26.41500 -70.28100 53.54100 1.000 49.00978 478 ILE A O 1
ATOM 11195 N N . LEU C 1 429 ? 24.94600 -69.91900 51.85900 1.000 43.06405 479 LEU A N 1
ATOM 11196 C CA . LEU C 1 429 ? 24.75400 -71.33400 51.55100 1.000 44.00337 479 LEU A CA 1
ATOM 11197 C C . LEU C 1 429 ? 26.08300 -72.09000 51.44500 1.000 53.03521 479 LEU A C 1
ATOM 11198 O O . LEU C 1 429 ? 26.22800 -73.19400 51.98800 1.000 48.95231 479 LEU A O 1
ATOM 11203 N N . LEU C 1 430 ? 27.08100 -71.48900 50.78600 1.000 56.41561 480 LEU A N 1
ATOM 11204 C CA . LEU C 1 430 ? 28.36500 -72.14900 50.55000 1.000 47.54970 480 LEU A CA 1
ATOM 11205 C C . LEU C 1 430 ? 29.12000 -72.47800 51.83300 1.000 49.50335 480 LEU A C 1
ATOM 11206 O O . LEU C 1 430 ? 30.01600 -73.33300 51.80900 1.000 47.43170 480 LEU A O 1
ATOM 11208 N N . GLU C 1 431 ? 28.80200 -71.81800 52.94100 1.000 44.40521 481 GLU A N 1
ATOM 11209 C CA . GLU C 1 431 ? 29.45300 -72.12300 54.20500 1.000 48.24685 481 GLU A CA 1
ATOM 11210 C C . GLU C 1 431 ? 28.75900 -73.25500 54.95000 1.000 59.42776 481 GLU A C 1
ATOM 11211 O O . GLU C 1 431 ? 29.26300 -73.69500 55.99900 1.000 50.48896 481 GLU A O 1
ATOM 11217 N N . MET C 1 432 ? 27.61100 -73.70600 54.43500 1.000 47.04584 482 MET A N 1
ATOM 11218 C CA . MET C 1 432 ? 26.82800 -74.79900 54.99300 1.000 50.31032 482 MET A CA 1
ATOM 11219 C C . MET C 1 432 ? 26.69800 -75.96700 54.03000 1.000 45.41114 482 MET A C 1
ATOM 11220 O O . MET C 1 432 ? 26.90100 -77.12000 54.42400 1.000 44.91885 482 MET A O 1
ATOM 11225 N N . ASP C 1 433 ? 26.33900 -75.69900 52.78000 1.000 50.43039 483 ASP A N 1
ATOM 11226 C CA . ASP C 1 433 ? 26.23800 -76.72900 51.76600 1.000 40.47855 483 ASP A CA 1
ATOM 11227 C C . ASP C 1 433 ? 27.63900 -77.16500 51.33900 1.000 49.92370 483 ASP A C 1
ATOM 11228 O O . ASP C 1 433 ? 28.65800 -76.63200 51.79600 1.000 46.17053 483 ASP A O 1
ATOM 11233 N N . TYR C 1 434 ? 27.67900 -78.17100 50.46800 1.000 50.57874 484 TYR A N 1
ATOM 11234 C CA . TYR C 1 434 ? 28.85700 -78.41200 49.65400 1.000 44.10076 484 TYR A CA 1
ATOM 11235 C C . TYR C 1 434 ? 29.32500 -77.08900 49.04900 1.000 50.29868 484 TYR A C 1
ATOM 11236 O O . TYR C 1 434 ? 28.48600 -76.27100 48.64300 1.000 47.01119 484 TYR A O 1
ATOM 11245 N N . PRO C 1 435 ? 30.64800 -76.83300 48.97500 1.000 47.30254 485 PRO A N 1
ATOM 11246 C CA . PRO C 1 435 ? 31.77700 -77.70500 49.34300 1.000 49.46704 485 PRO A CA 1
ATOM 11247 C C . PRO C 1 435 ? 32.29100 -77.51700 50.76400 1.000 48.43998 485 PRO A C 1
ATOM 11248 O O . PRO C 1 435 ? 33.44700 -77.85200 51.03300 1.000 47.47999 485 PRO A O 1
ATOM 11252 N N . SER C 1 436 ? 31.47000 -77.03100 51.69500 1.000 36.88849 486 SER A N 1
ATOM 11253 C CA . SER C 1 436 ? 31.97100 -76.68400 53.01200 1.000 33.84902 486 SER A CA 1
ATOM 11254 C C . SER C 1 436 ? 32.46300 -77.91600 53.75800 1.000 38.64746 486 SER A C 1
ATOM 11255 O O . SER C 1 436 ? 32.01600 -79.05000 53.52600 1.000 41.84597 486 SER A O 1
ATOM 11258 N N . ARG C 1 437 ? 33.39200 -77.67200 54.68200 1.000 31.87736 487 ARG A N 1
ATOM 11259 C CA . ARG C 1 437 ? 33.81300 -78.71200 55.61100 1.000 34.84046 487 ARG A CA 1
ATOM 11260 C C . ARG C 1 437 ? 32.62700 -79.29700 56.38700 1.000 41.14452 487 ARG A C 1
ATOM 11261 O O . ARG C 1 437 ? 32.55200 -80.51800 56.58000 1.000 37.89042 487 ARG A O 1
ATOM 11269 N N . PHE C 1 438 ? 31.69100 -78.43900 56.83700 1.000 43.22231 488 PHE A N 1
ATOM 11270 C CA . PHE C 1 438 ? 30.47000 -78.89900 57.51400 1.000 36.56342 488 PHE A CA 1
ATOM 11271 C C . PHE C 1 438 ? 29.79200 -80.01200 56.72100 1.000 35.27990 488 PHE A C 1
ATOM 11272 O O . PHE C 1 438 ? 29.61200 -81.12100 57.22700 1.000 40.52692 488 PHE A O 1
ATOM 11280 N N . ASN C 1 439 ? 29.46500 -79.74600 55.45200 1.000 34.39961 489 ASN A N 1
ATOM 11281 C CA . ASN C 1 439 ? 28.77900 -80.73500 54.62100 1.000 33.66403 489 ASN A CA 1
ATOM 11282 C C . ASN C 1 439 ? 29.63400 -81.98200 54.41600 1.000 37.36895 489 ASN A C 1
ATOM 11283 O O . ASN C 1 439 ? 29.12600 -83.10400 54.49300 1.000 32.98949 489 ASN A O 1
ATOM 11288 N N . GLU C 1 440 ? 30.93600 -81.81000 54.17100 1.000 39.19470 490 GLU A N 1
ATOM 11289 C CA . GLU C 1 440 ? 31.80600 -82.96600 53.99600 1.000 33.72800 490 GLU A CA 1
ATOM 11290 C C . GLU C 1 440 ? 31.72500 -83.89200 55.19900 1.000 38.62630 490 GLU A C 1
ATOM 11291 O O . GLU C 1 440 ? 31.54600 -85.10500 55.04700 1.000 37.86396 490 GLU A O 1
ATOM 11293 N N . LEU C 1 441 ? 31.82800 -83.33400 56.40800 1.000 33.15938 491 LEU A N 1
ATOM 11294 C CA . LEU C 1 441 ? 31.75500 -84.15900 57.60900 1.000 33.05382 491 LEU A CA 1
ATOM 11295 C C . LEU C 1 441 ? 30.36900 -84.77400 57.80000 1.000 42.36558 491 LEU A C 1
ATOM 11296 O O . LEU C 1 441 ? 30.25200 -85.91800 58.25900 1.000 38.43008 491 LEU A O 1
ATOM 11301 N N . LEU C 1 442 ? 29.30300 -84.02900 57.48500 1.000 38.97843 492 LEU A N 1
ATOM 11302 C CA . LEU C 1 442 ? 27.97000 -84.61400 57.57900 1.000 35.65808 492 LEU A CA 1
ATOM 11303 C C . LEU C 1 442 ? 27.84100 -85.80600 56.63600 1.000 37.12624 492 LEU A C 1
ATOM 11304 O O . LEU C 1 442 ? 27.27900 -86.83900 57.01200 1.000 36.43595 492 LEU A O 1
ATOM 11309 N N . CYS C 1 443 ? 28.40000 -85.69900 55.42700 1.000 33.16820 493 CYS A N 1
ATOM 11310 C CA . CYS C 1 443 ? 28.35200 -86.80900 54.47800 1.000 40.71799 493 CYS A CA 1
ATOM 11311 C C . CYS C 1 443 ? 29.18000 -87.99100 54.96600 1.000 41.46641 493 CYS A C 1
ATOM 11312 O O . CYS C 1 443 ? 28.73500 -89.14600 54.89600 1.000 39.28109 493 CYS A O 1
ATOM 11315 N N . LEU C 1 444 ? 30.38600 -87.71800 55.45800 1.000 40.29896 494 LEU A N 1
ATOM 11316 C CA . LEU C 1 444 ? 31.24400 -88.77500 55.96500 1.000 40.99969 494 LEU A CA 1
ATOM 11317 C C . LEU C 1 444 ? 30.57800 -89.53100 57.10300 1.000 43.75633 494 LEU A C 1
ATOM 11318 O O . LEU C 1 444 ? 30.68900 -90.75600 57.18300 1.000 42.84645 494 LEU A O 1
ATOM 11323 N N . SER C 1 445 ? 29.86300 -88.82200 57.98100 1.000 39.79533 495 SER A N 1
ATOM 11324 C CA . SER C 1 445 ? 29.22000 -89.48200 59.10800 1.000 38.58611 495 SER A CA 1
ATOM 11325 C C . SER C 1 445 ? 28.21900 -90.52600 58.63100 1.000 39.80272 495 SER A C 1
ATOM 11326 O O . SER C 1 445 ? 28.11300 -91.60500 59.22500 1.000 36.14400 495 SER A O 1
ATOM 11329 N N . LEU C 1 446 ? 27.46200 -90.21100 57.57200 1.000 33.03849 496 LEU A N 1
ATOM 11330 C CA . LEU C 1 446 ? 26.47700 -91.14700 57.03500 1.000 40.37143 496 LEU A CA 1
ATOM 11331 C C . LEU C 1 446 ? 27.15500 -92.28000 56.26700 1.000 47.10383 496 LEU A C 1
ATOM 11332 O O . LEU C 1 446 ? 26.75500 -93.44600 56.38100 1.000 41.77004 496 LEU A O 1
ATOM 11337 N N . ARG C 1 447 ? 28.16400 -91.94000 55.45600 1.000 40.74847 497 ARG A N 1
ATOM 11338 C CA . ARG C 1 447 ? 28.92000 -92.94300 54.71100 1.000 38.55574 497 ARG A CA 1
ATOM 11339 C C . ARG C 1 447 ? 29.62100 -93.91200 55.65600 1.000 47.64409 497 ARG A C 1
ATOM 11340 O O . ARG C 1 447 ? 29.42900 -95.13100 55.57000 1.000 46.11836 497 ARG A O 1
ATOM 11348 N N . LEU C 1 448 ? 30.40200 -93.38500 56.60100 1.000 41.47136 498 LEU A N 1
ATOM 11349 C CA . LEU C 1 448 ? 31.10600 -94.26400 57.52400 1.000 42.07595 498 LEU A CA 1
ATOM 11350 C C . LEU C 1 448 ? 30.13500 -95.08500 58.37000 1.000 50.44341 498 LEU A C 1
ATOM 11351 O O . LEU C 1 448 ? 30.35700 -96.28200 58.58500 1.000 59.21459 498 LEU A O 1
ATOM 11356 N N . LYS C 1 449 ? 29.04500 -94.47800 58.84600 1.000 42.77380 499 LYS A N 1
ATOM 11357 C CA . LYS C 1 449 ? 28.14800 -95.22600 59.72200 1.000 43.90770 499 LYS A CA 1
ATOM 11358 C C . LYS C 1 449 ? 27.42700 -96.33700 58.96400 1.000 52.30842 499 LYS A C 1
ATOM 11359 O O . LYS C 1 449 ? 27.24800 -97.44000 59.49600 1.000 47.80644 499 LYS A O 1
ATOM 11365 N N . GLY C 1 450 ? 26.98300 -96.06300 57.73200 1.000 38.79417 500 GLY A N 1
ATOM 11366 C CA . GLY C 1 450 ? 26.37400 -97.11600 56.94300 1.000 44.53380 500 GLY A CA 1
ATOM 11367 C C . GLY C 1 450 ? 27.34400 -98.24900 56.66000 1.000 55.44709 500 GLY A C 1
ATOM 11368 O O . GLY C 1 450 ? 26.99600 -99.42900 56.77600 1.000 53.50855 500 GLY A O 1
ATOM 11369 N N . ASP C 1 451 ? 28.58900 -97.90500 56.32500 1.000 50.98781 501 ASP A N 1
ATOM 11370 C CA . ASP C 1 451 ? 29.60000 -98.89700 56.00700 1.000 43.40968 501 ASP A CA 1
ATOM 11371 C C . ASP C 1 451 ? 30.03300 -99.72400 57.20700 1.000 53.78000 501 ASP A C 1
ATOM 11372 O O . ASP C 1 451 ? 30.75800 -100.70400 57.02200 1.000 63.80382 501 ASP A O 1
ATOM 11377 N N . THR C 1 452 ? 29.63200 -99.36500 58.42100 1.000 51.35533 502 THR A N 1
ATOM 11378 C CA . THR C 1 452 ? 30.03700 -100.12400 59.59400 1.000 55.12939 502 THR A CA 1
ATOM 11379 C C . THR C 1 452 ? 28.88200 -100.90100 60.20700 1.000 53.25890 502 THR A C 1
ATOM 11380 O O . THR C 1 452 ? 29.05500 -101.52200 61.26000 1.000 62.72781 502 THR A O 1
ATOM 11384 N N . ARG C 1 453 ? 27.71900 -100.89600 59.56000 1.000 58.79940 503 ARG A N 1
ATOM 11385 C CA . ARG C 1 453 ? 26.59300 -101.70000 60.01000 1.000 68.75409 503 ARG A CA 1
ATOM 11386 C C . ARG C 1 453 ? 26.96900 -103.18200 59.98700 1.000 81.25771 503 ARG A C 1
ATOM 11387 O O . ARG C 1 453 ? 27.84300 -103.61500 59.22500 1.000 76.72698 503 ARG A O 1
ATOM 11389 N N . THR C 1 454 ? 26.32200 -103.95700 60.86000 1.000 86.57750 504 THR A N 1
ATOM 11390 C CA . THR C 1 454 ? 26.59000 -105.39300 61.00000 1.000 77.23981 504 THR A CA 1
ATOM 11391 C C . THR C 1 454 ? 25.51800 -106.23200 60.30700 1.000 75.80098 504 THR A C 1
ATOM 11392 O O . THR C 1 454 ? 25.33600 -106.14700 59.08800 1.000 74.84227 504 THR A O 1
ATOM 11394 N N . GLU C 1 463 ? 29.45100 -106.92900 48.64500 1.000 90.43976 513 GLU A N 1
ATOM 11395 C CA . GLU C 1 463 ? 29.56500 -105.93200 47.58600 1.000 82.01518 513 GLU A CA 1
ATOM 11396 C C . GLU C 1 463 ? 31.04100 -105.62100 47.31500 1.000 84.76972 513 GLU A C 1
ATOM 11397 O O . GLU C 1 463 ? 31.87400 -105.64700 48.23000 1.000 79.47839 513 GLU A O 1
ATOM 11399 N N . LEU C 1 464 ? 31.36400 -105.34100 46.05000 1.000 83.39062 514 LEU A N 1
ATOM 11400 C CA . LEU C 1 464 ? 32.75500 -105.10200 45.68400 1.000 64.67772 514 LEU A CA 1
ATOM 11401 C C . LEU C 1 464 ? 33.24000 -103.76900 46.22800 1.000 67.58280 514 LEU A C 1
ATOM 11402 O O . LEU C 1 464 ? 34.31100 -103.69700 46.84200 1.000 69.37671 514 LEU A O 1
ATOM 11404 N N . VAL C 1 465 ? 32.47400 -102.70000 46.01400 1.000 66.60293 515 VAL A N 1
ATOM 11405 C CA . VAL C 1 465 ? 32.85400 -101.37100 46.48800 1.000 62.26108 515 VAL A CA 1
ATOM 11406 C C . VAL C 1 465 ? 32.14600 -101.12900 47.81900 1.000 61.85878 515 VAL A C 1
ATOM 11407 O O . VAL C 1 465 ? 30.93100 -100.93200 47.87100 1.000 56.47705 515 VAL A O 1
ATOM 11409 N N . SER C 1 466 ? 32.91000 -101.18900 48.90200 1.000 53.56704 516 SER A N 1
ATOM 11410 C CA . SER C 1 466 ? 32.43000 -100.83800 50.22500 1.000 50.03924 516 SER A CA 1
ATOM 11411 C C . SER C 1 466 ? 33.60700 -100.26700 50.99900 1.000 51.71691 516 SER A C 1
ATOM 11412 O O . SER C 1 466 ? 34.72900 -100.20600 50.49500 1.000 63.37276 516 SER A O 1
ATOM 11415 N N . GLY C 1 467 ? 33.34700 -99.82800 52.22900 1.000 44.23576 517 GLY A N 1
ATOM 11416 C CA . GLY C 1 467 ? 34.43900 -99.33500 53.05100 1.000 54.42621 517 GLY A CA 1
ATOM 11417 C C . GLY C 1 467 ? 35.39800 -100.44100 53.46000 1.000 60.43333 517 GLY A C 1
ATOM 11418 O O . GLY C 1 467 ? 36.62000 -100.24400 53.48000 1.000 44.41350 517 GLY A O 1
ATOM 11419 N N . ILE C 1 468 ? 34.85100 -101.61800 53.78300 1.000 55.87915 518 ILE A N 1
ATOM 11420 C CA . ILE C 1 468 ? 35.66100 -102.75900 54.20400 1.000 56.33620 518 ILE A CA 1
ATOM 11421 C C . ILE C 1 468 ? 36.56700 -103.22000 53.07100 1.000 61.19510 518 ILE A C 1
ATOM 11422 O O . ILE C 1 468 ? 37.79100 -103.29900 53.22600 1.000 74.84882 518 ILE A O 1
ATOM 11427 N N . SER C 1 469 ? 35.97600 -103.53300 51.91600 1.000 64.77203 519 SER A N 1
ATOM 11428 C CA . SER C 1 469 ? 36.71700 -103.87200 50.70300 1.000 49.22886 519 SER A CA 1
ATOM 11429 C C . SER C 1 469 ? 37.85200 -102.90300 50.43400 1.000 52.42859 519 SER A C 1
ATOM 11430 O O . SER C 1 469 ? 39.02100 -103.29200 50.44900 1.000 73.87631 519 SER A O 1
ATOM 11433 N N . CYS C 1 470 ? 37.52600 -101.63800 50.18300 1.000 54.51985 520 CYS A N 1
ATOM 11434 C CA . CYS C 1 470 ? 38.55800 -100.68200 49.81400 1.000 57.09775 520 CYS A CA 1
ATOM 11435 C C . CYS C 1 470 ? 39.61000 -100.51700 50.89600 1.000 64.01404 520 CYS A C 1
ATOM 11436 O O . CYS C 1 470 ? 40.68600 -99.96900 50.62400 1.000 69.93699 520 CYS A O 1
ATOM 11439 N N . TYR C 1 471 ? 39.33000 -100.97800 52.10700 1.000 59.46922 521 TYR A N 1
ATOM 11440 C CA . TYR C 1 471 ? 40.33000 -100.98500 53.15600 1.000 68.40397 521 TYR A CA 1
ATOM 11441 C C . TYR C 1 471 ? 41.18000 -102.24100 53.08600 1.000 72.28899 521 TYR A C 1
ATOM 11442 O O . TYR C 1 471 ? 42.41000 -102.16100 53.12300 1.000 73.50440 521 TYR A O 1
ATOM 11451 N N . ILE C 1 472 ? 40.53100 -103.40600 53.01100 1.000 72.17835 522 ILE A N 1
ATOM 11452 C CA . ILE C 1 472 ? 41.25800 -104.66000 52.83700 1.000 73.76346 522 ILE A CA 1
ATOM 11453 C C . ILE C 1 472 ? 42.13600 -104.59400 51.59100 1.000 73.92505 522 ILE A C 1
ATOM 11454 O O . ILE C 1 472 ? 43.29200 -105.03300 51.60700 1.000 73.02978 522 ILE A O 1
ATOM 11459 N N . LYS C 1 473 ? 41.61800 -104.00700 50.50500 1.000 63.56774 523 LYS A N 1
ATOM 11460 C CA . LYS C 1 473 ? 42.42100 -103.83400 49.30100 1.000 59.80141 523 LYS A CA 1
ATOM 11461 C C . LYS C 1 473 ? 43.65000 -102.97000 49.55500 1.000 68.02007 523 LYS A C 1
ATOM 11462 O O . LYS C 1 473 ? 44.68800 -103.17100 48.92000 1.000 89.10222 523 LYS A O 1
ATOM 11468 N N . ASP C 1 474 ? 43.55600 -101.99700 50.45300 1.000 71.88692 524 ASP A N 1
ATOM 11469 C CA . ASP C 1 474 ? 44.67300 -101.09600 50.70300 1.000 80.59157 524 ASP A CA 1
ATOM 11470 C C . ASP C 1 474 ? 45.66400 -101.65100 51.71600 1.000 83.37310 524 ASP A C 1
ATOM 11471 O O . ASP C 1 474 ? 46.79800 -101.15600 51.80500 1.000 78.16951 524 ASP A O 1
ATOM 11476 N N . HIS C 1 475 ? 45.26100 -102.67200 52.46200 1.000 79.14422 525 HIS A N 1
ATOM 11477 C CA . HIS C 1 475 ? 46.08100 -103.26900 53.51100 1.000 82.74144 525 HIS A CA 1
ATOM 11478 C C . HIS C 1 475 ? 45.91500 -104.77600 53.38900 1.000 85.66406 525 HIS A C 1
ATOM 11479 O O . HIS C 1 475 ? 45.05400 -105.38300 54.04400 1.000 74.40879 525 HIS A O 1
ATOM 11486 N N . PRO C 1 476 ? 46.71600 -105.41400 52.52900 1.000 89.38964 526 PRO A N 1
ATOM 11487 C CA . PRO C 1 476 ? 46.55600 -106.85400 52.28300 1.000 78.30541 526 PRO A CA 1
ATOM 11488 C C . PRO C 1 476 ? 46.65900 -107.67000 53.56600 1.000 84.92177 526 PRO A C 1
ATOM 11489 O O . PRO C 1 476 ? 47.49200 -107.40400 54.43500 1.000 79.43321 526 PRO A O 1
ATOM 11493 N N . GLY C 1 477 ? 45.77700 -108.66100 53.68500 1.000 77.15587 527 GLY A N 1
ATOM 11494 C CA . GLY C 1 477 ? 45.78300 -109.54100 54.83300 1.000 80.67947 527 GLY A CA 1
ATOM 11495 C C . GLY C 1 477 ? 45.02400 -109.03900 56.03900 1.000 97.79084 527 GLY A C 1
ATOM 11496 O O . GLY C 1 477 ? 45.32300 -109.46600 57.16200 1.000 99.52682 527 GLY A O 1
ATOM 11497 N N . SER C 1 478 ? 44.05800 -108.13800 55.84900 1.000 83.62800 528 SER A N 1
ATOM 11498 C CA . SER C 1 478 ? 43.23800 -107.64700 56.94200 1.000 66.16025 528 SER A CA 1
ATOM 11499 C C . SER C 1 478 ? 41.97100 -108.48300 57.04600 1.000 71.05326 528 SER A C 1
ATOM 11500 O O . SER C 1 478 ? 41.44000 -108.95400 56.03900 1.000 84.89933 528 SER A O 1
ATOM 11502 N N . SER C 1 479 ? 41.49700 -108.68200 58.26700 1.000 74.47508 529 SER A N 1
ATOM 11503 C CA . SER C 1 479 ? 40.18700 -109.29200 58.42800 1.000 75.88611 529 SER A CA 1
ATOM 11504 C C . SER C 1 479 ? 39.10000 -108.25100 58.18100 1.000 77.97736 529 SER A C 1
ATOM 11505 O O . SER C 1 479 ? 39.36000 -107.04300 58.13600 1.000 74.00858 529 SER A O 1
ATOM 11507 N N . GLU C 1 480 ? 37.86700 -108.73400 58.00800 1.000 70.94148 530 GLU A N 1
ATOM 11508 C CA . GLU C 1 480 ? 36.72800 -107.83500 58.12700 1.000 73.54878 530 GLU A CA 1
ATOM 11509 C C . GLU C 1 480 ? 36.63900 -107.24600 59.52400 1.000 81.86157 530 GLU A C 1
ATOM 11510 O O . GLU C 1 480 ? 36.03900 -106.18300 59.69900 1.000 85.22295 530 GLU A O 1
ATOM 11516 N N . GLU C 1 481 ? 37.20200 -107.92200 60.52500 1.000 85.99688 531 GLU A N 1
ATOM 11517 C CA . GLU C 1 481 ? 37.26700 -107.33500 61.85600 1.000 74.00965 531 GLU A CA 1
ATOM 11518 C C . GLU C 1 481 ? 38.29700 -106.21100 61.90400 1.000 79.30457 531 GLU A C 1
ATOM 11519 O O . GLU C 1 481 ? 38.05200 -105.17200 62.52900 1.000 84.19653 531 GLU A O 1
ATOM 11521 N N . GLU C 1 482 ? 39.45300 -106.38800 61.24700 1.000 68.82475 532 GLU A N 1
ATOM 11522 C CA . GLU C 1 482 ? 40.43700 -105.30800 61.20800 1.000 70.99855 532 GLU A CA 1
ATOM 11523 C C . GLU C 1 482 ? 39.97100 -104.14800 60.33800 1.000 87.89951 532 GLU A C 1
ATOM 11524 O O . GLU C 1 482 ? 40.45000 -103.02000 60.51500 1.000 81.17577 532 GLU A O 1
ATOM 11526 N N . ALA C 1 483 ? 39.05600 -104.40100 59.39900 1.000 75.75367 533 ALA A N 1
ATOM 11527 C CA . ALA C 1 483 ? 38.48800 -103.32200 58.60100 1.000 65.88328 533 ALA A CA 1
ATOM 11528 C C . ALA C 1 483 ? 37.42900 -102.56600 59.39400 1.000 66.50183 533 ALA A C 1
ATOM 11529 O O . ALA C 1 483 ? 37.49700 -101.34100 59.53200 1.000 62.45896 533 ALA A O 1
ATOM 11531 N N . LEU C 1 484 ? 36.44500 -103.30000 59.92600 1.000 63.83628 534 LEU A N 1
ATOM 11532 C CA . LEU C 1 484 ? 35.37200 -102.71400 60.71900 1.000 63.54155 534 LEU A CA 1
ATOM 11533 C C . LEU C 1 484 ? 35.90700 -101.86400 61.85400 1.000 70.49472 534 LEU A C 1
ATOM 11534 O O . LEU C 1 484 ? 35.25700 -100.89900 62.26500 1.000 74.32926 534 LEU A O 1
ATOM 11539 N N . ASP C 1 485 ? 37.07600 -102.21700 62.38700 1.000 76.22734 535 ASP A N 1
ATOM 11540 C CA . ASP C 1 485 ? 37.63600 -101.45800 63.49600 1.000 67.61701 535 ASP A CA 1
ATOM 11541 C C . ASP C 1 485 ? 38.18900 -100.12200 63.02600 1.000 62.47544 535 ASP A C 1
ATOM 11542 O O . ASP C 1 485 ? 37.89200 -99.07700 63.61500 1.000 61.42319 535 ASP A O 1
ATOM 11547 N N . TYR C 1 486 ? 39.00000 -100.13400 61.97100 1.000 53.71242 536 TYR A N 1
ATOM 11548 C CA . TYR C 1 486 ? 39.58300 -98.88500 61.50100 1.000 65.63539 536 TYR A CA 1
ATOM 11549 C C . TYR C 1 486 ? 38.49700 -97.89900 61.07900 1.000 70.24329 536 TYR A C 1
ATOM 11550 O O . TYR C 1 486 ? 38.61600 -96.69100 61.31800 1.000 62.70315 536 TYR A O 1
ATOM 11559 N N . LEU C 1 487 ? 37.42700 -98.39500 60.45600 1.000 60.15894 537 LEU A N 1
ATOM 11560 C CA . LEU C 1 487 ? 36.38500 -97.49800 59.98000 1.000 61.85485 537 LEU A CA 1
ATOM 11561 C C . LEU C 1 487 ? 35.58500 -96.92200 61.14200 1.000 64.24347 537 LEU A C 1
ATOM 11562 O O . LEU C 1 487 ? 35.21700 -95.74200 61.12000 1.000 58.49793 537 LEU A O 1
ATOM 11567 N N . LYS C 1 488 ? 35.32300 -97.72900 62.17500 1.000 60.95070 538 LYS A N 1
ATOM 11568 C CA . LYS C 1 488 ? 34.64700 -97.21700 63.36300 1.000 55.08459 538 LYS A CA 1
ATOM 11569 C C . LYS C 1 488 ? 35.47800 -96.15900 64.07300 1.000 54.91126 538 LYS A C 1
ATOM 11570 O O . LYS C 1 488 ? 34.92100 -95.24100 64.68600 1.000 55.61442 538 LYS A O 1
ATOM 11576 N N . ASP C 1 489 ? 36.80400 -96.26900 64.00900 1.000 52.69173 539 ASP A N 1
ATOM 11577 C CA . ASP C 1 489 ? 37.65200 -95.24000 64.59700 1.000 58.72903 539 ASP A CA 1
ATOM 11578 C C . ASP C 1 489 ? 37.69700 -93.99400 63.73500 1.000 49.47496 539 ASP A C 1
ATOM 11579 O O . ASP C 1 489 ? 37.78000 -92.88000 64.25600 1.000 57.73106 539 ASP A O 1
ATOM 11584 N N . LEU C 1 490 ? 37.66100 -94.16200 62.41700 1.000 51.98926 540 LEU A N 1
ATOM 11585 C CA . LEU C 1 490 ? 37.59200 -93.00600 61.54300 1.000 53.49991 540 LEU A CA 1
ATOM 11586 C C . LEU C 1 490 ? 36.28700 -92.25400 61.77000 1.000 41.10061 540 LEU A C 1
ATOM 11587 O O . LEU C 1 490 ? 36.27500 -91.02200 61.83000 1.000 45.62888 540 LEU A O 1
ATOM 11592 N N . LEU C 1 491 ? 35.18900 -92.98800 61.95300 1.000 44.84179 541 LEU A N 1
ATOM 11593 C CA . LEU C 1 491 ? 33.89900 -92.36100 62.22800 1.000 52.13285 541 LEU A CA 1
ATOM 11594 C C . LEU C 1 491 ? 33.92500 -91.58400 63.53900 1.000 44.12528 541 LEU A C 1
ATOM 11595 O O . LEU C 1 491 ? 33.35500 -90.49600 63.62900 1.000 46.93066 541 LEU A O 1
ATOM 11600 N N . GLN C 1 492 ? 34.58800 -92.11400 64.56300 1.000 45.30575 542 GLN A N 1
ATOM 11601 C CA . GLN C 1 492 ? 34.65300 -91.38700 65.82300 1.000 47.56668 542 GLN A CA 1
ATOM 11602 C C . GLN C 1 492 ? 35.51800 -90.14200 65.72000 1.000 48.57135 542 GLN A C 1
ATOM 11603 O O . GLN C 1 492 ? 35.19800 -89.12400 66.35100 1.000 49.05890 542 GLN A O 1
ATOM 11609 N N . LYS C 1 493 ? 36.60600 -90.19000 64.94900 1.000 44.03922 543 LYS A N 1
ATOM 11610 C CA . LYS C 1 493 ? 37.35800 -88.96400 64.69400 1.000 45.97633 543 LYS A CA 1
ATOM 11611 C C . LYS C 1 493 ? 36.54000 -87.98000 63.86300 1.000 40.29091 543 LYS A C 1
ATOM 11612 O O . LYS C 1 493 ? 36.58600 -86.77300 64.10100 1.000 44.16676 543 LYS A O 1
ATOM 11614 N N . ARG C 1 494 ? 35.78900 -88.48400 62.88200 1.000 45.71864 544 ARG A N 1
ATOM 11615 C CA . ARG C 1 494 ? 34.96200 -87.63300 62.03600 1.000 37.32989 544 ARG A CA 1
ATOM 11616 C C . ARG C 1 494 ? 33.84600 -86.96000 62.82800 1.000 42.25090 544 ARG A C 1
ATOM 11617 O O . ARG C 1 494 ? 33.52200 -85.79300 62.58800 1.000 39.04090 544 ARG A O 1
ATOM 11625 N N . LEU C 1 495 ? 33.23500 -87.68300 63.76900 1.000 37.75741 545 LEU A N 1
ATOM 11626 C CA . LEU C 1 495 ? 32.14200 -87.09900 64.53700 1.000 42.96716 545 LEU A CA 1
ATOM 11627 C C . LEU C 1 495 ? 32.64300 -85.97400 65.42200 1.000 39.51902 545 LEU A C 1
ATOM 11628 O O . LEU C 1 495 ? 31.94700 -84.96300 65.59400 1.000 39.55445 545 LEU A O 1
ATOM 11633 N N . LYS C 1 496 ? 33.84000 -86.13500 66.00200 1.000 35.35542 546 LYS A N 1
ATOM 11634 C CA . LYS C 1 496 ? 34.41000 -85.06800 66.82300 1.000 33.00831 546 LYS A CA 1
ATOM 11635 C C . LYS C 1 496 ? 34.68800 -83.82300 65.99200 1.000 40.45288 546 LYS A C 1
ATOM 11636 O O . LYS C 1 496 ? 34.43300 -82.69900 66.44100 1.000 37.96647 546 LYS A O 1
ATOM 11642 N N . GLU C 1 497 ? 35.21200 -84.00400 64.77300 1.000 37.20365 547 GLU A N 1
ATOM 11643 C CA . GLU C 1 497 ? 35.41400 -82.87100 63.87900 1.000 37.68083 547 GLU A CA 1
ATOM 11644 C C . GLU C 1 497 ? 34.08900 -82.27000 63.42900 1.000 35.55499 547 GLU A C 1
ATOM 11645 O O . GLU C 1 497 ? 34.01200 -81.06600 63.17100 1.000 43.04607 547 GLU A O 1
ATOM 11651 N N . LEU C 1 498 ? 33.05100 -83.09300 63.28200 1.000 42.74198 548 LEU A N 1
ATOM 11652 C CA . LEU C 1 498 ? 31.73900 -82.57700 62.90000 1.000 37.51786 548 LEU A CA 1
ATOM 11653 C C . LEU C 1 498 ? 31.17100 -81.69300 64.00200 1.000 35.32346 548 LEU A C 1
ATOM 11654 O O . LEU C 1 498 ? 30.73200 -80.56700 63.74600 1.000 34.48201 548 LEU A O 1
ATOM 11659 N N . ASP C 1 499 ? 31.18500 -82.18900 65.24300 1.000 31.23391 549 ASP A N 1
ATOM 11660 C CA . ASP C 1 499 ? 30.65100 -81.41600 66.35700 1.000 35.55553 549 ASP A CA 1
ATOM 11661 C C . ASP C 1 499 ? 31.38200 -80.08900 66.50600 1.000 42.31986 549 ASP A C 1
ATOM 11662 O O . ASP C 1 499 ? 30.75400 -79.04900 66.75500 1.000 35.14159 549 ASP A O 1
ATOM 11667 N N . GLN C 1 500 ? 32.70800 -80.10000 66.33900 1.000 38.42086 550 GLN A N 1
ATOM 11668 C CA . GLN C 1 500 ? 33.46800 -78.86200 66.44100 1.000 41.21267 550 GLN A CA 1
ATOM 11669 C C . GLN C 1 500 ? 33.11100 -77.89100 65.31800 1.000 44.70215 550 GLN A C 1
ATOM 11670 O O . GLN C 1 500 ? 32.88800 -76.69600 65.57000 1.000 38.56644 550 GLN A O 1
ATOM 11676 N N . GLU C 1 501 ? 33.03800 -78.39200 64.07900 1.000 35.67736 551 GLU A N 1
ATOM 11677 C CA . GLU C 1 501 ? 32.57400 -77.58400 62.95500 1.000 35.39765 551 GLU A CA 1
ATOM 11678 C C . GLU C 1 501 ? 31.10600 -77.16800 63.11700 1.000 36.54299 551 GLU A C 1
ATOM 11679 O O . GLU C 1 501 ? 30.74600 -76.02300 62.83800 1.000 43.50209 551 GLU A O 1
ATOM 11685 N N . TYR C 1 502 ? 30.24700 -78.07500 63.58200 1.000 44.91491 552 TYR A N 1
ATOM 11686 C CA . TYR C 1 502 ? 28.84200 -77.73600 63.82400 1.000 41.78138 552 TYR A CA 1
ATOM 11687 C C . TYR C 1 502 ? 28.71000 -76.52600 64.74200 1.000 39.02637 552 TYR A C 1
ATOM 11688 O O . TYR C 1 502 ? 27.94400 -75.59900 64.46000 1.000 36.06680 552 TYR A O 1
ATOM 11697 N N . LEU C 1 503 ? 29.43400 -76.52800 65.85700 1.000 38.95119 553 LEU A N 1
ATOM 11698 C CA . LEU C 1 503 ? 29.28500 -75.51500 66.89300 1.000 39.00799 553 LEU A CA 1
ATOM 11699 C C . LEU C 1 503 ? 30.22000 -74.32200 66.72700 1.000 40.35717 553 LEU A C 1
ATOM 11700 O O . LEU C 1 503 ? 30.27500 -73.46600 67.61600 1.000 43.17270 553 LEU A O 1
ATOM 11705 N N . LYS C 1 504 ? 30.94600 -74.25500 65.62400 1.000 47.08501 554 LYS A N 1
ATOM 11706 C CA . LYS C 1 504 ? 31.87800 -73.17500 65.35100 1.000 41.03677 554 LYS A CA 1
ATOM 11707 C C . LYS C 1 504 ? 31.12200 -71.97800 64.78600 1.000 52.52973 554 LYS A C 1
ATOM 11708 O O . LYS C 1 504 ? 30.28400 -72.14400 63.89500 1.000 53.91249 554 LYS A O 1
ATOM 11714 N N . PRO C 1 505 ? 31.36800 -70.77200 65.28700 1.000 72.29666 555 PRO A N 1
ATOM 11715 C CA . PRO C 1 505 ? 30.55400 -69.62300 64.86300 1.000 60.52076 555 PRO A CA 1
ATOM 11716 C C . PRO C 1 505 ? 30.84500 -69.23500 63.42500 1.000 54.11771 555 PRO A C 1
ATOM 11717 O O . PRO C 1 505 ? 31.99900 -69.21000 62.98500 1.000 58.92477 555 PRO A O 1
ATOM 11721 N N . ASN C 1 506 ? 29.77900 -68.95700 62.68800 1.000 52.31801 556 ASN A N 1
ATOM 11722 C CA . ASN C 1 506 ? 29.87200 -68.36200 61.36500 1.000 40.50611 556 ASN A CA 1
ATOM 11723 C C . ASN C 1 506 ? 28.58700 -67.57800 61.15500 1.000 33.40129 556 ASN A C 1
ATOM 11724 O O . ASN C 1 506 ? 27.85800 -67.30200 62.10900 1.000 46.32566 556 ASN A O 1
ATOM 11729 N N . ASN C 1 507 ? 28.29600 -67.20800 59.92400 1.000 41.73020 557 ASN A N 1
ATOM 11730 C CA . ASN C 1 507 ? 27.09100 -66.44000 59.65600 1.000 52.01476 557 ASN A CA 1
ATOM 11731 C C . ASN C 1 507 ? 26.05300 -67.25900 58.90200 1.000 52.96739 557 ASN A C 1
ATOM 11732 O O . ASN C 1 507 ? 25.19800 -66.70100 58.20900 1.000 58.64026 557 ASN A O 1
ATOM 11737 N N . VAL C 1 508 ? 26.12200 -68.58000 59.03000 1.000 60.48971 558 VAL A N 1
ATOM 11738 C CA . VAL C 1 508 ? 25.00100 -69.43900 58.65000 1.000 41.45000 558 VAL A CA 1
ATOM 11739 C C . VAL C 1 508 ? 23.97800 -69.40900 59.77700 1.000 38.04640 558 VAL A C 1
ATOM 11740 O O . VAL C 1 508 ? 24.36500 -69.48000 60.95100 1.000 42.72554 558 VAL A O 1
ATOM 11744 N N . PRO C 1 509 ? 22.69000 -69.25900 59.47800 1.000 43.19285 559 PRO A N 1
ATOM 11745 C CA . PRO C 1 509 ? 21.67300 -69.30700 60.52900 1.000 34.56101 559 PRO A CA 1
ATOM 11746 C C . PRO C 1 509 ? 21.72700 -70.59600 61.34500 1.000 43.83382 559 PRO A C 1
ATOM 11747 O O . PRO C 1 509 ? 21.87100 -71.69700 60.80700 1.000 47.28297 559 PRO A O 1
ATOM 11751 N N . ALA C 1 510 ? 21.58600 -70.45200 62.65900 1.000 41.93856 560 ALA A N 1
ATOM 11752 C CA . ALA C 1 510 ? 21.63300 -71.61200 63.54600 1.000 46.19818 560 ALA A CA 1
ATOM 11753 C C . ALA C 1 510 ? 20.56800 -72.64600 63.18200 1.000 40.74707 560 ALA A C 1
ATOM 11754 O O . ALA C 1 510 ? 20.85700 -73.84300 63.10800 1.000 47.79311 560 ALA A O 1
ATOM 11756 N N . ILE C 1 511 ? 19.33600 -72.20500 62.92800 1.000 35.64838 561 ILE A N 1
ATOM 11757 C CA . ILE C 1 511 ? 18.25400 -73.14800 62.66400 1.000 41.16513 561 ILE A CA 1
ATOM 11758 C C . ILE C 1 511 ? 18.58000 -74.04000 61.46800 1.000 37.87414 561 ILE A C 1
ATOM 11759 O O . ILE C 1 511 ? 18.27100 -75.23900 61.47200 1.000 39.59753 561 ILE A O 1
ATOM 11764 N N . SER C 1 512 ? 19.20400 -73.47800 60.43100 1.000 38.49866 562 SER A N 1
ATOM 11765 C CA . SER C 1 512 ? 19.57700 -74.26700 59.25900 1.000 39.17113 562 SER A CA 1
ATOM 11766 C C . SER C 1 512 ? 20.60900 -75.32700 59.61600 1.000 36.69503 562 SER A C 1
ATOM 11767 O O . SER C 1 512 ? 20.43500 -76.50700 59.28600 1.000 41.11651 562 SER A O 1
ATOM 11770 N N . LYS C 1 513 ? 21.69800 -74.91600 60.28000 1.000 34.87314 563 LYS A N 1
ATOM 11771 C CA . LYS C 1 513 ? 22.72500 -75.85200 60.72500 1.000 34.34173 563 LYS A CA 1
ATOM 11772 C C . LYS C 1 513 ? 22.14000 -76.92400 61.63000 1.000 37.07272 563 LYS A C 1
ATOM 11773 O O . LYS C 1 513 ? 22.57400 -78.08400 61.60500 1.000 34.12876 563 LYS A O 1
ATOM 11779 N N . ASP C 1 514 ? 21.21000 -76.53000 62.49400 1.000 33.36495 564 ASP A N 1
ATOM 11780 C CA . ASP C 1 514 ? 20.63300 -77.46100 63.44800 1.000 33.38380 564 ASP A CA 1
ATOM 11781 C C . ASP C 1 514 ? 19.86300 -78.56700 62.74300 1.000 29.41321 564 ASP A C 1
ATOM 11782 O O . ASP C 1 514 ? 19.99000 -79.73700 63.10500 1.000 32.98016 564 ASP A O 1
ATOM 11787 N N . HIS C 1 515 ? 19.11300 -78.22700 61.69900 1.000 29.09632 565 HIS A N 1
ATOM 11788 C CA . HIS C 1 515 ? 18.39700 -79.24400 60.95000 1.000 27.18427 565 HIS A CA 1
ATOM 11789 C C . HIS C 1 515 ? 19.36500 -80.13600 60.17900 1.000 35.72998 565 HIS A C 1
ATOM 11790 O O . HIS C 1 515 ? 19.23800 -81.36700 60.20600 1.000 40.96666 565 HIS A O 1
ATOM 11797 N N . ALA C 1 516 ? 20.33000 -79.53900 59.47300 1.000 30.45304 566 ALA A N 1
ATOM 11798 C CA . ALA C 1 516 ? 21.33200 -80.34300 58.78200 1.000 33.12019 566 ALA A CA 1
ATOM 11799 C C . ALA C 1 516 ? 22.01800 -81.30200 59.74300 1.000 24.50224 566 ALA A C 1
ATOM 11800 O O . ALA C 1 516 ? 22.23000 -82.47300 59.42400 1.000 34.27998 566 ALA A O 1
ATOM 11802 N N . TYR C 1 517 ? 22.35700 -80.82800 60.93200 1.000 27.08108 567 TYR A N 1
ATOM 11803 C CA . TYR C 1 517 ? 23.04200 -81.68800 61.88100 1.000 27.29842 567 TYR A CA 1
ATOM 11804 C C . TYR C 1 517 ? 22.12500 -82.79800 62.37200 1.000 35.16719 567 TYR A C 1
ATOM 11805 O O . TYR C 1 517 ? 22.57100 -83.93200 62.57800 1.000 37.63136 567 TYR A O 1
ATOM 11814 N N . ASN C 1 518 ? 20.83900 -82.49700 62.56800 1.000 35.01398 568 ASN A N 1
ATOM 11815 C CA . ASN C 1 518 ? 19.93400 -83.51000 63.07800 1.000 28.15842 568 ASN A CA 1
ATOM 11816 C C . ASN C 1 518 ? 19.50900 -84.49300 61.99500 1.000 29.82666 568 ASN A C 1
ATOM 11817 O O . ASN C 1 518 ? 19.10600 -85.61000 62.32100 1.000 34.62684 568 ASN A O 1
ATOM 11822 N N . ILE C 1 519 ? 19.60300 -84.12600 60.71900 1.000 31.08533 569 ILE A N 1
ATOM 11823 C CA . ILE C 1 519 ? 19.53300 -85.14000 59.66200 1.000 31.81292 569 ILE A CA 1
ATOM 11824 C C . ILE C 1 519 ? 20.61300 -86.19500 59.87500 1.000 37.65314 569 ILE A C 1
ATOM 11825 O O . ILE C 1 519 ? 20.31700 -87.39400 59.97800 1.000 33.35506 569 ILE A O 1
ATOM 11830 N N . ALA C 1 520 ? 21.87600 -85.76200 59.99400 1.000 34.24040 570 ALA A N 1
ATOM 11831 C CA . ALA C 1 520 ? 22.96800 -86.71700 60.20400 1.000 34.54411 570 ALA A CA 1
ATOM 11832 C C . ALA C 1 520 ? 22.73900 -87.55600 61.44900 1.000 30.70017 570 ALA A C 1
ATOM 11833 O O . ALA C 1 520 ? 22.99400 -88.76400 61.44600 1.000 33.55807 570 ALA A O 1
ATOM 11835 N N . ARG C 1 521 ? 22.25500 -86.94900 62.52500 1.000 30.36935 571 ARG A N 1
ATOM 11836 C CA . ARG C 1 521 ? 21.97900 -87.75800 63.70900 1.000 34.00551 571 ARG A CA 1
ATOM 11837 C C . ARG C 1 521 ? 20.80700 -88.69500 63.49300 1.000 33.00398 571 ARG A C 1
ATOM 11838 O O . ARG C 1 521 ? 20.77900 -89.77600 64.08100 1.000 33.63316 571 ARG A O 1
ATOM 11846 N N . SER C 1 522 ? 19.82000 -88.29400 62.69100 1.000 28.08853 572 SER A N 1
ATOM 11847 C CA . SER C 1 522 ? 18.69600 -89.18400 62.46400 1.000 37.82286 572 SER A CA 1
ATOM 11848 C C . SER C 1 522 ? 19.13500 -90.44100 61.71100 1.000 29.56365 572 SER A C 1
ATOM 11849 O O . SER C 1 522 ? 18.61500 -91.52200 61.97800 1.000 39.28975 572 SER A O 1
ATOM 11852 N N . TYR C 1 523 ? 20.13200 -90.33800 60.83000 1.000 33.42538 573 TYR A N 1
ATOM 11853 C CA . TYR C 1 523 ? 20.66800 -91.52100 60.15700 1.000 33.57517 573 TYR A CA 1
ATOM 11854 C C . TYR C 1 523 ? 21.51100 -92.36200 61.11500 1.000 46.00883 573 TYR A C 1
ATOM 11855 O O . TYR C 1 523 ? 21.49600 -93.59500 61.04700 1.000 44.94437 573 TYR A O 1
ATOM 11864 N N . GLN C 1 524 ? 22.28900 -91.71800 61.98500 1.000 35.15680 574 GLN A N 1
ATOM 11865 C CA . GLN C 1 524 ? 22.97400 -92.46700 63.02900 1.000 33.97041 574 GLN A CA 1
ATOM 11866 C C . GLN C 1 524 ? 21.96900 -93.25000 63.84800 1.000 37.03131 574 GLN A C 1
ATOM 11867 O O . GLN C 1 524 ? 22.16800 -94.43200 64.13400 1.000 40.06489 574 GLN A O 1
ATOM 11873 N N . LEU C 1 525 ? 20.88000 -92.59200 64.24400 1.000 35.15301 575 LEU A N 1
ATOM 11874 C CA . LEU C 1 525 ? 19.87200 -93.24300 65.06300 1.000 31.86626 575 LEU A CA 1
ATOM 11875 C C . LEU C 1 525 ? 19.16600 -94.34400 64.28300 1.000 48.00560 575 LEU A C 1
ATOM 11876 O O . LEU C 1 525 ? 18.89300 -95.42100 64.83000 1.000 44.66798 575 LEU A O 1
ATOM 11881 N N . LEU C 1 526 ? 18.85500 -94.08000 63.00800 1.000 38.30555 576 LEU A N 1
ATOM 11882 C CA . LEU C 1 526 ? 18.20100 -95.07500 62.16000 1.000 49.39179 576 LEU A CA 1
ATOM 11883 C C . LEU C 1 526 ? 19.02300 -96.35100 62.07400 1.000 46.97316 576 LEU A C 1
ATOM 11884 O O . LEU C 1 526 ? 18.49500 -97.45400 62.22900 1.000 56.54225 576 LEU A O 1
ATOM 11889 N N . TYR C 1 527 ? 20.32000 -96.22200 61.84300 1.000 46.45575 577 TYR A N 1
ATOM 11890 C CA . TYR C 1 527 ? 21.15100 -97.41000 61.77600 1.000 53.29571 577 TYR A CA 1
ATOM 11891 C C . TYR C 1 527 ? 21.19600 -98.11900 63.11700 1.000 61.37545 577 TYR A C 1
ATOM 11892 O O . TYR C 1 527 ? 20.98300 -99.33600 63.18200 1.000 75.48537 577 TYR A O 1
ATOM 11901 N N . LYS C 1 528 ? 21.43000 -97.37500 64.20100 1.000 51.79843 578 LYS A N 1
ATOM 11902 C CA . LYS C 1 528 ? 21.40100 -97.98100 65.52900 1.000 67.85682 578 LYS A CA 1
ATOM 11903 C C . LYS C 1 528 ? 20.13500 -98.81700 65.74900 1.000 74.09924 578 LYS A C 1
ATOM 11904 O O . LYS C 1 528 ? 20.20900 -99.95100 66.23300 1.000 77.43302 578 LYS A O 1
ATOM 11910 N N . GLU C 1 529 ? 18.96600 -98.27500 65.38800 1.000 72.62813 579 GLU A N 1
ATOM 11911 C CA . GLU C 1 529 ? 17.69000 -98.90700 65.70900 1.000 77.36163 579 GLU A CA 1
ATOM 11912 C C . GLU C 1 529 ? 17.32800 -100.05600 64.77000 1.000 86.30418 579 GLU A C 1
ATOM 11913 O O . GLU C 1 529 ? 16.42200 -100.83800 65.09000 1.000 78.19808 579 GLU A O 1
ATOM 11919 N N . ARG C 1 530 ? 17.98600 -100.16300 63.61800 1.000 88.04252 580 ARG A N 1
ATOM 11920 C CA . ARG C 1 530 ? 17.87200 -101.35800 62.78600 1.000 85.32242 580 ARG A CA 1
ATOM 11921 C C . ARG C 1 530 ? 18.95900 -102.35400 63.19400 1.000 78.83111 580 ARG A C 1
ATOM 11922 O O . ARG C 1 530 ? 18.72300 -103.27700 63.97300 1.000 85.24272 580 ARG A O 1
ATOM 11930 N N . ASP C 1 539 ? 12.78100 -101.79400 66.43700 1.000 72.59400 589 ASP A N 1
ATOM 11931 C CA . ASP C 1 539 ? 13.09900 -100.61300 67.24200 1.000 82.34351 589 ASP A CA 1
ATOM 11932 C C . ASP C 1 539 ? 12.87600 -99.31500 66.44800 1.000 84.28536 589 ASP A C 1
ATOM 11933 O O . ASP C 1 539 ? 12.67900 -98.23500 67.02500 1.000 75.70829 589 ASP A O 1
ATOM 11935 N N . ILE C 1 540 ? 12.91500 -99.42300 65.11800 1.000 86.40073 590 ILE A N 1
ATOM 11936 C CA . ILE C 1 540 ? 12.51000 -98.30000 64.27900 1.000 71.99144 590 ILE A CA 1
ATOM 11937 C C . ILE C 1 540 ? 10.99300 -98.20800 64.21100 1.000 71.91933 590 ILE A C 1
ATOM 11938 O O . ILE C 1 540 ? 10.43000 -97.10700 64.17700 1.000 67.03246 590 ILE A O 1
ATOM 11943 N N . LYS C 1 541 ? 10.30600 -99.35600 64.21800 1.000 75.75146 591 LYS A N 1
ATOM 11944 C CA . LYS C 1 541 ? 8.85600 -99.33800 64.39300 1.000 65.09852 591 LYS A CA 1
ATOM 11945 C C . LYS C 1 541 ? 8.48500 -98.70800 65.73000 1.000 53.64452 591 LYS A C 1
ATOM 11946 O O . LYS C 1 541 ? 7.47000 -98.01200 65.83600 1.000 52.72192 591 LYS A O 1
ATOM 11948 N N . ASP C 1 542 ? 9.30800 -98.92600 66.75700 1.000 56.48624 592 ASP A N 1
ATOM 11949 C CA . ASP C 1 542 ? 9.09700 -98.25500 68.03500 1.000 55.39851 592 ASP A CA 1
ATOM 11950 C C . ASP C 1 542 ? 9.22800 -96.74700 67.89500 1.000 57.28051 592 ASP A C 1
ATOM 11951 O O . ASP C 1 542 ? 8.45300 -95.98800 68.49300 1.000 48.22472 592 ASP A O 1
ATOM 11956 N N . LEU C 1 543 ? 10.19700 -96.29600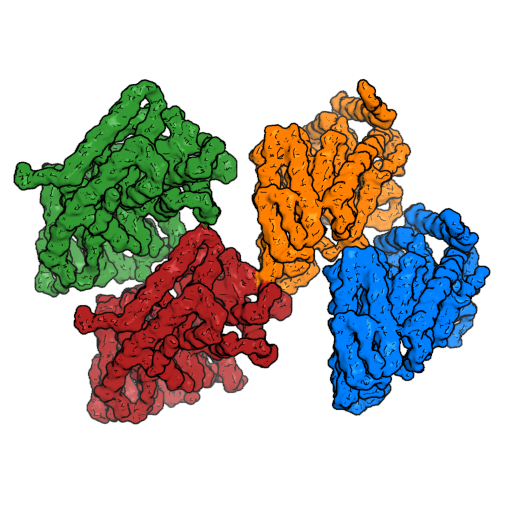 67.10000 1.000 57.24596 593 LEU A N 1
ATOM 11957 C CA . LEU C 1 543 ? 10.39000 -94.86600 66.90300 1.000 49.72583 593 LEU A CA 1
ATOM 11958 C C . LEU C 1 543 ? 9.15500 -94.23300 66.28400 1.000 40.58114 593 LEU A C 1
ATOM 11959 O O . LEU C 1 543 ? 8.62000 -93.25100 66.80500 1.000 42.34016 593 LEU A O 1
ATOM 11964 N N . VAL C 1 544 ? 8.67300 -94.79900 65.17900 1.000 49.24531 594 VAL A N 1
ATOM 11965 C CA . VAL C 1 544 ? 7.46500 -94.28700 64.53500 1.000 40.22334 594 VAL A CA 1
ATOM 11966 C C . VAL C 1 544 ? 6.28900 -94.27800 65.50800 1.000 40.81153 594 VAL A C 1
ATOM 11967 O O . VAL C 1 544 ? 5.47800 -93.34800 65.51400 1.000 40.46904 594 VAL A O 1
ATOM 11971 N N . THR C 1 545 ? 6.19300 -95.29800 66.36000 1.000 40.72598 595 THR A N 1
ATOM 11972 C CA . THR C 1 545 ? 5.07200 -95.38600 67.29600 1.000 56.11774 595 THR A CA 1
ATOM 11973 C C . THR C 1 545 ? 5.14200 -94.29100 68.35500 1.000 42.85594 595 THR A C 1
ATOM 11974 O O . THR C 1 545 ? 4.14200 -93.60900 68.61600 1.000 36.00368 595 THR A O 1
ATOM 11978 N N . GLN C 1 546 ? 6.31400 -94.12200 68.98100 1.000 39.71902 596 GLN A N 1
ATOM 11979 C CA . GLN C 1 546 ? 6.49500 -93.07300 69.97700 1.000 35.20973 596 GLN A CA 1
ATOM 11980 C C . GLN C 1 546 ? 6.23900 -91.69700 69.38500 1.000 39.65146 596 GLN A C 1
ATOM 11981 O O . GLN C 1 546 ? 5.56000 -90.86700 69.99900 1.000 36.87582 596 GLN A O 1
ATOM 11987 N N . ILE C 1 547 ? 6.76700 -91.43900 68.18800 1.000 33.48262 597 ILE A N 1
ATOM 11988 C CA . ILE C 1 547 ? 6.78400 -90.07500 67.68600 1.000 39.52107 597 ILE A CA 1
ATOM 11989 C C . ILE C 1 547 ? 5.45700 -89.70700 67.04700 1.000 39.37585 597 ILE A C 1
ATOM 11990 O O . ILE C 1 547 ? 4.99900 -88.56300 67.17600 1.000 42.98366 597 ILE A O 1
ATOM 11995 N N . LEU C 1 548 ? 4.81300 -90.65200 66.35500 1.000 40.78666 598 LEU A N 1
ATOM 11996 C CA . LEU C 1 548 ? 3.65900 -90.33100 65.52000 1.000 37.86598 598 LEU A CA 1
ATOM 11997 C C . LEU C 1 548 ? 2.33500 -90.89900 66.00200 1.000 39.41145 598 LEU A C 1
ATOM 11998 O O . LEU C 1 548 ? 1.29600 -90.31200 65.71700 1.000 44.10018 598 LEU A O 1
ATOM 12003 N N . LEU C 1 549 ? 2.32100 -92.02200 66.71100 1.000 37.64676 599 LEU A N 1
ATOM 12004 C CA . LEU C 1 549 ? 1.07900 -92.77300 66.81600 1.000 46.45259 599 LEU A CA 1
ATOM 12005 C C . LEU C 1 549 ? 0.51300 -92.86300 68.22300 1.000 52.10642 599 LEU A C 1
ATOM 12006 O O . LEU C 1 549 ? -0.68700 -93.11200 68.37600 1.000 52.16661 599 LEU A O 1
ATOM 12011 N N . GLU C 1 550 ? 1.32700 -92.65500 69.24400 1.000 45.59483 600 GLU A N 1
ATOM 12012 C CA . GLU C 1 550 ? 0.93700 -92.96100 70.61000 1.000 44.42572 600 GLU A CA 1
ATOM 12013 C C . GLU C 1 550 ? 1.13500 -91.73500 71.48800 1.000 48.37792 600 GLU A C 1
ATOM 12014 O O . GLU C 1 550 ? 2.29100 -91.34500 71.75000 1.000 47.26618 600 GLU A O 1
ATOM 12020 N N . PRO C 1 551 ? 0.06500 -91.08700 71.93300 1.000 48.68789 601 PRO A N 1
ATOM 12021 C CA . PRO C 1 551 ? 0.21300 -89.97600 72.87700 1.000 43.30364 601 PRO A CA 1
ATOM 12022 C C . PRO C 1 551 ? 0.69100 -90.47600 74.22500 1.000 41.05140 601 PRO A C 1
ATOM 12023 O O . PRO C 1 551 ? 0.56700 -91.65400 74.57300 1.000 49.05898 601 PRO A O 1
ATOM 12027 N N . ILE C 1 552 ? 1.28700 -89.57100 74.98000 1.000 39.31397 602 ILE A N 1
ATOM 12028 C CA . ILE C 1 552 ? 1.79400 -89.87600 76.31000 1.000 43.86205 602 ILE A CA 1
ATOM 12029 C C . ILE C 1 552 ? 0.69200 -89.58600 77.31400 1.000 46.04690 602 ILE A C 1
ATOM 12030 O O . ILE C 1 552 ? 0.02300 -88.54700 77.18700 1.000 48.84058 602 ILE A O 1
ATOM 12035 N N . PRO C 1 553 ? 0.39800 -90.48700 78.24100 1.000 44.91847 603 PRO A N 1
ATOM 12036 C CA . PRO C 1 553 ? -0.65600 -90.21400 79.21900 1.000 41.03725 603 PRO A CA 1
ATOM 12037 C C . PRO C 1 553 ? -0.18700 -89.22100 80.26700 1.000 46.40870 603 PRO A C 1
ATOM 12038 O O . PRO C 1 553 ? 0.96000 -89.26000 80.72800 1.000 49.41826 603 PRO A O 1
ATOM 12042 N N . LEU C 1 554 ? -1.09800 -88.33100 80.65700 1.000 47.99533 604 LEU A N 1
ATOM 12043 C CA . LEU C 1 554 ? -0.85300 -87.47800 81.81800 1.000 50.41208 604 LEU A CA 1
ATOM 12044 C C . LEU C 1 554 ? -1.26000 -88.16900 83.10600 1.000 52.19061 604 LEU A C 1
ATOM 12045 O O . LEU C 1 554 ? -0.65600 -87.92400 84.16100 1.000 64.74667 604 LEU A O 1
ATOM 12050 N N . GLN D 1 26 ? -2.53000 -20.69900 68.03900 1.000 64.39651 76 GLN B N 1
ATOM 12051 C CA . GLN D 1 26 ? -1.59400 -21.82000 68.17000 1.000 58.61316 76 GLN B CA 1
ATOM 12052 C C . GLN D 1 26 ? -2.35800 -23.14100 68.26300 1.000 59.77714 76 GLN B C 1
ATOM 12053 O O . GLN D 1 26 ? -3.11300 -23.38300 69.21000 1.000 61.06378 76 GLN B O 1
ATOM 12055 N N . PRO D 1 27 ? -2.16600 -24.00800 67.26900 1.000 55.39875 77 PRO B N 1
ATOM 12056 C CA . PRO D 1 27 ? -3.03000 -25.19000 67.16300 1.000 50.04191 77 PRO B CA 1
ATOM 12057 C C . PRO D 1 27 ? -2.60300 -26.35800 68.04200 1.000 55.25052 77 PRO B C 1
ATOM 12058 O O . PRO D 1 27 ? -3.41300 -27.27700 68.25700 1.000 47.19871 77 PRO B O 1
ATOM 12062 N N . TYR D 1 28 ? -1.37100 -26.36200 68.55100 1.000 46.10966 78 TYR B N 1
ATOM 12063 C CA . TYR D 1 28 ? -0.89600 -27.41500 69.43300 1.000 43.93199 78 TYR B CA 1
ATOM 12064 C C . TYR D 1 28 ? -0.37300 -26.77500 70.70700 1.000 45.93265 78 TYR B C 1
ATOM 12065 O O . TYR D 1 28 ? 0.56800 -25.98100 70.66500 1.000 59.48343 78 TYR B O 1
ATOM 12074 N N . ASP D 1 29 ? -0.99700 -27.10300 71.83000 1.000 46.27669 79 ASP B N 1
ATOM 12075 C CA . ASP D 1 29 ? -0.53500 -26.65100 73.12800 1.000 49.77193 79 ASP B CA 1
ATOM 12076 C C . ASP D 1 29 ? 0.63700 -27.50600 73.60500 1.000 47.03364 79 ASP B C 1
ATOM 12077 O O . ASP D 1 29 ? 0.81500 -28.65200 73.19800 1.000 45.50008 79 ASP B O 1
ATOM 12082 N N . ASP D 1 30 ? 1.42800 -26.94100 74.50600 1.000 48.51573 80 ASP B N 1
ATOM 12083 C CA . ASP D 1 30 ? 2.45400 -27.71800 75.19200 1.000 42.56887 80 ASP B CA 1
ATOM 12084 C C . ASP D 1 30 ? 1.81200 -28.82800 76.01600 1.000 43.84659 80 ASP B C 1
ATOM 12085 O O . ASP D 1 30 ? 0.80800 -28.61000 76.69600 1.000 41.02222 80 ASP B O 1
ATOM 12090 N N . SER D 1 31 ? 2.40500 -30.02100 75.97200 1.000 39.29716 81 SER B N 1
ATOM 12091 C CA . SER D 1 31 ? 1.87400 -31.12000 76.75500 1.000 38.85912 81 SER B CA 1
ATOM 12092 C C . SER D 1 31 ? 2.09300 -30.86600 78.24100 1.000 36.33257 81 SER B C 1
ATOM 12093 O O . SER D 1 31 ? 2.76400 -29.91800 78.64400 1.000 48.84831 81 SER B O 1
ATOM 12096 N N . HIS D 1 32 ? 1.50900 -31.72600 79.07400 1.000 39.51490 82 HIS B N 1
ATOM 12097 C CA . HIS D 1 32 ? 1.68700 -31.54000 80.50800 1.000 46.74221 82 HIS B CA 1
ATOM 12098 C C . HIS D 1 32 ? 3.10900 -31.87600 80.94200 1.000 46.24089 82 HIS B C 1
ATOM 12099 O O . HIS D 1 32 ? 3.63700 -31.26400 81.88200 1.000 39.73842 82 HIS B O 1
ATOM 12106 N N . CYS D 1 33 ? 3.72100 -32.86600 80.30100 1.000 38.08662 83 CYS B N 1
ATOM 12107 C CA . CYS D 1 33 ? 5.11400 -33.21800 80.66200 1.000 37.32495 83 CYS B CA 1
ATOM 12108 C C . CYS D 1 33 ? 6.04400 -32.07500 80.23000 1.000 35.02809 83 CYS B C 1
ATOM 12109 O O . CYS D 1 33 ? 6.93700 -31.74100 81.00800 1.000 46.59602 83 CYS B O 1
ATOM 12112 N N . MET D 1 34 ? 5.80300 -31.47800 79.06000 1.000 40.10414 84 MET B N 1
ATOM 12113 C CA . MET D 1 34 ? 6.60500 -30.33600 78.63100 1.000 40.46406 84 MET B CA 1
ATOM 12114 C C . MET D 1 34 ? 6.53900 -29.21100 79.64800 1.000 41.94911 84 MET B C 1
ATOM 12115 O O . MET D 1 34 ? 7.56700 -28.62100 80.00100 1.000 40.95712 84 MET B O 1
ATOM 12120 N N . GLU D 1 35 ? 5.32500 -28.88600 80.10900 1.000 37.65218 85 GLU B N 1
ATOM 12121 C CA . GLU D 1 35 ? 5.15400 -27.84200 81.11800 1.000 38.05755 85 GLU B CA 1
ATOM 12122 C C . GLU D 1 35 ? 5.86300 -28.20600 82.40700 1.000 33.57918 85 GLU B C 1
ATOM 12123 O O . GLU D 1 35 ? 6.48300 -27.35400 83.04700 1.000 39.05786 85 GLU B O 1
ATOM 12129 N N . ARG D 1 36 ? 5.74700 -29.46000 82.83000 1.000 36.63778 86 ARG B N 1
ATOM 12130 C CA . ARG D 1 36 ? 6.45000 -29.89100 84.02500 1.000 28.50792 86 ARG B CA 1
ATOM 12131 C C . ARG D 1 36 ? 7.96300 -29.78100 83.84800 1.000 41.98270 86 ARG B C 1
ATOM 12132 O O . ARG D 1 36 ? 8.66600 -29.27100 84.73500 1.000 35.20713 86 ARG B O 1
ATOM 12140 N N . ALA D 1 37 ? 8.47700 -30.22600 82.69500 1.000 37.06928 87 ALA B N 1
ATOM 12141 C CA . ALA D 1 37 ? 9.91400 -30.15600 82.44100 1.000 38.67765 87 ALA B CA 1
ATOM 12142 C C . ALA D 1 37 ? 10.40700 -28.71300 82.44300 1.000 36.22113 87 ALA B C 1
ATOM 12143 O O . ALA D 1 37 ? 11.40700 -28.39600 83.09600 1.000 38.37414 87 ALA B O 1
ATOM 12145 N N . GLU D 1 38 ? 9.70900 -27.81400 81.73300 1.000 40.21495 88 GLU B N 1
ATOM 12146 C CA . GLU D 1 38 ? 10.13000 -26.40800 81.72000 1.000 39.85197 88 GLU B CA 1
ATOM 12147 C C . GLU D 1 38 ? 10.13400 -25.81100 83.12000 1.000 37.93287 88 GLU B C 1
ATOM 12148 O O . GLU D 1 38 ? 11.03300 -25.04200 83.46700 1.000 44.37144 88 GLU B O 1
ATOM 12154 N N . ARG D 1 39 ? 9.15100 -26.16100 83.94700 1.000 37.05609 89 ARG B N 1
ATOM 12155 C CA . ARG D 1 39 ? 9.16700 -25.66100 85.31400 1.000 38.95558 89 ARG B CA 1
ATOM 12156 C C . ARG D 1 39 ? 10.42000 -26.13000 86.03700 1.000 36.73171 89 ARG B C 1
ATOM 12157 O O . ARG D 1 39 ? 11.16600 -25.32300 86.59900 1.000 47.58702 89 ARG B O 1
ATOM 12165 N N . LEU D 1 40 ? 10.67800 -27.43700 86.00300 1.000 43.64514 90 LEU B N 1
ATOM 12166 C CA . LEU D 1 40 ? 11.87900 -27.99500 86.61600 1.000 34.43527 90 LEU B CA 1
ATOM 12167 C C . LEU D 1 40 ? 13.15700 -27.38100 86.04500 1.000 33.99382 90 LEU B C 1
ATOM 12168 O O . LEU D 1 40 ? 14.12300 -27.15000 86.78300 1.000 42.66332 90 LEU B O 1
ATOM 12173 N N . ILE D 1 41 ? 13.20000 -27.12600 84.73700 1.000 36.87947 91 ILE B N 1
ATOM 12174 C CA . ILE D 1 41 ? 14.37100 -26.45600 84.17300 1.000 32.60120 91 ILE B CA 1
ATOM 12175 C C . ILE D 1 41 ? 14.59300 -25.12100 84.86100 1.000 42.78984 91 ILE B C 1
ATOM 12176 O O . ILE D 1 41 ? 15.70800 -24.80300 85.29400 1.000 46.35072 91 ILE B O 1
ATOM 12181 N N . GLY D 1 42 ? 13.53000 -24.33500 85.00800 1.000 44.53512 92 GLY B N 1
ATOM 12182 C CA . GLY D 1 42 ? 13.64400 -23.09800 85.76300 1.000 42.88117 92 GLY B CA 1
ATOM 12183 C C . GLY D 1 42 ? 14.15400 -23.31700 87.17500 1.000 43.34015 92 GLY B C 1
ATOM 12184 O O . GLY D 1 42 ? 15.03500 -22.58800 87.64200 1.000 44.73153 92 GLY B O 1
ATOM 12185 N N . GLU D 1 43 ? 13.62000 -24.33100 87.87300 1.000 30.95398 93 GLU B N 1
ATOM 12186 C CA . GLU D 1 43 ? 14.03700 -24.55400 89.25700 1.000 38.18044 93 GLU B CA 1
ATOM 12187 C C . GLU D 1 43 ? 15.49100 -25.00000 89.36300 1.000 46.84490 93 GLU B C 1
ATOM 12188 O O . GLU D 1 43 ? 16.15400 -24.70200 90.36300 1.000 54.45439 93 GLU B O 1
ATOM 12194 N N . ILE D 1 44 ? 16.00000 -25.73300 88.37300 1.000 46.70286 94 ILE B N 1
ATOM 12195 C CA . ILE D 1 44 ? 17.38800 -26.17400 88.45300 1.000 46.72508 94 ILE B CA 1
ATOM 12196 C C . ILE D 1 44 ? 18.34000 -25.05300 88.04000 1.000 39.52091 94 ILE B C 1
ATOM 12197 O O . ILE D 1 44 ? 19.44000 -24.93800 88.58900 1.000 41.77258 94 ILE B O 1
ATOM 12202 N N . LYS D 1 45 ? 17.94200 -24.21100 87.08300 1.000 36.81593 95 LYS B N 1
ATOM 12203 C CA . LYS D 1 45 ? 18.69000 -22.98400 86.81300 1.000 42.99274 95 LYS B CA 1
ATOM 12204 C C . LYS D 1 45 ? 18.84500 -22.14900 88.07200 1.000 44.34796 95 LYS B C 1
ATOM 12205 O O . LYS D 1 45 ? 19.92600 -21.61300 88.34000 1.000 50.25919 95 LYS B O 1
ATOM 12211 N N . ASP D 1 46 ? 17.77600 -22.04400 88.87000 1.000 49.30389 96 ASP B N 1
ATOM 12212 C CA . ASP D 1 46 ? 17.86400 -21.34900 90.15000 1.000 45.98654 96 ASP B CA 1
ATOM 12213 C C . ASP D 1 46 ? 18.85700 -22.01900 91.07200 1.000 44.87126 96 ASP B C 1
ATOM 12214 O O . ASP D 1 46 ? 19.57300 -21.34000 91.81400 1.000 49.54386 96 ASP B O 1
ATOM 12219 N N . MET D 1 47 ? 18.88700 -23.35500 91.06900 1.000 53.33378 97 MET B N 1
ATOM 12220 C CA . MET D 1 47 ? 19.89100 -24.07300 91.84500 1.000 47.76316 97 MET B CA 1
ATOM 12221 C C . MET D 1 47 ? 21.29200 -23.70000 91.38300 1.000 48.27981 97 MET B C 1
ATOM 12222 O O . MET D 1 47 ? 22.20500 -23.54300 92.20200 1.000 52.23570 97 MET B O 1
ATOM 12227 N N . PHE D 1 48 ? 21.47700 -23.53200 90.07400 1.000 45.59233 98 PHE B N 1
ATOM 12228 C CA . PHE D 1 48 ? 22.79000 -23.15300 89.56300 1.000 54.03848 98 PHE B CA 1
ATOM 12229 C C . PHE D 1 48 ? 23.12800 -21.71400 89.94400 1.000 58.72397 98 PHE B C 1
ATOM 12230 O O . PHE D 1 48 ? 24.24800 -21.42600 90.38700 1.000 51.55487 98 PHE B O 1
ATOM 12238 N N . ASN D 1 49 ? 22.16000 -20.79700 89.77300 1.000 53.22921 99 ASN B N 1
ATOM 12239 C CA . ASN D 1 49 ? 22.38200 -19.38200 90.07100 1.000 61.55668 99 ASN B CA 1
ATOM 12240 C C . ASN D 1 49 ? 22.61300 -19.14500 91.56200 1.000 53.98228 99 ASN B C 1
ATOM 12241 O O . ASN D 1 49 ? 23.47900 -18.35000 91.93900 1.000 62.88774 99 ASN B O 1
ATOM 12246 N N . GLU D 1 50 ? 21.85100 -19.81200 92.42600 1.000 52.64530 100 GLU B N 1
ATOM 12247 C CA . GLU D 1 50 ? 22.09800 -19.69400 93.85900 1.000 54.66239 100 GLU B CA 1
ATOM 12248 C C . GLU D 1 50 ? 23.49300 -20.17400 94.23200 1.000 56.26376 100 GLU B C 1
ATOM 12249 O O . GLU D 1 50 ? 24.05700 -19.70100 95.22300 1.000 69.21627 100 GLU B O 1
ATOM 12252 N N . SER D 1 51 ? 24.06300 -21.07400 93.44400 1.000 58.85911 101 SER B N 1
ATOM 12253 C CA . SER D 1 51 ? 25.44300 -21.53900 93.72400 1.000 67.28801 101 SER B CA 1
ATOM 12254 C C . SER D 1 51 ? 26.43200 -20.41200 93.41800 1.000 63.29625 101 SER B C 1
ATOM 12255 O O . SER D 1 51 ? 27.41000 -20.28500 94.16400 1.000 65.65002 101 SER B O 1
ATOM 12258 N N . GLY D 1 52 ? 26.17900 -19.62400 92.36900 1.000 61.65100 102 GLY B N 1
ATOM 12259 C CA . GLY D 1 52 ? 27.03400 -18.48600 92.07100 1.000 61.81494 102 GLY B CA 1
ATOM 12260 C C . GLY D 1 52 ? 26.90800 -17.33400 93.04700 1.000 68.94296 102 GLY B C 1
ATOM 12261 O O . GLY D 1 52 ? 27.85100 -16.55200 93.20300 1.000 73.85103 102 GLY B O 1
ATOM 12262 N N . LYS D 1 53 ? 25.75200 -17.20000 93.70700 1.000 75.07260 103 LYS B N 1
ATOM 12263 C CA . LYS D 1 53 ? 25.60400 -16.17500 94.73600 1.000 71.75934 103 LYS B CA 1
ATOM 12264 C C . LYS D 1 53 ? 26.36000 -16.52100 96.01400 1.000 69.56121 103 LYS B C 1
ATOM 12265 O O . LYS D 1 53 ? 26.57300 -15.63400 96.84500 1.000 86.26390 103 LYS B O 1
ATOM 12271 N N . PHE D 1 54 ? 26.76000 -17.77600 96.19400 1.000 70.14377 104 PHE B N 1
ATOM 12272 C CA . PHE D 1 54 ? 27.25100 -18.23500 97.48600 1.000 73.09947 104 PHE B CA 1
ATOM 12273 C C . PHE D 1 54 ? 28.50600 -17.47700 97.90600 1.000 81.50556 104 PHE B C 1
ATOM 12274 O O . PHE D 1 54 ? 29.38800 -17.19400 97.08600 1.000 69.72244 104 PHE B O 1
ATOM 12282 N N . CYS D 1 55 ? 28.58000 -17.09300 99.18000 1.000 82.60591 105 CYS B N 1
ATOM 12283 C CA . CYS D 1 55 ? 29.69600 -16.21600 99.63200 1.000 87.52970 105 CYS B CA 1
ATOM 12284 C C . CYS D 1 55 ? 31.06500 -16.87100 99.48900 1.000 80.36035 105 CYS B C 1
ATOM 12285 O O . CYS D 1 55 ? 31.97500 -16.20300 98.97400 1.000 82.88425 105 CYS B O 1
ATOM 12288 N N . GLY D 1 56 ? 31.20700 -18.11900 99.91400 1.000 68.00857 106 GLY B N 1
ATOM 12289 C CA . GLY D 1 56 ? 32.52100 -18.72800 99.94600 1.000 71.93787 106 GLY B CA 1
ATOM 12290 C C . GLY D 1 56 ? 32.95800 -19.41600 98.66400 1.000 74.58432 106 GLY B C 1
ATOM 12291 O O . GLY D 1 56 ? 32.45500 -19.14900 97.56700 1.000 66.98762 106 GLY B O 1
ATOM 12292 N N . GLU D 1 57 ? 33.94200 -20.30800 98.82200 1.000 61.71532 107 GLU B N 1
ATOM 12293 C CA . GLU D 1 57 ? 34.49900 -21.09400 97.72600 1.000 62.88542 107 GLU B CA 1
ATOM 12294 C C . GLU D 1 57 ? 33.75400 -22.42600 97.65800 1.000 70.95576 107 GLU B C 1
ATOM 12295 O O . GLU D 1 57 ? 33.95300 -23.30100 98.51100 1.000 57.06803 107 GLU B O 1
ATOM 12301 N N . ASN D 1 58 ? 32.89900 -22.58200 96.64200 1.000 62.71771 108 ASN B N 1
ATOM 12302 C CA . ASN D 1 58 ? 32.07600 -23.77400 96.47000 1.000 59.54415 108 ASN B CA 1
ATOM 12303 C C . ASN D 1 58 ? 32.28700 -24.41000 95.08900 1.000 52.19450 108 ASN B C 1
ATOM 12304 O O . ASN D 1 58 ? 31.34200 -24.85100 94.43800 1.000 46.24207 108 ASN B O 1
ATOM 12309 N N . ALA D 1 59 ? 33.53600 -24.47000 94.61800 1.000 52.07410 109 ALA B N 1
ATOM 12310 C CA . ALA D 1 59 ? 33.79600 -25.03800 93.29700 1.000 47.84138 109 ALA B CA 1
ATOM 12311 C C . ALA D 1 59 ? 33.32200 -26.48800 93.20500 1.000 53.86986 109 ALA B C 1
ATOM 12312 O O . ALA D 1 59 ? 32.78600 -26.90700 92.17000 1.000 44.21940 109 ALA B O 1
ATOM 12314 N N . PHE D 1 60 ? 33.50200 -27.27200 94.27000 1.000 41.92527 110 PHE B N 1
ATOM 12315 C CA . PHE D 1 60 ? 33.13300 -28.67900 94.17800 1.000 47.45865 110 PHE B CA 1
ATOM 12316 C C . PHE D 1 60 ? 31.62400 -28.86500 94.08800 1.000 46.86357 110 PHE B C 1
ATOM 12317 O O . PHE D 1 60 ? 31.13800 -29.69300 93.30400 1.000 42.25200 110 PHE B O 1
ATOM 12325 N N . GLU D 1 61 ? 30.86600 -28.13100 94.91100 1.000 49.69547 111 GLU B N 1
ATOM 12326 C CA . GLU D 1 61 ? 29.41100 -28.21200 94.85400 1.000 34.80591 111 GLU B CA 1
ATOM 12327 C C . GLU D 1 61 ? 28.89600 -27.89900 93.46000 1.000 42.79389 111 GLU B C 1
ATOM 12328 O O . GLU D 1 61 ? 27.88900 -28.46400 93.01600 1.000 38.22237 111 GLU B O 1
ATOM 12334 N N . ARG D 1 62 ? 29.56400 -26.98900 92.75900 1.000 34.59356 112 ARG B N 1
ATOM 12335 C CA . ARG D 1 62 ? 29.08800 -26.61500 91.44000 1.000 38.05032 112 ARG B CA 1
ATOM 12336 C C . ARG D 1 62 ? 29.47700 -27.66100 90.41500 1.000 34.21698 112 ARG B C 1
ATOM 12337 O O . ARG D 1 62 ? 28.68800 -27.99700 89.52900 1.000 37.53504 112 ARG B O 1
ATOM 12345 N N . LEU D 1 63 ? 30.69400 -28.18500 90.52900 1.000 41.74331 113 LEU B N 1
ATOM 12346 C CA . LEU D 1 63 ? 31.13200 -29.30700 89.70600 1.000 35.24773 113 LEU B CA 1
ATOM 12347 C C . LEU D 1 63 ? 30.17500 -30.49800 89.81100 1.000 34.38643 113 LEU B C 1
ATOM 12348 O O . LEU D 1 63 ? 29.80800 -31.10900 88.80800 1.000 35.16432 113 LEU B O 1
ATOM 12353 N N . VAL D 1 64 ? 29.78500 -30.85700 91.02800 1.000 37.16251 114 VAL B N 1
ATOM 12354 C CA . VAL D 1 64 ? 28.89800 -31.99600 91.23600 1.000 37.45771 114 VAL B CA 1
ATOM 12355 C C . VAL D 1 64 ? 27.54800 -31.76800 90.57700 1.000 35.42957 114 VAL B C 1
ATOM 12356 O O . VAL D 1 64 ? 26.94900 -32.69900 90.02900 1.000 39.21049 114 VAL B O 1
ATOM 12360 N N . MET D 1 65 ? 27.08300 -30.52500 90.54700 1.000 38.75133 115 MET B N 1
ATOM 12361 C CA . MET D 1 65 ? 25.79800 -30.23400 89.92900 1.000 33.04064 115 MET B CA 1
ATOM 12362 C C . MET D 1 65 ? 25.88900 -30.32500 88.42100 1.000 35.99470 115 MET B C 1
ATOM 12363 O O . MET D 1 65 ? 24.98400 -30.86800 87.77200 1.000 34.93025 115 MET B O 1
ATOM 12368 N N . VAL D 1 66 ? 26.97800 -29.80300 87.84700 1.000 28.99143 116 VAL B N 1
ATOM 12369 C CA . VAL D 1 66 ? 27.27200 -30.04100 86.44000 1.000 27.94403 116 VAL B CA 1
ATOM 12370 C C . VAL D 1 66 ? 27.28800 -31.53300 86.15800 1.000 32.87206 116 VAL B C 1
ATOM 12371 O O . VAL D 1 66 ? 26.71100 -31.99700 85.17400 1.000 39.18065 116 VAL B O 1
ATOM 12375 N N . ASP D 1 67 ? 27.94700 -32.30800 87.02600 1.000 35.68618 117 ASP B N 1
ATOM 12376 C CA . ASP D 1 67 ? 28.12100 -33.74100 86.79400 1.000 37.03396 117 ASP B CA 1
ATOM 12377 C C . ASP D 1 67 ? 26.78000 -34.45300 86.60500 1.000 31.22609 117 ASP B C 1
ATOM 12378 O O . ASP D 1 67 ? 26.59400 -35.20900 85.64500 1.000 37.48156 117 ASP B O 1
ATOM 12383 N N . LYS D 1 68 ? 25.84500 -34.22900 87.52500 1.000 30.79260 118 LYS B N 1
ATOM 12384 C CA . LYS D 1 68 ? 24.53600 -34.87700 87.49200 1.000 26.42751 118 LYS B CA 1
ATOM 12385 C C . LYS D 1 68 ? 23.74900 -34.53200 86.24100 1.000 31.28816 118 LYS B C 1
ATOM 12386 O O . LYS D 1 68 ? 23.17000 -35.41700 85.59800 1.000 33.73059 118 LYS B O 1
ATOM 12392 N N . VAL D 1 69 ? 23.63300 -33.23800 85.91600 1.000 31.10341 119 VAL B N 1
ATOM 12393 C CA . VAL D 1 69 ? 22.83800 -32.92600 84.74100 1.000 30.46637 119 VAL B CA 1
ATOM 12394 C C . VAL D 1 69 ? 23.53300 -33.46100 83.48900 1.000 30.58796 119 VAL B C 1
ATOM 12395 O O . VAL D 1 69 ? 22.87000 -33.82300 82.51100 1.000 31.45162 119 VAL B O 1
ATOM 12399 N N . GLN D 1 70 ? 24.86300 -33.57900 83.50500 1.000 31.82915 120 GLN B N 1
ATOM 12400 C CA . GLN D 1 70 ? 25.54200 -34.08300 82.31000 1.000 30.87176 120 GLN B CA 1
ATOM 12401 C C . GLN D 1 70 ? 25.34000 -35.58500 82.14900 1.000 32.02873 120 GLN B C 1
ATOM 12402 O O . GLN D 1 70 ? 24.96900 -36.04900 81.07000 1.000 33.46120 120 GLN B O 1
ATOM 12408 N N . ARG D 1 71 ? 25.58800 -36.36700 83.20500 1.000 31.78571 121 ARG B N 1
ATOM 12409 C CA . ARG D 1 71 ? 25.42000 -37.81500 83.08400 1.000 34.65972 121 ARG B CA 1
ATOM 12410 C C . ARG D 1 71 ? 24.00500 -38.16100 82.67300 1.000 30.17901 121 ARG B C 1
ATOM 12411 O O . ARG D 1 71 ? 23.78300 -39.14500 81.97000 1.000 26.76410 121 ARG B O 1
ATOM 12419 N N . LEU D 1 72 ? 23.03400 -37.37300 83.12200 1.000 33.03464 122 LEU B N 1
ATOM 12420 C CA . LEU D 1 72 ? 21.64100 -37.59000 82.80000 1.000 29.75455 122 LEU B CA 1
ATOM 12421 C C . LEU D 1 72 ? 21.25700 -36.98200 81.47400 1.000 31.73841 122 LEU B C 1
ATOM 12422 O O . LEU D 1 72 ? 20.08500 -37.08000 81.08700 1.000 32.10385 122 LEU B O 1
ATOM 12427 N N . ALA D 1 73 ? 22.22700 -36.39300 80.76900 1.000 28.66477 123 ALA B N 1
ATOM 12428 C CA . ALA D 1 73 ? 22.05300 -35.86400 79.41600 1.000 23.99859 123 ALA B CA 1
ATOM 12429 C C . ALA D 1 73 ? 20.91400 -34.85600 79.33000 1.000 33.11494 123 ALA B C 1
ATOM 12430 O O . ALA D 1 73 ? 20.20900 -34.77300 78.31400 1.000 34.37781 123 ALA B O 1
ATOM 12432 N N . ILE D 1 74 ? 20.72400 -34.06200 80.37500 1.000 32.89193 124 ILE B N 1
ATOM 12433 C CA . ILE D 1 74 ? 19.86300 -32.89200 80.28300 1.000 36.68734 124 ILE B CA 1
ATOM 12434 C C . ILE D 1 74 ? 20.69300 -31.61000 80.29000 1.000 38.32396 124 ILE B C 1
ATOM 12435 O O . ILE D 1 74 ? 20.16400 -30.53000 80.54600 1.000 35.35927 124 ILE B O 1
ATOM 12440 N N . ASP D 1 75 ? 21.99900 -31.72000 80.02500 1.000 34.87275 125 ASP B N 1
ATOM 12441 C CA . ASP D 1 75 ? 22.87100 -30.55500 80.13800 1.000 30.54910 125 ASP B CA 1
ATOM 12442 C C . ASP D 1 75 ? 22.58700 -29.51000 79.07000 1.000 38.03989 125 ASP B C 1
ATOM 12443 O O . ASP D 1 75 ? 22.88800 -28.33400 79.29300 1.000 39.11003 125 ASP B O 1
ATOM 12448 N N . ARG D 1 76 ? 21.96700 -29.89000 77.94400 1.000 34.12075 126 ARG B N 1
ATOM 12449 C CA . ARG D 1 76 ? 21.68900 -28.91700 76.89700 1.000 32.84429 126 ARG B CA 1
ATOM 12450 C C . ARG D 1 76 ? 20.75200 -27.81900 77.36100 1.000 41.98873 126 ARG B C 1
ATOM 12451 O O . ARG D 1 76 ? 20.72800 -26.74300 76.75500 1.000 50.24297 126 ARG B O 1
ATOM 12459 N N . HIS D 1 77 ? 19.97100 -28.06100 78.40300 1.000 38.23990 127 HIS B N 1
ATOM 12460 C CA . HIS D 1 77 ? 19.08500 -27.03800 78.94000 1.000 38.75484 127 HIS B CA 1
ATOM 12461 C C . HIS D 1 77 ? 19.80400 -26.04800 79.82700 1.000 35.63823 127 HIS B C 1
ATOM 12462 O O . HIS D 1 77 ? 19.17300 -25.09600 80.27900 1.000 42.15848 127 HIS B O 1
ATOM 12469 N N . PHE D 1 78 ? 21.08200 -26.27300 80.12800 1.000 38.66385 128 PHE B N 1
ATOM 12470 C CA . PHE D 1 78 ? 21.77200 -25.44800 81.10900 1.000 34.38752 128 PHE B CA 1
ATOM 12471 C C . PHE D 1 78 ? 23.13000 -24.98300 80.60600 1.000 35.00814 128 PHE B C 1
ATOM 12472 O O . PHE D 1 78 ? 24.07400 -24.87600 81.39100 1.000 43.27196 128 PHE B O 1
ATOM 12480 N N . GLN D 1 79 ? 23.25100 -24.69300 79.31200 1.000 39.44520 129 GLN B N 1
ATOM 12481 C CA . GLN D 1 79 ? 24.56200 -24.37400 78.75200 1.000 42.92184 129 GLN B CA 1
ATOM 12482 C C . GLN D 1 79 ? 25.19200 -23.13800 79.39800 1.000 48.66088 129 GLN B C 1
ATOM 12483 O O . GLN D 1 79 ? 26.39200 -23.13700 79.69400 1.000 48.04630 129 GLN B O 1
ATOM 12489 N N . ASN D 1 80 ? 24.41100 -22.07200 79.60900 1.000 45.54779 130 ASN B N 1
ATOM 12490 C CA . ASN D 1 80 ? 24.95800 -20.87800 80.25400 1.000 43.65000 130 ASN B CA 1
ATOM 12491 C C . ASN D 1 80 ? 25.30000 -21.13500 81.71100 1.000 40.43521 130 ASN B C 1
ATOM 12492 O O . ASN D 1 80 ? 26.31600 -20.64500 82.20800 1.000 50.17552 130 ASN B O 1
ATOM 12497 N N . GLU D 1 81 ? 24.44700 -21.86300 82.42600 1.000 38.76492 131 GLU B N 1
ATOM 12498 C CA . GLU D 1 81 ? 24.71800 -22.15300 83.83200 1.000 34.37256 131 GLU B CA 1
ATOM 12499 C C . GLU D 1 81 ? 25.93900 -23.04500 83.99100 1.000 40.88721 131 GLU B C 1
ATOM 12500 O O . GLU D 1 81 ? 26.71500 -22.87100 84.93600 1.000 40.77604 131 GLU B O 1
ATOM 12506 N N . ILE D 1 82 ? 26.11100 -24.00800 83.08100 1.000 38.23613 132 ILE B N 1
ATOM 12507 C CA . ILE D 1 82 ? 27.25900 -24.90200 83.12500 1.000 43.41985 132 ILE B CA 1
ATOM 12508 C C . ILE D 1 82 ? 28.53500 -24.14800 82.77200 1.000 38.33186 132 ILE B C 1
ATOM 12509 O O . ILE D 1 82 ? 29.57200 -24.31900 83.42800 1.000 41.11469 132 ILE B O 1
ATOM 12514 N N . ALA D 1 83 ? 28.47300 -23.27700 81.76100 1.000 37.63877 133 ALA B N 1
ATOM 12515 C CA . ALA D 1 83 ? 29.64700 -22.49600 81.37200 1.000 41.53146 133 ALA B CA 1
ATOM 12516 C C . ALA D 1 83 ? 30.16400 -21.66100 82.53400 1.000 41.28013 133 ALA B C 1
ATOM 12517 O O . ALA D 1 83 ? 31.37200 -21.65700 82.81400 1.000 35.97542 133 ALA B O 1
ATOM 12519 N N . GLN D 1 84 ? 29.25200 -20.96900 83.24000 1.000 40.04506 134 GLN B N 1
ATOM 12520 C CA . GLN D 1 84 ? 29.63100 -20.17700 84.41200 1.000 38.04114 134 GLN B CA 1
ATOM 12521 C C . GLN D 1 84 ? 30.17500 -21.05100 85.52300 1.000 42.12833 134 GLN B C 1
ATOM 12522 O O . GLN D 1 84 ? 31.15500 -20.68700 86.18500 1.000 45.29538 134 GLN B O 1
ATOM 12528 N N . ALA D 1 85 ? 29.51400 -22.18400 85.78300 1.000 42.21144 135 ALA B N 1
ATOM 12529 C CA . ALA D 1 85 ? 29.97200 -23.08300 86.83800 1.000 42.22055 135 ALA B CA 1
ATOM 12530 C C . ALA D 1 85 ? 31.35400 -23.63200 86.52600 1.000 39.15057 135 ALA B C 1
ATOM 12531 O O . ALA D 1 85 ? 32.20400 -23.73000 87.41700 1.000 39.73237 135 ALA B O 1
ATOM 12533 N N . LEU D 1 86 ? 31.60300 -24.00000 85.26900 1.000 39.36880 136 LEU B N 1
ATOM 12534 C CA . LEU D 1 86 ? 32.89300 -24.59800 84.94900 1.000 39.86694 136 LEU B CA 1
ATOM 12535 C C . LEU D 1 86 ? 33.98800 -23.54200 84.79400 1.000 44.26000 136 LEU B C 1
ATOM 12536 O O . LEU D 1 86 ? 35.15700 -23.82200 85.09400 1.000 45.12011 136 LEU B O 1
ATOM 12541 N N . ASP D 1 87 ? 33.64100 -22.33800 84.32700 1.000 44.98237 137 ASP B N 1
ATOM 12542 C CA . ASP D 1 87 ? 34.56100 -21.20000 84.40700 1.000 40.05202 137 ASP B CA 1
ATOM 12543 C C . ASP D 1 87 ? 35.03800 -20.99200 85.83200 1.000 38.59784 137 ASP B C 1
ATOM 12544 O O . ASP D 1 87 ? 36.23200 -20.81200 86.07800 1.000 41.69845 137 ASP B O 1
ATOM 12549 N N . TYR D 1 88 ? 34.10500 -21.02800 86.78600 1.000 38.47819 138 TYR B N 1
ATOM 12550 C CA . TYR D 1 88 ? 34.44700 -20.92000 88.19800 1.000 34.39998 138 TYR B CA 1
ATOM 12551 C C . TYR D 1 88 ? 35.31600 -22.07900 88.65500 1.000 45.89036 138 TYR B C 1
ATOM 12552 O O . TYR D 1 88 ? 36.29600 -21.87800 89.38300 1.000 42.23890 138 TYR B O 1
ATOM 12561 N N . VAL D 1 89 ? 34.94400 -23.30900 88.28500 1.000 48.51815 139 VAL B N 1
ATOM 12562 C CA . VAL D 1 89 ? 35.73800 -24.46300 88.69800 1.000 41.01834 139 VAL B CA 1
ATOM 12563 C C . VAL D 1 89 ? 37.13300 -24.37600 88.10100 1.000 37.66550 139 VAL B C 1
ATOM 12564 O O . VAL D 1 89 ? 38.11600 -24.73800 88.75300 1.000 41.84541 139 VAL B O 1
ATOM 12568 N N . TYR D 1 90 ? 37.24800 -23.87900 86.86900 1.000 39.08549 140 TYR B N 1
ATOM 12569 C CA . TYR D 1 90 ? 38.56000 -23.75700 86.23700 1.000 44.53256 140 TYR B CA 1
ATOM 12570 C C . TYR D 1 90 ? 39.42400 -22.71100 86.93700 1.000 44.78949 140 TYR B C 1
ATOM 12571 O O . TYR D 1 90 ? 40.61400 -22.94100 87.17800 1.000 42.07289 140 TYR B O 1
ATOM 12580 N N . ARG D 1 91 ? 38.84300 -21.55700 87.26600 1.000 42.76861 141 ARG B N 1
ATOM 12581 C CA . ARG D 1 91 ? 39.58800 -20.51700 87.96500 1.000 48.07660 141 ARG B CA 1
ATOM 12582 C C . ARG D 1 91 ? 40.10600 -21.00800 89.32000 1.000 57.87671 141 ARG B C 1
ATOM 12583 O O . ARG D 1 91 ? 41.25200 -20.72700 89.69100 1.000 51.91589 141 ARG B O 1
ATOM 12591 N N . TYR D 1 92 ? 39.29100 -21.75200 90.06800 1.000 39.37925 142 TYR B N 1
ATOM 12592 C CA . TYR D 1 92 ? 39.70900 -22.29400 91.36000 1.000 48.78587 142 TYR B CA 1
ATOM 12593 C C . TYR D 1 92 ? 40.11300 -23.75900 91.26000 1.000 49.75121 142 TYR B C 1
ATOM 12594 O O . TYR D 1 92 ? 39.88000 -24.55000 92.17700 1.000 58.31168 142 TYR B O 1
ATOM 12603 N N . TRP D 1 93 ? 40.74200 -24.14100 90.14900 1.000 53.24527 143 TRP B N 1
ATOM 12604 C CA . TRP D 1 93 ? 41.05200 -25.54900 89.92300 1.000 51.75136 143 TRP B CA 1
ATOM 12605 C C . TRP D 1 93 ? 42.05800 -26.06800 90.94700 1.000 55.00640 143 TRP B C 1
ATOM 12606 O O . TRP D 1 93 ? 41.93900 -27.21400 91.39400 1.000 50.66057 143 TRP B O 1
ATOM 12617 N N . SER D 1 94 ? 43.01500 -25.22900 91.36600 1.000 56.75960 144 SER B N 1
ATOM 12618 C CA . SER D 1 94 ? 43.91400 -25.58300 92.46700 1.000 56.26701 144 SER B CA 1
ATOM 12619 C C . SER D 1 94 ? 43.13700 -25.97700 93.71700 1.000 58.25980 144 SER B C 1
ATOM 12620 O O . SER D 1 94 ? 43.49000 -26.94300 94.40100 1.000 61.31288 144 SER B O 1
ATOM 12623 N N . ASP D 1 95 ? 42.08800 -25.22500 94.04400 1.000 58.21548 145 ASP B N 1
ATOM 12624 C CA . ASP D 1 95 ? 41.32500 -25.49100 95.25400 1.000 63.81525 145 ASP B CA 1
ATOM 12625 C C . ASP D 1 95 ? 40.36900 -26.65800 95.08500 1.000 69.50838 145 ASP B C 1
ATOM 12626 O O . ASP D 1 95 ? 40.02200 -27.31700 96.07200 1.000 71.45408 145 ASP B O 1
ATOM 12631 N N . CYS D 1 96 ? 39.91800 -26.91800 93.85700 1.000 67.03099 146 CYS B N 1
ATOM 12632 C CA . CYS D 1 96 ? 38.90500 -27.94400 93.65100 1.000 55.44669 146 CYS B CA 1
ATOM 12633 C C . CYS D 1 96 ? 39.51100 -29.34200 93.62200 1.000 55.34711 146 CYS B C 1
ATOM 12634 O O . CYS D 1 96 ? 38.87400 -30.29200 94.07600 1.000 66.86506 146 CYS B O 1
ATOM 12637 N N . SER D 1 97 ? 40.74100 -29.48400 93.14300 1.000 57.55828 147 SER B N 1
ATOM 12638 C CA . SER D 1 97 ? 41.39200 -30.78400 92.99200 1.000 44.67039 147 SER B CA 1
ATOM 12639 C C . SER D 1 97 ? 42.12000 -31.22200 94.26000 1.000 49.81459 147 SER B C 1
ATOM 12640 O O . SER D 1 97 ? 43.27600 -31.63100 94.20900 1.000 49.88025 147 SER B O 1
ATOM 12643 N N . ARG D 1 98 ? 41.43800 -31.17100 95.40800 1.000 55.79290 148 ARG B N 1
ATOM 12644 C CA . ARG D 1 98 ? 42.08400 -31.43100 96.68900 1.000 52.11950 148 ARG B CA 1
ATOM 12645 C C . ARG D 1 98 ? 42.14400 -32.91000 97.06300 1.000 54.01272 148 ARG B C 1
ATOM 12646 O O . ARG D 1 98 ? 43.01900 -33.29600 97.84900 1.000 53.54784 148 ARG B O 1
ATOM 12654 N N . ASP D 1 99 ? 41.25100 -33.75200 96.54300 1.000 51.95354 149 ASP B N 1
ATOM 12655 C CA . ASP D 1 99 ? 41.36300 -35.18900 96.76800 1.000 47.36238 149 ASP B CA 1
ATOM 12656 C C . ASP D 1 99 ? 41.20000 -35.91700 95.43800 1.000 45.59512 149 ASP B C 1
ATOM 12657 O O . ASP D 1 99 ? 40.98400 -35.30200 94.39000 1.000 43.40411 149 ASP B O 1
ATOM 12662 N N . LEU D 1 100 ? 41.35300 -37.24300 95.47400 1.000 37.94709 150 LEU B N 1
ATOM 12663 C CA . LEU D 1 100 ? 41.34700 -38.00900 94.23100 1.000 36.59912 150 LEU B CA 1
ATOM 12664 C C . LEU D 1 100 ? 40.00600 -37.89700 93.51500 1.000 37.12059 150 LEU B C 1
ATOM 12665 O O . LEU D 1 100 ? 39.96600 -37.70200 92.29500 1.000 36.42138 150 LEU B O 1
ATOM 12670 N N . ASN D 1 101 ? 38.90300 -38.00800 94.26000 1.000 34.71202 151 ASN B N 1
ATOM 12671 C CA . ASN D 1 101 ? 37.57400 -37.89700 93.67300 1.000 28.74224 151 ASN B CA 1
ATOM 12672 C C . ASN D 1 101 ? 37.41700 -36.59600 92.89200 1.000 37.65121 151 ASN B C 1
ATOM 12673 O O . ASN D 1 101 ? 37.08200 -36.60700 91.69600 1.000 37.54739 151 ASN B O 1
ATOM 12678 N N . SER D 1 102 ? 37.63100 -35.45400 93.55600 1.000 30.88982 152 SER B N 1
ATOM 12679 C CA . SER D 1 102 ? 37.36600 -34.18600 92.88200 1.000 39.23414 152 SER B CA 1
ATOM 12680 C C . SER D 1 102 ? 38.38900 -33.89900 91.79400 1.000 33.68239 152 SER B C 1
ATOM 12681 O O . SER D 1 102 ? 38.04500 -33.27900 90.78400 1.000 37.56634 152 SER B O 1
ATOM 12684 N N . ALA D 1 103 ? 39.63500 -34.35400 91.95600 1.000 33.91199 153 ALA B N 1
ATOM 12685 C CA . ALA D 1 103 ? 40.61600 -34.19100 90.88500 1.000 35.30013 153 ALA B CA 1
ATOM 12686 C C . ALA D 1 103 ? 40.17100 -34.92100 89.62500 1.000 31.96409 153 ALA B C 1
ATOM 12687 O O . ALA D 1 103 ? 40.24300 -34.37600 88.51500 1.000 36.99929 153 ALA B O 1
ATOM 12689 N N . ALA D 1 104 ? 39.70100 -36.16300 89.78900 1.000 32.63356 154 ALA B N 1
ATOM 12690 C CA . ALA D 1 104 ? 39.31300 -37.00300 88.66300 1.000 29.90041 154 ALA B CA 1
ATOM 12691 C C . ALA D 1 104 ? 38.00700 -36.53100 88.04700 1.000 37.43317 154 ALA B C 1
ATOM 12692 O O . ALA D 1 104 ? 37.85900 -36.51900 86.81700 1.000 32.47912 154 ALA B O 1
ATOM 12694 N N . LEU D 1 105 ? 37.04000 -36.16800 88.89100 1.000 31.13554 155 LEU B N 1
ATOM 12695 C CA . LEU D 1 105 ? 35.78000 -35.64900 88.39200 1.000 29.43930 155 LEU B CA 1
ATOM 12696 C C . LEU D 1 105 ? 36.01100 -34.38300 87.57600 1.000 36.93110 155 LEU B C 1
ATOM 12697 O O . LEU D 1 105 ? 35.56500 -34.27900 86.43300 1.000 34.50789 155 LEU B O 1
ATOM 12702 N N . GLY D 1 106 ? 36.74100 -33.41600 88.13100 1.000 31.21172 156 GLY B N 1
ATOM 12703 C CA . GLY D 1 106 ? 36.97800 -32.18600 87.39200 1.000 29.31182 156 GLY B CA 1
ATOM 12704 C C . GLY D 1 106 ? 37.87600 -32.37200 86.17900 1.000 30.55229 156 GLY B C 1
ATOM 12705 O O . GLY D 1 106 ? 37.68100 -31.72500 85.14500 1.000 35.46761 156 GLY B O 1
ATOM 12706 N N . LEU D 1 107 ? 38.87100 -33.25200 86.27400 1.000 27.64742 157 LEU B N 1
ATOM 12707 C CA . LEU D 1 107 ? 39.73400 -33.47900 85.11800 1.000 25.64983 157 LEU B CA 1
ATOM 12708 C C . LEU D 1 107 ? 38.92600 -33.92600 83.91400 1.000 34.33908 157 LEU B C 1
ATOM 12709 O O . LEU D 1 107 ? 39.15500 -33.46000 82.79200 1.000 33.33685 157 LEU B O 1
ATOM 12714 N N . ARG D 1 108 ? 37.95600 -34.82100 84.13600 1.000 34.41935 158 ARG B N 1
ATOM 12715 C CA . ARG D 1 108 ? 37.15200 -35.36000 83.03900 1.000 28.49102 158 ARG B CA 1
ATOM 12716 C C . ARG D 1 108 ? 36.19000 -34.31800 82.49000 1.000 30.21949 158 ARG B C 1
ATOM 12717 O O . ARG D 1 108 ? 36.13000 -34.09400 81.27600 1.000 32.91064 158 ARG B O 1
ATOM 12725 N N . ILE D 1 109 ? 35.43100 -33.66300 83.37100 1.000 31.18273 159 ILE B N 1
ATOM 12726 C CA . ILE D 1 109 ? 34.40500 -32.71600 82.93300 1.000 27.28483 159 ILE B CA 1
ATOM 12727 C C . ILE D 1 109 ? 35.03300 -31.45900 82.34000 1.000 37.23672 159 ILE B C 1
ATOM 12728 O O . ILE D 1 109 ? 34.56300 -30.93300 81.31900 1.000 36.94981 159 ILE B O 1
ATOM 12733 N N . LEU D 1 110 ? 36.09000 -30.94200 82.97500 1.000 32.19598 160 LEU B N 1
ATOM 12734 C CA . LEU D 1 110 ? 36.80600 -29.80700 82.38600 1.000 33.21943 160 LEU B CA 1
ATOM 12735 C C . LEU D 1 110 ? 37.41400 -30.17600 81.04200 1.000 33.82856 160 LEU B C 1
ATOM 12736 O O . LEU D 1 110 ? 37.32600 -29.40500 80.07700 1.000 34.23151 160 LEU B O 1
ATOM 12741 N N . ARG D 1 111 ? 38.03200 -31.35500 80.95400 1.000 35.13800 161 ARG B N 1
ATOM 12742 C CA . ARG D 1 111 ? 38.65100 -31.74700 79.69400 1.000 32.50020 161 ARG B CA 1
ATOM 12743 C C . ARG D 1 111 ? 37.60700 -31.91600 78.59900 1.000 35.37678 161 ARG B C 1
ATOM 12744 O O . ARG D 1 111 ? 37.78100 -31.41500 77.48300 1.000 41.61394 161 ARG B O 1
ATOM 12752 N N . LEU D 1 112 ? 36.51000 -32.61400 78.89400 1.000 32.72000 162 LEU B N 1
ATOM 12753 C CA . LEU D 1 112 ? 35.50000 -32.80700 77.87000 1.000 35.22695 162 LEU B CA 1
ATOM 12754 C C . LEU D 1 112 ? 34.87100 -31.49300 77.43900 1.000 37.04700 162 LEU B C 1
ATOM 12755 O O . LEU D 1 112 ? 34.36400 -31.39500 76.32200 1.000 36.51690 162 LEU B O 1
ATOM 12760 N N . ASN D 1 113 ? 34.88300 -30.48000 78.29500 1.000 34.93246 163 ASN B N 1
ATOM 12761 C CA . ASN D 1 113 ? 34.32300 -29.18600 77.93900 1.000 40.72983 163 ASN B CA 1
ATOM 12762 C C . ASN D 1 113 ? 35.38100 -28.22300 77.43200 1.000 39.21330 163 ASN B C 1
ATOM 12763 O O . ASN D 1 113 ? 35.17100 -27.01000 77.46300 1.000 40.71742 163 ASN B O 1
ATOM 12768 N N . ARG D 1 114 ? 36.51000 -28.75800 76.97100 1.000 39.40063 164 ARG B N 1
ATOM 12769 C CA . ARG D 1 114 ? 37.53100 -28.04700 76.21900 1.000 41.73856 164 ARG B CA 1
ATOM 12770 C C . ARG D 1 114 ? 38.31600 -27.04700 77.06000 1.000 41.95498 164 ARG B C 1
ATOM 12771 O O . ARG D 1 114 ? 38.93600 -26.13600 76.51500 1.000 50.17496 164 ARG B O 1
ATOM 12779 N N . TYR D 1 115 ? 38.32900 -27.19600 78.38000 1.000 47.88640 165 TYR B N 1
ATOM 12780 C CA . TYR D 1 115 ? 39.31100 -26.43600 79.13100 1.000 36.94365 165 TYR B CA 1
ATOM 12781 C C . TYR D 1 115 ? 40.66300 -27.14000 79.05500 1.000 46.34109 165 TYR B C 1
ATOM 12782 O O . TYR D 1 115 ? 40.73000 -28.37200 78.96400 1.000 46.10465 165 TYR B O 1
ATOM 12791 N N . PRO D 1 116 ? 41.74800 -26.38200 79.04400 1.000 47.44879 166 PRO B N 1
ATOM 12792 C CA . PRO D 1 116 ? 43.11100 -26.95300 78.95200 1.000 49.16230 166 PRO B CA 1
ATOM 12793 C C . PRO D 1 116 ? 43.67500 -27.39100 80.30000 1.000 45.33021 166 PRO B C 1
ATOM 12794 O O . PRO D 1 116 ? 44.51400 -26.73800 80.91200 1.000 58.49604 166 PRO B O 1
ATOM 12798 N N . VAL D 1 117 ? 43.19000 -28.52000 80.78800 1.000 42.93098 167 VAL B N 1
ATOM 12799 C CA . VAL D 1 117 ? 43.60800 -29.06100 82.06900 1.000 41.13430 167 VAL B CA 1
ATOM 12800 C C . VAL D 1 117 ? 44.53700 -30.22200 81.78900 1.000 41.24275 167 VAL B C 1
ATOM 12801 O O . VAL D 1 117 ? 44.48000 -30.83800 80.71400 1.000 42.57498 167 VAL B O 1
ATOM 12805 N N . SER D 1 118 ? 45.41700 -30.50100 82.74400 1.000 33.52350 168 SER B N 1
ATOM 12806 C CA . SER D 1 118 ? 46.45600 -31.50100 82.57000 1.000 39.00363 168 SER B CA 1
ATOM 12807 C C . SER D 1 118 ? 46.13000 -32.73800 83.39600 1.000 37.94900 168 SER B C 1
ATOM 12808 O O . SER D 1 118 ? 45.59900 -32.62300 84.50100 1.000 36.97491 168 SER B O 1
ATOM 12811 N N . SER D 1 119 ? 46.46900 -33.92100 82.86800 1.000 37.27812 169 SER B N 1
ATOM 12812 C CA . SER D 1 119 ? 46.32100 -35.14000 83.65400 1.000 40.53473 169 SER B CA 1
ATOM 12813 C C . SER D 1 119 ? 47.31800 -35.21400 84.79700 1.000 43.67712 169 SER B C 1
ATOM 12814 O O . SER D 1 119 ? 47.20000 -36.10400 85.64700 1.000 42.20979 169 SER B O 1
ATOM 12817 N N . ASP D 1 120 ? 48.29500 -34.30900 84.83100 1.000 40.70243 170 ASP B N 1
ATOM 12818 C CA . ASP D 1 120 ? 49.26600 -34.28100 85.91500 1.000 42.90820 170 ASP B CA 1
ATOM 12819 C C . ASP D 1 120 ? 48.60200 -34.09600 87.25600 1.000 36.14611 170 ASP B C 1
ATOM 12820 O O . ASP D 1 120 ? 49.20800 -34.40400 88.28400 1.000 42.21365 170 ASP B O 1
ATOM 12825 N N . VAL D 1 121 ? 47.36500 -33.60400 87.27100 1.000 36.57511 171 VAL B N 1
ATOM 12826 C CA . VAL D 1 121 ? 46.68100 -33.42500 88.54100 1.000 36.80664 171 VAL B CA 1
ATOM 12827 C C . VAL D 1 121 ? 46.54400 -34.75800 89.25800 1.000 39.25738 171 VAL B C 1
ATOM 12828 O O . VAL D 1 121 ? 46.45500 -34.79700 90.48900 1.000 45.72220 171 VAL B O 1
ATOM 12832 N N . LEU D 1 122 ? 46.56700 -35.87400 88.51900 1.000 37.45463 172 LEU B N 1
ATOM 12833 C CA . LEU D 1 122 ? 46.42500 -37.17000 89.17500 1.000 39.73927 172 LEU B CA 1
ATOM 12834 C C . LEU D 1 122 ? 47.71800 -37.66500 89.79200 1.000 39.65115 172 LEU B C 1
ATOM 12835 O O . LEU D 1 122 ? 47.67600 -38.60900 90.58200 1.000 40.53245 172 LEU B O 1
ATOM 12840 N N . ARG D 1 123 ? 48.86100 -37.06300 89.44600 1.000 44.10488 173 ARG B N 1
ATOM 12841 C CA . ARG D 1 123 ? 50.14000 -37.52900 89.98200 1.000 38.72969 173 ARG B CA 1
ATOM 12842 C C . ARG D 1 123 ? 50.23200 -37.30100 91.46400 1.000 36.33897 173 ARG B C 1
ATOM 12843 O O . ARG D 1 123 ? 50.87500 -38.08400 92.16800 1.000 50.29087 173 ARG B O 1
ATOM 12851 N N . HIS D 1 124 ? 49.55900 -36.26400 91.95400 1.000 40.95366 174 HIS B N 1
ATOM 12852 C CA . HIS D 1 124 ? 49.55400 -35.93500 93.37100 1.000 48.94416 174 HIS B CA 1
ATOM 12853 C C . HIS D 1 124 ? 48.95600 -37.01800 94.24600 1.000 46.40873 174 HIS B C 1
ATOM 12854 O O . HIS D 1 124 ? 49.12600 -36.96400 95.46800 1.000 56.07473 174 HIS B O 1
ATOM 12861 N N . PHE D 1 125 ? 48.24100 -37.97600 93.67700 1.000 39.53371 175 PHE B N 1
ATOM 12862 C CA . PHE D 1 125 ? 47.62400 -39.02100 94.48500 1.000 43.05693 175 PHE B CA 1
ATOM 12863 C C . PHE D 1 125 ? 48.25000 -40.37400 94.25300 1.000 39.22420 175 PHE B C 1
ATOM 12864 O O . PHE D 1 125 ? 47.82700 -41.34900 94.87700 1.000 40.85990 175 PHE B O 1
ATOM 12872 N N . LYS D 1 126 ? 49.23200 -40.45700 93.36200 1.000 36.88553 176 LYS B N 1
ATOM 12873 C CA . LYS D 1 126 ? 49.93600 -41.70600 93.13500 1.000 53.02894 176 LYS B CA 1
ATOM 12874 C C . LYS D 1 126 ? 51.01900 -41.88400 94.19500 1.000 61.11473 176 LYS B C 1
ATOM 12875 O O . LYS D 1 126 ? 51.79300 -40.96100 94.46300 1.000 60.32490 176 LYS B O 1
ATOM 12881 N N . GLY D 1 127 ? 51.05100 -43.06300 94.81800 1.000 61.29914 177 GLY B N 1
ATOM 12882 C CA . GLY D 1 127 ? 52.08000 -43.41100 95.76800 1.000 61.59249 177 GLY B CA 1
ATOM 12883 C C . GLY D 1 127 ? 52.94500 -44.56200 95.27400 1.000 77.43790 177 GLY B C 1
ATOM 12884 O O . GLY D 1 127 ? 52.76400 -45.11400 94.18900 1.000 71.43189 177 GLY B O 1
ATOM 12885 N N . ASN D 1 128 ? 53.89900 -44.93100 96.12300 1.000 81.90001 178 ASN B N 1
ATOM 12886 C CA . ASN D 1 128 ? 54.78900 -46.03700 95.80700 1.000 71.84908 178 ASN B CA 1
ATOM 12887 C C . ASN D 1 128 ? 54.00700 -47.33700 95.65200 1.000 81.96465 178 ASN B C 1
ATOM 12888 O O . ASN D 1 128 ? 53.02300 -47.58400 96.36200 1.000 86.34606 178 ASN B O 1
ATOM 12893 N N . ASP D 1 129 ? 54.45800 -48.16500 94.70900 1.000 85.44471 179 ASP B N 1
ATOM 12894 C CA . ASP D 1 129 ? 53.86100 -49.43600 94.27400 1.000 88.46739 179 ASP B CA 1
ATOM 12895 C C . ASP D 1 129 ? 52.68500 -49.18700 93.33400 1.000 81.38855 179 ASP B C 1
ATOM 12896 O O . ASP D 1 129 ? 51.91100 -50.12600 93.03300 1.000 75.04007 179 ASP B O 1
ATOM 12898 N N . GLY D 1 130 ? 52.51900 -47.95200 92.85300 1.000 86.94693 180 GLY B N 1
ATOM 12899 C CA . GLY D 1 130 ? 51.53800 -47.63600 91.83200 1.000 85.23799 180 GLY B CA 1
ATOM 12900 C C . GLY D 1 130 ? 50.11400 -47.39900 92.30200 1.000 78.25745 180 GLY B C 1
ATOM 12901 O O . GLY D 1 130 ? 49.23800 -47.16400 91.46300 1.000 78.06593 180 GLY B O 1
ATOM 12902 N N . GLN D 1 131 ? 49.84400 -47.46300 93.60200 1.000 77.54132 181 GLN B N 1
ATOM 12903 C CA . GLN D 1 131 ? 48.48900 -47.25300 94.08400 1.000 63.56019 181 GLN B CA 1
ATOM 12904 C C . GLN D 1 131 ? 48.04400 -45.82300 93.77700 1.000 52.92785 181 GLN B C 1
ATOM 12905 O O . GLN D 1 131 ? 48.81600 -44.99400 93.30400 1.000 67.69601 181 GLN B O 1
ATOM 12911 N N . PHE D 1 132 ? 46.77000 -45.54300 94.01600 1.000 51.39395 182 PHE B N 1
ATOM 12912 C CA . PHE D 1 132 ? 46.26000 -44.17500 94.03900 1.000 49.75826 182 PHE B CA 1
ATOM 12913 C C . PHE D 1 132 ? 45.55000 -43.96500 95.36500 1.000 47.51206 182 PHE B C 1
ATOM 12914 O O . PHE D 1 132 ? 44.78400 -44.83400 95.79700 1.000 49.02410 182 PHE B O 1
ATOM 12922 N N . LEU D 1 133 ? 45.79600 -42.81800 96.00200 1.000 37.73523 183 LEU B N 1
ATOM 12923 C CA . LEU D 1 133 ? 45.38500 -42.60700 97.38400 1.000 43.82572 183 LEU B CA 1
ATOM 12924 C C . LEU D 1 133 ? 44.05900 -41.85700 97.46200 1.000 33.12501 183 LEU B C 1
ATOM 12925 O O . LEU D 1 133 ? 43.85500 -40.85900 96.76600 1.000 41.29445 183 LEU B O 1
ATOM 12930 N N . CYS D 1 134 ? 43.17500 -42.33200 98.31600 1.000 39.81143 184 CYS B N 1
ATOM 12931 C CA . CYS D 1 134 ? 41.88700 -41.80000 98.73100 1.000 36.02204 184 CYS B CA 1
ATOM 12932 C C . CYS D 1 134 ? 41.98200 -41.19500 100.12300 1.000 43.27302 184 CYS B C 1
ATOM 12933 O O . CYS D 1 134 ? 42.80900 -41.61700 100.93600 1.000 45.17365 184 CYS B O 1
ATOM 12936 N N . PRO D 1 135 ? 41.15100 -40.20900 100.44000 1.000 40.94525 185 PRO B N 1
ATOM 12937 C CA . PRO D 1 135 ? 41.11100 -39.70400 101.81400 1.000 43.05412 185 PRO B CA 1
ATOM 12938 C C . PRO D 1 135 ? 40.80100 -40.83100 102.77800 1.000 49.05404 185 PRO B C 1
ATOM 12939 O O . PRO D 1 135 ? 39.93000 -41.66100 102.51700 1.000 48.59359 185 PRO B O 1
ATOM 12943 N N . SER D 1 136 ? 41.50500 -40.85100 103.91300 1.000 46.45770 186 SER B N 1
ATOM 12944 C CA . SER D 1 136 ? 41.29600 -41.94300 104.86200 1.000 50.94901 186 SER B CA 1
ATOM 12945 C C . SER D 1 136 ? 39.93100 -41.87100 105.54400 1.000 46.39995 186 SER B C 1
ATOM 12946 O O . SER D 1 136 ? 39.38400 -42.90900 105.93300 1.000 53.61185 186 SER B O 1
ATOM 12949 N N . ALA D 1 137 ? 39.35500 -40.67400 105.68800 1.000 52.07035 187 ALA B N 1
ATOM 12950 C CA . ALA D 1 137 ? 38.03900 -40.54900 106.31500 1.000 54.60876 187 ALA B CA 1
ATOM 12951 C C . ALA D 1 137 ? 36.90400 -41.08600 105.46000 1.000 53.00115 187 ALA B C 1
ATOM 12952 O O . ALA D 1 137 ? 35.76400 -41.11900 105.93900 1.000 60.49116 187 ALA B O 1
ATOM 12954 N N . GLN D 1 138 ? 37.16700 -41.47200 104.21500 1.000 49.97039 188 GLN B N 1
ATOM 12955 C CA . GLN D 1 138 ? 36.09800 -41.93800 103.34600 1.000 43.53227 188 GLN B CA 1
ATOM 12956 C C . GLN D 1 138 ? 35.64600 -43.32900 103.76200 1.000 45.02840 188 GLN B C 1
ATOM 12957 O O . GLN D 1 138 ? 36.45900 -44.17400 104.14300 1.000 46.69755 188 GLN B O 1
ATOM 12963 N N . SER D 1 139 ? 34.33600 -43.56000 103.69100 1.000 49.34863 189 SER B N 1
ATOM 12964 C CA . SER D 1 139 ? 33.80000 -44.91100 103.81200 1.000 48.25163 189 SER B CA 1
ATOM 12965 C C . SER D 1 139 ? 34.22200 -45.75200 102.61200 1.000 39.28949 189 SER B C 1
ATOM 12966 O O . SER D 1 139 ? 34.82000 -45.25900 101.65700 1.000 45.58930 189 SER B O 1
ATOM 12969 N N . GLU D 1 140 ? 33.92800 -47.05200 102.68000 1.000 50.16173 190 GLU B N 1
ATOM 12970 C CA . GLU D 1 140 ? 34.21400 -47.92800 101.55000 1.000 44.28405 190 GLU B CA 1
ATOM 12971 C C . GLU D 1 140 ? 33.41900 -47.49400 100.33000 1.000 38.82850 190 GLU B C 1
ATOM 12972 O O . GLU D 1 140 ? 33.95100 -47.43500 99.21600 1.000 50.20388 190 GLU B O 1
ATOM 12974 N N . GLU D 1 141 ? 32.15200 -47.14500 100.52800 1.000 44.84710 191 GLU B N 1
ATOM 12975 C CA . GLU D 1 141 ? 31.33500 -46.67400 99.41800 1.000 41.61228 191 GLU B CA 1
ATOM 12976 C C . GLU D 1 141 ? 31.90800 -45.39300 98.82400 1.000 44.49380 191 GLU B C 1
ATOM 12977 O O . GLU D 1 141 ? 31.91400 -45.21400 97.60300 1.000 42.57783 191 GLU B O 1
ATOM 12983 N N . GLU D 1 142 ? 32.39200 -44.48400 99.67100 1.000 39.38788 192 GLU B N 1
ATOM 12984 C CA . GLU D 1 142 ? 32.94700 -43.23600 99.15900 1.000 41.14001 192 GLU B CA 1
ATOM 12985 C C . GLU D 1 142 ? 34.26500 -43.46400 98.44400 1.000 39.44837 192 GLU B C 1
ATOM 12986 O O . GLU D 1 142 ? 34.54900 -42.78900 97.44700 1.000 38.21399 192 GLU B O 1
ATOM 12992 N N . LYS D 1 143 ? 35.07200 -44.40500 98.93900 1.000 32.78345 193 LYS B N 1
ATOM 12993 C CA . LYS D 1 143 ? 36.29300 -44.76400 98.24000 1.000 35.03563 193 LYS B CA 1
ATOM 12994 C C . LYS D 1 143 ? 35.97100 -45.29900 96.86100 1.000 37.28650 193 LYS B C 1
ATOM 12995 O O . LYS D 1 143 ? 36.58900 -44.89400 95.86700 1.000 38.71010 193 LYS B O 1
ATOM 12997 N N . ILE D 1 144 ? 34.98900 -46.19200 96.77900 1.000 38.52370 194 ILE B N 1
ATOM 12998 C CA . ILE D 1 144 ? 34.63000 -46.75600 95.48700 1.000 37.44743 194 ILE B CA 1
ATOM 12999 C C . ILE D 1 144 ? 34.16500 -45.65300 94.56500 1.000 29.23009 194 ILE B C 1
ATOM 13000 O O . ILE D 1 144 ? 34.47300 -45.65400 93.37000 1.000 35.40159 194 ILE B O 1
ATOM 13005 N N . GLY D 1 145 ? 33.44400 -44.67300 95.11100 1.000 32.79610 195 GLY B N 1
ATOM 13006 C CA . GLY D 1 145 ? 33.05900 -43.52300 94.31300 1.000 29.32973 195 GLY B CA 1
ATOM 13007 C C . GLY D 1 145 ? 34.25400 -42.77000 93.76600 1.000 35.80155 195 GLY B C 1
ATOM 13008 O O . GLY D 1 145 ? 34.25100 -42.35300 92.59800 1.000 37.27512 195 GLY B O 1
ATOM 13009 N N . SER D 1 146 ? 35.29700 -42.59400 94.59300 1.000 28.01151 196 SER B N 1
ATOM 13010 C CA . SER D 1 146 ? 36.51500 -41.92500 94.12900 1.000 31.66599 196 SER B CA 1
ATOM 13011 C C . SER D 1 146 ? 37.19200 -42.73200 93.02800 1.000 30.61728 196 SER B C 1
ATOM 13012 O O . SER D 1 146 ? 37.64000 -42.17500 92.01600 1.000 33.42950 196 SER B O 1
ATOM 13015 N N . ILE D 1 147 ? 37.30600 -44.05200 93.22200 1.000 32.63026 197 ILE B N 1
ATOM 13016 C CA . ILE D 1 147 ? 37.96900 -44.86200 92.20200 1.000 33.24725 197 ILE B CA 1
ATOM 13017 C C . ILE D 1 147 ? 37.10600 -44.93600 90.94600 1.000 29.93389 197 ILE B C 1
ATOM 13018 O O . ILE D 1 147 ? 37.62900 -44.99700 89.83000 1.000 34.80954 197 ILE B O 1
ATOM 13023 N N . LEU D 1 148 ? 35.78300 -44.89200 91.07800 1.000 31.42949 198 LEU B N 1
ATOM 13024 C CA . LEU D 1 148 ? 34.97000 -44.85400 89.86000 1.000 32.50332 198 LEU B CA 1
ATOM 13025 C C . LEU D 1 148 ? 35.24000 -43.58300 89.07100 1.000 34.68777 198 LEU B C 1
ATOM 13026 O O . LEU D 1 148 ? 35.40800 -43.62300 87.84400 1.000 34.88078 198 LEU B O 1
ATOM 13031 N N . ASN D 1 149 ? 35.32000 -42.44300 89.75800 1.000 32.78561 199 ASN B N 1
ATOM 13032 C CA . ASN D 1 149 ? 35.64500 -41.21700 89.04200 1.000 29.04092 199 ASN B CA 1
ATOM 13033 C C . ASN D 1 149 ? 37.07800 -41.24200 88.52400 1.000 30.26848 199 ASN B C 1
ATOM 13034 O O . ASN D 1 149 ? 37.35100 -40.71300 87.44500 1.000 28.99241 199 ASN B O 1
ATOM 13039 N N . LEU D 1 150 ? 38.00000 -41.88100 89.24900 1.000 29.36357 200 LEU B N 1
ATOM 13040 C CA . LEU D 1 150 ? 39.32700 -42.10200 88.67900 1.000 25.10541 200 LEU B CA 1
ATOM 13041 C C . LEU D 1 150 ? 39.22300 -42.91500 87.40000 1.000 27.73435 200 LEU B C 1
ATOM 13042 O O . LEU D 1 150 ? 39.76200 -42.53100 86.35600 1.000 35.70211 200 LEU B O 1
ATOM 13047 N N . TYR D 1 151 ? 38.50800 -44.03500 87.45400 1.000 32.07642 201 TYR B N 1
ATOM 13048 C CA . TYR D 1 151 ? 38.34200 -44.86800 86.26400 1.000 30.59217 201 TYR B CA 1
ATOM 13049 C C . TYR D 1 151 ? 37.76400 -44.07500 85.09500 1.000 32.91477 201 TYR B C 1
ATOM 13050 O O . TYR D 1 151 ? 38.26100 -44.16300 83.96400 1.000 30.91731 201 TYR B O 1
ATOM 13059 N N . ARG D 1 152 ? 36.70500 -43.29200 85.35100 1.000 33.14405 202 ARG B N 1
ATOM 13060 C CA . ARG D 1 152 ? 36.04400 -42.54300 84.27500 1.000 30.41617 202 ARG B CA 1
ATOM 13061 C C . ARG D 1 152 ? 36.94000 -41.43900 83.70400 1.000 32.67384 202 ARG B C 1
ATOM 13062 O O . ARG D 1 152 ? 36.84100 -41.11100 82.52800 1.000 33.88501 202 ARG B O 1
ATOM 13070 N N . ALA D 1 153 ? 37.80300 -40.83600 84.51300 1.000 32.18923 203 ALA B N 1
ATOM 13071 C CA . ALA D 1 153 ? 38.72300 -39.83100 83.98600 1.000 29.52215 203 ALA B CA 1
ATOM 13072 C C . ALA D 1 153 ? 39.79200 -40.47500 83.11500 1.000 32.59115 203 ALA B C 1
ATOM 13073 O O . ALA D 1 153 ? 40.19900 -39.90100 82.10300 1.000 32.32636 203 ALA B O 1
ATOM 13075 N N . SER D 1 154 ? 40.24300 -41.68500 83.46800 1.000 34.32017 204 SER B N 1
ATOM 13076 C CA . SER D 1 154 ? 41.35100 -42.30000 82.73300 1.000 29.64516 204 SER B CA 1
ATOM 13077 C C . SER D 1 154 ? 40.98000 -42.66000 81.30500 1.000 31.07484 204 SER B C 1
ATOM 13078 O O . SER D 1 154 ? 41.87900 -42.86000 80.47500 1.000 36.37070 204 SER B O 1
ATOM 13081 N N . LEU D 1 155 ? 39.68700 -42.72900 80.98700 1.000 31.42218 205 LEU B N 1
ATOM 13082 C CA . LEU D 1 155 ? 39.27300 -43.10600 79.64100 1.000 26.57907 205 LEU B CA 1
ATOM 13083 C C . LEU D 1 155 ? 39.45500 -41.97100 78.63100 1.000 34.84468 205 LEU B C 1
ATOM 13084 O O . LEU D 1 155 ? 39.45500 -42.22700 77.42100 1.000 37.11672 205 LEU B O 1
ATOM 13089 N N . ILE D 1 156 ? 39.59300 -40.72700 79.08900 1.000 32.27352 206 ILE B N 1
ATOM 13090 C CA . ILE D 1 156 ? 39.75000 -39.58600 78.19500 1.000 33.41738 206 ILE B CA 1
ATOM 13091 C C . ILE D 1 156 ? 41.22300 -39.20300 78.15600 1.000 36.06141 206 ILE B C 1
ATOM 13092 O O . ILE D 1 156 ? 41.60700 -38.13400 78.63100 1.000 34.69196 206 ILE B O 1
ATOM 13097 N N . ALA D 1 157 ? 42.05100 -40.05600 77.58800 1.000 34.56510 207 ALA B N 1
ATOM 13098 C CA . ALA D 1 157 ? 43.49300 -39.94400 77.72300 1.000 34.95605 207 ALA B CA 1
ATOM 13099 C C . ALA D 1 157 ? 44.10500 -39.45100 76.42900 1.000 37.91288 207 ALA B C 1
ATOM 13100 O O . ALA D 1 157 ? 43.65600 -39.81000 75.33500 1.000 41.59976 207 ALA B O 1
ATOM 13102 N N . PHE D 1 158 ? 45.11800 -38.63600 76.55900 1.000 38.10655 208 PHE B N 1
ATOM 13103 C CA . PHE D 1 158 ? 45.84900 -38.13100 75.41400 1.000 34.37160 208 PHE B CA 1
ATOM 13104 C C . PHE D 1 158 ? 47.14300 -38.90600 75.25300 1.000 35.82194 208 PHE B C 1
ATOM 13105 O O . PHE D 1 158 ? 47.61100 -39.54900 76.20300 1.000 37.11675 208 PHE B O 1
ATOM 13113 N N . PRO D 1 159 ? 47.74300 -38.89300 74.06200 1.000 32.24276 209 PRO B N 1
ATOM 13114 C CA . PRO D 1 159 ? 48.97300 -39.66000 73.86600 1.000 31.45439 209 PRO B CA 1
ATOM 13115 C C . PRO D 1 159 ? 50.04100 -39.21100 74.84600 1.000 38.87878 209 PRO B C 1
ATOM 13116 O O . PRO D 1 159 ? 50.20000 -38.01600 75.12200 1.000 48.13495 209 PRO B O 1
ATOM 13120 N N . GLU D 1 160 ? 50.73200 -40.19000 75.41300 1.000 40.36788 210 GLU B N 1
ATOM 13121 C CA . GLU D 1 160 ? 51.85900 -39.97800 76.31700 1.000 55.67867 210 GLU B CA 1
ATOM 13122 C C . GLU D 1 160 ? 51.44700 -39.51000 77.71000 1.000 50.09733 210 GLU B C 1
ATOM 13123 O O . GLU D 1 160 ? 52.29900 -39.08600 78.49000 1.000 53.45319 210 GLU B O 1
ATOM 13129 N N . GLU D 1 161 ? 50.16400 -39.58900 78.05900 1.000 49.20375 211 GLU B N 1
ATOM 13130 C CA . GLU D 1 161 ? 49.74600 -39.37700 79.44000 1.000 45.47968 211 GLU B CA 1
ATOM 13131 C C . GLU D 1 161 ? 49.78700 -40.73100 80.13500 1.000 44.72798 211 GLU B C 1
ATOM 13132 O O . GLU D 1 161 ? 48.79100 -41.45200 80.22000 1.000 46.68789 211 GLU B O 1
ATOM 13138 N N . ASN D 1 162 ? 50.98100 -41.07400 80.63600 1.000 43.49648 212 ASN B N 1
ATOM 13139 C CA . ASN D 1 162 ? 51.19400 -42.37600 81.26800 1.000 46.40168 212 ASN B CA 1
ATOM 13140 C C . ASN D 1 162 ? 50.35100 -42.52900 82.52000 1.000 47.46667 212 ASN B C 1
ATOM 13141 O O . ASN D 1 162 ? 49.91300 -43.63800 82.84900 1.000 52.42986 212 ASN B O 1
ATOM 13146 N N . ILE D 1 163 ? 50.16700 -41.43500 83.26300 1.000 39.37054 213 ILE B N 1
ATOM 13147 C CA . ILE D 1 163 ? 49.36800 -41.48700 84.48300 1.000 40.17565 213 ILE B CA 1
ATOM 13148 C C . ILE D 1 163 ? 47.96800 -42.01100 84.18500 1.000 39.69493 213 ILE B C 1
ATOM 13149 O O . ILE D 1 163 ? 47.33500 -42.64600 85.04100 1.000 43.32220 213 ILE B O 1
ATOM 13154 N N . MET D 1 164 ? 47.47300 -41.79500 82.96300 1.000 41.37864 214 MET B N 1
ATOM 13155 C CA . MET D 1 164 ? 46.12700 -42.25000 82.63300 1.000 41.70459 214 MET B CA 1
ATOM 13156 C C . MET D 1 164 ? 46.09200 -43.76300 82.45000 1.000 37.10401 214 MET B C 1
ATOM 13157 O O . MET D 1 164 ? 45.13300 -44.41700 82.86900 1.000 35.88480 214 MET B O 1
ATOM 13162 N N . ASP D 1 165 ? 47.13400 -44.34300 81.84800 1.000 40.55615 215 ASP B N 1
ATOM 13163 C CA . ASP D 1 165 ? 47.19600 -45.80000 81.74300 1.000 41.71541 215 ASP B CA 1
ATOM 13164 C C . ASP D 1 165 ? 47.31400 -46.42700 83.12000 1.000 42.49702 215 ASP B C 1
ATOM 13165 O O . ASP D 1 165 ? 46.64100 -47.41900 83.42600 1.000 46.64869 215 ASP B O 1
ATOM 13170 N N . GLU D 1 166 ? 48.16700 -45.85100 83.97400 1.000 40.74934 216 GLU B N 1
ATOM 13171 C CA . GLU D 1 166 ? 48.28600 -46.34500 85.33900 1.000 34.53543 216 GLU B CA 1
ATOM 13172 C C . GLU D 1 166 ? 46.98600 -46.15100 86.11100 1.000 44.20257 216 GLU B C 1
ATOM 13173 O O . GLU D 1 166 ? 46.57400 -47.01900 86.89200 1.000 41.30366 216 GLU B O 1
ATOM 13179 N N . ALA D 1 167 ? 46.32300 -45.01300 85.91600 1.000 43.68609 217 ALA B N 1
ATOM 13180 C CA . ALA D 1 167 ? 45.05800 -44.81100 86.60400 1.000 35.80616 217 ALA B CA 1
ATOM 13181 C C . ALA D 1 167 ? 44.06500 -45.87600 86.19700 1.000 31.05741 217 ALA B C 1
ATOM 13182 O O . ALA D 1 167 ? 43.42600 -46.48900 87.04900 1.000 39.56256 217 ALA B O 1
ATOM 13184 N N . LYS D 1 168 ? 43.98000 -46.17000 84.90200 1.000 39.17383 218 LYS B N 1
ATOM 13185 C CA . LYS D 1 168 ? 43.01400 -47.15700 84.43700 1.000 34.18070 218 LYS B CA 1
ATOM 13186 C C . LYS D 1 168 ? 43.32500 -48.54800 84.98200 1.000 39.73020 218 LYS B C 1
ATOM 13187 O O . LYS D 1 168 ? 42.42100 -49.27400 85.42800 1.000 36.97063 218 LYS B O 1
ATOM 13193 N N . ALA D 1 169 ? 44.60000 -48.94800 84.94000 1.000 41.86969 219 ALA B N 1
ATOM 13194 C CA . ALA D 1 169 ? 44.96900 -50.27500 85.43900 1.000 45.66501 219 ALA B CA 1
ATOM 13195 C C . ALA D 1 169 ? 44.62500 -50.40600 86.90900 1.000 38.75083 219 ALA B C 1
ATOM 13196 O O . ALA D 1 169 ? 43.90000 -51.32200 87.30800 1.000 46.77235 219 ALA B O 1
ATOM 13198 N N . PHE D 1 170 ? 45.06400 -49.44200 87.71700 1.000 38.70756 220 PHE B N 1
ATOM 13199 C CA . PHE D 1 170 ? 44.75300 -49.46400 89.14300 1.000 36.19065 220 PHE B CA 1
ATOM 13200 C C . PHE D 1 170 ? 43.25300 -49.52000 89.40200 1.000 41.89008 220 PHE B C 1
ATOM 13201 O O . PHE D 1 170 ? 42.78300 -50.30600 90.23900 1.000 50.16876 220 PHE B O 1
ATOM 13209 N N . ALA D 1 171 ? 42.48400 -48.65200 88.74200 1.000 40.99015 221 ALA B N 1
ATOM 13210 C CA . ALA D 1 171 ? 41.05300 -48.58500 89.03700 1.000 38.08988 221 ALA B CA 1
ATOM 13211 C C . ALA D 1 171 ? 40.32900 -49.85200 88.58500 1.000 38.26313 221 ALA B C 1
ATOM 13212 O O . ALA D 1 171 ? 39.37500 -50.30400 89.23300 1.000 39.36118 221 ALA B O 1
ATOM 13214 N N . THR D 1 172 ? 40.76200 -50.43200 87.46800 1.000 42.78524 222 THR B N 1
ATOM 13215 C CA . THR D 1 172 ? 40.11200 -51.63700 86.96300 1.000 40.44565 222 THR B CA 1
ATOM 13216 C C . THR D 1 172 ? 40.31700 -52.80500 87.91700 1.000 47.03232 222 THR B C 1
ATOM 13217 O O . THR D 1 172 ? 39.38700 -53.58100 88.18200 1.000 44.32740 222 THR B O 1
ATOM 13221 N N . THR D 1 173 ? 41.52400 -52.92200 88.47200 1.000 46.46197 223 THR B N 1
ATOM 13222 C CA . THR D 1 173 ? 41.80200 -53.98400 89.43100 1.000 39.71583 223 THR B CA 1
ATOM 13223 C C . THR D 1 173 ? 41.06700 -53.75400 90.73600 1.000 42.57878 223 THR B C 1
ATOM 13224 O O . THR D 1 173 ? 40.55100 -54.70100 91.34600 1.000 46.99957 223 THR B O 1
ATOM 13228 N N . TYR D 1 174 ? 41.02500 -52.50900 91.20200 1.000 45.76249 224 TYR B N 1
ATOM 13229 C CA . TYR D 1 174 ? 40.34000 -52.24100 92.46100 1.000 38.70744 224 TYR B CA 1
ATOM 13230 C C . TYR D 1 174 ? 38.85700 -52.53500 92.33500 1.000 36.99697 224 TYR B C 1
ATOM 13231 O O . TYR D 1 174 ? 38.25000 -53.12900 93.23000 1.000 48.35150 224 TYR B O 1
ATOM 13240 N N . LEU D 1 175 ? 38.25300 -52.12200 91.22700 1.000 44.45456 225 LEU B N 1
ATOM 13241 C CA . LEU D 1 175 ? 36.80300 -52.21000 91.09700 1.000 40.55082 225 LEU B CA 1
ATOM 13242 C C . LEU D 1 175 ? 36.34900 -53.64000 90.86200 1.000 43.68645 225 LEU B C 1
ATOM 13243 O O . LEU D 1 175 ? 35.29000 -54.05100 91.35200 1.000 46.65874 225 LEU B O 1
ATOM 13248 N N . ASN D 1 176 ? 37.12100 -54.40900 90.09400 1.000 48.77088 226 ASN B N 1
ATOM 13249 C CA . ASN D 1 176 ? 36.83300 -55.83700 89.95700 1.000 52.25357 226 ASN B CA 1
ATOM 13250 C C . ASN D 1 176 ? 37.01000 -56.56200 91.28800 1.000 47.71539 226 ASN B C 1
ATOM 13251 O O . ASN D 1 176 ? 36.19300 -57.41100 91.65400 1.000 54.30073 226 ASN B O 1
ATOM 13256 N N . GLN D 1 177 ? 38.07100 -56.23800 92.03200 1.000 46.56142 227 GLN B N 1
ATOM 13257 C CA . GLN D 1 177 ? 38.20900 -56.78600 93.37700 1.000 45.05463 227 GLN B CA 1
ATOM 13258 C C . GLN D 1 177 ? 36.96400 -56.50900 94.20900 1.000 56.57145 227 GLN B C 1
ATOM 13259 O O . GLN D 1 177 ? 36.45000 -57.40700 94.88800 1.000 59.13032 227 GLN B O 1
ATOM 13261 N N . VAL D 1 178 ? 36.46400 -55.26300 94.16800 1.000 46.56750 228 VAL B N 1
ATOM 13262 C CA . VAL D 1 178 ? 35.25900 -54.90700 94.92100 1.000 36.75774 228 VAL B CA 1
ATOM 13263 C C . VAL D 1 178 ? 34.11100 -55.82200 94.53000 1.000 50.61487 228 VAL B C 1
ATOM 13264 O O . VAL D 1 178 ? 33.39000 -56.35200 95.38400 1.000 47.60577 228 VAL B O 1
ATOM 13268 N N . LEU D 1 179 ? 33.91200 -56.00600 93.22100 1.000 51.75747 229 LEU B N 1
ATOM 13269 C CA . LEU D 1 179 ? 32.80200 -56.83700 92.76000 1.000 58.78381 229 LEU B CA 1
ATOM 13270 C C . LEU D 1 179 ? 32.93600 -58.27800 93.25600 1.000 58.22868 229 LEU B C 1
ATOM 13271 O O . LEU D 1 179 ? 31.93300 -58.90900 93.61400 1.000 59.33457 229 LEU B O 1
ATOM 13276 N N . GLN D 1 180 ? 34.16300 -58.81700 93.28100 1.000 52.31153 230 GLN B N 1
ATOM 13277 C CA . GLN D 1 180 ? 34.38200 -60.15100 93.83600 1.000 58.26681 230 GLN B CA 1
ATOM 13278 C C . GLN D 1 180 ? 33.99400 -60.19000 95.31100 1.000 66.05507 230 GLN B C 1
ATOM 13279 O O . GLN D 1 180 ? 33.12400 -60.97000 95.71700 1.000 72.93352 230 GLN B O 1
ATOM 13281 N N . ASN D 1 181 ? 34.60700 -59.31700 96.12300 1.000 67.26656 231 ASN B N 1
ATOM 13282 C CA . ASN D 1 181 ? 34.22900 -59.17600 97.53200 1.000 65.20979 231 ASN B CA 1
ATOM 13283 C C . ASN D 1 181 ? 32.72600 -58.95800 97.73000 1.000 67.53906 231 ASN B C 1
ATOM 13284 O O . ASN D 1 181 ? 32.22900 -59.15200 98.84300 1.000 81.45240 231 ASN B O 1
ATOM 13286 N N . ASN D 1 182 ? 32.00300 -58.54800 96.68000 1.000 68.71950 232 ASN B N 1
ATOM 13287 C CA . ASN D 1 182 ? 30.53900 -58.49400 96.60000 1.000 70.41388 232 ASN B CA 1
ATOM 13288 C C . ASN D 1 182 ? 29.78800 -58.13200 97.88500 1.000 69.82013 232 ASN B C 1
ATOM 13289 O O . ASN D 1 182 ? 28.73400 -58.71100 98.16800 1.000 75.10380 232 ASN B O 1
ATOM 13291 N N . ASN D 1 183 ? 30.28400 -57.17600 98.66300 1.000 57.24494 233 ASN B N 1
ATOM 13292 C CA . ASN D 1 183 ? 29.53100 -56.78200 99.85000 1.000 66.56629 233 ASN B CA 1
ATOM 13293 C C . ASN D 1 183 ? 29.08100 -55.31900 99.79100 1.000 70.89572 233 ASN B C 1
ATOM 13294 O O . ASN D 1 183 ? 29.23800 -54.57900 100.77000 1.000 75.45684 233 ASN B O 1
ATOM 13296 N N . ILE D 1 184 ? 28.49800 -54.89600 98.66400 1.000 61.46632 234 ILE B N 1
ATOM 13297 C CA . ILE D 1 184 ? 28.11300 -53.50800 98.44800 1.000 47.09177 234 ILE B CA 1
ATOM 13298 C C . ILE D 1 184 ? 26.66600 -53.45700 97.98700 1.000 47.08961 234 ILE B C 1
ATOM 13299 O O . ILE D 1 184 ? 26.10100 -54.44500 97.52200 1.000 59.84603 234 ILE B O 1
ATOM 13304 N N . SER D 1 185 ? 26.07900 -52.27200 98.10200 1.000 47.68589 235 SER B N 1
ATOM 13305 C CA . SER D 1 185 ? 24.68700 -52.07200 97.74200 1.000 46.58306 235 SER B CA 1
ATOM 13306 C C . SER D 1 185 ? 24.45100 -52.38500 96.27100 1.000 45.60429 235 SER B C 1
ATOM 13307 O O . SER D 1 185 ? 25.34600 -52.31100 95.43100 1.000 50.86931 235 SER B O 1
ATOM 13310 N N . SER D 1 186 ? 23.20100 -52.68400 95.95700 1.000 43.15167 236 SER B N 1
ATOM 13311 C CA . SER D 1 186 ? 22.86700 -53.09500 94.60200 1.000 51.58887 236 SER B CA 1
ATOM 13312 C C . SER D 1 186 ? 23.09300 -51.96200 93.60100 1.000 47.59694 236 SER B C 1
ATOM 13313 O O . SER D 1 186 ? 23.51000 -52.21400 92.46500 1.000 54.60575 236 SER B O 1
ATOM 13316 N N . HIS D 1 187 ? 22.85000 -50.70800 93.99400 1.000 42.07190 237 HIS B N 1
ATOM 13317 C CA . HIS D 1 187 ? 23.01100 -49.63500 93.01500 1.000 45.34595 237 HIS B CA 1
ATOM 13318 C C . HIS D 1 187 ? 24.47200 -49.31700 92.74000 1.000 38.12747 237 HIS B C 1
ATOM 13319 O O . HIS D 1 187 ? 24.82200 -49.02300 91.59600 1.000 45.66797 237 HIS B O 1
ATOM 13326 N N . LEU D 1 188 ? 25.34000 -49.40000 93.74300 1.000 37.74678 238 LEU B N 1
ATOM 13327 C CA . LEU D 1 188 ? 26.76400 -49.20300 93.49900 1.000 37.23459 238 LEU B CA 1
ATOM 13328 C C . LEU D 1 188 ? 27.32800 -50.32800 92.63800 1.000 36.40226 238 LEU B C 1
ATOM 13329 O O . LEU D 1 188 ? 28.10200 -50.08700 91.70400 1.000 41.94466 238 LEU B O 1
ATOM 13334 N N . SER D 1 189 ? 26.93600 -51.56400 92.93400 1.000 51.07541 239 SER B N 1
ATOM 13335 C CA . SER D 1 189 ? 27.27000 -52.69900 92.08000 1.000 37.24899 239 SER B CA 1
ATOM 13336 C C . SER D 1 189 ? 26.82200 -52.45500 90.64200 1.000 35.57736 239 SER B C 1
ATOM 13337 O O . SER D 1 189 ? 27.55600 -52.74000 89.68900 1.000 37.23576 239 SER B O 1
ATOM 13340 N N . LYS D 1 190 ? 25.61300 -51.92600 90.47000 1.000 38.15802 240 LYS B N 1
ATOM 13341 C CA . LYS D 1 190 ? 25.11900 -51.62700 89.13500 1.000 34.90402 240 LYS B CA 1
ATOM 13342 C C . LYS D 1 190 ? 25.99700 -50.58000 88.46400 1.000 41.89091 240 LYS B C 1
ATOM 13343 O O . LYS D 1 190 ? 26.27400 -50.66100 87.25700 1.000 38.91167 240 LYS B O 1
ATOM 13349 N N . GLU D 1 191 ? 26.48300 -49.60800 89.24500 1.000 36.78630 241 GLU B N 1
ATOM 13350 C CA . GLU D 1 191 ? 27.27100 -48.52900 88.66500 1.000 33.15465 241 GLU B CA 1
ATOM 13351 C C . GLU D 1 191 ? 28.66700 -49.00600 88.30400 1.000 31.68661 241 GLU B C 1
ATOM 13352 O O . GLU D 1 191 ? 29.22200 -48.58600 87.28400 1.000 35.41412 241 GLU B O 1
ATOM 13358 N N . ILE D 1 192 ? 29.26000 -49.88100 89.12500 1.000 35.70400 242 ILE B N 1
ATOM 13359 C CA . ILE D 1 192 ? 30.56400 -50.43400 88.76200 1.000 34.73261 242 ILE B CA 1
ATOM 13360 C C . ILE D 1 192 ? 30.44900 -51.23600 87.47100 1.000 36.11884 242 ILE B C 1
ATOM 13361 O O . ILE D 1 192 ? 31.21000 -51.03800 86.51300 1.000 38.39366 242 ILE B O 1
ATOM 13366 N N . LYS D 1 193 ? 29.46900 -52.13300 87.41900 1.000 37.00895 243 LYS B N 1
ATOM 13367 C CA . LYS D 1 193 ? 29.28700 -52.98200 86.25100 1.000 40.55347 243 LYS B CA 1
ATOM 13368 C C . LYS D 1 193 ? 29.03100 -52.16000 84.98700 1.000 37.64667 243 LYS B C 1
ATOM 13369 O O . LYS D 1 193 ? 29.63400 -52.41400 83.93900 1.000 44.98820 243 LYS B O 1
ATOM 13375 N N . TYR D 1 194 ? 28.14000 -51.17000 85.06500 1.000 36.85610 244 TYR B N 1
ATOM 13376 C CA . TYR D 1 194 ? 27.86700 -50.33600 83.90300 1.000 32.26620 244 TYR B CA 1
ATOM 13377 C C . TYR D 1 194 ? 29.13500 -49.65700 83.41800 1.000 36.53648 244 TYR B C 1
ATOM 13378 O O . TYR D 1 194 ? 29.43400 -49.64500 82.21900 1.000 35.65652 244 TYR B O 1
ATOM 13387 N N . ASN D 1 195 ? 29.91200 -49.10600 84.35100 1.000 32.96657 245 ASN B N 1
ATOM 13388 C CA . ASN D 1 195 ? 31.06800 -48.31000 83.96700 1.000 33.95433 245 ASN B CA 1
ATOM 13389 C C . ASN D 1 195 ? 32.15700 -49.17600 83.35300 1.000 33.18872 245 ASN B C 1
ATOM 13390 O O . ASN D 1 195 ? 32.77000 -48.78900 82.34800 1.000 33.73799 245 ASN B O 1
ATOM 13395 N N . LEU D 1 196 ? 32.38800 -50.36900 83.92200 1.000 41.48118 246 LEU B N 1
ATOM 13396 C CA . LEU D 1 196 ? 33.38400 -51.28600 83.35600 1.000 34.93252 246 LEU B CA 1
ATOM 13397 C C . LEU D 1 196 ? 32.93000 -51.83900 82.00600 1.000 32.52445 246 LEU B C 1
ATOM 13398 O O . LEU D 1 196 ? 33.74800 -52.03700 81.10900 1.000 35.11061 246 LEU B O 1
ATOM 13403 N N . GLU D 1 197 ? 31.63400 -52.06700 81.82000 1.000 34.87296 247 GLU B N 1
ATOM 13404 C CA . GLU D 1 197 ? 31.18900 -52.62100 80.54200 1.000 36.45992 247 GLU B CA 1
ATOM 13405 C C . GLU D 1 197 ? 31.22800 -51.57400 79.43100 1.000 36.36545 247 GLU B C 1
ATOM 13406 O O . GLU D 1 197 ? 31.81600 -51.80700 78.37500 1.000 37.30176 247 GLU B O 1
ATOM 13412 N N . TYR D 1 198 ? 30.62900 -50.40400 79.65000 1.000 36.13326 248 TYR B N 1
ATOM 13413 C CA . TYR D 1 198 ? 30.53000 -49.43900 78.55500 1.000 34.26182 248 TYR B CA 1
ATOM 13414 C C . TYR D 1 198 ? 31.74100 -48.52200 78.38500 1.000 29.71233 248 TYR B C 1
ATOM 13415 O O . TYR D 1 198 ? 32.17800 -48.29100 77.25200 1.000 38.97267 248 TYR B O 1
ATOM 13424 N N . GLY D 1 199 ? 32.30400 -47.99000 79.45300 1.000 34.15629 249 GLY B N 1
ATOM 13425 C CA . GLY D 1 199 ? 33.43100 -47.10900 79.19300 1.000 29.78146 249 GLY B CA 1
ATOM 13426 C C . GLY D 1 199 ? 32.97100 -45.81600 78.52200 1.000 31.11901 249 GLY B C 1
ATOM 13427 O O . GLY D 1 199 ? 31.81400 -45.40300 78.62000 1.000 42.39663 249 GLY B O 1
ATOM 13428 N N . TRP D 1 200 ? 33.89900 -45.17000 77.82600 1.000 34.39911 250 TRP B N 1
ATOM 13429 C CA . TRP D 1 200 ? 33.60200 -43.91000 77.14800 1.000 32.40658 250 TRP B CA 1
ATOM 13430 C C . TRP D 1 200 ? 33.39000 -44.10700 75.64800 1.000 35.67930 250 TRP B C 1
ATOM 13431 O O . TRP D 1 200 ? 32.37400 -43.67400 75.10300 1.000 30.18560 250 TRP B O 1
ATOM 13442 N N . HIS D 1 201 ? 34.31400 -44.80600 74.97700 1.000 33.24192 251 HIS B N 1
ATOM 13443 C CA . HIS D 1 201 ? 34.34000 -44.85000 73.51900 1.000 29.95659 251 HIS B CA 1
ATOM 13444 C C . HIS D 1 201 ? 33.23600 -45.72100 72.93500 1.000 30.23701 251 HIS B C 1
ATOM 13445 O O . HIS D 1 201 ? 32.74300 -45.42900 71.84600 1.000 36.27650 251 HIS B O 1
ATOM 13452 N N . THR D 1 202 ? 32.86400 -46.80400 73.59900 1.000 31.59008 252 THR B N 1
ATOM 13453 C CA . THR D 1 202 ? 31.71000 -47.60300 73.17500 1.000 35.32825 252 THR B CA 1
ATOM 13454 C C . THR D 1 202 ? 30.48000 -47.17400 73.96300 1.000 39.70897 252 THR B C 1
ATOM 13455 O O . THR D 1 202 ? 29.88100 -47.95000 74.71300 1.000 33.55288 252 THR B O 1
ATOM 13459 N N . ASN D 1 203 ? 30.11800 -45.90400 73.79000 1.000 29.30590 253 ASN B N 1
ATOM 13460 C CA . ASN D 1 203 ? 29.10400 -45.31500 74.64300 1.000 33.10641 253 ASN B CA 1
ATOM 13461 C C . ASN D 1 203 ? 28.55700 -44.07800 73.94800 1.000 29.64896 253 ASN B C 1
ATOM 13462 O O . ASN D 1 203 ? 29.13700 -43.58400 72.98100 1.000 29.33172 253 ASN B O 1
ATOM 13467 N N . LEU D 1 204 ? 27.42700 -43.59400 74.45600 1.000 29.80306 254 LEU B N 1
ATOM 13468 C CA . LEU D 1 204 ? 26.71500 -42.45500 73.88900 1.000 31.53657 254 LEU B CA 1
ATOM 13469 C C . LEU D 1 204 ? 26.00100 -41.73900 75.02200 1.000 31.39727 254 LEU B C 1
ATOM 13470 O O . LEU D 1 204 ? 25.69700 -42.37000 76.04100 1.000 28.57696 254 LEU B O 1
ATOM 13475 N N . PRO D 1 205 ? 25.71200 -40.43200 74.87400 1.000 25.57951 255 PRO B N 1
ATOM 13476 C CA . PRO D 1 205 ? 25.15600 -39.67300 76.00600 1.000 28.55611 255 PRO B CA 1
ATOM 13477 C C . PRO D 1 205 ? 23.83600 -40.21100 76.55700 1.000 31.29722 255 PRO B C 1
ATOM 13478 O O . PRO D 1 205 ? 23.67100 -40.32700 77.77500 1.000 32.72094 255 PRO B O 1
ATOM 13482 N N . ARG D 1 206 ? 22.88000 -40.53200 75.69800 1.000 30.82396 256 ARG B N 1
ATOM 13483 C CA . ARG D 1 206 ? 21.58200 -40.96400 76.20600 1.000 32.44821 256 ARG B CA 1
ATOM 13484 C C . ARG D 1 206 ? 21.61500 -42.40500 76.69600 1.000 34.10211 256 ARG B C 1
ATOM 13485 O O . ARG D 1 206 ? 20.74600 -42.79500 77.47700 1.000 34.36831 256 ARG B O 1
ATOM 13493 N N . VAL D 1 207 ? 22.61700 -43.19200 76.28900 1.000 34.86408 257 VAL B N 1
ATOM 13494 C CA . VAL D 1 207 ? 22.81600 -44.51400 76.89000 1.000 37.89343 257 VAL B CA 1
ATOM 13495 C C . VAL D 1 207 ? 23.29700 -44.36300 78.32800 1.000 33.72890 257 VAL B C 1
ATOM 13496 O O . VAL D 1 207 ? 22.78700 -45.01800 79.25300 1.000 33.74925 257 VAL B O 1
ATOM 13500 N N . GLU D 1 208 ? 24.32100 -43.52500 78.53300 1.000 34.16493 258 GLU B N 1
ATOM 13501 C CA . GLU D 1 208 ? 24.76900 -43.26200 79.89800 1.000 34.94039 258 GLU B CA 1
ATOM 13502 C C . GLU D 1 208 ? 23.62300 -42.70800 80.73600 1.000 30.51617 258 GLU B C 1
ATOM 13503 O O . GLU D 1 208 ? 23.42900 -43.11100 81.88500 1.000 30.68658 258 GLU B O 1
ATOM 13509 N N . ALA D 1 209 ? 22.81500 -41.82800 80.15300 1.000 31.01167 259 ALA B N 1
ATOM 13510 C CA . ALA D 1 209 ? 21.71400 -41.22800 80.90800 1.000 36.94185 259 ALA B CA 1
ATOM 13511 C C . ALA D 1 209 ? 20.67700 -42.27100 81.31400 1.000 36.00234 259 ALA B C 1
ATOM 13512 O O . ALA D 1 209 ? 20.16400 -42.24700 82.44100 1.000 38.64015 259 ALA B O 1
ATOM 13514 N N . ARG D 1 210 ? 20.33800 -43.18600 80.40900 1.000 36.64718 260 ARG B N 1
ATOM 13515 C CA . ARG D 1 210 ? 19.30900 -44.16500 80.73100 1.000 32.45858 260 ARG B CA 1
ATOM 13516 C C . ARG D 1 210 ? 19.76600 -45.05200 81.87700 1.000 31.26631 260 ARG B C 1
ATOM 13517 O O . ARG D 1 210 ? 18.96300 -45.45000 82.72400 1.000 33.47808 260 ARG B O 1
ATOM 13525 N N . ASN D 1 211 ? 21.06900 -45.33200 81.94100 1.000 36.98707 261 ASN B N 1
ATOM 13526 C CA . ASN D 1 211 ? 21.64700 -46.12100 83.02600 1.000 33.38500 261 ASN B CA 1
ATOM 13527 C C . ASN D 1 211 ? 21.74000 -45.32600 84.31700 1.000 33.09732 261 ASN B C 1
ATOM 13528 O O . ASN D 1 211 ? 21.53800 -45.88700 85.39000 1.000 37.45906 261 ASN B O 1
ATOM 13533 N N . TYR D 1 212 ? 22.02900 -44.02300 84.25600 1.000 28.48527 262 TYR B N 1
ATOM 13534 C CA . TYR D 1 212 ? 22.11600 -43.30200 85.52200 1.000 28.07130 262 TYR B CA 1
ATOM 13535 C C . TYR D 1 212 ? 20.75500 -42.93500 86.07400 1.000 34.62993 262 TYR B C 1
ATOM 13536 O O . TYR D 1 212 ? 20.65800 -42.58500 87.25600 1.000 35.69180 262 TYR B O 1
ATOM 13545 N N . MET D 1 213 ? 19.69300 -43.01300 85.26400 1.000 34.89650 263 MET B N 1
ATOM 13546 C CA . MET D 1 213 ? 18.35700 -42.87200 85.83300 1.000 34.11082 263 MET B CA 1
ATOM 13547 C C . MET D 1 213 ? 18.07200 -43.99800 86.82700 1.000 41.19082 263 MET B C 1
ATOM 13548 O O . MET D 1 213 ? 17.42100 -43.77400 87.85900 1.000 39.44727 263 MET B O 1
ATOM 13553 N N . ASP D 1 214 ? 18.60600 -45.20600 86.55700 1.000 33.93130 264 ASP B N 1
ATOM 13554 C CA . ASP D 1 214 ? 18.49000 -46.35100 87.46300 1.000 35.06231 264 ASP B CA 1
ATOM 13555 C C . ASP D 1 214 ? 19.51500 -46.29600 88.58900 1.000 40.58087 264 ASP B C 1
ATOM 13556 O O . ASP D 1 214 ? 19.20100 -46.59000 89.75000 1.000 41.87846 264 ASP B O 1
ATOM 13561 N N . ILE D 1 215 ? 20.76100 -45.96700 88.25700 1.000 40.99187 265 ILE B N 1
ATOM 13562 C CA . ILE D 1 215 ? 21.81700 -45.95000 89.26300 1.000 33.49665 265 ILE B CA 1
ATOM 13563 C C . ILE D 1 215 ? 21.53400 -44.88400 90.30900 1.000 40.73039 265 ILE B C 1
ATOM 13564 O O . ILE D 1 215 ? 21.70000 -45.10300 91.51800 1.000 41.74267 265 ILE B O 1
ATOM 13569 N N . TYR D 1 216 ? 21.13500 -43.69700 89.85600 1.000 39.43977 266 TYR B N 1
ATOM 13570 C CA . TYR D 1 216 ? 20.78200 -42.63200 90.78800 1.000 34.94814 266 TYR B CA 1
ATOM 13571 C C . TYR D 1 216 ? 19.43700 -42.91000 91.45000 1.000 45.41475 266 TYR B C 1
ATOM 13572 O O . TYR D 1 216 ? 19.28600 -42.74200 92.67000 1.000 37.87914 266 TYR B O 1
ATOM 13581 N N . GLY D 1 217 ? 18.44300 -43.32200 90.64800 1.000 34.68593 267 GLY B N 1
ATOM 13582 C CA . GLY D 1 217 ? 17.07500 -43.40400 91.13500 1.000 33.64767 267 GLY B CA 1
ATOM 13583 C C . GLY D 1 217 ? 16.84800 -44.47900 92.18500 1.000 36.45125 267 GLY B C 1
ATOM 13584 O O . GLY D 1 217 ? 15.94900 -44.35600 93.01300 1.000 44.50567 267 GLY B O 1
ATOM 13585 N N . GLU D 1 218 ? 17.64200 -45.54200 92.16100 1.000 43.19280 268 GLU B N 1
ATOM 13586 C CA . GLU D 1 218 ? 17.53900 -46.64500 93.10800 1.000 44.26043 268 GLU B CA 1
ATOM 13587 C C . GLU D 1 218 ? 18.39600 -46.43000 94.34500 1.000 48.07901 268 GLU B C 1
ATOM 13588 O O . GLU D 1 218 ? 18.45700 -47.30900 95.21300 1.000 59.29547 268 GLU B O 1
ATOM 13594 N N . ASN D 1 219 ? 19.06700 -45.30000 94.43500 1.000 42.47428 269 ASN B N 1
ATOM 13595 C CA . ASN D 1 219 ? 19.87500 -44.93700 95.58800 1.000 41.03804 269 ASN B CA 1
ATOM 13596 C C . ASN D 1 219 ? 19.03700 -43.97500 96.43600 1.000 48.24892 269 ASN B C 1
ATOM 13597 O O . ASN D 1 219 ? 18.87700 -42.80500 96.07400 1.000 44.96489 269 ASN B O 1
ATOM 13602 N N . ARG D 1 220 ? 18.48200 -44.46600 97.55500 1.000 49.05050 270 ARG B N 1
ATOM 13603 C CA . ARG D 1 220 ? 17.64400 -43.60600 98.39300 1.000 43.07687 270 ARG B CA 1
ATOM 13604 C C . ARG D 1 220 ? 18.42500 -42.40900 98.92300 1.000 48.38010 270 ARG B C 1
ATOM 13605 O O . ARG D 1 220 ? 17.92800 -41.27800 98.88400 1.000 50.54692 270 ARG B O 1
ATOM 13607 N N . SER D 1 221 ? 19.64600 -42.62700 99.42700 1.000 46.44628 271 SER B N 1
ATOM 13608 C CA . SER D 1 221 ? 20.40900 -41.48400 99.92400 1.000 46.89181 271 SER B CA 1
ATOM 13609 C C . SER D 1 221 ? 20.55000 -40.42600 98.83700 1.000 51.73846 271 SER B C 1
ATOM 13610 O O . SER D 1 221 ? 20.42400 -39.22500 99.10300 1.000 53.14407 271 SER B O 1
ATOM 13613 N N . TRP D 1 222 ? 20.76300 -40.85400 97.59600 1.000 48.80506 272 TRP B N 1
ATOM 13614 C CA . TRP D 1 222 ? 20.88700 -39.89100 96.51200 1.000 37.83575 272 TRP B CA 1
ATOM 13615 C C . TRP D 1 222 ? 19.58200 -39.14000 96.31200 1.000 38.10541 272 TRP B C 1
ATOM 13616 O O . TRP D 1 222 ? 19.57000 -37.90400 96.22900 1.000 37.28971 272 TRP B O 1
ATOM 13627 N N . THR D 1 223 ? 18.46500 -39.87300 96.24100 1.000 40.29163 273 THR B N 1
ATOM 13628 C CA . THR D 1 223 ? 17.17900 -39.25000 95.92000 1.000 41.53452 273 THR B CA 1
ATOM 13629 C C . THR D 1 223 ? 16.70500 -38.29500 97.01500 1.000 41.68161 273 THR B C 1
ATOM 13630 O O . THR D 1 223 ? 15.94900 -37.36400 96.72200 1.000 39.06540 273 THR B O 1
ATOM 13634 N N . GLU D 1 224 ? 17.16300 -38.47800 98.25700 1.000 42.41961 274 GLU B N 1
ATOM 13635 C CA . GLU D 1 224 ? 16.74200 -37.62200 99.35700 1.000 42.67080 274 GLU B CA 1
ATOM 13636 C C . GLU D 1 224 ? 17.54100 -36.34000 99.45400 1.000 50.22292 274 GLU B C 1
ATOM 13637 O O . GLU D 1 224 ? 17.11900 -35.42500 100.16300 1.000 52.31476 274 GLU B O 1
ATOM 13643 N N . MET D 1 225 ? 18.68600 -36.27000 98.78300 1.000 46.99572 275 MET B N 1
ATOM 13644 C CA . MET D 1 225 ? 19.56300 -35.11600 98.87000 1.000 34.99075 275 MET B CA 1
ATOM 13645 C C . MET D 1 225 ? 18.96900 -33.97200 98.06700 1.000 50.76593 275 MET B C 1
ATOM 13646 O O . MET D 1 225 ? 18.56800 -34.16100 96.91300 1.000 54.75802 275 MET B O 1
ATOM 13651 N N . GLY D 1 226 ? 18.91300 -32.78600 98.66500 1.000 37.38358 276 GLY B N 1
ATOM 13652 C CA . GLY D 1 226 ? 18.03500 -31.75800 98.13500 1.000 43.22562 276 GLY B CA 1
ATOM 13653 C C . GLY D 1 226 ? 18.39700 -31.38800 96.71000 1.000 44.26546 276 GLY B C 1
ATOM 13654 O O . GLY D 1 226 ? 19.56900 -31.31400 96.34500 1.000 60.16475 276 GLY B O 1
ATOM 13655 N N . GLY D 1 227 ? 17.38100 -31.15900 95.89800 1.000 42.41277 277 GLY B N 1
ATOM 13656 C CA . GLY D 1 227 ? 17.60400 -30.86100 94.49300 1.000 42.02440 277 GLY B CA 1
ATOM 13657 C C . GLY D 1 227 ? 17.69400 -32.07400 93.57700 1.000 41.55116 277 GLY B C 1
ATOM 13658 O O . GLY D 1 227 ? 17.28300 -32.01300 92.42000 1.000 45.85621 277 GLY B O 1
ATOM 13659 N N . ASN D 1 228 ? 18.25400 -33.17600 94.07400 1.000 38.48885 278 ASN B N 1
ATOM 13660 C CA . ASN D 1 228 ? 18.50800 -34.33900 93.23100 1.000 38.65226 278 ASN B CA 1
ATOM 13661 C C . ASN D 1 228 ? 17.23700 -34.86400 92.56400 1.000 46.96021 278 ASN B C 1
ATOM 13662 O O . ASN D 1 228 ? 17.25700 -35.22400 91.38400 1.000 41.73969 278 ASN B O 1
ATOM 13667 N N . MET D 1 229 ? 16.12000 -34.91800 93.30000 1.000 44.98134 279 MET B N 1
ATOM 13668 C CA . MET D 1 229 ? 14.90700 -35.50300 92.73600 1.000 31.75506 279 MET B CA 1
ATOM 13669 C C . MET D 1 229 ? 14.36500 -34.65200 91.59800 1.000 41.67580 279 MET B C 1
ATOM 13670 O O . MET D 1 229 ? 13.89500 -35.18500 90.58300 1.000 41.17428 279 MET B O 1
ATOM 13675 N N . GLN D 1 230 ? 14.43600 -33.32400 91.73100 1.000 36.96151 280 GLN B N 1
ATOM 13676 C CA . GLN D 1 230 ? 14.05600 -32.47400 90.61000 1.000 38.75149 280 GLN B CA 1
ATOM 13677 C C . GLN D 1 230 ? 14.92500 -32.75900 89.39800 1.000 41.10713 280 GLN B C 1
ATOM 13678 O O . GLN D 1 230 ? 14.42700 -32.80700 88.26900 1.000 40.93992 280 GLN B O 1
ATOM 13684 N N . ILE D 1 231 ? 16.23000 -32.96100 89.61500 1.000 37.80363 281 ILE B N 1
ATOM 136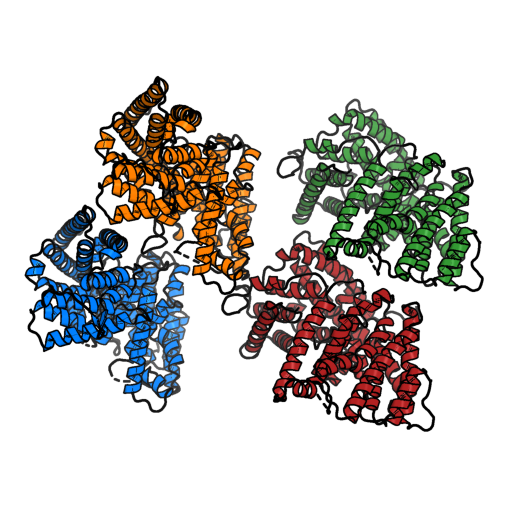85 C CA . ILE D 1 231 ? 17.12800 -33.24300 88.50100 1.000 34.20343 281 ILE B CA 1
ATOM 13686 C C . ILE D 1 231 ? 16.73800 -34.54600 87.83000 1.000 33.08456 281 ILE B C 1
ATOM 13687 O O . ILE D 1 231 ? 16.59000 -34.61000 86.60700 1.000 36.32155 281 ILE B O 1
ATOM 13692 N N . LEU D 1 232 ? 16.52000 -35.59100 88.63200 1.000 30.87344 282 LEU B N 1
ATOM 13693 C CA . LEU D 1 232 ? 16.17400 -36.90300 88.10400 1.000 29.21499 282 LEU B CA 1
ATOM 13694 C C . LEU D 1 232 ? 14.84200 -36.87200 87.35500 1.000 32.28195 282 LEU B C 1
ATOM 13695 O O . LEU D 1 232 ? 14.72500 -37.41200 86.24800 1.000 34.54789 282 LEU B O 1
ATOM 13700 N N . ASN D 1 233 ? 13.83000 -36.21600 87.92400 1.000 29.51133 283 ASN B N 1
ATOM 13701 C CA . ASN D 1 233 ? 12.53500 -36.17700 87.25100 1.000 30.45595 283 ASN B CA 1
ATOM 13702 C C . ASN D 1 233 ? 12.62100 -35.41300 85.94700 1.000 29.10945 283 ASN B C 1
ATOM 13703 O O . ASN D 1 233 ? 11.99100 -35.79400 84.95600 1.000 37.25267 283 ASN B O 1
ATOM 13708 N N . LEU D 1 234 ? 13.38600 -34.32200 85.91900 1.000 32.72811 284 LEU B N 1
ATOM 13709 C CA . LEU D 1 234 ? 13.63000 -33.66300 84.64000 1.000 34.49481 284 LEU B CA 1
ATOM 13710 C C . LEU D 1 234 ? 14.26900 -34.63100 83.64000 1.000 30.12547 284 LEU B C 1
ATOM 13711 O O . LEU D 1 234 ? 13.85700 -34.69800 82.47700 1.000 34.65335 284 LEU B O 1
ATOM 13716 N N . ALA D 1 235 ? 15.26200 -35.40300 84.07400 1.000 27.62923 285 ALA B N 1
ATOM 13717 C CA . ALA D 1 235 ? 15.93100 -36.31000 83.14600 1.000 26.88216 285 ALA B CA 1
ATOM 13718 C C . ALA D 1 235 ? 14.94600 -37.32000 82.57500 1.000 27.22601 285 ALA B C 1
ATOM 13719 O O . ALA D 1 235 ? 14.92000 -37.56600 81.36400 1.000 31.28248 285 ALA B O 1
ATOM 13721 N N . LYS D 1 236 ? 14.10200 -37.89300 83.43600 1.000 33.90464 286 LYS B N 1
ATOM 13722 C CA . LYS D 1 236 ? 13.11900 -38.87300 82.98500 1.000 28.33022 286 LYS B CA 1
ATOM 13723 C C . LYS D 1 236 ? 12.12400 -38.24800 82.02000 1.000 32.42011 286 LYS B C 1
ATOM 13724 O O . LYS D 1 236 ? 11.87300 -38.78500 80.93100 1.000 34.78101 286 LYS B O 1
ATOM 13730 N N . LEU D 1 237 ? 11.54200 -37.10700 82.41000 1.000 27.41935 287 LEU B N 1
ATOM 13731 C CA . LEU D 1 237 ? 10.62800 -36.39200 81.53500 1.000 26.05276 287 LEU B CA 1
ATOM 13732 C C . LEU D 1 237 ? 11.29100 -36.00300 80.22500 1.000 27.42648 287 LEU B C 1
ATOM 13733 O O . LEU D 1 237 ? 10.67000 -36.07900 79.16000 1.000 33.46872 287 LEU B O 1
ATOM 13738 N N . ASP D 1 238 ? 12.52000 -35.49400 80.27600 1.000 31.73884 288 ASP B N 1
ATOM 13739 C CA . ASP D 1 238 ? 13.18000 -35.14400 79.02200 1.000 32.74300 288 ASP B CA 1
ATOM 13740 C C . ASP D 1 238 ? 13.38500 -36.38400 78.17100 1.000 35.52931 288 ASP B C 1
ATOM 13741 O O . ASP D 1 238 ? 13.18200 -36.35200 76.95300 1.000 34.46370 288 ASP B O 1
ATOM 13746 N N . PHE D 1 239 ? 13.77400 -37.49500 78.79900 1.000 29.41842 289 PHE B N 1
ATOM 13747 C CA . PHE D 1 239 ? 13.98100 -38.71400 78.03800 1.000 29.41259 289 PHE B CA 1
ATOM 13748 C C . PHE D 1 239 ? 12.68500 -39.18300 77.38900 1.000 35.92559 289 PHE B C 1
ATOM 13749 O O . PHE D 1 239 ? 12.68000 -39.61300 76.22800 1.000 32.61865 289 PHE B O 1
ATOM 13757 N N . ASN D 1 240 ? 11.56900 -39.07400 78.11400 1.000 35.74238 290 ASN B N 1
ATOM 13758 C CA . ASN D 1 240 ? 10.29200 -39.55700 77.61100 1.000 29.95788 290 ASN B CA 1
ATOM 13759 C C . ASN D 1 240 ? 9.70100 -38.60300 76.58500 1.000 31.77133 290 ASN B C 1
ATOM 13760 O O . ASN D 1 240 ? 9.14200 -39.04800 75.57700 1.000 35.08557 290 ASN B O 1
ATOM 13765 N N . ILE D 1 241 ? 9.81600 -37.29200 76.82300 1.000 32.87211 291 ILE B N 1
ATOM 13766 C CA . ILE D 1 241 ? 9.36500 -36.29500 75.84600 1.000 26.86286 291 ILE B CA 1
ATOM 13767 C C . ILE D 1 241 ? 10.07000 -36.49400 74.50900 1.000 32.05549 291 ILE B C 1
ATOM 13768 O O . ILE D 1 241 ? 9.43000 -36.64300 73.46300 1.000 43.62044 291 ILE B O 1
ATOM 13773 N N . MET D 1 242 ? 11.41000 -36.45800 74.51300 1.000 34.62233 292 MET B N 1
ATOM 13774 C CA . MET D 1 242 ? 12.14100 -36.49800 73.24700 1.000 29.56247 292 MET B CA 1
ATOM 13775 C C . MET D 1 242 ? 12.05600 -37.86800 72.58500 1.000 28.86095 292 MET B C 1
ATOM 13776 O O . MET D 1 242 ? 12.12900 -37.95800 71.35800 1.000 37.63537 292 MET B O 1
ATOM 13781 N N . GLN D 1 243 ? 11.89300 -38.93600 73.36300 1.000 30.92219 293 GLN B N 1
ATOM 13782 C CA . GLN D 1 243 ? 11.69800 -40.25800 72.77400 1.000 30.07068 293 GLN B CA 1
ATOM 13783 C C . GLN D 1 243 ? 10.41000 -40.32200 71.95100 1.000 36.56581 293 GLN B C 1
ATOM 13784 O O . GLN D 1 243 ? 10.36800 -40.95200 70.88800 1.000 36.13253 293 GLN B O 1
ATOM 13790 N N . SER D 1 244 ? 9.34300 -39.67900 72.41300 1.000 35.03985 294 SER B N 1
ATOM 13791 C CA . SER D 1 244 ? 8.12300 -39.71900 71.61000 1.000 34.21125 294 SER B CA 1
ATOM 13792 C C . SER D 1 244 ? 8.26500 -38.87000 70.35500 1.000 28.80094 294 SER B C 1
ATOM 13793 O O . SER D 1 244 ? 7.69200 -39.20800 69.32100 1.000 39.62768 294 SER B O 1
ATOM 13796 N N . VAL D 1 245 ? 9.04100 -37.79000 70.40000 1.000 31.15551 295 VAL B N 1
ATOM 13797 C CA . VAL D 1 245 ? 9.37100 -37.08300 69.16400 1.000 31.80608 295 VAL B CA 1
ATOM 13798 C C . VAL D 1 245 ? 10.14700 -37.98900 68.20600 1.000 34.94905 295 VAL B C 1
ATOM 13799 O O . VAL D 1 245 ? 9.77900 -38.12700 67.03300 1.000 35.99740 295 VAL B O 1
ATOM 13803 N N . HIS D 1 246 ? 11.22300 -38.62300 68.68600 1.000 29.96066 296 HIS B N 1
ATOM 13804 C CA . HIS D 1 246 ? 12.03300 -39.45800 67.80000 1.000 34.11144 296 HIS B CA 1
ATOM 13805 C C . HIS D 1 246 ? 11.23400 -40.63800 67.26400 1.000 32.07352 296 HIS B C 1
ATOM 13806 O O . HIS D 1 246 ? 11.47700 -41.10000 66.14700 1.000 30.83701 296 HIS B O 1
ATOM 13813 N N . ARG D 1 247 ? 10.33800 -41.18700 68.08400 1.000 37.77229 297 ARG B N 1
ATOM 13814 C CA . ARG D 1 247 ? 9.54300 -42.34000 67.67700 1.000 37.86054 297 ARG B CA 1
ATOM 13815 C C . ARG D 1 247 ? 8.56200 -41.94300 66.56900 1.000 36.40027 297 ARG B C 1
ATOM 13816 O O . ARG D 1 247 ? 8.39500 -42.65800 65.58100 1.000 35.56398 297 ARG B O 1
ATOM 13824 N N 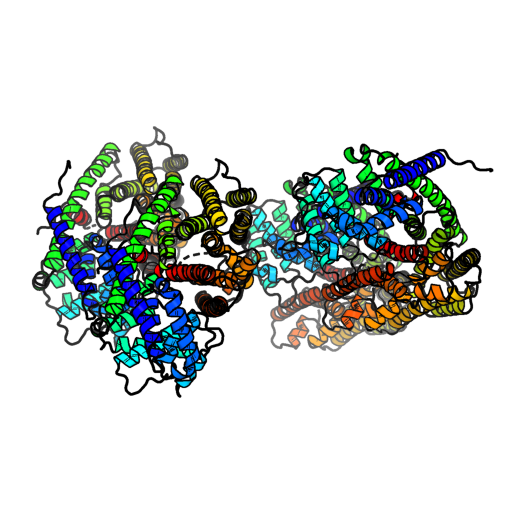. LEU D 1 248 ? 7.97800 -40.75900 66.67000 1.000 31.41900 298 LEU B N 1
ATOM 13825 C CA . LEU D 1 248 ? 7.15100 -40.25400 65.57900 1.000 35.89494 298 LEU B CA 1
ATOM 13826 C C . LEU D 1 248 ? 7.99200 -39.99500 64.32600 1.000 47.00464 298 LEU B C 1
ATOM 13827 O O . LEU D 1 248 ? 7.58900 -40.35300 63.20900 1.000 46.85988 298 LEU B O 1
ATOM 13832 N N . GLU D 1 249 ? 9.16400 -39.35300 64.49100 1.000 43.90568 299 GLU B N 1
ATOM 13833 C CA . GLU D 1 249 ? 10.10100 -39.17300 63.37500 1.000 39.21240 299 GLU B CA 1
ATOM 13834 C C . GLU D 1 249 ? 10.46300 -40.50100 62.71400 1.000 29.15095 299 GLU B C 1
ATOM 13835 O O . GLU D 1 249 ? 10.64300 -40.56900 61.50500 1.000 37.34639 299 GLU B O 1
ATOM 13841 N N . LEU D 1 250 ? 10.58200 -41.57100 63.49400 1.000 35.73732 300 LEU B N 1
ATOM 13842 C CA . LEU D 1 250 ? 10.85700 -42.87400 62.90000 1.000 37.25595 300 LEU B CA 1
ATOM 13843 C C . LEU D 1 250 ? 9.81700 -43.23900 61.84300 1.000 39.29192 300 LEU B C 1
ATOM 13844 O O . LEU D 1 250 ? 10.13100 -43.95100 60.88500 1.000 41.79268 300 LEU B O 1
ATOM 13849 N N . GLU D 1 251 ? 8.59000 -42.72800 61.96500 1.000 41.06918 301 GLU B N 1
ATOM 13850 C CA . GLU D 1 251 ? 7.54400 -43.09300 61.00800 1.000 41.30136 301 GLU B CA 1
ATOM 13851 C C . GLU D 1 251 ? 7.94100 -42.72100 59.57900 1.000 35.89971 301 GLU B C 1
ATOM 13852 O O . GLU D 1 251 ? 7.77700 -43.52500 58.65900 1.000 43.13593 301 GLU B O 1
ATOM 13858 N N . SER D 1 252 ? 8.50300 -41.52500 59.37200 1.000 31.85935 302 SER B N 1
ATOM 13859 C CA . SER D 1 252 ? 8.93300 -41.14900 58.01600 1.000 38.72541 302 SER B CA 1
ATOM 13860 C C . SER D 1 252 ? 10.08100 -42.01900 57.52900 1.000 36.46784 302 SER B C 1
ATOM 13861 O O . SER D 1 252 ? 10.22700 -42.24600 56.32300 1.000 44.15835 302 SER B O 1
ATOM 13864 N N . ILE D 1 253 ? 10.91100 -42.51300 58.45000 1.000 39.13812 303 ILE B N 1
ATOM 13865 C CA . ILE D 1 253 ? 11.99000 -43.41600 58.05600 1.000 41.01779 303 ILE B CA 1
ATOM 13866 C C . ILE D 1 253 ? 11.40600 -44.75400 57.59700 1.000 51.61585 303 ILE B C 1
ATOM 13867 O O . ILE D 1 253 ? 11.85900 -45.34500 56.60100 1.000 41.43599 303 ILE B O 1
ATOM 13872 N N . LEU D 1 254 ? 10.39700 -45.25300 58.32300 1.000 37.49238 304 LEU B N 1
ATOM 13873 C CA . LEU D 1 254 ? 9.68900 -46.46400 57.91900 1.000 38.39615 304 LEU B CA 1
ATOM 13874 C C . LEU D 1 254 ? 8.97100 -46.26100 56.59400 1.000 37.90027 304 LEU B C 1
ATOM 13875 O O . LEU D 1 254 ? 8.98100 -47.14200 55.72500 1.000 41.05443 304 LEU B O 1
ATOM 13880 N N . LYS D 1 255 ? 8.33100 -45.10800 56.42900 1.000 40.30759 305 LYS B N 1
ATOM 13881 C CA . LYS D 1 255 ? 7.69600 -44.79700 55.16100 1.000 42.35132 305 LYS B CA 1
ATOM 13882 C C . LYS D 1 255 ? 8.71800 -44.86900 54.03000 1.000 48.85869 305 LYS B C 1
ATOM 13883 O O . LYS D 1 255 ? 8.51400 -45.57900 53.03500 1.000 58.09358 305 LYS B O 1
ATOM 13889 N N . TRP D 1 256 ? 9.85000 -44.17400 54.19600 1.000 44.70359 306 TRP B N 1
ATOM 13890 C CA . TRP D 1 256 ? 10.87600 -44.11000 53.16000 1.000 32.14727 306 TRP B CA 1
ATOM 13891 C C . TRP D 1 256 ? 11.38900 -45.49900 52.79000 1.000 39.72020 306 TRP B C 1
ATOM 13892 O O . TRP D 1 256 ? 11.52300 -45.82600 51.60300 1.000 40.48529 306 TRP B O 1
ATOM 13903 N N . TRP D 1 257 ? 11.64700 -46.34100 53.78600 1.000 41.42342 307 TRP B N 1
ATOM 13904 C CA . TRP D 1 257 ? 12.06900 -47.71400 53.50900 1.000 43.97355 307 TRP B CA 1
ATOM 13905 C C . TRP D 1 257 ? 11.09800 -48.41600 52.56800 1.000 50.51372 307 TRP B C 1
ATOM 13906 O O . TRP D 1 257 ? 11.52000 -49.09300 51.62000 1.000 51.06297 307 TRP B O 1
ATOM 13917 N N . LYS D 1 258 ? 9.79100 -48.24200 52.80100 1.000 51.29148 308 LYS B N 1
ATOM 13918 C CA . LYS D 1 258 ? 8.77200 -48.84800 51.94200 1.000 54.12337 308 LYS B CA 1
ATOM 13919 C C . LYS D 1 258 ? 8.75000 -48.20500 50.55700 1.000 48.14231 308 LYS B C 1
ATOM 13920 O O . LYS D 1 258 ? 8.89100 -48.88900 49.54100 1.000 49.06613 308 LYS B O 1
ATOM 13926 N N . ASP D 1 259 ? 8.56800 -46.88600 50.50400 1.000 43.19639 309 ASP B N 1
ATOM 13927 C CA . ASP D 1 259 ? 8.39100 -46.19500 49.23200 1.000 40.37379 309 ASP B CA 1
ATOM 13928 C C . ASP D 1 259 ? 9.57900 -46.39700 48.29800 1.000 52.82317 309 ASP B C 1
ATOM 13929 O O . ASP D 1 259 ? 9.40400 -46.57300 47.09000 1.000 52.25459 309 ASP B O 1
ATOM 13934 N N . SER D 1 260 ? 10.79500 -46.35200 48.83500 1.000 50.09348 310 SER B N 1
ATOM 13935 C CA . SER D 1 260 ? 12.00700 -46.52600 48.04700 1.000 43.60861 310 SER B CA 1
ATOM 13936 C C . SER D 1 260 ? 12.22900 -47.97500 47.62000 1.000 53.47875 310 SER B C 1
ATOM 13937 O O . SER D 1 260 ? 13.20200 -48.25300 46.90700 1.000 48.81777 310 SER B O 1
ATOM 13940 N N . ASN D 1 261 ? 11.37500 -48.90000 48.06200 1.000 42.90108 311 ASN B N 1
ATOM 13941 C CA . ASN D 1 261 ? 11.42500 -50.32300 47.74900 1.000 40.12202 311 ASN B CA 1
ATOM 13942 C C . ASN D 1 261 ? 12.63100 -51.02500 48.35400 1.000 48.84667 311 ASN B C 1
ATOM 13943 O O . ASN D 1 261 ? 12.87700 -52.19900 48.03900 1.000 59.70074 311 ASN B O 1
ATOM 13948 N N . LEU D 1 262 ? 13.37600 -50.36500 49.24400 1.000 41.89851 312 LEU B N 1
ATOM 13949 C CA . LEU D 1 262 ? 14.45800 -51.05200 49.93500 1.000 43.40962 312 LEU B CA 1
ATOM 13950 C C . LEU D 1 262 ? 13.95200 -52.21800 50.78800 1.000 50.88876 312 LEU B C 1
ATOM 13951 O O . LEU D 1 262 ? 14.73400 -53.10300 51.15000 1.000 52.52159 312 LEU B O 1
ATOM 13956 N N . ASP D 1 263 ? 12.65900 -52.25600 51.11400 1.000 57.21123 313 ASP B N 1
ATOM 13957 C CA . ASP D 1 263 ? 12.10900 -53.41700 51.80900 1.000 61.82113 313 ASP B CA 1
ATOM 13958 C C . ASP D 1 263 ? 12.15500 -54.68500 50.96400 1.000 58.23976 313 ASP B C 1
ATOM 13959 O O . ASP D 1 263 ? 11.88100 -55.77000 51.48700 1.000 67.47841 313 ASP B O 1
ATOM 13964 N N . LYS D 1 264 ? 12.49000 -54.57600 49.68400 1.000 63.95499 314 LYS B N 1
ATOM 13965 C CA . LYS D 1 264 ? 12.70600 -55.73000 48.81900 1.000 65.73674 314 LYS B CA 1
ATOM 13966 C C . LYS D 1 264 ? 14.14900 -56.23200 48.85200 1.000 66.55346 314 LYS B C 1
ATOM 13967 O O . LYS D 1 264 ? 14.46800 -57.21500 48.17500 1.000 75.17527 314 LYS B O 1
ATOM 13969 N N . VAL D 1 265 ? 15.02700 -55.59400 49.62000 1.000 69.13486 315 VAL B N 1
ATOM 13970 C CA . VAL D 1 265 ? 16.45700 -55.88800 49.59200 1.000 67.93884 315 VAL B CA 1
ATOM 13971 C C . VAL D 1 265 ? 16.76100 -56.72000 50.83000 1.000 71.10995 315 VAL B C 1
ATOM 13972 O O . VAL D 1 265 ? 16.89100 -56.18800 51.93600 1.000 72.44272 315 VAL B O 1
ATOM 13976 N N . ASP D 1 266 ? 16.87800 -58.03900 50.63700 1.000 87.89920 316 ASP B N 1
ATOM 13977 C CA . ASP D 1 266 ? 16.87300 -58.96100 51.77200 1.000 86.42873 316 ASP B CA 1
ATOM 13978 C C . ASP D 1 266 ? 18.06800 -58.74100 52.69300 1.000 86.15712 316 ASP B C 1
ATOM 13979 O O . ASP D 1 266 ? 17.93900 -58.90200 53.91500 1.000 71.40526 316 ASP B O 1
ATOM 13981 N N . PHE D 1 267 ? 19.22800 -58.34600 52.14600 1.000 86.24592 317 PHE B N 1
ATOM 13982 C CA . PHE D 1 267 ? 20.38900 -58.19400 53.02000 1.000 77.61154 317 PHE B CA 1
ATOM 13983 C C . PHE D 1 267 ? 20.29300 -56.96000 53.91200 1.000 75.84239 317 PHE B C 1
ATOM 13984 O O . PHE D 1 267 ? 20.96400 -56.90700 54.94900 1.000 74.83180 317 PHE B O 1
ATOM 13992 N N . ALA D 1 268 ? 19.44800 -55.99000 53.56600 1.000 68.37467 318 ALA B N 1
ATOM 13993 C CA . ALA D 1 268 ? 19.43800 -54.73200 54.29700 1.000 65.99416 318 ALA B CA 1
ATOM 13994 C C . ALA D 1 268 ? 18.63400 -54.79500 55.59400 1.000 71.53240 318 ALA B C 1
ATOM 13995 O O . ALA D 1 268 ? 18.67800 -53.83500 56.37500 1.000 62.66000 318 ALA B O 1
ATOM 13997 N N . ARG D 1 269 ? 17.88900 -55.88100 55.82300 1.000 73.13568 319 ARG B N 1
ATOM 13998 C CA . ARG D 1 269 ? 17.35100 -56.22400 57.13900 1.000 75.53481 319 ARG B CA 1
ATOM 13999 C C . ARG D 1 269 ? 16.59000 -55.08100 57.81000 1.000 74.24445 319 ARG B C 1
ATOM 14000 O O . ARG D 1 269 ? 15.59200 -54.58100 57.27800 1.000 73.17336 319 ARG B O 1
ATOM 14002 N N . HIS D 1 270 ? 17.04800 -54.67300 58.99400 1.000 64.31624 320 HIS B N 1
ATOM 14003 C CA . HIS D 1 270 ? 16.40800 -53.61100 59.76000 1.000 60.38833 320 HIS B CA 1
ATOM 14004 C C . HIS D 1 270 ? 17.37400 -52.45600 60.01900 1.000 58.97232 320 HIS B C 1
ATOM 14005 O O . HIS D 1 270 ? 17.16500 -51.66100 60.94700 1.000 49.02050 320 HIS B O 1
ATOM 14007 N N . ARG D 1 271 ? 18.41500 -52.34100 59.18900 1.000 51.32769 321 ARG B N 1
ATOM 14008 C CA . ARG D 1 271 ? 19.52700 -51.44500 59.48400 1.000 54.64626 321 ARG B CA 1
ATOM 14009 C C . ARG D 1 271 ? 19.06900 -50.00900 59.70600 1.000 43.28380 321 ARG B C 1
ATOM 14010 O O . ARG D 1 271 ? 19.62600 -49.30300 60.54900 1.000 44.17777 321 ARG B O 1
ATOM 14018 N N . HIS D 1 272 ? 18.08100 -49.55300 58.94100 1.000 41.22759 322 HIS B N 1
ATOM 14019 C CA . HIS D 1 272 ? 17.66900 -48.15600 59.01600 1.000 41.54804 322 HIS B CA 1
ATOM 14020 C C . HIS D 1 272 ? 17.14200 -47.79500 60.40100 1.000 41.69055 322 HIS B C 1
ATOM 14021 O O . HIS D 1 272 ? 17.35400 -46.66900 60.86100 1.000 36.99970 322 HIS B O 1
ATOM 14028 N N . VAL D 1 273 ? 16.46000 -48.73100 61.07500 1.000 38.37785 323 VAL B N 1
ATOM 14029 C CA . VAL D 1 273 ? 15.98400 -48.48400 62.43900 1.000 37.73123 323 VAL B CA 1
ATOM 14030 C C . VAL D 1 273 ? 17.15600 -48.43500 63.41700 1.000 36.62221 323 VAL B C 1
ATOM 14031 O O . VAL D 1 273 ? 17.19300 -47.59500 64.32800 1.000 41.71986 323 VAL B O 1
ATOM 14035 N N . GLU D 1 274 ? 18.14500 -49.30700 63.22800 1.000 39.32095 324 GLU B N 1
ATOM 14036 C CA . GLU D 1 274 ? 19.29300 -49.33500 64.12700 1.000 40.09764 324 GLU B CA 1
ATOM 14037 C C . GLU D 1 274 ? 20.12400 -48.06900 64.00200 1.000 37.61994 324 GLU B C 1
ATOM 14038 O O . GLU D 1 274 ? 20.51800 -47.47000 65.00400 1.000 36.89781 324 GLU B O 1
ATOM 14044 N N . TYR D 1 275 ? 20.42300 -47.65500 62.77500 1.000 40.73897 325 TYR B N 1
ATOM 14045 C CA . TYR D 1 275 ? 21.23200 -46.45900 62.60100 1.000 36.83119 325 TYR B CA 1
ATOM 14046 C C . TYR D 1 275 ? 20.48900 -45.22500 63.09500 1.000 36.04680 325 TYR B C 1
ATOM 14047 O O . TYR D 1 275 ? 21.11700 -44.27200 63.57000 1.000 35.48305 325 TYR B O 1
ATOM 14056 N N . PHE D 1 276 ? 19.15800 -45.23500 63.00700 1.000 30.96643 326 PHE B N 1
ATOM 14057 C CA . PHE D 1 276 ? 18.37100 -44.09400 63.45600 1.000 34.31748 326 PHE B CA 1
ATOM 14058 C C . PHE D 1 276 ? 18.38300 -43.97400 64.97400 1.000 30.14973 326 PHE B C 1
ATOM 14059 O O . PHE D 1 276 ? 18.40100 -42.86400 65.51800 1.000 31.09401 326 PHE B O 1
ATOM 14067 N N . ALA D 1 277 ? 18.31500 -45.10500 65.67300 1.000 33.19431 327 ALA B N 1
ATOM 14068 C CA . ALA D 1 277 ? 18.37100 -45.07600 67.12400 1.000 33.38903 327 ALA B CA 1
ATOM 14069 C C . ALA D 1 277 ? 19.72900 -44.59300 67.62400 1.000 42.74627 327 ALA B C 1
ATOM 14070 O O . ALA D 1 277 ? 19.79600 -43.90400 68.65700 1.000 38.06498 327 ALA B O 1
ATOM 14072 N N . LEU D 1 278 ? 20.81400 -44.93700 66.91400 1.000 32.71907 328 LEU B N 1
ATOM 14073 C CA . LEU D 1 278 ? 22.13700 -44.46400 67.30500 1.000 32.24259 328 LEU B CA 1
ATOM 14074 C C . LEU D 1 278 ? 22.19500 -42.94200 67.29000 1.000 26.80675 328 LEU B C 1
ATOM 14075 O O . LEU D 1 278 ? 22.67900 -42.32200 68.23900 1.000 32.48520 328 LEU B O 1
ATOM 14080 N N . ALA D 1 279 ? 21.70700 -42.32500 66.21400 1.000 32.66643 329 ALA B N 1
ATOM 14081 C CA . ALA D 1 279 ? 21.72100 -40.86700 66.11500 1.000 28.18116 329 ALA B CA 1
ATOM 14082 C C . ALA D 1 279 ? 20.88600 -40.23200 67.21100 1.000 26.85224 329 ALA B C 1
ATOM 14083 O O . ALA D 1 279 ? 21.19700 -39.13900 67.68300 1.000 32.71470 329 ALA B O 1
ATOM 14085 N N . CYS D 1 280 ? 19.80300 -40.89700 67.61200 1.000 28.98528 330 CYS B N 1
ATOM 14086 C CA . CYS D 1 280 ? 18.93200 -40.36300 68.64700 1.000 27.78615 330 CYS B CA 1
ATOM 14087 C C . CYS D 1 280 ? 19.59800 -40.39100 70.01200 1.000 30.13433 330 CYS B C 1
ATOM 14088 O O . CYS D 1 280 ? 19.22000 -39.62700 70.90200 1.000 32.88260 330 CYS B O 1
ATOM 14091 N N . ALA D 1 281 ? 20.55900 -41.27700 70.21900 1.000 32.15559 331 ALA B N 1
ATOM 14092 C CA . ALA D 1 281 ? 21.23700 -41.33200 71.50500 1.000 30.37232 331 ALA B CA 1
ATOM 14093 C C . ALA D 1 281 ? 22.20300 -40.16500 71.73800 1.000 30.47003 331 ALA B C 1
ATOM 14094 O O . ALA D 1 281 ? 22.76100 -40.06700 72.82400 1.000 32.68828 331 ALA B O 1
ATOM 14096 N N . TYR D 1 282 ? 22.41900 -39.28100 70.77000 1.000 29.82931 332 TYR B N 1
ATOM 14097 C CA . TYR D 1 282 ? 23.17800 -38.05900 71.04200 1.000 30.37454 332 TYR B CA 1
ATOM 14098 C C . TYR D 1 282 ? 22.62700 -36.82100 70.35000 1.000 27.15947 332 TYR B C 1
ATOM 14099 O O . TYR D 1 282 ? 22.86500 -35.72200 70.84300 1.000 33.94580 332 TYR B O 1
ATOM 14108 N N . CYS D 1 283 ? 21.93200 -36.92700 69.23300 1.000 28.35045 333 CYS B N 1
ATOM 14109 C CA . CYS D 1 283 ? 21.34900 -35.75900 68.56400 1.000 33.15711 333 CYS B CA 1
ATOM 14110 C C . CYS D 1 283 ? 19.88200 -35.67300 68.98200 1.000 32.41046 333 CYS B C 1
ATOM 14111 O O . CYS D 1 283 ? 19.03100 -36.40400 68.46700 1.000 31.42252 333 CYS B O 1
ATOM 14114 N N . ILE D 1 284 ? 19.57800 -34.76300 69.90000 1.000 33.65765 334 ILE B N 1
ATOM 14115 C CA . ILE D 1 284 ? 18.36400 -34.85700 70.70600 1.000 35.67723 334 ILE B CA 1
ATOM 14116 C C . ILE D 1 284 ? 17.27700 -33.88600 70.24600 1.000 37.94606 334 ILE B C 1
ATOM 14117 O O . ILE D 1 284 ? 16.12800 -34.29200 70.04000 1.000 31.47133 334 ILE B O 1
ATOM 14122 N N . ASP D 1 285 ? 17.62500 -32.60700 70.09200 1.000 32.35821 335 ASP B N 1
ATOM 14123 C CA . ASP D 1 285 ? 16.62600 -31.56200 69.88100 1.000 37.22216 335 ASP B CA 1
ATOM 14124 C C . ASP D 1 285 ? 15.74200 -31.85900 68.67600 1.000 39.47160 335 ASP B C 1
ATOM 14125 O O . ASP D 1 285 ? 16.19700 -32.40300 67.66300 1.000 38.33321 335 ASP B O 1
ATOM 14130 N N . ALA D 1 286 ? 14.47500 -31.45700 68.78900 1.000 32.85722 336 ALA B N 1
ATOM 14131 C CA . ALA D 1 286 ? 13.50200 -31.68700 67.73300 1.000 36.92634 336 ALA B CA 1
ATOM 14132 C C . ALA D 1 286 ? 13.81400 -30.89200 66.47400 1.000 33.82111 336 ALA B C 1
ATOM 14133 O O . ALA D 1 286 ? 13.39900 -31.29400 65.38800 1.000 35.99576 336 ALA B O 1
ATOM 14135 N N . LYS D 1 287 ? 14.53400 -29.77500 66.57900 1.000 31.75277 337 LYS B N 1
ATOM 14136 C CA . LYS D 1 287 ? 14.89100 -29.04500 65.36300 1.000 32.42272 337 LYS B CA 1
ATOM 14137 C C . LYS D 1 287 ? 15.89700 -29.79100 64.48800 1.000 33.05332 337 LYS B C 1
ATOM 14138 O O . LYS D 1 287 ? 16.02200 -29.47400 63.30700 1.000 38.60502 337 LYS B O 1
ATOM 14144 N N . TYR D 1 288 ? 16.61100 -30.78000 65.01600 1.000 35.53417 338 TYR B N 1
ATOM 14145 C CA . TYR D 1 288 ? 17.58300 -31.52300 64.22400 1.000 34.20039 338 TYR B CA 1
ATOM 14146 C C . TYR D 1 288 ? 17.01400 -32.80800 63.63500 1.000 34.36147 338 TYR B C 1
ATOM 14147 O O . TYR D 1 288 ? 17.72600 -33.81300 63.56300 1.000 36.52208 338 TYR B O 1
ATOM 14156 N N . TYR D 1 289 ? 15.76000 -32.80400 63.17400 1.000 33.66827 339 TYR B N 1
ATOM 14157 C CA . TYR D 1 289 ? 15.22100 -34.03600 62.60400 1.000 38.38886 339 TYR B CA 1
ATOM 14158 C C . TYR D 1 289 ? 15.95100 -34.42100 61.32200 1.000 36.07483 339 TYR B C 1
ATOM 14159 O O . TYR D 1 289 ? 16.00300 -35.60500 60.96500 1.000 32.20024 339 TYR B O 1
ATOM 14168 N N . ALA D 1 290 ? 16.50000 -33.43600 60.61000 1.000 38.85723 340 ALA B N 1
ATOM 14169 C CA . ALA D 1 290 ? 17.21100 -33.71900 59.36700 1.000 35.02483 340 ALA B CA 1
ATOM 14170 C C . ALA D 1 290 ? 18.48300 -34.50700 59.63600 1.000 34.02842 340 ALA B C 1
ATOM 14171 O O . ALA D 1 290 ? 18.77900 -35.46300 58.91200 1.000 36.56902 340 ALA B O 1
ATOM 14173 N N . TYR D 1 291 ? 19.23800 -34.13700 60.68600 1.000 36.68200 341 TYR B N 1
ATOM 14174 C CA . TYR D 1 291 ? 20.44000 -34.89100 61.04300 1.000 30.71096 341 TYR B CA 1
ATOM 14175 C C . TYR D 1 291 ? 20.10500 -36.34900 61.30700 1.000 37.32370 341 TYR B C 1
ATOM 14176 O O . TYR D 1 291 ? 20.69100 -37.25600 60.69400 1.000 36.83379 341 TYR B O 1
ATOM 14185 N N . ARG D 1 292 ? 19.16700 -36.59500 62.22500 1.000 29.62426 342 ARG B N 1
ATOM 14186 C CA . ARG D 1 292 ? 18.79600 -37.96700 62.53800 1.000 35.64075 342 ARG B CA 1
ATOM 14187 C C . ARG D 1 292 ? 18.30200 -38.69100 61.30200 1.000 31.23506 342 ARG B C 1
ATOM 14188 O O . ARG D 1 292 ? 18.67200 -39.84500 61.06800 1.000 38.27393 342 ARG B O 1
ATOM 14196 N N . ARG D 1 293 ? 17.46300 -38.02700 60.50000 1.000 32.55677 343 ARG B N 1
ATOM 14197 C CA . ARG D 1 293 ? 16.93000 -38.62800 59.28300 1.000 31.28981 343 ARG B CA 1
ATOM 14198 C C . ARG D 1 293 ? 18.03400 -38.94200 58.29000 1.000 29.06239 343 ARG B C 1
ATOM 14199 O O . ARG D 1 293 ? 18.09600 -40.04100 57.74000 1.000 32.86702 343 ARG B O 1
ATOM 14207 N N . ASP D 1 294 ? 18.90400 -37.97000 58.02900 1.000 32.65096 344 ASP B N 1
ATOM 14208 C CA . ASP D 1 294 ? 19.93100 -38.16200 57.01900 1.000 31.72598 344 ASP B CA 1
ATOM 14209 C C . ASP D 1 294 ? 21.07500 -39.03700 57.51800 1.000 39.45687 344 ASP B C 1
ATOM 14210 O O . ASP D 1 294 ? 21.74200 -39.69000 56.70800 1.000 38.79708 344 ASP B O 1
ATOM 14215 N N . PHE D 1 295 ? 21.31600 -39.11200 58.82800 1.000 33.98137 345 PHE B N 1
ATOM 14216 C CA . PHE D 1 295 ? 22.25300 -40.13900 59.27100 1.000 31.67127 345 PHE B CA 1
ATOM 14217 C C . PHE D 1 295 ? 21.69400 -41.53200 59.01500 1.000 36.44504 345 PHE B C 1
ATOM 14218 O O . PHE D 1 295 ? 22.39900 -42.40500 58.50000 1.000 38.69638 345 PHE B O 1
ATOM 14226 N N . ALA D 1 296 ? 20.43200 -41.77300 59.37600 1.000 33.51738 346 ALA B N 1
ATOM 14227 C CA . ALA D 1 296 ? 19.88200 -43.11400 59.19900 1.000 33.09631 346 ALA B CA 1
ATOM 14228 C C . ALA D 1 296 ? 19.86600 -43.52400 57.72800 1.000 31.56492 346 ALA B C 1
ATOM 14229 O O . ALA D 1 296 ? 20.28800 -44.63600 57.39300 1.000 38.82933 346 ALA B O 1
ATOM 14231 N N . LYS D 1 297 ? 19.39700 -42.64100 56.82600 1.000 34.79099 347 LYS B N 1
ATOM 14232 C CA . LYS D 1 297 ? 19.28100 -43.02500 55.40900 1.000 35.63931 347 LYS B CA 1
ATOM 14233 C C . LYS D 1 297 ? 20.65500 -43.22200 54.77400 1.000 37.68127 347 LYS B C 1
ATOM 14234 O O . LYS D 1 297 ? 20.91100 -44.25000 54.13700 1.000 33.69455 347 LYS B O 1
ATOM 14240 N N . LEU D 1 298 ? 21.55700 -42.24600 54.94000 1.000 30.79449 348 LEU B N 1
ATOM 14241 C CA . LEU D 1 298 ? 22.84900 -42.33200 54.26800 1.000 36.22151 348 LEU B CA 1
ATOM 14242 C C . LEU D 1 298 ? 23.73100 -43.41000 54.89100 1.000 37.08543 348 LEU B C 1
ATOM 14243 O O . LEU D 1 298 ? 24.52800 -44.03000 54.18400 1.000 41.00323 348 LEU B O 1
ATOM 14248 N N . CYS D 1 299 ? 23.59100 -43.68300 56.19000 1.000 35.55870 349 CYS B N 1
ATOM 14249 C CA . CYS D 1 299 ? 24.32300 -44.81200 56.75600 1.000 36.33381 349 CYS B CA 1
ATOM 14250 C C . CYS D 1 299 ? 23.77600 -46.14000 56.23100 1.000 41.24227 349 CYS B C 1
ATOM 14251 O O . CYS D 1 299 ? 24.54900 -47.01500 55.81100 1.000 42.84823 349 CYS B O 1
ATOM 14254 N N . ALA D 1 300 ? 22.45100 -46.31200 56.23000 1.000 35.59778 350 ALA B N 1
ATOM 14255 C CA . ALA D 1 300 ? 21.87600 -47.52000 55.64200 1.000 31.25958 350 ALA B CA 1
ATOM 14256 C C . ALA D 1 300 ? 22.25800 -47.65100 54.17700 1.000 34.92301 350 ALA B C 1
ATOM 14257 O O . ALA D 1 300 ? 22.64500 -48.73100 53.72800 1.000 41.09228 350 ALA B O 1
ATOM 14259 N N . LEU D 1 301 ? 22.18100 -46.56000 53.41700 1.000 34.60814 351 LEU B N 1
ATOM 14260 C CA . LEU D 1 301 ? 22.54000 -46.61800 52.00300 1.000 35.36860 351 LEU B CA 1
ATOM 14261 C C . LEU D 1 301 ? 24.03200 -46.90700 51.80700 1.000 37.82027 351 LEU B C 1
ATOM 14262 O O . LEU D 1 301 ? 24.40200 -47.73700 50.96800 1.000 40.82480 351 LEU B O 1
ATOM 14267 N N . ALA D 1 302 ? 24.91000 -46.23300 52.56400 1.000 33.97634 352 ALA B N 1
ATOM 14268 C CA . ALA D 1 302 ? 26.34400 -46.51000 52.45700 1.000 34.90162 352 ALA B CA 1
ATOM 14269 C C . ALA D 1 302 ? 26.62900 -47.98400 52.69600 1.000 37.70377 352 ALA B C 1
ATOM 14270 O O . ALA D 1 302 ? 27.47800 -48.59500 52.03100 1.000 39.09108 352 ALA B O 1
ATOM 14272 N N . THR D 1 303 ? 25.90200 -48.56700 53.63400 1.000 38.43882 353 THR B N 1
ATOM 14273 C CA . THR D 1 303 ? 26.06100 -49.95900 54.01100 1.000 35.01261 353 THR B CA 1
ATOM 14274 C C . THR D 1 303 ? 25.62400 -50.90200 52.89400 1.000 44.35585 353 THR B C 1
ATOM 14275 O O . THR D 1 303 ? 26.27100 -51.92800 52.64700 1.000 44.57201 353 THR B O 1
ATOM 14279 N N . ILE D 1 304 ? 24.55400 -50.55100 52.18000 1.000 48.78125 354 ILE B N 1
ATOM 14280 C CA . ILE D 1 304 ? 24.08800 -51.36600 51.06500 1.000 43.29180 354 ILE B CA 1
ATOM 14281 C C . ILE D 1 304 ? 25.02800 -51.22700 49.87900 1.000 46.46347 354 ILE B C 1
ATOM 14282 O O . ILE D 1 304 ? 25.32400 -52.20400 49.18000 1.000 45.96655 354 ILE B O 1
ATOM 14287 N N . VAL D 1 305 ? 25.48800 -50.00400 49.61000 1.000 47.40916 355 VAL B N 1
ATOM 14288 C CA . VAL D 1 305 ? 26.47300 -49.79900 48.55500 1.000 40.33804 355 VAL B CA 1
ATOM 14289 C C . VAL D 1 305 ? 27.71400 -50.62300 48.84700 1.000 52.52045 355 VAL B C 1
ATOM 14290 O O . VAL D 1 305 ? 28.31000 -51.24400 47.95700 1.000 53.10249 355 VAL B O 1
ATOM 14294 N N . ASP D 1 306 ? 28.10600 -50.65400 50.11800 1.000 50.85431 356 ASP B N 1
ATOM 14295 C CA . ASP D 1 306 ? 29.24900 -51.45600 50.51600 1.000 47.58321 356 ASP B CA 1
ATOM 14296 C C . ASP D 1 306 ? 29.02000 -52.92800 50.19900 1.000 48.84180 356 ASP B C 1
ATOM 14297 O O . ASP D 1 306 ? 29.87100 -53.56700 49.58500 1.000 48.25067 356 ASP B O 1
ATOM 14302 N N . ASP D 1 307 ? 27.85600 -53.47700 50.57600 1.000 51.56138 357 ASP B N 1
ATOM 14303 C CA . ASP D 1 307 ? 27.59900 -54.89300 50.31000 1.000 48.51694 357 ASP B CA 1
ATOM 14304 C C . ASP D 1 307 ? 27.61500 -55.18500 48.81700 1.000 52.49204 357 ASP B C 1
ATOM 14305 O O . ASP D 1 307 ? 28.07800 -56.24700 48.38800 1.000 65.75912 357 ASP B O 1
ATOM 14310 N N . ILE D 1 308 ? 27.11100 -54.25800 48.00900 1.000 50.17166 358 ILE B N 1
ATOM 14311 C CA . ILE D 1 308 ? 27.10600 -54.47100 46.56500 1.000 53.87505 358 ILE B CA 1
ATOM 14312 C C . ILE D 1 308 ? 28.53300 -54.54400 46.03200 1.000 62.67928 358 ILE B C 1
ATOM 14313 O O . ILE D 1 308 ? 28.90800 -55.50100 45.34400 1.000 63.31101 358 ILE B O 1
ATOM 14318 N N . TYR D 1 309 ? 29.35800 -53.55100 46.37000 1.000 57.16376 359 TYR B N 1
ATOM 14319 C CA . TYR D 1 309 ? 30.75400 -53.57300 45.95000 1.000 52.11651 359 TYR B CA 1
ATOM 14320 C C . TYR D 1 309 ? 31.53100 -54.70200 46.62500 1.000 49.86543 359 TYR B C 1
ATOM 14321 O O . TYR D 1 309 ? 32.48300 -55.22700 46.04900 1.000 61.39794 359 TYR B O 1
ATOM 14330 N N . ASP D 1 310 ? 31.18200 -55.13900 47.82400 1.000 55.32205 360 ASP B N 1
ATOM 14331 C CA . ASP D 1 310 ? 32.08900 -56.16400 48.41700 1.000 52.56365 360 ASP B CA 1
ATOM 14332 C C . ASP D 1 310 ? 31.49400 -57.57300 48.43500 1.000 60.25483 360 ASP B C 1
ATOM 14333 O O . ASP D 1 310 ? 32.20900 -58.47200 48.88800 1.000 66.77984 360 ASP B O 1
ATOM 14338 N N . THR D 1 311 ? 30.26500 -57.77500 47.96900 1.000 49.06631 361 THR B N 1
ATOM 14339 C CA . THR D 1 311 ? 29.79300 -59.17800 47.95300 1.000 59.05681 361 THR B CA 1
ATOM 14340 C C . THR D 1 311 ? 28.81600 -59.49200 46.82600 1.000 63.02972 361 THR B C 1
ATOM 14341 O O . THR D 1 311 ? 28.81300 -60.64100 46.37400 1.000 78.55420 361 THR B O 1
ATOM 14345 N N . TYR D 1 312 ? 28.06300 -58.51300 46.34300 1.000 65.60304 362 TYR B N 1
ATOM 14346 C CA . TYR D 1 312 ? 26.97600 -58.85600 45.39900 1.000 58.82405 362 TYR B CA 1
ATOM 14347 C C . TYR D 1 312 ? 27.21700 -58.41700 43.95900 1.000 67.25992 362 TYR B C 1
ATOM 14348 O O . TYR D 1 312 ? 27.21600 -59.29200 43.08400 1.000 78.17789 362 TYR B O 1
ATOM 14357 N N . GLY D 1 313 ? 27.37200 -57.12200 43.70500 1.000 72.44196 363 GLY B N 1
ATOM 14358 C CA . GLY D 1 313 ? 27.43400 -56.67500 42.32800 1.000 64.11017 363 GLY B CA 1
ATOM 14359 C C . GLY D 1 313 ? 28.63600 -57.24400 41.59900 1.000 72.62162 363 GLY B C 1
ATOM 14360 O O . GLY D 1 313 ? 29.69900 -57.47500 42.17900 1.000 70.23613 363 GLY B O 1
ATOM 14361 N N . THR D 1 314 ? 28.45800 -57.46800 40.29800 1.000 79.05780 364 THR B N 1
ATOM 14362 C CA . THR D 1 314 ? 29.54900 -57.95100 39.46000 1.000 74.08204 364 THR B CA 1
ATOM 14363 C C . THR D 1 314 ? 30.53400 -56.81900 39.16100 1.000 72.45443 364 THR B C 1
ATOM 14364 O O . THR D 1 314 ? 30.29100 -55.64300 39.46200 1.000 71.62315 364 THR B O 1
ATOM 14368 N N . ILE D 1 315 ? 31.66600 -57.19000 38.55400 1.000 77.56736 365 ILE B N 1
ATOM 14369 C CA . ILE D 1 315 ? 32.69300 -56.20400 38.21400 1.000 69.24880 365 ILE B CA 1
ATOM 14370 C C . ILE D 1 315 ? 32.13300 -55.16300 37.25400 1.000 69.68495 365 ILE B C 1
ATOM 14371 O O . ILE D 1 315 ? 32.43500 -53.96600 37.36500 1.000 55.92345 365 ILE B O 1
ATOM 14373 N N . GLU D 1 316 ? 31.29700 -55.60100 36.30600 1.000 66.91141 366 GLU B N 1
ATOM 14374 C CA . GLU D 1 316 ? 30.69800 -54.66900 35.35500 1.000 62.18061 366 GLU B CA 1
ATOM 14375 C C . GLU D 1 316 ? 29.72300 -53.72900 36.04900 1.000 65.67325 366 GLU B C 1
ATOM 14376 O O . GLU D 1 316 ? 29.68800 -52.52900 35.74500 1.000 69.46805 366 GLU B O 1
ATOM 14378 N N . GLU D 1 317 ? 28.92100 -54.25500 36.98300 1.000 69.24169 367 GLU B N 1
ATOM 14379 C CA . GLU D 1 317 ? 27.92600 -53.42000 37.65500 1.000 67.93300 367 GLU B CA 1
ATOM 14380 C C . GLU D 1 317 ? 28.59800 -52.38000 38.54500 1.000 54.47164 367 GLU B C 1
ATOM 14381 O O . GLU D 1 317 ? 28.14300 -51.23300 38.63000 1.000 49.92984 367 GLU B O 1
ATOM 14387 N N . ILE D 1 318 ? 29.70700 -52.75300 39.17700 1.000 49.80745 368 ILE B N 1
ATOM 14388 C CA . ILE D 1 318 ? 30.47000 -51.79900 39.97200 1.000 51.55043 368 ILE B CA 1
ATOM 14389 C C . ILE D 1 318 ? 30.94300 -50.64000 39.10100 1.000 63.48655 368 ILE B C 1
ATOM 14390 O O . ILE D 1 318 ? 30.84700 -49.47100 39.49300 1.000 58.09614 368 ILE B O 1
ATOM 14394 N N . LYS D 1 319 ? 31.43500 -50.94200 37.89100 1.000 70.82504 369 LYS B N 1
ATOM 14395 C CA . LYS D 1 319 ? 31.86200 -49.89300 36.96700 1.000 58.05227 369 LYS B CA 1
ATOM 14396 C C . LYS D 1 319 ? 30.67900 -49.04300 36.50900 1.000 55.71600 369 LYS B C 1
ATOM 14397 O O . LYS D 1 319 ? 30.79300 -47.81500 36.39700 1.000 51.28963 369 LYS B O 1
ATOM 14399 N N . LEU D 1 320 ? 29.53300 -49.67600 36.24800 1.000 48.73961 370 LEU B N 1
ATOM 14400 C CA . LEU D 1 320 ? 28.34100 -48.93200 35.85400 1.000 56.71818 370 LEU B CA 1
ATOM 14401 C C . LEU D 1 320 ? 27.86200 -48.02400 36.98300 1.000 60.89753 370 LEU B C 1
ATOM 14402 O O . LEU D 1 320 ? 27.57400 -46.83900 36.76000 1.000 55.18520 370 LEU B O 1
ATOM 14407 N N . PHE D 1 321 ? 27.76100 -48.57200 38.20300 1.000 61.36387 371 PHE B N 1
ATOM 14408 C CA . PHE D 1 321 ? 27.42900 -47.77500 39.38800 1.000 52.70345 371 PHE B CA 1
ATOM 14409 C C . PHE D 1 321 ? 28.33300 -46.55200 39.49000 1.000 52.17169 371 PHE B C 1
ATOM 14410 O O . PHE D 1 321 ? 27.85800 -45.42200 39.65900 1.000 55.61515 371 PHE B O 1
ATOM 14418 N N . ASN D 1 322 ? 29.64800 -46.76600 39.35700 1.000 54.40038 372 ASN B N 1
ATOM 14419 C CA . ASN D 1 322 ? 30.60800 -45.66800 39.41800 1.000 51.11996 372 ASN B CA 1
ATOM 14420 C C . ASN D 1 322 ? 30.36000 -44.65200 38.31700 1.000 53.50924 372 ASN B C 1
ATOM 14421 O O . ASN D 1 322 ? 30.46600 -43.44000 38.54500 1.000 56.91818 372 ASN B O 1
ATOM 14426 N N . GLU D 1 323 ? 30.03300 -45.12000 37.11100 1.000 61.21644 373 GLU B N 1
ATOM 14427 C CA . GLU D 1 323 ? 29.77100 -44.17400 36.03500 1.000 60.27021 373 GLU B CA 1
ATOM 14428 C C . GLU D 1 323 ? 28.52800 -43.34900 36.33200 1.000 60.33405 373 GLU B C 1
ATOM 14429 O O . GLU D 1 323 ? 28.53000 -42.12300 36.16300 1.000 58.65134 373 GLU B O 1
ATOM 14435 N N . ALA D 1 324 ? 27.45900 -44.00500 36.79900 1.000 53.24140 374 ALA B N 1
ATOM 14436 C CA . ALA D 1 324 ? 26.22400 -43.28700 37.10800 1.000 48.83105 374 ALA B CA 1
ATOM 14437 C C . ALA D 1 324 ? 26.45200 -42.20700 38.16000 1.000 54.48108 374 ALA B C 1
ATOM 14438 O O . ALA D 1 324 ? 25.95000 -41.08400 38.02200 1.000 57.69291 374 ALA B O 1
ATOM 14440 N N . VAL D 1 325 ? 27.22000 -42.51900 39.20600 1.000 45.18182 375 VAL B N 1
ATOM 14441 C CA . VAL D 1 325 ? 27.49400 -41.53200 40.24600 1.000 46.97221 375 VAL B CA 1
ATOM 14442 C C . VAL D 1 325 ? 28.30900 -40.37400 39.68700 1.000 50.49693 375 VAL B C 1
ATOM 14443 O O . VAL D 1 325 ? 28.03300 -39.20600 39.99300 1.000 51.57514 375 VAL B O 1
ATOM 14447 N N . LYS D 1 326 ? 29.32300 -40.67300 38.85700 1.000 62.32693 376 LYS B N 1
ATOM 14448 C CA . LYS D 1 326 ? 30.14400 -39.61000 38.27400 1.000 55.96832 376 LYS B CA 1
ATOM 14449 C C . LYS D 1 326 ? 29.29600 -38.67200 37.42400 1.000 54.46178 376 LYS B C 1
ATOM 14450 O O . LYS D 1 326 ? 29.41500 -37.44600 37.52100 1.000 54.79984 376 LYS B O 1
ATOM 14452 N N . MET D 1 327 ? 28.41500 -39.23200 36.59700 1.000 53.69918 377 MET B N 1
ATOM 14453 C CA . MET D 1 327 ? 27.49000 -38.41300 35.82500 1.000 61.41625 377 MET B CA 1
ATOM 14454 C C . MET D 1 327 ? 26.33700 -37.87100 36.66400 1.000 66.00385 377 MET B C 1
ATOM 14455 O O . MET D 1 327 ? 25.66800 -36.92300 36.23400 1.000 56.12671 377 MET B O 1
ATOM 14460 N N . TRP D 1 328 ? 26.09400 -38.45400 37.84100 1.000 62.28643 378 TRP B N 1
ATOM 14461 C CA . TRP D 1 328 ? 24.92500 -38.13800 38.66700 1.000 61.02299 378 TRP B CA 1
ATOM 14462 C C . TRP D 1 328 ? 23.62600 -38.42700 37.91600 1.000 56.70866 378 TRP B C 1
ATOM 14463 O O . TRP D 1 328 ? 22.66000 -37.66600 37.99200 1.000 53.80180 378 TRP B O 1
ATOM 14474 N N . ASP D 1 329 ? 23.59600 -39.54900 37.19800 1.000 56.14329 379 ASP B N 1
ATOM 14475 C CA . ASP D 1 329 ? 22.34200 -40.03400 36.63900 1.000 62.57320 379 ASP B CA 1
ATOM 14476 C C . ASP D 1 329 ? 21.37400 -40.40900 37.75400 1.000 61.39967 379 ASP B C 1
ATOM 14477 O O . ASP D 1 329 ? 21.76700 -40.73000 38.87600 1.000 60.25838 379 ASP B O 1
ATOM 14482 N N . SER D 1 330 ? 20.08800 -40.40300 37.42300 1.000 57.73854 380 SER B N 1
ATOM 14483 C CA . SER D 1 330 ? 19.04300 -40.71600 38.42400 1.000 57.57911 380 SER B CA 1
ATOM 14484 C C . SER D 1 330 ? 18.73300 -42.21200 38.41700 1.000 65.46888 380 SER B C 1
ATOM 14485 O O . SER D 1 330 ? 17.96400 -42.64700 39.28100 1.000 63.30028 380 SER B O 1
ATOM 14488 N N . SER D 1 331 ? 19.29900 -42.96200 37.47300 1.000 59.72857 381 SER B N 1
ATOM 14489 C CA . SER D 1 331 ? 18.93600 -44.39600 37.37800 1.000 51.94478 381 SER B CA 1
ATOM 14490 C C . SER D 1 331 ? 20.03300 -45.21800 36.71400 1.000 52.17884 381 SER B C 1
ATOM 14491 O O . SER D 1 331 ? 20.79500 -44.65500 35.92400 1.000 61.39967 381 SER B O 1
ATOM 14494 N N . LEU D 1 332 ? 20.04900 -46.52800 36.99200 1.000 58.75981 382 LEU B N 1
ATOM 14495 C CA . LEU D 1 332 ? 20.99400 -47.45600 36.31700 1.000 61.24370 382 LEU B CA 1
ATOM 14496 C C . LEU D 1 332 ? 20.25000 -48.06800 35.12100 1.000 73.10312 382 LEU B C 1
ATOM 14497 O O . LEU D 1 332 ? 19.05400 -47.75400 34.96200 1.000 81.42248 382 LEU B O 1
ATOM 14502 N N . PRO D 1 333 ? 20.86900 -48.92600 34.27800 1.000 74.66947 383 PRO B N 1
ATOM 14503 C CA . PRO D 1 333 ? 20.14200 -49.57000 33.17400 1.000 70.98745 383 PRO B CA 1
ATOM 14504 C C . PRO D 1 333 ? 19.14800 -50.65700 33.61300 1.000 74.05252 383 PRO B C 1
ATOM 14505 O O . PRO D 1 333 ? 19.45100 -51.37400 34.55200 1.000 80.27119 383 PRO B O 1
ATOM 14509 N N . ASN D 1 334 ? 17.99900 -50.75100 32.93200 1.000 73.71498 384 ASN B N 1
ATOM 14510 C CA . ASN D 1 334 ? 17.00800 -51.78300 33.23600 1.000 77.31295 384 ASN B CA 1
ATOM 14511 C C . ASN D 1 334 ? 17.64200 -53.15700 33.38000 1.000 81.12183 384 ASN B C 1
ATOM 14512 O O . ASN D 1 334 ? 17.10900 -54.00400 34.10500 1.000 83.14853 384 ASN B O 1
ATOM 14514 N N . SER D 1 335 ? 18.80700 -53.37200 32.76200 1.000 88.25722 385 SER B N 1
ATOM 14515 C CA . SER D 1 335 ? 19.39300 -54.70600 32.69600 1.000 95.88231 385 SER B CA 1
ATOM 14516 C C . SER D 1 335 ? 19.99600 -55.17600 34.01800 1.000 98.21288 385 SER B C 1
ATOM 14517 O O . SER D 1 335 ? 20.29000 -56.37000 34.15000 1.000 98.17557 385 SER B O 1
ATOM 14520 N N . LEU D 1 336 ? 20.19000 -54.28900 34.99200 1.000 88.21251 386 LEU B N 1
ATOM 14521 C CA . LEU D 1 336 ? 20.92900 -54.65400 36.19600 1.000 78.18909 386 LEU B CA 1
ATOM 14522 C C . LEU D 1 336 ? 20.02900 -55.42100 37.16700 1.000 80.66982 386 LEU B C 1
ATOM 14523 O O . LEU D 1 336 ? 18.80500 -55.45400 37.00600 1.000 79.49111 386 LEU B O 1
ATOM 14528 N N . PRO D 1 337 ? 20.61200 -56.10800 38.15800 1.000 73.19130 387 PRO B N 1
ATOM 14529 C CA . PRO D 1 337 ? 19.78000 -56.78300 39.16600 1.000 76.16515 387 PRO B CA 1
ATOM 14530 C C . PRO D 1 337 ? 18.81000 -55.80800 39.81900 1.000 80.04369 387 PRO B C 1
ATOM 14531 O O . PRO D 1 337 ? 19.09200 -54.61400 39.95900 1.000 74.18142 387 PRO B O 1
ATOM 14535 N N . GLU D 1 338 ? 17.64100 -56.33000 40.20100 1.000 80.77834 388 GLU B N 1
ATOM 14536 C CA . GLU D 1 338 ? 16.60900 -55.47500 40.78200 1.000 76.46754 388 GLU B CA 1
ATOM 14537 C C . GLU D 1 338 ? 17.12300 -54.76200 42.02300 1.000 66.20113 388 GLU B C 1
ATOM 14538 O O . GLU D 1 338 ? 16.93700 -53.55100 42.18400 1.000 57.54000 388 GLU B O 1
ATOM 14544 N N . ASN D 1 339 ? 17.79700 -55.49400 42.90200 1.000 59.34975 389 ASN B N 1
ATOM 14545 C CA . ASN D 1 339 ? 18.22100 -54.89400 44.15100 1.000 57.37652 389 ASN B CA 1
ATOM 14546 C C . ASN D 1 339 ? 19.34000 -53.87700 43.95400 1.000 63.91661 389 ASN B C 1
ATOM 14547 O O . ASN D 1 339 ? 19.52100 -53.00600 44.80700 1.000 64.76482 389 ASN B O 1
ATOM 14552 N N . ILE D 1 340 ? 20.06300 -53.93000 42.83500 1.000 65.45197 390 ILE B N 1
ATOM 14553 C CA . ILE D 1 340 ? 21.08800 -52.92600 42.56800 1.000 57.37181 390 ILE B CA 1
ATOM 14554 C C . ILE D 1 340 ? 20.46700 -51.67200 41.96100 1.000 58.57767 390 ILE B C 1
ATOM 14555 O O . ILE D 1 340 ? 20.86000 -50.54700 42.30000 1.000 52.68250 390 ILE B O 1
ATOM 14560 N N . LYS D 1 341 ? 19.49000 -51.84100 41.06500 1.000 52.23066 391 LYS B N 1
ATOM 14561 C CA . LYS D 1 341 ? 18.72800 -50.70100 40.56200 1.000 50.56070 391 LYS B CA 1
ATOM 14562 C C . LYS D 1 341 ? 18.03300 -49.95900 41.69700 1.000 56.64438 391 LYS B C 1
ATOM 14563 O O . LYS D 1 341 ? 18.02200 -48.72300 41.73400 1.000 54.18462 391 LYS B O 1
ATOM 14569 N N . ILE D 1 342 ? 17.42300 -50.70600 42.62200 1.000 53.43442 392 ILE B N 1
ATOM 14570 C CA . ILE D 1 342 ? 16.69300 -50.09400 43.72900 1.000 60.07889 392 ILE B CA 1
ATOM 14571 C C . ILE D 1 342 ? 17.63100 -49.25700 44.59400 1.000 56.05499 392 ILE B C 1
ATOM 14572 O O . ILE D 1 342 ? 17.38600 -48.06900 44.84200 1.000 50.01548 392 ILE B O 1
ATOM 14577 N N . ALA D 1 343 ? 18.73100 -49.86300 45.04900 1.000 52.33576 393 ALA B N 1
ATOM 14578 C CA . ALA D 1 343 ? 19.68000 -49.15100 45.89400 1.000 40.26160 393 ALA B CA 1
ATOM 14579 C C . ALA D 1 343 ? 20.19100 -47.88000 45.22100 1.000 46.97221 393 ALA B C 1
ATOM 14580 O O . ALA D 1 343 ? 20.25800 -46.82400 45.86300 1.000 49.63560 393 ALA B O 1
ATOM 14582 N N . TYR D 1 344 ? 20.51900 -47.94300 43.92200 1.000 48.23794 394 TYR B N 1
ATOM 14583 C CA . TYR D 1 344 ? 21.02900 -46.74800 43.25200 1.000 50.59301 394 TYR B CA 1
ATOM 14584 C C . TYR D 1 344 ? 19.99800 -45.62500 43.25700 1.000 46.93169 394 TYR B C 1
ATOM 14585 O O . TYR D 1 344 ? 20.32200 -44.47700 43.58500 1.000 42.12572 394 TYR B O 1
ATOM 14594 N N . LYS D 1 345 ? 18.76400 -45.92200 42.85000 1.000 41.13777 395 LYS B N 1
ATOM 14595 C CA . LYS D 1 345 ? 17.76200 -44.86200 42.75900 1.000 50.32688 395 LYS B CA 1
ATOM 14596 C C . LYS D 1 345 ? 17.52100 -44.21900 44.12200 1.000 48.82312 395 LYS B C 1
ATOM 14597 O O . LYS D 1 345 ? 17.50600 -42.98800 44.25300 1.000 44.35641 395 LYS B O 1
ATOM 14603 N N . ALA D 1 346 ? 17.34200 -45.04800 45.15500 1.000 51.09763 396 ALA B N 1
ATOM 14604 C CA . ALA D 1 346 ? 17.15000 -44.53000 46.50600 1.000 44.00777 396 ALA B CA 1
ATOM 14605 C C . ALA D 1 346 ? 18.36300 -43.73100 46.96200 1.000 41.26381 396 ALA B C 1
ATOM 14606 O O . ALA D 1 346 ? 18.22600 -42.71100 47.64500 1.000 39.76052 396 ALA B O 1
ATOM 14608 N N . PHE D 1 347 ? 19.56200 -44.17900 46.58300 1.000 45.35257 397 PHE B N 1
ATOM 14609 C CA . PHE D 1 347 ? 20.78300 -43.45900 46.92900 1.000 41.77379 397 PHE B CA 1
ATOM 14610 C C . PHE D 1 347 ? 20.77600 -42.06700 46.32300 1.000 44.63864 397 PHE B C 1
ATOM 14611 O O . PHE D 1 347 ? 20.98200 -41.06000 47.01800 1.000 44.78505 397 PHE B O 1
ATOM 14619 N N . HIS D 1 348 ? 20.56100 -42.00100 45.01200 1.000 46.80851 398 HIS B N 1
ATOM 14620 C CA . HIS D 1 348 ? 20.49500 -40.72600 44.31400 1.000 52.21616 398 HIS B CA 1
ATOM 14621 C C . HIS D 1 348 ? 19.56600 -39.75400 45.02700 1.000 46.47169 398 HIS B C 1
ATOM 14622 O O . HIS D 1 348 ? 19.90600 -38.58700 45.24500 1.000 49.23384 398 HIS B O 1
ATOM 14629 N N . MET D 1 349 ? 18.38900 -40.22900 45.41300 1.000 42.34259 399 MET B N 1
ATOM 14630 C CA . MET D 1 349 ? 17.37800 -39.32600 45.93700 1.000 41.63682 399 MET B CA 1
ATOM 14631 C C . MET D 1 349 ? 17.70000 -38.86700 47.35400 1.000 43.51042 399 MET B C 1
ATOM 14632 O O . MET D 1 349 ? 17.53900 -37.68300 47.67700 1.000 40.15952 399 MET B O 1
ATOM 14637 N N . ALA D 1 350 ? 18.16300 -39.78300 48.20400 1.000 40.03303 400 ALA B N 1
ATOM 14638 C CA . ALA D 1 350 ? 18.47900 -39.40600 49.57600 1.000 30.76695 400 ALA B CA 1
ATOM 14639 C C . ALA D 1 350 ? 19.58000 -38.37400 49.60700 1.000 33.48204 400 ALA B C 1
ATOM 14640 O O . ALA D 1 350 ? 19.49100 -37.39700 50.35400 1.000 44.16397 400 ALA B O 1
ATOM 14642 N N . VAL D 1 351 ? 20.61100 -38.54900 48.77300 1.000 43.08089 401 VAL B N 1
ATOM 14643 C CA . VAL D 1 351 ? 21.70900 -37.58300 48.72100 1.000 37.44340 401 VAL B CA 1
ATOM 14644 C C . VAL D 1 351 ? 21.19400 -36.20500 48.33300 1.000 39.99097 401 VAL B C 1
ATOM 14645 O O . VAL D 1 351 ? 21.58400 -35.19300 48.92600 1.000 38.64297 401 VAL B O 1
ATOM 14649 N N . ASN D 1 352 ? 20.34600 -36.14400 47.29500 1.000 49.20798 402 ASN B N 1
ATOM 14650 C CA . ASN D 1 352 ? 19.80100 -34.86800 46.82700 1.000 51.38420 402 ASN B CA 1
ATOM 14651 C C . ASN D 1 352 ? 19.00300 -34.20300 47.92700 1.000 43.76290 402 ASN B C 1
ATOM 14652 O O . ASN D 1 352 ? 19.21200 -33.03200 48.26400 1.000 46.97528 402 ASN B O 1
ATOM 14657 N N . GLU D 1 353 ? 18.05600 -34.95000 48.47000 1.000 35.76927 403 GLU B N 1
ATOM 14658 C CA . GLU D 1 353 ? 17.21600 -34.47700 49.55100 1.000 46.16928 403 GLU B CA 1
ATOM 14659 C C . GLU D 1 353 ? 18.05300 -33.92700 50.70000 1.000 49.17955 403 GLU B C 1
ATOM 14660 O O . GLU D 1 353 ? 17.75900 -32.85800 51.23900 1.000 51.12152 403 GLU B O 1
ATOM 14666 N N . SER D 1 354 ? 19.11100 -34.64500 51.09000 1.000 43.86466 404 SER B N 1
ATOM 14667 C CA . SER D 1 354 ? 19.90100 -34.18400 52.22300 1.000 36.22100 404 SER B CA 1
ATOM 14668 C C . SER D 1 354 ? 20.63400 -32.89800 51.87600 1.000 47.78809 404 SER B C 1
ATOM 14669 O O . SER D 1 354 ? 20.71700 -31.98000 52.70300 1.000 44.25502 404 SER B O 1
ATOM 14672 N N . ALA D 1 355 ? 21.16200 -32.81100 50.64800 1.000 50.32567 405 ALA B N 1
ATOM 14673 C CA . ALA D 1 355 ? 21.79000 -31.57400 50.18400 1.000 55.93938 405 ALA B CA 1
ATOM 14674 C C . ALA D 1 355 ? 20.82300 -30.40100 50.28500 1.000 50.59588 405 ALA B C 1
ATOM 14675 O O . ALA D 1 355 ? 21.18700 -29.32900 50.78100 1.000 59.22098 405 ALA B O 1
ATOM 14677 N N . GLU D 1 356 ? 19.58100 -30.59500 49.83000 1.000 49.49059 406 GLU B N 1
ATOM 14678 C CA . GLU D 1 356 ? 18.52400 -29.60000 50.00500 1.000 52.45183 406 GLU B CA 1
ATOM 14679 C C . GLU D 1 356 ? 18.47500 -29.09600 51.43400 1.000 53.42855 406 GLU B C 1
ATOM 14680 O O . GLU D 1 356 ? 18.56900 -27.89000 51.69100 1.000 59.25656 406 GLU B O 1
ATOM 14686 N N . ALA D 1 357 ? 18.32600 -30.02100 52.38200 1.000 42.31127 407 ALA B N 1
ATOM 14687 C CA . ALA D 1 357 ? 18.21400 -29.62900 53.78000 1.000 47.71778 407 ALA B CA 1
ATOM 14688 C C . ALA D 1 357 ? 19.42200 -28.81900 54.22800 1.000 53.92317 407 ALA B C 1
ATOM 14689 O O . ALA D 1 357 ? 19.29500 -27.93600 55.08400 1.000 55.86162 407 ALA B O 1
ATOM 14691 N N . ALA D 1 358 ? 20.59200 -29.08500 53.65300 1.000 48.00205 408 ALA B N 1
ATOM 14692 C CA . ALA D 1 358 ? 21.80100 -28.37700 54.06000 1.000 50.50349 408 ALA B CA 1
ATOM 14693 C C . ALA D 1 358 ? 21.93700 -27.01700 53.39200 1.000 54.86508 408 ALA B C 1
ATOM 14694 O O . ALA D 1 358 ? 22.57800 -26.12600 53.96000 1.000 50.82195 408 ALA B O 1
ATOM 14696 N N . LYS D 1 359 ? 21.35600 -26.83400 52.19800 1.000 61.49657 409 LYS B N 1
ATOM 14697 C CA . LYS D 1 359 ? 21.28200 -25.49300 51.62700 1.000 58.12477 409 LYS B CA 1
ATOM 14698 C C . LYS D 1 359 ? 20.54300 -24.55300 52.57400 1.000 61.44442 409 LYS B C 1
ATOM 14699 O O . LYS D 1 359 ? 21.00900 -23.43900 52.84500 1.000 62.33998 409 LYS B O 1
ATOM 14701 N N . LYS D 1 360 ? 19.43000 -25.02300 53.14800 1.000 58.00998 410 LYS B N 1
ATOM 14702 C CA . LYS D 1 360 ? 18.60600 -24.18300 54.01700 1.000 53.64566 410 LYS B CA 1
ATOM 14703 C C . LYS D 1 360 ? 19.36700 -23.70200 55.25000 1.000 54.86108 410 LYS B C 1
ATOM 14704 O O . LYS D 1 360 ? 19.12000 -22.59500 55.73500 1.000 73.16556 410 LYS B O 1
ATOM 14706 N N . THR D 1 361 ? 20.27200 -24.51000 55.79700 1.000 53.28369 411 THR B N 1
ATOM 14707 C CA . THR D 1 361 ? 20.98400 -24.06300 56.99200 1.000 45.60807 411 THR B CA 1
ATOM 14708 C C . THR D 1 361 ? 22.37100 -23.53000 56.69600 1.000 55.67893 411 THR B C 1
ATOM 14709 O O . THR D 1 361 ? 22.88000 -22.71300 57.46900 1.000 54.66943 411 THR B O 1
ATOM 14713 N N . GLN D 1 362 ? 23.01000 -23.99200 55.62200 1.000 49.90610 412 GLN B N 1
ATOM 14714 C CA . GLN D 1 362 ? 24.34700 -23.52500 55.28900 1.000 56.04653 412 GLN B CA 1
ATOM 14715 C C . GLN D 1 362 ? 24.33400 -22.30200 54.39100 1.000 58.99488 412 GLN B C 1
ATOM 14716 O O . GLN D 1 362 ? 25.37000 -21.64700 54.25400 1.000 73.08393 412 GLN B O 1
ATOM 14722 N N . GLY D 1 363 ? 23.20000 -21.98600 53.77300 1.000 54.83193 413 GLY B N 1
ATOM 14723 C CA . GLY D 1 363 ? 23.11700 -20.82100 52.91500 1.000 58.22000 413 GLY B CA 1
ATOM 14724 C C . GLY D 1 363 ? 23.94500 -20.91900 51.65400 1.000 61.29731 413 GLY B C 1
ATOM 14725 O O . GLY D 1 363 ? 24.43200 -19.90100 51.15600 1.000 64.12110 413 GLY B O 1
ATOM 14726 N N . ARG D 1 364 ? 24.12200 -22.12300 51.12900 1.000 53.18881 414 ARG B N 1
ATOM 14727 C CA . ARG D 1 364 ? 24.87500 -22.32800 49.90900 1.000 39.44082 414 ARG B CA 1
ATOM 14728 C C . ARG D 1 364 ? 24.51300 -23.69100 49.36100 1.000 57.64464 414 ARG B C 1
ATOM 14729 O O . ARG D 1 364 ? 23.92900 -24.52900 50.05500 1.000 57.45194 414 ARG B O 1
ATOM 14737 N N . ASP D 1 365 ? 24.84100 -23.89000 48.09200 1.000 59.74988 415 ASP B N 1
ATOM 14738 C CA . ASP D 1 365 ? 24.64100 -25.18300 47.47100 1.000 57.87188 415 ASP B CA 1
ATOM 14739 C C . ASP D 1 365 ? 25.75900 -26.10000 47.93200 1.000 55.24222 415 ASP B C 1
ATOM 14740 O O . ASP D 1 365 ? 26.93900 -25.76700 47.81100 1.000 64.61331 415 ASP B O 1
ATOM 14745 N N . ILE D 1 366 ? 25.39700 -27.23600 48.51000 1.000 54.84951 416 ILE B N 1
ATOM 14746 C CA . ILE D 1 366 ? 26.40000 -28.18600 48.96900 1.000 58.89812 416 ILE B CA 1
ATOM 14747 C C . ILE D 1 366 ? 26.37800 -29.48000 48.17400 1.000 40.89920 416 ILE B C 1
ATOM 14748 O O . ILE D 1 366 ? 27.26800 -30.31600 48.37100 1.000 48.90653 416 ILE B O 1
ATOM 14753 N N . LEU D 1 367 ? 25.40700 -29.66900 47.27400 1.000 40.63160 417 LEU B N 1
ATOM 14754 C CA . LEU D 1 367 ? 25.34500 -30.90700 46.50000 1.000 38.37792 417 LEU B CA 1
ATOM 14755 C C . LEU D 1 367 ? 26.63000 -31.17500 45.73200 1.000 54.47706 417 LEU B C 1
ATOM 14756 O O . LEU D 1 367 ? 27.11100 -32.31700 45.77400 1.000 42.81124 417 LEU B O 1
ATOM 14761 N N . PRO D 1 368 ? 27.25600 -30.18900 45.03300 1.000 50.13241 418 PRO B N 1
ATOM 14762 C CA . PRO D 1 368 ? 28.55400 -30.45500 44.39100 1.000 51.12356 418 PRO B CA 1
ATOM 14763 C C . PRO D 1 368 ? 29.57700 -31.04500 45.34600 1.000 45.54216 418 PRO B C 1
ATOM 14764 O O . PRO D 1 368 ? 30.12600 -32.11900 45.08400 1.000 56.28558 418 PRO B O 1
ATOM 14768 N N . TYR D 1 369 ? 29.83400 -30.34900 46.45700 1.000 49.30306 419 TYR B N 1
ATOM 14769 C CA . TYR D 1 369 ? 30.72700 -30.87600 47.48800 1.000 38.41053 419 TYR B CA 1
ATOM 14770 C C . TYR D 1 369 ? 30.30300 -32.27900 47.91600 1.000 51.44499 419 TYR B C 1
ATOM 14771 O O . TYR D 1 369 ? 31.12800 -33.19700 47.97800 1.000 59.98438 419 TYR B O 1
ATOM 14780 N N . ALA D 1 370 ? 29.01100 -32.47300 48.19200 1.000 40.89276 420 ALA B N 1
ATOM 14781 C CA . ALA D 1 370 ? 28.55800 -33.78200 48.65700 1.000 48.91287 420 ALA B CA 1
ATOM 14782 C C . ALA D 1 370 ? 28.86600 -34.87200 47.63900 1.000 40.11040 420 ALA B C 1
ATOM 14783 O O . ALA D 1 370 ? 29.28600 -35.97800 48.00700 1.000 47.90308 420 ALA B O 1
ATOM 14785 N N . ARG D 1 371 ? 28.67400 -34.57500 46.35200 1.000 47.50928 421 ARG B N 1
ATOM 14786 C CA . ARG D 1 371 ? 28.92200 -35.57300 45.31500 1.000 46.00623 421 ARG B CA 1
ATOM 14787 C C . ARG D 1 371 ? 30.35600 -36.06700 45.36200 1.000 42.03303 421 ARG B C 1
ATOM 14788 O O . ARG D 1 371 ? 30.61400 -37.25900 45.16700 1.000 43.77055 421 ARG B O 1
ATOM 14796 N N . LYS D 1 372 ? 31.30300 -35.15800 45.60100 1.000 42.82509 422 LYS B N 1
ATOM 14797 C CA . LYS D 1 372 ? 32.71100 -35.53000 45.62700 1.000 42.29092 422 LYS B CA 1
ATOM 14798 C C . LYS D 1 372 ? 33.02700 -36.37500 46.84500 1.000 54.62433 422 LYS B C 1
ATOM 14799 O O . LYS D 1 372 ? 33.88800 -37.26600 46.77200 1.000 45.27733 422 LYS B O 1
ATOM 14801 N N . VAL D 1 373 ? 32.31900 -36.12200 47.95700 1.000 50.31985 423 VAL B N 1
ATOM 14802 C CA . VAL D 1 373 ? 32.45600 -36.94400 49.15700 1.000 42.86227 423 VAL B CA 1
ATOM 14803 C C . VAL D 1 373 ? 32.08200 -38.38900 48.84900 1.000 35.25548 423 VAL B C 1
ATOM 14804 O O . VAL D 1 373 ? 32.79300 -39.33200 49.21300 1.000 39.25918 423 VAL B O 1
ATOM 14808 N N . TRP D 1 374 ? 30.96300 -38.58200 48.15900 1.000 38.78703 424 TRP B N 1
ATOM 14809 C CA . TRP D 1 374 ? 30.54900 -39.93000 47.80000 1.000 36.51383 424 TRP B CA 1
ATOM 14810 C C . TRP D 1 374 ? 31.46600 -40.54900 46.74900 1.000 43.82479 424 TRP B C 1
ATOM 14811 O O . TRP D 1 374 ? 31.65200 -41.77500 46.73200 1.000 38.34695 424 TRP B O 1
ATOM 14822 N N . GLU D 1 375 ? 32.03800 -39.73300 45.86200 1.000 39.18467 425 GLU B N 1
ATOM 14823 C CA . GLU D 1 375 ? 32.97300 -40.26500 44.87800 1.000 44.96054 425 GLU B CA 1
ATOM 14824 C C . GLU D 1 375 ? 34.20500 -40.83900 45.55500 1.000 42.88113 425 GLU B C 1
ATOM 14825 O O . GLU D 1 375 ? 34.66000 -41.93600 45.20900 1.000 51.55431 425 GLU B O 1
ATOM 14831 N N . HIS D 1 376 ? 34.76200 -40.10500 46.52600 1.000 43.23886 426 HIS B N 1
ATOM 14832 C CA . HIS D 1 376 ? 35.90500 -40.61000 47.27900 1.000 39.86485 426 HIS B CA 1
ATOM 14833 C C . HIS D 1 376 ? 35.56600 -41.92400 47.95900 1.000 39.66351 426 HIS B C 1
ATOM 14834 O O . HIS D 1 376 ? 36.40600 -42.82500 48.03800 1.000 45.98472 426 HIS B O 1
ATOM 14841 N N . TYR D 1 377 ? 34.35000 -42.04600 48.48400 1.000 44.91778 427 TYR B N 1
ATOM 14842 C CA . TYR D 1 377 ? 33.93300 -43.31700 49.07000 1.000 42.80033 427 TYR B CA 1
ATOM 14843 C C . TYR D 1 377 ? 33.97400 -44.42600 48.03000 1.000 37.17936 427 TYR B C 1
ATOM 14844 O O . TYR D 1 377 ? 34.56500 -45.48400 48.26400 1.000 39.58514 427 TYR B O 1
ATOM 14853 N N . LEU D 1 378 ? 33.35900 -44.19200 46.86400 1.000 43.54902 428 LEU B N 1
ATOM 14854 C CA . LEU D 1 378 ? 33.28700 -45.23600 45.83900 1.000 46.51435 428 LEU B CA 1
ATOM 14855 C C . LEU D 1 378 ? 34.67200 -45.58400 45.31100 1.000 41.07547 428 LEU B C 1
ATOM 14856 O O . LEU D 1 378 ? 34.97300 -46.75800 45.07400 1.000 42.62376 428 LEU B O 1
ATOM 14861 N N . ILE D 1 379 ? 35.53800 -44.57800 45.15300 1.000 39.34148 429 ILE B N 1
ATOM 14862 C CA . ILE D 1 379 ? 36.94000 -44.83300 44.82600 1.000 40.79222 429 ILE B CA 1
ATOM 14863 C C . ILE D 1 379 ? 37.55800 -45.79400 45.83200 1.000 45.43180 429 ILE B C 1
ATOM 14864 O O . ILE D 1 379 ? 38.31600 -46.70500 45.47300 1.000 48.99234 429 ILE B O 1
ATOM 14869 N N . GLY D 1 380 ? 37.26800 -45.58200 47.11600 1.000 40.70428 430 GLY B N 1
ATOM 14870 C CA . GLY D 1 380 ? 37.84500 -46.43900 48.13800 1.000 38.02363 430 GLY B CA 1
ATOM 14871 C C . GLY D 1 380 ? 37.35000 -47.87000 48.04200 1.000 43.46811 430 GLY B C 1
ATOM 14872 O O . GLY D 1 380 ? 38.12500 -48.81600 48.20200 1.000 44.36436 430 GLY B O 1
ATOM 14873 N N . LEU D 1 381 ? 36.05000 -48.05100 47.78700 1.000 40.33606 431 LEU B N 1
ATOM 14874 C CA . LEU D 1 381 ? 35.50700 -49.40400 47.66200 1.000 42.99138 431 LEU B CA 1
ATOM 14875 C C . LEU D 1 381 ? 36.00200 -50.08000 46.39100 1.000 46.25589 431 LEU B C 1
ATOM 14876 O O . LEU D 1 381 ? 36.25100 -51.29200 46.37800 1.000 43.29241 431 LEU B O 1
ATOM 14881 N N . THR D 1 382 ? 36.12900 -49.31300 45.30900 1.000 40.87732 432 THR B N 1
ATOM 14882 C CA . THR D 1 382 ? 36.54500 -49.89500 44.04100 1.000 51.49388 432 THR B CA 1
ATOM 14883 C C . THR D 1 382 ? 37.98700 -50.36600 44.11400 1.000 51.24292 432 THR B C 1
ATOM 14884 O O . THR D 1 382 ? 38.31000 -51.48400 43.69300 1.000 51.25332 432 THR B O 1
ATOM 14888 N N . LYS D 1 383 ? 38.86300 -49.53600 44.67900 1.000 49.62169 433 LYS B N 1
ATOM 14889 C CA . LYS D 1 383 ? 40.23800 -49.95600 44.91900 1.000 40.07588 433 LYS B CA 1
ATOM 14890 C C . LYS D 1 383 ? 40.29700 -51.27500 45.68700 1.000 43.11171 433 LYS B C 1
ATOM 14891 O O . LYS D 1 383 ? 41.16000 -52.11400 45.41600 1.000 55.32382 433 LYS B O 1
ATOM 14897 N N . GLU D 1 384 ? 39.38600 -51.49200 46.64300 1.000 43.90997 434 GLU B N 1
ATOM 14898 C CA . GLU D 1 384 ? 39.39900 -52.76300 47.37100 1.000 47.61364 434 GLU B CA 1
ATOM 14899 C C . GLU D 1 384 ? 38.85200 -53.89900 46.52000 1.000 44.83249 434 GLU B C 1
ATOM 14900 O O . GLU D 1 384 ? 39.29000 -55.04800 46.66300 1.000 48.79344 434 GLU B O 1
ATOM 14906 N N . ALA D 1 385 ? 37.88900 -53.60500 45.64400 1.000 47.93887 435 ALA B N 1
ATOM 14907 C CA . ALA D 1 385 ? 37.41000 -54.61800 44.71200 1.000 44.48748 435 ALA B CA 1
ATOM 14908 C C . ALA D 1 385 ? 38.48400 -54.96500 43.69100 1.000 47.21873 435 ALA B C 1
ATOM 14909 O O . ALA D 1 385 ? 38.72300 -56.14600 43.41300 1.000 44.52927 435 ALA B O 1
ATOM 14911 N N . GLU D 1 386 ? 39.14900 -53.95000 43.13300 1.000 42.66820 436 GLU B N 1
ATOM 14912 C CA . GLU D 1 386 ? 40.25800 -54.19700 42.21600 1.000 52.74942 436 GLU B CA 1
ATOM 14913 C C . GLU D 1 386 ? 41.32600 -55.07600 42.85600 1.000 53.56378 436 GLU B C 1
ATOM 14914 O O . GLU D 1 386 ? 41.74000 -56.08700 42.27500 1.000 50.95232 436 GLU B O 1
ATOM 14920 N N . TRP D 1 387 ? 41.77300 -54.71100 44.06300 1.000 39.70262 437 TRP B N 1
ATOM 14921 C CA . TRP D 1 387 ? 42.81600 -55.48600 44.73400 1.000 45.51121 437 TRP B CA 1
ATOM 14922 C C . TRP D 1 387 ? 42.41900 -56.94700 44.86400 1.000 49.23997 437 TRP B C 1
ATOM 14923 O O . TRP D 1 387 ? 43.24000 -57.84700 44.64800 1.000 56.48094 437 TRP B O 1
ATOM 14934 N N . LEU D 1 388 ? 41.16700 -57.20300 45.25000 1.000 55.24200 438 LEU B N 1
ATOM 14935 C CA . LEU D 1 388 ? 40.70800 -58.57500 45.41100 1.000 46.71764 438 LEU B CA 1
ATOM 14936 C C . LEU D 1 388 ? 40.60600 -59.26800 44.06300 1.000 48.98893 438 LEU B C 1
ATOM 14937 O O . LEU D 1 388 ? 40.90800 -60.45700 43.94500 1.000 54.46448 438 LEU B O 1
ATOM 14942 N N . ALA D 1 389 ? 40.18500 -58.53600 43.03500 1.000 46.51159 439 ALA B N 1
ATOM 14943 C CA . ALA D 1 389 ? 40.06500 -59.11900 41.70800 1.000 48.13294 439 ALA B CA 1
ATOM 14944 C C . ALA D 1 389 ? 41.42700 -59.53600 41.18500 1.000 54.55255 439 ALA B C 1
ATOM 14945 O O . ALA D 1 389 ? 41.58100 -60.63200 40.63400 1.000 57.57035 439 ALA B O 1
ATOM 14947 N N . ASN D 1 390 ? 42.42800 -58.67100 41.37100 1.000 45.93510 440 ASN B N 1
ATOM 14948 C CA . ASN D 1 390 ? 43.79700 -58.84400 40.91300 1.000 44.33364 440 ASN B CA 1
ATOM 14949 C C . ASN D 1 390 ? 44.68100 -59.62300 41.87600 1.000 44.56328 440 ASN B C 1
ATOM 14950 O O . ASN D 1 390 ? 45.87500 -59.75600 41.61100 1.000 53.69628 440 ASN B O 1
ATOM 14955 N N . GLY D 1 391 ? 44.16100 -60.10700 42.99600 1.000 43.82941 441 GLY B N 1
ATOM 14956 C CA . GLY D 1 391 ? 45.00900 -60.85500 43.90600 1.000 36.58464 441 GLY B CA 1
ATOM 14957 C C . GLY D 1 391 ? 46.09600 -60.05100 44.59000 1.000 50.16033 441 GLY B C 1
ATOM 14958 O O . GLY D 1 391 ? 47.06600 -60.63800 45.07500 1.000 43.04401 441 GLY B O 1
ATOM 14959 N N . TYR D 1 392 ? 45.94900 -58.72200 44.66400 1.000 52.60900 442 TYR B N 1
ATOM 14960 C CA . TYR D 1 392 ? 46.92700 -57.83700 45.29400 1.000 39.52867 442 TYR B CA 1
ATOM 14961 C C . TYR D 1 392 ? 46.61800 -57.69900 46.78800 1.000 49.41138 442 TYR B C 1
ATOM 14962 O O . TYR D 1 392 ? 45.53100 -57.25400 47.16200 1.000 54.11057 442 TYR B O 1
ATOM 14971 N N . ILE D 1 393 ? 47.56700 -58.08100 47.63800 1.000 49.82424 443 ILE B N 1
ATOM 14972 C CA . ILE D 1 393 ? 47.47100 -57.90200 49.08500 1.000 44.48153 443 ILE B CA 1
ATOM 14973 C C . ILE D 1 393 ? 48.34200 -56.70900 49.45300 1.000 52.48105 443 ILE B C 1
ATOM 14974 O O . ILE D 1 393 ? 49.57800 -56.84700 49.48500 1.000 45.17542 443 ILE B O 1
ATOM 14979 N N . PRO D 1 394 ? 47.77100 -55.53600 49.73400 1.000 58.23154 444 PRO B N 1
ATOM 14980 C CA . PRO D 1 394 ? 48.59700 -54.34600 49.96600 1.000 55.54765 444 PRO B CA 1
ATOM 14981 C C . PRO D 1 394 ? 49.31400 -54.40500 51.31200 1.000 45.39941 444 PRO B C 1
ATOM 14982 O O . PRO D 1 394 ? 49.11600 -55.31000 52.12200 1.000 47.78201 444 PRO B O 1
ATOM 14986 N N . SER D 1 395 ? 50.19300 -53.43100 51.52600 1.000 45.71245 445 SER B N 1
ATOM 14987 C CA . SER D 1 395 ? 50.76200 -53.24400 52.85200 1.000 49.33268 445 SER B CA 1
ATOM 14988 C C . SER D 1 395 ? 49.72200 -52.64100 53.79000 1.000 54.05689 445 SER B C 1
ATOM 14989 O O . SER D 1 395 ? 48.81800 -51.91300 53.36400 1.000 41.06658 445 SER B O 1
ATOM 14992 N N . LEU D 1 396 ? 49.87000 -52.94400 55.08300 1.000 49.20816 446 LEU B N 1
ATOM 14993 C CA . LEU D 1 396 ? 48.97800 -52.36200 56.08400 1.000 54.66587 446 LEU B CA 1
ATOM 14994 C C . LEU D 1 396 ? 48.89000 -50.84200 55.94000 1.000 55.04565 446 LEU B C 1
ATOM 14995 O O . LEU D 1 396 ? 47.79600 -50.27200 55.97600 1.000 47.76007 446 LEU B O 1
ATOM 15000 N N . GLU D 1 397 ? 50.02900 -50.17300 55.73100 1.000 52.03829 447 GLU B N 1
ATOM 15001 C CA . GLU D 1 397 ? 50.01400 -48.72300 55.56500 1.000 44.43996 447 GLU B CA 1
ATOM 15002 C C . GLU D 1 397 ? 49.15000 -48.31400 54.38500 1.000 52.05862 447 GLU B C 1
ATOM 15003 O O . GLU D 1 397 ? 48.39100 -47.34000 54.46700 1.000 51.66149 447 GLU B O 1
ATOM 15009 N N . GLU D 1 398 ? 49.26000 -49.03900 53.26800 1.000 48.31982 448 GLU B N 1
ATOM 15010 C CA . GLU D 1 398 ? 48.45100 -48.71700 52.09600 1.000 45.30265 448 GLU B CA 1
ATOM 15011 C C . GLU D 1 398 ? 46.99100 -49.08500 52.32300 1.000 48.51178 448 GLU B C 1
ATOM 15012 O O . GLU D 1 398 ? 46.08300 -48.38600 51.85400 1.000 48.02519 448 GLU B O 1
ATOM 15018 N N . TYR D 1 399 ? 46.75700 -50.18400 53.03700 1.000 43.73514 449 TYR B N 1
ATOM 15019 C CA . TYR D 1 399 ? 45.40800 -50.62800 53.34200 1.000 36.12060 449 TYR B CA 1
ATOM 15020 C C . TYR D 1 399 ? 44.67500 -49.61600 54.22200 1.000 47.24037 449 TYR B C 1
ATOM 15021 O O . TYR D 1 399 ? 43.50800 -49.29500 53.97300 1.000 42.63143 449 TYR B O 1
ATOM 15030 N N . LEU D 1 400 ? 45.34200 -49.10800 55.26100 1.000 42.88315 450 LEU B N 1
ATOM 15031 C CA . LEU D 1 400 ? 44.68800 -48.15500 56.15400 1.000 47.33037 450 LEU B CA 1
ATOM 15032 C C . LEU D 1 400 ? 44.50400 -46.79900 55.48900 1.000 43.31849 450 LEU B C 1
ATOM 15033 O O . LEU D 1 400 ? 43.50600 -46.12200 55.74800 1.000 45.45393 450 LEU B O 1
ATOM 15038 N N . GLU D 1 401 ? 45.42900 -46.39400 54.61800 1.000 42.06413 451 GLU B N 1
ATOM 15039 C CA . GLU D 1 401 ? 45.26300 -45.12500 53.92200 1.000 41.77687 451 GLU B CA 1
ATOM 15040 C C . GLU D 1 401 ? 44.01300 -45.15000 53.06000 1.000 50.62591 451 GLU B C 1
ATOM 15041 O O . GLU D 1 401 ? 43.25200 -44.17400 53.01500 1.000 52.80293 451 GLU B O 1
ATOM 15047 N N . ASN D 1 402 ? 43.78900 -46.26100 52.35600 1.000 45.62946 452 ASN B N 1
ATOM 15048 C CA . ASN D 1 402 ? 42.57400 -46.39300 51.56900 1.000 51.54093 452 ASN B CA 1
ATOM 15049 C C . ASN D 1 402 ? 41.39500 -46.80300 52.43700 1.000 42.35821 452 ASN B C 1
ATOM 15050 O O . ASN D 1 402 ? 40.25100 -46.48200 52.10400 1.000 46.16610 452 ASN B O 1
ATOM 15055 N N . GLY D 1 403 ? 41.65700 -47.50600 53.54000 1.000 39.80171 453 GLY B N 1
ATOM 15056 C CA . GLY D 1 403 ? 40.60600 -47.98000 54.42100 1.000 37.32266 453 GLY B CA 1
ATOM 15057 C C . GLY D 1 403 ? 39.91400 -46.88000 55.19300 1.000 44.21690 453 GLY B C 1
ATOM 15058 O O . GLY D 1 403 ? 38.83600 -47.11200 55.75500 1.000 39.67806 453 GLY B O 1
ATOM 15059 N N . ALA D 1 404 ? 40.52000 -45.68600 55.24800 1.000 44.24210 454 ALA B N 1
ATOM 15060 C CA . ALA D 1 404 ? 39.83100 -44.55300 55.86000 1.000 49.24883 454 ALA B CA 1
ATOM 15061 C C . ALA D 1 404 ? 38.67800 -44.08600 54.98400 1.000 41.13801 454 ALA B C 1
ATOM 15062 O O . ALA D 1 404 ? 37.52700 -44.07600 55.46300 1.000 45.83424 454 ALA B O 1
ATOM 15064 N N . PRO D 1 405 ? 38.88000 -43.69800 53.71700 1.000 46.17645 455 PRO B N 1
ATOM 15065 C CA . PRO D 1 405 ? 37.70600 -43.40500 52.87500 1.000 39.59066 455 PRO B CA 1
ATOM 15066 C C . PRO D 1 405 ? 36.81200 -44.61800 52.63000 1.000 44.26652 455 PRO B C 1
ATOM 15067 O O . PRO D 1 405 ? 35.58300 -44.46800 52.57600 1.000 41.87089 455 PRO B O 1
ATOM 15071 N N . SER D 1 406 ? 37.36800 -45.82200 52.51500 1.000 36.34881 456 SER B N 1
ATOM 15072 C CA . SER D 1 406 ? 36.51400 -46.96900 52.23000 1.000 43.06393 456 SER B CA 1
ATOM 15073 C C . SER D 1 406 ? 35.72200 -47.45700 53.44600 1.000 38.88006 456 SER B C 1
ATOM 15074 O O . SER D 1 406 ? 34.83700 -48.30100 53.28900 1.000 41.59899 456 SER B O 1
ATOM 15077 N N . SER D 1 407 ? 36.01200 -46.96800 54.64900 1.000 38.70758 457 SER B N 1
ATOM 15078 C CA . SER D 1 407 ? 35.22600 -47.37000 55.81400 1.000 33.19197 457 SER B CA 1
ATOM 15079 C C . SER D 1 407 ? 33.79600 -46.84300 55.75200 1.000 42.37683 457 SER B C 1
ATOM 15080 O O . SER D 1 407 ? 32.90400 -47.42000 56.38100 1.000 40.53470 457 SER B O 1
ATOM 15083 N N . GLY D 1 408 ? 33.57100 -45.73700 55.03600 1.000 36.88627 458 GLY B N 1
ATOM 15084 C CA . GLY D 1 408 ? 32.28600 -45.08700 54.95700 1.000 37.76644 458 GLY B CA 1
ATOM 15085 C C . GLY D 1 408 ? 32.00400 -44.06900 56.04500 1.000 38.99355 458 GLY B C 1
ATOM 15086 O O . GLY D 1 408 ? 30.91800 -43.47900 56.05200 1.000 43.40084 458 GLY B O 1
ATOM 15087 N N . TYR D 1 409 ? 32.92500 -43.85200 56.97600 1.000 36.29455 459 TYR B N 1
ATOM 15088 C CA . TYR D 1 409 ? 32.64200 -42.90500 58.04200 1.000 37.93580 459 TYR B CA 1
ATOM 15089 C C . TYR D 1 409 ? 32.24900 -41.55500 57.46400 1.000 34.13552 459 TYR B C 1
ATOM 15090 O O . TYR D 1 409 ? 31.22900 -40.97600 57.84500 1.000 40.27082 459 TYR B O 1
ATOM 15099 N N . ARG D 1 410 ? 33.05000 -41.05300 56.52800 1.000 33.73707 460 ARG B N 1
ATOM 15100 C CA . ARG D 1 410 ? 32.93600 -39.66900 56.09200 1.000 37.31834 460 ARG B CA 1
ATOM 15101 C C . ARG D 1 410 ? 31.60700 -39.39900 55.40800 1.000 29.90474 460 ARG B C 1
ATOM 15102 O O . ARG D 1 410 ? 31.00800 -38.34300 55.62000 1.000 42.58641 460 ARG B O 1
ATOM 15110 N N . VAL D 1 411 ? 31.13100 -40.32900 54.57600 1.000 36.54592 461 VAL B N 1
ATOM 15111 C CA . VAL D 1 411 ? 29.83800 -40.12500 53.91800 1.000 39.56618 461 VAL B CA 1
ATOM 15112 C C . VAL D 1 411 ? 28.66400 -40.22700 54.88200 1.000 40.16774 461 VAL B C 1
ATOM 15113 O O . VAL D 1 411 ? 27.57900 -39.72100 54.56200 1.000 40.67901 461 VAL B O 1
ATOM 15117 N N . THR D 1 412 ? 28.81300 -40.89200 56.03900 1.000 34.90848 462 THR B N 1
ATOM 15118 C CA . THR D 1 412 ? 27.72000 -40.83600 57.01000 1.000 35.06711 462 THR B CA 1
ATOM 15119 C C . THR D 1 412 ? 27.80300 -39.58400 57.86800 1.000 42.32236 462 THR B C 1
ATOM 15120 O O . THR D 1 412 ? 26.80800 -39.21200 58.49500 1.000 39.39393 462 THR B O 1
ATOM 15124 N N . MET D 1 413 ? 28.91900 -38.86100 57.80800 1.000 36.05031 463 MET B N 1
ATOM 15125 C CA . MET D 1 413 ? 29.10900 -37.68200 58.69400 1.000 31.33600 463 MET B CA 1
ATOM 15126 C C . MET D 1 413 ? 28.87200 -36.34700 57.97700 1.000 37.16207 463 MET B C 1
ATOM 15127 O O . MET D 1 413 ? 28.12200 -35.53700 58.52200 1.000 42.70776 463 MET B O 1
ATOM 15132 N N . LEU D 1 414 ? 29.48700 -36.12700 56.81700 1.000 39.60612 464 LEU B N 1
ATOM 15133 C CA . LEU D 1 414 ? 29.45100 -34.80100 56.14200 1.000 43.96218 464 LEU B CA 1
ATOM 15134 C C . LEU D 1 414 ? 28.02800 -34.29000 55.91100 1.000 38.89743 464 LEU B C 1
ATOM 15135 O O . LEU D 1 414 ? 27.66800 -33.27800 56.52200 1.000 48.60603 464 LEU B O 1
ATOM 15140 N N . GLN D 1 415 ? 27.27800 -34.94700 55.04600 1.000 37.07972 465 GLN B N 1
ATOM 15141 C CA . GLN D 1 415 ? 25.93700 -34.41700 54.70700 1.000 35.13367 465 GLN B CA 1
ATOM 15142 C C . GLN D 1 415 ? 25.11100 -34.23500 55.98400 1.000 46.39563 465 GLN B C 1
ATOM 15143 O O . GLN D 1 415 ? 24.61200 -33.12000 56.16900 1.000 39.84264 465 GLN B O 1
ATOM 15149 N N . PRO D 1 416 ? 24.90100 -35.24600 56.85600 1.000 40.11123 466 PRO B N 1
ATOM 15150 C CA . PRO D 1 416 ? 24.07100 -34.99700 58.04100 1.000 28.61111 466 PRO B CA 1
ATOM 15151 C C . PRO D 1 416 ? 24.54400 -33.82100 58.87100 1.000 33.33479 466 PRO B C 1
ATOM 15152 O O . PRO D 1 416 ? 23.71900 -33.00100 59.28600 1.000 38.75987 466 PRO B O 1
ATOM 15156 N N . THR D 1 417 ? 25.84800 -33.68400 59.10800 1.000 35.60080 467 THR B N 1
ATOM 15157 C CA . THR D 1 417 ? 26.32400 -32.58600 59.95200 1.000 37.84879 467 THR B CA 1
ATOM 15158 C C . THR D 1 417 ? 26.04400 -31.21900 59.32600 1.000 37.61795 467 THR B C 1
ATOM 15159 O O . THR D 1 417 ? 25.78800 -30.25000 60.04700 1.000 39.20291 467 THR B O 1
ATOM 15163 N N . LEU D 1 418 ? 26.06900 -31.11100 58.00100 1.000 38.99218 468 LEU B N 1
ATOM 15164 C CA . LEU D 1 418 ? 25.75200 -29.82700 57.37900 1.000 43.67611 468 LEU B CA 1
ATOM 15165 C C . LEU D 1 418 ? 24.28300 -29.42400 57.55300 1.000 45.43659 468 LEU B C 1
ATOM 15166 O O . LEU D 1 418 ? 23.95800 -28.24900 57.35300 1.000 42.76528 468 LEU B O 1
ATOM 15171 N N . THR D 1 419 ? 23.38600 -30.36100 57.91400 1.000 41.69414 469 THR B N 1
ATOM 15172 C CA . THR D 1 419 ? 21.99100 -30.00200 58.16100 1.000 37.96695 469 THR B CA 1
ATOM 15173 C C . THR D 1 419 ? 21.77500 -29.39300 59.54200 1.000 46.48994 469 THR B C 1
ATOM 15174 O O . THR D 1 419 ? 20.71500 -28.80000 59.78700 1.000 42.43580 469 THR B O 1
ATOM 15178 N N . LEU D 1 420 ? 22.74600 -29.52600 60.44400 1.000 42.03541 470 LEU B N 1
ATOM 15179 C CA . LEU D 1 420 ? 22.72300 -28.79000 61.69300 1.000 44.17080 470 LEU B CA 1
ATOM 15180 C C . LEU D 1 420 ? 22.70400 -27.28000 61.41100 1.000 50.12087 470 LEU B C 1
ATOM 15181 O O . LEU D 1 420 ? 22.91500 -26.82300 60.28500 1.000 46.82615 470 LEU B O 1
ATOM 15186 N N . ASP D 1 421 ? 22.42800 -26.49900 62.45400 1.000 46.66159 471 ASP B N 1
ATOM 15187 C CA . ASP D 1 421 ? 22.35400 -25.05200 62.31200 1.000 49.48737 471 ASP B CA 1
ATOM 15188 C C . ASP D 1 421 ? 23.66400 -24.36900 62.67400 1.000 50.97235 471 ASP B C 1
ATOM 15189 O O . ASP D 1 421 ? 23.66100 -23.18600 63.01000 1.000 72.02430 471 ASP B O 1
ATOM 15194 N N . ALA D 1 422 ? 24.77800 -25.08000 62.63700 1.000 46.62936 472 ALA B N 1
ATOM 15195 C CA . ALA D 1 422 ? 26.08200 -24.45200 62.77300 1.000 47.47180 472 ALA B CA 1
ATOM 15196 C C . ALA D 1 422 ? 26.66800 -24.35500 61.38000 1.000 47.94576 472 ALA B C 1
ATOM 15197 O O . ALA D 1 422 ? 26.72800 -25.35800 60.66100 1.000 50.85644 472 ALA B O 1
ATOM 15199 N N . LEU D 1 423 ? 27.04700 -23.14200 60.98500 1.000 57.56640 473 LEU B N 1
ATOM 15200 C CA . LEU D 1 423 ? 27.53100 -22.91700 59.63200 1.000 59.93721 473 LEU B CA 1
ATOM 15201 C C . LEU D 1 423 ? 28.96400 -23.41300 59.52100 1.000 50.93903 473 LEU B C 1
ATOM 15202 O O . LEU D 1 423 ? 29.78100 -23.21400 60.42800 1.000 48.82543 473 LEU B O 1
ATOM 15204 N N . LEU D 1 424 ? 29.25600 -24.10800 58.42400 1.000 43.95850 474 LEU B N 1
ATOM 15205 C CA . LEU D 1 424 ? 30.58900 -24.63700 58.16300 1.000 44.39494 474 LEU B CA 1
ATOM 15206 C C . LEU D 1 424 ? 31.00800 -24.11200 56.79500 1.000 60.26901 474 LEU B C 1
ATOM 15207 O O . LEU D 1 424 ? 30.88500 -24.81200 55.77600 1.000 51.74528 474 LEU B O 1
ATOM 15212 N N . PRO D 1 425 ? 31.48700 -22.86800 56.73300 1.000 63.25798 475 PRO B N 1
ATOM 15213 C CA . PRO D 1 425 ? 31.96800 -22.32000 55.46300 1.000 57.34323 475 PRO B CA 1
ATOM 15214 C C . PRO D 1 425 ? 33.16700 -23.11000 54.97200 1.000 67.06515 475 PRO B C 1
ATOM 15215 O O . PRO D 1 425 ? 33.80900 -23.85500 55.71900 1.000 64.26412 475 PRO B O 1
ATOM 15219 N N . ASP D 1 426 ? 33.50000 -22.88000 53.70000 1.000 73.13217 476 ASP B N 1
ATOM 15220 C CA . ASP D 1 426 ? 34.30700 -23.82900 52.93900 1.000 68.19293 476 ASP B CA 1
ATOM 15221 C C . ASP D 1 426 ? 35.59400 -24.22500 53.64900 1.000 70.15942 476 ASP B C 1
ATOM 15222 O O . ASP D 1 426 ? 35.94800 -25.41000 53.67300 1.000 72.56939 476 ASP B O 1
ATOM 15227 N N . ASN D 1 427 ? 36.31100 -23.27100 54.23800 1.000 58.69996 477 ASN B N 1
ATOM 15228 C CA . ASN D 1 427 ? 37.58700 -23.63200 54.84300 1.000 66.55196 477 ASN B CA 1
ATOM 15229 C C . ASN D 1 427 ? 37.53100 -23.69000 56.35800 1.000 60.61715 477 ASN B C 1
ATOM 15230 O O . ASN D 1 427 ? 38.55500 -23.94100 56.99400 1.000 62.10688 477 ASN B O 1
ATOM 15235 N N . ILE D 1 428 ? 36.36200 -23.50100 56.95500 1.000 70.70042 478 ILE B N 1
ATOM 15236 C CA . ILE D 1 428 ? 36.16900 -24.08000 58.27700 1.000 61.14404 478 ILE B CA 1
ATOM 15237 C C . ILE D 1 428 ? 35.84000 -25.56500 58.15300 1.000 60.40635 478 ILE B C 1
ATOM 15238 O O . ILE D 1 428 ? 36.28800 -26.38300 58.96700 1.000 58.33075 478 ILE B O 1
ATOM 15243 N N . LEU D 1 429 ? 35.11600 -25.93500 57.09500 1.000 48.14357 479 LEU B N 1
ATOM 15244 C CA . LEU D 1 429 ? 34.89800 -27.34100 56.77800 1.000 52.83492 479 LEU B CA 1
ATOM 15245 C C . LEU D 1 429 ? 36.20800 -28.11800 56.73800 1.000 56.59538 479 LEU B C 1
ATOM 15246 O O . LEU D 1 429 ? 36.28900 -29.23300 57.25900 1.000 58.41687 479 LEU B O 1
ATOM 15251 N N . LEU D 1 430 ? 37.25600 -27.53000 56.15300 1.000 64.26030 480 LEU B N 1
ATOM 15252 C CA . LEU D 1 430 ? 38.54800 -28.21300 56.03000 1.000 53.34535 480 LEU B CA 1
ATOM 15253 C C . LEU D 1 430 ? 39.14800 -28.59000 57.37900 1.000 54.43629 480 LEU B C 1
ATOM 15254 O O . LEU D 1 430 ? 39.89400 -29.57000 57.47000 1.000 54.43240 480 LEU B O 1
ATOM 15259 N N . GLU D 1 431 ? 38.89400 -27.80200 58.42200 1.000 50.20629 481 GLU B N 1
ATOM 15260 C CA . GLU D 1 431 ? 39.45300 -28.14200 59.72000 1.000 51.11970 481 GLU B CA 1
ATOM 15261 C C . GLU D 1 431 ? 38.75100 -29.33600 60.35500 1.000 54.20023 481 GLU B C 1
ATOM 15262 O O . GLU D 1 431 ? 39.24200 -29.87200 61.36200 1.000 51.00717 481 GLU B O 1
ATOM 15268 N N . MET D 1 432 ? 37.62200 -29.76400 59.79100 1.000 50.80324 482 MET B N 1
ATOM 15269 C CA . MET D 1 432 ? 36.81400 -30.83500 60.36100 1.000 55.14683 482 MET B CA 1
ATOM 15270 C C . MET D 1 432 ? 36.61600 -32.00600 59.41100 1.000 55.88421 482 MET B C 1
ATOM 15271 O O . MET D 1 432 ? 36.82900 -33.16400 59.79900 1.000 49.26587 482 MET B O 1
ATOM 15276 N N . ASP D 1 433 ? 36.15800 -31.73700 58.19300 1.000 51.37017 483 ASP B N 1
ATOM 15277 C CA . ASP D 1 433 ? 36.07900 -32.73500 57.14800 1.000 46.99183 483 ASP B CA 1
ATOM 15278 C C . ASP D 1 433 ? 37.48800 -33.11600 56.68500 1.000 54.80578 483 ASP B C 1
ATOM 15279 O O . ASP D 1 433 ? 38.49200 -32.50500 57.07300 1.000 49.57463 483 ASP B O 1
ATOM 15284 N N . TYR D 1 434 ? 37.55100 -34.16800 55.86800 1.000 49.67634 484 TYR B N 1
ATOM 15285 C CA . TYR D 1 434 ? 38.71300 -34.47700 55.05000 1.000 46.70937 484 TYR B CA 1
ATOM 15286 C C . TYR D 1 434 ? 39.23400 -33.18100 54.43400 1.000 50.18169 484 TYR B C 1
ATOM 15287 O O . TYR D 1 434 ? 38.43100 -32.32300 54.04600 1.000 46.68670 484 TYR B O 1
ATOM 15296 N N . PRO D 1 435 ? 40.56500 -32.98800 54.32800 1.000 52.77577 485 PRO B N 1
ATOM 15297 C CA . PRO D 1 435 ? 41.65400 -33.90000 54.72300 1.000 48.64864 485 PRO B CA 1
ATOM 15298 C C . PRO D 1 435 ? 42.17400 -33.72900 56.15100 1.000 44.48276 485 PRO B C 1
ATOM 15299 O O . PRO D 1 435 ? 43.33000 -34.03900 56.39800 1.000 42.48067 485 PRO B O 1
ATOM 15303 N N . SER D 1 436 ? 41.36200 -33.30000 57.11100 1.000 37.48881 486 SER B N 1
ATOM 15304 C CA . SER D 1 436 ? 41.86000 -32.96400 58.43400 1.000 35.43702 486 SER B CA 1
ATOM 15305 C C . SER D 1 436 ? 42.34600 -34.19900 59.18200 1.000 42.75238 486 SER B C 1
ATOM 15306 O O . SER D 1 436 ? 41.93400 -35.33200 58.91200 1.000 41.94558 486 SER B O 1
ATOM 15309 N N . ARG D 1 437 ? 43.21800 -33.96100 60.16000 1.000 40.36659 487 ARG B N 1
ATOM 15310 C CA . ARG D 1 437 ? 43.56900 -35.01900 61.09800 1.000 44.04167 487 ARG B CA 1
ATOM 15311 C C . ARG D 1 437 ? 42.32300 -35.53900 61.80400 1.000 40.11990 487 ARG B C 1
ATOM 15312 O O . ARG D 1 437 ? 42.14500 -36.75600 61.94600 1.000 42.05418 487 ARG B O 1
ATOM 15320 N N . PHE D 1 438 ? 41.43900 -34.62800 62.23000 1.000 41.46517 488 PHE B N 1
ATOM 15321 C CA . PHE D 1 438 ? 40.19100 -35.01400 62.88900 1.000 36.15361 488 PHE B CA 1
ATOM 15322 C C . PHE D 1 438 ? 39.45600 -36.07500 62.08400 1.000 33.97098 488 PHE B C 1
ATOM 15323 O O . PHE D 1 438 ? 39.20200 -37.17500 62.57500 1.000 36.76725 488 PHE B O 1
ATOM 15331 N N . ASN D 1 439 ? 39.14500 -35.77600 60.82100 1.000 38.10665 489 ASN B N 1
ATOM 15332 C CA . ASN D 1 439 ? 38.43700 -36.74000 59.98100 1.000 33.22755 489 ASN B CA 1
ATOM 15333 C C . ASN D 1 439 ? 39.24900 -38.01700 59.77800 1.000 36.81194 489 ASN B C 1
ATOM 15334 O O . ASN D 1 439 ? 38.69400 -39.12000 59.75300 1.000 33.10089 489 ASN B O 1
ATOM 15339 N N . GLU D 1 440 ? 40.56100 -37.89700 59.60600 1.000 37.85173 490 GLU B N 1
ATOM 15340 C CA . GLU D 1 440 ? 41.34700 -39.10600 59.40100 1.000 37.07623 490 GLU B CA 1
ATOM 15341 C C . GLU D 1 440 ? 41.24400 -40.02100 60.61300 1.000 40.25195 490 GLU B C 1
ATOM 15342 O O . GLU D 1 440 ? 41.02000 -41.22900 60.47200 1.000 34.91460 490 GLU B O 1
ATOM 15348 N N . LEU D 1 441 ? 41.35300 -39.45600 61.81900 1.000 37.34844 491 LEU B N 1
ATOM 15349 C CA . LEU D 1 441 ? 41.29000 -40.28700 63.01500 1.000 33.37547 491 LEU B CA 1
ATOM 15350 C C . LEU D 1 441 ? 39.87700 -40.82700 63.24000 1.000 33.25204 491 LEU B C 1
ATOM 15351 O O . LEU D 1 441 ? 39.70000 -41.96000 63.70500 1.000 36.22632 491 LEU B O 1
ATOM 15356 N N . LEU D 1 442 ? 38.85600 -40.05100 62.88900 1.000 34.49705 492 LEU B N 1
ATOM 15357 C CA . LEU D 1 442 ? 37.49900 -40.57600 62.94100 1.000 29.51951 492 LEU B CA 1
ATOM 15358 C C . LEU D 1 442 ? 37.35500 -41.79500 62.04500 1.000 34.30562 492 LEU B C 1
ATOM 15359 O O . LEU D 1 442 ? 36.78700 -42.81600 62.45600 1.000 40.04615 492 LEU B O 1
ATOM 15364 N N . CYS D 1 443 ? 37.86500 -41.70200 60.81400 1.000 33.03304 493 CYS B N 1
ATOM 15365 C CA . CYS D 1 443 ? 37.77000 -42.80700 59.85900 1.000 38.57121 493 CYS B CA 1
ATOM 15366 C C . CYS D 1 443 ? 38.53400 -44.02600 60.35400 1.000 37.59141 493 CYS B C 1
ATOM 15367 O O . CYS D 1 443 ? 38.02100 -45.15200 60.32000 1.000 37.19281 493 CYS B O 1
ATOM 15370 N N . LEU D 1 444 ? 39.75400 -43.81500 60.85000 1.000 32.69004 494 LEU B N 1
ATOM 15371 C CA . LEU D 1 444 ? 40.55300 -44.92500 61.35800 1.000 34.99819 494 LEU B CA 1
ATOM 15372 C C . LEU D 1 444 ? 39.87400 -45.62800 62.52100 1.000 35.02045 494 LEU B C 1
ATOM 15373 O O . LEU D 1 444 ? 39.98900 -46.85200 62.65600 1.000 40.43245 494 LEU B O 1
ATOM 15378 N N . SER D 1 445 ? 39.19400 -44.88000 63.39600 1.000 36.83082 495 SER B N 1
ATOM 15379 C CA . SER D 1 445 ? 38.51800 -45.52400 64.52000 1.000 31.62997 495 SER B CA 1
ATOM 15380 C C . SER D 1 445 ? 37.50600 -46.54700 64.02900 1.000 30.18781 495 SER B C 1
ATOM 15381 O O . SER D 1 445 ? 37.40100 -47.64100 64.58400 1.000 35.52719 495 SER B O 1
ATOM 15384 N N . LEU D 1 446 ? 36.76100 -46.21200 62.97700 1.000 33.67683 496 LEU B N 1
ATOM 15385 C CA . LEU D 1 446 ? 35.77300 -47.13700 62.43400 1.000 34.66987 496 LEU B CA 1
ATOM 15386 C C . LEU D 1 446 ? 36.45400 -48.29700 61.72100 1.000 35.17148 496 LEU B C 1
ATOM 15387 O O . LEU D 1 446 ? 36.09300 -49.46500 61.92200 1.000 36.71704 496 LEU B O 1
ATOM 15392 N N . ARG D 1 447 ? 37.43700 -47.98200 60.87100 1.000 33.96375 497 ARG B N 1
ATOM 15393 C CA . ARG D 1 447 ? 38.20300 -49.00900 60.17000 1.000 32.76408 497 ARG B CA 1
ATOM 15394 C C . ARG D 1 447 ? 38.82400 -50.00600 61.14500 1.000 39.82228 497 ARG B C 1
ATOM 15395 O O . ARG D 1 447 ? 38.68000 -51.22600 60.97800 1.000 37.09026 497 ARG B O 1
ATOM 15403 N N . LEU D 1 448 ? 39.50900 -49.51100 62.18400 1.000 31.95978 498 LEU B N 1
ATOM 15404 C CA . LEU D 1 448 ? 40.27500 -50.43000 63.02500 1.000 38.95826 498 LEU B CA 1
ATOM 15405 C C . LEU D 1 448 ? 39.35800 -51.19600 63.95300 1.000 40.12566 498 LEU B C 1
ATOM 15406 O O . LEU D 1 448 ? 39.60500 -52.36700 64.26000 1.000 42.55568 498 LEU B O 1
ATOM 15411 N N . LYS D 1 449 ? 38.30300 -50.54400 64.42600 1.000 38.88518 499 LYS B N 1
ATOM 15412 C CA . LYS D 1 449 ? 37.32400 -51.25300 65.22800 1.000 36.29147 499 LYS B CA 1
ATOM 15413 C C . LYS D 1 449 ? 36.64300 -52.32700 64.39700 1.000 33.76561 499 LYS B C 1
ATOM 15414 O O . LYS D 1 449 ? 36.50800 -53.46600 64.84500 1.000 46.23739 499 LYS B O 1
ATOM 15420 N N . GLY D 1 450 ? 36.21500 -51.99000 63.17900 1.000 33.46607 500 GLY B N 1
ATOM 15421 C CA . GLY D 1 450 ? 35.63500 -53.00400 62.32000 1.000 38.93857 500 GLY B CA 1
ATOM 15422 C C . GLY D 1 450 ? 36.59200 -54.14800 62.05800 1.000 43.25556 500 GLY B C 1
ATOM 15423 O O . GLY D 1 450 ? 36.22600 -55.32200 62.17400 1.000 37.12418 500 GLY B O 1
ATOM 15424 N N . ASP D 1 451 ? 37.84400 -53.82600 61.75200 1.000 44.58143 501 ASP B N 1
ATOM 15425 C CA . ASP D 1 451 ? 38.78600 -54.86100 61.36600 1.000 42.26518 501 ASP B CA 1
ATOM 15426 C C . ASP D 1 451 ? 39.25500 -55.72200 62.52600 1.000 46.54177 501 ASP B C 1
ATOM 15427 O O . ASP D 1 451 ? 39.90200 -56.75000 62.28600 1.000 51.62227 501 ASP B O 1
ATOM 15432 N N . THR D 1 452 ? 38.93600 -55.36100 63.77000 1.000 48.18250 502 THR B N 1
ATOM 15433 C CA . THR D 1 452 ? 39.35200 -56.16900 64.91000 1.000 42.61520 502 THR B CA 1
ATOM 15434 C C . THR D 1 452 ? 38.18300 -56.90000 65.57700 1.000 50.83512 502 THR B C 1
ATOM 15435 O O . THR D 1 452 ? 38.32400 -57.38300 66.70300 1.000 45.49228 502 THR B O 1
ATOM 15439 N N . ARG D 1 453 ? 37.03900 -57.00400 64.90000 1.000 47.15955 503 ARG B N 1
ATOM 15440 C CA . ARG D 1 453 ? 35.88900 -57.70600 65.46000 1.000 58.65072 503 ARG B CA 1
ATOM 15441 C C . ARG D 1 453 ? 36.13800 -59.20600 65.55600 1.000 57.63937 503 ARG B C 1
ATOM 15442 O O . ARG D 1 453 ? 36.76600 -59.79600 64.67700 1.000 63.48793 503 ARG B O 1
ATOM 15450 N N . THR D 1 454 ? 35.60900 -59.82500 66.62100 1.000 66.08216 504 THR B N 1
ATOM 15451 C CA . THR D 1 454 ? 35.48600 -61.28100 66.69400 1.000 74.66297 504 THR B CA 1
ATOM 15452 C C . THR D 1 454 ? 34.97000 -61.84700 65.37000 1.000 72.40666 504 THR B C 1
ATOM 15453 O O . THR D 1 454 ? 35.61700 -62.69300 64.73900 1.000 70.77622 504 THR B O 1
ATOM 15455 N N . PHE D 1 455 ? 33.80000 -61.35900 64.94900 1.000 71.44882 505 PHE B N 1
ATOM 15456 C CA . PHE D 1 455 ? 33.16800 -61.60700 63.64700 1.000 68.56844 505 PHE B CA 1
ATOM 15457 C C . PHE D 1 455 ? 34.14700 -61.87200 62.49600 1.000 71.20246 505 PHE B C 1
ATOM 15458 O O . PHE D 1 455 ? 34.24500 -61.09100 61.54600 1.000 69.79171 505 PHE B O 1
ATOM 15466 N N . GLU D 1 463 ? 38.44500 -61.49100 54.55800 1.000 63.82550 513 GLU B N 1
ATOM 15467 C CA . GLU D 1 463 ? 38.72600 -61.84500 53.17300 1.000 72.88947 513 GLU B CA 1
ATOM 15468 C C . GLU D 1 463 ? 40.24200 -61.87800 52.95700 1.000 71.53980 513 GLU B C 1
ATOM 15469 O O . GLU D 1 463 ? 40.99000 -62.13600 53.89700 1.000 77.32375 513 GLU B O 1
ATOM 15471 N N . LEU D 1 464 ? 40.69700 -61.62600 51.72300 1.000 64.97393 514 LEU B N 1
ATOM 15472 C CA . LEU D 1 464 ? 42.13200 -61.60500 51.44600 1.000 62.62057 514 LEU B CA 1
ATOM 15473 C C . LEU D 1 464 ? 42.74700 -60.23500 51.70300 1.000 58.27991 514 LEU B C 1
ATOM 15474 O O . LEU D 1 464 ? 43.92800 -60.14000 52.03600 1.000 59.47275 514 LEU B O 1
ATOM 15476 N N . VAL D 1 465 ? 41.97900 -59.17600 51.52600 1.000 61.99206 515 VAL B N 1
ATOM 15477 C CA . VAL D 1 465 ? 42.41100 -57.81200 51.77400 1.000 46.53160 515 VAL B CA 1
ATOM 15478 C C . VAL D 1 465 ? 41.70800 -57.36400 53.05000 1.000 63.88638 515 VAL B C 1
ATOM 15479 O O . VAL D 1 465 ? 40.52000 -57.02300 53.03400 1.000 57.60297 515 VAL B O 1
ATOM 15483 N N . SER D 1 466 ? 42.43700 -57.36900 54.16200 1.000 57.04670 516 SER B N 1
ATOM 15484 C CA . SER D 1 466 ? 41.89500 -56.95100 55.44400 1.000 45.28841 516 SER B CA 1
ATOM 15485 C C . SER D 1 466 ? 43.03900 -56.42500 56.29600 1.000 48.16612 516 SER B C 1
ATOM 15486 O O . SER D 1 466 ? 44.20900 -56.53500 55.93200 1.000 54.83406 516 SER B O 1
ATOM 15489 N N . GLY D 1 467 ? 42.69900 -55.83200 57.43600 1.000 47.28310 517 GLY B N 1
ATOM 15490 C CA . GLY D 1 467 ? 43.74700 -55.35800 58.32500 1.000 46.93311 517 GLY B CA 1
ATOM 15491 C C . GLY D 1 467 ? 44.56800 -56.49900 58.88700 1.000 41.77176 517 GLY B C 1
ATOM 15492 O O . GLY D 1 467 ? 45.79700 -56.41800 58.96600 1.000 42.39901 517 GLY B O 1
ATOM 15493 N N . ILE D 1 468 ? 43.89000 -57.57700 59.29400 1.000 41.88245 518 ILE B N 1
ATOM 15494 C CA . ILE D 1 468 ? 44.58100 -58.75100 59.80500 1.000 45.77364 518 ILE B CA 1
ATOM 15495 C C . ILE D 1 468 ? 45.47800 -59.33700 58.72900 1.000 56.01906 518 ILE B C 1
ATOM 15496 O O . ILE D 1 468 ? 46.62700 -59.71400 58.98900 1.000 51.37663 518 ILE B O 1
ATOM 15501 N N . SER D 1 469 ? 44.98400 -59.37700 57.49300 1.000 51.07017 519 SER B N 1
ATOM 15502 C CA . SER D 1 469 ? 45.73900 -60.00400 56.41700 1.000 54.51172 519 SER B CA 1
ATOM 15503 C C . SER D 1 469 ? 46.90600 -59.12400 55.96700 1.000 46.38932 519 SER B C 1
ATOM 15504 O O . SER D 1 469 ? 47.99600 -59.62600 55.68400 1.000 59.94958 519 SER B O 1
ATOM 15507 N N . CYS D 1 470 ? 46.70200 -57.81200 55.88000 1.000 51.23497 520 CYS B N 1
ATOM 15508 C CA . CYS D 1 470 ? 47.80900 -56.94300 55.50500 1.000 48.23256 520 CYS B CA 1
ATOM 15509 C C . CYS D 1 470 ? 48.86200 -56.83500 56.60400 1.000 50.89691 520 CYS B C 1
ATOM 15510 O O . CYS D 1 470 ? 50.02300 -56.55000 56.30700 1.000 55.02923 520 CYS B O 1
ATOM 15513 N N . TYR D 1 471 ? 48.49300 -57.05100 57.86400 1.000 52.44697 521 TYR B N 1
ATOM 15514 C CA . TYR D 1 471 ? 49.51500 -57.11900 58.89900 1.000 53.62945 521 TYR B CA 1
ATOM 15515 C C . TYR D 1 471 ? 50.46300 -58.27200 58.62900 1.000 69.45188 521 TYR B C 1
ATOM 15516 O O . TYR D 1 471 ? 51.68900 -58.12300 58.70600 1.000 53.65539 521 TYR B O 1
ATOM 15525 N N . ILE D 1 472 ? 49.89700 -59.43400 58.29400 1.000 60.77961 522 ILE B N 1
ATOM 15526 C CA . ILE D 1 472 ? 50.68900 -60.63700 58.08500 1.000 56.62563 522 ILE B CA 1
ATOM 15527 C C . ILE D 1 472 ? 51.52200 -60.52800 56.80900 1.000 54.75424 522 ILE B C 1
ATOM 15528 O O . ILE D 1 472 ? 52.69100 -60.92300 56.79200 1.000 60.74367 522 ILE B O 1
ATOM 15533 N N . LYS D 1 473 ? 50.97200 -59.94200 55.73900 1.000 48.18051 523 LYS B N 1
ATOM 15534 C CA . LYS D 1 473 ? 51.81200 -59.64800 54.57600 1.000 55.13182 523 LYS B CA 1
ATOM 15535 C C . LYS D 1 473 ? 52.99100 -58.74800 54.92400 1.000 66.35633 523 LYS B C 1
ATOM 15536 O O . LYS D 1 473 ? 53.91400 -58.62200 54.11100 1.000 83.62156 523 LYS B O 1
ATOM 15538 N N . ASP D 1 474 ? 52.98000 -58.11300 56.09800 1.000 61.83510 524 ASP B N 1
ATOM 15539 C CA . ASP D 1 474 ? 54.04400 -57.21800 56.52000 1.000 63.92420 524 ASP B CA 1
ATOM 15540 C C . ASP D 1 474 ? 54.93100 -57.81200 57.60100 1.000 62.04927 524 ASP B C 1
ATOM 15541 O O . ASP D 1 474 ? 56.01800 -57.28600 57.85500 1.000 57.54795 524 ASP B O 1
ATOM 15546 N N . HIS D 1 475 ? 54.48900 -58.88000 58.24300 1.000 53.57569 525 HIS B N 1
ATOM 15547 C CA . HIS D 1 475 ? 55.23100 -59.52200 59.32200 1.000 62.50518 525 HIS B CA 1
ATOM 15548 C C . HIS D 1 475 ? 55.12600 -61.02400 59.09300 1.000 66.38715 525 HIS B C 1
ATOM 15549 O O . HIS D 1 475 ? 54.38500 -61.73300 59.79000 1.000 61.65025 525 HIS B O 1
ATOM 15556 N N . PRO D 1 476 ? 55.83700 -61.53700 58.08700 1.000 69.13232 526 PRO B N 1
ATOM 15557 C CA . PRO D 1 476 ? 55.71000 -62.95400 57.73400 1.000 65.96472 526 PRO B CA 1
ATOM 15558 C C . PRO D 1 476 ? 55.89300 -63.85100 58.94500 1.000 67.35624 526 PRO B C 1
ATOM 15559 O O . PRO D 1 476 ? 56.78900 -63.64300 59.77000 1.000 74.74870 526 PRO B O 1
ATOM 15563 N N . GLY D 1 477 ? 54.99300 -64.82400 59.07600 1.000 66.46121 527 GLY B N 1
ATOM 15564 C CA . GLY D 1 477 ? 55.07400 -65.80200 60.13500 1.000 62.66466 527 GLY B CA 1
ATOM 15565 C C . GLY D 1 477 ? 54.29800 -65.45600 61.38400 1.000 76.17882 527 GLY B C 1
ATOM 15566 O O . GLY D 1 477 ? 54.23700 -66.28800 62.30700 1.000 72.17317 527 GLY B O 1
ATOM 15567 N N . SER D 1 478 ? 53.70200 -64.26300 61.45100 1.000 79.08812 528 SER B N 1
ATOM 15568 C CA . SER D 1 478 ? 52.88100 -63.90300 62.59500 1.000 71.48406 528 SER B CA 1
ATOM 15569 C C . SER D 1 478 ? 51.51300 -64.55100 62.46700 1.000 60.69171 528 SER B C 1
ATOM 15570 O O . SER D 1 478 ? 50.98300 -64.70200 61.36400 1.000 69.15328 528 SER B O 1
ATOM 1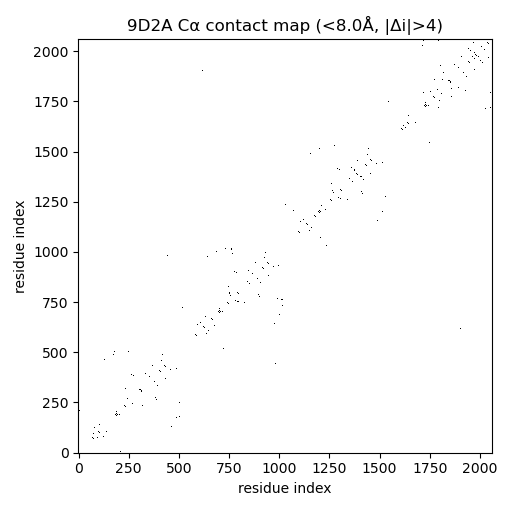5573 N N . SER D 1 479 ? 50.95400 -64.95700 63.60000 1.000 53.86408 529 SER B N 1
ATOM 15574 C CA . SER D 1 479 ? 49.62100 -65.52400 63.58500 1.000 58.04175 529 SER B CA 1
ATOM 15575 C C . SER D 1 479 ? 48.56900 -64.42600 63.41000 1.000 66.28296 529 SER B C 1
ATOM 15576 O O . SER D 1 479 ? 48.84700 -63.22400 63.50400 1.000 57.16911 529 SER B O 1
ATOM 15579 N N . GLU D 1 480 ? 47.33700 -64.86000 63.14200 1.000 65.11980 530 GLU B N 1
ATOM 15580 C CA . GLU D 1 480 ? 46.22700 -63.92000 63.13700 1.000 68.29331 530 GLU B CA 1
ATOM 15581 C C . GLU D 1 480 ? 45.93400 -63.42500 64.54300 1.000 67.81766 530 GLU B C 1
ATOM 15582 O O . GLU D 1 480 ? 45.41500 -62.31700 64.71000 1.000 64.06160 530 GLU B O 1
ATOM 15588 N N . GLU D 1 481 ? 46.25300 -64.23000 65.56100 1.000 59.96141 531 GLU B N 1
ATOM 15589 C CA . GLU D 1 481 ? 46.12900 -63.76500 66.93700 1.000 56.98729 531 GLU B CA 1
ATOM 15590 C C . GLU D 1 481 ? 47.10600 -62.63400 67.20900 1.000 63.01557 531 GLU B C 1
ATOM 15591 O O . GLU D 1 481 ? 46.78900 -61.69000 67.94000 1.000 66.46096 531 GLU B O 1
ATOM 15593 N N . GLU D 1 482 ? 48.30000 -62.70800 66.61500 1.000 65.52743 532 GLU B N 1
ATOM 15594 C CA . GLU D 1 482 ? 49.28800 -61.64700 66.77200 1.000 55.19529 532 GLU B CA 1
ATOM 15595 C C . GLU D 1 482 ? 48.89300 -60.40100 65.98500 1.000 59.20089 532 GLU B C 1
ATOM 15596 O O . GLU D 1 482 ? 49.16400 -59.27500 66.41900 1.000 61.71735 532 GLU B O 1
ATOM 15598 N N . ALA D 1 483 ? 48.27700 -60.57700 64.81500 1.000 58.23175 533 ALA B N 1
ATOM 15599 C CA . ALA D 1 483 ? 47.81000 -59.42800 64.04900 1.000 50.94865 533 ALA B CA 1
ATOM 15600 C C . ALA D 1 483 ? 46.73000 -58.68300 64.81400 1.000 50.01197 533 ALA B C 1
ATOM 15601 O O . ALA D 1 483 ? 46.76300 -57.45400 64.92100 1.000 47.14380 533 ALA B O 1
ATOM 15603 N N . LEU D 1 484 ? 45.76500 -59.42700 65.35700 1.000 50.56909 534 LEU B N 1
ATOM 15604 C CA . LEU D 1 484 ? 44.68000 -58.84300 66.13500 1.000 49.63556 534 LEU B CA 1
ATOM 15605 C C . LEU D 1 484 ? 45.21400 -57.97600 67.25800 1.000 56.55684 534 LEU B C 1
ATOM 15606 O O . LEU D 1 484 ? 44.77500 -56.83500 67.43500 1.000 57.98269 534 LEU B O 1
ATOM 15611 N N . ASP D 1 485 ? 46.16300 -58.51200 68.03500 1.000 55.84431 535 ASP B N 1
ATOM 15612 C CA . ASP D 1 485 ? 46.69000 -57.77200 69.17700 1.000 62.19222 535 ASP B CA 1
ATOM 15613 C C . ASP D 1 485 ? 47.39200 -56.50000 68.74200 1.000 50.59800 535 ASP B C 1
ATOM 15614 O O . ASP D 1 485 ? 47.26400 -55.46400 69.40000 1.000 53.02858 535 ASP B O 1
ATOM 15619 N N . TYR D 1 486 ? 48.13100 -56.54800 67.63800 1.000 43.11699 536 TYR B N 1
ATOM 15620 C CA . TYR D 1 486 ? 48.70900 -55.32200 67.11900 1.000 40.62108 536 TYR B CA 1
ATOM 15621 C C . TYR D 1 486 ? 47.61300 -54.30200 66.81100 1.000 54.37675 536 TYR B C 1
ATOM 15622 O O . TYR D 1 486 ? 47.59700 -53.20100 67.37300 1.000 51.95604 536 TYR B O 1
ATOM 15631 N N . LEU D 1 487 ? 46.66000 -54.67500 65.94800 1.000 46.09825 537 LEU B N 1
ATOM 15632 C CA . LEU D 1 487 ? 45.64800 -53.72800 65.49100 1.000 48.12056 537 LEU B CA 1
ATOM 15633 C C . LEU D 1 487 ? 44.74200 -53.25500 66.62700 1.000 51.57303 537 LEU B C 1
ATOM 15634 O O . LEU D 1 487 ? 44.22700 -52.13200 66.58100 1.000 46.24231 537 LEU B O 1
ATOM 15639 N N . LYS D 1 488 ? 44.52800 -54.07400 67.65400 1.000 42.59900 538 LYS B N 1
ATOM 15640 C CA . LYS D 1 488 ? 43.76400 -53.57800 68.79200 1.000 43.76800 538 LYS B CA 1
ATOM 15641 C C . LYS D 1 488 ? 44.53700 -52.50000 69.54300 1.000 53.78166 538 LYS B C 1
ATOM 15642 O O . LYS D 1 488 ? 43.94000 -51.51500 69.99900 1.000 50.48452 538 LYS B O 1
ATOM 15648 N N . ASP D 1 489 ? 45.86400 -52.65800 69.67400 1.000 53.68281 539 ASP B N 1
ATOM 15649 C CA . ASP D 1 489 ? 46.66700 -51.61800 70.31700 1.000 47.46384 539 ASP B CA 1
ATOM 15650 C C . ASP D 1 489 ? 46.75400 -50.37400 69.44400 1.000 42.73809 539 ASP B C 1
ATOM 15651 O O . ASP D 1 489 ? 46.75500 -49.25000 69.95600 1.000 50.15991 539 ASP B O 1
ATOM 15656 N N . LEU D 1 490 ? 46.82300 -50.55000 68.12700 1.000 43.69863 540 LEU B N 1
ATOM 15657 C CA . LEU D 1 490 ? 46.87400 -49.39300 67.23800 1.000 43.20454 540 LEU B CA 1
ATOM 15658 C C . LEU D 1 490 ? 45.57100 -48.59600 67.30500 1.000 43.89478 540 LEU B C 1
ATOM 15659 O O . LEU D 1 490 ? 45.58200 -47.36700 67.20100 1.000 43.06459 540 LEU B O 1
ATOM 15664 N N . LEU D 1 491 ? 44.43600 -49.28000 67.48300 1.000 45.72993 541 LEU B N 1
ATOM 15665 C CA . LEU D 1 491 ? 43.17100 -48.58100 67.69600 1.000 41.50937 541 LEU B CA 1
ATOM 15666 C C . LEU D 1 491 ? 43.21600 -47.77500 68.98800 1.000 41.55293 541 LEU B C 1
ATOM 15667 O O . LEU D 1 491 ? 42.78200 -46.61500 69.02400 1.000 38.63232 541 LEU B O 1
ATOM 15672 N N . GLN D 1 492 ? 43.77400 -48.36000 70.05000 1.000 38.33601 542 GLN B N 1
ATOM 15673 C CA . GLN D 1 492 ? 43.85800 -47.64900 71.31700 1.000 36.07246 542 GLN B CA 1
ATOM 15674 C C . GLN D 1 492 ? 44.70100 -46.40500 71.18500 1.000 38.26087 542 GLN B C 1
ATOM 15675 O O . GLN D 1 492 ? 44.41300 -45.38600 71.82200 1.000 44.23598 542 GLN B O 1
ATOM 15681 N N . LYS D 1 493 ? 45.75600 -46.47400 70.36600 1.000 39.31945 543 LYS B N 1
ATOM 15682 C CA . LYS D 1 493 ? 46.63800 -45.32900 70.17100 1.000 38.10601 543 LYS B CA 1
ATOM 15683 C C . LYS D 1 493 ? 45.96400 -44.25700 69.33200 1.000 36.24157 543 LYS B C 1
ATOM 15684 O O . LYS D 1 493 ? 46.07700 -43.06300 69.62800 1.000 40.69870 543 LYS B O 1
ATOM 15686 N N . ARG D 1 494 ? 45.27800 -44.67100 68.26700 1.000 39.82214 544 ARG B N 1
ATOM 15687 C CA . ARG D 1 494 ? 44.54000 -43.73100 67.43800 1.000 35.65924 544 ARG B CA 1
ATOM 15688 C C . ARG D 1 494 ? 43.40000 -43.08900 68.20800 1.000 34.43286 544 ARG B C 1
ATOM 15689 O O . ARG D 1 494 ? 43.10900 -41.90700 68.00500 1.000 44.66346 544 ARG B O 1
ATOM 15697 N N . LEU D 1 495 ? 42.74900 -43.83800 69.11300 1.000 38.63296 545 LEU B N 1
ATOM 15698 C CA . LEU D 1 495 ? 41.64500 -43.25700 69.87900 1.000 32.59841 545 LEU B CA 1
ATOM 15699 C C . LEU D 1 495 ? 42.13500 -42.13800 70.78000 1.000 35.74910 545 LEU B C 1
ATOM 15700 O O . LEU D 1 495 ? 41.42000 -41.15200 70.98900 1.000 37.65780 545 LEU B O 1
ATOM 15705 N N . LYS D 1 496 ? 43.33900 -42.28100 71.34800 1.000 36.96342 546 LYS B N 1
ATOM 15706 C CA . LYS D 1 496 ? 43.90600 -41.19400 72.15400 1.000 37.94448 546 LYS B CA 1
ATOM 15707 C C . LYS D 1 496 ? 44.23500 -39.97700 71.29800 1.000 34.53587 546 LYS B C 1
ATOM 15708 O O . LYS D 1 496 ? 43.97300 -38.84400 71.70500 1.000 33.39445 546 LYS B O 1
ATOM 15714 N N . GLU D 1 497 ? 44.80800 -40.18400 70.10600 1.000 37.26832 547 GLU B N 1
ATOM 15715 C CA . GLU D 1 497 ? 45.01200 -39.05900 69.20200 1.000 34.75663 547 GLU B CA 1
ATOM 15716 C C . GLU D 1 497 ? 43.68600 -38.43000 68.81900 1.000 37.64643 547 GLU B C 1
ATOM 15717 O O . GLU D 1 497 ? 43.57400 -37.20300 68.73500 1.000 42.79791 547 GLU B O 1
ATOM 15723 N N . LEU D 1 498 ? 42.67000 -39.25700 68.56200 1.000 38.09327 548 LEU B N 1
ATOM 15724 C CA . LEU D 1 498 ? 41.37100 -38.70700 68.19300 1.000 31.99771 548 LEU B CA 1
ATOM 15725 C C . LEU D 1 498 ? 40.83500 -37.81700 69.30000 1.000 33.35513 548 LEU B C 1
ATOM 15726 O O . LEU D 1 498 ? 40.36100 -36.70700 69.03600 1.000 35.21237 548 LEU B O 1
ATOM 15731 N N . ASP D 1 499 ? 40.94900 -38.26400 70.55300 1.000 29.15073 549 ASP B N 1
ATOM 15732 C CA . ASP D 1 499 ? 40.41600 -37.48000 71.66000 1.000 37.94758 549 ASP B CA 1
ATOM 15733 C C . ASP D 1 499 ? 41.17400 -36.17300 71.81700 1.000 34.33112 549 ASP B C 1
ATOM 15734 O O . ASP D 1 499 ? 40.56500 -35.12400 72.04700 1.000 34.80579 549 ASP B O 1
ATOM 15739 N N . GLN D 1 500 ? 42.50200 -36.21800 71.68400 1.000 38.62666 550 GLN B N 1
ATOM 15740 C CA . GLN D 1 500 ? 43.30200 -35.00200 71.78400 1.000 37.16703 550 GLN B CA 1
ATOM 15741 C C . GLN D 1 500 ? 42.92800 -34.01100 70.69200 1.000 35.39715 550 GLN B C 1
ATOM 15742 O O . GLN D 1 500 ? 42.68600 -32.83100 70.96300 1.000 39.46627 550 GLN B O 1
ATOM 15748 N N . GLU D 1 501 ? 42.84200 -34.49000 69.45000 1.000 34.95031 551 GLU B N 1
ATOM 15749 C CA . GLU D 1 501 ? 42.43200 -33.65200 68.33000 1.000 37.92449 551 GLU B CA 1
ATOM 15750 C C . GLU D 1 501 ? 40.97900 -33.17500 68.47600 1.000 37.56225 551 GLU B C 1
ATOM 15751 O O . GLU D 1 501 ? 40.66800 -32.01200 68.20900 1.000 43.39085 551 GLU B O 1
ATOM 15757 N N . TYR D 1 502 ? 40.07400 -34.06500 68.88400 1.000 40.42168 552 TYR B N 1
ATOM 15758 C CA . TYR D 1 502 ? 38.67200 -33.68900 69.08300 1.000 36.63156 552 TYR B CA 1
ATOM 15759 C C . TYR D 1 502 ? 38.53600 -32.51500 70.04800 1.000 36.85517 552 TYR B C 1
ATOM 15760 O O . TYR D 1 502 ? 37.74600 -31.60000 69.81100 1.000 36.66467 552 TYR B O 1
ATOM 15769 N N . LEU D 1 503 ? 39.29400 -32.52900 71.14400 1.000 37.64312 553 LEU B N 1
ATOM 15770 C CA . LEU D 1 503 ? 39.20400 -31.50700 72.17600 1.000 39.09221 553 LEU B CA 1
ATOM 15771 C C . LEU D 1 503 ? 40.19100 -30.35600 71.98300 1.000 43.10768 553 LEU B C 1
ATOM 15772 O O . LEU D 1 503 ? 40.20600 -29.42500 72.79700 1.000 38.07751 553 LEU B O 1
ATOM 15777 N N . LYS D 1 504 ? 41.00500 -30.40400 70.94800 1.000 38.87619 554 LYS B N 1
ATOM 15778 C CA . LYS D 1 504 ? 41.90700 -29.29900 70.64000 1.000 50.19149 554 LYS B CA 1
ATOM 15779 C C . LYS D 1 504 ? 41.11000 -28.10800 70.11400 1.000 55.97506 554 LYS B C 1
ATOM 15780 O O . LYS D 1 504 ? 40.32700 -28.26400 69.16800 1.000 63.50785 554 LYS B O 1
ATOM 15786 N N . PRO D 1 505 ? 41.29400 -26.91100 70.67300 1.000 63.44801 555 PRO B N 1
ATOM 15787 C CA . PRO D 1 505 ? 40.49900 -25.75700 70.23200 1.000 71.13865 555 PRO B CA 1
ATOM 15788 C C . PRO D 1 505 ? 40.81500 -25.36700 68.79500 1.000 57.77493 555 PRO B C 1
ATOM 15789 O O . PRO D 1 505 ? 41.96400 -25.43500 68.34900 1.000 54.58128 555 PRO B O 1
ATOM 15793 N N . ASN D 1 506 ? 39.77600 -24.95800 68.07100 1.000 43.33261 556 ASN B N 1
ATOM 15794 C CA . ASN D 1 506 ? 39.95200 -24.42900 66.72400 1.000 48.89769 556 ASN B CA 1
ATOM 15795 C C . ASN D 1 506 ? 38.72200 -23.59900 66.34600 1.000 47.22910 556 ASN B C 1
ATOM 15796 O O . ASN D 1 506 ? 37.89600 -23.24700 67.19400 1.000 47.86294 556 ASN B O 1
ATOM 15801 N N . ASN D 1 507 ? 38.59500 -23.30400 65.06100 1.000 49.02634 557 ASN B N 1
ATOM 15802 C CA . ASN D 1 507 ? 37.51600 -22.48200 64.53300 1.000 63.25520 557 ASN B CA 1
ATOM 15803 C C . ASN D 1 507 ? 36.24900 -23.26000 64.20900 1.000 57.65132 557 ASN B C 1
ATOM 15804 O O . ASN D 1 507 ? 35.29100 -22.65400 63.71300 1.000 51.59043 557 ASN B O 1
ATOM 15809 N N . VAL D 1 508 ? 36.22300 -24.57400 64.42700 1.000 55.38599 558 VAL B N 1
ATOM 15810 C CA . VAL D 1 508 ? 35.07000 -25.37700 64.01700 1.000 48.02204 558 VAL B CA 1
ATOM 15811 C C . VAL D 1 508 ? 34.05800 -25.37400 65.15400 1.000 40.75804 558 VAL B C 1
ATOM 15812 O O . VAL D 1 508 ? 34.43500 -25.54500 66.32000 1.000 46.85424 558 VAL B O 1
ATOM 15816 N N . PRO D 1 509 ? 32.77900 -25.14000 64.86500 1.000 48.60174 559 PRO B N 1
ATOM 15817 C CA . PRO D 1 509 ? 31.77000 -25.10100 65.92900 1.000 34.73042 559 PRO B CA 1
ATOM 15818 C C . PRO D 1 509 ? 31.73700 -26.40000 66.71900 1.000 42.97500 559 PRO B C 1
ATOM 15819 O O . PRO D 1 509 ? 31.68000 -27.49400 66.14600 1.000 44.20766 559 PRO B O 1
ATOM 15823 N N . ALA D 1 510 ? 31.74500 -26.26000 68.04700 1.000 43.98106 560 ALA B N 1
ATOM 15824 C CA . ALA D 1 510 ? 31.61700 -27.39700 68.96000 1.000 44.72356 560 ALA B CA 1
ATOM 15825 C C . ALA D 1 510 ? 30.55600 -28.39700 68.50900 1.000 40.15988 560 ALA B C 1
ATOM 15826 O O . ALA D 1 510 ? 30.81900 -29.60000 68.42400 1.000 41.23248 560 ALA B O 1
ATOM 15828 N N . ILE D 1 511 ? 29.34200 -27.92100 68.23800 1.000 40.47897 561 ILE B N 1
ATOM 15829 C CA . ILE D 1 511 ? 28.25400 -28.85000 67.96900 1.000 37.21595 561 ILE B CA 1
ATOM 15830 C C . ILE D 1 511 ? 28.53400 -29.69600 66.72300 1.000 35.88329 561 ILE B C 1
ATOM 15831 O O . ILE D 1 511 ? 28.16300 -30.87200 66.67200 1.000 37.42969 561 ILE B O 1
ATOM 15836 N N . SER D 1 512 ? 29.21900 -29.14200 65.72000 1.000 43.06153 562 SER B N 1
ATOM 15837 C CA . SER D 1 512 ? 29.54800 -29.92700 64.53300 1.000 34.72465 562 SER B CA 1
ATOM 15838 C C . SER D 1 512 ? 30.55000 -31.02400 64.86000 1.000 38.24539 562 SER B C 1
ATOM 15839 O O . SER D 1 512 ? 30.39200 -32.17300 64.42700 1.000 39.02255 562 SER B O 1
ATOM 15842 N N . LYS D 1 513 ? 31.59400 -30.67600 65.60700 1.000 35.57121 563 LYS B N 1
ATOM 15843 C CA . LYS D 1 513 ? 32.57900 -31.64800 66.04800 1.000 32.31929 563 LYS B CA 1
ATOM 15844 C C . LYS D 1 513 ? 31.94900 -32.72900 66.92200 1.000 37.20020 563 LYS B C 1
ATOM 15845 O O . LYS D 1 513 ? 32.30500 -33.91100 66.81700 1.000 35.33832 563 LYS B O 1
ATOM 15851 N N . ASP D 1 514 ? 31.02800 -32.33700 67.81000 1.000 40.32543 564 ASP B N 1
ATOM 15852 C CA . ASP D 1 514 ? 30.45100 -33.27100 68.77000 1.000 30.93341 564 ASP B CA 1
ATOM 15853 C C . ASP D 1 514 ? 29.63900 -34.35300 68.07700 1.000 30.79323 564 ASP B C 1
ATOM 15854 O O . ASP D 1 514 ? 29.75500 -35.53200 68.43100 1.000 35.72903 564 ASP B O 1
ATOM 15859 N N . HIS D 1 515 ? 28.83200 -33.97900 67.07900 1.000 31.37233 565 HIS B N 1
ATOM 15860 C CA . HIS D 1 515 ? 28.11300 -34.96400 66.27300 1.000 32.40963 565 HIS B CA 1
ATOM 15861 C C . HIS D 1 515 ? 29.06500 -35.86800 65.50300 1.000 32.60920 565 HIS B C 1
ATOM 15862 O O . HIS D 1 515 ? 28.87800 -37.08900 65.46700 1.000 34.37297 565 HIS B O 1
ATOM 15869 N N . ALA D 1 516 ? 30.07900 -35.28100 64.85300 1.000 33.64361 566 ALA B N 1
ATOM 15870 C CA . ALA D 1 516 ? 31.07300 -36.07800 64.14300 1.000 28.21570 566 ALA B CA 1
ATOM 15871 C C . ALA D 1 516 ? 31.74100 -37.07100 65.08200 1.000 30.60709 566 ALA B C 1
ATOM 15872 O O . ALA D 1 516 ? 31.84900 -38.26300 64.77300 1.000 32.01361 566 ALA B O 1
ATOM 15874 N N . TYR D 1 517 ? 32.17800 -36.59800 66.24700 1.000 27.78090 567 TYR B N 1
ATOM 15875 C CA . TYR D 1 517 ? 32.77500 -37.49200 67.22800 1.000 28.38914 567 TYR B CA 1
ATOM 15876 C C . TYR D 1 517 ? 31.79000 -38.57100 67.64400 1.000 31.49298 567 TYR B C 1
ATOM 15877 O O . TYR D 1 517 ? 32.13600 -39.75400 67.69100 1.000 33.85938 567 TYR B O 1
ATOM 15886 N N . ASN D 1 518 ? 30.54800 -38.19200 67.91700 1.000 31.78198 568 ASN B N 1
ATOM 15887 C CA . ASN D 1 518 ? 29.60200 -39.17100 68.42500 1.000 27.21482 568 ASN B CA 1
ATOM 15888 C C . ASN D 1 518 ? 29.15800 -40.14600 67.34500 1.000 28.68809 568 ASN B C 1
ATOM 15889 O O . ASN D 1 518 ? 28.66600 -41.23500 67.66200 1.000 34.68576 568 ASN B O 1
ATOM 15894 N N . ILE D 1 519 ? 29.32700 -39.81300 66.07000 1.000 31.85484 569 ILE B N 1
ATOM 15895 C CA . ILE D 1 519 ? 29.13300 -40.83900 65.05100 1.000 28.46270 569 ILE B CA 1
ATOM 15896 C C . ILE D 1 519 ? 30.13400 -41.96100 65.25900 1.000 31.50640 569 ILE B C 1
ATOM 15897 O O . ILE D 1 519 ? 29.77400 -43.14400 65.29700 1.000 36.55768 569 ILE B O 1
ATOM 15902 N N . ALA D 1 520 ? 31.41000 -41.60100 65.40600 1.000 33.08279 570 ALA B N 1
ATOM 15903 C CA . ALA D 1 520 ? 32.46400 -42.60200 65.55600 1.000 26.69463 570 ALA B CA 1
ATOM 15904 C C . ALA D 1 520 ? 32.23800 -43.44100 66.79900 1.000 25.85089 570 ALA B C 1
ATOM 15905 O O . ALA D 1 520 ? 32.39400 -44.67100 66.77400 1.000 30.71276 570 ALA B O 1
ATOM 15907 N N . ARG D 1 521 ? 31.83500 -42.79700 67.89700 1.000 30.91905 571 ARG B N 1
ATOM 15908 C CA . ARG D 1 521 ? 31.46300 -43.54700 69.09700 1.000 32.24801 571 ARG B CA 1
ATOM 15909 C C . ARG D 1 521 ? 30.24400 -44.42700 68.86600 1.000 30.19122 571 ARG B C 1
ATOM 15910 O O . ARG D 1 521 ? 30.10800 -45.48400 69.49700 1.000 31.70916 571 ARG B O 1
ATOM 15918 N N . SER D 1 522 ? 29.30000 -43.97800 68.03600 1.000 25.58886 572 SER B N 1
ATOM 15919 C CA . SER D 1 522 ? 28.11800 -44.80400 67.82500 1.000 30.13201 572 SER B CA 1
ATOM 15920 C C . SER D 1 522 ? 28.47800 -46.08600 67.07100 1.000 30.03525 572 SER B C 1
ATOM 15921 O O . SER D 1 522 ? 27.88900 -47.14000 67.32200 1.000 31.53678 572 SER B O 1
ATOM 15924 N N . TYR D 1 523 ? 29.48400 -46.03400 66.19600 1.000 32.00071 573 TYR B N 1
ATOM 15925 C CA . TYR D 1 523 ? 29.97700 -47.25400 65.55300 1.000 32.60894 573 TYR B CA 1
ATOM 15926 C C . TYR D 1 523 ? 30.75800 -48.12300 66.52500 1.000 36.64773 573 TYR B C 1
ATOM 15927 O O . TYR D 1 523 ? 30.65700 -49.35600 66.46700 1.000 40.95146 573 TYR B O 1
ATOM 15936 N N . GLN D 1 524 ? 31.56200 -47.50800 67.40600 1.000 32.65880 574 GLN B N 1
ATOM 15937 C CA . GLN D 1 524 ? 32.19200 -48.27100 68.47300 1.000 27.52047 574 GLN B CA 1
ATOM 15938 C C . GLN D 1 524 ? 31.14000 -49.01000 69.27900 1.000 35.25461 574 GLN B C 1
ATOM 15939 O O . GLN D 1 524 ? 31.28300 -50.20600 69.56300 1.000 31.19397 574 GLN B O 1
ATOM 15945 N N . LEU D 1 525 ? 30.07000 -48.30500 69.66900 1.000 30.72296 575 LEU B N 1
ATOM 15946 C CA . LEU D 1 525 ? 29.04000 -48.93500 70.48500 1.000 29.64698 575 LEU B CA 1
ATOM 15947 C C . LEU D 1 525 ? 28.32700 -50.01200 69.69300 1.000 37.34150 575 LEU B C 1
ATOM 15948 O O . LEU D 1 525 ? 28.04400 -51.10600 70.21100 1.000 35.07425 575 LEU B O 1
ATOM 15953 N N . LEU D 1 526 ? 28.00300 -49.70700 68.44100 1.000 28.88530 576 LEU B N 1
ATOM 15954 C CA . LEU D 1 526 ? 27.32300 -50.67800 67.59300 1.000 40.77260 576 LEU B CA 1
ATOM 15955 C C . LEU D 1 526 ? 28.06600 -52.01400 67.57100 1.000 34.86981 576 LEU B C 1
ATOM 15956 O O . LEU D 1 526 ? 27.48000 -53.07000 67.82100 1.000 39.22812 576 LEU B O 1
ATOM 15961 N N . TYR D 1 527 ? 29.36700 -51.97700 67.30600 1.000 36.12118 577 TYR B N 1
ATOM 15962 C CA . TYR D 1 527 ? 30.15100 -53.20400 67.20200 1.000 37.12383 577 TYR B CA 1
ATOM 15963 C C . TYR D 1 527 ? 30.19600 -53.96100 68.51800 1.000 38.83997 577 TYR B C 1
ATOM 15964 O O . TYR D 1 527 ? 30.06700 -55.18900 68.53400 1.000 40.62613 577 TYR B O 1
ATOM 15973 N N . LYS D 1 528 ? 30.39600 -53.25600 69.63100 1.000 36.77319 578 LYS B N 1
ATOM 15974 C CA . LYS D 1 528 ? 30.33100 -53.92000 70.93000 1.000 38.87369 578 LYS B CA 1
ATOM 15975 C C . LYS D 1 528 ? 28.98800 -54.60900 71.13800 1.000 38.10320 578 LYS B C 1
ATOM 15976 O O . LYS D 1 528 ? 28.93800 -55.73200 71.64300 1.000 49.01070 578 LYS B O 1
ATOM 15982 N N . GLU D 1 529 ? 27.88500 -53.95300 70.75500 1.000 43.16151 579 GLU B N 1
ATOM 15983 C CA . GLU D 1 529 ? 26.55800 -54.50900 71.01800 1.000 40.73448 579 GLU B CA 1
ATOM 15984 C C . GLU D 1 529 ? 26.24600 -55.67500 70.08700 1.000 45.70536 579 GLU B C 1
ATOM 15985 O O . GLU D 1 529 ? 25.57300 -56.62600 70.49400 1.000 46.80048 579 GLU B O 1
ATOM 15991 N N . ARG D 1 530 ? 26.71500 -55.61000 68.83100 1.000 49.87777 580 ARG B N 1
ATOM 15992 C CA . ARG D 1 530 ? 26.57600 -56.73000 67.89800 1.000 43.28440 580 ARG B CA 1
ATOM 15993 C C . ARG D 1 530 ? 27.36300 -57.96400 68.34000 1.000 50.00464 580 ARG B C 1
ATOM 15994 O O . ARG D 1 530 ? 27.03300 -59.07800 67.93300 1.000 51.68707 580 ARG B O 1
ATOM 16002 N N . ASP D 1 531 ? 28.41900 -57.79600 69.13800 1.000 59.61486 581 ASP B N 1
ATOM 16003 C CA . ASP D 1 531 ? 29.32200 -58.90300 69.46900 1.000 59.88741 581 ASP B CA 1
ATOM 16004 C C . ASP D 1 531 ? 28.81300 -59.58000 70.73100 1.000 46.53059 581 ASP B C 1
ATOM 16005 O O . ASP D 1 531 ? 29.24000 -59.27600 71.84300 1.000 47.60495 581 ASP B O 1
ATOM 16010 N N . GLY D 1 532 ? 27.89200 -60.51100 70.55400 1.000 55.55086 582 GLY B N 1
ATOM 16011 C CA . GLY D 1 532 ? 27.39300 -61.29200 71.66400 1.000 52.86829 582 GLY B CA 1
ATOM 16012 C C . GLY D 1 532 ? 28.24900 -62.52300 71.95300 1.000 63.42228 582 GLY B C 1
ATOM 16013 O O . GLY D 1 532 ? 29.14700 -62.89100 71.18300 1.000 60.32543 582 GLY B O 1
ATOM 16014 N N . PHE D 1 533 ? 27.94300 -63.15300 73.09300 1.000 63.70617 583 PHE B N 1
ATOM 16015 C CA . PHE D 1 533 ? 28.64000 -64.36500 73.51500 1.000 47.30621 583 PHE B CA 1
ATOM 16016 C C . PHE D 1 533 ? 28.49100 -65.49000 72.50000 1.000 42.69199 583 PHE B C 1
ATOM 16017 O O . PHE D 1 533 ? 29.44400 -66.23700 72.27100 1.000 58.44470 583 PHE B O 1
ATOM 16025 N N . THR D 1 534 ? 27.32100 -65.62300 71.86700 1.000 54.86526 584 THR B N 1
ATOM 16026 C CA . THR D 1 534 ? 27.08000 -66.69000 70.89800 1.000 51.03234 584 THR B CA 1
ATOM 16027 C C . THR D 1 534 ? 26.88900 -66.20800 69.46800 1.000 59.02402 584 THR B C 1
ATOM 16028 O O . THR D 1 534 ? 26.71700 -67.04000 68.56800 1.000 69.38072 584 THR B O 1
ATOM 16032 N N . ASN D 1 535 ? 26.86700 -64.90400 69.22900 1.000 65.91538 585 ASN B N 1
ATOM 16033 C CA . ASN D 1 535 ? 26.65200 -64.38600 67.88200 1.000 65.96182 585 ASN B CA 1
ATOM 16034 C C . ASN D 1 535 ? 27.39600 -63.06300 67.77800 1.000 66.16106 585 ASN B C 1
ATOM 16035 O O . ASN D 1 535 ? 27.05800 -62.10200 68.47800 1.000 56.78580 585 ASN B O 1
ATOM 16040 N N . SER D 1 536 ? 28.41000 -63.02800 66.91600 1.000 56.99409 586 SER B N 1
ATOM 16041 C CA . SER D 1 536 ? 29.26200 -61.86200 66.73900 1.000 66.22379 586 SER B CA 1
ATOM 16042 C C . SER D 1 536 ? 28.64100 -60.79600 65.83600 1.000 69.76719 586 SER B C 1
ATOM 16043 O O . SER D 1 536 ? 29.29900 -59.78500 65.55500 1.000 69.36231 586 SER B O 1
ATOM 16046 N N . ASN D 1 537 ? 27.40200 -60.99200 65.38300 1.000 67.78963 587 ASN B N 1
ATOM 16047 C CA . ASN D 1 537 ? 26.73400 -60.08100 64.45300 1.000 62.67969 587 ASN B CA 1
ATOM 16048 C C . ASN D 1 537 ? 25.25500 -59.96100 64.80700 1.000 61.55996 587 ASN B C 1
ATOM 16049 O O . ASN D 1 537 ? 24.37700 -60.09200 63.95000 1.000 55.88527 587 ASN B O 1
ATOM 16054 N N . LYS D 1 538 ? 25.00200 -59.68800 66.08400 1.000 56.74060 588 LYS B N 1
ATOM 16055 C CA . LYS D 1 538 ? 23.60400 -59.63800 66.56900 1.000 61.05373 588 LYS B CA 1
ATOM 16056 C C . LYS D 1 538 ? 22.93400 -58.31800 66.19300 1.000 56.50747 588 LYS B C 1
ATOM 16057 O O . LYS D 1 538 ? 23.63700 -57.36200 65.84300 1.000 53.98573 588 LYS B O 1
ATOM 16063 N N . ASP D 1 539 ? 21.61000 -58.29900 66.24500 1.000 57.16603 589 ASP B N 1
ATOM 16064 C CA . ASP D 1 539 ? 20.86500 -57.04700 65.98600 1.000 65.02178 589 ASP B CA 1
ATOM 16065 C C . ASP D 1 539 ? 20.86000 -56.28100 67.31000 1.000 56.47759 589 ASP B C 1
ATOM 16066 O O . ASP D 1 539 ? 20.86800 -56.94300 68.35900 1.000 59.08046 589 ASP B O 1
ATOM 16071 N N . ILE D 1 540 ? 20.88400 -54.95100 67.27000 1.000 47.09337 590 ILE B N 1
ATOM 16072 C CA . ILE D 1 540 ? 20.99400 -54.16000 68.53300 1.000 54.52232 590 ILE B CA 1
ATOM 16073 C C . ILE D 1 540 ? 19.58500 -53.81300 69.02200 1.000 46.32433 590 ILE B C 1
ATOM 16074 O O . ILE D 1 540 ? 19.32100 -52.63200 69.26600 1.000 53.92414 590 ILE B O 1
ATOM 16079 N N . LYS D 1 541 ? 18.73400 -54.82200 69.18000 1.000 39.50255 591 LYS B N 1
ATOM 16080 C CA . LYS D 1 541 ? 17.32000 -54.60200 69.57200 1.000 48.75056 591 LYS B CA 1
ATOM 16081 C C . LYS D 1 541 ? 17.24000 -53.91400 70.93100 1.000 41.81162 591 LYS B C 1
ATOM 16082 O O . LYS D 1 541 ? 16.37900 -53.05000 71.09900 1.000 48.30197 591 LYS B O 1
ATOM 16084 N N . ASP D 1 542 ? 18.09900 -54.31800 71.85800 1.000 41.82172 592 ASP B N 1
ATOM 16085 C CA . ASP D 1 542 ? 18.08800 -53.72700 73.21600 1.000 40.25211 592 ASP B CA 1
ATOM 16086 C C . ASP D 1 542 ? 18.30700 -52.21800 73.10600 1.000 38.03329 592 ASP B C 1
ATOM 16087 O O . ASP D 1 542 ? 17.51600 -51.47300 73.68400 1.000 38.24981 592 ASP B O 1
ATOM 16092 N N . LEU D 1 543 ? 19.33400 -51.80600 72.36600 1.000 36.44947 593 LEU B N 1
ATOM 16093 C CA . LEU D 1 543 ? 19.59600 -50.37900 72.20900 1.000 34.63765 593 LEU B CA 1
ATOM 16094 C C . LEU D 1 543 ? 18.41000 -49.67300 71.57600 1.000 34.24730 593 LEU B C 1
ATOM 16095 O O . LEU D 1 543 ? 17.99100 -48.61400 72.05100 1.000 37.26679 593 LEU B O 1
ATOM 16100 N N . VAL D 1 544 ? 17.82300 -50.28000 70.53900 1.000 33.62684 594 VAL B N 1
ATOM 16101 C CA . VAL D 1 544 ? 16.66900 -49.70200 69.85300 1.000 33.37232 594 VAL B CA 1
ATOM 16102 C C . VAL D 1 544 ? 15.47800 -49.58200 70.79600 1.000 36.76545 594 VAL B C 1
ATOM 16103 O O . VAL D 1 544 ? 14.81400 -48.54300 70.85000 1.000 36.92313 594 VAL B O 1
ATOM 16107 N N . THR D 1 545 ? 15.19400 -50.63700 71.55400 1.000 36.56183 595 THR B N 1
ATOM 16108 C CA . THR D 1 545 ? 14.12600 -50.59600 72.54600 1.000 38.51149 595 THR B CA 1
ATOM 16109 C C . THR D 1 545 ? 14.36400 -49.49700 73.57500 1.000 40.44405 595 THR B C 1
ATOM 16110 O O . THR D 1 545 ? 13.47200 -48.68900 73.87200 1.000 34.24693 595 THR B O 1
ATOM 16114 N N . GLN D 1 546 ? 15.57300 -49.47100 74.13000 1.000 34.40097 596 GLN B N 1
ATOM 16115 C CA . GLN D 1 546 ? 15.94800 -48.50400 75.14700 1.000 36.01659 596 GLN B CA 1
ATOM 16116 C C . GLN D 1 546 ? 15.71800 -47.07700 74.66700 1.000 38.28708 596 GLN B C 1
ATOM 16117 O O . GLN D 1 546 ? 15.05000 -46.29000 75.34100 1.000 37.69364 596 GLN B O 1
ATOM 16123 N N . ILE D 1 547 ? 16.23100 -46.74400 73.47600 1.000 38.18610 597 ILE B N 1
ATOM 16124 C CA . ILE D 1 547 ? 16.28300 -45.36400 73.00100 1.000 29.07203 597 ILE B CA 1
ATOM 16125 C C . ILE D 1 547 ? 14.96400 -44.92700 72.37500 1.000 42.05970 597 ILE B C 1
ATOM 16126 O O . ILE D 1 547 ? 14.54700 -43.76700 72.52800 1.000 37.66931 597 ILE B O 1
ATOM 16131 N N . LEU D 1 548 ? 14.31000 -45.81300 71.62300 1.000 33.04940 598 LEU B N 1
ATOM 16132 C CA . LEU D 1 548 ? 13.16200 -45.43000 70.81400 1.000 33.90023 598 LEU B CA 1
ATOM 16133 C C . LEU D 1 548 ? 11.82000 -45.95300 71.30600 1.000 40.66730 598 LEU B C 1
ATOM 16134 O O . LEU D 1 548 ? 10.80800 -45.28900 71.10000 1.000 41.04508 598 LEU B O 1
ATOM 16139 N N . LEU D 1 549 ? 11.76300 -47.11400 71.94000 1.000 38.16548 599 LEU B N 1
ATOM 16140 C CA . LEU D 1 549 ? 10.48300 -47.79500 72.05100 1.000 37.53605 599 LEU B CA 1
ATOM 16141 C C . LEU D 1 549 ? 9.89300 -47.77300 73.44300 1.000 36.30881 599 LEU B C 1
ATOM 16142 O O . LEU D 1 549 ? 8.67300 -47.88300 73.59500 1.000 43.45877 599 LEU B O 1
ATOM 16147 N N . GLU D 1 550 ? 10.71400 -47.63600 74.46200 1.000 39.74077 600 GLU B N 1
ATOM 16148 C CA . GLU D 1 550 ? 10.26300 -47.92400 75.81700 1.000 44.90126 600 GLU B CA 1
ATOM 16149 C C . GLU D 1 550 ? 10.49400 -46.73100 76.72200 1.000 35.32457 600 GLU B C 1
ATOM 16150 O O . GLU D 1 550 ? 11.65400 -46.34000 76.93400 1.000 40.43010 600 GLU B O 1
ATOM 16156 N N . PRO D 1 551 ? 9.44600 -46.11000 77.25100 1.000 43.21503 601 PRO B N 1
ATOM 16157 C CA . PRO D 1 551 ? 9.63300 -44.94800 78.12300 1.000 37.42377 601 PRO B CA 1
ATOM 16158 C C . PRO D 1 551 ? 10.13300 -45.38300 79.48400 1.000 40.86921 601 PRO B C 1
ATOM 16159 O O . PRO D 1 551 ? 10.04800 -46.55500 79.86400 1.000 45.10716 601 PRO B O 1
ATOM 16163 N N . ILE D 1 552 ? 10.69300 -44.42700 80.21400 1.000 31.83137 602 ILE B N 1
ATOM 16164 C CA . ILE D 1 552 ? 11.16100 -44.77600 81.54200 1.000 36.41853 602 ILE B CA 1
ATOM 16165 C C . ILE D 1 552 ? 10.06200 -44.40400 82.52300 1.000 40.24479 602 ILE B C 1
ATOM 16166 O O . ILE D 1 552 ? 9.51000 -43.30300 82.43600 1.000 42.82049 602 ILE B O 1
ATOM 16171 N N . PRO D 1 553 ? 9.71000 -45.29300 83.44800 1.000 40.93632 603 PRO B N 1
ATOM 16172 C CA . PRO D 1 553 ? 8.66200 -44.98400 84.42000 1.000 41.88696 603 PRO B CA 1
ATOM 16173 C C . PRO D 1 553 ? 9.04800 -43.81300 85.30100 1.000 39.56195 603 PRO B C 1
ATOM 16174 O O . PRO D 1 553 ? 10.16000 -43.74600 85.82500 1.000 48.16615 603 PRO B O 1
ATOM 16178 N N . LEU D 1 554 ? 8.09600 -42.91300 85.50900 1.000 51.76200 604 LEU B N 1
ATOM 16179 C CA . LEU D 1 554 ? 8.35000 -41.69900 86.28200 1.000 53.91095 604 LEU B CA 1
ATOM 16180 C C . LEU D 1 554 ? 8.17700 -41.93900 87.77800 1.000 54.27613 604 LEU B C 1
ATOM 16181 O O . LEU D 1 554 ? 8.28400 -43.08200 88.27400 1.000 48.64222 604 LEU B O 1
#

Secondary structure (DSSP, 8-state):
--SPPPHHHHHHHHHHHHHHHHHHHHHT-SS--HHHHHHHHHHHHHTT-GGGGHHHHHHHHHHHHHTHHHH--SHHHHHHHHHHHHHTT----GGGGGGGB-GGG-B---TT--HHHHHHHHHHHHHHHTS--TT-HHHHHHHHHHHHHHHHHHHH----HHHHHHHHHHHHHTTTT--HHHHHHHHHHHHHT-HHHHHSTTHHHHHHHHHHHHHHHHHHHHHHHHHHHHHHHHTTGGG-TT--SHHHHHHHHHHTT---GGGHHHHHHHHHHHHHHHHHHHHHHTSS-HHHHHHHHHHHHHT-SS--TTS-HHHHHHHHHHHHHHHHHHHHHHHHHSS--HHHHHHHHHHHHHHHHHHHHHHHTT----HHHHHHHHHHHT-HHHHHHHHHTTSSS---HHHHTTTSTTSHHHHHHHHHHHHHHHT----SSHHHHHHTTSTT--HHHHHHHHHHHHHHHHHHHHHHHTS--SS-HHHHHHHHHHHHHHHHHHHH--HHHHHIIIII-PPP-/--SPPPHHHHHHHHHHHHHHHHHHHHHH-SS--HHHHHHHHHHHHHTT-GGGGHHHHHHHHHHHHHTHHHH-SSHHHHHHHHHHHHHTT----GGGGGGGB-GGG-B---TT--HHHHHHHHHHHHHHHTS--TT-HHHHHHHHHHHHHHHHHHHH--S-HHHHHHHHHHHHHTTTT--HHHHHHHHHHHHHT-HHHHHSTTHHHHHHHHHHHHHHHHHHHHHHHHHHHHHHHHTTGGG-GGGTTHHHHHHHHHHTT---GGGHHHHHHHHHHHHHHHHHHHIIIIIS-HHHHHHHHHHHHHT-S---TTS-HHHHHHHHHHHHHHHHHHHHHHHHHSS--HHHHHHHHHHHHHHHHHHHHHHHTT----HHHHHHHHHHHT-HHHHHHHHHHTSSS---HHHHTTTSTTSHHHHHHHHHHHHHHHT-----SSHHHHHHTTSTT--HHHHHHHHHHHHHHHHHHHHHHHHS--SS-HHHHHHHHHHHHHHHHHHHHH--SS-TT---HHHHIIIII-PPP-/--SPPPHHHHHHHHHHHHHHHHHHHHTT-SS--HHHHHHHHHHHHHTT-GGG-HHHHHHHHHHHHHTHHHH--SHHHHHHHHHHHHHTT----GGGGGGGB-GGG-B---TT--HHHHHHHHHHHHHHHTS--TT-HHHHHHHHHHHHHHHHHHHH--S-HHHHHHHHHHHHHTTTS--HHHHHHHHHHHHHT-HHHHHSTTHHHHHHHHHHHHHHHHHHHHHHHHHHHHHHHHTTGGG-SS--SHHHHHHHHHHTT---GGGHHHHHHHHHHHHHHHHHHHHHHTS--HHHHHHHHHHHHHT-SS--TTS-HHHHHHHHHHHHHHHHHHHHHHHHHSS--HHHHHHHHHHHHHHHHHHHHHHHHT----HHHHHHHHHHHH-HHHHHHHHHHTSSS---HHHHHHHSTTSHHHHHHHHHHHHHHTT---SSHHHHHHHHSTT--HHHHHHHHHHHHHHHHHHHHHHHHS--SS-HHHHHHHHHHHHHHHHHHHH--HHHHHIIIII-PPP-/--SPPPHHHHHHHHHHHHHHHHHHHHHH--S--HHHHHHHHHHHHHTT-GGG-HHHHHHHHHHHHHTHHHH-SSHHHHHHHHHHHHHTT----GGGGGGGB-GGG-B---TT--HHHHHHHHHHHHHHHTSPPTT-HHHHHHHHHHHHHHHHHHHS----HHHHHHHHHHHHHTTTS--HHHHHHHHHHHHHT-HHHHHSTTHHHHHHHHHHHHHHHHHHHHHHHHHHHHHHHHT-GGG-SS--S-HHHHHHHHHTT---GGGHHHHHHHHHHHHHHHHHHHHHHTSS-HHHHHHHHHHHHHT-SS--TTS-HHHHHHHHHHHHHHHHHHHHHHHHHSS--HHHHHHHHHHHHHHHHHHHHHHHHT----HHHHHHHHHHHT-HHHHHHHHHHTSSS---HHHHTTTSTTSHHHHHHHHHHHHHHHT---SSHHHHHHHHSSS--HHHHHHHHHHHHHHHHHHHHHHHHS--SS-HHHHHHHHHHHHHHHHHHHH--HHHHHIIIII-PPP-

Sequence (2059 aa):
QPYDDSHCMERAERLIGEIKDMFNESGKFCGENAFERLVMVDKVQRLAIDRHFQNEIAQALDYVYRYWSDCSRDLNSAALGLRILRLNRYPVSSDVLRHFKGNDGQFLCPSAQSEEEKIGSILNLYRASLIAFPEENIMDEAKAFATTYLNQVLQNNNISSHLSKEIKYNLEYGWHTNLPRVEARNYMDIYGENRSWTEMGGNMQILNLAKLDFNIMQSVHRLELESILKWWKDSNLDKVDFARHRHVEYFALACAYCIDAKYYAYRRDFAKLCALATIVDDIYDTYGTIEEIKLFNEAVKMWDSSLPNSLPENIKIAYKAFHMAVNESAEAAKKTQGRDILPYARKVWEHYLIGLTKEAEWLANGYIPSLEEYLENGAPSSGYRVTMLQPTLTLDALLPDNILLEMDYPSRFNELLCLSLRLKGDTRELVSGISCYIKDHPGSSEEEALDYLKDLLQKRLKELDQEYLKPNNVPAISKDHAYNIARSYQLLYKERDIKDLVTQILLEPIPLQPYDDSHCMERAERLIGEIKDMFNESGKFCGENAFERLVMVDKVQRLAIDRHFQNEIAQALDYVYRYWSDCSRDLNSAALGLRILRLNRYPVSSDVLRHFKGNDGQFLCPSAQSEEEKIGSILNLYRASLIAFPEENIMDEAKAFATTYLNQVLQNNNISSHLSKEIKYNLEYGWHTNLPRVEARNYMDIYGENRSWTEMGGNMQILNLAKLDFNIMQSVHRLELESILKWWKDSNLDKVDFARHRHVEYFALACAYCIDAKYYAYRRDFAKLCALATIVDDIYDTYGTIEEIKLFNEAVKMWDSSLPNSLPENIKIAYKAFHMAVNESAEAAKKTQGRDILPYARKVWEHYLIGLTKEAEWLANGYIPSLEEYLENGAPSSGYRVTMLQPTLTLDALLPDNILLEMDYPSRFNELLCLSLRLKGDTRELVSGISCYIKDHPGSSEEEALDYLKDLLQKRLKELDQEYLKPNNVPAISKDHAYNIARSYQLLYKERDIKDLVTQILLEPIPLQPYDDSHCMERAERLIGEIKDMFNESGKFCGENAFERLVMVDKVQRLAIDRHFQNEIAQALDYVYRYWSDCSRDLNSAALGLRILRLNRYPVSSDVLRHFKGNDGQFLCPSAQSEEEKIGSILNLYRASLIAFPEENIMDEAKAFATTYLNQVLQNNNISSHLSKEIKYNLEYGWHTNLPRVEARNYMDIYGENRSWTEMGGNMQILNLAKLDFNIMQSVHRLELESILKWWKDSNLDKVDFARHRHVEYFALACAYCIDAKYYAYRRDFAKLCALATIVDDIYDTYGTIEEIKLFNEAVKMWDSSLPNSLPENIKIAYKAFHMAVNESAEAAKKTQGRDILPYARKVWEHYLIGLTKEAEWLANGYIPSLEEYLENGAPSSGYRVTMLQPTLTLDALLPDNILLEMDYPSRFNELLCLSLRLKGDTRTELVSGISCYIKDHPGSSEEEALDYLKDLLQKRLKELDQEYLKPNNVPAISKDHAYNIARSYQLLYKERDIKDLVTQILLEPIPLQPYDDSHCMERAERLIGEIKDMFNESGKFCGENAFERLVMVDKVQRLAIDRHFQNEIAQALDYVYRYWSDCSRDLNSAALGLRILRLNRYPVSSDVLRHFKGNDGQFLCPSAQSEEEKIGSILNLYRASLIAFPEENIMDEAKAFATTYLNQVLQNNNISSHLSKEIKYNLEYGWHTNLPRVEARNYMDIYGENRSWTEMGGNMQILNLAKLDFNIMQSVHRLELESILKWWKDSNLDKVDFARHRHVEYFALACAYCIDAKYYAYRRDFAKLCALATIVDDIYDTYGTIEEIKLFNEAVKMWDSSLPNSLPENIKIAYKAFHMAVNESAEAAKKTQGRDILPYARKVWEHYLIGLTKEAEWLANGYIPSLEEYLENGAPSSGYRVTMLQPTLTLDALLPDNILLEMDYPSRFNELLCLSLRLKGDTRTFELVSGISCYIKDHPGSSEEEALDYLKDLLQKRLKELDQEYLKPNNVPAISKDHAYNIARSYQLLYKERDGFTNSNKDIKDLVTQILLEPIPL